Protein 3CES (pdb70)

InterPro domains:
  IPR002218 tRNA uridine 5-carboxymethylaminomethyl modification enzyme MnmG-related [PTHR11806] (7-622)
  IPR004416 tRNA uridine 5-carboxymethylaminomethyl modification enzyme MnmG [MF_00129] (5-624)
  IPR004416 tRNA uridine 5-carboxymethylaminomethyl modification enzyme MnmG [TIGR00136] (7-622)
  IPR020595 MnmG-related, conserved site [PS01280] (273-287)
  IPR020595 MnmG-related, conserved site [PS01281] (368-391)
  IPR026904 tRNA uridine 5-carboxymethylaminomethyl modification enzyme MnmG, C-terminal [PF13932] (558-622)
  IPR036188 FAD/NAD(P)-binding domain superfamily [G3DSA:3.50.50.60] (2-234)
  IPR036188 FAD/NAD(P)-binding domain superfamily [G3DSA:3.50.50.60] (294-458)
  IPR036188 FAD/NAD(P)-binding domain superfamily [SSF51905] (7-261)
  IPR040131 MnmG, N-terminal domain [PF01134] (8-398)
  IPR044920 tRNA uridine 5-carboxymethylaminomethyl modification enzyme, C-terminal subdomain superfamily [G3DSA:1.10.150.570] (570-622)
  IPR047001 tRNA uridine 5-carboxymethylaminomethyl modification enzyme, C-terminal subdomain [SM01228] (546-617)
  IPR049312 tRNA uridine 5-carboxymethylaminomethyl modification enzyme, C-terminal, N-terninal subdomain [PF21680] (460-556)

Organism: Escherichia coli (strain K12) (NCBI:txid83333)

Solvent-accessible surface area: 82835 Å² total; per-residue (Å²): 144,21,85,64,84,48,31,5,58,26,48,6,81,58,94,15,25,0,0,0,5,8,9,30,26,3,0,8,3,0,0,20,0,0,0,52,39,37,38,85,0,0,0,2,5,131,40,1,52,47,2,6,70,5,71,38,32,0,8,0,6,6,56,9,49,0,1,8,0,19,1,0,0,0,1,18,3,13,4,0,75,1,0,2,84,0,0,0,2,1,42,59,36,38,61,120,138,16,8,12,21,74,0,2,39,0,3,0,2,37,31,46,2,41,63,15,4,22,37,27,0,13,88,22,90,54,6,18,9,0,34,32,25,11,55,22,3,29,40,98,125,96,109,1,46,0,0,30,1,117,14,2,0,20,0,116,8,123,0,0,0,0,2,43,30,76,4,0,66,38,32,132,81,48,57,121,42,37,0,16,119,68,0,84,138,42,90,14,115,69,21,106,35,71,25,21,4,0,1,26,0,12,20,102,24,14,68,51,104,73,16,65,91,42,108,28,52,141,122,68,15,37,0,2,13,49,16,79,27,98,69,18,33,127,59,34,29,2,49,23,0,72,0,33,100,128,0,3,70,28,0,90,81,16,56,121,88,85,148,25,0,13,51,66,9,124,190,38,41,43,204,73,101,30,99,0,54,1,2,20,12,6,60,74,28,30,9,9,9,1,51,13,2,24,2,20,0,10,3,39,0,2,8,80,2,2,63,16,2,95,2,2,92,117,0,65,0,14,28,16,1,54,16,20,55,48,18,38,3,28,1,89,12,4,78,70,21,0,16,3,118,60,4,88,1,0,2,3,0,1,33,0,1,21,9,84,14,16,3,3,13,0,0,0,0,1,0,0,0,0,1,0,1,44,58,9,43,140,115,149,35,38,45,12,46,96,98,52,0,14,2,1,9,9,4,48,8,1,21,86,102,12,85,51,22,65,92,96,73,8,92,81,94,1,157,96,40,49,126,10,8,12,27,3,0,5,39,36,1,1,78,46,0,88,147,22,33,0,6,73,67,131,5,68,66,57,3,48,93,4,54,86,24,9,92,146,8,20,85,68,0,90,78,33,127,3,57,52,111,39,176,21,5,76,64,0,31,83,77,23,112,46,99,23,94,183,97,6,5,0,16,51,1,0,116,57,130,68,1,65,12,144,40,0,7,92,1,101,30,0,47,104,48,35,135,22,137,57,0,10,76,1,0,46,10,55,1,55,110,105,115,165,32,92,3,76,57,88,19,28,0,0,0,4,7,10,32,26,2,0,8,3,0,0,20,0,0,0,56,35,42,36,79,0,0,0,3,4,134,43,1,56,50,2,6,70,8,79,32,32,0,7,0,7,6,59,7,47,0,3,9,0,18,2,2,0,0,1,18,4,14,2,0,87,1,0,1,83,0,0,0,1,1,45,58,37,39,64,112,144,15,13,5,21,67,0,2,37,0,3,0,3,37,35,62,4,30,39,17,3,14,51,25,0,11,90,21,86,56,7,13,11,0,37,25,24,10,52,19,2,29,40,105,140,96,64,2,50,0,0,14,1,119,44,6,1,49,0,101,8,116,0,0,0,0,2,34,29,91,4,0,74,44,41,118,71,55,67,146,32,57,0,8,64,71,0,103,137,37,92,17,111,70,21,103,38,87,31,24,7,1,1,24,0,17,23,100,24,13,70,49,104,74,15,63,92,37,113,29,55,143,118,63,18,38,0,4,18,57,20,73,33,103,66,18,30,128,61,34,29,2,46,24,0,54,0,42,81,53,0,27,86,23,5,54,50,47,143,73,5,20,73,45,23,78,85,54,66,81,100,74,110,48,96,1,48,2,2,20,10,7,63,55,29,30,7,12,8,3,52,36,2,21,1,40,12,25,1,36,0,2,16,80,2,2,61,27,4,90,3,4,98,114,1,70,6,11,34,9,0,67,2,31,45,48,7,39,5,27,0,89,11,7,80,72,24,0,21,3,114,65,4,100,0,0,3,4,0,0,40,0,1,22,8,68,14,12,3,4,10,0,2,0,0,1,0,0,0,0,2,0,0,40,46,7,38,141,112,143,28,35,47,12,46,92,96,59,0,11,3,0,7,10,1,52,10,0,22,90,104,7,88,51,18,64,86,180,48,8,88,63,87,2,129,177,31,108,126,4,15,13,37,1,0,6,42,42,0,1,89,46,0,89,91,22,37,2,10,84,74,143,10,70,64,56,5,38,87,6,61,90,15,10,106,146,8,68,116,73,1,48,66,30,147,29,44,90,103,50,109,33,18,80,59,30,42,72,164,48,91,70,127,66,93,84,108,41,15,0,46,67,47,3,55,51,115,90,23,53,16,87,55,15,7,75,29,106,42,11,41,89,63,34,126,16,148,64,0,10,52,3,2,42,22,57,11,64,130,72,126,94,116,5,86,60,82,19,45,0,0,0,4,8,10,28,27,2,0,7,3,0,0,21,0,0,0,54,41,38,42,83,0,0,0,2,6,133,44,1,54,40,2,6,90,8,75,35,27,0,7,0,7,7,64,7,50,0,1,9,0,20,2,0,0,0,1,17,5,15,4,0,74,1,0,1,85,0,0,0,4,1,46,61,40,50,66,112,86,14,17,15,20,83,0,2,48,0,3,0,3,32,24,58,3,49,38,14,4,14,52,22,0,11,87,21,90,53,6,15,8,0,42,29,45,17,57,24,4,33,37,94,151,44,35,7,41,0,0,38,1,60,71,40,7,11,0,93,9,52,0,0,0,0,2,36,38,83,7,16,66,38,48,121,49,47,72,123,54,32,0,25,139,73,0,68,88,47,88,18,114,86,20,138,34,84,37,18,2,1,1,22,0,12,22,102,24,13,48,48,45,7,2,13,29,12,66,26,40,140,122,64,15,38,0,5,20,42,20,75,30,99,70,18,31,124,61,38,32,5,42,7,0,71,0,38,105,80,0,1,68,24,0,92,79,15,53,120,93,75,151,12,0,11,69,59,10,130,216,37,42,42,150,68,76,30,87,0,74,1,1,19,13,8,61,71,27,31,10,10,8,0,50,14,1,22,3,23,0,13,5,34,0,2,16,90,1,1,80,29,1,80,2,0,92,107,1,76,2,13,32,16,1,72,21,48,21,7,28,39,10,26,1,94,8,3,69,73,21,0,13,1,110,63,5,99,3,1,3,3,0,0,64,0,3,23,8,73,12,14,2,3,12,0,0,0,0,0,1,0,0,0,0,0,0,47,56,20,42,139,115,148,34,40,44,14,48,95,89,57,0,14,2,0,7,10,3,48,6,2,19,88,110,11,87,59,24,65,82,100,67,7,80,89,92,3,92,101,46,61,112,5,18,12,45,4,0,4,44,15,1,1,72,47,0,84,143,21,34,0,9,67,72,117,6,67,68,55,5,46,95,4,53,88,17,9,92,147,8,23,89,72,3,90,78,33,174,54,56,100,83,112,44,88,80,34,67,132,39,78,74,90,90,133,21,0,6,74,47,0,126,41,109,114,19,50,10,84,57,3,7,77,24,128,68,5,47,101,56,36,125,18,136,70,0,13,47,4,0,46,16,54,1,50,112,102,109,166,40,102,11,91,66,97,19,27,0,0,0,5,7,9,31,26,2,0,8,2,0,0,21,0,0,0,56,37,41,35,80,0,0,0,2,6,126,45,2,66,50,3,5,79,6,76,32,30,0,8,0,7,5,65,6,50,0,2,9,0,20,2,3,0,0,1,15,4,12,4,0,88,1,0,1,81,0,0,0,1,1,40,69,40,44,63,110,147,18,11,8,18,71,0,4,34,0,3,0,2,31,24,58,3,42,38,19,4,19,54,25,0,15,85,20,86,57,5,17,12,0,38,21,30,12,57,19,3,30,41,101,140,100,85,1,47,0,0,18,1,130,58,8,1,52,0,47,6,116,0,0,0,0,3,39,32,67,6,4,85,39,72,110,146,34,32,0,13,132,62,0,107,146,40,89,18,109,64,20,123,46,69,34,27,5,1,0,18,0,8,26,98,29,14,69,50,108,74,19,60,96,35,110,32,52,144,118,64,12,34,0,2,19,57,17,75,32,103,66,19,29,124,59,35,26,1,40,26,0,83,12,55,86,62,2,50,72,26,9,71,96,51,148,73,11,14,87,67,28,134,121,132,67,67,100,6,46,0,3,17,7,8,64,64,28,32,7,10,6,1,57,39,8,25,3,73,17,75,17,79,12,5,11,45,3,2,58,29,3,82,5,3,102,112,1,59,1,14,28,16,9,100,34,54,73,13,8,33,7,25,0,87,9,5,87,75,22,0,19,4,115,71,5,83,0,1,4,2,0,0,56,0,2,21,10,64,14,12,3,5,9,0,0,0,0,0,0,0,0,0,2,0,1,51,43,9,38,98,118,152,35,34,48,12,46,92,95,58,0,13,3,0,6,12,2,52,5,2,21,89,97,12,76,57,20,61,80,179,50,8,90,64,82,7,129,173,34,106,116,4,16,13,39,5,0,5,54,42,0,1,112,45,0,88,87,20,35,1,10,78,73,139,5,62,58,62,8,50,88,7,84,117,47,15,64,71,8,59,66,68,18,50,69,34,222,185,81,74,123,67,26,89,32,46,27,80,60,45,84,87,85,80,146,39,15,58,70,65,21,128,49,119,89,13,65,30,118,71,41,19,96,82,105,85,11,63,83,55,35,136,20,109,68,1,11,51,4,5,66,30,44,7,51,139,42,117

Nearest PDB structures (foldseek):
  3ces-assembly1_B  TM=1.002E+00  e=0.000E+00  Escherichia coli
  3ces-assembly1_A  TM=9.957E-01  e=2.239E-94  Escherichia coli
  3ces-assembly2_D  TM=9.958E-01  e=1.788E-93  Escherichia coli
  3g05-assembly1_B  TM=9.909E-01  e=1.756E-87  Escherichia coli O157:H7 str. EDL933
  3g05-assembly1_A  TM=9.894E-01  e=5.313E-86  Escherichia coli O157:H7 str. EDL933

Sequence (2073 aa):
SGLVPRGSHMFYPDPFDVIIIGGGHAGTEAAMAAARMGQQTLLLTHNIDTLGQMSCNPAIGGIGKGHLVKEVDALGGLMAKAIDQAGIQFRILNASKGPAVRATRAQADRVLYRQAVRTALENQPNLMIFQQAVEDLIVENDRVVGAVTQMGLKFRAKAVVLTVGTFLDGKIHIGSIPLSRRLRELPLRVGRLKTGTPPRIDARTIDFSVLAQQHGDNPMPVFSFMGNASQHPQQVPCYITHTNEKTHDVIRSNLDRSPSIEDKVMRFADRNQHQIFLEPEGLTSNEIYPNGISTSLPFDVQMQIVRSMQGMENAKIVRPGYAIEYDFFDPRDLKPTLESKFIQGLFFAGQINGTTGYEEAAAQGLLAGLNAARLSADKEGWAPARSQAYLGVLVDDLCTLGTKEPYRMFTSRAEYRLMLREDNADLRLTEIGRELGLVDDERWARFNEKLENIERERQRLKSTWVTPSAEAAAEVNAHLTAPLSREASGEDLLRRPEMTYEKLTTLTPFAPALTDEQAAEQVEIQVKYEGHMFYPDPFDVIIIGGGHAGTEAAMAAARMGQQTLLLTHNIDTLGQMSCNPAIGGIGKGHLVKEVDALGGLMAKAIDQAGIQFRILNASKGPAVRATRAQADRVLYRQAVRTALENQPNLMIFQQAVEDLIVENDRVVGAVTQMGLKFRAKAVVLTVGTFLDGKIHIGSIPLSRRLRELPLRVGRLKTGTPPRIDARTIDFSVLAQQHGDNPMPVFSFMGNASQHPQQVPCYITHTNEKTHDVIRSNLSIEDKVMRFADRNQHQIFLEPEGLTSNEIYPNGISTSLPFDVQMQIVRSMQGMENAKIVRPGYAIEYDFFDPRDLKPTLESKFIQGLFFAGQINGTTGYEEAAAQGLLAGLNAARLSADKEGWAPARSQAYLGVLVDDLCTLGTKEPYRMFTSRAEYRLMLREDNADLRLTEIGRELGLVDDERWARFNEKLENIERERQRLKSTWVTPSAEAAAEVNAHLTAPLSREASGEDLLRRPEMTYEKLTTLTPFAPALTDEQAAEQVEIQVKYEGMFYPDPFDVIIIGGGHAGTEAAMAAARMGQQTLLLTHNIDTLGQMSCNPAIGGIGKGHLVKEVDALGGLMAKAIDQAGIQFRILNASKGPAVRATRAQADRVLYRQAVRTALENQPNLMIFQQAVEDLIVENDRVVGAVTQMGLKFRAKAVVLTVGTFLDGKIHIGSIPLSRRLRELPLRVGRLKTGTPPRIDARTIDFSVLAQQHGDNPMPVFSFMGNASQHPQQVPCYITHTNEKTHDVIRSNLDRSPSIEDKVMRFADRNQHQIFLEPEGLTSNEIYPNGISTSLPFDVQMQIVRSMQGMENAKIVRPGYAIEYDFFDPRDLKPTLESKFIQGLFFAGQINGTTGYEEAAAQGLLAGLNAARLSADKEGWAPARSQAYLGVLVDDLCTLGTKEPYRMFTSRAEYRLMLREDNADLRLTEIGRELGLVDDERWARFNEKLENIERERQRLKSTWVTPSAAAEVNHLTAPLSSGEDLLRRPEMTYEKLTTLTPFAPALTDEQAAEQVEIQVKYEGHMFYPDPFDVIIIGGGHAGTEAAMAAARMGQQTLLLTHNIDTLGQMSCNPAIGGIGKGHLVKEVDALGGLMAKAIDQAGIQFRILNASKGPAVRATRAQADRVLYRQAVRTALENQPNLMIFQQAVEDLIVENDRVVGAVTQMGLKFRAKAVVLTVGTFLDGKISIPLSRRLRELPLRVGRLKTGTPPRIDARTIDFSVLAQQHGDNPMPVFSFMGNASQHPQQVPCYITHTNEKTHDVIRSNLSIEDKVMRNQHQIFLEPEGLTSNEIYPNGISTSLPFDVQMQIVRSMQGMENAKIVRPGYAIEYDFFDPRDLKPTLESKFIQGLFFAGQINGTTGYEEAAAQGLLAGLNAARLSADKEGWAPARSQAYLGVLVDDLCTLGTKEPYRMFTSRAEYRLMLREDNADLRLTEIGRELGLVDDERWARFNEKLENIERERQRLKSTWPSAEAAAEVNAHLTAPLSSGEDLLRRPEMTYEKLTTLTPFAPALTDEQAAEQVEIQVKYEG

CATH classification: 2.40.30.260 (+1 more: 1.10.10.1800)

Secondary structure (DSSP, 8-state):
-EEE---S-EE-SS-EEEEEE--SHHHHHHHHHHHHTT--EEEEES-GGGTT--SSSSEEESTTHHHHHHHHHHTT-SHHHHHHHHEEEEEEESTTS-GGG-EEEEEEPHHHHHHHHHHHHHT-TTEEEEE--EEEEEESSSBEEEEEETTSEEEEEEEEEE--STTT--EEE----HHHHHHHTTTPPEEEE--EEPPEEEGGGS-GGGSEEEPPPSSPP-SSTT--GGGS-----EEEEE--HHHHHHHHHTGGG---HHHHHHHS-SSSPPEEEEEES-TT--EEEEET----S-HHHHHHHHHTSTT-TT--EEE--EEEEEEEE-GGGB-TTSBBSSSBTEEE-SGGGT---HHHHHHHHHHHHHHHHHHHTT-PPP---TTT-HHHHHHHHHHHHSSPPPGGGHHHHHTT-STT-GGGHHHHHHHHHHHHT---HHHHHHHHHHHHHHHHHHHHHHT-EE-TTSTTHHHHHTTSSS--SS-EEHHHHHTSTT--HHHHTTSTTTPPPPS-HHHHHHHHHHHHTT-/-EE-SS--SEEEE--SHHHHHHHHHHHHTT--EEEEES-GGGTT--SS-SEEE-TTHHHHHHHHHHTT-SHHHHHHHHEEEEEEESTTS-TTS-EEEEEE-HHHHHHHHHHHHHT-TTEEEEE--EEEEEESSSBEEEEEETTSEEEE-SEEEE--SGGG--EEE----HHHHHHHHTTPPEEEEEEEEPPEEEGGGS-GGGSEEEPPPSSPP-SSTT--GGGS-----EEEEE--HHHHHHHHH---THHHHTTS-TT---EEEEEES-TT--EEEEET---S--HHHHHHHHHTSTT-TT--EEE--EEEEEEEE-GGGB-TTSBBSSSBTEEE-GGGGT---HHHHHHHHHHHHHHHHHHHTT-------TTT-HHHHHHHHHHHHSSPPPGGGHHHHHTTTSS--GGGHHHHHHHHHHHHT---HHHHHHHHHHHHHHHHHHHTTTS-EE-SSSTTHHHHHHHSSS---S-EETTSSSSSTT--HHHHTTSGGG----S-HHHHHHHHHHHTTT-/-B-SS-EEEEEE--SHHHHHHHHHHHHTT--EEEEES-GGGTT--SS-SEEESTTHHHHHHHHHHTT-SHHHHHHHHEEEEEEETTTS-GGG-EEEEEE-HHHHHHHHHHHHTT-TTEEEEE--EEEEEESSSBEEEEEETTS-EEEEEEEEE--SSSS--EEE----HHHHHHHTTT--EEEEEEEEPPEEEGGGS-GGGSEEEEPPSSPP-SSTT--GGGS-----EEEEE--HHHHHHHHTTGGG---HHHHHHSS-SSS--EEEEEES-TT--EEEEET----S-HHHHHHHHHTSTT-TT--EEE--EEEEEEEE-GGGB-TTSBBSSSBTEEE-GGGGT---HHHHHHHHHHHHHHHHHHHTT-PPP---TTT-HHHHHHHHHHHTSS---GGGHHHHTTS-SSS-GGGHHHHHHHHHHHHT-S-HHHHHHHHHHHHHHHHHHHHHHT----S----TT---SS----TTHHHHSTT--HHHHTTSTTTPSPPS-HHHHHHHHHHHHTT-/-EE-SS-EEEEEE--SHHHHHHHHHHHHTT--EEEEES-GGGTT--SSSSEEESTTHHHHHHHHHHTT-SHHHHHHHHEEEEEEESTTS-GGG-EEEEEE-HHHHHHHHHHHHHT-TTEEEEE--EEEEEESSSBEEEEEETTSEEEEEEEEEE--SGGG--B---HHHHHHHHTTPPEEEE--EEPPEEEGGGS-GGGSEEE---SSPP-SSTT--GGGS-----EEEEE--HHHHHHHSS---HHHHH-----EEEEEES-TT--EEEEET----S-HHHHHHHHHTSTT-TT--EEE--EE-BEEEE-GGGB-TTSBBSSSBTEEE-GGGGT---HHHHHHHHHHHHHHHHHHHTT-PPP---TTT-HHHHHHHHHHHHSSPPPGGGHHHHHTTT-S--GGGHHHHHHHHHHHHT-S-HHHHHHHHHHHHHHHHHHSTTTT-----TTTTTTTTSSSS----HHHHHHSTT--STTTTTSTTS-PPPS-HHHHHHHHHHHTT--

B-factor: mean 54.38, std 25.93, range [13.24, 160.14]

Foldseek 3Di:
DPDDPLPLQDEDPDAWAEEEAEQALLSLLLLLQLQLLPTQYEYEYQDLQCRLPDPEFQKAKDFLRLLLLLLSQLLQGQVLVLCLQFFAFWAWPPVVPAFLGIMIMTGGQSVSRSVSSSVVQVPRHSYDYDNFHWLAFDADPLATQWTATPSNYIHGHRFYEYEDDPLQPKDWFALRRVHVVVCVPPPWDKDKDKAKFAFKWQQVQFQQPVWDWDGHDPVGDRSHPPDDNVSYDHHDTWTKWWQALQLLVLLVVQVVSDCALNVCSVPDDRVDIHIWTFRDNRDVDRITGTPSHTDSYHPVSSLSSQLVMPRRVRIDGDGHMIMMMTMATQQLQADLLQHGVRHHNYGYAYCNLPDDDSSRRNLRSNSRSLQSSCVSVVHHGDRDDPLLGSSNQQSVCSNPVSDGDDSVCSVVCSVVHSVSGSLCSNVRRSVVSVVSSRHDDVRVVVSVVLVVLLVVLLVQQVPQKDAQPPPQQVVVQVQDPHGDPGMDGNLRSLLDPSDALVRSQVGDRNDDDDPPVSSSVVSSCCSNVVD/DEEDPDAFAEEEEAQALLSLLLQLQLLLLPTQYEYEHQDLQCRQPAPAFQKAKDWLRLLLLLLCQLLQGQSLVLCLQFFQFWAWPCPVPAFLGIMIMTGGQSVSSSCSRSVCQVPRGNYDYDNFAWQAFDADPLATFWTATPVGYIHGHRFYEYEDGPCFPKDKAQLHGPHVVVCVVPPWDKDKDKDKYAFKWQLVQFQQVPWDWDHHDPVGDGSHPPDDNVSYDHHDTKTKKKFAPQLLVLLVVPPCQNVVPVPDDNVDIDIWIFGDNRDPDRITGGHRNIDCYHPVSSLSNQLVIHRRVRMDTPGHMIMMMTMADQLLQADLLQAGVRHPNYGYAYCNLPDNDSSRRNLSSNSSSLQSSCSSVVHHGDRDDPQLGSSNQQSVCSNPVSGHDDSVCSVVCSVVRVCSGSLCSSVRPNVVSVVSSSDDPVRVVVSVVLVVLLVVLVVQQQPQKDAPPDDLVVVVLVQQDDGDDGIDTNLVQLLDPSRHLVNSLVRPSNPPRRPDPSSSVVNSSVSVPDD/DEDPDAFAEEEEEQALLSLLLLLQLVLLPGQYEYEYQDLQCRQPAPAAQKAKDWLRLLLLLLSLLLPGQDQVLCLLFFQAKAWPCVVVDFLGIMIMTGGQSVSRSCSSSCVQVPRHSYDYDNFAWQAFDADPLATFWTATPVGYTHGHRFYEYEDHPLWDKDWFQLHRPHVVVQVVPPWDKDKAKFKFAFKWQLVQFQQVPWDKDHHDVVGDGSHPPDDNVSHDHHDIKTKWWFALQLLVLLVVQVVSDVAQNVDSVVDDRVPIDMWIFRDNRPPGRITGGPRHTDSYHDVSSLSSQLVIPRRVRIDTDGHMIMIMTMADQQLCADLLQAGVRRGSYGYADCNLPDRHSSRRNLRSNSSSLQSSQVSVVHHGDRDDPLLGSSNVQSVCRSVVSDGDDSVCSVVCSVVHLVSGSLCSNVSRNVVSVVSSRHDDSVVVVSVVLVCLLVVLLVLQVPQDDDLPVCPPVCVADHSDVGNLVSLLDPPNDQVCSCVDPSNDDQRPPVSSSVVNSSCSNPVD/DEEDPDAFAEEEAAQALLSLLLQLQLLLLPTQYEYEHQDLQCRQPADAAQKAKDFLRLLLLLLCQLLQHQSQVLCLQFFQAWAWPPPVPAFLGIMIMTGGQSVSRSCSSSVVQVPRHSYDYDNFHWQAFDADPLATQWTATPVRYIHGHLFYEYEDGCLFVKDLPGPHVVVVVVPPWDKDKDKAKYAFKWQLVQFQQVVWDWDHHDPPGDGSHPPDDNVSYDHHDTKTKWKFDPQLVVLLVPDPCLNCCVPCPIDIWIFGDNRPPDRITGGHRRGHQDDDVSSLSNQLNIPRCVRMDTPGHMGMIMTMADQLLQADLLQAGVRGPNYGYFYVNLPHSDSSRRNLSSNSSSLQSSCSSVVHHGDRDDPQLGSSNQQSCCCNPVSDHDDSVCSVVCSVVHVVSGSLCSNVRPNVVSVVSSSHDPVRVVVSVVLVVVLCVVLVLLQVQDCCDDPLVVVQVQADHGDCRNLVQLQRPVSHQVPSAVDDSSDDDDPPPSSNVVNSSCSNDDD

Radius of gyration: 47.01 Å; Cα contacts (8 Å, |Δi|>4): 4730; chains: 4; bounding box: 111×116×155 Å

GO terms:
  GO:0005515 protein binding (F, IPI)
  GO:0002098 tRNA wobble uridine modification (P, IDA)
  GO:0050660 flavin adenine dinucleotide binding (F, IDA)
  GO:0005829 cytosol (C, IDA)
  GO:0042803 protein homodimerization activity (F, IDA)
  GO:0002098 tRNA wobble uridine modification (P, IMP)
  GO:0009411 response to UV (P, IMP)
  GO:0030488 tRNA methylation (P, IMP)
  GO:0002926 tRNA wobble base 5-methoxycarbonylmethyl-2-thiouridinylation (P, IDA)

Structure (mmCIF, N/CA/C/O backbone):
data_3CES
#
_entry.id   3CES
#
_cell.length_a   85.904
_cell.length_b   144.326
_cell.length_c   147.745
_cell.angle_alpha   90.000
_cell.angle_beta   106.630
_cell.angle_gamma   90.000
#
_symmetry.space_group_name_H-M   'P 1 21 1'
#
loop_
_entity.id
_entity.type
_entity.pdbx_description
1 polymer 'tRNA uridine 5-carboxymethylaminomethyl modification enzyme gidA'
2 water water
#
loop_
_atom_site.group_PDB
_atom_site.id
_atom_site.type_symbol
_atom_site.label_atom_id
_atom_site.label_alt_id
_atom_site.label_comp_id
_atom_site.label_asym_id
_atom_site.label_entity_id
_atom_site.label_seq_id
_atom_site.pdbx_PDB_ins_code
_atom_site.Cartn_x
_atom_site.Cartn_y
_atom_site.Cartn_z
_atom_site.occupancy
_atom_site.B_iso_or_equiv
_atom_site.auth_seq_id
_atom_site.auth_comp_id
_atom_site.auth_asym_id
_atom_site.auth_atom_id
_atom_site.pdbx_PDB_model_num
ATOM 1 N N . SER A 1 14 ? 34.912 34.943 39.361 1.00 85.05 -8 SER A N 1
ATOM 2 C CA . SER A 1 14 ? 35.471 33.788 38.579 1.00 85.04 -8 SER A CA 1
ATOM 3 C C . SER A 1 14 ? 34.414 32.709 38.286 1.00 84.64 -8 SER A C 1
ATOM 4 O O . SER A 1 14 ? 33.353 32.669 38.929 1.00 84.87 -8 SER A O 1
ATOM 7 N N . GLY A 1 15 ? 34.707 31.852 37.306 1.00 83.95 -7 GLY A N 1
ATOM 8 C CA . GLY A 1 15 ? 33.821 30.745 36.953 1.00 83.10 -7 GLY A CA 1
ATOM 9 C C . GLY A 1 15 ? 34.158 29.456 37.680 1.00 82.41 -7 GLY A C 1
ATOM 10 O O . GLY A 1 15 ? 33.874 28.369 37.178 1.00 82.42 -7 GLY A O 1
ATOM 11 N N . LEU A 1 16 ? 34.753 29.584 38.866 1.00 81.82 -6 LEU A N 1
ATOM 12 C CA . LEU A 1 16 ? 35.160 28.438 39.676 1.00 81.36 -6 LEU A CA 1
ATOM 13 C C . LEU A 1 16 ? 34.029 27.936 40.581 1.00 80.96 -6 LEU A C 1
ATOM 14 O O . LEU A 1 16 ? 33.591 28.638 41.503 1.00 80.97 -6 LEU A O 1
ATOM 19 N N . VAL A 1 17 ? 33.570 26.719 40.286 1.00 80.21 -5 VAL A N 1
ATOM 20 C CA . VAL A 1 17 ? 32.615 25.973 41.107 1.00 79.47 -5 VAL A CA 1
ATOM 21 C C . VAL A 1 17 ? 33.413 24.887 41.866 1.00 79.01 -5 VAL A C 1
ATOM 22 O O . VAL A 1 17 ? 33.772 23.859 41.278 1.00 78.88 -5 VAL A O 1
ATOM 26 N N . PRO A 1 18 ? 33.691 25.108 43.175 1.00 78.60 -4 PRO A N 1
ATOM 27 C CA . PRO A 1 18 ? 34.652 24.282 43.946 1.00 78.11 -4 PRO A CA 1
ATOM 28 C C . PRO A 1 18 ? 34.238 22.815 44.249 1.00 77.53 -4 PRO A C 1
ATOM 29 O O . PRO A 1 18 ? 35.103 22.004 44.618 1.00 77.15 -4 PRO A O 1
ATOM 33 N N . ARG A 1 19 ? 32.947 22.498 44.088 1.00 76.79 -3 ARG A N 1
ATOM 34 C CA . ARG A 1 19 ? 32.380 21.147 44.305 1.00 76.29 -3 ARG A CA 1
ATOM 35 C C . ARG A 1 19 ? 33.214 20.241 45.234 1.00 75.32 -3 ARG A C 1
ATOM 36 O O . ARG A 1 19 ? 33.798 19.237 44.802 1.00 75.01 -3 ARG A O 1
ATOM 44 N N . GLY A 1 20 ? 33.232 20.626 46.514 1.00 74.18 -2 GLY A N 1
ATOM 45 C CA . GLY A 1 20 ? 34.133 20.071 47.525 1.00 72.52 -2 GLY A CA 1
ATOM 46 C C . GLY A 1 20 ? 33.493 19.032 48.418 1.00 71.42 -2 GLY A C 1
ATOM 47 O O . GLY A 1 20 ? 34.200 18.238 49.053 1.00 71.56 -2 GLY A O 1
ATOM 48 N N . SER A 1 21 ? 32.159 19.050 48.480 1.00 70.17 -1 SER A N 1
ATOM 49 C CA . SER A 1 21 ? 31.382 17.957 49.088 1.00 68.91 -1 SER A CA 1
ATOM 50 C C . SER A 1 21 ? 30.906 16.994 48.007 1.00 67.70 -1 SER A C 1
ATOM 51 O O . SER A 1 21 ? 30.204 16.038 48.304 1.00 67.28 -1 SER A O 1
ATOM 54 N N . HIS A 1 22 ? 31.309 17.278 46.763 1.00 66.61 0 HIS A N 1
ATOM 55 C CA . HIS A 1 22 ? 31.041 16.462 45.566 1.00 65.75 0 HIS A CA 1
ATOM 56 C C . HIS A 1 22 ? 32.152 15.467 45.274 1.00 65.64 0 HIS A C 1
ATOM 57 O O . HIS A 1 22 ? 33.342 15.775 45.397 1.00 65.91 0 HIS A O 1
ATOM 64 N N . MET A 1 23 ? 31.830 14.136 46.220 1.00 40.36 1 MET A N 1
ATOM 65 C CA . MET A 1 23 ? 32.752 13.127 46.709 1.00 41.87 1 MET A CA 1
ATOM 66 C C . MET A 1 23 ? 31.977 11.889 47.094 1.00 40.48 1 MET A C 1
ATOM 67 O O . MET A 1 23 ? 30.783 11.952 47.365 1.00 40.89 1 MET A O 1
ATOM 72 N N . PHE A 1 24 ? 32.673 10.762 47.084 1.00 39.74 2 PHE A N 1
ATOM 73 C CA . PHE A 1 24 ? 32.176 9.519 47.642 1.00 38.32 2 PHE A CA 1
ATOM 74 C C . PHE A 1 24 ? 32.472 9.442 49.122 1.00 37.72 2 PHE A C 1
ATOM 75 O O . PHE A 1 24 ? 33.594 9.667 49.565 1.00 37.95 2 PHE A O 1
ATOM 83 N N . TYR A 1 25 ? 31.453 9.119 49.896 1.00 36.90 3 TYR A N 1
ATOM 84 C CA . TYR A 1 25 ? 31.677 8.629 51.240 1.00 36.11 3 TYR A CA 1
ATOM 85 C C . TYR A 1 25 ? 32.695 7.453 51.175 1.00 35.83 3 TYR A C 1
ATOM 86 O O . TYR A 1 25 ? 32.651 6.661 50.242 1.00 35.95 3 TYR A O 1
ATOM 95 N N . PRO A 1 26 ? 33.640 7.373 52.127 1.00 35.91 4 PRO A N 1
ATOM 96 C CA . PRO A 1 26 ? 34.659 6.310 52.028 1.00 36.57 4 PRO A CA 1
ATOM 97 C C . PRO A 1 26 ? 34.219 4.857 52.310 1.00 37.27 4 PRO A C 1
ATOM 98 O O . PRO A 1 26 ? 34.932 3.931 51.909 1.00 37.12 4 PRO A O 1
ATOM 102 N N . ASP A 1 27 ? 33.079 4.657 52.976 1.00 37.40 5 ASP A N 1
ATOM 103 C CA . ASP A 1 27 ? 32.625 3.313 53.330 1.00 37.80 5 ASP A CA 1
ATOM 104 C C . ASP A 1 27 ? 31.368 2.910 52.554 1.00 37.24 5 ASP A C 1
ATOM 105 O O . ASP A 1 27 ? 30.376 3.664 52.501 1.00 37.43 5 ASP A O 1
ATOM 110 N N . PRO A 1 28 ? 31.417 1.741 51.898 1.00 36.33 6 PRO A N 1
ATOM 111 C CA . PRO A 1 28 ? 30.212 1.296 51.188 1.00 35.21 6 PRO A CA 1
ATOM 112 C C . PRO A 1 28 ? 29.169 0.675 52.141 1.00 33.27 6 PRO A C 1
ATOM 113 O O . PRO A 1 28 ? 29.491 0.326 53.274 1.00 33.31 6 PRO A O 1
ATOM 117 N N . PHE A 1 29 ? 27.925 0.595 51.686 1.00 31.57 7 PHE A N 1
ATOM 118 C CA . PHE A 1 29 ? 26.846 -0.027 52.447 1.00 30.20 7 PHE A CA 1
ATOM 119 C C . PHE A 1 29 ? 26.351 -1.261 51.741 1.00 30.68 7 PHE A C 1
ATOM 120 O O . PHE A 1 29 ? 26.594 -1.443 50.554 1.00 31.72 7 PHE A O 1
ATOM 128 N N . ASP A 1 30 ? 25.675 -2.135 52.463 1.00 30.19 8 ASP A N 1
ATOM 129 C CA . ASP A 1 30 ? 24.964 -3.171 51.788 1.00 29.63 8 ASP A CA 1
ATOM 130 C C . ASP A 1 30 ? 23.670 -2.547 51.298 1.00 29.10 8 ASP A C 1
ATOM 131 O O . ASP A 1 30 ? 23.336 -2.692 50.127 1.00 29.23 8 ASP A O 1
ATOM 136 N N . VAL A 1 31 ? 22.973 -1.819 52.175 1.00 28.21 9 VAL A N 1
ATOM 137 C CA . VAL A 1 31 ? 21.641 -1.243 51.861 1.00 27.44 9 VAL A CA 1
ATOM 138 C C . VAL A 1 31 ? 21.556 0.254 52.181 1.00 27.17 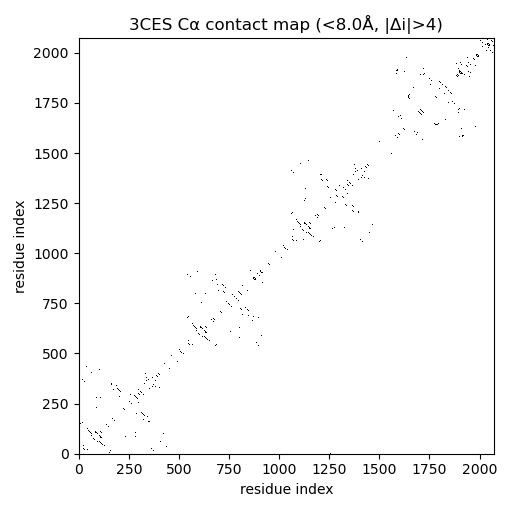9 VAL A C 1
ATOM 139 O O . VAL A 1 31 ? 21.978 0.698 53.266 1.00 26.51 9 VAL A O 1
ATOM 143 N N . ILE A 1 32 ? 21.044 1.039 51.232 1.00 26.82 10 ILE A N 1
ATOM 144 C CA . ILE A 1 32 ? 20.652 2.420 51.512 1.00 25.97 10 ILE A CA 1
ATOM 145 C C . ILE A 1 32 ? 19.123 2.552 51.491 1.00 26.33 10 ILE A C 1
ATOM 146 O O . ILE A 1 32 ? 18.454 2.113 50.537 1.00 24.89 10 ILE A O 1
ATOM 151 N N . ILE A 1 33 ? 18.602 3.162 52.559 1.00 25.96 11 ILE A N 1
ATOM 152 C CA . ILE A 1 33 ? 17.200 3.551 52.659 1.00 26.44 11 ILE A CA 1
ATOM 153 C C . ILE A 1 33 ? 17.010 5.069 52.457 1.00 26.86 11 ILE A C 1
ATOM 154 O O . ILE A 1 33 ? 17.563 5.895 53.195 1.00 25.72 11 ILE A O 1
ATOM 159 N N . ILE A 1 34 ? 16.212 5.422 51.457 1.00 27.61 12 ILE A N 1
ATOM 160 C CA . ILE A 1 34 ? 15.897 6.820 51.190 1.00 28.40 12 ILE A CA 1
ATOM 161 C C . ILE A 1 34 ? 14.512 7.215 51.724 1.00 29.28 12 ILE A C 1
ATOM 162 O O . ILE A 1 34 ? 13.486 6.755 51.203 1.00 29.12 12 ILE A O 1
ATOM 167 N N . GLY A 1 35 ? 14.518 8.030 52.795 1.00 29.13 13 GLY A N 1
ATOM 168 C CA . GLY A 1 35 ? 13.322 8.494 53.481 1.00 28.31 13 GLY A CA 1
ATOM 169 C C . GLY A 1 35 ? 13.078 7.773 54.794 1.00 29.37 13 GLY A C 1
ATOM 170 O O . GLY A 1 35 ? 13.233 6.539 54.888 1.00 29.35 13 GLY A O 1
ATOM 171 N N . GLY A 1 36 ? 12.682 8.540 55.808 1.00 29.31 14 GLY A N 1
ATOM 172 C CA . GLY A 1 36 ? 12.329 8.007 57.122 1.00 29.67 14 GLY A CA 1
ATOM 173 C C . GLY A 1 36 ? 10.867 8.139 57.564 1.00 29.85 14 GLY A C 1
ATOM 174 O O . GLY A 1 36 ? 10.596 8.319 58.753 1.00 30.75 14 GLY A O 1
ATOM 175 N N . GLY A 1 37 ? 9.911 8.078 56.636 1.00 29.25 15 GLY A N 1
ATOM 176 C CA . GLY A 1 37 ? 8.540 7.798 57.049 1.00 28.42 15 GLY A CA 1
ATOM 177 C C . GLY A 1 37 ? 8.444 6.354 57.582 1.00 27.78 15 GLY A C 1
ATOM 178 O O . GLY A 1 37 ? 9.450 5.697 57.814 1.00 27.98 15 GLY A O 1
ATOM 179 N N . HIS A 1 38 ? 7.225 5.867 57.741 1.00 26.78 16 HIS A N 1
ATOM 180 C CA . HIS A 1 38 ? 6.919 4.532 58.240 1.00 25.99 16 HIS A CA 1
ATOM 181 C C . HIS A 1 38 ? 7.529 3.394 57.504 1.00 25.35 16 HIS A C 1
ATOM 182 O O . HIS A 1 38 ? 8.028 2.480 58.132 1.00 26.90 16 HIS A O 1
ATOM 189 N N . ALA A 1 39 ? 7.505 3.456 56.187 1.00 25.29 17 ALA A N 1
ATOM 190 C CA . ALA A 1 39 ? 8.178 2.492 55.358 1.00 25.13 17 ALA A CA 1
ATOM 191 C C . ALA A 1 39 ? 9.697 2.493 55.601 1.00 26.11 17 ALA A C 1
ATOM 192 O O . ALA A 1 39 ? 10.261 1.432 55.871 1.00 26.95 17 ALA A O 1
ATOM 194 N N . GLY A 1 40 ? 10.362 3.654 55.508 1.00 25.72 18 GLY A N 1
ATOM 195 C CA . GLY A 1 40 ? 11.823 3.711 55.633 1.00 25.70 18 GLY A CA 1
ATOM 196 C C . GLY A 1 40 ? 12.316 3.291 57.007 1.00 26.20 18 GLY A C 1
ATOM 197 O O . GLY A 1 40 ? 13.416 2.733 57.168 1.00 27.22 18 GLY A O 1
ATOM 198 N N . THR A 1 41 ? 11.494 3.542 58.003 1.00 25.92 19 THR A N 1
ATOM 199 C CA . THR A 1 41 ? 11.767 3.111 59.339 1.00 26.51 19 THR A CA 1
ATOM 200 C C . THR A 1 41 ? 11.813 1.585 59.450 1.00 26.07 19 THR A C 1
ATOM 201 O O . THR A 1 41 ? 12.753 1.067 60.049 1.00 27.40 19 THR A O 1
ATOM 205 N N . GLU A 1 42 ? 10.820 0.868 58.910 1.00 25.09 20 GLU A N 1
ATOM 206 C CA . GLU A 1 42 ? 10.837 -0.598 58.993 1.00 24.24 20 GLU A CA 1
ATOM 207 C C . GLU A 1 42 ? 11.892 -1.225 58.098 1.00 24.24 20 GLU A C 1
ATOM 208 O O . GLU A 1 42 ? 12.496 -2.227 58.468 1.00 24.47 20 GLU A O 1
ATOM 214 N N . ALA A 1 43 ? 12.098 -0.660 56.916 1.00 23.82 21 ALA A N 1
ATOM 215 C CA . ALA A 1 43 ? 13.152 -1.090 56.019 1.00 24.85 21 ALA A CA 1
ATOM 216 C C . ALA A 1 43 ? 14.552 -0.978 56.642 1.00 26.01 21 ALA A C 1
ATOM 217 O O . ALA A 1 43 ? 15.351 -1.943 56.590 1.00 28.17 21 ALA A O 1
ATOM 219 N N . ALA A 1 44 ? 14.869 0.192 57.202 1.00 25.40 22 ALA A N 1
ATOM 220 C CA . ALA A 1 44 ? 16.136 0.393 57.908 1.00 24.61 22 ALA A CA 1
ATOM 221 C C . ALA A 1 44 ? 16.318 -0.575 59.089 1.00 23.87 22 ALA A C 1
ATOM 222 O O . ALA A 1 44 ? 17.392 -1.120 59.286 1.00 23.54 22 ALA A O 1
ATOM 224 N N . MET A 1 45 ? 15.294 -0.732 59.919 1.00 24.50 23 MET A N 1
ATOM 225 C CA . MET A 1 45 ? 15.419 -1.598 61.087 1.00 24.34 23 MET A CA 1
ATOM 226 C C . MET A 1 45 ? 15.569 -3.074 60.639 1.00 24.94 23 MET A C 1
ATOM 227 O O . MET A 1 45 ? 16.308 -3.843 61.260 1.00 25.68 23 MET A O 1
ATOM 232 N N . ALA A 1 46 ? 14.902 -3.442 59.544 1.00 25.22 24 ALA A N 1
ATOM 233 C CA . ALA A 1 46 ? 14.914 -4.804 58.977 1.00 26.21 24 ALA A CA 1
ATOM 234 C C . ALA A 1 46 ? 16.279 -5.196 58.418 1.00 27.08 24 ALA A C 1
ATOM 235 O O . ALA A 1 46 ? 16.845 -6.211 58.828 1.00 27.47 24 ALA A O 1
ATOM 237 N N . ALA A 1 47 ? 16.800 -4.387 57.498 1.00 27.52 25 ALA A N 1
ATOM 238 C CA . ALA A 1 47 ? 18.090 -4.635 56.862 1.00 27.17 25 ALA A CA 1
ATOM 239 C C . ALA A 1 47 ? 19.202 -4.713 57.885 1.00 27.30 25 ALA A C 1
ATOM 240 O O . ALA A 1 47 ? 20.092 -5.547 57.756 1.00 28.11 25 ALA A O 1
ATOM 242 N N . ALA A 1 48 ? 19.141 -3.860 58.910 1.00 26.70 26 ALA A N 1
ATOM 243 C CA . ALA A 1 48 ? 20.179 -3.763 59.928 1.00 25.83 26 ALA A CA 1
ATOM 244 C C . ALA A 1 48 ? 20.119 -4.916 60.935 1.00 26.28 26 ALA A C 1
ATOM 245 O O . ALA A 1 48 ? 21.162 -5.438 61.388 1.00 27.05 26 ALA A O 1
ATOM 247 N N . ARG A 1 49 ? 18.920 -5.304 61.344 1.00 25.56 27 ARG A N 1
ATOM 248 C CA . ARG A 1 49 ? 18.859 -6.354 62.336 1.00 25.09 27 ARG A CA 1
ATOM 249 C C . ARG A 1 49 ? 19.219 -7.713 61.682 1.00 25.59 27 ARG A C 1
ATOM 250 O O . ARG A 1 49 ? 19.598 -8.613 62.378 1.00 25.59 27 ARG A O 1
ATOM 258 N N . MET A 1 50 ? 19.077 -7.831 60.359 1.00 26.29 28 MET A N 1
ATOM 259 C CA . MET A 1 50 ? 19.587 -8.965 59.595 1.00 26.72 28 MET A CA 1
ATOM 260 C C . MET A 1 50 ? 21.130 -8.967 59.490 1.00 27.86 28 MET A C 1
ATOM 261 O O . MET A 1 50 ? 21.698 -9.952 59.038 1.00 29.06 28 MET A O 1
ATOM 266 N N . GLY A 1 51 ? 21.781 -7.854 59.869 1.00 27.41 29 GLY A N 1
ATOM 267 C CA . GLY A 1 51 ? 23.211 -7.752 59.997 1.00 26.39 29 GLY A CA 1
ATOM 268 C C . GLY A 1 51 ? 23.877 -7.088 58.817 1.00 26.94 29 GLY A C 1
ATOM 269 O O . GLY A 1 51 ? 25.102 -7.084 58.709 1.00 27.04 29 GLY A O 1
ATOM 270 N N . GLN A 1 52 ? 23.090 -6.548 57.909 1.00 26.40 30 GLN A N 1
ATOM 271 C CA . GLN A 1 52 ? 23.659 -5.848 56.775 1.00 27.10 30 GLN A CA 1
ATOM 272 C C . GLN A 1 52 ? 23.971 -4.399 57.133 1.00 27.61 30 GLN A C 1
ATOM 273 O O . GLN A 1 52 ? 23.226 -3.771 57.897 1.00 28.51 30 GLN A O 1
ATOM 279 N N . GLN A 1 53 ? 25.080 -3.878 56.600 1.00 27.16 31 GLN A N 1
ATOM 280 C CA . GLN A 1 53 ? 25.447 -2.491 56.834 1.00 26.20 31 GLN A CA 1
ATOM 281 C C . GLN A 1 53 ? 24.444 -1.580 56.137 1.00 24.94 31 GLN A C 1
ATOM 282 O O . GLN A 1 53 ? 24.363 -1.554 54.922 1.00 24.74 31 GLN A O 1
ATOM 288 N N . THR A 1 54 ? 23.677 -0.838 56.934 1.00 24.32 32 THR A N 1
ATOM 289 C CA . THR A 1 54 ? 22.554 -0.056 56.421 1.00 23.66 32 THR A CA 1
ATOM 290 C C . THR A 1 54 ? 22.704 1.445 56.658 1.00 23.28 32 THR A C 1
ATOM 291 O O . THR A 1 54 ? 23.121 1.893 57.739 1.00 23.22 32 THR A O 1
ATOM 295 N N . LEU A 1 55 ? 22.395 2.204 55.615 1.00 23.16 33 LEU A N 1
ATOM 296 C CA . LEU A 1 55 ? 22.299 3.671 55.696 1.00 24.22 33 LEU A CA 1
ATOM 297 C C . LEU A 1 55 ? 20.853 4.170 55.580 1.00 24.47 33 LEU A C 1
ATOM 298 O O . LEU A 1 55 ? 20.110 3.771 54.663 1.00 24.58 33 LEU A O 1
ATOM 303 N N . LEU A 1 56 ? 20.438 4.969 56.560 1.00 24.59 34 LEU A N 1
ATOM 304 C CA . LEU A 1 56 ? 19.145 5.638 56.486 1.00 24.46 34 LEU A CA 1
ATOM 305 C C . LEU A 1 56 ? 19.369 7.134 56.184 1.00 25.02 34 LEU A C 1
ATOM 306 O O . LEU A 1 56 ? 19.895 7.854 57.015 1.00 24.62 34 LEU A O 1
ATOM 311 N N . LEU A 1 57 ? 18.996 7.555 54.976 1.00 25.75 35 LEU A N 1
ATOM 312 C CA . LEU A 1 57 ? 19.042 8.948 54.554 1.00 27.01 35 LEU A CA 1
ATOM 313 C C . LEU A 1 57 ? 17.690 9.590 54.805 1.00 27.39 35 LEU A C 1
ATOM 314 O O . LEU A 1 57 ? 16.706 9.213 54.193 1.00 27.12 35 LEU A O 1
ATOM 319 N N . THR A 1 58 ? 17.655 10.539 55.735 1.00 28.53 36 THR A N 1
ATOM 320 C CA . THR A 1 58 ? 16.456 11.288 56.033 1.00 29.99 36 THR A CA 1
ATOM 321 C C . THR A 1 58 ? 16.715 12.818 55.970 1.00 30.37 36 THR A C 1
ATOM 322 O O . THR A 1 58 ? 17.791 13.292 56.373 1.00 29.37 36 THR A O 1
ATOM 326 N N . HIS A 1 59 ? 15.749 13.594 55.453 1.00 30.66 37 HIS A N 1
ATOM 327 C CA . HIS A 1 59 ? 15.987 15.032 55.339 1.00 31.22 37 HIS A CA 1
ATOM 328 C C . HIS A 1 59 ? 15.938 15.699 56.706 1.00 31.02 37 HIS A C 1
ATOM 329 O O . HIS A 1 59 ? 16.537 16.747 56.883 1.00 32.43 37 HIS A O 1
ATOM 336 N N . ASN A 1 60 ? 15.268 15.083 57.682 1.00 30.60 38 ASN A N 1
ATOM 337 C CA . ASN A 1 60 ? 15.119 15.676 59.008 1.00 29.54 38 ASN A CA 1
ATOM 338 C C . ASN A 1 60 ? 14.976 14.628 60.104 1.00 29.21 38 ASN A C 1
ATOM 339 O O . ASN A 1 60 ? 13.927 13.999 60.264 1.00 29.30 38 ASN A O 1
ATOM 344 N N . ILE A 1 61 ? 16.038 14.444 60.867 1.00 28.42 39 ILE A N 1
ATOM 345 C CA . ILE A 1 61 ? 16.053 13.445 61.919 1.00 27.58 39 ILE A CA 1
ATOM 346 C C . ILE A 1 61 ? 14.925 13.704 62.935 1.00 28.25 39 ILE A C 1
ATOM 347 O O . ILE A 1 61 ? 14.394 12.788 63.533 1.00 28.08 39 ILE A O 1
ATOM 352 N N . ASP A 1 62 ? 14.564 14.964 63.130 1.00 29.05 40 ASP A N 1
ATOM 353 C CA . ASP A 1 62 ? 13.552 15.311 64.153 1.00 30.20 40 ASP A CA 1
ATOM 354 C C . ASP A 1 62 ? 12.092 15.061 63.777 1.00 29.01 40 ASP A C 1
ATOM 355 O O . ASP A 1 62 ? 11.236 15.149 64.625 1.00 29.35 40 ASP A O 1
ATOM 360 N N . THR A 1 63 ? 11.830 14.708 62.526 1.00 28.21 41 THR A N 1
ATOM 361 C CA . THR A 1 63 ? 10.511 14.301 62.125 1.00 27.58 41 THR A CA 1
ATOM 362 C C . THR A 1 63 ? 10.368 12.779 61.990 1.00 27.69 41 THR A C 1
ATOM 363 O O . THR A 1 63 ? 9.307 12.325 61.626 1.00 28.67 41 THR A O 1
ATOM 367 N N . LEU A 1 64 ? 11.398 11.984 62.299 1.00 26.80 42 LEU A N 1
ATOM 368 C CA . LEU A 1 64 ? 11.243 10.507 62.366 1.00 26.44 42 LEU A CA 1
ATOM 369 C C . LEU A 1 64 ? 10.144 10.145 63.353 1.00 26.93 42 LEU A C 1
ATOM 370 O O . LEU A 1 64 ? 10.174 10.617 64.504 1.00 26.67 42 LEU A O 1
ATOM 375 N N . GLY A 1 65 ? 9.162 9.348 62.904 1.00 27.37 43 GLY A N 1
ATOM 376 C CA . GLY A 1 65 ? 8.018 8.964 63.735 1.00 27.80 43 GLY A CA 1
ATOM 377 C C . GLY A 1 65 ? 6.798 9.841 63.484 1.00 30.21 43 GLY A C 1
ATOM 378 O O . GLY A 1 65 ? 5.765 9.650 64.124 1.00 30.54 43 GLY A O 1
ATOM 379 N N . GLN A 1 66 ? 6.904 10.785 62.534 1.00 30.72 44 GLN A N 1
ATOM 380 C CA . GLN A 1 66 ? 5.840 11.707 62.186 1.00 32.10 44 GLN A CA 1
ATOM 381 C C . GLN A 1 66 ? 4.608 10.989 61.627 1.00 31.80 44 GLN A C 1
ATOM 382 O O . GLN A 1 66 ? 4.727 10.126 60.771 1.00 32.62 44 GLN A O 1
ATOM 388 N N . MET A 1 67 ? 3.424 11.375 62.084 1.00 30.92 45 MET A N 1
ATOM 389 C CA . MET A 1 67 ? 2.197 10.844 61.514 1.00 29.81 45 MET A CA 1
ATOM 390 C C . MET A 1 67 ? 1.503 11.949 60.668 1.00 32.17 45 MET A C 1
ATOM 391 O O . MET A 1 67 ? 1.169 13.001 61.163 1.00 30.87 45 MET A O 1
ATOM 396 N N . SER A 1 68 ? 1.341 11.723 59.376 1.00 34.33 46 SER A N 1
ATOM 397 C CA . SER A 1 68 ? 0.833 12.777 58.477 1.00 36.74 46 SER A CA 1
ATOM 398 C C . SER A 1 68 ? -0.610 13.223 58.631 1.00 36.58 46 SER A C 1
ATOM 399 O O . SER A 1 68 ? -0.931 14.350 58.255 1.00 37.36 46 SER A O 1
ATOM 402 N N . CYS A 1 69 ? -1.465 12.326 59.130 1.00 35.44 47 CYS A N 1
ATOM 403 C CA . CYS A 1 69 ? -2.885 12.574 59.333 1.00 34.41 47 CYS A CA 1
ATOM 404 C C . CYS A 1 69 ? -3.193 12.425 60.792 1.00 32.09 47 CYS A C 1
ATOM 405 O O . CYS A 1 69 ? -2.462 12.966 61.616 1.00 33.05 47 CYS A O 1
ATOM 408 N N . ASN A 1 70 ? -4.247 11.696 61.138 1.00 30.08 48 ASN A N 1
ATOM 409 C CA . ASN A 1 70 ? -4.564 11.541 62.556 1.00 29.36 48 ASN A CA 1
ATOM 410 C C . ASN A 1 70 ? -3.530 10.767 63.388 1.00 28.17 48 ASN A C 1
ATOM 411 O O . ASN A 1 70 ? -2.763 9.955 62.852 1.00 27.88 48 ASN A O 1
ATOM 416 N N . PRO A 1 71 ? -3.459 11.086 64.694 1.00 26.92 49 PRO A N 1
ATOM 417 C CA . PRO A 1 71 ? -2.461 10.412 65.523 1.00 24.91 49 PRO A CA 1
ATOM 418 C C . PRO A 1 71 ? -2.999 9.078 66.048 1.00 24.04 49 PRO A C 1
ATOM 419 O O . PRO A 1 71 ? -3.368 8.964 67.206 1.00 23.95 49 PRO A O 1
ATOM 423 N N . ALA A 1 72 ? -3.074 8.073 65.204 1.00 24.25 50 ALA A N 1
ATOM 424 C CA . ALA A 1 72 ? -3.602 6.774 65.644 1.00 24.23 50 ALA A CA 1
ATOM 425 C C . ALA A 1 72 ? -3.031 5.707 64.800 1.00 24.25 50 ALA A C 1
ATOM 426 O O . ALA A 1 72 ? -2.726 5.929 63.600 1.00 24.52 50 ALA A O 1
ATOM 428 N N . ILE A 1 73 ? -2.960 4.524 65.409 1.00 23.86 51 ILE A N 1
ATOM 429 C CA . ILE A 1 73 ? -2.487 3.316 64.722 1.00 23.25 51 ILE A CA 1
ATOM 430 C C . ILE A 1 73 ? -3.445 2.170 64.874 1.00 23.12 51 ILE A C 1
ATOM 431 O O . ILE A 1 73 ? -3.898 1.888 65.974 1.00 23.41 51 ILE A O 1
ATOM 436 N N . GLY A 1 74 ? -3.752 1.501 63.767 1.00 23.79 52 GLY A N 1
ATOM 437 C CA . GLY A 1 74 ? -4.550 0.278 63.840 1.00 24.53 52 GLY A CA 1
ATOM 438 C C . GLY A 1 74 ? -5.966 0.530 63.400 1.00 26.53 52 GLY A C 1
ATOM 439 O O . GLY A 1 74 ? -6.244 1.520 62.680 1.00 26.19 52 GLY A O 1
ATOM 440 N N . GLY A 1 75 ? -6.875 -0.329 63.873 1.00 27.66 53 GLY A N 1
ATOM 441 C CA . GLY A 1 75 ? -8.223 -0.438 63.316 1.00 28.58 53 GLY A CA 1
ATOM 442 C C . GLY A 1 75 ? -8.304 -1.614 62.360 1.00 30.96 53 GLY A C 1
ATOM 443 O O . GLY A 1 75 ? -7.368 -2.419 62.253 1.00 30.63 53 GLY A O 1
ATOM 444 N N . ILE A 1 76 ? -9.438 -1.738 61.679 1.00 33.13 54 ILE A N 1
ATOM 445 C CA . ILE A 1 76 ? -9.740 -2.872 60.801 1.00 35.17 54 ILE A CA 1
ATOM 446 C C . ILE A 1 76 ? -8.757 -2.909 59.617 1.00 35.18 54 ILE A C 1
ATOM 447 O O . ILE A 1 76 ? -8.565 -1.899 58.951 1.00 36.70 54 ILE A O 1
ATOM 452 N N . GLY A 1 77 ? -8.105 -4.055 59.399 1.00 34.88 55 GLY A N 1
ATOM 453 C CA . GLY A 1 77 ? -7.132 -4.228 58.322 1.00 33.79 55 GLY A CA 1
ATOM 454 C C . GLY A 1 77 ? -5.758 -3.727 58.735 1.00 33.27 55 GLY A C 1
ATOM 455 O O . GLY A 1 77 ? -4.772 -4.485 58.718 1.00 33.02 55 GLY A O 1
ATOM 456 N N . LYS A 1 78 ? -5.724 -2.455 59.150 1.00 31.40 56 LYS A N 1
ATOM 457 C CA . LYS A 1 78 ? -4.544 -1.800 59.697 1.00 29.36 56 LYS A CA 1
ATOM 458 C C . LYS A 1 78 ? -3.896 -2.516 60.890 1.00 28.70 56 LYS A C 1
ATOM 459 O O . LYS A 1 78 ? -2.700 -2.703 60.901 1.00 28.56 56 LYS A O 1
ATOM 465 N N . GLY A 1 79 ? -4.680 -2.874 61.901 1.00 27.97 57 GLY A N 1
ATOM 466 C CA . GLY A 1 79 ? -4.192 -3.572 63.076 1.00 27.95 57 GLY A CA 1
ATOM 467 C C . GLY A 1 79 ? -3.560 -4.909 62.726 1.00 28.76 57 GLY A C 1
ATOM 468 O O . GLY A 1 79 ? -2.544 -5.289 63.291 1.00 28.54 57 GLY A O 1
ATOM 469 N N . HIS A 1 80 ? -4.160 -5.606 61.766 1.00 28.92 58 HIS A N 1
ATOM 470 C CA . HIS A 1 80 ? -3.606 -6.839 61.217 1.00 28.79 58 HIS A CA 1
ATOM 471 C C . HIS A 1 80 ? -2.178 -6.659 60.714 1.00 28.48 58 HIS A C 1
ATOM 472 O O . HIS A 1 80 ? -1.282 -7.446 61.049 1.00 29.12 58 HIS A O 1
ATOM 479 N N . LEU A 1 81 ? -1.972 -5.646 59.887 1.00 28.47 59 LEU A N 1
ATOM 480 C CA . LEU A 1 81 ? -0.649 -5.303 59.344 1.00 27.82 59 LEU A CA 1
ATOM 481 C C . LEU A 1 81 ? 0.393 -4.962 60.417 1.00 27.53 59 LEU A C 1
ATOM 482 O O . LEU A 1 81 ? 1.575 -5.328 60.298 1.00 27.77 59 LEU A O 1
ATOM 487 N N . VAL A 1 82 ? -0.045 -4.287 61.479 1.00 26.52 60 VAL A N 1
ATOM 488 C CA . VAL A 1 82 ? 0.819 -4.015 62.638 1.00 25.14 60 VAL A CA 1
ATOM 489 C C . VAL A 1 82 ? 1.289 -5.283 63.395 1.00 25.08 60 VAL A C 1
ATOM 490 O O . VAL A 1 82 ? 2.479 -5.446 63.713 1.00 25.41 60 VAL A O 1
ATOM 494 N N . LYS A 1 83 ? 0.337 -6.156 63.718 1.00 24.14 61 LYS A N 1
ATOM 495 C CA . LYS A 1 83 ? 0.617 -7.455 64.301 1.00 23.24 61 LYS A CA 1
ATOM 496 C C . LYS A 1 83 ? 1.625 -8.246 63.444 1.00 22.45 61 LYS A C 1
ATOM 497 O O . LYS A 1 83 ? 2.543 -8.817 63.964 1.00 21.99 61 LYS A O 1
ATOM 503 N N . GLU A 1 84 ? 1.459 -8.239 62.128 1.00 22.36 62 GLU A N 1
ATOM 504 C CA . GLU A 1 84 ? 2.372 -8.899 61.215 1.00 22.82 62 GLU A CA 1
ATOM 505 C C . GLU A 1 84 ? 3.767 -8.280 61.200 1.00 23.42 62 GLU A C 1
ATOM 506 O O . GLU A 1 84 ? 4.779 -9.017 61.221 1.00 24.72 62 GLU A O 1
ATOM 512 N N . VAL A 1 85 ? 3.835 -6.943 61.147 1.00 22.76 63 VAL A N 1
ATOM 513 C CA . VAL A 1 85 ? 5.098 -6.225 61.256 1.00 22.03 63 VAL A CA 1
ATOM 514 C C . VAL A 1 85 ? 5.805 -6.657 62.538 1.00 22.47 63 VAL A C 1
ATOM 515 O O . VAL A 1 85 ? 7.009 -6.941 62.500 1.00 22.19 63 VAL A O 1
ATOM 519 N N . ASP A 1 86 ? 5.058 -6.698 63.659 1.00 21.74 64 ASP A N 1
ATOM 520 C CA . ASP A 1 86 ? 5.596 -7.148 64.952 1.00 22.88 64 ASP A CA 1
ATOM 521 C C . ASP A 1 86 ? 6.101 -8.626 64.909 1.00 23.30 64 ASP A C 1
ATOM 522 O O . ASP A 1 86 ? 7.235 -8.936 65.317 1.00 23.61 64 ASP A O 1
ATOM 527 N N . ALA A 1 87 ? 5.261 -9.519 64.388 1.00 23.83 65 ALA A N 1
ATOM 528 C CA . ALA A 1 87 ? 5.580 -10.944 64.269 1.00 23.41 65 ALA A CA 1
ATOM 529 C C . ALA A 1 87 ? 6.943 -11.111 63.591 1.00 24.14 65 ALA A C 1
ATOM 530 O O . ALA A 1 87 ? 7.711 -12.040 63.929 1.00 24.17 65 ALA A O 1
ATOM 532 N N . LEU A 1 88 ? 7.254 -10.173 62.685 1.00 23.11 66 LEU A N 1
ATOM 533 C CA . LEU A 1 88 ? 8.467 -10.237 61.897 1.00 22.44 66 LEU A CA 1
ATOM 534 C C . LEU A 1 88 ? 9.573 -9.302 62.400 1.00 22.77 66 LEU A C 1
ATOM 535 O O . LEU A 1 88 ? 10.414 -8.904 61.635 1.00 22.52 66 LEU A O 1
ATOM 540 N N . GLY A 1 89 ? 9.552 -8.972 63.684 1.00 22.82 67 GLY A N 1
ATOM 541 C CA . GLY A 1 89 ? 10.592 -8.219 64.300 1.00 23.78 67 GLY A CA 1
ATOM 542 C C . GLY A 1 89 ? 10.588 -6.695 64.163 1.00 25.66 67 GLY A C 1
ATOM 543 O O . GLY A 1 89 ? 11.581 -6.055 64.545 1.00 25.80 67 GLY A O 1
ATOM 544 N N . GLY A 1 90 ? 9.492 -6.119 63.644 1.00 25.25 68 GLY A N 1
ATOM 545 C CA . GLY A 1 90 ? 9.423 -4.703 63.315 1.00 25.32 68 GLY A CA 1
ATOM 546 C C . GLY A 1 90 ? 9.195 -3.832 64.534 1.00 25.91 68 GLY A C 1
ATOM 547 O O . GLY A 1 90 ? 9.171 -4.330 65.657 1.00 25.55 68 GLY A O 1
ATOM 548 N N . LEU A 1 91 ? 9.015 -2.525 64.304 1.00 25.37 69 LEU A N 1
ATOM 549 C CA . LEU A 1 91 ? 9.026 -1.537 65.383 1.00 24.41 69 LEU A CA 1
ATOM 550 C C . LEU A 1 91 ? 7.671 -0.931 65.723 1.00 23.48 69 LEU A C 1
ATOM 551 O O . LEU A 1 91 ? 7.425 -0.634 66.900 1.00 23.93 69 LEU A O 1
ATOM 556 N N . MET A 1 92 ? 6.821 -0.701 64.708 1.00 22.17 70 MET A N 1
ATOM 557 C CA . MET A 1 92 ? 5.517 -0.003 64.903 1.00 20.76 70 MET A CA 1
ATOM 558 C C . MET A 1 92 ? 4.706 -0.402 66.142 1.00 21.91 70 MET A C 1
ATOM 559 O O . MET A 1 92 ? 4.272 0.473 66.933 1.00 23.03 70 MET A O 1
ATOM 564 N N . ALA A 1 93 ? 4.493 -1.705 66.334 1.00 21.75 71 ALA A N 1
ATOM 565 C CA . ALA A 1 93 ? 3.734 -2.196 67.506 1.00 21.02 71 ALA A CA 1
ATOM 566 C C . ALA A 1 93 ? 4.412 -1.832 68.837 1.00 21.60 71 ALA A C 1
ATOM 567 O O . ALA A 1 93 ? 3.758 -1.366 69.766 1.00 22.05 71 ALA A O 1
ATOM 569 N N . LYS A 1 94 ? 5.730 -2.037 68.932 1.00 21.64 72 LYS A N 1
ATOM 570 C CA . LYS A 1 94 ? 6.488 -1.599 70.107 1.00 22.54 72 LYS A CA 1
ATOM 571 C C . LYS A 1 94 ? 6.460 -0.083 70.330 1.00 22.30 72 LYS A C 1
ATOM 572 O O . LYS A 1 94 ? 6.357 0.368 71.458 1.00 21.24 72 LYS A O 1
ATOM 578 N N . ALA A 1 95 ? 6.590 0.696 69.262 1.00 22.92 73 ALA A N 1
ATOM 579 C CA . ALA A 1 95 ? 6.467 2.163 69.373 1.00 23.97 73 ALA A CA 1
ATOM 580 C C . ALA A 1 95 ? 5.071 2.614 69.894 1.00 24.62 73 ALA A C 1
ATOM 581 O O . ALA A 1 95 ? 4.997 3.380 70.865 1.00 25.05 73 ALA A O 1
ATOM 583 N N . ILE A 1 96 ? 3.978 2.104 69.308 1.00 24.31 74 ILE A N 1
ATOM 584 C CA . ILE A 1 96 ? 2.664 2.474 69.810 1.00 24.34 74 ILE A CA 1
ATOM 585 C C . ILE A 1 96 ? 2.371 1.923 71.197 1.00 24.57 74 ILE A C 1
ATOM 586 O O . ILE A 1 96 ? 1.598 2.497 71.932 1.00 25.64 74 ILE A O 1
ATOM 591 N N . ASP A 1 97 ? 2.992 0.828 71.590 1.00 24.99 75 ASP A N 1
ATOM 592 C CA . ASP A 1 97 ? 2.891 0.403 72.985 1.00 25.41 75 ASP A CA 1
ATOM 593 C C . ASP A 1 97 ? 3.500 1.403 73.955 1.00 25.99 75 ASP A C 1
ATOM 594 O O . ASP A 1 97 ? 3.034 1.491 75.084 1.00 27.58 75 ASP A O 1
ATOM 599 N N . GLN A 1 98 ? 4.550 2.127 73.532 1.00 26.17 76 GLN A N 1
ATOM 600 C CA . GLN A 1 98 ? 5.166 3.223 74.308 1.00 26.94 76 GLN A CA 1
ATOM 601 C C . GLN A 1 98 ? 4.410 4.558 74.198 1.00 26.07 76 GLN A C 1
ATOM 602 O O . GLN A 1 98 ? 4.373 5.325 75.136 1.00 25.67 76 GLN A O 1
ATOM 608 N N . ALA A 1 99 ? 3.814 4.824 73.044 1.00 25.60 77 ALA A N 1
ATOM 609 C CA . ALA A 1 99 ? 3.260 6.129 72.755 1.00 24.51 77 ALA A CA 1
ATOM 610 C C . ALA A 1 99 ? 1.725 6.192 72.881 1.00 23.90 77 ALA A C 1
ATOM 611 O O . ALA A 1 99 ? 1.131 7.287 72.728 1.00 24.34 77 ALA A O 1
ATOM 613 N N . GLY A 1 100 ? 1.100 5.047 73.151 1.00 22.33 78 GLY A N 1
ATOM 614 C CA . GLY A 1 100 ? -0.352 4.859 72.981 1.00 21.63 78 GLY A CA 1
ATOM 615 C C . GLY A 1 100 ? -1.106 5.407 74.157 1.00 22.21 78 GLY A C 1
ATOM 616 O O . GLY A 1 100 ? -0.791 5.051 75.283 1.00 21.61 78 GLY A O 1
ATOM 617 N N . ILE A 1 101 ? -2.101 6.282 73.904 1.00 22.34 79 ILE A N 1
ATOM 618 C CA . ILE A 1 101 ? -2.849 6.969 74.979 1.00 22.97 79 ILE A CA 1
ATOM 619 C C . ILE A 1 101 ? -4.391 6.659 75.059 1.00 23.36 79 ILE A C 1
ATOM 620 O O . ILE A 1 101 ? -5.129 7.160 75.926 1.00 22.26 79 ILE A O 1
ATOM 625 N N . GLN A 1 102 ? -4.845 5.818 74.147 1.00 24.01 80 GLN A N 1
ATOM 626 C CA . GLN A 1 102 ? -6.100 5.090 74.281 1.00 24.76 80 GLN A CA 1
ATOM 627 C C . GLN A 1 102 ? -5.999 3.796 73.468 1.00 24.32 80 GLN A C 1
ATOM 628 O O . GLN A 1 102 ? -5.551 3.811 72.315 1.00 23.38 80 GLN A O 1
ATOM 634 N N . PHE A 1 103 ? -6.401 2.684 74.074 1.00 24.57 81 PHE A N 1
ATOM 635 C CA . PHE A 1 103 ? -6.286 1.385 73.417 1.00 25.12 81 PHE A CA 1
ATOM 636 C C . PHE A 1 103 ? -7.652 0.725 73.382 1.00 26.69 81 PHE A C 1
ATOM 637 O O . PHE A 1 103 ? -8.302 0.526 74.441 1.00 26.96 81 PHE A O 1
ATOM 645 N N . ARG A 1 104 ? -8.101 0.392 72.177 1.00 27.68 82 ARG A N 1
ATOM 646 C CA . ARG A 1 104 ? -9.385 -0.278 72.029 1.00 30.30 82 ARG A CA 1
ATOM 647 C C . ARG A 1 104 ? -9.319 -1.467 71.081 1.00 30.59 82 ARG A C 1
ATOM 648 O O . ARG A 1 104 ? -8.577 -1.441 70.086 1.00 30.54 82 ARG A O 1
ATOM 656 N N . ILE A 1 105 ? -10.075 -2.516 71.416 1.00 31.02 83 ILE A N 1
ATOM 657 C CA . ILE A 1 105 ? -10.320 -3.630 70.497 1.00 31.68 83 ILE A CA 1
ATOM 658 C C . ILE A 1 105 ? -11.645 -3.304 69.821 1.00 31.96 83 ILE A C 1
ATOM 659 O O . ILE A 1 105 ? -12.629 -2.992 70.498 1.00 31.96 83 ILE A O 1
ATOM 664 N N . LEU A 1 106 ? -11.647 -3.317 68.495 1.00 32.58 84 LEU A N 1
ATOM 665 C CA . LEU A 1 106 ? -12.870 -3.116 67.719 1.00 33.60 84 LEU A CA 1
ATOM 666 C C . LEU A 1 106 ? -13.476 -4.474 67.367 1.00 34.64 84 LEU A C 1
ATOM 667 O O . LEU A 1 106 ? -12.745 -5.429 67.116 1.00 33.80 84 LEU A O 1
ATOM 672 N N . ASN A 1 107 ? -14.813 -4.533 67.366 1.00 35.85 85 ASN A N 1
ATOM 673 C CA . ASN A 1 107 ? -15.590 -5.746 67.117 1.00 36.74 85 ASN A CA 1
ATOM 674 C C . ASN A 1 107 ? -15.308 -6.823 68.140 1.00 38.09 85 ASN A C 1
ATOM 675 O O . ASN A 1 107 ? -15.244 -8.001 67.788 1.00 37.65 85 ASN A O 1
ATOM 680 N N . ALA A 1 108 ? -15.144 -6.432 69.407 1.00 39.87 86 ALA A N 1
ATOM 681 C CA . ALA A 1 108 ? -14.748 -7.386 70.450 1.00 41.67 86 ALA A CA 1
ATOM 682 C C . ALA A 1 108 ? -15.758 -8.525 70.680 1.00 43.28 86 ALA A C 1
ATOM 683 O O . ALA A 1 108 ? -15.376 -9.629 71.062 1.00 43.71 86 ALA A O 1
ATOM 685 N N . SER A 1 109 ? -17.037 -8.277 70.441 1.00 45.03 87 SER A N 1
ATOM 686 C CA . SER A 1 109 ? -18.036 -9.338 70.624 1.00 46.72 87 SER A CA 1
ATOM 687 C C . SER A 1 109 ? -18.291 -10.193 69.358 1.00 47.32 87 SER A C 1
ATOM 688 O O . SER A 1 109 ? -19.146 -11.070 69.377 1.00 48.13 87 SER A O 1
ATOM 691 N N . LYS A 1 110 ? -17.520 -9.972 68.293 1.00 47.81 88 LYS A N 1
ATOM 692 C CA . LYS A 1 110 ? -17.822 -10.528 66.967 1.00 47.98 88 LYS A CA 1
ATOM 693 C C . LYS A 1 110 ? -17.005 -11.748 66.499 1.00 47.99 88 LYS A C 1
ATOM 694 O O . LYS A 1 110 ? -17.267 -12.311 65.424 1.00 48.93 88 LYS A O 1
ATOM 700 N N . GLY A 1 111 ? -16.020 -12.200 67.240 1.00 46.97 89 GLY A N 1
ATOM 701 C CA . GLY A 1 111 ? -15.329 -13.357 66.674 1.00 46.26 89 GLY A CA 1
ATOM 702 C C . GLY A 1 111 ? -14.026 -12.957 66.009 1.00 45.57 89 GLY A C 1
ATOM 703 O O . GLY A 1 111 ? -13.919 -11.866 65.441 1.00 45.88 89 GLY A O 1
ATOM 704 N N . PRO A 1 112 ? -13.039 -13.862 66.052 1.00 44.60 90 PRO A N 1
ATOM 705 C CA . PRO A 1 112 ? -11.633 -13.481 66.020 1.00 43.58 90 PRO A CA 1
ATOM 706 C C . PRO A 1 112 ? -11.100 -12.906 64.710 1.00 42.81 90 PRO A C 1
ATOM 707 O O . PRO A 1 112 ? -10.226 -12.060 64.753 1.00 42.20 90 PRO A O 1
ATOM 711 N N . ALA A 1 113 ? -11.614 -13.338 63.564 1.00 42.24 91 ALA A N 1
ATOM 712 C CA . ALA A 1 113 ? -11.070 -12.896 62.269 1.00 41.78 91 ALA A CA 1
ATOM 713 C C . ALA A 1 113 ? -11.304 -11.406 62.029 1.00 41.47 91 ALA A C 1
ATOM 714 O O . ALA A 1 113 ? -10.604 -10.750 61.237 1.00 42.05 91 ALA A O 1
ATOM 716 N N . VAL A 1 114 ? -12.256 -10.887 62.791 1.00 40.02 92 VAL A N 1
ATOM 717 C CA . VAL A 1 114 ? -12.835 -9.585 62.610 1.00 38.48 92 VAL A CA 1
ATOM 718 C C . VAL A 1 114 ? -12.374 -8.540 63.669 1.00 37.42 92 VAL A C 1
ATOM 719 O O . VAL A 1 114 ? -12.530 -7.332 63.478 1.00 36.99 92 VAL A O 1
ATOM 723 N N . ARG A 1 115 ? -11.817 -8.998 64.786 1.00 35.93 93 ARG A N 1
ATOM 724 C CA . ARG A 1 115 ? -11.374 -8.072 65.825 1.00 34.96 93 ARG A CA 1
ATOM 725 C C . ARG A 1 115 ? -10.112 -7.326 65.394 1.00 33.52 93 ARG A C 1
ATOM 726 O O . ARG A 1 115 ? -9.275 -7.861 64.652 1.00 33.22 93 ARG A O 1
ATOM 734 N N . ALA A 1 116 ? -9.991 -6.088 65.858 1.00 31.97 94 ALA A N 1
ATOM 735 C CA . ALA A 1 116 ? -8.912 -5.189 65.434 1.00 31.12 94 ALA A CA 1
ATOM 736 C C . ALA A 1 116 ? -8.535 -4.284 66.595 1.00 30.16 94 ALA A C 1
ATOM 737 O O . ALA A 1 116 ? -9.408 -3.824 67.328 1.00 30.04 94 ALA A O 1
ATOM 739 N N . THR A 1 117 ? -7.231 -4.085 66.785 1.00 29.35 95 THR A N 1
ATOM 740 C CA . THR A 1 117 ? -6.710 -3.223 67.842 1.00 28.56 95 THR A CA 1
ATOM 741 C C . THR A 1 117 ? -6.496 -1.829 67.258 1.00 28.10 95 THR A C 1
ATOM 742 O O . THR A 1 117 ? -6.060 -1.658 66.099 1.00 27.39 95 THR A O 1
ATOM 746 N N . ARG A 1 118 ? -6.839 -0.840 68.063 1.00 27.29 96 ARG A N 1
ATOM 747 C CA . ARG A 1 118 ? -6.648 0.530 67.674 1.00 26.70 96 ARG A CA 1
ATOM 748 C C . ARG A 1 118 ? -6.178 1.338 68.844 1.00 25.69 96 ARG A C 1
ATOM 749 O O . ARG A 1 118 ? -6.704 1.203 69.955 1.00 25.02 96 ARG A O 1
ATOM 757 N N . ALA A 1 119 ? -5.196 2.201 68.585 1.00 25.04 97 ALA A N 1
ATOM 758 C CA . ALA A 1 119 ? -4.655 3.044 69.640 1.00 24.49 97 ALA A CA 1
ATOM 759 C C . ALA A 1 119 ? -4.518 4.484 69.164 1.00 24.34 97 ALA A C 1
ATOM 760 O O . ALA A 1 119 ? -4.043 4.734 68.048 1.00 24.33 97 ALA A O 1
ATOM 762 N N . GLN A 1 120 ? -4.936 5.430 70.008 1.00 24.52 98 GLN A N 1
ATOM 763 C CA . GLN A 1 120 ? -4.522 6.849 69.839 1.00 24.44 98 GLN A CA 1
ATOM 764 C C . GLN A 1 120 ? -3.062 7.013 70.276 1.00 24.13 98 GLN A C 1
ATOM 765 O O . GLN A 1 120 ? -2.660 6.475 71.319 1.00 24.77 98 GLN A O 1
ATOM 771 N N . ALA A 1 121 ? -2.262 7.695 69.453 1.00 23.84 99 ALA A N 1
ATOM 772 C CA . ALA A 1 121 ? -0.837 7.957 69.744 1.00 23.29 99 ALA A CA 1
ATOM 773 C C . ALA A 1 121 ? -0.631 9.397 70.203 1.00 23.65 99 ALA A C 1
ATOM 774 O O . ALA A 1 121 ? -1.297 10.339 69.718 1.00 25.15 99 ALA A O 1
ATOM 776 N N . ASP A 1 122 ? 0.253 9.564 71.175 1.00 23.85 100 ASP A N 1
ATOM 777 C CA . ASP A 1 122 ? 0.794 10.881 71.555 1.00 23.13 100 ASP A CA 1
ATOM 778 C C . ASP A 1 122 ? 1.939 11.170 70.583 1.00 22.98 100 ASP A C 1
ATOM 779 O O . ASP A 1 122 ? 2.867 10.383 70.496 1.00 22.57 100 ASP A O 1
ATOM 784 N N . ARG A 1 123 ? 1.841 12.248 69.809 1.00 23.54 101 ARG A N 1
ATOM 785 C CA . ARG A 1 123 ? 2.750 12.470 68.684 1.00 25.58 101 ARG A CA 1
ATOM 786 C C . ARG A 1 123 ? 4.209 12.557 69.148 1.00 26.38 101 ARG A C 1
ATOM 787 O O . ARG A 1 123 ? 5.122 12.091 68.443 1.00 27.60 101 ARG A O 1
ATOM 795 N N . VAL A 1 124 ? 4.413 13.126 70.336 1.00 26.27 102 VAL A N 1
ATOM 796 C CA . VAL A 1 124 ? 5.738 13.346 70.873 1.00 25.98 102 VAL A CA 1
ATOM 797 C C . VAL A 1 124 ? 6.322 12.056 71.421 1.00 26.16 102 VAL A C 1
ATOM 798 O O . VAL A 1 124 ? 7.478 11.773 71.209 1.00 26.72 102 VAL A O 1
ATOM 802 N N . LEU A 1 125 ? 5.528 11.259 72.114 1.00 25.83 103 LEU A N 1
ATOM 803 C CA . LEU A 1 125 ? 6.039 9.978 72.570 1.00 25.07 103 LEU A CA 1
ATOM 804 C C . LEU A 1 125 ? 6.366 9.061 71.389 1.00 25.02 103 LEU A C 1
ATOM 805 O O . LEU A 1 125 ? 7.303 8.254 71.470 1.00 26.69 103 LEU A O 1
ATOM 810 N N . TYR A 1 126 ? 5.653 9.231 70.278 1.00 23.31 104 TYR A N 1
ATOM 811 C CA . TYR A 1 126 ? 5.813 8.349 69.140 1.00 22.60 104 TYR A CA 1
ATOM 812 C C . TYR A 1 126 ? 7.084 8.695 68.357 1.00 23.80 104 TYR A C 1
ATOM 813 O O . TYR A 1 126 ? 7.853 7.799 68.001 1.00 24.06 104 TYR A O 1
ATOM 822 N N . ARG A 1 127 ? 7.313 9.992 68.104 1.00 23.82 105 ARG A N 1
ATOM 823 C CA . ARG A 1 127 ? 8.587 10.432 67.584 1.00 23.08 105 ARG A CA 1
ATOM 824 C C . ARG A 1 127 ? 9.791 9.936 68.390 1.00 23.19 105 ARG A C 1
ATOM 825 O O . ARG A 1 127 ? 10.781 9.464 67.800 1.00 23.78 105 ARG A O 1
ATOM 833 N N . GLN A 1 128 ? 9.707 10.042 69.721 1.00 22.95 106 GLN A N 1
ATOM 834 C CA . GLN A 1 128 ? 10.755 9.655 70.645 1.00 23.43 106 GLN A CA 1
ATOM 835 C C . GLN A 1 128 ? 11.064 8.156 70.570 1.00 24.17 106 GLN A C 1
ATOM 836 O O . GLN A 1 128 ? 12.243 7.761 70.504 1.00 26.29 106 GLN A O 1
ATOM 847 N N . ALA A 1 129 ? 10.013 7.333 70.555 1.00 24.67 107 ALA A N 1
ATOM 848 C CA . ALA A 1 129 ? 10.101 5.869 70.487 1.00 24.01 107 ALA A CA 1
ATOM 849 C C . ALA A 1 129 ? 10.773 5.392 69.209 1.00 24.21 107 ALA A C 1
ATOM 850 O O . ALA A 1 129 ? 11.649 4.490 69.254 1.00 24.85 107 ALA A O 1
ATOM 852 N N . VAL A 1 130 ? 10.393 6.003 68.083 1.00 23.10 108 VAL A N 1
ATOM 853 C CA . VAL A 1 130 ? 10.961 5.682 66.777 1.00 23.57 108 VAL A CA 1
ATOM 854 C C . VAL A 1 130 ? 12.431 6.172 66.667 1.00 24.54 108 VAL A C 1
ATOM 855 O O . VAL A 1 130 ? 13.316 5.383 66.334 1.00 26.23 108 VAL A O 1
ATOM 859 N N . ARG A 1 131 ? 12.673 7.459 66.939 1.00 23.76 109 ARG A N 1
ATOM 860 C CA . ARG A 1 131 ? 13.993 8.026 66.859 1.00 22.16 109 ARG A CA 1
ATOM 861 C C . ARG A 1 131 ? 15.015 7.240 67.736 1.00 22.69 109 ARG A C 1
ATOM 862 O O . ARG A 1 131 ? 16.053 6.831 67.246 1.00 19.98 109 ARG A O 1
ATOM 870 N N . THR A 1 132 ? 14.703 7.058 69.026 1.00 23.43 110 THR A N 1
ATOM 871 C CA . THR A 1 132 ? 15.579 6.327 69.912 1.00 24.61 110 THR A CA 1
ATOM 872 C C . THR A 1 132 ? 15.760 4.863 69.487 1.00 25.18 110 THR A C 1
ATOM 873 O O . THR A 1 132 ? 16.859 4.314 69.653 1.00 26.95 110 THR A O 1
ATOM 877 N N . ALA A 1 133 ? 14.734 4.212 68.924 1.00 24.91 111 ALA A N 1
ATOM 878 C CA . ALA A 1 133 ? 14.961 2.846 68.430 1.00 24.55 111 ALA A CA 1
ATOM 879 C C . ALA A 1 133 ? 15.933 2.816 67.262 1.00 24.20 111 ALA A C 1
ATOM 880 O O . ALA A 1 133 ? 16.795 1.964 67.227 1.00 24.18 111 ALA A O 1
ATOM 882 N N . LEU A 1 134 ? 15.785 3.731 66.307 1.00 23.52 112 LEU A N 1
ATOM 883 C CA . LEU A 1 134 ? 16.678 3.762 65.164 1.00 23.82 112 LEU A CA 1
ATOM 884 C C . LEU A 1 134 ? 18.118 4.149 65.536 1.00 25.39 112 LEU A C 1
ATOM 885 O O . LEU A 1 134 ? 19.063 3.588 64.978 1.00 27.00 112 LEU A O 1
ATOM 890 N N . GLU A 1 135 ? 18.278 5.101 66.460 1.00 25.33 113 GLU A N 1
ATOM 891 C CA . GLU A 1 135 ? 19.572 5.555 66.932 1.00 26.06 113 GLU A CA 1
ATOM 892 C C . GLU A 1 135 ? 20.371 4.435 67.616 1.00 26.56 113 GLU A C 1
ATOM 893 O O . GLU A 1 135 ? 21.606 4.449 67.606 1.00 27.30 113 GLU A O 1
ATOM 899 N N . ASN A 1 136 ? 19.670 3.449 68.176 1.00 26.71 114 ASN A N 1
ATOM 900 C CA . ASN A 1 136 ? 20.305 2.342 68.893 1.00 25.88 114 ASN A CA 1
ATOM 901 C C . ASN A 1 136 ? 20.291 1.033 68.125 1.00 25.56 114 ASN A C 1
ATOM 902 O O . ASN A 1 136 ? 20.526 -0.017 68.696 1.00 26.28 114 ASN A O 1
ATOM 907 N N . GLN A 1 137 ? 20.122 1.114 66.805 1.00 24.97 115 GLN A N 1
ATOM 908 C CA . GLN A 1 137 ? 20.119 -0.074 65.967 1.00 23.95 115 GLN A CA 1
ATOM 909 C C . GLN A 1 137 ? 21.512 -0.422 65.433 1.00 24.25 115 GLN A C 1
ATOM 910 O O . GLN A 1 137 ? 22.005 0.201 64.492 1.00 24.89 115 GLN A O 1
ATOM 916 N N . PRO A 1 138 ? 22.135 -1.468 66.009 1.00 24.32 116 PRO A N 1
ATOM 917 C CA . PRO A 1 138 ? 23.448 -1.864 65.480 1.00 23.81 116 PRO A CA 1
ATOM 918 C C . PRO A 1 138 ? 23.299 -2.072 63.963 1.00 24.09 116 PRO A C 1
ATOM 919 O O . PRO A 1 138 ? 22.222 -2.509 63.504 1.00 24.33 116 PRO A O 1
ATOM 923 N N . ASN A 1 139 ? 24.357 -1.773 63.205 1.00 23.41 117 ASN A N 1
ATOM 924 C CA . ASN A 1 139 ? 24.407 -1.889 61.727 1.00 23.13 117 ASN A CA 1
ATOM 925 C C . ASN A 1 139 ? 23.709 -0.795 60.939 1.00 23.16 117 ASN A C 1
ATOM 926 O O . ASN A 1 139 ? 23.696 -0.842 59.701 1.00 22.65 117 ASN A O 1
ATOM 931 N N . LEU A 1 140 ? 23.098 0.151 61.650 1.00 23.23 118 LEU A N 1
ATOM 932 C CA . LEU A 1 140 ? 22.351 1.222 61.001 1.00 23.96 118 LEU A CA 1
ATOM 933 C C . LEU A 1 140 ? 23.069 2.532 61.240 1.00 23.91 118 LEU A C 1
ATOM 934 O O . LEU A 1 140 ? 23.387 2.854 62.355 1.00 23.52 118 LEU A O 1
ATOM 939 N N . MET A 1 141 ? 23.380 3.243 60.169 1.00 24.66 119 MET A N 1
ATOM 940 C CA . MET A 1 141 ? 23.860 4.616 60.313 1.00 25.97 119 MET A CA 1
ATOM 941 C C . MET A 1 141 ? 22.732 5.508 59.814 1.00 25.95 119 MET A C 1
ATOM 942 O O . MET A 1 141 ? 22.106 5.216 58.780 1.00 25.94 119 MET A O 1
ATOM 947 N N . ILE A 1 142 ? 22.424 6.544 60.581 1.00 26.76 120 ILE A N 1
ATOM 948 C CA . ILE A 1 142 ? 21.425 7.532 60.153 1.00 27.19 120 ILE A CA 1
ATOM 949 C C . ILE A 1 142 ? 22.213 8.772 59.670 1.00 28.31 120 ILE A C 1
ATOM 950 O O . ILE A 1 142 ? 23.150 9.221 60.358 1.00 28.19 120 ILE A O 1
ATOM 955 N N . PHE A 1 143 ? 21.879 9.280 58.478 1.00 27.89 121 PHE A N 1
ATOM 956 C CA . PHE A 1 143 ? 22.514 10.485 57.967 1.00 28.06 121 PHE A CA 1
ATOM 957 C C . PHE A 1 143 ? 21.446 11.492 57.527 1.00 28.68 121 PHE A C 1
ATOM 958 O O . PHE A 1 143 ? 20.523 11.140 56.772 1.00 28.01 121 PHE A O 1
ATOM 966 N N . GLN A 1 144 ? 21.544 12.731 58.020 1.00 29.11 122 GLN A N 1
ATOM 967 C CA . GLN A 1 144 ? 20.542 13.754 57.644 1.00 30.13 122 GLN A CA 1
ATOM 968 C C . GLN A 1 144 ? 20.851 14.462 56.326 1.00 31.01 122 GLN A C 1
ATOM 969 O O . GLN A 1 144 ? 21.642 15.378 56.302 1.00 30.99 122 GLN A O 1
ATOM 975 N N . GLN A 1 145 ? 20.245 13.987 55.238 1.00 33.21 123 GLN A N 1
ATOM 976 C CA . GLN A 1 145 ? 20.297 14.628 53.928 1.00 34.50 123 GLN A CA 1
ATOM 977 C C . GLN A 1 145 ? 19.124 14.221 53.062 1.00 35.99 123 GLN A C 1
ATOM 978 O O . GLN A 1 145 ? 18.656 13.071 53.132 1.00 38.21 123 GLN A O 1
ATOM 984 N N . ALA A 1 146 ? 18.659 15.150 52.231 1.00 36.27 124 ALA A N 1
ATOM 985 C CA . ALA A 1 146 ? 17.797 14.821 51.088 1.00 36.23 124 ALA A CA 1
ATOM 986 C C . ALA A 1 146 ? 18.592 14.155 49.979 1.00 36.11 124 ALA A C 1
ATOM 987 O O . ALA A 1 146 ? 19.768 14.399 49.819 1.00 36.03 124 ALA A O 1
ATOM 989 N N . VAL A 1 147 ? 17.929 13.326 49.191 1.00 37.36 125 VAL A N 1
ATOM 990 C CA . VAL A 1 147 ? 18.550 12.662 48.060 1.00 38.15 125 VAL A CA 1
ATOM 991 C C . VAL A 1 147 ? 18.376 13.521 46.792 1.00 38.78 125 VAL A C 1
ATOM 992 O O . VAL A 1 147 ? 17.311 14.059 46.534 1.00 39.77 125 VAL A O 1
ATOM 996 N N . GLU A 1 148 ? 19.434 13.662 46.014 1.00 39.80 126 GLU A N 1
ATOM 997 C CA . GLU A 1 148 ? 19.397 14.387 44.744 1.00 40.76 126 GLU A CA 1
ATOM 998 C C . GLU A 1 148 ? 19.077 13.411 43.607 1.00 40.24 126 GLU A C 1
ATOM 999 O O . GLU A 1 148 ? 18.273 13.712 42.733 1.00 40.40 126 GLU A O 1
ATOM 1005 N N . ASP A 1 149 ? 19.691 12.230 43.644 1.00 39.57 127 ASP A N 1
ATOM 1006 C CA . ASP A 1 149 ? 19.548 11.257 42.569 1.00 39.35 127 ASP A CA 1
ATOM 1007 C C . ASP A 1 149 ? 19.974 9.845 42.984 1.00 39.11 127 ASP A C 1
ATOM 1008 O O . ASP A 1 149 ? 20.492 9.644 44.078 1.00 38.97 127 ASP A O 1
ATOM 1013 N N . LEU A 1 150 ? 19.759 8.879 42.093 1.00 39.40 128 LEU A N 1
ATOM 1014 C CA . LEU A 1 150 ? 20.321 7.534 42.222 1.00 39.48 128 LEU A CA 1
ATOM 1015 C C . LEU A 1 150 ? 21.565 7.446 41.363 1.00 40.13 128 LEU A C 1
ATOM 1016 O O . LEU A 1 150 ? 21.694 8.181 40.405 1.00 41.18 128 LEU A O 1
ATOM 1021 N N . ILE A 1 151 ? 22.493 6.567 41.714 1.00 40.82 129 ILE A N 1
ATOM 1022 C CA . ILE A 1 151 ? 23.579 6.206 40.818 1.00 40.69 129 ILE A CA 1
ATOM 1023 C C . ILE A 1 151 ? 23.154 4.866 40.173 1.00 41.92 129 ILE A C 1
ATOM 1024 O O . ILE A 1 151 ? 22.892 3.902 40.872 1.00 42.11 129 ILE A O 1
ATOM 1029 N N . VAL A 1 152 ? 23.029 4.840 38.847 1.00 43.17 130 VAL A N 1
ATOM 1030 C CA . VAL A 1 152 ? 22.602 3.649 38.106 1.00 44.35 130 VAL A CA 1
ATOM 1031 C C . VAL A 1 152 ? 23.670 3.207 37.079 1.00 45.56 130 VAL A C 1
ATOM 1032 O O . VAL A 1 152 ? 24.180 4.023 36.331 1.00 45.16 130 VAL A O 1
ATOM 1036 N N . GLU A 1 153 ? 24.021 1.922 37.066 1.00 47.31 131 GLU A N 1
ATOM 1037 C CA . GLU A 1 153 ? 24.957 1.384 36.063 1.00 49.53 131 GLU A CA 1
ATOM 1038 C C . GLU A 1 153 ? 24.484 0.064 35.524 1.00 50.56 131 GLU A C 1
ATOM 1039 O O . GLU A 1 153 ? 24.422 -0.915 36.273 1.00 51.28 131 GLU A O 1
ATOM 1045 N N . ASN A 1 154 ? 24.177 0.040 34.224 1.00 51.73 132 ASN A N 1
ATOM 1046 C CA . ASN A 1 154 ? 23.592 -1.132 33.532 1.00 52.81 132 ASN A CA 1
ATOM 1047 C C . ASN A 1 154 ? 22.260 -1.556 34.113 1.00 52.73 132 ASN A C 1
ATOM 1048 O O . ASN A 1 154 ? 22.054 -2.764 34.351 1.00 53.30 132 ASN A O 1
ATOM 1053 N N . ASP A 1 155 ? 21.371 -0.595 34.369 1.00 52.03 133 ASP A N 1
ATOM 1054 C CA . ASP A 1 155 ? 20.028 -0.937 34.850 1.00 51.49 133 ASP A CA 1
ATOM 1055 C C . ASP A 1 155 ? 20.052 -1.542 36.243 1.00 49.87 133 ASP A C 1
ATOM 1056 O O . ASP A 1 155 ? 19.144 -2.275 36.629 1.00 49.73 133 ASP A O 1
ATOM 1061 N N . ARG A 1 156 ? 21.097 -1.219 36.987 1.00 48.65 134 ARG A N 1
ATOM 1062 C CA . ARG A 1 156 ? 21.286 -1.692 38.349 1.00 47.75 134 ARG A CA 1
ATOM 1063 C C . ARG A 1 156 ? 21.644 -0.480 39.237 1.00 46.31 134 ARG A C 1
ATOM 1064 O O . ARG A 1 156 ? 22.466 0.355 38.838 1.00 46.46 134 ARG A O 1
ATOM 1072 N N . VAL A 1 157 ? 21.005 -0.354 40.406 1.00 44.84 135 VAL A N 1
ATOM 1073 C CA . VAL A 1 157 ? 21.428 0.663 41.395 1.00 43.09 135 VAL A CA 1
ATOM 1074 C C . VAL A 1 157 ? 22.696 0.291 42.091 1.00 42.04 135 VAL A C 1
ATOM 1075 O O . VAL A 1 157 ? 22.919 -0.860 42.447 1.00 42.53 135 VAL A O 1
ATOM 1079 N N . VAL A 1 158 ? 23.471 1.319 42.371 1.00 40.47 136 VAL A N 1
ATOM 1080 C CA . VAL A 1 158 ? 24.853 1.190 42.721 1.00 38.85 136 VAL A CA 1
ATOM 1081 C C . VAL A 1 158 ? 25.133 2.251 43.818 1.00 38.22 136 VAL A C 1
ATOM 1082 O O . VAL A 1 158 ? 26.204 2.271 44.448 1.00 38.23 136 VAL A O 1
ATOM 1086 N N . GLY A 1 159 ? 24.142 3.109 44.065 1.00 36.70 137 GLY A N 1
ATOM 1087 C CA . GLY A 1 159 ? 24.262 4.122 45.108 1.00 36.15 137 GLY A CA 1
ATOM 1088 C C . GLY A 1 159 ? 23.268 5.281 45.063 1.00 35.31 137 GLY A C 1
ATOM 1089 O O . GLY A 1 159 ? 22.312 5.253 44.312 1.00 35.41 137 GLY A O 1
ATOM 1090 N N . ALA A 1 160 ? 23.514 6.296 45.891 1.00 34.03 138 ALA A N 1
ATOM 1091 C CA . ALA A 1 160 ? 22.677 7.477 45.992 1.00 33.31 138 ALA A CA 1
ATOM 1092 C C . ALA A 1 160 ? 23.554 8.746 46.129 1.00 32.91 138 ALA A C 1
ATOM 1093 O O . ALA A 1 160 ? 24.618 8.697 46.733 1.00 32.31 138 ALA A O 1
ATOM 1095 N N . VAL A 1 161 ? 23.099 9.850 45.532 1.00 33.17 139 VAL A N 1
ATOM 1096 C CA . VAL A 1 161 ? 23.711 11.195 45.630 1.00 32.87 139 VAL A CA 1
ATOM 1097 C C . VAL A 1 161 ? 22.815 12.078 46.503 1.00 33.53 139 VAL A C 1
ATOM 1098 O O . VAL A 1 161 ? 21.605 12.148 46.282 1.00 33.00 139 VAL A O 1
ATOM 1102 N N . THR A 1 162 ? 23.393 12.740 47.501 1.00 34.41 140 THR A N 1
ATOM 1103 C CA . THR A 1 162 ? 22.622 13.632 48.390 1.00 35.04 140 THR A CA 1
ATOM 1104 C C . THR A 1 162 ? 22.610 15.044 47.824 1.00 36.69 140 THR A C 1
ATOM 1105 O O . THR A 1 162 ? 23.466 15.378 46.998 1.00 38.04 140 THR A O 1
ATOM 1109 N N . GLN A 1 163 ? 21.656 15.877 48.249 1.00 37.86 141 GLN A N 1
ATOM 1110 C CA . GLN A 1 163 ? 21.653 17.298 47.887 1.00 39.28 141 GLN A CA 1
ATOM 1111 C C . GLN A 1 163 ? 23.015 17.986 47.971 1.00 38.58 141 GLN A C 1
ATOM 1112 O O . GLN A 1 163 ? 23.367 18.749 47.078 1.00 38.99 141 GLN A O 1
ATOM 1118 N N . MET A 1 164 ? 23.761 17.749 49.052 1.00 37.96 142 MET A N 1
ATOM 1119 C CA . MET A 1 164 ? 25.076 18.394 49.247 1.00 36.68 142 MET A CA 1
ATOM 1120 C C . MET A 1 164 ? 26.168 17.879 48.305 1.00 36.50 142 MET A C 1
ATOM 1121 O O . MET A 1 164 ? 27.266 18.430 48.308 1.00 37.41 142 MET A O 1
ATOM 1126 N N . GLY A 1 165 ? 25.877 16.840 47.514 1.00 35.97 143 GLY A N 1
ATOM 1127 C CA . GLY A 1 165 ? 26.858 16.256 46.568 1.00 34.82 143 GLY A CA 1
ATOM 1128 C C . GLY A 1 165 ? 27.582 14.986 47.042 1.00 34.20 143 GLY A C 1
ATOM 1129 O O . GLY A 1 165 ? 28.281 14.335 46.272 1.00 33.87 143 GLY A O 1
ATOM 1130 N N . LEU A 1 166 ? 27.408 14.638 48.314 1.00 33.67 144 LEU A N 1
ATOM 1131 C CA . LEU A 1 166 ? 27.974 13.416 48.907 1.00 32.63 144 LEU A CA 1
ATOM 1132 C C . LEU A 1 166 ? 27.303 12.161 48.328 1.00 32.99 144 LEU A C 1
ATOM 1133 O O . LEU A 1 166 ? 26.063 12.050 48.316 1.00 32.27 144 LEU A O 1
ATOM 1138 N N . LYS A 1 167 ? 28.136 11.243 47.812 1.00 32.81 145 LYS A N 1
ATOM 1139 C CA . LYS A 1 167 ? 27.656 10.011 47.224 1.00 33.47 145 LYS A CA 1
ATOM 1140 C C . LYS A 1 167 ? 27.960 8.814 48.097 1.00 32.86 145 LYS A C 1
ATOM 1141 O O . LYS A 1 167 ? 29.010 8.732 48.714 1.00 32.32 145 LYS A O 1
ATOM 1147 N N 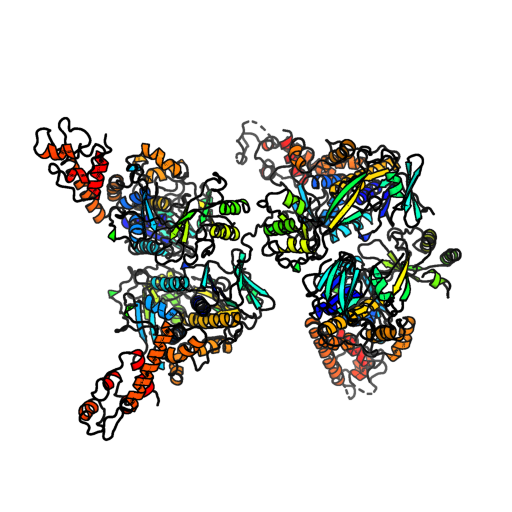. PHE A 1 168 ? 27.012 7.888 48.129 1.00 33.12 146 PHE A N 1
ATOM 1148 C CA . PHE A 1 168 ? 27.146 6.641 48.880 1.00 33.10 146 PHE A CA 1
ATOM 1149 C C . PHE A 1 168 ? 27.016 5.471 47.917 1.00 33.34 146 PHE A C 1
ATOM 1150 O O . PHE A 1 168 ? 26.212 5.507 46.973 1.00 33.13 146 PHE A O 1
ATOM 1158 N N . ARG A 1 169 ? 27.837 4.453 48.146 1.00 34.00 147 ARG A N 1
ATOM 1159 C CA . ARG A 1 169 ? 27.754 3.198 47.392 1.00 35.10 147 ARG A CA 1
ATOM 1160 C C . ARG A 1 169 ? 26.944 2.189 48.200 1.00 33.81 147 ARG A C 1
ATOM 1161 O O . ARG A 1 169 ? 27.099 2.076 49.410 1.00 33.25 147 ARG A O 1
ATOM 1169 N N . ALA A 1 170 ? 26.099 1.444 47.509 1.00 34.18 148 ALA A N 1
ATOM 1170 C CA . ALA A 1 170 ? 25.323 0.374 48.123 1.00 34.70 148 ALA A CA 1
ATOM 1171 C C . ALA A 1 170 ? 25.052 -0.693 47.087 1.00 34.99 148 ALA A C 1
ATOM 1172 O O . ALA A 1 170 ? 25.050 -0.424 45.881 1.00 34.58 148 ALA A O 1
ATOM 1174 N N . LYS A 1 171 ? 24.761 -1.896 47.557 1.00 35.67 149 LYS A N 1
ATOM 1175 C CA . LYS A 1 171 ? 24.380 -2.989 46.653 1.00 36.43 149 LYS A CA 1
ATOM 1176 C C . LYS A 1 171 ? 22.874 -2.992 46.387 1.00 35.78 149 LYS A C 1
ATOM 1177 O O . LYS A 1 171 ? 22.407 -3.561 45.397 1.00 36.36 149 LYS A O 1
ATOM 1183 N N . ALA A 1 172 ? 22.125 -2.355 47.279 1.00 34.74 150 ALA A N 1
ATOM 1184 C CA . ALA A 1 172 ? 20.664 -2.343 47.219 1.00 33.88 150 ALA A CA 1
ATOM 1185 C C . ALA A 1 172 ? 20.149 -1.022 47.769 1.00 33.52 150 ALA A C 1
ATOM 1186 O O . ALA A 1 172 ? 20.764 -0.449 48.681 1.00 32.60 150 ALA A O 1
ATOM 1188 N N . VAL A 1 173 ? 19.036 -0.546 47.199 1.00 33.37 151 VAL A N 1
ATOM 1189 C CA . VAL A 1 173 ? 18.450 0.741 47.555 1.00 33.43 151 VAL A CA 1
ATOM 1190 C C . VAL A 1 173 ? 16.914 0.637 47.689 1.00 33.78 151 VAL A C 1
ATOM 1191 O O . VAL A 1 173 ? 16.228 0.144 46.775 1.00 34.15 151 VAL A O 1
ATOM 1195 N N . VAL A 1 174 ? 16.397 1.077 48.839 1.00 33.19 152 VAL A N 1
ATOM 1196 C CA . VAL A 1 174 ? 14.947 1.198 49.059 1.00 32.61 152 VAL A CA 1
ATOM 1197 C C . VAL A 1 174 ? 14.545 2.676 48.963 1.00 33.44 152 VAL A C 1
ATOM 1198 O O . VAL A 1 174 ? 15.043 3.526 49.707 1.00 32.29 152 VAL A O 1
ATOM 1202 N N . LEU A 1 175 ? 13.691 2.950 47.985 1.00 34.69 153 LEU A N 1
ATOM 1203 C CA . LEU A 1 175 ? 13.120 4.247 47.746 1.00 37.16 153 LEU A CA 1
ATOM 1204 C C . LEU A 1 175 ? 11.713 4.294 48.333 1.00 38.57 153 LEU A C 1
ATOM 1205 O O . LEU A 1 175 ? 10.863 3.418 48.070 1.00 37.08 153 LEU A O 1
ATOM 1210 N N . THR A 1 176 ? 11.464 5.360 49.080 1.00 41.22 154 THR A N 1
ATOM 1211 C CA . THR A 1 176 ? 10.331 5.422 49.999 1.00 44.36 154 THR A CA 1
ATOM 1212 C C . THR A 1 176 ? 9.335 6.614 49.774 1.00 47.19 154 THR A C 1
ATOM 1213 O O . THR A 1 176 ? 8.124 6.427 49.465 1.00 47.54 154 THR A O 1
ATOM 1217 N N . VAL A 1 177 ? 9.867 7.823 49.907 1.00 49.81 155 VAL A N 1
ATOM 1218 C CA . VAL A 1 177 ? 9.086 9.013 50.206 1.00 52.60 155 VAL A CA 1
ATOM 1219 C C . VAL A 1 177 ? 10.112 10.101 50.162 1.00 54.61 155 VAL A C 1
ATOM 1220 O O . VAL A 1 177 ? 11.300 9.858 50.437 1.00 55.20 155 VAL A O 1
ATOM 1224 N N . GLY A 1 178 ? 9.674 11.298 49.807 1.00 56.76 156 GLY A N 1
ATOM 1225 C CA . GLY A 1 178 ? 10.579 12.435 49.766 1.00 59.04 156 GLY A CA 1
ATOM 1226 C C . GLY A 1 178 ? 10.301 13.422 48.659 1.00 60.54 156 GLY A C 1
ATOM 1227 O O . GLY A 1 178 ? 9.301 13.351 47.944 1.00 60.39 156 GLY A O 1
ATOM 1228 N N . THR A 1 179 ? 11.241 14.337 48.522 1.00 62.75 157 THR A N 1
ATOM 1229 C CA . THR A 1 179 ? 11.103 15.516 47.691 1.00 64.86 157 THR A CA 1
ATOM 1230 C C . THR A 1 179 ? 10.971 15.209 46.181 1.00 65.96 157 THR A C 1
ATOM 1231 O O . THR A 1 179 ? 10.295 15.935 45.455 1.00 66.19 157 THR A O 1
ATOM 1235 N N . PHE A 1 180 ? 11.572 14.107 45.740 1.00 67.66 158 PHE A N 1
ATOM 1236 C CA . PHE A 1 180 ? 11.431 13.607 44.371 1.00 69.53 158 PHE A CA 1
ATOM 1237 C C . PHE A 1 180 ? 9.972 13.305 44.015 1.00 71.29 158 PHE A C 1
ATOM 1238 O O . PHE A 1 180 ? 9.567 13.454 42.854 1.00 71.61 158 PHE A O 1
ATOM 1246 N N . LEU A 1 181 ? 9.198 12.852 45.004 1.00 73.33 159 LEU A N 1
ATOM 1247 C CA . LEU A 1 181 ? 7.809 12.453 44.769 1.00 75.80 159 LEU A CA 1
ATOM 1248 C C . LEU A 1 181 ? 7.063 13.633 44.175 1.00 77.57 159 LEU A C 1
ATOM 1249 O O . LEU A 1 181 ? 6.544 13.554 43.056 1.00 78.64 159 LEU A O 1
ATOM 1254 N N . ASP A 1 182 ? 7.049 14.723 44.936 1.00 79.13 160 ASP A N 1
ATOM 1255 C CA . ASP A 1 182 ? 6.612 16.045 44.503 1.00 80.52 160 ASP A CA 1
ATOM 1256 C C . ASP A 1 182 ? 6.227 16.797 45.778 1.00 81.16 160 ASP A C 1
ATOM 1257 O O . ASP A 1 182 ? 7.099 17.136 46.593 1.00 81.55 160 ASP A O 1
ATOM 1262 N N . GLY A 1 183 ? 4.925 17.002 45.969 1.00 81.48 161 GLY A N 1
ATOM 1263 C CA . GLY A 1 183 ? 4.415 17.738 47.111 1.00 82.05 161 GLY A CA 1
ATOM 1264 C C . GLY A 1 183 ? 3.943 19.105 46.666 1.00 82.43 161 GLY A C 1
ATOM 1265 O O . GLY A 1 183 ? 4.742 19.939 46.242 1.00 82.51 161 GLY A O 1
ATOM 1266 N N . LYS A 1 184 ? 2.632 19.312 46.727 1.00 82.62 162 LYS A N 1
ATOM 1267 C CA . LYS A 1 184 ? 2.040 20.622 46.529 1.00 82.96 162 LYS A CA 1
ATOM 1268 C C . LYS A 1 184 ? 0.946 20.817 47.585 1.00 83.30 162 LYS A C 1
ATOM 1269 O O . LYS A 1 184 ? -0.069 20.108 47.576 1.00 83.09 162 LYS A O 1
ATOM 1271 N N . ILE A 1 185 ? 1.193 21.743 48.516 1.00 83.80 163 ILE A N 1
ATOM 1272 C CA . ILE A 1 185 ? 0.227 22.131 49.559 1.00 84.35 163 ILE A CA 1
ATOM 1273 C C . ILE A 1 185 ? -0.901 22.991 48.953 1.00 84.53 163 ILE A C 1
ATOM 1274 O O . ILE A 1 185 ? -0.643 23.810 48.070 1.00 84.46 163 ILE A O 1
ATOM 1279 N N . HIS A 1 186 ? -2.137 22.782 49.423 1.00 84.97 164 HIS A N 1
ATOM 1280 C CA . HIS A 1 186 ? -3.347 23.485 48.929 1.00 85.30 164 HIS A CA 1
ATOM 1281 C C . HIS A 1 186 ? -4.317 23.924 50.045 1.00 85.07 164 HIS A C 1
ATOM 1282 O O . HIS A 1 186 ? -4.798 23.099 50.816 1.00 84.85 164 HIS A O 1
ATOM 1289 N N . ILE A 1 187 ? -4.615 25.218 50.116 1.00 85.13 165 ILE A N 1
ATOM 1290 C CA . ILE A 1 187 ? -5.790 25.701 50.863 1.00 85.10 165 ILE A CA 1
ATOM 1291 C C . ILE A 1 187 ? -6.615 26.647 49.969 1.00 85.01 165 ILE A C 1
ATOM 1292 O O . ILE A 1 187 ? -6.190 27.758 49.653 1.00 84.97 165 ILE A O 1
ATOM 1294 N N . GLY A 1 188 ? -7.785 26.182 49.541 1.00 85.06 166 GLY A N 1
ATOM 1295 C CA . GLY A 1 188 ? -8.597 26.905 48.559 1.00 85.09 166 GLY A CA 1
ATOM 1296 C C . GLY A 1 188 ? -8.148 26.642 47.129 1.00 85.01 166 GLY A C 1
ATOM 1297 O O . GLY A 1 188 ? -7.609 27.527 46.459 1.00 84.82 166 GLY A O 1
ATOM 1298 N N . SER A 1 202 ? 13.493 19.142 37.722 1.00 62.17 180 SER A N 1
ATOM 1299 C CA . SER A 1 202 ? 14.075 19.758 38.914 1.00 62.02 180 SER A CA 1
ATOM 1300 C C . SER A 1 202 ? 14.134 18.736 40.049 1.00 61.15 180 SER A C 1
ATOM 1301 O O . SER A 1 202 ? 13.089 18.237 40.508 1.00 61.76 180 SER A O 1
ATOM 1304 N N . ILE A 1 203 ? 15.351 18.472 40.525 1.00 59.57 181 ILE A N 1
ATOM 1305 C CA . ILE A 1 203 ? 15.726 17.206 41.212 1.00 57.59 181 ILE A CA 1
ATOM 1306 C C . ILE A 1 203 ? 15.832 16.108 40.148 1.00 55.78 181 ILE A C 1
ATOM 1307 O O . ILE A 1 203 ? 14.822 15.658 39.614 1.00 55.44 181 ILE A O 1
ATOM 1312 N N . PRO A 1 204 ? 17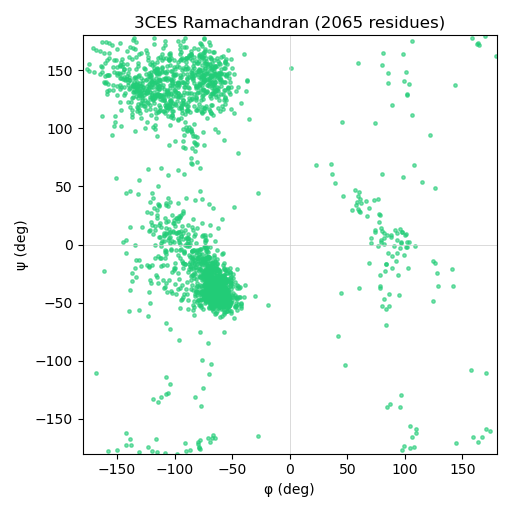.073 15.725 39.796 1.00 54.13 182 PRO A N 1
ATOM 1313 C CA . PRO A 1 204 ? 17.368 14.693 38.800 1.00 53.15 182 PRO A CA 1
ATOM 1314 C C . PRO A 1 204 ? 16.653 13.355 39.012 1.00 52.61 182 PRO A C 1
ATOM 1315 O O . PRO A 1 204 ? 16.458 12.623 38.046 1.00 52.91 182 PRO A O 1
ATOM 1319 N N . LEU A 1 205 ? 16.275 13.035 40.249 1.00 51.57 183 LEU A N 1
ATOM 1320 C CA . LEU A 1 205 ? 15.589 11.771 40.560 1.00 51.28 183 LEU A CA 1
ATOM 1321 C C . LEU A 1 205 ? 14.179 11.701 39.976 1.00 51.52 183 LEU A C 1
ATOM 1322 O O . LEU A 1 205 ? 13.744 10.643 39.543 1.00 51.39 183 LEU A O 1
ATOM 1327 N N . SER A 1 206 ? 13.473 12.828 39.974 1.00 52.02 184 SER A N 1
ATOM 1328 C CA . SER A 1 206 ? 12.135 12.904 39.393 1.00 52.29 184 SER A CA 1
ATOM 1329 C C . SER A 1 206 ? 12.207 12.657 37.892 1.00 52.64 184 SER A C 1
ATOM 1330 O O . SER A 1 206 ? 11.512 11.785 37.377 1.00 52.58 184 SER A O 1
ATOM 1333 N N . ARG A 1 207 ? 13.086 13.396 37.214 1.00 53.24 185 ARG A N 1
ATOM 1334 C CA . ARG A 1 207 ? 13.391 13.182 35.800 1.00 54.21 185 ARG A CA 1
ATOM 1335 C C . ARG A 1 207 ? 13.791 11.751 35.453 1.00 53.94 185 ARG A C 1
ATOM 1336 O O . ARG A 1 207 ? 13.333 11.212 34.452 1.00 53.61 185 ARG A O 1
ATOM 1344 N N . ARG A 1 208 ? 14.665 11.155 36.265 1.00 54.00 186 ARG A N 1
ATOM 1345 C CA . ARG A 1 208 ? 15.154 9.796 36.022 1.00 53.80 186 ARG A CA 1
ATOM 1346 C C . ARG A 1 208 ? 14.026 8.765 36.030 1.00 54.26 186 ARG A C 1
ATOM 1347 O O . ARG A 1 208 ? 13.949 7.900 35.149 1.00 54.07 186 ARG A O 1
ATOM 1355 N N . LEU A 1 209 ? 13.163 8.872 37.033 1.00 55.03 187 LEU A N 1
ATOM 1356 C CA . LEU A 1 209 ? 12.039 7.962 37.216 1.00 55.90 187 LEU A CA 1
ATOM 1357 C C . LEU A 1 209 ? 10.961 8.169 36.155 1.00 56.79 187 LEU A C 1
ATOM 1358 O O . LEU A 1 209 ? 10.370 7.201 35.670 1.00 56.74 187 LEU A O 1
ATOM 1363 N N . ARG A 1 210 ? 10.719 9.432 35.793 1.00 57.99 188 ARG A N 1
ATOM 1364 C CA . ARG A 1 210 ? 9.795 9.772 34.704 1.00 59.36 188 ARG A CA 1
ATOM 1365 C C . ARG A 1 210 ? 10.237 9.266 33.324 1.00 59.74 188 ARG A C 1
ATOM 1366 O O . ARG A 1 210 ? 9.404 8.894 32.507 1.00 59.99 188 ARG A O 1
ATOM 1374 N N . GLU A 1 211 ? 11.544 9.214 33.092 1.00 60.39 189 GLU A N 1
ATOM 1375 C CA . GLU A 1 211 ? 12.099 8.791 31.811 1.00 61.31 189 GLU A CA 1
ATOM 1376 C C . GLU A 1 211 ? 12.243 7.277 31.683 1.00 60.57 189 GLU A C 1
ATOM 1377 O O . GLU A 1 211 ? 12.618 6.766 30.623 1.00 60.91 189 GLU A O 1
ATOM 1383 N N . LEU A 1 212 ? 11.961 6.556 32.763 1.00 59.99 190 LEU A N 1
ATOM 1384 C CA . LEU A 1 212 ? 11.737 5.120 32.665 1.00 59.40 190 LEU A CA 1
ATOM 1385 C C . LEU A 1 212 ? 10.272 4.918 32.244 1.00 58.94 190 LEU A C 1
ATOM 1386 O O . LEU A 1 212 ? 9.455 5.842 32.362 1.00 58.86 190 LEU A O 1
ATOM 1391 N N . PRO A 1 213 ? 9.930 3.725 31.730 1.00 58.23 191 PRO A N 1
ATOM 1392 C CA . PRO A 1 213 ? 8.508 3.421 31.447 1.00 57.57 191 PRO A CA 1
ATOM 1393 C C . PRO A 1 213 ? 7.591 3.312 32.686 1.00 56.54 191 PRO A C 1
ATOM 1394 O O . PRO A 1 213 ? 6.609 2.551 32.655 1.00 56.58 191 PRO A O 1
ATOM 1398 N N . LEU A 1 214 ? 7.900 4.067 33.745 1.00 55.14 192 LEU A N 1
ATOM 1399 C CA . LEU A 1 214 ? 7.080 4.087 34.966 1.00 54.11 192 LEU A CA 1
ATOM 1400 C C . LEU A 1 214 ? 5.808 4.896 34.776 1.00 53.59 192 LEU A C 1
ATOM 1401 O O . LEU A 1 214 ? 5.845 5.979 34.195 1.00 53.81 192 LEU A O 1
ATOM 1406 N N . ARG A 1 215 ? 4.698 4.374 35.285 1.00 52.69 193 ARG A N 1
ATOM 1407 C CA . ARG A 1 215 ? 3.394 5.017 35.160 1.00 52.46 193 ARG A CA 1
ATOM 1408 C C . ARG A 1 215 ? 3.064 5.886 36.398 1.00 51.92 193 ARG A C 1
ATOM 1409 O O . ARG A 1 215 ? 2.955 5.383 37.516 1.00 51.50 193 ARG A O 1
ATOM 1417 N N . VAL A 1 216 ? 2.911 7.190 36.180 1.00 51.56 194 VAL A N 1
ATOM 1418 C CA . VAL A 1 216 ? 2.729 8.152 37.266 1.00 51.62 194 VAL A CA 1
ATOM 1419 C C . VAL A 1 216 ? 1.254 8.374 37.580 1.00 51.87 194 VAL A C 1
ATOM 1420 O O . VAL A 1 216 ? 0.456 8.525 36.668 1.00 52.25 194 VAL A O 1
ATOM 1424 N N . GLY A 1 217 ? 0.896 8.397 38.865 1.00 51.83 195 GLY A N 1
ATOM 1425 C CA . GLY A 1 217 ? -0.425 8.857 39.290 1.00 51.45 195 GLY A CA 1
ATOM 1426 C C . GLY A 1 217 ? -0.296 10.082 40.173 1.00 51.53 195 GLY A C 1
ATOM 1427 O O . GLY A 1 217 ? 0.810 10.523 40.438 1.00 51.48 195 GLY A O 1
ATOM 1428 N N . ARG A 1 218 ? -1.429 10.648 40.603 1.00 51.99 196 ARG A N 1
ATOM 1429 C CA . ARG A 1 218 ? -1.461 11.693 41.634 1.00 52.38 196 ARG A CA 1
ATOM 1430 C C . ARG A 1 218 ? -2.327 11.252 42.805 1.00 52.08 196 ARG A C 1
ATOM 1431 O O . ARG A 1 218 ? -3.406 10.717 42.597 1.00 51.84 196 ARG A O 1
ATOM 1439 N N . LEU A 1 219 ? -1.839 11.483 44.023 1.00 52.58 197 LEU A N 1
ATOM 1440 C CA . LEU A 1 219 ? -2.583 11.268 45.279 1.00 53.40 197 LEU A CA 1
ATOM 1441 C C . LEU A 1 219 ? -2.958 12.623 45.855 1.00 53.36 197 LEU A C 1
ATOM 1442 O O . LEU A 1 219 ? -2.186 13.552 45.711 1.00 53.04 197 LEU A O 1
ATOM 1447 N N . LYS A 1 220 ? -4.104 12.734 46.538 1.00 53.93 198 LYS A N 1
ATOM 1448 C CA . LYS A 1 220 ? -4.514 14.022 47.132 1.00 54.34 198 LYS A CA 1
ATOM 1449 C C . LYS A 1 220 ? -4.960 14.013 48.606 1.00 54.65 198 LYS A C 1
ATOM 1450 O O . LYS A 1 220 ? -6.069 14.472 48.900 1.00 55.99 198 LYS A O 1
ATOM 1452 N N . THR A 1 221 ? -4.094 13.511 49.505 1.00 53.83 199 THR A N 1
ATOM 1453 C CA . THR A 1 221 ? -4.203 13.609 50.992 1.00 52.69 199 THR A CA 1
ATOM 1454 C C . THR A 1 221 ? -4.703 14.973 51.528 1.00 51.14 199 THR A C 1
ATOM 1455 O O . THR A 1 221 ? -4.706 15.988 50.831 1.00 51.51 199 THR A O 1
ATOM 1459 N N . GLY A 1 222 ? -5.127 14.989 52.782 1.00 49.22 200 GLY A N 1
ATOM 1460 C CA . GLY A 1 222 ? -5.617 16.212 53.382 1.00 46.30 200 GLY A CA 1
ATOM 1461 C C . GLY A 1 222 ? -5.537 16.185 54.881 1.00 44.19 200 GLY A C 1
ATOM 1462 O O . GLY A 1 222 ? -5.374 15.122 55.494 1.00 44.13 200 GLY A O 1
ATOM 1463 N N . THR A 1 223 ? -5.671 17.370 55.471 1.00 41.84 201 THR A N 1
ATOM 1464 C CA . THR A 1 223 ? -5.500 17.534 56.906 1.00 38.88 201 THR A CA 1
ATOM 1465 C C . THR A 1 223 ? -6.627 18.421 57.451 1.00 36.52 201 THR A C 1
ATOM 1466 O O . THR A 1 223 ? -7.095 19.316 56.782 1.00 37.38 201 THR A O 1
ATOM 1470 N N . PRO A 1 224 ? -7.118 18.146 58.646 1.00 34.52 202 PRO A N 1
ATOM 1471 C CA . PRO A 1 224 ? -8.070 19.118 59.191 1.00 33.01 202 PRO A CA 1
ATOM 1472 C C . PRO A 1 224 ? -7.364 20.271 59.931 1.00 32.14 202 PRO A C 1
ATOM 1473 O O . PRO A 1 224 ? -6.185 20.175 60.246 1.00 32.17 202 PRO A O 1
ATOM 1477 N N . PRO A 1 225 ? -8.099 21.356 60.233 1.00 31.62 203 PRO A N 1
ATOM 1478 C CA . PRO A 1 225 ? -7.529 22.375 61.110 1.00 30.07 203 PRO A CA 1
ATOM 1479 C C . PRO A 1 225 ? -7.247 21.724 62.459 1.00 29.66 203 PRO A C 1
ATOM 1480 O O . PRO A 1 225 ? -8.006 20.836 62.839 1.00 30.75 203 PRO A O 1
ATOM 1484 N N . ARG A 1 226 ? -6.180 22.134 63.162 1.00 27.84 204 ARG A N 1
ATOM 1485 C CA . ARG A 1 226 ? -5.902 21.655 64.522 1.00 26.65 204 ARG A CA 1
ATOM 1486 C C . ARG A 1 226 ? -6.395 22.720 65.452 1.00 26.26 204 ARG A C 1
ATOM 1487 O O . ARG A 1 226 ? -6.249 23.895 65.154 1.00 24.94 204 ARG A O 1
ATOM 1495 N N . ILE A 1 227 ? -7.029 22.296 66.547 1.00 26.59 205 ILE A N 1
ATOM 1496 C CA . ILE A 1 227 ? -7.897 23.158 67.352 1.00 26.74 205 ILE A CA 1
ATOM 1497 C C . ILE A 1 227 ? -7.266 23.304 68.701 1.00 26.81 205 ILE A C 1
ATOM 1498 O O . ILE A 1 227 ? -6.805 22.342 69.251 1.00 27.15 205 ILE A O 1
ATOM 1503 N N . ASP A 1 228 ? -7.270 24.507 69.256 1.00 27.97 206 ASP A N 1
ATOM 1504 C CA . ASP A 1 228 ? -6.825 24.669 70.627 1.00 27.86 206 ASP A CA 1
ATOM 1505 C C . ASP A 1 228 ? -7.875 24.190 71.624 1.00 27.24 206 ASP A C 1
ATOM 1506 O O . ASP A 1 228 ? -8.973 24.743 71.715 1.00 28.17 206 ASP A O 1
ATOM 1511 N N . ALA A 1 229 ? -7.484 23.191 72.389 1.00 26.39 207 ALA A N 1
ATOM 1512 C CA . ALA A 1 229 ? -8.292 22.534 73.394 1.00 27.29 207 ALA A CA 1
ATOM 1513 C C . ALA A 1 229 ? -8.924 23.442 74.475 1.00 27.87 207 ALA A C 1
ATOM 1514 O O . ALA A 1 229 ? -9.985 23.130 75.003 1.00 28.26 207 ALA A O 1
ATOM 1516 N N . ARG A 1 230 ? -8.272 24.543 74.816 1.00 29.29 208 ARG A N 1
ATOM 1517 C CA . ARG A 1 230 ? -8.823 25.498 75.806 1.00 29.95 208 ARG A CA 1
ATOM 1518 C C . ARG A 1 230 ? -10.040 26.273 75.300 1.00 29.37 208 ARG A C 1
ATOM 1519 O O . ARG A 1 230 ? -10.706 26.948 76.072 1.00 29.21 208 ARG A O 1
ATOM 1527 N N . THR A 1 231 ? -10.314 26.170 74.004 1.00 28.85 209 THR A N 1
ATOM 1528 C CA . THR A 1 231 ? -11.364 26.926 73.351 1.00 27.26 209 THR A CA 1
ATOM 1529 C C . THR A 1 231 ? -12.534 26.018 72.947 1.00 28.63 209 THR A C 1
ATOM 1530 O O . THR A 1 231 ? -13.452 26.461 72.271 1.00 29.12 209 THR A O 1
ATOM 1534 N N . ILE A 1 232 ? -12.478 24.751 73.384 1.00 28.52 210 ILE A N 1
ATOM 1535 C CA . ILE A 1 232 ? -13.521 23.791 73.208 1.00 27.93 210 ILE A CA 1
ATOM 1536 C C . ILE A 1 232 ? -14.194 23.603 74.587 1.00 29.52 210 ILE A C 1
ATOM 1537 O O . ILE A 1 232 ? -13.519 23.576 75.632 1.00 30.87 210 ILE A O 1
ATOM 1542 N N . ASP A 1 233 ? -15.512 23.466 74.571 1.00 29.75 211 ASP A N 1
ATOM 1543 C CA . ASP A 1 233 ? -16.336 23.183 75.744 1.00 30.95 211 ASP A CA 1
ATOM 1544 C C . ASP A 1 233 ? -16.675 21.673 75.789 1.00 31.00 211 ASP A C 1
ATOM 1545 O O . ASP A 1 233 ? -17.694 21.229 75.251 1.00 31.34 211 ASP A O 1
ATOM 1550 N N . PHE A 1 234 ? -15.810 20.902 76.437 1.00 31.32 212 PHE A N 1
ATOM 1551 C CA . PHE A 1 234 ? -15.931 19.447 76.500 1.00 31.64 212 PHE A CA 1
ATOM 1552 C C . PHE A 1 234 ? -17.089 18.979 77.385 1.00 32.84 212 PHE A C 1
ATOM 1553 O O . PHE A 1 234 ? -17.535 17.846 77.245 1.00 33.86 212 PHE A O 1
ATOM 1561 N N . SER A 1 235 ? -17.600 19.833 78.278 1.00 33.57 213 SER A N 1
ATOM 1562 C CA . SER A 1 235 ? -18.698 19.432 79.181 1.00 34.21 213 SER A CA 1
ATOM 1563 C C . SER A 1 235 ? -20.007 19.036 78.473 1.00 34.17 213 SER A C 1
ATOM 1564 O O . SER A 1 235 ? -20.800 18.311 79.033 1.00 35.14 213 SER A O 1
ATOM 1567 N N . VAL A 1 236 ? -20.218 19.476 77.238 1.00 34.14 214 VAL A N 1
ATOM 1568 C CA . VAL A 1 236 ? -21.419 19.105 76.491 1.00 32.90 214 VAL A CA 1
ATOM 1569 C C . VAL A 1 236 ? -21.200 17.901 75.542 1.00 33.55 214 VAL A C 1
ATOM 1570 O O . VAL A 1 236 ? -22.102 17.527 74.798 1.00 34.43 214 VAL A O 1
ATOM 1574 N N . LEU A 1 237 ? -20.021 17.281 75.552 1.00 33.69 215 LEU A N 1
ATOM 1575 C CA . LEU A 1 237 ? -19.710 16.298 74.508 1.00 32.84 215 LEU A CA 1
ATOM 1576 C C . LEU A 1 237 ? -19.556 14.944 75.138 1.00 33.42 215 LEU A C 1
ATOM 1577 O O . LEU A 1 237 ? -19.175 14.858 76.304 1.00 33.29 215 LEU A O 1
ATOM 1582 N N . ALA A 1 238 ? -19.868 13.896 74.375 1.00 33.72 216 ALA A N 1
ATOM 1583 C CA . ALA A 1 238 ? -19.675 12.530 74.829 1.00 34.88 216 ALA A CA 1
ATOM 1584 C C . ALA A 1 238 ? -18.185 12.121 74.799 1.00 35.38 216 ALA A C 1
ATOM 1585 O O . ALA A 1 238 ? -17.445 12.552 73.920 1.00 35.81 216 ALA A O 1
ATOM 1587 N N . GLN A 1 239 ? -17.778 11.310 75.782 1.00 36.04 217 GLN A N 1
ATOM 1588 C CA . GLN A 1 239 ? -16.423 10.750 75.927 1.00 36.77 217 GLN A CA 1
ATOM 1589 C C . GLN A 1 239 ? -16.339 9.325 75.431 1.00 37.04 217 GLN A C 1
ATOM 1590 O O . GLN A 1 239 ? -17.308 8.559 75.505 1.00 37.40 217 GLN A O 1
ATOM 1596 N N . GLN A 1 240 ? -15.163 8.952 74.960 1.00 36.97 218 GLN A N 1
ATOM 1597 C CA . GLN A 1 240 ? -14.924 7.579 74.596 1.00 36.91 218 GLN A CA 1
ATOM 1598 C C . GLN A 1 240 ? -13.604 7.098 75.185 1.00 36.32 218 GLN A C 1
ATOM 1599 O O . GLN A 1 240 ? -12.538 7.599 74.823 1.00 35.01 218 GLN A O 1
ATOM 1605 N N . HIS A 1 241 ? -13.690 6.131 76.102 1.00 36.24 219 HIS A N 1
ATOM 1606 C CA . HIS A 1 241 ? -12.503 5.621 76.795 1.00 36.07 219 HIS A CA 1
ATOM 1607 C C . HIS A 1 241 ? -11.971 4.383 76.131 1.00 35.96 219 HIS A C 1
ATOM 1608 O O . HIS A 1 241 ? -12.642 3.788 75.285 1.00 36.51 219 HIS A O 1
ATOM 1615 N N . GLY A 1 242 ? -10.733 4.028 76.463 1.00 35.68 220 GLY A N 1
ATOM 1616 C CA . GLY A 1 242 ? -10.147 2.796 75.981 1.00 35.38 220 GLY A CA 1
ATOM 1617 C C . GLY A 1 242 ? -10.672 1.613 76.775 1.00 35.61 220 GLY A C 1
ATOM 1618 O O . GLY A 1 242 ? -11.380 1.796 77.758 1.00 35.85 220 GLY A O 1
ATOM 1619 N N . ASP A 1 243 ? -10.317 0.397 76.358 1.00 35.54 221 ASP A N 1
ATOM 1620 C CA . ASP A 1 243 ? -10.721 -0.798 77.067 1.00 35.62 221 ASP A CA 1
ATOM 1621 C C . ASP A 1 243 ? -10.003 -0.972 78.401 1.00 36.99 221 ASP A C 1
ATOM 1622 O O . ASP A 1 243 ? -8.882 -0.502 78.612 1.00 37.17 221 ASP A O 1
ATOM 1627 N N . ASN A 1 244 ? -10.670 -1.670 79.306 1.00 38.88 222 ASN A N 1
ATOM 1628 C CA . ASN A 1 244 ? -10.088 -2.057 80.580 1.00 40.74 222 ASN A CA 1
ATOM 1629 C C . ASN A 1 244 ? -10.391 -3.536 80.800 1.00 40.11 222 ASN A C 1
ATOM 1630 O O . ASN A 1 244 ? -11.557 -3.893 80.869 1.00 40.82 222 ASN A O 1
ATOM 1635 N N . PRO A 1 245 ? -9.351 -4.402 80.897 1.00 39.07 223 PRO A N 1
ATOM 1636 C CA . PRO A 1 245 ? -7.895 -4.146 80.877 1.00 37.05 223 PRO A CA 1
ATOM 1637 C C . PRO A 1 245 ? -7.365 -3.690 79.502 1.00 35.40 223 PRO A C 1
ATOM 1638 O O . PRO A 1 245 ? -7.963 -3.994 78.480 1.00 35.37 223 PRO A O 1
ATOM 1642 N N . MET A 1 246 ? -6.243 -2.973 79.491 1.00 33.11 224 MET A N 1
ATOM 1643 C CA . MET A 1 246 ? -5.718 -2.383 78.265 1.00 30.43 224 MET A CA 1
ATOM 1644 C C . MET A 1 246 ? -5.204 -3.430 77.276 1.00 29.26 224 MET A C 1
ATOM 1645 O O . MET A 1 246 ? -4.472 -4.311 77.683 1.00 29.37 224 MET A O 1
ATOM 1650 N N . PRO A 1 247 ? -5.632 -3.363 75.989 1.00 27.63 225 PRO A N 1
ATOM 1651 C CA . PRO A 1 247 ? -4.937 -4.056 74.907 1.00 26.60 225 PRO A CA 1
ATOM 1652 C C . PRO A 1 247 ? -3.438 -3.710 74.833 1.00 26.86 225 PRO A C 1
ATOM 1653 O O . PRO A 1 247 ? -3.002 -2.652 75.330 1.00 26.02 225 PRO A O 1
ATOM 1657 N N . VAL A 1 248 ? -2.669 -4.638 74.254 1.00 26.48 226 VAL A N 1
ATOM 1658 C CA . VAL A 1 248 ? -1.257 -4.464 73.959 1.00 26.58 226 VAL A CA 1
ATOM 1659 C C . VAL A 1 248 ? -1.124 -4.718 72.467 1.00 26.76 226 VAL A C 1
ATOM 1660 O O . VAL A 1 248 ? -1.706 -5.650 71.954 1.00 27.76 226 VAL A O 1
ATOM 1664 N N . PHE A 1 249 ? -0.364 -3.913 71.743 1.00 26.37 227 PHE A N 1
ATOM 1665 C CA . PHE A 1 249 ? -0.246 -4.174 70.313 1.00 26.38 227 PHE A CA 1
ATOM 1666 C C . PHE A 1 249 ? 0.831 -5.226 69.971 1.00 27.03 227 PHE A C 1
ATOM 1667 O O . PHE A 1 249 ? 0.673 -6.033 69.048 1.00 28.30 227 PHE A O 1
ATOM 1675 N N . SER A 1 250 ? 1.957 -5.189 70.678 1.00 26.50 228 SER A N 1
ATOM 1676 C CA . SER A 1 250 ? 3.043 -6.075 70.345 1.00 25.39 228 SER A CA 1
ATOM 1677 C C . SER A 1 250 ? 2.827 -7.406 71.023 1.00 25.05 228 SER A C 1
ATOM 1678 O O . SER A 1 250 ? 2.353 -7.430 72.145 1.00 23.93 228 SER A O 1
ATOM 1681 N N . PHE A 1 251 ? 3.251 -8.502 70.375 1.00 25.54 229 PHE A N 1
ATOM 1682 C CA . PHE A 1 251 ? 3.275 -9.817 71.039 1.00 25.80 229 PHE A CA 1
ATOM 1683 C C . PHE A 1 251 ? 4.230 -9.843 72.198 1.00 26.30 229 PHE A C 1
ATOM 1684 O O . PHE A 1 251 ? 4.099 -10.693 73.060 1.00 27.13 229 PHE A O 1
ATOM 1692 N N . MET A 1 252 ? 5.192 -8.914 72.207 1.00 26.62 230 MET A N 1
ATOM 1693 C CA . MET A 1 252 ? 6.189 -8.786 73.262 1.00 27.16 230 MET A CA 1
ATOM 1694 C C . MET A 1 252 ? 5.779 -7.839 74.397 1.00 28.18 230 MET A C 1
ATOM 1695 O O . MET A 1 252 ? 6.354 -7.854 75.469 1.00 29.72 230 MET A O 1
ATOM 1700 N N . GLY A 1 253 ? 4.789 -6.997 74.204 1.00 29.23 231 GLY A N 1
ATOM 1701 C CA . GLY A 1 253 ? 4.486 -6.039 75.262 1.00 30.18 231 GLY A CA 1
ATOM 1702 C C . GLY A 1 253 ? 3.715 -6.563 76.480 1.00 30.98 231 GLY A C 1
ATOM 1703 O O . GLY A 1 253 ? 3.275 -7.715 76.532 1.00 30.84 231 GLY A O 1
ATOM 1704 N N . ASN A 1 254 ? 3.602 -5.699 77.478 1.00 30.84 232 ASN A N 1
ATOM 1705 C CA . ASN A 1 254 ? 2.559 -5.780 78.425 1.00 31.77 232 ASN A CA 1
ATOM 1706 C C . ASN A 1 254 ? 2.015 -4.335 78.640 1.00 31.63 232 ASN A C 1
ATOM 1707 O O . ASN A 1 254 ? 2.609 -3.383 78.139 1.00 32.43 232 ASN A O 1
ATOM 1712 N N . ALA A 1 255 ? 0.876 -4.188 79.327 1.00 31.72 233 ALA A N 1
ATOM 1713 C CA . ALA A 1 255 ? 0.139 -2.911 79.418 1.00 31.27 233 ALA A CA 1
ATOM 1714 C C . ALA A 1 255 ? 0.767 -1.877 80.376 1.00 31.21 233 ALA A C 1
ATOM 1715 O O . ALA A 1 255 ? 0.432 -0.675 80.373 1.00 30.18 233 ALA A O 1
ATOM 1717 N N . SER A 1 256 ? 1.709 -2.343 81.178 1.00 31.69 234 SER A N 1
ATOM 1718 C CA . SER A 1 256 ? 2.404 -1.469 82.092 1.00 31.81 234 SER A CA 1
ATOM 1719 C C . SER A 1 256 ? 3.399 -0.583 81.331 1.00 30.90 234 SER A C 1
ATOM 1720 O O . SER A 1 256 ? 3.886 0.393 81.882 1.00 31.33 234 SER A O 1
ATOM 1723 N N . GLN A 1 257 ? 3.669 -0.895 80.062 1.00 30.26 235 GLN A N 1
ATOM 1724 C CA . GLN A 1 257 ? 4.508 -0.042 79.207 1.00 29.99 235 GLN A CA 1
ATOM 1725 C C . GLN A 1 257 ? 3.775 1.200 78.685 1.00 29.42 235 GLN A C 1
ATOM 1726 O O . GLN A 1 257 ? 4.413 2.160 78.246 1.00 29.30 235 GLN A O 1
ATOM 1732 N N . HIS A 1 258 ? 2.442 1.156 78.665 1.00 28.97 236 HIS A N 1
ATOM 1733 C CA . HIS A 1 258 ? 1.629 2.272 78.175 1.00 28.34 236 HIS A CA 1
ATOM 1734 C C . HIS A 1 258 ? 1.815 3.502 79.077 1.00 27.80 236 HIS A C 1
ATOM 1735 O O . HIS A 1 258 ? 1.944 3.364 80.300 1.00 27.86 236 HIS A O 1
ATOM 1742 N N . PRO A 1 259 ? 1.794 4.703 78.483 1.00 27.71 237 PRO A N 1
ATOM 1743 C CA . PRO A 1 259 ? 1.747 5.917 79.292 1.00 28.05 237 PRO A CA 1
ATOM 1744 C C . PRO A 1 259 ? 0.312 6.168 79.815 1.00 29.15 237 PRO A C 1
ATOM 1745 O O . PRO A 1 259 ? -0.558 5.285 79.746 1.00 29.39 237 PRO A O 1
ATOM 1749 N N . GLN A 1 260 ? 0.062 7.351 80.366 1.00 29.83 238 GLN A N 1
ATOM 1750 C CA . GLN A 1 260 ? -1.275 7.699 80.849 1.00 29.68 238 GLN A CA 1
ATOM 1751 C C . GLN A 1 260 ? -2.333 7.656 79.719 1.00 29.03 238 GLN A C 1
ATOM 1752 O O . GLN A 1 260 ? -2.071 8.052 78.598 1.00 29.32 238 GLN A O 1
ATOM 1758 N N . GLN A 1 261 ? -3.526 7.177 80.040 1.00 29.41 239 GLN A N 1
ATOM 1759 C CA . GLN A 1 261 ? -4.645 7.032 79.084 1.00 28.80 239 GLN A CA 1
ATOM 1760 C C . GLN A 1 261 ? -5.617 8.192 79.205 1.00 29.33 239 GLN A C 1
ATOM 1761 O O . GLN A 1 261 ? -5.797 8.728 80.288 1.00 30.23 239 GLN A O 1
ATOM 1767 N N . VAL A 1 262 ? -6.224 8.582 78.085 1.00 29.93 240 VAL A N 1
ATOM 1768 C CA . VAL A 1 262 ? -7.144 9.737 78.018 1.00 30.58 240 VAL A CA 1
ATOM 1769 C C . VAL A 1 262 ? -8.335 9.411 77.117 1.00 31.78 240 VAL A C 1
ATOM 1770 O O . VAL A 1 262 ? -8.199 8.599 76.190 1.00 33.32 240 VAL A O 1
ATOM 1774 N N . PRO A 1 263 ? -9.503 10.026 77.378 1.00 31.59 241 PRO A N 1
ATOM 1775 C CA . PRO A 1 263 ? -10.608 9.904 76.415 1.00 31.54 241 PRO A CA 1
ATOM 1776 C C . PRO A 1 263 ? -10.446 10.737 75.115 1.00 31.81 241 PRO A C 1
ATOM 1777 O O . PRO A 1 263 ? -9.680 11.682 75.081 1.00 31.18 241 PRO A O 1
ATOM 1781 N N . CYS A 1 264 ? -11.147 10.339 74.052 1.00 32.35 242 CYS A N 1
ATOM 1782 C CA . CYS A 1 264 ? -11.472 11.227 72.950 1.00 33.75 242 CYS A CA 1
ATOM 1783 C C . CYS A 1 264 ? -12.895 11.645 73.175 1.00 32.32 242 CYS A C 1
ATOM 1784 O O . CYS A 1 264 ? -13.685 10.872 73.670 1.00 32.59 242 CYS A O 1
ATOM 1787 N N . TYR A 1 265 ? -13.197 12.872 72.787 1.00 31.70 243 TYR A N 1
ATOM 1788 C CA . TYR A 1 265 ? -14.538 13.390 72.809 1.00 31.32 243 TYR A CA 1
ATOM 1789 C C . TYR A 1 265 ? -15.100 13.421 71.392 1.00 31.13 243 TYR A C 1
ATOM 1790 O O . TYR A 1 265 ? -14.366 13.284 70.400 1.00 30.41 243 TYR A O 1
ATOM 1799 N N . ILE A 1 266 ? -16.417 13.585 71.315 1.00 30.61 244 ILE A N 1
ATOM 1800 C CA . ILE A 1 266 ? -17.125 13.428 70.081 1.00 30.65 244 ILE A CA 1
ATOM 1801 C C . ILE A 1 266 ? -18.076 14.608 69.866 1.00 30.79 244 ILE A C 1
ATOM 1802 O O . ILE A 1 266 ? -18.823 15.015 70.769 1.00 30.85 244 ILE A O 1
ATOM 1807 N N . THR A 1 267 ? -18.048 15.154 68.657 1.00 29.77 245 THR A N 1
ATOM 1808 C CA . THR A 1 267 ? -19.019 16.131 68.255 1.00 28.97 245 THR A CA 1
ATOM 1809 C C . THR A 1 267 ? -19.519 15.667 66.898 1.00 29.99 245 THR A C 1
ATOM 1810 O O . THR A 1 267 ? -19.113 14.604 66.423 1.00 30.37 245 THR A O 1
ATOM 1814 N N . HIS A 1 268 ? -20.424 16.423 66.289 1.00 30.42 246 HIS A N 1
ATOM 1815 C CA . HIS A 1 268 ? -21.038 16.004 65.033 1.00 30.82 246 HIS A CA 1
ATOM 1816 C C . HIS A 1 268 ? -21.208 17.208 64.144 1.00 30.53 246 HIS A C 1
ATOM 1817 O O . HIS A 1 268 ? -21.441 18.317 64.592 1.00 30.57 246 HIS A O 1
ATOM 1824 N N . THR A 1 269 ? -21.039 16.954 62.871 1.00 30.63 247 THR A N 1
ATOM 1825 C CA . THR A 1 269 ? -21.524 17.769 61.786 1.00 31.01 247 THR A CA 1
ATOM 1826 C C . THR A 1 269 ? -23.054 17.945 61.979 1.00 31.21 247 THR A C 1
ATOM 1827 O O . THR A 1 269 ? -23.722 17.065 62.531 1.00 31.94 247 THR A O 1
ATOM 1831 N N . ASN A 1 270 ? -23.591 19.115 61.622 1.00 30.30 248 ASN A N 1
ATOM 1832 C CA . ASN A 1 270 ? -25.030 19.333 61.596 1.00 29.34 248 ASN A CA 1
ATOM 1833 C C . ASN A 1 270 ? -25.356 20.083 60.306 1.00 29.85 248 ASN A C 1
ATOM 1834 O O . ASN A 1 270 ? -24.443 20.447 59.563 1.00 29.48 248 ASN A O 1
ATOM 1839 N N . GLU A 1 271 ? -26.635 20.325 60.030 1.00 30.41 249 GLU A N 1
ATOM 1840 C CA . GLU A 1 271 ? -27.035 20.985 58.772 1.00 31.77 249 GLU A CA 1
ATOM 1841 C C . GLU A 1 271 ? -26.432 22.368 58.513 1.00 31.14 249 GLU A C 1
ATOM 1842 O O . GLU A 1 271 ? -26.193 22.714 57.350 1.00 31.10 249 GLU A O 1
ATOM 1848 N N . LYS A 1 272 ? -26.214 23.150 59.581 1.00 30.56 250 LYS A N 1
ATOM 1849 C CA . LYS A 1 272 ? -25.492 24.428 59.488 1.00 30.80 250 LYS A CA 1
ATOM 1850 C C . LYS A 1 272 ? -24.092 24.219 58.936 1.00 29.85 250 LYS A C 1
ATOM 1851 O O . LYS A 1 272 ? -23.681 24.944 58.013 1.00 29.24 250 LYS A O 1
ATOM 1857 N N . THR A 1 273 ? -23.387 23.205 59.473 1.00 29.25 251 THR A N 1
ATOM 1858 C CA . THR A 1 273 ? -22.099 22.736 58.930 1.00 27.93 251 THR A CA 1
ATOM 1859 C C . THR A 1 273 ? -22.207 22.423 57.446 1.00 27.92 251 THR A C 1
ATOM 1860 O O . THR A 1 273 ? -21.393 22.889 56.634 1.00 27.49 251 THR A O 1
ATOM 1864 N N . HIS A 1 274 ? -23.233 21.666 57.069 1.00 28.74 252 HIS A N 1
ATOM 1865 C CA . HIS A 1 274 ? -23.386 21.272 55.665 1.00 28.59 252 HIS A CA 1
ATOM 1866 C C . HIS A 1 274 ? -23.652 22.431 54.714 1.00 28.63 252 HIS A C 1
ATOM 1867 O O . HIS A 1 274 ? -23.130 22.429 53.603 1.00 28.67 252 HIS A O 1
ATOM 1874 N N . ASP A 1 275 ? -24.470 23.408 55.140 1.00 28.86 253 ASP A N 1
ATOM 1875 C CA . ASP A 1 275 ? -24.748 24.621 54.355 1.00 28.62 253 ASP A CA 1
ATOM 1876 C C . ASP A 1 275 ? -23.481 25.441 54.105 1.00 28.22 253 ASP A C 1
ATOM 1877 O O . ASP A 1 275 ? -23.198 25.822 52.973 1.00 28.08 253 ASP A O 1
ATOM 1882 N N . VAL A 1 276 ? -22.717 25.707 55.161 1.00 28.73 254 VAL A N 1
ATOM 1883 C CA . VAL A 1 276 ? -21.391 26.345 55.033 1.00 28.91 254 VAL A CA 1
ATOM 1884 C C . VAL A 1 276 ? -20.551 25.695 53.935 1.00 29.81 254 VAL A C 1
ATOM 1885 O O . VAL A 1 276 ? -20.061 26.378 53.031 1.00 30.39 254 VAL A O 1
ATOM 1889 N N . ILE A 1 277 ? -20.414 24.374 54.004 1.00 30.98 255 ILE A N 1
ATOM 1890 C CA . ILE A 1 277 ? -19.660 23.629 53.012 1.00 31.79 255 ILE A CA 1
ATOM 1891 C C . ILE A 1 277 ? -20.210 23.842 51.589 1.00 32.92 255 ILE A C 1
ATOM 1892 O O . ILE A 1 277 ? -19.448 24.219 50.671 1.00 33.53 255 ILE A O 1
ATOM 1897 N N . ARG A 1 278 ? -21.513 23.620 51.421 1.00 33.45 256 ARG A N 1
ATOM 1898 C CA . ARG A 1 278 ? -22.201 23.818 50.140 1.00 33.84 256 ARG A CA 1
ATOM 1899 C C . ARG A 1 278 ? -22.112 25.243 49.569 1.00 35.33 256 ARG A C 1
ATOM 1900 O O . ARG A 1 278 ? -22.059 25.421 48.335 1.00 35.19 256 ARG A O 1
ATOM 1908 N N . SER A 1 279 ? -22.131 26.260 50.434 1.00 35.97 257 SER A N 1
ATOM 1909 C CA . SER A 1 279 ? -21.966 27.638 49.937 1.00 37.27 257 SER A CA 1
ATOM 1910 C C . SER A 1 279 ? -20.573 27.867 49.376 1.00 38.15 257 SER A C 1
ATOM 1911 O O . SER A 1 279 ? -20.350 28.826 48.647 1.00 38.46 257 SER A O 1
ATOM 1914 N N . ASN A 1 280 ? -19.640 26.973 49.690 1.00 39.47 258 ASN A N 1
ATOM 1915 C CA . ASN A 1 280 ? -18.238 27.223 49.369 1.00 40.70 258 ASN A CA 1
ATOM 1916 C C . ASN A 1 280 ? -17.575 26.228 48.435 1.00 42.69 258 ASN A C 1
ATOM 1917 O O . ASN A 1 280 ? -16.345 26.193 48.349 1.00 42.50 258 ASN A O 1
ATOM 1922 N N . LEU A 1 281 ? -18.384 25.444 47.724 1.00 45.32 259 LEU A N 1
ATOM 1923 C CA . LEU A 1 281 ? -17.854 24.400 46.849 1.00 48.44 259 LEU A CA 1
ATOM 1924 C C . LEU A 1 281 ? -17.071 25.013 45.689 1.00 51.22 259 LEU A C 1
ATOM 1925 O O . LEU A 1 281 ? -16.082 24.428 45.230 1.00 51.96 259 LEU A O 1
ATOM 1930 N N . ASP A 1 282 ? -17.518 26.193 45.246 1.00 54.20 260 ASP A N 1
ATOM 1931 C CA . ASP A 1 282 ? -16.783 27.066 44.310 1.00 57.10 260 ASP A CA 1
ATOM 1932 C C . ASP A 1 282 ? -15.299 27.210 44.664 1.00 58.20 260 ASP A C 1
ATOM 1933 O O . ASP A 1 282 ? -14.442 27.286 43.778 1.00 59.06 260 ASP A O 1
ATOM 1938 N N . ARG A 1 283 ? -14.999 27.236 45.958 1.00 59.20 261 ARG A N 1
ATOM 1939 C CA . ARG A 1 283 ? -13.636 27.434 46.431 1.00 59.91 261 ARG A CA 1
ATOM 1940 C C . ARG A 1 283 ? -12.867 26.116 46.617 1.00 61.21 261 ARG A C 1
ATOM 1941 O O . ARG A 1 283 ? -12.113 25.965 47.584 1.00 61.77 261 ARG A O 1
ATOM 1949 N N . SER A 1 284 ? -13.067 25.183 45.667 1.00 62.67 262 SER A N 1
ATOM 1950 C CA . SER A 1 284 ? -12.292 23.919 45.513 1.00 63.46 262 SER A CA 1
ATOM 1951 C C . SER A 1 284 ? -12.363 23.008 46.738 1.00 64.31 262 SER A C 1
ATOM 1952 O O . SER A 1 284 ? -13.376 22.331 46.962 1.00 65.15 262 SER A O 1
ATOM 1955 N N . PRO A 1 300 ? -11.397 11.689 50.762 1.00 53.03 278 PRO A N 1
ATOM 1956 C CA . PRO A 1 300 ? -12.217 11.575 51.986 1.00 52.29 278 PRO A CA 1
ATOM 1957 C C . PRO A 1 300 ? -12.340 12.921 52.722 1.00 50.72 278 PRO A C 1
ATOM 1958 O O . PRO A 1 300 ? -12.219 12.991 53.941 1.00 51.20 278 PRO A O 1
ATOM 1962 N N . SER A 1 301 ? -12.596 13.975 51.961 1.00 48.81 279 SER A N 1
ATOM 1963 C CA . SER A 1 301 ? -12.973 15.287 52.489 1.00 46.75 279 SER A CA 1
ATOM 1964 C C . SER A 1 301 ? -14.304 15.352 53.210 1.00 44.39 279 SER A C 1
ATOM 1965 O O . SER A 1 301 ? -15.208 14.579 52.915 1.00 44.06 279 SER A O 1
ATOM 1968 N N . ILE A 1 302 ? -14.433 16.304 54.131 1.00 42.17 280 ILE A N 1
ATOM 1969 C CA . ILE A 1 302 ? -15.759 16.669 54.631 1.00 40.26 280 ILE A CA 1
ATOM 1970 C C . ILE A 1 302 ? -16.697 17.137 53.491 1.00 39.97 280 ILE A C 1
ATOM 1971 O O . ILE A 1 302 ? -17.856 16.733 53.458 1.00 39.71 280 ILE A O 1
ATOM 1976 N N . GLU A 1 303 ? -16.189 17.932 52.548 1.00 39.54 281 GLU A N 1
ATOM 1977 C CA . GLU A 1 303 ? -16.979 18.370 51.404 1.00 40.23 281 GLU A CA 1
ATOM 1978 C C . GLU A 1 303 ? -17.463 17.245 50.466 1.00 40.76 281 GLU A C 1
ATOM 1979 O O . GLU A 1 303 ? -18.611 17.287 49.974 1.00 41.33 281 GLU A O 1
ATOM 1985 N N . ASP A 1 304 ? -16.607 16.260 50.218 1.00 40.96 282 ASP A N 1
ATOM 1986 C CA . ASP A 1 304 ? -16.977 15.074 49.446 1.00 41.30 282 ASP A CA 1
ATOM 1987 C C . ASP A 1 304 ? -18.030 14.252 50.184 1.00 40.22 282 ASP A C 1
ATOM 1988 O O . ASP A 1 304 ? -18.993 13.816 49.585 1.00 40.17 282 ASP A O 1
ATOM 1993 N N . LYS A 1 305 ? -17.849 14.057 51.486 1.00 39.78 283 LYS A N 1
ATOM 1994 C CA . LYS A 1 305 ? -18.837 13.399 52.344 1.00 40.21 283 LYS A CA 1
ATOM 1995 C C . LYS A 1 305 ? -20.209 14.087 52.366 1.00 38.85 283 LYS A C 1
ATOM 1996 O O . LYS A 1 305 ? -21.244 13.404 52.336 1.00 38.38 283 LYS A O 1
ATOM 2002 N N . VAL A 1 306 ? -20.212 15.425 52.452 1.00 37.74 284 VAL A N 1
ATOM 2003 C CA . VAL A 1 306 ? -21.453 16.223 52.401 1.00 36.67 284 VAL A CA 1
ATOM 2004 C C . VAL A 1 306 ? -22.157 16.109 51.039 1.00 36.81 284 VAL A C 1
ATOM 2005 O O . VAL A 1 306 ? -23.375 15.904 50.982 1.00 36.55 284 VAL A O 1
ATOM 2009 N N . MET A 1 307 ? -21.398 16.239 49.949 1.00 37.36 285 MET A N 1
ATOM 2010 C CA . MET A 1 307 ? -21.963 16.106 48.592 1.00 38.19 285 MET A CA 1
ATOM 2011 C C . MET A 1 307 ? -22.655 14.745 48.416 1.00 38.81 285 MET A C 1
ATOM 2012 O O . MET A 1 307 ? -23.745 14.670 47.832 1.00 39.43 285 MET A O 1
ATOM 2017 N N . ARG A 1 308 ? -22.040 13.696 48.976 1.00 38.95 286 ARG A N 1
ATOM 2018 C CA . ARG A 1 308 ? -22.448 12.300 48.827 1.00 40.01 286 ARG A CA 1
ATOM 2019 C C . ARG A 1 308 ? -23.406 11.766 49.892 1.00 38.90 286 ARG A C 1
ATOM 2020 O O . ARG A 1 308 ? -23.864 10.633 49.789 1.00 38.42 286 ARG A O 1
ATOM 2028 N N . PHE A 1 309 ? -23.691 12.544 50.925 1.00 38.75 287 PHE A N 1
ATOM 2029 C CA . PHE A 1 309 ? -24.512 12.029 52.024 1.00 38.83 287 PHE A CA 1
ATOM 2030 C C . PHE A 1 309 ? -25.822 12.818 52.190 1.00 39.04 287 PHE A C 1
ATOM 2031 O O . PHE A 1 309 ? -26.018 13.845 51.538 1.00 38.88 287 PHE A O 1
ATOM 2033 N N . ALA A 1 310 ? -26.711 12.345 53.061 1.00 40.25 288 ALA A N 1
ATOM 2034 C CA . ALA A 1 310 ? -28.070 12.872 53.148 1.00 41.17 288 ALA A CA 1
ATOM 2035 C C . ALA A 1 310 ? -28.278 14.228 53.856 1.00 42.90 288 ALA A C 1
ATOM 2036 O O . ALA A 1 310 ? -28.942 15.126 53.290 1.00 44.57 288 ALA A O 1
ATOM 2038 N N . ASP A 1 311 ? -27.779 14.393 55.072 1.00 42.87 289 ASP A N 1
ATOM 2039 C CA . ASP A 1 311 ? -28.127 15.584 55.902 1.00 43.47 289 ASP A CA 1
ATOM 2040 C C . ASP A 1 311 ? -28.670 15.077 57.205 1.00 44.10 289 ASP A C 1
ATOM 2041 O O . ASP A 1 311 ? -28.253 15.528 58.263 1.00 44.69 289 ASP A O 1
ATOM 2046 N N . ARG A 1 312 ? -29.599 14.129 57.119 1.00 44.51 290 ARG A N 1
ATOM 2047 C CA . ARG A 1 312 ? -30.070 13.408 58.286 1.00 45.00 290 ARG A CA 1
ATOM 2048 C C . ARG A 1 312 ? -28.902 12.630 58.904 1.00 44.82 290 ARG A C 1
ATOM 2049 O O . ARG A 1 312 ? -28.882 12.396 60.111 1.00 45.35 290 ARG A O 1
ATOM 2057 N N . ASN A 1 313 ? -27.939 12.244 58.063 1.00 44.35 291 ASN A N 1
ATOM 2058 C CA . ASN A 1 313 ? -26.699 11.608 58.501 1.00 43.98 291 ASN A CA 1
ATOM 2059 C C . ASN A 1 313 ? -25.639 12.628 58.966 1.00 42.91 291 ASN A C 1
ATOM 2060 O O . ASN A 1 313 ? -24.832 13.118 58.180 1.00 42.39 291 ASN A O 1
ATOM 2065 N N . GLN A 1 314 ? -25.683 12.970 60.249 1.00 42.21 292 GLN A N 1
ATOM 2066 C CA . GLN A 1 314 ? -24.670 13.824 60.874 1.00 41.95 292 GLN A CA 1
ATOM 2067 C C . GLN A 1 314 ? -23.403 13.020 61.085 1.00 40.95 292 GLN A C 1
ATOM 2068 O O . GLN A 1 314 ? -23.425 11.943 61.687 1.00 41.77 292 GLN A O 1
ATOM 2074 N N . HIS A 1 315 ? -22.302 13.541 60.564 1.00 39.61 293 HIS A N 1
ATOM 2075 C CA . HIS A 1 315 ? -21.036 12.866 60.612 1.00 38.16 293 HIS A CA 1
ATOM 2076 C C . HIS A 1 315 ? -20.402 13.070 61.954 1.00 36.77 293 HIS A C 1
ATOM 2077 O O . HIS A 1 315 ? -20.409 14.158 62.491 1.00 36.41 293 HIS A O 1
ATOM 2084 N N . GLN A 1 316 ? -19.881 11.982 62.495 1.00 36.02 294 GLN A N 1
ATOM 2085 C CA . GLN A 1 316 ? -19.197 11.965 63.772 1.00 34.94 294 GLN A CA 1
ATOM 2086 C C . GLN A 1 316 ? -17.795 12.564 63.657 1.00 33.41 294 GLN A C 1
ATOM 2087 O O . GLN A 1 316 ? -17.045 12.248 62.722 1.00 33.53 294 GLN A O 1
ATOM 2093 N N . ILE A 1 317 ? -17.441 13.431 64.595 1.00 31.22 295 ILE A N 1
ATOM 2094 C CA . ILE A 1 317 ? -16.117 14.026 64.572 1.00 30.12 295 ILE A CA 1
ATOM 2095 C C . ILE A 1 317 ? -15.432 13.659 65.898 1.00 29.72 295 ILE A C 1
ATOM 2096 O O . ILE A 1 317 ? -15.898 14.034 66.965 1.00 30.36 295 ILE A O 1
ATOM 2101 N N . PHE A 1 318 ? -14.349 12.903 65.824 1.00 28.87 296 PHE A N 1
ATOM 2102 C CA . PHE A 1 318 ? -13.636 12.481 67.023 1.00 28.15 296 PHE A CA 1
ATOM 2103 C C . PHE A 1 318 ? -12.561 13.487 67.285 1.00 27.36 296 PHE A C 1
ATOM 2104 O O . PHE A 1 318 ? -11.729 13.788 66.387 1.00 27.00 296 PHE A O 1
ATOM 2112 N N . LEU A 1 319 ? -12.590 14.043 68.491 1.00 25.86 297 LEU A N 1
ATOM 2113 C CA . LEU A 1 319 ? -11.639 15.072 68.827 1.00 26.07 297 LEU A CA 1
ATOM 2114 C C . LEU A 1 319 ? -10.465 14.335 69.448 1.00 26.55 297 LEU A C 1
ATOM 2115 O O . LEU A 1 319 ? -10.488 13.986 70.629 1.00 27.21 297 LEU A O 1
ATOM 2120 N N . GLU A 1 320 ? -9.481 14.026 68.621 1.00 26.48 298 GLU A N 1
ATOM 2121 C CA . GLU A 1 320 ? -8.347 13.201 69.060 1.00 28.27 298 GLU A CA 1
ATOM 2122 C C . GLU A 1 320 ? -7.267 14.113 69.664 1.00 28.12 298 GLU A C 1
ATOM 2123 O O . GLU A 1 320 ? -6.830 15.065 69.017 1.00 28.81 298 GLU A O 1
ATOM 2129 N N . PRO A 1 321 ? -6.836 13.828 70.908 1.00 28.54 299 PRO A N 1
ATOM 2130 C CA . PRO A 1 321 ? -5.723 14.586 71.461 1.00 28.53 299 PRO A CA 1
ATOM 2131 C C . PRO A 1 321 ? -4.430 14.337 70.675 1.00 28.57 299 PRO A C 1
ATOM 2132 O O . PRO A 1 321 ? -4.170 13.213 70.242 1.00 28.48 299 PRO A O 1
ATOM 2136 N N . GLU A 1 322 ? -3.651 15.395 70.467 1.00 28.23 300 GLU A N 1
ATOM 2137 C CA . GLU A 1 322 ? -2.372 15.279 69.791 1.00 27.96 300 GLU A CA 1
ATOM 2138 C C . GLU A 1 322 ? -1.286 14.723 70.723 1.00 27.17 300 GLU A C 1
ATOM 2139 O O . GLU A 1 322 ? -0.217 14.309 70.257 1.00 27.80 300 GLU A O 1
ATOM 2145 N N . GLY A 1 323 ? -1.556 14.715 72.025 1.00 25.43 301 GLY A N 1
ATOM 2146 C CA . GLY A 1 323 ? -0.665 14.105 72.971 1.00 25.18 301 GLY A CA 1
ATOM 2147 C C . GLY A 1 323 ? -0.977 14.530 74.367 1.00 25.96 301 GLY A C 1
ATOM 2148 O O . GLY A 1 323 ? -1.781 15.426 74.579 1.00 26.93 301 GLY A O 1
ATOM 2149 N N . LEU A 1 324 ? -0.332 13.903 75.338 1.00 26.79 302 LEU A N 1
ATOM 2150 C CA . LEU A 1 324 ? -0.506 14.281 76.730 1.00 28.24 302 LEU A CA 1
ATOM 2151 C C . LEU A 1 324 ? 0.095 15.659 77.105 1.00 29.83 302 LEU A C 1
ATOM 2152 O O . LEU A 1 324 ? -0.287 16.242 78.134 1.00 30.17 302 LEU A O 1
ATOM 2157 N N . THR A 1 325 ? 1.085 16.142 76.352 1.00 30.21 303 THR A N 1
ATOM 2158 C CA . THR A 1 325 ? 1.715 17.413 76.717 1.00 30.59 303 THR A CA 1
ATOM 2159 C C . THR A 1 325 ? 1.395 18.403 75.609 1.00 31.44 303 THR A C 1
ATOM 2160 O O . THR A 1 325 ? 2.231 19.236 75.235 1.00 31.85 303 THR A O 1
ATOM 2164 N N . SER A 1 326 ? 0.194 18.270 75.048 1.00 31.22 304 SER A N 1
ATOM 2165 C CA . SER A 1 326 ? -0.249 19.127 73.962 1.00 30.81 304 SER A CA 1
ATOM 2166 C C . SER A 1 326 ? -1.680 19.548 74.224 1.00 31.44 304 SER A C 1
ATOM 2167 O O . SER A 1 326 ? -2.500 18.737 74.673 1.00 32.60 304 SER A O 1
ATOM 2170 N N . ASN A 1 327 ? -1.955 20.831 73.997 1.00 31.63 305 ASN A N 1
ATOM 2171 C CA . ASN A 1 327 ? -3.312 21.381 74.017 1.00 30.74 305 ASN A CA 1
ATOM 2172 C C . ASN A 1 327 ? -3.999 21.329 72.668 1.00 30.16 305 ASN A C 1
ATOM 2173 O O . ASN A 1 327 ? -5.075 21.871 72.540 1.00 31.34 305 ASN A O 1
ATOM 2178 N N . GLU A 1 328 ? -3.390 20.719 71.666 1.00 28.46 306 GLU A N 1
ATOM 2179 C CA . GLU A 1 328 ? -4.013 20.609 70.350 1.00 28.43 306 GLU A CA 1
ATOM 2180 C C . GLU A 1 328 ? -4.899 19.378 70.177 1.00 27.33 306 GLU A C 1
ATOM 2181 O O . GLU A 1 328 ? -4.669 18.327 70.786 1.00 26.13 306 GLU A O 1
ATOM 2187 N N . ILE A 1 329 ? -5.897 19.537 69.303 1.00 26.75 307 ILE A N 1
ATOM 2188 C CA . ILE A 1 329 ? -6.914 18.548 69.035 1.00 25.07 307 ILE A CA 1
ATOM 2189 C C . ILE A 1 329 ? -6.925 18.277 67.526 1.00 25.69 307 ILE A C 1
ATOM 2190 O O . ILE A 1 329 ? -6.880 19.224 66.700 1.00 24.93 307 ILE A O 1
ATOM 2195 N N . TYR A 1 330 ? -6.948 16.994 67.156 1.00 24.62 308 TYR A N 1
ATOM 2196 C CA . TYR A 1 330 ? -7.090 16.655 65.754 1.00 25.11 308 TYR A CA 1
ATOM 2197 C C . TYR A 1 330 ? -8.575 16.241 65.601 1.00 25.83 308 TYR A C 1
ATOM 2198 O O . TYR A 1 330 ? -9.001 15.248 66.177 1.00 26.60 308 TYR A O 1
ATOM 2207 N N . PRO A 1 331 ? -9.378 17.055 64.894 1.00 26.39 309 PRO A N 1
ATOM 2208 C CA . PRO A 1 331 ? -10.811 16.724 64.736 1.00 26.13 309 PRO A CA 1
ATOM 2209 C C . PRO A 1 331 ? -10.950 15.781 63.550 1.00 26.29 309 PRO A C 1
ATOM 2210 O O . PRO A 1 331 ? -10.913 16.214 62.397 1.00 25.33 309 PRO A O 1
ATOM 2214 N N . ASN A 1 332 ? -11.027 14.485 63.852 1.00 27.04 310 ASN A N 1
ATOM 2215 C CA . ASN A 1 332 ? -11.068 13.450 62.830 1.00 28.22 310 ASN A CA 1
ATOM 2216 C C . ASN A 1 332 ? -12.451 13.440 62.182 1.00 28.80 310 ASN A C 1
ATOM 2217 O O . ASN A 1 332 ? -13.459 13.180 62.859 1.00 29.38 310 ASN A O 1
ATOM 2222 N N . GLY A 1 333 ? -12.480 13.721 60.879 1.00 28.98 311 GLY A N 1
ATOM 2223 C CA . GLY A 1 333 ? -13.701 13.836 60.134 1.00 28.38 311 GLY A CA 1
ATOM 2224 C C . GLY A 1 333 ? -13.814 15.128 59.338 1.00 29.71 311 GLY A C 1
ATOM 2225 O O . GLY A 1 333 ? -14.525 15.147 58.338 1.00 30.55 311 GLY A O 1
ATOM 2226 N N . ILE A 1 334 ? -13.116 16.203 59.741 1.00 29.42 312 ILE A N 1
ATOM 2227 C CA . ILE A 1 334 ? -13.205 17.459 58.990 1.00 29.79 312 ILE A CA 1
ATOM 2228 C C . ILE A 1 334 ? -12.022 17.911 58.137 1.00 31.05 312 ILE A C 1
ATOM 2229 O O . ILE A 1 334 ? -11.829 19.121 58.000 1.00 31.35 312 ILE A O 1
ATOM 2234 N N . SER A 1 335 ? -11.271 16.988 57.530 1.00 30.86 313 SER A N 1
ATOM 2235 C CA . SER A 1 335 ? -10.324 17.365 56.462 1.00 32.38 313 SER A CA 1
ATOM 2236 C C . SER A 1 335 ? -10.970 18.096 55.302 1.00 32.62 313 SER A C 1
ATOM 2237 O O . SER A 1 335 ? -11.957 17.621 54.750 1.00 32.29 313 SER A O 1
ATOM 2240 N N . THR A 1 336 ? -10.332 19.192 54.898 1.00 34.22 314 THR A N 1
ATOM 2241 C CA . THR A 1 336 ? -10.738 20.025 53.771 1.00 36.29 314 THR A CA 1
ATOM 2242 C C . THR A 1 336 ? -9.572 20.644 53.056 1.00 36.79 314 THR A C 1
ATOM 2243 O O . THR A 1 336 ? -8.541 20.931 53.653 1.00 37.25 314 THR A O 1
ATOM 2247 N N . SER A 1 337 ? -9.791 20.928 51.782 1.00 37.67 315 SER A N 1
ATOM 2248 C CA . SER A 1 337 ? -8.992 21.913 51.080 1.00 38.55 315 SER A CA 1
ATOM 2249 C C . SER A 1 337 ? -9.797 23.199 50.865 1.00 37.93 315 SER A C 1
ATOM 2250 O O . SER A 1 337 ? -9.609 23.881 49.852 1.00 39.35 315 SER A O 1
ATOM 2253 N N . LEU A 1 338 ? -10.680 23.528 51.805 1.00 35.96 316 LEU A N 1
ATOM 2254 C CA . LEU A 1 338 ? -11.457 24.756 51.724 1.00 34.48 316 LEU A CA 1
ATOM 2255 C C . LEU A 1 338 ? -10.670 25.804 52.482 1.00 34.19 316 LEU A C 1
ATOM 2256 O O . LEU A 1 338 ? -9.893 25.443 53.396 1.00 33.95 316 LEU A O 1
ATOM 2261 N N . PRO A 1 339 ? -10.841 27.099 52.094 1.00 32.84 317 PRO A N 1
ATOM 2262 C CA . PRO A 1 339 ? -10.078 28.181 52.691 1.00 31.74 317 PRO A CA 1
ATOM 2263 C C . PRO A 1 339 ? -10.292 28.279 54.189 1.00 31.19 317 PRO A C 1
ATOM 2264 O O . PRO A 1 339 ? -11.297 27.792 54.701 1.00 31.87 317 PRO A O 1
ATOM 2268 N N . PHE A 1 340 ? -9.366 28.954 54.864 1.00 30.42 318 PHE A N 1
ATOM 2269 C CA . PHE A 1 340 ? -9.350 29.089 56.304 1.00 30.20 318 PHE A CA 1
ATOM 2270 C C . PHE A 1 340 ? -10.674 29.628 56.906 1.00 30.91 318 PHE A C 1
ATOM 2271 O O . PHE A 1 340 ? -11.097 29.238 58.014 1.00 31.22 318 PHE A O 1
ATOM 2279 N N . ASP A 1 341 ? -11.312 30.543 56.200 1.00 31.91 319 ASP A N 1
ATOM 2280 C CA . ASP A 1 341 ? -12.492 31.197 56.739 1.00 32.76 319 ASP A CA 1
ATOM 2281 C C . ASP A 1 341 ? -13.729 30.258 56.809 1.00 31.99 319 ASP A C 1
ATOM 2282 O O . ASP A 1 341 ? -14.431 30.209 57.829 1.00 31.26 319 ASP A O 1
ATOM 2287 N N . VAL A 1 342 ? -13.905 29.464 55.759 1.00 30.88 320 VAL A N 1
ATOM 2288 C CA . VAL A 1 342 ? -14.801 28.305 55.733 1.00 29.95 320 VAL A CA 1
ATOM 2289 C C . VAL A 1 342 ? -14.481 27.266 56.834 1.00 30.02 320 VAL A C 1
ATOM 2290 O O . VAL A 1 342 ? -15.399 26.780 57.503 1.00 29.73 320 VAL A O 1
ATOM 2294 N N . GLN A 1 343 ? -13.193 26.932 57.022 1.00 29.62 321 GLN A N 1
ATOM 2295 C CA . GLN A 1 343 ? -12.766 25.996 58.074 1.00 28.46 321 GLN A CA 1
ATOM 2296 C C . GLN A 1 343 ? -13.222 26.455 59.448 1.00 28.41 321 GLN A C 1
ATOM 2297 O O . GLN A 1 343 ? -13.702 25.657 60.248 1.00 28.75 321 GLN A O 1
ATOM 2303 N N . MET A 1 344 ? -13.032 27.731 59.733 1.00 28.42 322 MET A N 1
ATOM 2304 C CA . MET A 1 344 ? -13.447 28.322 61.003 1.00 29.94 322 MET A CA 1
ATOM 2305 C C . MET A 1 344 ? -14.970 28.322 61.206 1.00 28.16 322 MET A C 1
ATOM 2306 O O . MET A 1 344 ? -15.464 28.060 62.309 1.00 28.00 322 MET A O 1
ATOM 2311 N N . GLN A 1 345 ? -15.701 28.595 60.125 1.00 27.14 323 GLN A N 1
ATOM 2312 C CA . GLN A 1 345 ? -17.159 28.440 60.068 1.00 26.90 323 GLN A CA 1
ATOM 2313 C C . GLN A 1 345 ? -17.617 26.996 60.235 1.00 26.76 323 GLN A C 1
ATOM 2314 O O . GLN A 1 345 ? -18.557 26.731 60.993 1.00 27.52 323 GLN A O 1
ATOM 2320 N N . ILE A 1 346 ? -16.980 26.062 59.520 1.00 25.77 324 ILE A N 1
ATOM 2321 C CA . ILE A 1 346 ? -17.228 24.651 59.739 1.00 24.64 324 ILE A CA 1
ATOM 2322 C C . ILE A 1 346 ? -17.020 24.311 61.221 1.00 25.50 324 ILE A C 1
ATOM 2323 O O . ILE A 1 346 ? -17.887 23.699 61.853 1.00 25.28 324 ILE A O 1
ATOM 2328 N N . VAL A 1 347 ? -15.898 24.741 61.794 1.00 25.05 325 VAL A N 1
ATOM 2329 C CA . VAL A 1 347 ? -15.619 24.365 63.170 1.00 24.98 325 VAL A CA 1
ATOM 2330 C C . VAL A 1 347 ? -16.662 24.950 64.101 1.00 25.86 325 VAL A C 1
ATOM 2331 O O . VAL A 1 347 ? -17.188 24.254 64.930 1.00 26.71 325 VAL A O 1
ATOM 2335 N N . ARG A 1 348 ? -16.984 26.228 63.936 1.00 27.64 326 ARG A N 1
ATOM 2336 C CA . ARG A 1 348 ? -17.802 26.959 64.921 1.00 27.90 326 ARG A CA 1
ATOM 2337 C C . ARG A 1 348 ? -19.295 26.704 64.847 1.00 27.81 326 ARG A C 1
ATOM 2338 O O . ARG A 1 348 ? -20.037 27.091 65.741 1.00 28.10 326 ARG A O 1
ATOM 2346 N N . SER A 1 349 ? -19.705 26.032 63.780 1.00 27.91 327 SER A N 1
ATOM 2347 C CA . SER A 1 349 ? -21.061 25.548 63.595 1.00 27.80 327 SER A CA 1
ATOM 2348 C C . SER A 1 349 ? -21.363 24.340 64.477 1.00 28.13 327 SER A C 1
ATOM 2349 O O . SER A 1 349 ? -22.543 23.984 64.636 1.00 29.83 327 SER A O 1
ATOM 2352 N N . MET A 1 350 ? -20.341 23.719 65.066 1.00 27.48 328 MET A N 1
ATOM 2353 C CA . MET A 1 350 ? -20.521 22.417 65.734 1.00 27.55 328 MET A CA 1
ATOM 2354 C C . MET A 1 350 ? -20.654 22.518 67.241 1.00 27.62 328 MET A C 1
ATOM 2355 O O . MET A 1 350 ? -20.040 23.353 67.875 1.00 27.25 328 MET A O 1
ATOM 2360 N N . GLN A 1 351 ? -21.463 21.644 67.818 1.00 28.66 329 GLN A N 1
ATOM 2361 C CA . GLN A 1 351 ? -21.601 21.611 69.259 1.00 29.25 329 GLN A CA 1
ATOM 2362 C C . GLN A 1 351 ? -20.248 21.495 70.003 1.00 29.05 329 GLN A C 1
ATOM 2363 O O . GLN A 1 351 ? -19.402 20.637 69.677 1.00 28.75 329 GLN A O 1
ATOM 2369 N N . GLY A 1 352 ? -20.068 22.364 71.001 1.00 28.77 330 GLY A N 1
ATOM 2370 C CA . GLY A 1 352 ? -18.865 22.405 71.807 1.00 28.37 330 GLY A CA 1
ATOM 2371 C C . GLY A 1 352 ? -17.806 23.318 71.211 1.00 28.34 330 GLY A C 1
ATOM 2372 O O . GLY A 1 352 ? -16.892 23.765 71.919 1.00 27.53 330 GLY A O 1
ATOM 2373 N N . MET A 1 353 ? -17.927 23.588 69.905 1.00 28.36 331 MET A N 1
ATOM 2374 C CA . MET A 1 353 ? -16.865 24.230 69.133 1.00 28.77 331 MET A CA 1
ATOM 2375 C C . MET A 1 353 ? -17.148 25.684 68.810 1.00 29.33 331 MET A C 1
ATOM 2376 O O . MET A 1 353 ? -16.479 26.241 67.946 1.00 30.16 331 MET A O 1
ATOM 2381 N N . GLU A 1 354 ? -18.133 26.297 69.459 1.00 29.81 332 GLU A N 1
ATOM 2382 C CA . GLU A 1 354 ? -18.653 27.621 69.038 1.00 30.88 332 GLU A CA 1
ATOM 2383 C C . GLU A 1 354 ? -17.619 28.754 69.131 1.00 30.81 332 GLU A C 1
ATOM 2384 O O . GLU A 1 354 ? -17.586 29.654 68.280 1.00 30.51 332 GLU A O 1
ATOM 2390 N N . ASN A 1 355 ? -16.754 28.643 70.135 1.00 31.26 333 ASN A N 1
ATOM 2391 C CA . ASN A 1 355 ? -15.712 29.615 70.446 1.00 31.60 333 ASN A CA 1
ATOM 2392 C C . ASN A 1 355 ? -14.305 29.045 70.178 1.00 31.51 333 ASN A C 1
ATOM 2393 O O . ASN A 1 355 ? -13.291 29.593 70.629 1.00 32.13 333 ASN A O 1
ATOM 2398 N N . ALA A 1 356 ? -14.257 27.941 69.444 1.00 30.90 334 ALA A N 1
ATOM 2399 C CA . ALA A 1 356 ? -13.002 27.249 69.189 1.00 30.81 334 ALA A CA 1
ATOM 2400 C C . ALA A 1 356 ? -12.079 28.077 68.286 1.00 30.47 334 ALA A C 1
ATOM 2401 O O . ALA A 1 356 ? -12.574 28.804 67.416 1.00 29.65 334 ALA A O 1
ATOM 2403 N N . LYS A 1 357 ? -10.755 27.966 68.517 1.00 30.10 335 LYS A N 1
ATOM 2404 C CA . LYS A 1 357 ? -9.757 28.575 67.618 1.00 30.15 335 LYS A CA 1
ATOM 2405 C C . LYS A 1 357 ? -8.845 27.560 66.983 1.00 28.61 335 LYS A C 1
ATOM 2406 O O . LYS A 1 357 ? -8.438 26.578 67.593 1.00 29.27 335 LYS A O 1
ATOM 2412 N N . ILE A 1 358 ? -8.539 27.817 65.731 1.00 27.58 336 ILE A N 1
ATOM 2413 C CA . ILE A 1 358 ? -7.631 27.010 64.968 1.00 26.84 336 ILE A CA 1
ATOM 2414 C C . ILE A 1 358 ? -6.171 27.433 65.275 1.00 28.23 336 ILE A C 1
ATOM 2415 O O . ILE A 1 358 ? -5.833 28.643 65.272 1.00 28.27 336 ILE A O 1
ATOM 2420 N N . VAL A 1 359 ? -5.340 26.440 65.595 1.00 28.76 337 VAL A N 1
ATOM 2421 C CA . VAL A 1 359 ? -3.905 26.621 65.838 1.00 28.85 337 VAL A CA 1
ATOM 2422 C C . VAL A 1 359 ? -3.083 26.377 64.562 1.00 29.09 337 VAL A C 1
ATOM 2423 O O . VAL A 1 359 ? -2.185 27.144 64.238 1.00 28.72 337 VAL A O 1
ATOM 2427 N N . ARG A 1 360 ? -3.363 25.282 63.854 1.00 29.73 338 ARG A N 1
ATOM 2428 C CA . ARG A 1 360 ? -2.695 24.989 62.590 1.00 29.94 338 ARG A CA 1
ATOM 2429 C C . ARG A 1 360 ? -3.822 24.849 61.566 1.00 30.57 338 ARG A C 1
ATOM 2430 O O . ARG A 1 360 ? -4.716 24.035 61.736 1.00 30.56 338 ARG A O 1
ATOM 2438 N N . PRO A 1 361 ? -3.815 25.662 60.502 1.00 31.71 339 PRO A N 1
ATOM 2439 C CA . PRO A 1 361 ? -4.881 25.469 59.499 1.00 32.58 339 PRO A CA 1
ATOM 2440 C C . PRO A 1 361 ? -4.831 24.121 58.760 1.00 33.24 339 PRO A C 1
ATOM 2441 O O . PRO A 1 361 ? -3.777 23.559 58.610 1.00 34.20 339 PRO A O 1
ATOM 2445 N N . GLY A 1 362 ? -5.967 23.634 58.274 1.00 35.18 340 GLY A N 1
ATOM 2446 C CA . GLY A 1 362 ? -6.042 22.432 57.435 1.00 35.86 340 GLY A CA 1
ATOM 2447 C C . GLY A 1 362 ? -5.653 22.761 56.019 1.00 37.71 340 GLY A C 1
ATOM 2448 O O . GLY A 1 362 ? -5.617 23.929 55.648 1.00 37.84 340 GLY A O 1
ATOM 2449 N N . TYR A 1 363 ? -5.337 21.742 55.221 1.00 39.60 341 TYR A N 1
ATOM 2450 C CA . TYR A 1 363 ? -4.885 21.926 53.827 1.00 41.90 341 TYR A CA 1
ATOM 2451 C C . TYR A 1 363 ? -4.969 20.576 53.094 1.00 43.54 341 TYR A C 1
ATOM 2452 O O . TYR A 1 363 ? -5.166 19.540 53.729 1.00 44.70 341 TYR A O 1
ATOM 2461 N N . ALA A 1 364 ? -4.863 20.584 51.769 1.00 45.71 342 ALA A N 1
ATOM 2462 C CA . ALA A 1 364 ? -4.670 19.350 50.977 1.00 47.51 342 ALA A CA 1
ATOM 2463 C C . ALA A 1 364 ? -3.242 19.265 50.430 1.00 48.98 342 ALA A C 1
ATOM 2464 O O . ALA A 1 364 ? -2.650 20.295 50.088 1.00 48.42 342 ALA A O 1
ATOM 2466 N N . ILE A 1 365 ? -2.676 18.051 50.391 1.00 50.68 343 ILE A N 1
ATOM 2467 C CA . ILE A 1 365 ? -1.390 17.816 49.710 1.00 52.81 343 ILE A CA 1
ATOM 2468 C C . ILE A 1 365 ? -1.625 16.928 48.499 1.00 53.45 343 ILE A C 1
ATOM 2469 O O . ILE A 1 365 ? -2.382 15.957 48.569 1.00 53.89 343 ILE A O 1
ATOM 2474 N N . GLU A 1 366 ? -0.954 17.249 47.398 1.00 54.20 344 GLU A N 1
ATOM 2475 C CA . GLU A 1 366 ? -0.957 16.400 46.210 1.00 54.35 344 GLU A CA 1
ATOM 2476 C C . GLU A 1 366 ? 0.470 15.918 45.930 1.00 53.56 344 GLU A C 1
ATOM 2477 O O . GLU A 1 366 ? 1.401 16.722 45.907 1.00 53.35 344 GLU A O 1
ATOM 2483 N N . TYR A 1 367 ? 0.631 14.603 45.761 1.00 52.95 345 TYR A N 1
ATOM 2484 C CA . TYR A 1 367 ? 1.919 13.964 45.438 1.00 52.27 345 TYR A CA 1
ATOM 2485 C C . TYR A 1 367 ? 1.763 13.087 44.204 1.00 50.96 345 TYR A C 1
ATOM 2486 O O . TYR A 1 367 ? 0.692 12.516 43.975 1.00 49.85 345 TYR A O 1
ATOM 2495 N N . ASP A 1 368 ? 2.857 12.916 43.463 1.00 49.96 346 ASP A N 1
ATOM 2496 C CA . ASP A 1 368 ? 2.975 11.841 42.480 1.00 48.90 346 ASP A CA 1
ATOM 2497 C C . ASP A 1 368 ? 3.228 10.525 43.188 1.00 47.80 346 ASP A C 1
ATOM 2498 O O . ASP A 1 368 ? 3.830 10.489 44.270 1.00 47.58 346 ASP A O 1
ATOM 2503 N N . PHE A 1 369 ? 2.762 9.449 42.570 1.00 46.37 347 PHE A N 1
ATOM 2504 C CA . PHE A 1 369 ? 3.161 8.093 42.934 1.00 45.16 347 PHE A CA 1
ATOM 2505 C C . PHE A 1 369 ? 3.364 7.309 41.644 1.00 45.06 347 PHE A C 1
ATOM 2506 O O . PHE A 1 369 ? 3.031 7.792 40.559 1.00 44.11 347 PHE A O 1
ATOM 2514 N N . PHE A 1 370 ? 3.926 6.110 41.772 1.00 45.27 348 PHE A N 1
ATOM 2515 C CA . PHE A 1 370 ? 4.148 5.231 40.633 1.00 45.22 348 PHE A CA 1
ATOM 2516 C C . PHE A 1 370 ? 3.324 3.970 40.765 1.00 44.94 348 PHE A C 1
ATOM 2517 O O . PHE A 1 370 ? 3.235 3.378 41.843 1.00 45.12 348 PHE A O 1
ATOM 2525 N N . ASP A 1 371 ? 2.700 3.576 39.661 1.00 44.62 349 ASP A N 1
ATOM 2526 C CA . ASP A 1 371 ? 1.889 2.365 39.617 1.00 43.84 349 ASP A CA 1
ATOM 2527 C C . ASP A 1 371 ? 2.729 1.142 40.005 1.00 43.00 349 ASP A C 1
ATOM 2528 O O . ASP A 1 371 ? 3.698 0.806 39.309 1.00 42.38 349 ASP A O 1
ATOM 2533 N N . PRO A 1 372 ? 2.362 0.477 41.127 1.00 42.29 350 PRO A N 1
ATOM 2534 C CA . PRO A 1 372 ? 3.145 -0.638 41.685 1.00 41.40 350 PRO A CA 1
ATOM 2535 C C . PRO A 1 372 ? 3.065 -1.944 40.880 1.00 40.96 350 PRO A C 1
ATOM 2536 O O . PRO A 1 372 ? 3.737 -2.902 41.227 1.00 40.56 350 PRO A O 1
ATOM 2540 N N . ARG A 1 373 ? 2.262 -1.979 39.816 1.00 40.98 351 ARG A N 1
ATOM 2541 C CA . ARG A 1 373 ? 2.267 -3.134 38.907 1.00 41.00 351 ARG A CA 1
ATOM 2542 C C . ARG A 1 373 ? 3.590 -3.289 38.200 1.00 40.20 351 ARG A C 1
ATOM 2543 O O . ARG A 1 373 ? 3.860 -4.347 37.645 1.00 40.20 351 ARG A O 1
ATOM 2551 N N . ASP A 1 374 ? 4.387 -2.219 38.205 1.00 39.37 352 ASP A N 1
ATOM 2552 C CA . ASP A 1 374 ? 5.741 -2.221 37.677 1.00 38.82 352 ASP A CA 1
ATOM 2553 C C . ASP A 1 374 ? 6.796 -2.721 38.687 1.00 37.67 352 ASP A C 1
ATOM 2554 O O . ASP A 1 374 ? 8.005 -2.524 38.490 1.00 36.76 352 ASP A O 1
ATOM 2559 N N . LEU A 1 375 ? 6.324 -3.367 39.758 1.00 36.64 353 LEU A N 1
ATOM 2560 C CA . LEU A 1 375 ? 7.192 -3.975 40.770 1.00 35.91 353 LEU A CA 1
ATOM 2561 C C . LEU A 1 375 ? 7.068 -5.493 40.765 1.00 36.03 353 LEU A C 1
ATOM 2562 O O . LEU A 1 375 ? 6.007 -6.018 40.513 1.00 36.10 353 LEU A O 1
ATOM 2567 N N . LYS A 1 376 ? 8.153 -6.200 41.063 1.00 35.79 354 LYS A N 1
ATOM 2568 C CA . LYS A 1 376 ? 8.050 -7.607 41.366 1.00 35.51 354 LYS A CA 1
ATOM 2569 C C . LYS A 1 376 ? 7.272 -7.787 42.673 1.00 34.75 354 LYS A C 1
ATOM 2570 O O . LYS A 1 376 ? 7.080 -6.832 43.408 1.00 34.29 354 LYS A O 1
ATOM 2576 N N . PRO A 1 377 ? 6.810 -9.013 42.979 1.00 34.82 355 PRO A N 1
ATOM 2577 C CA . PRO A 1 377 ? 6.123 -9.159 44.302 1.00 34.10 355 PRO A CA 1
ATOM 2578 C C . PRO A 1 377 ? 7.042 -9.133 45.521 1.00 33.62 355 PRO A C 1
ATOM 2579 O O . PRO A 1 377 ? 6.579 -9.267 46.656 1.00 33.78 355 PRO A O 1
ATOM 2583 N N . THR A 1 378 ? 8.336 -8.936 45.281 1.00 33.36 356 THR A N 1
ATOM 2584 C CA . THR A 1 378 ? 9.335 -8.712 46.330 1.00 32.64 356 THR A CA 1
ATOM 2585 C C . THR A 1 378 ? 9.446 -7.213 46.622 1.00 32.99 356 THR A C 1
ATOM 2586 O O . THR A 1 378 ? 10.235 -6.801 47.489 1.00 33.26 356 THR A O 1
ATOM 2590 N N . LEU A 1 379 ? 8.658 -6.421 45.882 1.00 32.77 357 LEU A N 1
ATOM 2591 C CA . LEU A 1 379 ? 8.697 -4.937 45.828 1.00 32.86 357 LEU A CA 1
ATOM 2592 C C . LEU A 1 379 ? 9.881 -4.340 45.057 1.00 32.54 357 LEU A C 1
ATOM 2593 O O . LEU A 1 379 ? 10.102 -3.125 45.119 1.00 32.29 357 LEU A O 1
ATOM 2598 N N . GLU A 1 380 ? 10.616 -5.181 44.338 1.00 32.83 358 GLU A N 1
ATOM 2599 C CA . GLU A 1 380 ? 11.691 -4.718 43.454 1.00 34.01 358 GLU A CA 1
ATOM 2600 C C . GLU A 1 380 ? 11.177 -4.176 42.121 1.00 35.14 358 GLU A C 1
ATOM 2601 O O . GLU A 1 380 ? 10.260 -4.723 41.504 1.00 34.77 358 GLU A O 1
ATOM 2607 N N . SER A 1 381 ? 11.794 -3.080 41.692 1.00 36.76 359 SER A N 1
ATOM 2608 C CA . SER A 1 381 ? 11.527 -2.491 40.404 1.00 38.17 359 SER A CA 1
ATOM 2609 C C . SER A 1 381 ? 11.780 -3.517 39.309 1.00 39.27 359 SER A C 1
ATOM 2610 O O . SER A 1 381 ? 12.747 -4.278 39.371 1.00 39.98 359 SER A O 1
ATOM 2613 N N . LYS A 1 382 ? 10.911 -3.533 38.299 1.00 40.64 360 LYS A N 1
ATOM 2614 C CA . LYS A 1 382 ? 11.160 -4.341 37.108 1.00 41.19 360 LYS A CA 1
ATOM 2615 C C . LYS A 1 382 ? 12.105 -3.622 36.143 1.00 42.30 360 LYS A C 1
ATOM 2616 O O . LYS A 1 382 ? 12.516 -4.214 35.148 1.00 42.68 360 LYS A O 1
ATOM 2622 N N . PHE A 1 383 ? 12.450 -2.360 36.434 1.00 42.72 361 PHE A N 1
ATOM 2623 C CA . PHE A 1 383 ? 13.232 -1.534 35.508 1.00 43.26 361 PHE A CA 1
ATOM 2624 C C . PHE A 1 383 ? 14.655 -1.239 35.951 1.00 42.92 361 PHE A C 1
ATOM 2625 O O . PHE A 1 383 ? 15.548 -1.018 35.122 1.00 43.20 361 PHE A O 1
ATOM 2633 N N . ILE A 1 384 ? 14.849 -1.174 37.259 1.00 42.68 362 ILE A N 1
ATOM 2634 C CA . ILE A 1 384 ? 16.183 -1.019 37.835 1.00 41.91 362 ILE A CA 1
ATOM 2635 C C . ILE A 1 384 ? 16.380 -2.140 38.839 1.00 41.36 362 ILE A C 1
ATOM 2636 O O . ILE A 1 384 ? 15.604 -2.273 39.776 1.00 41.33 362 ILE A O 1
ATOM 2641 N N . GLN A 1 385 ? 17.382 -2.981 38.599 1.00 41.00 363 GLN A N 1
ATOM 2642 C CA . GLN A 1 385 ? 17.720 -4.037 39.544 1.00 41.16 363 GLN A CA 1
ATOM 2643 C C . GLN A 1 385 ? 18.308 -3.429 40.804 1.00 38.96 363 GLN A C 1
ATOM 2644 O O . GLN A 1 385 ? 19.105 -2.488 40.750 1.00 37.85 363 GLN A O 1
ATOM 2650 N N . GLY A 1 386 ? 17.954 -4.003 41.941 1.00 37.26 364 GLY A N 1
ATOM 2651 C CA . GLY A 1 386 ? 18.522 -3.532 43.184 1.00 35.24 364 GLY A CA 1
ATOM 2652 C C . GLY A 1 386 ? 17.662 -2.468 43.839 1.00 33.54 364 GLY A C 1
ATOM 2653 O O . GLY A 1 386 ? 17.853 -2.188 45.019 1.00 33.51 364 GLY A O 1
ATOM 2654 N N . LEU A 1 387 ? 16.707 -1.903 43.092 1.00 31.94 365 LEU A N 1
ATOM 2655 C CA . LEU A 1 387 ? 15.904 -0.784 43.573 1.00 31.06 365 LEU A CA 1
ATOM 2656 C C . LEU A 1 387 ? 14.542 -1.263 44.029 1.00 30.55 365 LEU A C 1
ATOM 2657 O O . LEU A 1 387 ? 13.819 -1.855 43.232 1.00 30.60 365 LEU A O 1
ATOM 2662 N N . PHE A 1 388 ? 14.202 -1.015 45.304 1.00 29.67 366 PHE A N 1
ATOM 2663 C CA . PHE A 1 388 ? 12.911 -1.439 45.896 1.00 29.17 366 PHE A CA 1
ATOM 2664 C C . PHE A 1 388 ? 12.048 -0.226 46.241 1.00 29.77 366 PHE A C 1
ATOM 2665 O O . PHE A 1 388 ? 12.580 0.798 46.660 1.00 30.20 366 PHE A O 1
ATOM 2673 N N . PHE A 1 389 ? 10.737 -0.327 46.021 1.00 30.41 367 PHE A N 1
ATOM 2674 C CA . PHE A 1 389 ? 9.774 0.760 46.275 1.00 30.73 367 PHE A CA 1
ATOM 2675 C C . PHE A 1 389 ? 8.871 0.379 47.423 1.00 29.91 367 PHE A C 1
ATOM 2676 O O . PHE A 1 389 ? 8.285 -0.675 47.399 1.00 29.66 367 PHE A O 1
ATOM 2684 N N . ALA A 1 390 ? 8.730 1.249 48.419 1.00 29.63 368 ALA A N 1
ATOM 2685 C CA . ALA A 1 390 ? 7.868 0.951 49.565 1.00 29.64 368 ALA A CA 1
ATOM 2686 C C . ALA A 1 390 ? 7.152 2.208 50.078 1.00 29.84 368 ALA A C 1
ATOM 2687 O O . ALA A 1 390 ? 7.777 3.256 50.242 1.00 30.21 368 ALA A O 1
ATOM 2689 N N . GLY A 1 391 ? 5.860 2.083 50.357 1.00 29.63 369 GLY A N 1
ATOM 2690 C CA . GLY A 1 391 ? 5.104 3.138 50.979 1.00 30.88 369 GLY A CA 1
ATOM 2691 C C . GLY A 1 391 ? 4.367 3.997 49.963 1.00 32.31 369 GLY A C 1
ATOM 2692 O O . GLY A 1 391 ? 3.839 3.512 48.978 1.00 32.45 369 GLY A O 1
ATOM 2693 N N . GLN A 1 392 ? 4.356 5.293 50.192 1.00 33.93 370 GLN A N 1
ATOM 2694 C CA . GLN A 1 392 ? 3.539 6.170 49.374 1.00 36.06 370 GLN A CA 1
ATOM 2695 C C . GLN A 1 392 ? 3.996 6.318 47.918 1.00 35.93 370 GLN A C 1
ATOM 2696 O O . GLN A 1 392 ? 3.149 6.525 47.045 1.00 36.48 370 GLN A O 1
ATOM 2702 N N . ILE A 1 393 ? 5.310 6.187 47.669 1.00 35.97 371 ILE A N 1
ATOM 2703 C CA . ILE A 1 393 ? 5.876 5.999 46.318 1.00 34.91 371 ILE A CA 1
ATOM 2704 C C . ILE A 1 393 ? 4.934 5.061 45.509 1.00 35.36 371 ILE A C 1
ATOM 2705 O O . ILE A 1 393 ? 4.749 5.238 44.304 1.00 35.02 371 ILE A O 1
ATOM 2710 N N . ASN A 1 394 ? 4.317 4.084 46.195 1.00 35.33 372 ASN A N 1
ATOM 2711 C CA . ASN A 1 394 ? 3.438 3.088 45.564 1.00 35.79 372 ASN A CA 1
ATOM 2712 C C . ASN A 1 394 ? 1.957 3.440 45.540 1.00 36.49 372 ASN A C 1
ATOM 2713 O O . ASN A 1 394 ? 1.136 2.625 45.138 1.00 36.91 372 ASN A O 1
ATOM 2718 N N . GLY A 1 395 ? 1.608 4.636 45.997 1.00 37.11 373 GLY A N 1
ATOM 2719 C CA . GLY A 1 395 ? 0.210 5.034 46.017 1.00 37.93 373 GLY A CA 1
ATOM 2720 C C . GLY A 1 395 ? -0.611 4.680 47.248 1.00 38.26 373 GLY A C 1
ATOM 2721 O O . GLY A 1 395 ? -1.809 4.898 47.242 1.00 38.88 373 GLY A O 1
ATOM 2722 N N . THR A 1 396 ? 0.004 4.149 48.307 1.00 37.94 374 THR A N 1
ATOM 2723 C CA . THR A 1 396 ? -0.765 3.857 49.532 1.00 37.49 374 THR A CA 1
ATOM 2724 C C . THR A 1 396 ? -0.629 5.019 50.502 1.00 36.67 374 THR A C 1
ATOM 2725 O O . THR A 1 396 ? 0.338 5.762 50.424 1.00 36.33 374 THR A O 1
ATOM 2729 N N . THR A 1 397 ? -1.564 5.155 51.444 1.00 35.89 375 THR A N 1
ATOM 2730 C CA . THR A 1 397 ? -1.447 6.265 52.388 1.00 35.56 375 THR A CA 1
ATOM 2731 C C . THR A 1 397 ? -1.386 5.906 53.868 1.00 33.90 375 THR A C 1
ATOM 2732 O O . THR A 1 397 ? -0.940 6.737 54.681 1.00 35.05 375 THR A O 1
ATOM 2736 N N . GLY A 1 398 ? -1.810 4.712 54.244 1.00 30.72 376 GLY A N 1
ATOM 2737 C CA . GLY A 1 398 ? -1.834 4.421 55.674 1.00 28.14 376 GLY A CA 1
ATOM 2738 C C . GLY A 1 398 ? -0.445 4.210 56.231 1.00 26.30 376 GLY A C 1
ATOM 2739 O O . GLY A 1 398 ? 0.439 3.768 55.506 1.00 26.02 376 GLY A O 1
ATOM 2740 N N . TYR A 1 399 ? -0.265 4.512 57.513 1.00 24.63 377 TYR A N 1
ATOM 2741 C CA . TYR A 1 399 ? 0.991 4.265 58.218 1.00 24.01 377 TYR A CA 1
ATOM 2742 C C . TYR A 1 399 ? 1.331 2.799 58.190 1.00 23.92 377 TYR A C 1
ATOM 2743 O O . TYR A 1 399 ? 2.472 2.424 57.929 1.00 23.83 377 TYR A O 1
ATOM 2752 N N . GLU A 1 400 ? 0.311 1.988 58.459 1.00 24.25 378 GLU A N 1
ATOM 2753 C CA . GLU A 1 400 ? 0.428 0.541 58.593 1.00 24.81 378 GLU A CA 1
ATOM 2754 C C . GLU A 1 400 ? 0.776 -0.119 57.274 1.00 24.85 378 GLU A C 1
ATOM 2755 O O . GLU A 1 400 ? 1.682 -0.937 57.211 1.00 26.17 378 GLU A O 1
ATOM 2761 N N . GLU A 1 401 ? 0.070 0.251 56.220 1.00 26.02 379 GLU A N 1
ATOM 2762 C CA . GLU A 1 401 ? 0.347 -0.225 54.876 1.00 27.07 379 GLU A CA 1
ATOM 2763 C C . GLU A 1 401 ? 1.771 0.098 54.511 1.00 27.33 379 GLU A C 1
ATOM 2764 O O . GLU A 1 401 ? 2.394 -0.686 53.822 1.00 29.47 379 GLU A O 1
ATOM 2770 N N . ALA A 1 402 ? 2.266 1.264 54.938 1.00 26.47 380 ALA A N 1
ATOM 2771 C CA . ALA A 1 402 ? 3.602 1.718 54.599 1.00 25.83 380 ALA A CA 1
ATOM 2772 C C . ALA A 1 402 ? 4.641 0.950 55.392 1.00 25.77 380 ALA A C 1
ATOM 2773 O O . ALA A 1 402 ? 5.613 0.495 54.808 1.00 26.04 380 ALA A O 1
ATOM 2775 N N . ALA A 1 403 ? 4.432 0.800 56.702 1.00 24.94 381 ALA A N 1
ATOM 2776 C CA . ALA A 1 403 ? 5.326 0.018 57.543 1.00 25.82 381 ALA A CA 1
ATOM 2777 C C . ALA A 1 403 ? 5.426 -1.452 57.055 1.00 26.70 381 ALA A C 1
ATOM 2778 O O . ALA A 1 403 ? 6.530 -1.997 56.924 1.00 26.64 381 ALA A O 1
ATOM 2780 N N . ALA A 1 404 ? 4.294 -2.083 56.739 1.00 26.98 382 ALA A N 1
ATOM 2781 C CA . ALA A 1 404 ? 4.332 -3.454 56.193 1.00 26.40 382 ALA A CA 1
ATOM 2782 C C . ALA A 1 404 ? 5.177 -3.554 54.912 1.00 26.98 382 ALA A C 1
ATOM 2783 O O . ALA A 1 404 ? 5.999 -4.458 54.764 1.00 27.33 382 ALA A O 1
ATOM 2785 N N . GLN A 1 405 ? 5.001 -2.622 53.980 1.00 27.39 383 GLN A N 1
ATOM 2786 C CA . GLN A 1 405 ? 5.804 -2.621 52.747 1.00 26.87 383 GLN A CA 1
ATOM 2787 C C . GLN A 1 405 ? 7.286 -2.345 53.000 1.00 27.15 383 GLN A C 1
ATOM 2788 O O . GLN A 1 405 ? 8.161 -2.896 52.306 1.00 28.11 383 GLN A O 1
ATOM 2794 N N . GLY A 1 406 ? 7.574 -1.496 53.986 1.00 26.32 384 GLY A N 1
ATOM 2795 C CA . GLY A 1 406 ? 8.939 -1.121 54.287 1.00 25.10 384 GLY A CA 1
ATOM 2796 C C . GLY A 1 406 ? 9.695 -2.306 54.838 1.00 25.55 384 GLY A C 1
ATOM 2797 O O . GLY A 1 406 ? 10.842 -2.537 54.477 1.00 24.69 384 GLY A O 1
ATOM 2798 N N . LEU A 1 407 ? 9.044 -3.044 55.739 1.00 26.00 385 LEU A N 1
ATOM 2799 C CA . LEU A 1 407 ? 9.590 -4.281 56.268 1.00 25.96 385 LEU A CA 1
ATOM 2800 C C . LEU A 1 407 ? 9.998 -5.247 55.127 1.00 26.60 385 LEU A C 1
ATOM 2801 O O . LEU A 1 407 ? 11.152 -5.701 55.072 1.00 26.25 385 LEU A O 1
ATOM 2806 N N . LEU A 1 408 ? 9.065 -5.506 54.210 1.00 26.64 386 LEU A N 1
ATOM 2807 C CA . LEU A 1 408 ? 9.293 -6.371 53.066 1.00 27.48 386 LEU A CA 1
ATOM 2808 C C . LEU A 1 408 ? 10.426 -5.891 52.158 1.00 27.72 386 LEU A C 1
ATOM 2809 O O . LEU A 1 408 ? 11.351 -6.656 51.849 1.00 28.47 386 LEU A O 1
ATOM 2814 N N . ALA A 1 409 ? 10.353 -4.625 51.741 1.00 27.09 387 ALA A N 1
ATOM 2815 C CA . ALA A 1 409 ? 11.361 -4.029 50.886 1.00 26.08 387 ALA A CA 1
ATOM 2816 C C . ALA A 1 409 ? 12.747 -4.059 51.506 1.00 25.63 387 ALA A C 1
ATOM 2817 O O . ALA A 1 409 ? 13.701 -4.320 50.800 1.00 25.27 387 ALA A O 1
ATOM 2819 N N . GLY A 1 410 ? 12.862 -3.772 52.803 1.00 25.22 388 GLY A N 1
ATOM 2820 C CA . GLY A 1 410 ? 14.167 -3.780 53.488 1.00 25.93 388 GLY A CA 1
ATOM 2821 C C . GLY A 1 410 ? 14.758 -5.184 53.656 1.00 26.76 388 GLY A C 1
ATOM 2822 O O . GLY A 1 410 ? 15.968 -5.415 53.464 1.00 26.26 388 GLY A O 1
ATOM 2823 N N . LEU A 1 411 ? 13.901 -6.107 54.073 1.00 27.46 389 LEU A N 1
ATOM 2824 C CA . LEU A 1 411 ? 14.196 -7.541 54.015 1.00 28.93 389 LEU A CA 1
ATOM 2825 C C . LEU A 1 411 ? 14.766 -7.980 52.648 1.00 28.73 389 LEU A C 1
ATOM 2826 O O . LEU A 1 411 ? 15.826 -8.559 52.587 1.00 29.88 389 LEU A O 1
ATOM 2831 N N . ASN A 1 412 ? 14.093 -7.666 51.555 1.00 29.07 390 ASN A N 1
ATOM 2832 C CA . ASN A 1 412 ? 14.544 -8.158 50.267 1.00 28.99 390 ASN A CA 1
ATOM 2833 C C . ASN A 1 412 ? 15.746 -7.422 49.722 1.00 29.15 390 ASN A C 1
ATOM 2834 O O . ASN A 1 412 ? 16.554 -8.005 48.985 1.00 30.80 390 ASN A O 1
ATOM 2839 N N . ALA A 1 413 ? 15.871 -6.148 50.057 1.00 28.37 391 ALA A N 1
ATOM 2840 C CA . ALA A 1 413 ? 17.087 -5.404 49.727 1.00 28.36 391 ALA A CA 1
ATOM 2841 C C . ALA A 1 413 ? 18.309 -6.006 50.411 1.00 28.38 391 ALA A C 1
ATOM 2842 O O . ALA A 1 413 ? 19.358 -6.116 49.800 1.00 29.04 391 ALA A O 1
ATOM 2844 N N . ALA A 1 414 ? 18.164 -6.363 51.690 1.00 28.63 392 ALA A N 1
ATOM 2845 C CA . ALA A 1 414 ? 19.210 -6.997 52.466 1.00 29.10 392 ALA A CA 1
ATOM 2846 C C . ALA A 1 414 ? 19.520 -8.383 51.894 1.00 30.32 392 ALA A C 1
ATOM 2847 O O . ALA A 1 414 ? 20.676 -8.753 51.762 1.00 30.48 392 ALA A O 1
ATOM 2849 N N . ARG A 1 415 ? 18.477 -9.137 51.547 1.00 31.47 393 ARG A N 1
ATOM 2850 C CA . ARG A 1 415 ? 18.656 -10.417 50.873 1.00 32.32 393 ARG A CA 1
ATOM 2851 C C . ARG A 1 415 ? 19.431 -10.279 49.552 1.00 32.90 393 ARG A C 1
ATOM 2852 O O . ARG A 1 415 ? 20.391 -11.007 49.333 1.00 33.66 393 ARG A O 1
ATOM 2860 N N . LEU A 1 416 ? 19.051 -9.330 48.707 1.00 33.36 394 LEU A N 1
ATOM 2861 C CA . LEU A 1 416 ? 19.777 -9.065 47.462 1.00 34.88 394 LEU A CA 1
ATOM 2862 C C . LEU A 1 416 ? 21.239 -8.630 47.659 1.00 35.63 394 LEU A C 1
ATOM 2863 O O . LEU A 1 416 ? 22.111 -9.053 46.907 1.00 36.51 394 LEU A O 1
ATOM 2868 N N . SER A 1 417 ? 21.508 -7.796 48.665 1.00 35.87 395 SER A N 1
ATOM 2869 C CA . SER A 1 417 ? 22.868 -7.407 49.008 1.00 35.81 395 SER A CA 1
ATOM 2870 C C . SER A 1 417 ? 23.739 -8.607 49.448 1.00 37.26 395 SER A C 1
ATOM 2871 O O . SER A 1 417 ? 24.971 -8.556 49.348 1.00 36.49 395 SER A O 1
ATOM 2874 N N . ALA A 1 418 ? 23.098 -9.658 49.973 1.00 38.79 396 ALA A N 1
ATOM 2875 C CA . ALA A 1 418 ? 23.791 -10.882 50.400 1.00 40.13 396 ALA A CA 1
ATOM 2876 C C . ALA A 1 418 ? 23.676 -12.004 49.345 1.00 41.64 396 ALA A C 1
ATOM 2877 O O . ALA A 1 418 ? 23.935 -13.171 49.658 1.00 41.69 396 ALA A O 1
ATOM 2879 N N . ASP A 1 419 ? 23.284 -11.637 48.118 1.00 43.18 397 ASP A N 1
ATOM 2880 C CA . ASP A 1 419 ? 23.082 -12.555 46.978 1.00 45.25 397 ASP A CA 1
ATOM 2881 C C . ASP A 1 419 ? 22.044 -13.646 47.202 1.00 45.06 397 ASP A C 1
ATOM 2882 O O . ASP A 1 419 ? 22.183 -14.750 46.664 1.00 45.29 397 ASP A O 1
ATOM 2887 N N . LYS A 1 420 ? 21.032 -13.364 48.012 1.00 44.64 398 LYS A N 1
ATOM 2888 C CA . LYS A 1 420 ? 19.949 -14.309 48.204 1.00 44.30 398 LYS A CA 1
ATOM 2889 C C . LYS A 1 420 ? 18.713 -13.858 47.432 1.00 44.60 398 LYS A C 1
ATOM 2890 O O . LYS A 1 420 ? 18.534 -12.665 47.158 1.00 44.25 398 LYS A O 1
ATOM 2896 N N . GLU A 1 421 ? 17.870 -14.829 47.082 1.00 44.86 399 GLU A N 1
ATOM 2897 C CA . GLU A 1 421 ? 16.569 -14.568 46.490 1.00 45.20 399 GLU A CA 1
ATOM 2898 C C . GLU A 1 421 ? 15.604 -13.897 47.491 1.00 43.94 399 GLU A C 1
ATOM 2899 O O . GLU A 1 421 ? 15.677 -14.117 48.713 1.00 43.35 399 GLU A O 1
ATOM 2905 N N . GLY A 1 422 ? 14.683 -13.110 46.952 1.00 42.74 400 GLY A N 1
ATOM 2906 C CA . GLY A 1 422 ? 13.737 -12.372 47.759 1.00 41.86 400 GLY A CA 1
ATOM 2907 C C . GLY A 1 422 ? 12.593 -13.238 48.223 1.00 41.44 400 GLY A C 1
ATOM 2908 O O . GLY A 1 422 ? 12.287 -14.263 47.617 1.00 41.57 400 GLY A O 1
ATOM 2909 N N . TRP A 1 423 ? 11.974 -12.823 49.316 1.00 40.65 401 TRP A N 1
ATOM 2910 C CA . TRP A 1 423 ? 10.787 -13.459 49.821 1.00 40.15 401 TRP A CA 1
ATOM 2911 C C . TRP A 1 423 ? 9.530 -12.664 49.500 1.00 40.59 401 TRP A C 1
ATOM 2912 O O . TRP A 1 423 ? 9.449 -11.471 49.769 1.00 40.48 401 TRP A O 1
ATOM 2923 N N . ALA A 1 424 ? 8.548 -13.359 48.944 1.00 41.42 402 ALA A N 1
ATOM 2924 C CA . ALA A 1 424 ? 7.239 -12.806 48.603 1.00 42.01 402 ALA A CA 1
ATOM 2925 C C . ALA A 1 424 ? 6.186 -13.532 49.447 1.00 41.93 402 ALA A C 1
ATOM 2926 O O . ALA A 1 424 ? 5.819 -14.663 49.109 1.00 42.95 402 ALA A O 1
ATOM 2928 N N . PRO A 1 425 ? 5.668 -12.902 50.517 1.00 41.20 403 PRO A N 1
ATOM 2929 C CA . PRO A 1 425 ? 4.672 -13.621 51.353 1.00 40.70 403 PRO A CA 1
ATOM 2930 C C . PRO A 1 425 ? 3.431 -14.026 50.539 1.00 40.36 403 PRO A C 1
ATOM 2931 O O . PRO A 1 425 ? 3.040 -13.330 49.610 1.00 39.60 403 PRO A O 1
ATOM 2935 N N . ALA A 1 426 ? 2.840 -15.161 50.880 1.00 40.39 404 ALA A N 1
ATOM 2936 C CA . ALA A 1 426 ? 1.696 -15.672 50.136 1.00 40.16 404 ALA A CA 1
ATOM 2937 C C . ALA A 1 426 ? 0.441 -15.006 50.660 1.00 39.79 404 ALA A C 1
ATOM 2938 O O . ALA A 1 426 ? 0.352 -14.723 51.864 1.00 39.76 404 ALA A O 1
ATOM 2940 N N . ARG A 1 427 ? -0.514 -14.759 49.760 1.00 39.28 405 ARG A N 1
ATOM 2941 C CA . ARG A 1 427 ? -1.860 -14.294 50.134 1.00 39.44 405 ARG A CA 1
ATOM 2942 C C . ARG A 1 427 ? -2.470 -15.024 51.333 1.00 38.96 405 ARG A C 1
ATOM 2943 O O . ARG A 1 427 ? -3.173 -14.408 52.123 1.00 38.90 405 ARG A O 1
ATOM 2951 N N . SER A 1 428 ? -2.200 -16.327 51.432 1.00 38.62 406 SER A N 1
ATOM 2952 C CA . SER A 1 428 ? -2.761 -17.243 52.448 1.00 38.80 406 SER A CA 1
ATOM 2953 C C . SER A 1 428 ? -1.999 -17.188 53.777 1.00 38.80 406 SER A C 1
ATOM 2954 O O . SER A 1 428 ? -2.458 -17.680 54.804 1.00 38.73 406 SER A O 1
ATOM 2957 N N . GLN A 1 429 ? -0.832 -16.562 53.733 1.00 39.20 407 GLN A N 1
ATOM 2958 C CA . GLN A 1 429 ? 0.103 -16.492 54.848 1.00 39.48 407 GLN A CA 1
ATOM 2959 C C . GLN A 1 429 ? -0.195 -15.251 55.711 1.00 38.31 407 GLN A C 1
ATOM 2960 O O . GLN A 1 429 ? -0.105 -15.286 56.945 1.00 37.54 407 GLN A O 1
ATOM 2966 N N . ALA A 1 430 ? -0.550 -14.148 55.048 1.00 37.26 408 ALA A N 1
ATOM 2967 C CA . ALA A 1 430 ? -0.623 -12.860 55.730 1.00 36.44 408 ALA A CA 1
ATOM 2968 C C . ALA A 1 430 ? -1.388 -11.776 54.959 1.00 35.12 408 ALA A C 1
ATOM 2969 O O . ALA A 1 430 ? -1.330 -11.693 53.749 1.00 34.00 408 ALA A O 1
ATOM 2971 N N . TYR A 1 431 ? -2.063 -10.908 55.685 1.00 35.36 409 TYR A N 1
ATOM 2972 C CA . TYR A 1 431 ? -2.532 -9.648 55.092 1.00 35.61 409 TYR A CA 1
ATOM 2973 C C . TYR A 1 431 ? -1.433 -8.867 54.375 1.00 34.85 409 TYR A C 1
ATOM 2974 O O . TYR A 1 431 ? -1.736 -8.091 53.480 1.00 34.09 409 TYR A O 1
ATOM 2983 N N . LEU A 1 432 ? -0.163 -9.093 54.754 1.00 34.27 410 LEU A N 1
ATOM 2984 C CA . LEU A 1 432 ? 0.959 -8.467 54.083 1.00 34.66 410 LEU A CA 1
ATOM 2985 C C . LEU A 1 432 ? 1.058 -9.053 52.682 1.00 34.51 410 LEU A C 1
ATOM 2986 O O . LEU A 1 432 ? 1.343 -8.323 51.733 1.00 34.75 410 LEU A O 1
ATOM 2991 N N . GLY A 1 433 ? 0.816 -10.367 52.572 1.00 34.38 411 GLY A N 1
ATOM 2992 C CA . GLY A 1 433 ? 0.680 -11.070 51.299 1.00 34.34 411 GLY A CA 1
ATOM 2993 C C . GLY A 1 433 ? -0.460 -10.577 50.426 1.00 34.71 411 GLY A C 1
ATOM 2994 O O . GLY A 1 433 ? -0.245 -10.260 49.258 1.00 34.64 411 GLY A O 1
ATOM 2995 N N . VAL A 1 434 ? -1.669 -10.492 50.982 1.00 34.48 412 VAL A N 1
ATOM 2996 C CA . VAL A 1 434 ? -2.783 -9.888 50.257 1.00 35.06 412 VAL A CA 1
ATOM 2997 C C . VAL A 1 434 ? -2.439 -8.480 49.725 1.00 36.08 412 VAL A C 1
ATOM 2998 O O . VAL A 1 434 ? -2.605 -8.199 48.542 1.00 36.87 412 VAL A O 1
ATOM 3002 N N . LEU A 1 435 ? -1.948 -7.603 50.592 1.00 36.30 413 LEU A N 1
ATOM 3003 C CA . LEU A 1 435 ? -1.579 -6.251 50.181 1.00 36.64 413 LEU A CA 1
ATOM 3004 C C . LEU A 1 435 ? -0.596 -6.200 49.012 1.00 37.77 413 LEU A C 1
ATOM 3005 O O . LEU A 1 435 ? -0.850 -5.518 48.004 1.00 38.15 413 LEU A O 1
ATOM 3010 N N . VAL A 1 436 ? 0.540 -6.888 49.152 1.00 38.90 414 VAL A N 1
ATOM 3011 C CA . VAL A 1 436 ? 1.591 -6.815 48.144 1.00 39.95 414 VAL A CA 1
ATOM 3012 C C . VAL A 1 436 ? 1.124 -7.432 46.832 1.00 41.25 414 VAL A C 1
ATOM 3013 O O . VAL A 1 436 ? 1.378 -6.883 45.751 1.00 41.80 414 VAL A O 1
ATOM 3017 N N . ASP A 1 437 ? 0.423 -8.559 46.935 1.00 42.25 415 ASP A N 1
ATOM 3018 C CA . ASP A 1 437 ? -0.173 -9.194 45.776 1.00 43.70 415 ASP A CA 1
ATOM 3019 C C . ASP A 1 437 ? -1.123 -8.258 45.023 1.00 43.59 415 ASP A C 1
ATOM 3020 O O . ASP A 1 437 ? -1.015 -8.122 43.804 1.00 43.98 415 ASP A O 1
ATOM 3025 N N . ASP A 1 438 ? -2.044 -7.624 45.750 1.00 43.41 416 ASP A N 1
ATOM 3026 C CA . ASP A 1 438 ? -2.967 -6.656 45.166 1.00 43.54 416 ASP A CA 1
ATOM 3027 C C . ASP A 1 438 ? -2.235 -5.482 44.513 1.00 44.18 416 ASP A C 1
ATOM 3028 O O . ASP A 1 438 ? -2.580 -5.086 43.413 1.00 44.27 416 ASP A O 1
ATOM 3033 N N . LEU A 1 439 ? -1.229 -4.926 45.185 1.00 44.53 417 LEU A N 1
ATOM 3034 C CA . LEU A 1 439 ? -0.452 -3.830 44.605 1.00 45.07 417 LEU A CA 1
ATOM 3035 C C . LEU A 1 439 ? 0.171 -4.209 43.271 1.00 46.05 417 LEU A C 1
ATOM 3036 O O . LEU A 1 439 ? 0.075 -3.443 42.311 1.00 46.31 417 LEU A O 1
ATOM 3041 N N . CYS A 1 440 ? 0.810 -5.385 43.227 1.00 47.10 418 CYS A N 1
ATOM 3042 C CA . CYS A 1 440 ? 1.537 -5.881 42.056 1.00 48.31 418 CYS A CA 1
ATOM 3043 C C . CYS A 1 440 ? 0.649 -6.303 40.904 1.00 48.82 418 CYS A C 1
ATOM 3044 O O . CYS A 1 440 ? 1.033 -6.169 39.739 1.00 49.06 418 CYS A O 1
ATOM 3047 N N . THR A 1 441 ? -0.508 -6.862 41.242 1.00 49.65 419 THR A N 1
ATOM 3048 C CA . THR A 1 441 ? -1.471 -7.361 40.260 1.00 50.04 419 THR A CA 1
ATOM 3049 C C . THR A 1 441 ? -2.439 -6.269 39.820 1.00 50.28 419 THR A C 1
ATOM 3050 O O . THR A 1 441 ? -2.672 -6.098 38.625 1.00 50.89 419 THR A O 1
ATOM 3054 N N . LEU A 1 442 ? -2.999 -5.538 40.781 1.00 50.28 420 LEU A N 1
ATOM 3055 C CA . LEU A 1 442 ? -4.104 -4.615 40.500 1.00 50.45 420 LEU A CA 1
ATOM 3056 C C . LEU A 1 442 ? -3.674 -3.143 40.427 1.00 50.49 420 LEU A C 1
ATOM 3057 O O . LEU A 1 442 ? -4.329 -2.344 39.761 1.00 50.87 420 LEU A O 1
ATOM 3062 N N . GLY A 1 443 ? -2.556 -2.810 41.077 1.00 50.57 421 GLY A N 1
ATOM 3063 C CA . GLY A 1 443 ? -2.024 -1.444 41.152 1.00 50.34 421 GLY A CA 1
ATOM 3064 C C . GLY A 1 443 ? -2.521 -0.745 42.398 1.00 50.62 421 GLY A C 1
ATOM 3065 O O . GLY A 1 443 ? -2.090 0.360 42.746 1.00 50.22 421 GLY A O 1
ATOM 3066 N N . THR A 1 444 ? -3.435 -1.408 43.086 1.00 50.99 422 THR A N 1
ATOM 3067 C CA . THR A 1 444 ? -4.148 -0.778 44.163 1.00 51.41 422 THR A CA 1
ATOM 3068 C C . THR A 1 444 ? -4.482 -1.785 45.264 1.00 51.92 422 THR A C 1
ATOM 3069 O O . THR A 1 444 ? -4.754 -2.967 45.005 1.00 52.00 422 THR A O 1
ATOM 3073 N N . LYS A 1 445 ? -4.413 -1.289 46.493 1.00 52.56 423 LYS A N 1
ATOM 3074 C CA . LYS A 1 445 ? -4.842 -1.970 47.707 1.00 53.42 423 LYS A CA 1
ATOM 3075 C C . LYS A 1 445 ? -6.327 -2.403 47.626 1.00 54.23 423 LYS A C 1
ATOM 3076 O O . LYS A 1 445 ? -7.111 -1.852 46.848 1.00 54.24 423 LYS A O 1
ATOM 3082 N N . GLU A 1 446 ? -6.695 -3.399 48.426 1.00 55.03 424 GLU A N 1
ATOM 3083 C CA . GLU A 1 446 ? -8.077 -3.818 48.581 1.00 55.84 424 GLU A CA 1
ATOM 3084 C C . GLU A 1 446 ? -8.776 -2.825 49.513 1.00 56.69 424 GLU A C 1
ATOM 3085 O O . GLU A 1 446 ? -8.260 -2.519 50.586 1.00 56.39 424 GLU A O 1
ATOM 3091 N N . PRO A 1 447 ? -9.961 -2.323 49.108 1.00 57.95 425 PRO A N 1
ATOM 3092 C CA . PRO A 1 447 ? -10.688 -1.320 49.911 1.00 58.88 425 PRO A CA 1
ATOM 3093 C C . PRO A 1 447 ? -11.042 -1.845 51.302 1.00 59.85 425 PRO A C 1
ATOM 3094 O O . PRO A 1 447 ? -11.292 -3.038 51.457 1.00 60.00 425 PRO A O 1
ATOM 3098 N N . TYR A 1 448 ? -11.063 -0.965 52.300 1.00 61.34 426 TYR A N 1
ATOM 3099 C CA . TYR A 1 448 ? -11.463 -1.364 53.663 1.00 63.12 426 TYR A CA 1
ATOM 3100 C C . TYR A 1 448 ? -12.913 -1.844 53.759 1.00 63.26 426 TYR A C 1
ATOM 3101 O O . TYR A 1 448 ? -13.213 -2.690 54.596 1.00 63.41 426 TYR A O 1
ATOM 3110 N N . ARG A 1 449 ? -13.791 -1.288 52.916 1.00 63.56 427 ARG A N 1
ATOM 3111 C CA . ARG A 1 449 ? -15.201 -1.723 52.798 1.00 63.91 427 ARG A CA 1
ATOM 3112 C C . ARG A 1 449 ? -15.353 -3.241 52.568 1.00 63.81 427 ARG A C 1
ATOM 3113 O O . ARG A 1 449 ? -16.293 -3.850 53.079 1.00 64.01 427 ARG A O 1
ATOM 3115 N N . MET A 1 450 ? -14.417 -3.834 51.818 1.00 63.81 428 MET A N 1
ATOM 3116 C CA . MET A 1 450 ? -14.432 -5.270 51.491 1.00 63.66 428 MET A CA 1
ATOM 3117 C C . MET A 1 450 ? -13.995 -6.141 52.657 1.00 62.95 428 MET A C 1
ATOM 3118 O O . MET A 1 450 ? -14.147 -7.357 52.584 1.00 62.94 428 MET A O 1
ATOM 3123 N N . PHE A 1 451 ? -13.433 -5.534 53.705 1.00 62.32 429 PHE A N 1
ATOM 3124 C CA . PHE A 1 451 ? -12.773 -6.286 54.777 1.00 62.03 429 PHE A CA 1
ATOM 3125 C C . PHE A 1 451 ? -13.668 -7.262 55.528 1.00 61.88 429 PHE A C 1
ATOM 3126 O O . PHE A 1 451 ? -13.298 -8.422 55.682 1.00 61.38 429 PHE A O 1
ATOM 3134 N N . THR A 1 452 ? -14.820 -6.786 56.002 1.00 62.17 430 THR A N 1
ATOM 3135 C CA . THR A 1 452 ? -15.797 -7.617 56.731 1.00 62.81 430 THR A CA 1
ATOM 3136 C C . THR A 1 452 ? -16.328 -8.791 55.904 1.00 62.41 430 THR A C 1
ATOM 3137 O O . THR A 1 452 ? -16.379 -9.925 56.392 1.00 62.42 430 THR A O 1
ATOM 3141 N N . SER A 1 453 ? -16.705 -8.515 54.659 1.00 62.19 431 SER A N 1
ATOM 3142 C CA . SER A 1 453 ? -17.196 -9.543 53.736 1.00 62.31 431 SER A CA 1
ATOM 3143 C C . SER A 1 453 ? -16.193 -10.682 53.602 1.00 61.92 431 SER A C 1
ATOM 3144 O O . SER A 1 453 ? -16.537 -11.851 53.766 1.00 61.87 431 SER A O 1
ATOM 3147 N N . ARG A 1 454 ? -14.944 -10.326 53.333 1.00 61.61 432 ARG A N 1
ATOM 3148 C CA . ARG A 1 454 ? -13.920 -11.303 53.001 1.00 61.34 432 ARG A CA 1
ATOM 3149 C C . ARG A 1 454 ? -13.264 -12.009 54.204 1.00 61.42 432 ARG A C 1
ATOM 3150 O O . ARG A 1 454 ? -12.683 -13.072 54.035 1.00 61.43 432 ARG A O 1
ATOM 3158 N N . ALA A 1 455 ? -13.378 -11.425 55.400 1.00 61.75 433 ALA A N 1
ATOM 3159 C CA . ALA A 1 455 ? -12.836 -11.996 56.645 1.00 62.31 433 ALA A CA 1
ATOM 3160 C C . ALA A 1 455 ? -13.400 -13.375 56.970 1.00 62.91 433 ALA A C 1
ATOM 3161 O O . ALA A 1 455 ? -12.722 -14.191 57.602 1.00 62.93 433 ALA A O 1
ATOM 3163 N N . GLU A 1 456 ? -14.646 -13.604 56.549 1.00 63.40 434 GLU A N 1
ATOM 3164 C CA . GLU A 1 456 ? -15.362 -14.876 56.699 1.00 64.31 434 GLU A CA 1
ATOM 3165 C C . GLU A 1 456 ? -14.571 -16.058 56.115 1.00 63.64 434 GLU A C 1
ATOM 3166 O O . GLU A 1 456 ? -14.435 -17.097 56.771 1.00 63.89 434 GLU A O 1
ATOM 3172 N N . TYR A 1 457 ? -14.046 -15.874 54.897 1.00 63.02 435 TYR A N 1
ATOM 3173 C CA . TYR A 1 457 ? -13.130 -16.817 54.233 1.00 62.15 435 TYR A CA 1
ATOM 3174 C C . TYR A 1 457 ? -11.629 -16.668 54.658 1.00 61.68 435 TYR A C 1
ATOM 3175 O O . TYR A 1 457 ? -10.731 -17.288 54.067 1.00 61.98 435 TYR A O 1
ATOM 3177 N N . ARG A 1 458 ? -11.360 -15.833 55.662 1.00 60.30 436 ARG A N 1
ATOM 3178 C CA . ARG A 1 458 ? -10.036 -15.779 56.285 1.00 58.92 436 ARG A CA 1
ATOM 3179 C C . ARG A 1 458 ? -10.151 -16.427 57.670 1.00 58.28 436 ARG A C 1
ATOM 3180 O O . ARG A 1 458 ? -10.424 -17.643 57.745 1.00 59.21 436 ARG A O 1
ATOM 3188 N N . LEU A 1 459 ? -9.985 -15.678 58.758 1.00 55.76 437 LEU A N 1
ATOM 3189 C CA . LEU A 1 459 ? -10.029 -16.319 60.095 1.00 53.84 437 LEU A CA 1
ATOM 3190 C C . LEU A 1 459 ? -8.753 -17.042 60.469 1.00 51.56 437 LEU A C 1
ATOM 3191 O O . LEU A 1 459 ? -8.375 -17.025 61.626 1.00 51.79 437 LEU A O 1
ATOM 3196 N N . MET A 1 460 ? -8.079 -17.673 59.519 1.00 48.93 438 MET A N 1
ATOM 3197 C CA . MET A 1 460 ? -6.695 -18.043 59.802 1.00 46.74 438 MET A CA 1
ATOM 3198 C C . MET A 1 460 ? -5.767 -16.810 59.828 1.00 44.49 438 MET A C 1
ATOM 3199 O O . MET A 1 460 ? -4.654 -16.880 60.348 1.00 44.63 438 MET A O 1
ATOM 3204 N N . LEU A 1 461 ? -6.250 -15.678 59.320 1.00 41.88 439 LEU A N 1
ATOM 3205 C CA . LEU A 1 461 ? -5.461 -14.442 59.298 1.00 39.46 439 LEU A CA 1
ATOM 3206 C C . LEU A 1 461 ? -5.857 -13.419 60.342 1.00 37.53 439 LEU A C 1
ATOM 3207 O O . LEU A 1 461 ? -5.764 -12.251 60.085 1.00 40.05 439 LEU A O 1
ATOM 3212 N N . ARG A 1 462 ? -6.243 -13.845 61.534 1.00 35.53 440 ARG A N 1
ATOM 3213 C CA . ARG A 1 462 ? -6.566 -12.942 62.640 1.00 33.39 440 ARG A CA 1
ATOM 3214 C C . ARG A 1 462 ? -5.328 -12.166 63.103 1.00 32.42 440 ARG A C 1
ATOM 3215 O O . ARG A 1 462 ? -4.209 -12.597 62.874 1.00 31.41 440 ARG A O 1
ATOM 3223 N N . GLU A 1 463 ? -5.547 -11.043 63.775 1.00 30.68 441 GLU A N 1
ATOM 3224 C CA . GLU A 1 463 ? -4.478 -10.310 64.430 1.00 30.37 441 GLU A CA 1
ATOM 3225 C C . GLU A 1 463 ? -3.743 -11.224 65.402 1.00 30.01 441 GLU A C 1
ATOM 3226 O O . GLU A 1 463 ? -2.515 -11.154 65.562 1.00 29.80 441 GLU A O 1
ATOM 3232 N N . ASP A 1 464 ? -4.510 -12.054 66.092 1.00 28.48 442 ASP A N 1
ATOM 3233 C CA . ASP A 1 464 ? -4.015 -12.625 67.311 1.00 27.77 442 ASP A CA 1
ATOM 3234 C C . ASP A 1 464 ? -3.090 -13.826 67.046 1.00 25.90 442 ASP A C 1
ATOM 3235 O O . ASP A 1 464 ? -2.394 -14.258 67.955 1.00 25.56 442 ASP A O 1
ATOM 3240 N N . ASN A 1 465 ? -3.048 -14.322 65.814 1.00 24.45 443 ASN A N 1
ATOM 3241 C CA . ASN A 1 465 ? -2.115 -15.393 65.472 1.00 25.56 443 ASN A CA 1
ATOM 3242 C C . ASN A 1 465 ? -1.020 -15.047 64.454 1.00 25.54 443 ASN A C 1
ATOM 3243 O O . ASN A 1 465 ? -0.474 -15.955 63.798 1.00 25.59 443 ASN A O 1
ATOM 3248 N N . ALA A 1 466 ? -0.698 -13.752 64.323 1.00 24.95 444 ALA A N 1
ATOM 3249 C CA . ALA A 1 466 ? 0.288 -13.307 63.364 1.00 23.99 444 ALA A CA 1
ATOM 3250 C C . ALA A 1 466 ? 1.635 -13.929 63.654 1.00 23.53 444 ALA A C 1
ATOM 3251 O O . ALA A 1 466 ? 2.353 -14.249 62.720 1.00 23.59 444 ALA A O 1
ATOM 3253 N N . ASP A 1 467 ? 1.978 -14.090 64.935 1.00 24.54 445 ASP A N 1
ATOM 3254 C CA . ASP A 1 467 ? 3.232 -14.734 65.342 1.00 25.86 445 ASP A CA 1
ATOM 3255 C C . ASP A 1 467 ? 3.296 -16.206 64.891 1.00 26.96 445 ASP A C 1
ATOM 3256 O O . ASP A 1 467 ? 4.288 -16.609 64.259 1.00 27.45 445 ASP A O 1
ATOM 3261 N N . LEU A 1 468 ? 2.240 -16.985 65.189 1.00 27.30 446 LEU A N 1
ATOM 3262 C CA . LEU A 1 468 ? 2.151 -18.391 64.756 1.00 27.55 446 LEU A CA 1
ATOM 3263 C C . LEU A 1 468 ? 2.173 -18.489 63.252 1.00 27.71 446 LEU A C 1
ATOM 3264 O O . LEU A 1 468 ? 2.532 -19.514 62.713 1.00 27.69 446 LEU A O 1
ATOM 3269 N N . ARG A 1 469 ? 1.805 -17.415 62.560 1.00 27.50 447 ARG A N 1
ATOM 3270 C CA . ARG A 1 469 ? 1.877 -17.445 61.103 1.00 27.36 447 ARG A CA 1
ATOM 3271 C C . ARG A 1 469 ? 3.237 -16.998 60.555 1.00 27.49 447 ARG A C 1
ATOM 3272 O O . ARG A 1 469 ? 3.589 -17.376 59.430 1.00 27.81 447 ARG A O 1
ATOM 3280 N N . LEU A 1 470 ? 4.008 -16.202 61.326 1.00 26.31 448 LEU A N 1
ATOM 3281 C CA . LEU A 1 470 ? 5.147 -15.479 60.728 1.00 24.89 448 LEU A CA 1
ATOM 3282 C C . LEU A 1 470 ? 6.463 -15.453 61.514 1.00 23.70 448 LEU A C 1
ATOM 3283 O O . LEU A 1 470 ? 7.518 -15.257 60.936 1.00 23.39 448 LEU A O 1
ATOM 3288 N N . THR A 1 471 ? 6.428 -15.607 62.818 1.00 23.71 449 THR A N 1
ATOM 3289 C CA . THR A 1 471 ? 7.678 -15.529 63.564 1.00 24.71 449 THR A CA 1
ATOM 3290 C C . THR A 1 471 ? 8.718 -16.605 63.173 1.00 26.32 449 THR A C 1
ATOM 3291 O O . THR A 1 471 ? 9.918 -16.339 63.190 1.00 27.10 449 THR A O 1
ATOM 3295 N N . GLU A 1 472 ? 8.265 -17.800 62.788 1.00 28.20 450 GLU A N 1
ATOM 3296 C CA . GLU A 1 472 ? 9.175 -18.861 62.327 1.00 29.27 450 GLU A CA 1
ATOM 3297 C C . GLU A 1 472 ? 9.885 -18.545 61.005 1.00 29.64 450 GLU A C 1
ATOM 3298 O O . GLU A 1 472 ? 11.108 -18.645 60.958 1.00 29.58 450 GLU A O 1
ATOM 3304 N N . ILE A 1 473 ? 9.160 -18.160 59.954 1.00 30.35 451 ILE A N 1
ATOM 3305 C CA . ILE A 1 473 ? 9.815 -17.644 58.731 1.00 32.61 451 ILE A CA 1
ATOM 3306 C C . ILE A 1 473 ? 10.767 -16.480 59.062 1.00 31.91 451 ILE A C 1
ATOM 3307 O O . ILE A 1 473 ? 11.935 -16.463 58.628 1.00 32.48 451 ILE A O 1
ATOM 3312 N N . GLY A 1 474 ? 10.266 -15.518 59.843 1.00 31.01 452 GLY A N 1
ATOM 3313 C CA . GLY A 1 474 ? 11.059 -14.397 60.316 1.00 29.89 452 GLY A CA 1
ATOM 3314 C C . GLY A 1 474 ? 12.411 -14.784 60.887 1.00 29.40 452 GLY A C 1
ATOM 3315 O O . GLY A 1 474 ? 13.412 -14.113 60.596 1.00 29.22 452 GLY A O 1
ATOM 3316 N N . ARG A 1 475 ? 12.455 -15.849 61.692 1.00 28.69 453 ARG A N 1
ATOM 3317 C CA . ARG A 1 475 ? 13.718 -16.308 62.271 1.00 28.71 453 ARG A CA 1
ATOM 3318 C C . ARG A 1 475 ? 14.667 -16.871 61.211 1.00 29.33 453 ARG A C 1
ATOM 3319 O O . ARG A 1 475 ? 15.849 -16.558 61.203 1.00 29.49 453 ARG A O 1
ATOM 3327 N N . GLU A 1 476 ? 14.152 -17.675 60.289 1.00 30.10 454 GLU A N 1
ATOM 3328 C CA . GLU A 1 476 ? 14.968 -18.114 59.157 1.00 30.70 454 GLU A CA 1
ATOM 3329 C C . GLU A 1 476 ? 15.484 -16.976 58.279 1.00 30.86 454 GLU A C 1
ATOM 3330 O O . GLU A 1 476 ? 16.523 -17.115 57.666 1.00 32.46 454 GLU A O 1
ATOM 3336 N N . LEU A 1 477 ? 14.768 -15.861 58.209 1.00 30.93 455 LEU A N 1
ATOM 3337 C CA . LEU A 1 477 ? 15.152 -14.739 57.358 1.00 29.86 455 LEU A CA 1
ATOM 3338 C C . LEU A 1 477 ? 16.126 -13.775 58.028 1.00 29.48 455 LEU A C 1
ATOM 3339 O O . LEU A 1 477 ? 16.735 -12.977 57.339 1.00 30.64 455 LEU A O 1
ATOM 3344 N N . GLY A 1 478 ? 16.280 -13.857 59.350 1.00 28.49 456 GLY A N 1
ATOM 3345 C CA . GLY A 1 478 ? 17.193 -12.985 60.100 1.00 27.20 456 GLY A CA 1
ATOM 3346 C C . GLY A 1 478 ? 16.454 -11.797 60.739 1.00 27.02 456 GLY A C 1
ATOM 3347 O O . GLY A 1 478 ? 17.069 -10.879 61.277 1.00 26.40 456 GLY A O 1
ATOM 3348 N N . LEU A 1 479 ? 15.121 -11.851 60.719 1.00 26.09 457 LEU A N 1
ATOM 3349 C CA . LEU A 1 479 ? 14.267 -10.762 61.145 1.00 24.93 457 LEU A CA 1
ATOM 3350 C C . LEU A 1 479 ? 13.851 -10.824 62.608 1.00 25.60 457 LEU A C 1
ATOM 3351 O O . LEU A 1 479 ? 13.357 -9.838 63.144 1.00 25.30 457 LEU A O 1
ATOM 3356 N N . VAL A 1 480 ? 14.024 -11.981 63.253 1.00 26.39 458 VAL A N 1
ATOM 3357 C CA . VAL A 1 480 ? 13.467 -12.197 64.590 1.00 26.26 458 VAL A CA 1
ATOM 3358 C C . VAL A 1 480 ? 14.613 -12.316 65.557 1.00 28.14 458 VAL A C 1
ATOM 3359 O O . VAL A 1 480 ? 15.526 -13.106 65.360 1.00 29.61 458 VAL A O 1
ATOM 3363 N N . ASP A 1 481 ? 14.570 -11.546 66.626 1.00 29.37 459 ASP A N 1
ATOM 3364 C CA . ASP A 1 481 ? 15.708 -11.513 67.515 1.00 30.61 459 ASP A CA 1
ATOM 3365 C C . ASP A 1 481 ? 15.522 -12.587 68.563 1.00 30.89 459 ASP A C 1
ATOM 3366 O O . ASP A 1 481 ? 14.540 -13.304 68.503 1.00 32.07 459 ASP A O 1
ATOM 3371 N N . ASP A 1 482 ? 16.445 -12.694 69.516 1.00 31.23 460 ASP A N 1
ATOM 3372 C CA . ASP A 1 482 ? 16.482 -13.805 70.421 1.00 31.66 460 ASP A CA 1
ATOM 3373 C C . ASP A 1 482 ? 15.483 -13.799 71.572 1.00 31.97 460 ASP A C 1
ATOM 3374 O O . ASP A 1 482 ? 15.013 -14.856 71.985 1.00 32.51 460 ASP A O 1
ATOM 3376 N N . GLU A 1 483 ? 15.182 -12.620 72.092 1.00 31.17 461 GLU A N 1
ATOM 3377 C CA . GLU A 1 483 ? 14.106 -12.392 73.049 1.00 31.54 461 GLU A CA 1
ATOM 3378 C C . GLU A 1 483 ? 12.732 -12.863 72.511 1.00 29.77 461 GLU A C 1
ATOM 3379 O O . GLU A 1 483 ? 11.934 -13.453 73.238 1.00 28.85 461 GLU A O 1
ATOM 3385 N N . ARG A 1 484 ? 12.466 -12.543 71.246 1.00 27.47 462 ARG A N 1
ATOM 3386 C CA . ARG A 1 484 ? 11.245 -12.871 70.595 1.00 26.72 462 ARG A CA 1
ATOM 3387 C C . ARG A 1 484 ? 11.196 -14.389 70.265 1.00 26.95 462 ARG A C 1
ATOM 3388 O O . ARG A 1 484 ? 10.199 -15.063 70.494 1.00 26.40 462 ARG A O 1
ATOM 3396 N N . TRP A 1 485 ? 12.278 -14.891 69.690 1.00 26.94 463 TRP A N 1
ATOM 3397 C CA . TRP A 1 485 ? 12.417 -16.312 69.448 1.00 27.08 463 TRP A CA 1
ATOM 3398 C C . TRP A 1 485 ? 12.193 -17.127 70.722 1.00 26.69 463 TRP A C 1
ATOM 3399 O O . TRP A 1 485 ? 11.467 -18.131 70.707 1.00 26.87 463 TRP A O 1
ATOM 3410 N N . ALA A 1 486 ? 12.787 -16.682 71.828 1.00 25.85 464 ALA A N 1
ATOM 3411 C CA . ALA A 1 486 ? 12.639 -17.397 73.087 1.00 25.76 464 ALA A CA 1
ATOM 3412 C C . ALA A 1 486 ? 11.210 -17.373 73.574 1.00 26.03 464 ALA A C 1
ATOM 3413 O O . ALA A 1 486 ? 10.696 -18.374 74.013 1.00 26.73 464 ALA A O 1
ATOM 3415 N N . ARG A 1 487 ? 10.578 -16.216 73.519 1.00 26.25 465 ARG A N 1
ATOM 3416 C CA . ARG A 1 487 ? 9.233 -16.066 74.027 1.00 25.94 465 ARG A CA 1
ATOM 3417 C C . ARG A 1 487 ? 8.242 -16.760 73.101 1.00 25.66 465 ARG A C 1
ATOM 3418 O O . ARG A 1 487 ? 7.290 -17.324 73.570 1.00 25.87 465 ARG A O 1
ATOM 3426 N N . PHE A 1 488 ? 8.451 -16.664 71.790 1.00 25.20 466 PHE A N 1
ATOM 3427 C CA . PHE A 1 488 ? 7.591 -17.301 70.821 1.00 25.30 466 PHE A CA 1
ATOM 3428 C C . PHE A 1 488 ? 7.528 -18.816 71.035 1.00 27.01 466 PHE A C 1
ATOM 3429 O O . PHE A 1 488 ? 6.433 -19.398 71.023 1.00 28.10 466 PHE A O 1
ATOM 3437 N N . ASN A 1 489 ? 8.700 -19.444 71.204 1.00 27.89 467 ASN A N 1
ATOM 3438 C CA . ASN A 1 489 ? 8.810 -20.896 71.435 1.00 28.69 467 ASN A CA 1
ATOM 3439 C C . ASN A 1 489 ? 8.305 -21.294 72.793 1.00 28.63 467 ASN A C 1
ATOM 3440 O O . ASN A 1 489 ? 7.660 -22.329 72.930 1.00 30.33 467 ASN A O 1
ATOM 3445 N N . GLU A 1 490 ? 8.489 -20.468 73.795 1.00 28.46 468 GLU A N 1
ATOM 3446 C CA . GLU A 1 490 ? 7.856 -20.816 75.042 1.00 30.36 468 GLU A CA 1
ATOM 3447 C C . GLU A 1 490 ? 6.309 -20.789 74.911 1.00 30.88 468 GLU A C 1
ATOM 3448 O O . GLU A 1 490 ? 5.613 -21.593 75.527 1.00 31.73 468 GLU A O 1
ATOM 3454 N N . LYS A 1 491 ? 5.784 -19.884 74.090 1.00 30.42 469 LYS A N 1
ATOM 3455 C CA . LYS A 1 491 ? 4.358 -19.803 73.850 1.00 30.39 469 LYS A CA 1
ATOM 3456 C C . LYS A 1 491 ? 3.858 -20.986 73.025 1.00 29.85 469 LYS A C 1
ATOM 3457 O O . LYS A 1 491 ? 2.799 -21.518 73.289 1.00 28.55 469 LYS A O 1
ATOM 3463 N N . LEU A 1 492 ? 4.616 -21.335 71.988 1.00 29.84 470 LEU A N 1
ATOM 3464 C CA . LEU A 1 492 ? 4.268 -22.415 71.089 1.00 29.67 470 LEU A CA 1
ATOM 3465 C C . LEU A 1 492 ? 4.170 -23.742 71.880 1.00 30.02 470 LEU A C 1
ATOM 3466 O O . LEU A 1 492 ? 3.251 -24.510 71.682 1.00 30.49 470 LEU A O 1
ATOM 3471 N N . GLU A 1 493 ? 5.084 -23.944 72.830 1.00 30.10 471 GLU A N 1
ATOM 3472 C CA . GLU A 1 493 ? 5.108 -25.102 73.694 1.00 29.75 471 GLU A CA 1
ATOM 3473 C C . GLU A 1 493 ? 3.988 -25.111 74.724 1.00 29.41 471 GLU A C 1
ATOM 3474 O O . GLU A 1 493 ? 3.414 -26.169 74.982 1.00 29.65 471 GLU A O 1
ATOM 3480 N N . ASN A 1 494 ? 3.696 -23.962 75.323 1.00 28.99 472 ASN A N 1
ATOM 3481 C CA . ASN A 1 494 ? 2.529 -23.806 76.195 1.00 29.41 472 ASN A CA 1
ATOM 3482 C C . ASN A 1 494 ? 1.176 -24.204 75.566 1.00 29.62 472 ASN A C 1
ATOM 3483 O O . ASN A 1 494 ? 0.374 -24.842 76.207 1.00 30.22 472 ASN A O 1
ATOM 3488 N N . ILE A 1 495 ? 0.946 -23.828 74.312 1.00 30.00 473 ILE A N 1
ATOM 3489 C CA . ILE A 1 495 ? -0.265 -24.173 73.564 1.00 30.02 473 ILE A CA 1
ATOM 3490 C C . ILE A 1 495 ? -0.342 -25.704 73.301 1.00 30.79 473 ILE A C 1
ATOM 3491 O O . ILE A 1 495 ? -1.394 -26.315 73.475 1.00 30.39 473 ILE A O 1
ATOM 3496 N N . GLU A 1 496 ? 0.770 -26.293 72.868 1.00 31.83 474 GLU A N 1
ATOM 3497 C CA . GLU A 1 496 ? 0.855 -27.708 72.559 1.00 32.61 474 GLU A CA 1
ATOM 3498 C C . GLU A 1 496 ? 0.611 -28.511 73.835 1.00 32.60 474 GLU A C 1
ATOM 3499 O O . GLU A 1 496 ? -0.249 -29.382 73.885 1.00 32.82 474 GLU A O 1
ATOM 3505 N N . ARG A 1 497 ? 1.341 -28.169 74.884 1.00 32.25 475 ARG A N 1
ATOM 3506 C CA . ARG A 1 497 ? 1.216 -28.850 76.146 1.00 32.56 475 ARG A CA 1
ATOM 3507 C C . ARG A 1 497 ? -0.209 -28.769 76.722 1.00 32.21 475 ARG A C 1
ATOM 3508 O O . ARG A 1 497 ? -0.736 -29.760 77.235 1.00 32.63 475 ARG A O 1
ATOM 3516 N N . GLU A 1 498 ? -0.846 -27.613 76.618 1.00 32.07 476 GLU A N 1
ATOM 3517 C CA . GLU A 1 498 ? -2.208 -27.474 77.133 1.00 31.89 476 GLU A CA 1
ATOM 3518 C C . GLU A 1 498 ? -3.281 -28.186 76.255 1.00 31.35 476 GLU A C 1
ATOM 3519 O O . GLU A 1 498 ? -4.223 -28.752 76.774 1.00 30.78 476 GLU A O 1
ATOM 3525 N N . ARG A 1 499 ? -3.112 -28.156 74.941 1.00 31.33 477 ARG A N 1
ATOM 3526 C CA . ARG A 1 499 ? -3.925 -28.938 74.032 1.00 32.19 477 ARG A CA 1
ATOM 3527 C C . ARG A 1 499 ? -3.829 -30.435 74.312 1.00 32.58 477 ARG A C 1
ATOM 3528 O O . ARG A 1 499 ? -4.844 -31.080 74.516 1.00 33.89 477 ARG A O 1
ATOM 3536 N N . GLN A 1 500 ? -2.617 -30.976 74.373 1.00 32.82 478 GLN A N 1
ATOM 3537 C CA . GLN A 1 500 ? -2.417 -32.347 74.814 1.00 33.12 478 GLN A CA 1
ATOM 3538 C C . GLN A 1 500 ? -3.046 -32.647 76.170 1.00 32.38 478 GLN A C 1
ATOM 3539 O O . GLN A 1 500 ? -3.666 -33.687 76.331 1.00 32.80 478 GLN A O 1
ATOM 3545 N N . ARG A 1 501 ? -2.881 -31.769 77.151 1.00 31.73 479 ARG A N 1
ATOM 3546 C CA . ARG A 1 501 ? -3.481 -32.012 78.462 1.00 31.16 479 ARG A CA 1
ATOM 3547 C C . ARG A 1 501 ? -5.026 -32.070 78.358 1.00 31.50 479 ARG A C 1
ATOM 3548 O O . ARG A 1 501 ? -5.675 -32.907 79.014 1.00 31.26 479 ARG A O 1
ATOM 3556 N N . LEU A 1 502 ? -5.600 -31.230 77.498 1.00 30.65 480 LEU A N 1
ATOM 3557 C CA . LEU A 1 502 ? -7.042 -31.145 77.372 1.00 31.49 480 LEU A CA 1
ATOM 3558 C C . LEU A 1 502 ? -7.647 -32.362 76.658 1.00 31.84 480 LEU A C 1
ATOM 3559 O O . LEU A 1 502 ? -8.736 -32.795 77.007 1.00 32.03 480 LEU A O 1
ATOM 3564 N N . LYS A 1 503 ? -6.968 -32.849 75.622 1.00 32.54 481 LYS A N 1
ATOM 3565 C CA . LYS A 1 503 ? -7.309 -34.093 74.945 1.00 33.46 481 LYS A CA 1
ATOM 3566 C C . LYS A 1 503 ? -7.276 -35.342 75.843 1.00 33.43 481 LYS A C 1
ATOM 3567 O O . LYS A 1 503 ? -8.000 -36.302 75.574 1.00 33.75 481 LYS A O 1
ATOM 3573 N N . SER A 1 504 ? -6.458 -35.319 76.896 1.00 33.07 482 SER A N 1
ATOM 3574 C CA . SER A 1 504 ? -6.205 -36.511 77.729 1.00 32.77 482 SER A CA 1
ATOM 3575 C C . SER A 1 504 ? -6.723 -36.394 79.151 1.00 32.12 482 SER A C 1
ATOM 3576 O O . SER A 1 504 ? -6.432 -37.266 79.978 1.00 31.89 482 SER A O 1
ATOM 3579 N N . THR A 1 505 ? -7.441 -35.322 79.466 1.00 31.35 483 THR A N 1
ATOM 3580 C CA . THR A 1 505 ? -8.050 -35.200 80.791 1.00 30.95 483 THR A CA 1
ATOM 3581 C C . THR A 1 505 ? -9.545 -35.370 80.577 1.00 30.95 483 THR A C 1
ATOM 3582 O O . THR A 1 505 ? -10.116 -34.644 79.769 1.00 31.07 483 THR A O 1
ATOM 3586 N N . TRP A 1 506 ? -10.155 -36.331 81.294 1.00 30.91 484 TRP A N 1
ATOM 3587 C CA . TRP A 1 506 ? -11.562 -36.738 81.127 1.00 30.57 484 TRP A CA 1
ATOM 3588 C C . TRP A 1 506 ? -12.408 -36.560 82.390 1.00 30.91 484 TRP A C 1
ATOM 3589 O O . TRP A 1 506 ? -11.902 -36.737 83.487 1.00 31.50 484 TRP A O 1
ATOM 3600 N N . VAL A 1 507 ? -13.679 -36.181 82.234 1.00 30.72 485 VAL A N 1
ATOM 3601 C CA . VAL A 1 507 ? -14.714 -36.493 83.232 1.00 31.05 485 VAL A CA 1
ATOM 3602 C C . VAL A 1 507 ? -15.645 -37.595 82.731 1.00 30.50 485 VAL A C 1
ATOM 3603 O O . VAL A 1 507 ? -16.156 -37.543 81.604 1.00 30.23 485 VAL A O 1
ATOM 3607 N N . THR A 1 508 ? -15.880 -38.557 83.607 1.00 30.25 486 THR A N 1
ATOM 3608 C CA . THR A 1 508 ? -16.796 -39.656 83.375 1.00 29.86 486 THR A CA 1
ATOM 3609 C C . THR A 1 508 ? -18.127 -39.197 83.975 1.00 30.32 486 THR A C 1
ATOM 3610 O O . THR A 1 508 ? -18.123 -38.424 84.933 1.00 30.67 486 THR A O 1
ATOM 3614 N N . PRO A 1 509 ? -19.269 -39.655 83.420 1.00 30.57 487 PRO A N 1
ATOM 3615 C CA . PRO A 1 509 ? -20.501 -38.960 83.794 1.00 30.68 487 PRO A CA 1
ATOM 3616 C C . PRO A 1 509 ? -20.964 -39.146 85.254 1.00 31.17 487 PRO A C 1
ATOM 3617 O O . PRO A 1 509 ? -21.846 -38.424 85.708 1.00 31.24 487 PRO A O 1
ATOM 3621 N N . SER A 1 510 ? -20.362 -40.080 85.974 1.00 32.14 488 SER A N 1
ATOM 3622 C CA . SER A 1 510 ? -20.651 -40.271 87.397 1.00 33.93 488 SER A CA 1
ATOM 3623 C C . SER A 1 510 ? -19.434 -40.064 88.331 1.00 35.05 488 SER A C 1
ATOM 3624 O O . SER A 1 510 ? -19.505 -40.377 89.534 1.00 34.93 488 SER A O 1
ATOM 3627 N N . ALA A 1 511 ? -18.324 -39.566 87.777 1.00 36.37 489 ALA A N 1
ATOM 3628 C CA . ALA A 1 511 ? -17.223 -39.028 88.584 1.00 38.32 489 ALA A CA 1
ATOM 3629 C C . ALA A 1 511 ? -17.735 -38.044 89.657 1.00 39.39 489 ALA A C 1
ATOM 3630 O O . ALA A 1 511 ? -18.737 -37.358 89.466 1.00 39.12 489 ALA A O 1
ATOM 3632 N N . GLU A 1 512 ? -17.051 -38.026 90.796 1.00 41.54 490 GLU A N 1
ATOM 3633 C CA . GLU A 1 512 ? -17.296 -37.083 91.901 1.00 43.36 490 GLU A CA 1
ATOM 3634 C C . GLU A 1 512 ? -17.342 -35.602 91.423 1.00 42.78 490 GLU A C 1
ATOM 3635 O O . GLU A 1 512 ? -18.123 -34.799 91.930 1.00 42.72 490 GLU A O 1
ATOM 3641 N N . ALA A 1 513 ? -16.554 -35.267 90.404 1.00 42.47 491 ALA A N 1
ATOM 3642 C CA . ALA A 1 513 ? -16.502 -33.888 89.886 1.00 42.30 491 ALA A CA 1
ATOM 3643 C C . ALA A 1 513 ? -17.592 -33.525 88.847 1.00 42.22 491 ALA A C 1
ATOM 3644 O O . ALA A 1 513 ? -17.701 -32.358 88.429 1.00 42.24 491 ALA A O 1
ATOM 3646 N N . ALA A 1 514 ? -18.393 -34.519 88.449 1.00 41.56 492 ALA A N 1
ATOM 3647 C CA . ALA A 1 514 ? -19.355 -34.400 87.345 1.00 41.04 492 ALA A CA 1
ATOM 3648 C C . ALA A 1 514 ? -20.486 -33.398 87.598 1.00 40.70 492 ALA A C 1
ATOM 3649 O O . ALA A 1 514 ? -20.922 -32.715 86.671 1.00 40.03 492 ALA A O 1
ATOM 3651 N N . ALA A 1 515 ? -20.958 -33.329 88.841 1.00 40.75 493 ALA A N 1
ATOM 3652 C CA . ALA A 1 515 ? -22.000 -32.375 89.231 1.00 41.70 493 ALA A CA 1
ATOM 3653 C C . ALA A 1 515 ? -21.511 -30.917 89.129 1.00 42.35 493 ALA A C 1
ATOM 3654 O O . ALA A 1 515 ? -22.249 -30.027 88.659 1.00 42.87 493 ALA A O 1
ATOM 3656 N N . GLU A 1 516 ? -20.260 -30.683 89.543 1.00 42.90 494 GLU A N 1
ATOM 3657 C CA . GLU A 1 516 ? -19.621 -29.385 89.367 1.00 43.40 494 GLU A CA 1
ATOM 3658 C C . GLU A 1 516 ? -19.550 -29.022 87.889 1.00 42.10 494 GLU A C 1
ATOM 3659 O O . GLU A 1 516 ? -19.991 -27.938 87.500 1.00 41.91 494 GLU A O 1
ATOM 3665 N N . VAL A 1 517 ? -19.032 -29.936 87.068 1.00 40.84 495 VAL A N 1
ATOM 3666 C CA . VAL A 1 517 ? -19.014 -29.734 85.609 1.00 39.92 495 VAL A CA 1
ATOM 3667 C C . VAL A 1 517 ? -20.416 -29.486 85.008 1.00 40.07 495 VAL A C 1
ATOM 3668 O O . VAL A 1 517 ? -20.601 -28.530 84.250 1.00 39.38 495 VAL A O 1
ATOM 3672 N N . ASN A 1 518 ? -21.379 -30.361 85.326 1.00 39.88 496 ASN A N 1
ATOM 3673 C CA . ASN A 1 518 ? -22.723 -30.281 84.739 1.00 40.44 496 ASN A CA 1
ATOM 3674 C C . ASN A 1 518 ? -23.399 -28.955 85.029 1.00 41.24 496 ASN A C 1
ATOM 3675 O O . ASN A 1 518 ? -24.099 -28.432 84.176 1.00 41.53 496 ASN A O 1
ATOM 3680 N N . ALA A 1 519 ? -23.180 -28.418 86.230 1.00 42.43 497 ALA A N 1
ATOM 3681 C CA . ALA A 1 519 ? -23.667 -27.074 86.604 1.00 43.55 497 ALA A CA 1
ATOM 3682 C C . ALA A 1 519 ? -23.314 -25.969 85.606 1.00 44.30 497 ALA A C 1
ATOM 3683 O O . ALA A 1 519 ? -24.033 -24.977 85.505 1.00 45.66 497 ALA A O 1
ATOM 3685 N N . HIS A 1 520 ? -22.218 -26.136 84.874 1.00 44.75 498 HIS A N 1
ATOM 3686 C CA . HIS A 1 520 ? -21.785 -25.175 83.868 1.00 44.99 498 HIS A CA 1
ATOM 3687 C C . HIS A 1 520 ? -22.126 -25.629 82.466 1.00 44.82 498 HIS A C 1
ATOM 3688 O O . HIS A 1 520 ? -21.651 -25.073 81.475 1.00 45.17 498 HIS A O 1
ATOM 3695 N N . LEU A 1 521 ? -22.932 -26.669 82.380 1.00 45.15 499 LEU A N 1
ATOM 3696 C CA . LEU A 1 521 ? -23.354 -27.167 81.090 1.00 45.44 499 LEU A CA 1
ATOM 3697 C C . LEU A 1 521 ? -24.796 -26.802 80.764 1.00 45.86 499 LEU A C 1
ATOM 3698 O O . LEU A 1 521 ? -25.602 -26.469 81.642 1.00 45.87 499 LEU A O 1
ATOM 3703 N N . THR A 1 522 ? -25.083 -26.862 79.474 1.00 46.56 500 THR A N 1
ATOM 3704 C CA . THR A 1 522 ? -26.404 -26.672 78.915 1.00 47.53 500 THR A CA 1
ATOM 3705 C C . THR A 1 522 ? -27.277 -27.890 79.245 1.00 47.43 500 THR A C 1
ATOM 3706 O O . THR A 1 522 ? -28.512 -27.787 79.407 1.00 48.68 500 THR A O 1
ATOM 3710 N N . ALA A 1 523 ? -26.619 -29.042 79.359 1.00 46.66 501 ALA A N 1
ATOM 3711 C CA . ALA A 1 523 ? -27.253 -30.322 79.681 1.00 45.13 501 ALA A CA 1
ATOM 3712 C C . ALA A 1 523 ? -26.210 -31.287 80.277 1.00 44.06 501 ALA A C 1
ATOM 3713 O O . ALA A 1 523 ? -25.104 -31.445 79.710 1.00 44.00 501 ALA A O 1
ATOM 3715 N N . PRO A 1 524 ? -26.556 -31.945 81.403 1.00 42.33 502 PRO A N 1
ATOM 3716 C CA . PRO A 1 524 ? -25.656 -32.897 82.063 1.00 40.94 502 PRO A CA 1
ATOM 3717 C C . PRO A 1 524 ? -25.117 -33.980 81.123 1.00 38.93 502 PRO A C 1
ATOM 3718 O O . PRO A 1 524 ? -25.817 -34.438 80.218 1.00 38.76 502 PRO A O 1
ATOM 3722 N N . LEU A 1 525 ? -23.864 -34.358 81.340 1.00 36.90 503 LEU A N 1
ATOM 3723 C CA . LEU A 1 525 ? -23.195 -35.396 80.560 1.00 34.78 503 LEU A CA 1
ATOM 3724 C C . LEU A 1 525 ? -23.844 -36.767 80.781 1.00 33.57 503 LEU A C 1
ATOM 3725 O O . LEU A 1 525 ? -24.090 -37.171 81.910 1.00 32.67 503 LEU A O 1
ATOM 3730 N N . SER A 1 526 ? -24.112 -37.482 79.703 1.00 32.59 504 SER A N 1
ATOM 3731 C CA . SER A 1 526 ? -24.564 -38.869 79.831 1.00 31.84 504 SER A CA 1
ATOM 3732 C C . SER A 1 526 ? -23.439 -39.788 79.377 1.00 32.15 504 SER A C 1
ATOM 3733 O O . SER A 1 526 ? -23.540 -41.026 79.459 1.00 32.16 504 SER A O 1
ATOM 3736 N N . ARG A 1 527 ? -22.367 -39.159 78.887 1.00 32.58 505 ARG A N 1
ATOM 3737 C CA . ARG A 1 527 ? -21.128 -39.860 78.553 1.00 32.77 505 ARG A CA 1
ATOM 3738 C C . ARG A 1 527 ? -19.925 -39.048 78.981 1.00 32.42 505 ARG A C 1
ATOM 3739 O O . ARG A 1 527 ? -19.999 -37.835 79.224 1.00 33.12 505 ARG A O 1
ATOM 3747 N N . GLU A 1 528 ? -18.822 -39.761 79.081 1.00 31.51 506 GLU A N 1
ATOM 3748 C CA . GLU A 1 528 ? -17.495 -39.228 79.189 1.00 30.97 506 GLU A CA 1
ATOM 3749 C C . GLU A 1 528 ? -17.175 -38.109 78.232 1.00 29.50 506 GLU A C 1
ATOM 3750 O O . GLU A 1 528 ? -17.410 -38.237 77.031 1.00 29.14 506 GLU A O 1
ATOM 3756 N N . ALA A 1 529 ? -16.532 -37.067 78.746 1.00 28.63 507 ALA A N 1
ATOM 3757 C CA . ALA A 1 529 ? -16.067 -35.961 77.895 1.00 27.84 507 ALA A CA 1
ATOM 3758 C C . ALA A 1 529 ? -14.647 -35.538 78.294 1.00 27.17 507 ALA A C 1
ATOM 3759 O O . ALA A 1 529 ? -14.346 -35.456 79.492 1.00 26.84 507 ALA A O 1
ATOM 3761 N N . SER A 1 530 ? -13.773 -35.299 77.314 1.00 27.31 508 SER A N 1
ATOM 3762 C CA . SER A 1 530 ? -12.459 -34.675 77.615 1.00 27.81 508 SER A CA 1
ATOM 3763 C C . SER A 1 530 ? -12.635 -33.175 77.785 1.00 28.59 508 SER A C 1
ATOM 3764 O O . SER A 1 530 ? -13.695 -32.635 77.425 1.00 29.16 508 SER A O 1
ATOM 3767 N N . GLY A 1 531 ? -11.596 -32.510 78.303 1.00 29.48 509 GLY A N 1
ATOM 3768 C CA . GLY A 1 531 ? -11.521 -31.043 78.385 1.00 28.99 509 GLY A CA 1
ATOM 3769 C C . GLY A 1 531 ? -11.735 -30.393 77.040 1.00 29.55 509 GLY A C 1
ATOM 3770 O O . GLY A 1 531 ? -12.423 -29.404 76.944 1.00 29.31 509 GLY A O 1
ATOM 3771 N N . GLU A 1 532 ? -11.162 -30.969 75.993 1.00 30.30 510 GLU A N 1
ATOM 3772 C CA . GLU A 1 532 ? -11.410 -30.489 74.643 1.00 32.02 510 GLU A CA 1
ATOM 3773 C C . GLU A 1 532 ? -12.852 -30.692 74.124 1.00 33.07 510 GLU A C 1
ATOM 3774 O O . GLU A 1 532 ? -13.337 -29.824 73.380 1.00 34.07 510 GLU A O 1
ATOM 3780 N N . ASP A 1 533 ? -13.517 -31.824 74.456 1.00 33.40 511 ASP A N 1
ATOM 3781 C CA . ASP A 1 533 ? -14.950 -32.004 74.134 1.00 34.19 511 ASP A CA 1
ATOM 3782 C C . ASP A 1 533 ? -15.777 -30.892 74.749 1.00 33.34 511 ASP A C 1
ATOM 3783 O O . ASP A 1 533 ? -16.623 -30.315 74.096 1.00 32.48 511 ASP A O 1
ATOM 3788 N N . LEU A 1 534 ? -15.551 -30.636 76.030 1.00 33.37 512 LEU A N 1
ATOM 3789 C CA . LEU A 1 534 ? -16.307 -29.617 76.739 1.00 34.54 512 LEU A CA 1
ATOM 3790 C C . LEU A 1 534 ? -16.019 -28.167 76.270 1.00 35.54 512 LEU A C 1
ATOM 3791 O O . LEU A 1 534 ? -16.929 -27.325 76.276 1.00 35.67 512 LEU A O 1
ATOM 3796 N N . LEU A 1 535 ? -14.765 -27.887 75.890 1.00 35.72 513 LEU A N 1
ATOM 3797 C CA . LEU A 1 535 ? -14.373 -26.569 75.408 1.00 36.52 513 LEU A CA 1
ATOM 3798 C C . LEU A 1 535 ? -14.968 -26.234 74.033 1.00 37.28 513 LEU A C 1
ATOM 3799 O O . LEU A 1 535 ? -15.215 -25.079 73.754 1.00 37.49 513 LEU A O 1
ATOM 3804 N N . ARG A 1 536 ? -15.171 -27.236 73.179 1.00 38.63 514 ARG A N 1
ATOM 3805 C CA . ARG A 1 536 ? -15.925 -27.085 71.922 1.00 40.02 514 ARG A CA 1
ATOM 3806 C C . ARG A 1 536 ? -17.413 -26.720 72.123 1.00 40.56 514 ARG A C 1
ATOM 3807 O O . ARG A 1 536 ? -18.055 -26.191 71.212 1.00 40.68 514 ARG A O 1
ATOM 3815 N N . ARG A 1 537 ? -17.958 -26.991 73.303 1.00 40.93 515 ARG A N 1
ATOM 3816 C CA . ARG A 1 537 ? -19.302 -26.551 73.607 1.00 42.29 515 ARG A CA 1
ATOM 3817 C C . ARG A 1 537 ? -19.395 -25.006 73.606 1.00 42.39 515 ARG A C 1
ATOM 3818 O O . ARG A 1 537 ? -18.560 -24.317 74.222 1.00 42.61 515 ARG A O 1
ATOM 3826 N N . PRO A 1 538 ? -20.435 -24.464 72.921 1.00 42.70 516 PRO A N 1
ATOM 3827 C CA . PRO A 1 538 ? -20.657 -23.020 72.759 1.00 42.16 516 PRO A CA 1
ATOM 3828 C C . PRO A 1 538 ? -20.771 -22.278 74.081 1.00 41.61 516 PRO A C 1
ATOM 3829 O O . PRO A 1 538 ? -20.246 -21.176 74.195 1.00 41.66 516 PRO A O 1
ATOM 3833 N N . GLU A 1 539 ? -21.426 -22.872 75.075 1.00 40.79 517 GLU A N 1
ATOM 3834 C CA . GLU A 1 539 ? -21.510 -22.251 76.399 1.00 39.80 517 GLU A CA 1
ATOM 3835 C C . GLU A 1 539 ? -20.252 -22.357 77.284 1.00 39.48 517 GLU A C 1
ATOM 3836 O O . GLU A 1 539 ? -20.251 -21.815 78.400 1.00 39.68 517 GLU A O 1
ATOM 3842 N N . MET A 1 540 ? -19.197 -23.061 76.841 1.00 38.14 518 MET A N 1
ATOM 3843 C CA . MET A 1 540 ? -17.992 -23.172 77.687 1.00 37.73 518 MET A CA 1
ATOM 3844 C C . MET A 1 540 ? -16.886 -22.235 77.230 1.00 37.81 518 MET A C 1
ATOM 3845 O O . MET A 1 540 ? -16.684 -22.020 76.025 1.00 37.94 518 MET A O 1
ATOM 3850 N N . THR A 1 541 ? -16.171 -21.676 78.198 1.00 37.24 519 THR A N 1
ATOM 3851 C CA . THR A 1 541 ? -14.965 -20.935 77.890 1.00 37.81 519 THR A CA 1
ATOM 3852 C C . THR A 1 541 ? -13.788 -21.616 78.552 1.00 37.66 519 THR A C 1
ATOM 3853 O O . THR A 1 541 ? -13.945 -22.290 79.593 1.00 37.73 519 THR A O 1
ATOM 3857 N N . TYR A 1 542 ? -12.608 -21.395 77.972 1.00 37.27 520 TYR A N 1
ATOM 3858 C CA . TYR A 1 542 ? -11.368 -21.827 78.577 1.00 37.60 520 TYR A CA 1
ATOM 3859 C C . TYR A 1 542 ? -11.241 -21.410 80.037 1.00 38.26 520 TYR A C 1
ATOM 3860 O O . TYR A 1 542 ? -10.837 -22.213 80.879 1.00 37.70 520 TYR A O 1
ATOM 3869 N N . GLU A 1 543 ? -11.574 -20.155 80.320 1.00 39.28 521 GLU A N 1
ATOM 3870 C CA . GLU A 1 543 ? -11.480 -19.609 81.662 1.00 41.79 521 GLU A CA 1
ATOM 3871 C C . GLU A 1 543 ? -12.429 -20.312 82.610 1.00 40.89 521 GLU A C 1
ATOM 3872 O O . GLU A 1 543 ? -12.084 -20.532 83.761 1.00 41.54 521 GLU A O 1
ATOM 3878 N N . LYS A 1 544 ? -13.629 -20.650 82.154 1.00 41.03 522 LYS A N 1
ATOM 3879 C CA . LYS A 1 544 ? -14.532 -21.417 83.027 1.00 41.25 522 LYS A CA 1
ATOM 3880 C C . LYS A 1 544 ? -14.065 -22.878 83.192 1.00 40.29 522 LYS A C 1
ATOM 3881 O O . LYS A 1 544 ? -13.939 -23.355 84.315 1.00 39.82 522 LYS A O 1
ATOM 3884 N N . LEU A 1 545 ? -13.739 -23.541 82.084 1.00 39.62 523 LEU A N 1
ATOM 3885 C CA . LEU A 1 545 ? -13.230 -24.915 82.115 1.00 39.84 523 LEU A CA 1
ATOM 3886 C C . LEU A 1 545 ? -12.134 -25.146 83.171 1.00 40.42 523 LEU A C 1
ATOM 3887 O O . LEU A 1 545 ? -12.268 -25.998 84.059 1.00 40.04 523 LEU A O 1
ATOM 3892 N N . THR A 1 546 ? -11.063 -24.355 83.081 1.00 40.61 524 THR A N 1
ATOM 3893 C CA . THR A 1 546 ? -9.885 -24.535 83.919 1.00 40.57 524 THR A CA 1
ATOM 3894 C C . THR A 1 546 ? -10.074 -24.041 85.373 1.00 41.50 524 THR A C 1
ATOM 3895 O O . THR A 1 546 ? -9.143 -24.057 86.194 1.00 42.33 524 THR A O 1
ATOM 3899 N N . THR A 1 547 ? -11.308 -23.677 85.683 1.00 41.97 525 THR A N 1
ATOM 3900 C CA . THR A 1 547 ? -11.751 -23.365 87.039 1.00 42.98 525 THR A CA 1
ATOM 3901 C C . THR A 1 547 ? -12.347 -24.643 87.698 1.00 43.35 525 THR A C 1
ATOM 3902 O O . THR A 1 547 ? -12.518 -24.710 88.926 1.00 43.73 525 THR A O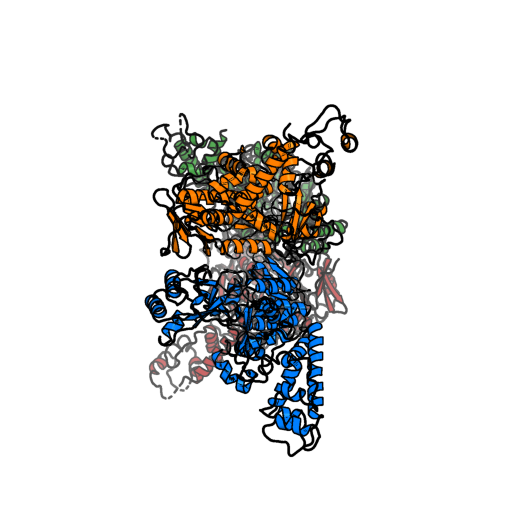 1
ATOM 3906 N N . LEU A 1 548 ? -12.631 -25.659 86.872 1.00 42.78 526 LEU A N 1
ATOM 3907 C CA . LEU A 1 548 ? -13.269 -26.889 87.325 1.00 42.50 526 LEU A CA 1
ATOM 3908 C C . LEU A 1 548 ? -12.229 -27.898 87.763 1.00 42.51 526 LEU A C 1
ATOM 3909 O O . LEU A 1 548 ? -11.182 -28.031 87.142 1.00 42.63 526 LEU A O 1
ATOM 3914 N N . THR A 1 549 ? -12.522 -28.592 88.857 1.00 42.60 527 THR A N 1
ATOM 3915 C CA . THR A 1 549 ? -11.590 -29.539 89.489 1.00 43.03 527 THR A CA 1
ATOM 3916 C C . THR A 1 549 ? -10.790 -30.459 88.536 1.00 42.14 527 THR A C 1
ATOM 3917 O O . THR A 1 549 ? -9.562 -30.549 88.682 1.00 43.20 527 THR A O 1
ATOM 3921 N N . PRO A 1 550 ? -11.459 -31.152 87.574 1.00 40.83 528 PRO A N 1
ATOM 3922 C CA . PRO A 1 550 ? -10.661 -32.022 86.680 1.00 39.88 528 PRO A CA 1
ATOM 3923 C C . PRO A 1 550 ? -9.696 -31.298 85.713 1.00 39.53 528 PRO A C 1
ATOM 3924 O O . PRO A 1 550 ? -8.800 -31.934 85.174 1.00 39.48 528 PRO A O 1
ATOM 3928 N N . PHE A 1 551 ? -9.898 -30.004 85.474 1.00 38.82 529 PHE A N 1
ATOM 3929 C CA . PHE A 1 551 ? -9.204 -29.313 84.398 1.00 39.02 529 PHE A CA 1
ATOM 3930 C C . PHE A 1 551 ? -8.267 -28.182 84.881 1.00 39.62 529 PHE A C 1
ATOM 3931 O O . PHE A 1 551 ? -7.446 -27.688 84.113 1.00 40.14 529 PHE A O 1
ATOM 3939 N N . ALA A 1 552 ? -8.373 -27.807 86.152 1.00 39.88 530 ALA A N 1
ATOM 3940 C CA . ALA A 1 552 ? -7.449 -26.854 86.758 1.00 40.37 530 ALA A CA 1
ATOM 3941 C C . ALA A 1 552 ? -6.007 -27.397 86.742 1.00 40.72 530 ALA A C 1
ATOM 3942 O O . ALA A 1 552 ? -5.800 -28.610 86.606 1.00 41.28 530 ALA A O 1
ATOM 3944 N N . PRO A 1 553 ? -4.988 -26.500 86.790 1.00 40.77 531 PRO A N 1
ATOM 3945 C CA . PRO A 1 553 ? -5.075 -25.034 86.780 1.00 40.15 531 PRO A CA 1
ATOM 3946 C C . PRO A 1 553 ? -5.027 -24.434 85.366 1.00 39.42 531 PRO A C 1
ATOM 3947 O O . PRO A 1 553 ? -4.600 -25.089 84.410 1.00 39.72 531 PRO A O 1
ATOM 3951 N N . ALA A 1 554 ? -5.489 -23.195 85.251 1.00 38.75 532 ALA A N 1
ATOM 3952 C CA . ALA A 1 554 ? -5.348 -22.417 84.030 1.00 37.91 532 ALA A CA 1
ATOM 3953 C C . ALA A 1 554 ? -3.881 -22.127 83.784 1.00 37.78 532 ALA A C 1
ATOM 3954 O O . ALA A 1 554 ? -3.105 -21.876 84.728 1.00 37.28 532 ALA A O 1
ATOM 3956 N N . LEU A 1 555 ? -3.528 -22.192 82.501 1.00 37.42 533 LEU A N 1
ATOM 3957 C CA . LEU A 1 555 ? -2.322 -21.626 81.933 1.00 36.30 533 LEU A CA 1
ATOM 3958 C C . LEU A 1 555 ? -2.156 -20.195 82.446 1.00 36.19 533 LEU A C 1
ATOM 3959 O O . LEU A 1 555 ? -3.109 -19.433 82.431 1.00 36.17 533 LEU A O 1
ATOM 3964 N N . THR A 1 556 ? -0.966 -19.827 82.927 1.00 36.06 534 THR A N 1
ATOM 3965 C CA . THR A 1 556 ? -0.711 -18.412 83.274 1.00 36.09 534 THR A CA 1
ATOM 3966 C C . THR A 1 556 ? -0.336 -17.506 82.060 1.00 35.03 534 THR A C 1
ATOM 3967 O O . THR A 1 556 ? -0.495 -16.289 82.137 1.00 34.95 534 THR A O 1
ATOM 3971 N N . ASP A 1 557 ? 0.153 -18.120 80.973 1.00 33.47 535 ASP A N 1
ATOM 3972 C CA . ASP A 1 557 ? 0.423 -17.487 79.675 1.00 31.87 535 ASP A CA 1
ATOM 3973 C C . ASP A 1 557 ? -0.934 -17.274 79.008 1.00 32.39 535 ASP A C 1
ATOM 3974 O O . ASP A 1 557 ? -1.497 -18.196 78.394 1.00 32.36 535 ASP A O 1
ATOM 3979 N N . GLU A 1 558 ? -1.462 -16.054 79.152 1.00 32.40 536 GLU A N 1
ATOM 3980 C CA . GLU A 1 558 ? -2.780 -15.680 78.650 1.00 33.16 536 GLU A CA 1
ATOM 3981 C C . GLU A 1 558 ? -2.881 -15.687 77.131 1.00 31.69 536 GLU A C 1
ATOM 3982 O O . GLU A 1 558 ? -3.948 -15.977 76.598 1.00 31.45 536 GLU A O 1
ATOM 3988 N N . GLN A 1 559 ? -1.788 -15.382 76.436 1.00 30.21 537 GLN A N 1
ATOM 3989 C CA . GLN A 1 559 ? -1.796 -15.403 74.978 1.00 29.74 537 GLN A CA 1
ATOM 3990 C C . GLN A 1 559 ? -1.930 -16.841 74.487 1.00 29.64 537 GLN A C 1
ATOM 3991 O O . GLN A 1 559 ? -2.547 -17.102 73.457 1.00 30.46 537 GLN A O 1
ATOM 3997 N N . ALA A 1 560 ? -1.316 -17.768 75.220 1.00 29.05 538 ALA A N 1
ATOM 3998 C CA . ALA A 1 560 ? -1.378 -19.194 74.932 1.00 28.61 538 ALA A CA 1
ATOM 3999 C C . ALA A 1 560 ? -2.788 -19.704 75.208 1.00 29.18 538 ALA A C 1
ATOM 4000 O O . ALA A 1 560 ? -3.391 -20.327 74.341 1.00 28.84 538 ALA A O 1
ATOM 4002 N N . ALA A 1 561 ? -3.310 -19.409 76.403 1.00 30.04 539 ALA A N 1
ATOM 4003 C CA . ALA A 1 561 ? -4.662 -19.748 76.795 1.00 31.02 539 ALA A CA 1
ATOM 4004 C C . ALA A 1 561 ? -5.660 -19.382 75.712 1.00 32.92 539 ALA A C 1
ATOM 4005 O O . ALA A 1 561 ? -6.474 -20.243 75.304 1.00 33.80 539 ALA A O 1
ATOM 4007 N N . GLU A 1 562 ? -5.586 -18.132 75.218 1.00 33.13 540 GLU A N 1
ATOM 4008 C CA . GLU A 1 562 ? -6.527 -17.647 74.201 1.00 33.45 540 GLU A CA 1
ATOM 4009 C C . GLU A 1 562 ? -6.452 -18.449 72.935 1.00 31.66 540 GLU A C 1
ATOM 4010 O O . GLU A 1 562 ? -7.453 -18.750 72.294 1.00 33.67 540 GLU A O 1
ATOM 4016 N N . GLN A 1 563 ? -5.255 -18.778 72.556 1.00 30.59 541 GLN A N 1
ATOM 4017 C CA . GLN A 1 563 ? -5.014 -19.483 71.329 1.00 30.15 541 GLN A CA 1
ATOM 4018 C C . GLN A 1 563 ? -5.467 -20.986 71.466 1.00 30.37 541 GLN A C 1
ATOM 4019 O O . GLN A 1 563 ? -5.918 -21.631 70.498 1.00 29.08 541 GLN A O 1
ATOM 4025 N N . VAL A 1 564 ? -5.398 -21.513 72.692 1.00 30.31 542 VAL A N 1
ATOM 4026 C CA . VAL A 1 564 ? -5.878 -22.851 72.961 1.00 30.72 542 VAL A CA 1
ATOM 4027 C C . VAL A 1 564 ? -7.396 -22.922 72.690 1.00 31.42 542 VAL A C 1
ATOM 4028 O O . VAL A 1 564 ? -7.864 -23.769 71.924 1.00 30.60 542 VAL A O 1
ATOM 4032 N N . GLU A 1 565 ? -8.119 -21.983 73.295 1.00 32.96 543 GLU A N 1
ATOM 4033 C CA . GLU A 1 565 ? -9.550 -21.757 73.080 1.00 34.07 543 GLU A CA 1
ATOM 4034 C C . GLU A 1 565 ? -9.960 -21.559 71.617 1.00 34.35 543 GLU A C 1
ATOM 4035 O O . GLU A 1 565 ? -10.905 -22.178 71.162 1.00 34.59 543 GLU A O 1
ATOM 4041 N N . ILE A 1 566 ? -9.256 -20.702 70.880 1.00 34.88 544 ILE A N 1
ATOM 4042 C CA . ILE A 1 566 ? -9.628 -20.460 69.487 1.00 34.66 544 ILE A CA 1
ATOM 4043 C C . ILE A 1 566 ? -9.411 -21.708 68.629 1.00 35.32 544 ILE A C 1
ATOM 4044 O O . ILE A 1 566 ? -10.280 -22.065 67.851 1.00 34.93 544 ILE A O 1
ATOM 4049 N N . GLN A 1 567 ? -8.245 -22.344 68.752 1.00 36.38 545 GLN A N 1
ATOM 4050 C CA . GLN A 1 567 ? -7.955 -23.582 68.008 1.00 37.25 545 GLN A CA 1
ATOM 4051 C C . GLN A 1 567 ? -9.012 -24.660 68.267 1.00 37.97 545 GLN A C 1
ATOM 4052 O O . GLN A 1 567 ? -9.478 -25.295 67.330 1.00 37.86 545 GLN A O 1
ATOM 4058 N N . VAL A 1 568 ? -9.397 -24.832 69.532 1.00 39.22 546 VAL A N 1
ATOM 4059 C CA . VAL A 1 568 ? -10.417 -25.791 69.905 1.00 40.62 546 VAL A CA 1
ATOM 4060 C C . VAL A 1 568 ? -11.785 -25.422 69.317 1.00 42.61 546 VAL A C 1
ATOM 4061 O O . VAL A 1 568 ? -12.314 -26.198 68.531 1.00 43.06 546 VAL A O 1
ATOM 4065 N N . LYS A 1 569 ? -12.329 -24.246 69.651 1.00 45.09 547 LYS A N 1
ATOM 4066 C CA . LYS A 1 569 ? -13.629 -23.794 69.095 1.00 47.19 547 LYS A CA 1
ATOM 4067 C C . LYS A 1 569 ? -13.657 -23.837 67.560 1.00 49.77 547 LYS A C 1
ATOM 4068 O O . LYS A 1 569 ? -14.593 -24.401 66.975 1.00 51.17 547 LYS A O 1
ATOM 4074 N N . TYR A 1 570 ? -12.647 -23.270 66.903 1.00 52.32 548 TYR A N 1
ATOM 4075 C CA . TYR A 1 570 ? -12.729 -23.039 65.452 1.00 55.22 548 TYR A CA 1
ATOM 4076 C C . TYR A 1 570 ? -12.021 -24.080 64.570 1.00 57.58 548 TYR A C 1
ATOM 4077 O O . TYR A 1 570 ? -11.689 -23.809 63.419 1.00 58.26 548 TYR A O 1
ATOM 4086 N N . GLU A 1 571 ? -11.830 -25.278 65.114 1.00 60.38 549 GLU A N 1
ATOM 4087 C CA . GLU A 1 571 ? -11.329 -26.433 64.361 1.00 62.98 549 GLU A CA 1
ATOM 4088 C C . GLU A 1 571 ? -12.413 -27.006 63.423 1.00 64.10 549 GLU A C 1
ATOM 4089 O O . GLU A 1 571 ? -12.095 -27.698 62.440 1.00 64.63 549 GLU A O 1
ATOM 4095 N N . GLY A 1 572 ? -13.686 -26.704 63.736 1.00 65.26 550 GLY A N 1
ATOM 4096 C CA . GLY A 1 572 ? -14.879 -27.227 63.035 1.00 65.65 550 GLY A CA 1
ATOM 4097 C C . GLY A 1 572 ? -14.837 -27.287 61.514 1.00 65.80 550 GLY A C 1
ATOM 4098 O O . GLY A 1 572 ? -14.306 -26.388 60.859 1.00 65.99 550 GLY A O 1
ATOM 4099 N N . HIS B 1 22 ? -7.781 36.276 50.140 1.00 59.68 0 HIS B N 1
ATOM 4100 C CA . HIS B 1 22 ? -7.618 37.363 51.165 1.00 59.81 0 HIS B CA 1
ATOM 4101 C C . HIS B 1 22 ? -8.860 37.556 52.043 1.00 58.41 0 HIS B C 1
ATOM 4102 O O . HIS B 1 22 ? -9.974 37.621 51.535 1.00 58.92 0 HIS B O 1
ATOM 4109 N N . MET B 1 23 ? -8.647 37.622 53.361 1.00 56.37 1 MET B N 1
ATOM 4110 C CA . MET B 1 23 ? -9.718 37.454 54.367 1.00 54.06 1 MET B CA 1
ATOM 4111 C C . MET B 1 23 ? -9.209 38.066 55.662 1.00 51.61 1 MET B C 1
ATOM 4112 O O . MET B 1 23 ? -8.034 37.967 55.967 1.00 51.37 1 MET B O 1
ATOM 4117 N N . PHE B 1 24 ? -10.093 38.670 56.430 1.00 48.86 2 PHE B N 1
ATOM 4118 C CA . PHE B 1 24 ? -9.728 39.173 57.736 1.00 46.66 2 PHE B CA 1
ATOM 4119 C C . PHE B 1 24 ? -10.083 38.160 58.821 1.00 44.34 2 PHE B C 1
ATOM 4120 O O . PHE B 1 24 ? -11.116 37.529 58.781 1.00 44.57 2 PHE B O 1
ATOM 4128 N N . TYR B 1 25 ? -9.201 38.000 59.787 1.00 41.58 3 TYR B N 1
ATOM 4129 C CA . TYR B 1 25 ? -9.474 37.184 60.932 1.00 38.73 3 TYR B CA 1
ATOM 4130 C C . TYR B 1 25 ? -10.609 37.850 61.741 1.00 39.32 3 TYR B C 1
ATOM 4131 O O . TYR B 1 25 ? -10.621 39.055 61.887 1.00 39.15 3 TYR B O 1
ATOM 4140 N N . PRO B 1 26 ? -11.577 37.058 62.244 1.00 40.87 4 PRO B N 1
ATOM 4141 C CA . PRO B 1 26 ? -12.721 37.596 63.013 1.00 41.63 4 PRO B CA 1
ATOM 4142 C C . PRO B 1 26 ? -12.369 38.457 64.247 1.00 42.39 4 PRO B C 1
ATOM 4143 O O . PRO B 1 26 ? -13.083 39.402 64.535 1.00 42.78 4 PRO B O 1
ATOM 4147 N N . ASP B 1 27 ? -11.292 38.155 64.968 1.00 42.51 5 ASP B N 1
ATOM 4148 C CA . ASP B 1 27 ? -11.002 38.861 66.217 1.00 42.92 5 ASP B CA 1
ATOM 4149 C C . ASP B 1 27 ? -9.702 39.645 66.130 1.00 42.44 5 ASP B C 1
ATOM 4150 O O . ASP B 1 27 ? -8.733 39.144 65.552 1.00 43.07 5 ASP B O 1
ATOM 4155 N N . PRO B 1 28 ? -9.667 40.889 66.701 1.00 41.61 6 PRO B N 1
ATOM 4156 C CA . PRO B 1 28 ? -8.456 41.693 66.563 1.00 40.04 6 PRO B CA 1
ATOM 4157 C C . PRO B 1 28 ? -7.565 41.486 67.771 1.00 38.74 6 PRO B C 1
ATOM 4158 O O . PRO B 1 28 ? -8.035 41.074 68.836 1.00 38.91 6 PRO B O 1
ATOM 4162 N N . PHE B 1 29 ? -6.289 41.798 67.623 1.00 36.81 7 PHE B N 1
ATOM 4163 C CA . PHE B 1 29 ? -5.357 41.604 68.713 1.00 35.06 7 PHE B CA 1
ATOM 4164 C C . PHE B 1 29 ? -4.832 42.934 69.166 1.00 35.33 7 PHE B C 1
ATOM 4165 O O . PHE B 1 29 ? -4.854 43.900 68.404 1.00 35.92 7 PHE B O 1
ATOM 4173 N N . ASP B 1 30 ? -4.355 42.983 70.405 1.00 34.92 8 ASP B N 1
ATOM 4174 C CA . ASP B 1 30 ? -3.557 44.103 70.868 1.00 33.86 8 ASP B CA 1
ATOM 4175 C C . ASP B 1 30 ? -2.156 44.019 70.277 1.00 34.00 8 ASP B C 1
ATOM 4176 O O . ASP B 1 30 ? -1.648 45.020 69.750 1.00 34.82 8 ASP B O 1
ATOM 4181 N N . VAL B 1 31 ? -1.557 42.813 70.320 1.00 32.82 9 VAL B N 1
ATOM 4182 C CA . VAL B 1 31 ? -0.167 42.590 69.902 1.00 30.76 9 VAL B CA 1
ATOM 4183 C C . VAL B 1 31 ? 0.018 41.360 68.990 1.00 30.00 9 VAL B C 1
ATOM 4184 O O . VAL B 1 31 ? -0.470 40.284 69.275 1.00 29.21 9 VAL B O 1
ATOM 4188 N N . ILE B 1 32 ? 0.729 41.543 67.884 1.00 29.08 10 ILE B N 1
ATOM 4189 C CA . ILE B 1 32 ? 1.172 40.419 67.076 1.00 27.97 10 ILE B CA 1
ATOM 4190 C C . ILE B 1 32 ? 2.678 40.261 67.196 1.00 27.63 10 ILE B C 1
ATOM 4191 O O . ILE B 1 32 ? 3.417 41.227 67.040 1.00 28.43 10 ILE B O 1
ATOM 4196 N N . ILE B 1 33 ? 3.110 39.049 67.529 1.00 27.40 11 ILE B N 1
ATOM 4197 C CA . ILE B 1 33 ? 4.515 38.658 67.538 1.00 26.21 11 ILE B CA 1
ATOM 4198 C C . ILE B 1 33 ? 4.781 37.811 66.326 1.00 26.85 11 ILE B C 1
ATOM 4199 O O . ILE B 1 33 ? 4.102 36.824 66.096 1.00 27.15 11 ILE B O 1
ATOM 4204 N N . ILE B 1 34 ? 5.752 38.211 65.521 1.00 27.80 12 ILE B N 1
ATOM 4205 C CA . ILE B 1 34 ? 6.105 37.466 64.306 1.00 28.28 12 ILE B CA 1
ATOM 4206 C C . ILE B 1 34 ? 7.459 36.737 64.464 1.00 28.65 12 ILE B C 1
ATOM 4207 O O . ILE B 1 34 ? 8.502 37.382 64.547 1.00 29.37 12 ILE B O 1
ATOM 4212 N N . GLY B 1 35 ? 7.421 35.399 64.475 1.00 28.70 13 GLY B N 1
ATOM 4213 C CA . GLY B 1 35 ? 8.584 34.535 64.670 1.00 27.84 13 GLY B CA 1
ATOM 4214 C C . GLY B 1 35 ? 8.600 34.017 66.105 1.00 28.61 13 GLY B C 1
ATOM 4215 O O . GLY B 1 35 ? 8.493 34.808 67.046 1.00 28.90 13 GLY B O 1
ATOM 4216 N N . GLY B 1 36 ? 8.727 32.701 66.285 1.00 28.35 14 GLY B N 1
ATOM 4217 C CA . GLY B 1 36 ? 8.786 32.128 67.634 1.00 28.12 14 GLY B CA 1
ATOM 4218 C C . GLY B 1 36 ? 10.162 31.612 68.095 1.00 27.95 14 GLY B C 1
ATOM 4219 O O . GLY B 1 36 ? 10.224 30.573 68.782 1.00 29.55 14 GLY B O 1
ATOM 4220 N N . GLY B 1 37 ? 11.251 32.295 67.694 1.00 26.28 15 GLY B N 1
ATOM 4221 C CA . GLY B 1 37 ? 12.588 32.099 68.250 1.00 23.66 15 GLY B CA 1
ATOM 4222 C C . GLY B 1 37 ? 12.591 32.526 69.716 1.00 23.61 15 GLY B C 1
ATOM 4223 O O . GLY B 1 37 ? 11.534 32.742 70.309 1.00 24.57 15 GLY B O 1
ATOM 4224 N N . HIS B 1 38 ? 13.767 32.673 70.300 1.00 23.13 16 HIS B N 1
ATOM 4225 C CA . HIS B 1 38 ? 13.923 33.066 71.691 1.00 23.53 16 HIS B CA 1
ATOM 4226 C C . HIS B 1 38 ? 13.363 34.455 72.002 1.00 24.08 16 HIS B C 1
ATOM 4227 O O . HIS B 1 38 ? 12.831 34.678 73.103 1.00 25.44 16 HIS B O 1
ATOM 4234 N N . ALA B 1 39 ? 13.485 35.382 71.048 1.00 24.01 17 ALA B N 1
ATOM 4235 C CA . ALA B 1 39 ? 12.902 36.737 71.150 1.00 24.01 17 ALA B CA 1
ATOM 4236 C C . ALA B 1 39 ? 11.380 36.685 71.096 1.00 24.27 17 ALA B C 1
ATOM 4237 O O . ALA B 1 39 ? 10.718 37.204 72.011 1.00 25.03 17 ALA B O 1
ATOM 4239 N N . GLY B 1 40 ? 10.824 36.042 70.061 1.00 23.92 18 GLY B N 1
ATOM 4240 C CA . GLY B 1 40 ? 9.359 35.859 69.942 1.00 24.42 18 GLY B CA 1
ATOM 4241 C C . GLY B 1 40 ? 8.712 35.210 71.151 1.00 25.03 18 GLY B C 1
ATOM 4242 O O . GLY B 1 40 ? 7.660 35.640 71.637 1.00 25.37 18 GLY B O 1
ATOM 4243 N N . THR B 1 41 ? 9.366 34.178 71.653 1.00 25.15 19 THR B N 1
ATOM 4244 C CA . THR B 1 41 ? 8.940 33.509 72.844 1.00 26.58 19 THR B CA 1
ATOM 4245 C C . THR B 1 41 ? 8.740 34.452 74.034 1.00 27.03 19 THR B C 1
ATOM 4246 O O . THR B 1 41 ? 7.668 34.430 74.647 1.00 28.00 19 THR B O 1
ATOM 4250 N N . GLU B 1 42 ? 9.759 35.257 74.375 1.00 27.08 20 GLU B N 1
ATOM 4251 C CA . GLU B 1 42 ? 9.654 36.140 75.550 1.00 27.43 20 GLU B CA 1
ATOM 4252 C C . GLU B 1 42 ? 8.740 37.317 75.340 1.00 26.70 20 GLU B C 1
ATOM 4253 O O . GLU B 1 42 ? 8.151 37.809 76.308 1.00 27.10 20 GLU B O 1
ATOM 4259 N N . ALA B 1 43 ? 8.701 37.796 74.097 1.00 25.93 21 ALA B N 1
ATOM 4260 C CA . ALA B 1 43 ? 7.807 38.856 73.638 1.00 25.67 21 ALA B CA 1
ATOM 4261 C C . ALA B 1 43 ? 6.341 38.451 73.746 1.00 26.85 21 ALA B C 1
ATOM 4262 O O . ALA B 1 43 ? 5.499 39.238 74.202 1.00 28.40 21 ALA B O 1
ATOM 4264 N N . ALA B 1 44 ? 6.025 37.228 73.314 1.00 27.55 22 ALA B N 1
ATOM 4265 C CA . ALA B 1 44 ? 4.663 36.683 73.424 1.00 26.82 22 ALA B CA 1
ATOM 4266 C C . ALA B 1 44 ? 4.270 36.469 74.874 1.00 26.70 22 ALA B C 1
ATOM 4267 O O . ALA B 1 44 ? 3.209 36.872 75.289 1.00 27.78 22 ALA B O 1
ATOM 4269 N N . MET B 1 45 ? 5.111 35.826 75.660 1.00 27.21 23 MET B N 1
ATOM 4270 C CA . MET B 1 45 ? 4.806 35.635 77.070 1.00 27.82 23 MET B CA 1
ATOM 4271 C C . MET B 1 45 ? 4.590 36.996 77.789 1.00 28.79 23 MET B C 1
ATOM 4272 O O . MET B 1 45 ? 3.682 37.135 78.596 1.00 29.58 23 MET B O 1
ATOM 4277 N N . ALA B 1 46 ? 5.392 38.008 77.454 1.00 29.69 24 ALA B N 1
ATOM 4278 C CA . ALA B 1 46 ? 5.357 39.327 78.129 1.00 30.09 24 ALA B CA 1
ATOM 4279 C C . ALA B 1 46 ? 4.054 40.119 77.897 1.00 30.91 24 ALA B C 1
ATOM 4280 O O . ALA B 1 46 ? 3.359 40.487 78.853 1.00 30.72 24 ALA B O 1
ATOM 4282 N N . ALA B 1 47 ? 3.730 40.359 76.626 1.00 31.48 25 ALA B N 1
ATOM 4283 C CA . ALA B 1 47 ? 2.497 41.004 76.235 1.00 31.78 25 ALA B CA 1
ATOM 4284 C C . ALA B 1 47 ? 1.275 40.276 76.853 1.00 32.46 25 ALA B C 1
ATOM 4285 O O . ALA B 1 47 ? 0.395 40.913 77.456 1.00 33.51 25 ALA B O 1
ATOM 4287 N N . ALA B 1 48 ? 1.246 38.946 76.736 1.00 32.27 26 ALA B N 1
ATOM 4288 C CA . ALA B 1 48 ? 0.105 38.111 77.182 1.00 31.52 26 ALA B CA 1
ATOM 4289 C C . ALA B 1 48 ? -0.080 38.122 78.697 1.00 31.33 26 ALA B C 1
ATOM 4290 O O . ALA B 1 48 ? -1.194 38.297 79.189 1.00 31.57 26 ALA B O 1
ATOM 4292 N N . ARG B 1 49 ? 1.001 37.954 79.446 1.00 31.10 27 ARG B N 1
ATOM 4293 C CA . ARG B 1 49 ? 0.892 38.016 80.909 1.00 31.56 27 ARG B CA 1
ATOM 4294 C C . ARG B 1 49 ? 0.570 39.427 81.469 1.00 32.33 27 ARG B C 1
ATOM 4295 O O . ARG B 1 49 ? 0.109 39.554 82.608 1.00 31.96 27 ARG B O 1
ATOM 4303 N N . MET B 1 50 ? 0.840 40.466 80.671 1.00 33.00 28 MET B N 1
ATOM 4304 C CA . MET B 1 50 ? 0.351 41.833 80.931 1.00 33.06 28 MET B CA 1
ATOM 4305 C C . MET B 1 50 ? -1.166 42.011 80.676 1.00 33.58 28 MET B C 1
ATOM 4306 O O . MET B 1 50 ? -1.722 43.065 80.939 1.00 35.17 28 MET B O 1
ATOM 4311 N N . GLY B 1 51 ? -1.832 40.993 80.157 1.00 33.46 29 GLY B N 1
ATOM 4312 C CA . GLY B 1 51 ? -3.272 41.037 79.996 1.00 32.31 29 GLY B CA 1
ATOM 4313 C C . GLY B 1 51 ? -3.706 41.451 78.607 1.00 32.42 29 GLY B C 1
ATOM 4314 O O . GLY B 1 51 ? -4.911 41.574 78.351 1.00 32.85 29 GLY B O 1
ATOM 4315 N N . GLN B 1 52 ? -2.752 41.699 77.711 1.00 31.43 30 GLN B N 1
ATOM 4316 C CA . GLN B 1 52 ? -3.088 42.098 76.345 1.00 31.21 30 GLN B CA 1
ATOM 4317 C C . GLN B 1 52 ? -3.364 40.869 75.488 1.00 31.93 30 GLN B C 1
ATOM 4318 O O . GLN B 1 52 ? -2.729 39.826 75.683 1.00 33.53 30 GLN B O 1
ATOM 4324 N N . GLN B 1 53 ? -4.324 40.959 74.564 1.00 31.80 31 GLN B N 1
ATOM 4325 C CA . GLN B 1 53 ? -4.588 39.860 73.613 1.00 30.82 31 GLN B CA 1
ATOM 4326 C C . GLN B 1 53 ? -3.479 39.787 72.578 1.00 29.97 31 GLN B C 1
ATOM 4327 O O . GLN B 1 53 ? -3.264 40.744 71.826 1.00 29.96 31 GLN B O 1
ATOM 4333 N N . THR B 1 54 ? -2.787 38.644 72.534 1.00 29.12 32 THR B N 1
ATOM 4334 C CA . THR B 1 54 ? -1.540 38.509 71.773 1.00 27.59 32 THR B CA 1
ATOM 4335 C C . THR B 1 54 ? -1.614 37.309 70.836 1.00 27.66 32 THR B C 1
ATOM 4336 O O . THR B 1 54 ? -2.094 36.235 71.210 1.00 28.02 32 THR B O 1
ATOM 4340 N N . LEU B 1 55 ? -1.163 37.516 69.606 1.00 27.16 33 LEU B N 1
ATOM 4341 C CA . LEU B 1 55 ? -0.983 36.466 68.635 1.00 27.02 33 LEU B CA 1
ATOM 4342 C C . LEU B 1 55 ? 0.540 36.190 68.470 1.00 27.82 33 LEU B C 1
ATOM 4343 O O . LEU B 1 55 ? 1.326 37.145 68.370 1.00 28.69 33 LEU B O 1
ATOM 4348 N N . LEU B 1 56 ? 0.937 34.911 68.505 1.00 26.91 34 LEU B N 1
ATOM 4349 C CA . LEU B 1 56 ? 2.249 34.460 68.062 1.00 27.34 34 LEU B CA 1
ATOM 4350 C C . LEU B 1 56 ? 2.132 33.742 66.716 1.00 28.35 34 LEU B C 1
ATOM 4351 O O . LEU B 1 56 ? 1.474 32.708 66.605 1.00 29.68 34 LEU B O 1
ATOM 4356 N N . LEU B 1 57 ? 2.772 34.287 65.695 1.00 28.78 35 LEU B N 1
ATOM 4357 C CA . LEU B 1 57 ? 2.827 33.644 64.393 1.00 29.88 35 LEU B CA 1
ATOM 4358 C C . LEU B 1 57 ? 4.176 32.979 64.215 1.00 30.15 35 LEU B C 1
ATOM 4359 O O . LEU B 1 57 ? 5.223 33.646 64.150 1.00 30.19 35 LEU B O 1
ATOM 4364 N N . THR B 1 58 ? 4.144 31.662 64.121 1.00 29.92 36 THR B N 1
ATOM 4365 C CA . THR B 1 58 ? 5.347 30.913 63.902 1.00 30.38 36 THR B CA 1
ATOM 4366 C C . THR B 1 58 ? 5.175 30.049 62.686 1.00 30.36 36 THR B C 1
ATOM 4367 O O . THR B 1 58 ? 4.065 29.608 62.409 1.00 30.28 36 THR B O 1
ATOM 4371 N N . HIS B 1 59 ? 6.249 29.827 61.937 1.00 30.70 37 HIS B N 1
ATOM 4372 C CA . HIS B 1 59 ? 6.149 28.939 60.777 1.00 32.22 37 HIS B CA 1
ATOM 4373 C C . HIS B 1 59 ? 6.054 27.471 61.228 1.00 30.37 37 HIS B C 1
ATOM 4374 O O . HIS B 1 59 ? 5.683 26.620 60.465 1.00 30.32 37 HIS B O 1
ATOM 4381 N N . ASN B 1 60 ? 6.375 27.167 62.471 1.00 29.70 38 ASN B N 1
ATOM 4382 C CA . ASN B 1 60 ? 6.386 25.760 62.887 1.00 30.05 38 ASN B CA 1
ATOM 4383 C C . ASN B 1 60 ? 6.374 25.662 64.376 1.00 30.20 38 ASN B C 1
ATOM 4384 O O . ASN B 1 60 ? 7.347 25.971 65.024 1.00 31.14 38 ASN B O 1
ATOM 4389 N N . ILE B 1 61 ? 5.258 25.201 64.905 1.00 30.69 39 ILE B N 1
ATOM 4390 C CA . ILE B 1 61 ? 5.047 25.087 66.329 1.00 30.40 39 ILE B CA 1
ATOM 4391 C C . ILE B 1 61 ? 5.977 24.059 66.936 1.00 30.85 39 ILE B C 1
ATOM 4392 O O . ILE B 1 61 ? 6.277 24.105 68.130 1.00 31.08 39 ILE B O 1
ATOM 4397 N N . ASP B 1 62 ? 6.409 23.104 66.122 1.00 31.20 40 ASP B N 1
ATOM 4398 C CA . ASP B 1 62 ? 7.168 21.992 66.652 1.00 31.53 40 ASP B CA 1
ATOM 4399 C C . ASP B 1 62 ? 8.647 22.398 66.757 1.00 31.81 40 ASP B C 1
ATOM 4400 O O . ASP B 1 62 ? 9.425 21.697 67.372 1.00 32.28 40 ASP B O 1
ATOM 4405 N N . THR B 1 63 ? 9.043 23.534 66.165 1.00 31.43 41 THR B N 1
ATOM 4406 C CA . THR B 1 63 ? 10.389 24.046 66.442 1.00 29.89 41 THR B CA 1
ATOM 4407 C C . THR B 1 63 ? 10.452 25.174 67.501 1.00 29.68 41 THR B C 1
ATOM 4408 O O . THR B 1 63 ? 11.510 25.749 67.717 1.00 28.78 41 THR B O 1
ATOM 4412 N N . LEU B 1 64 ? 9.347 25.440 68.215 1.00 29.08 42 LEU B N 1
ATOM 4413 C CA . LEU B 1 64 ? 9.408 26.358 69.373 1.00 28.97 42 LEU B CA 1
ATOM 4414 C C . LEU B 1 64 ? 10.381 25.831 70.413 1.00 29.05 42 LEU B C 1
ATOM 4415 O O . LEU B 1 64 ? 10.306 24.666 70.779 1.00 29.45 42 LEU B O 1
ATOM 4420 N N . GLY B 1 65 ? 11.308 26.684 70.856 1.00 29.31 43 GLY B N 1
ATOM 4421 C CA . GLY B 1 65 ? 12.372 26.297 71.784 1.00 29.43 43 GLY B CA 1
ATOM 4422 C C . GLY B 1 65 ? 13.643 25.754 71.137 1.00 30.01 43 GLY B C 1
ATOM 4423 O O . GLY B 1 65 ? 14.544 25.316 71.829 1.00 29.52 43 GLY B O 1
ATOM 4424 N N . GLN B 1 66 ? 13.742 25.827 69.814 1.00 30.66 44 GLN B N 1
ATOM 4425 C CA . GLN B 1 66 ? 14.908 25.336 69.087 1.00 32.45 44 GLN B CA 1
ATOM 4426 C C . GLN B 1 66 ? 16.174 26.097 69.452 1.00 32.50 44 GLN B C 1
ATOM 4427 O O . GLN B 1 66 ? 16.133 27.310 69.652 1.00 33.17 44 GLN B O 1
ATOM 4433 N N . MET B 1 67 ? 17.317 25.403 69.496 1.00 32.70 45 MET B N 1
ATOM 4434 C CA . MET B 1 67 ? 18.608 26.063 69.692 1.00 31.55 45 MET B CA 1
ATOM 4435 C C . MET B 1 67 ? 19.476 25.932 68.436 1.00 33.74 45 MET B C 1
ATOM 4436 O O . MET B 1 67 ? 19.858 24.855 68.044 1.00 33.53 45 MET B O 1
ATOM 4441 N N . SER B 1 68 ? 19.778 27.048 67.791 1.00 35.38 46 SER B N 1
ATOM 4442 C CA . SER B 1 68 ? 20.483 27.001 66.500 1.00 37.37 46 SER B CA 1
ATOM 4443 C C . SER B 1 68 ? 21.961 26.634 66.580 1.00 37.78 46 SER B C 1
ATOM 4444 O O . SER B 1 68 ? 22.521 26.172 65.578 1.00 39.31 46 SER B O 1
ATOM 4447 N N . CYS B 1 69 ? 22.610 26.891 67.718 1.00 36.70 47 CYS B N 1
ATOM 4448 C CA . CYS B 1 69 ? 23.981 26.498 67.869 1.00 36.99 47 CYS B CA 1
ATOM 4449 C C . CYS B 1 69 ? 24.102 25.385 68.903 1.00 34.94 47 CYS B C 1
ATOM 4450 O O . CYS B 1 69 ? 23.375 24.407 68.835 1.00 33.83 47 CYS B O 1
ATOM 4453 N N . ASN B 1 70 ? 25.030 25.542 69.838 1.00 33.06 48 ASN B N 1
ATOM 4454 C CA . ASN B 1 70 ? 25.226 24.566 70.873 1.00 32.17 48 ASN B CA 1
ATOM 4455 C C . ASN B 1 70 ? 24.058 24.541 71.852 1.00 30.53 48 ASN B C 1
ATOM 4456 O O . ASN B 1 70 ? 23.388 25.520 72.016 1.00 30.02 48 ASN B O 1
ATOM 4461 N N . PRO B 1 71 ? 23.805 23.383 72.476 1.00 30.07 49 PRO B N 1
ATOM 4462 C CA . PRO B 1 71 ? 22.697 23.223 73.411 1.00 27.99 49 PRO B CA 1
ATOM 4463 C C . PRO B 1 71 ? 23.060 23.664 74.824 1.00 27.32 49 PRO B C 1
ATOM 4464 O O . PRO B 1 71 ? 23.184 22.824 75.750 1.00 27.63 49 PRO B O 1
ATOM 4468 N N . ALA B 1 72 ? 23.240 24.958 75.003 1.00 25.43 50 ALA B N 1
ATOM 4469 C CA . ALA B 1 72 ? 23.561 25.476 76.317 1.00 24.71 50 ALA B CA 1
ATOM 4470 C C . ALA B 1 72 ? 22.950 26.865 76.487 1.00 24.93 50 ALA B C 1
ATOM 4471 O O . ALA B 1 72 ? 22.736 27.604 75.517 1.00 24.65 50 ALA B O 1
ATOM 4473 N N . ILE B 1 73 ? 22.716 27.206 77.742 1.00 24.77 51 ILE B N 1
ATOM 4474 C CA . ILE B 1 73 ? 22.250 28.493 78.121 1.00 25.58 51 ILE B CA 1
ATOM 4475 C C . ILE B 1 73 ? 23.137 29.052 79.239 1.00 26.07 51 ILE B C 1
ATOM 4476 O O . ILE B 1 73 ? 23.409 28.381 80.233 1.00 25.84 51 ILE B O 1
ATOM 4481 N N . GLY B 1 74 ? 23.597 30.288 79.032 1.00 26.57 52 GLY B N 1
ATOM 4482 C CA . GLY B 1 74 ? 24.263 31.056 80.054 1.00 25.95 52 GLY B CA 1
ATOM 4483 C C . GLY B 1 74 ? 25.723 31.210 79.748 1.00 27.17 52 GLY B C 1
ATOM 4484 O O . GLY B 1 74 ? 26.177 31.060 78.597 1.00 26.95 52 GLY B O 1
ATOM 4485 N N . GLY B 1 75 ? 26.472 31.502 80.795 1.00 27.58 53 GLY B N 1
ATOM 4486 C CA . GLY B 1 75 ? 27.858 31.892 80.647 1.00 28.75 53 GLY B CA 1
ATOM 4487 C C . GLY B 1 75 ? 27.973 33.381 80.933 1.00 30.44 53 GLY B C 1
ATOM 4488 O O . GLY B 1 75 ? 27.003 34.045 81.346 1.00 29.18 53 GLY B O 1
ATOM 4489 N N . ILE B 1 76 ? 29.181 33.885 80.708 1.00 32.70 54 ILE B N 1
ATOM 4490 C CA . ILE B 1 76 ? 29.580 35.278 80.965 1.00 34.64 54 ILE B CA 1
ATOM 4491 C C . ILE B 1 76 ? 28.675 36.203 80.140 1.00 33.52 54 ILE B C 1
ATOM 4492 O O . ILE B 1 76 ? 28.585 36.082 78.912 1.00 34.72 54 ILE B O 1
ATOM 4497 N N . GLY B 1 77 ? 27.930 37.064 80.824 1.00 32.34 55 GLY B N 1
ATOM 4498 C CA . GLY B 1 77 ? 27.081 38.044 80.148 1.00 30.49 55 GLY B CA 1
ATOM 4499 C C . GLY B 1 77 ? 25.701 37.480 79.790 1.00 29.44 55 GLY B C 1
ATOM 4500 O O . GLY B 1 77 ? 24.659 38.052 80.140 1.00 28.64 55 GLY B O 1
ATOM 4501 N N . LYS B 1 78 ? 25.719 36.342 79.098 1.00 28.03 56 LYS B N 1
ATOM 4502 C CA . LYS B 1 78 ? 24.532 35.530 78.809 1.00 25.46 56 LYS B CA 1
ATOM 4503 C C . LYS B 1 78 ? 23.717 35.170 80.071 1.00 26.04 56 LYS B C 1
ATOM 4504 O O . LYS B 1 78 ? 22.508 35.450 80.122 1.00 27.16 56 LYS B O 1
ATOM 4510 N N . GLY B 1 79 ? 24.356 34.601 81.088 1.00 25.36 57 GLY B N 1
ATOM 4511 C CA . GLY B 1 79 ? 23.689 34.298 82.365 1.00 25.72 57 GLY B CA 1
ATOM 4512 C C . GLY B 1 79 ? 23.129 35.496 83.123 1.00 27.90 57 GLY B C 1
ATOM 4513 O O . GLY B 1 79 ? 22.040 35.400 83.715 1.00 29.04 57 GLY B O 1
ATOM 4514 N N . HIS B 1 80 ? 23.843 36.638 83.105 1.00 27.40 58 HIS B N 1
ATOM 4515 C CA . HIS B 1 80 ? 23.304 37.896 83.569 1.00 26.93 58 HIS B CA 1
ATOM 4516 C C . HIS B 1 80 ? 21.992 38.288 82.866 1.00 26.82 58 HIS B C 1
ATOM 4517 O O . HIS B 1 80 ? 21.046 38.759 83.470 1.00 27.80 58 HIS B O 1
ATOM 4524 N N . LEU B 1 81 ? 21.960 38.142 81.561 1.00 26.86 59 LEU B N 1
ATOM 4525 C CA . LEU B 1 81 ? 20.788 38.433 80.778 1.00 26.27 59 LEU B CA 1
ATOM 4526 C C . LEU B 1 81 ? 19.624 37.468 81.108 1.00 27.21 59 LEU B C 1
ATOM 4527 O O . LEU B 1 81 ? 18.483 37.912 81.294 1.00 28.53 59 LEU B O 1
ATOM 4532 N N . VAL B 1 82 ? 19.900 36.156 81.200 1.00 27.07 60 VAL B N 1
ATOM 4533 C CA . VAL B 1 82 ? 18.876 35.179 81.607 1.00 26.33 60 VAL B CA 1
ATOM 4534 C C . VAL B 1 82 ? 18.289 35.513 82.987 1.00 26.54 60 VAL B C 1
ATOM 4535 O O . VAL B 1 82 ? 17.097 35.354 83.215 1.00 26.44 60 VAL B O 1
ATOM 4539 N N . LYS B 1 83 ? 19.144 35.884 83.933 1.00 27.01 61 LYS B N 1
ATOM 4540 C CA . LYS B 1 83 ? 18.684 36.269 85.288 1.00 27.38 61 LYS B CA 1
ATOM 4541 C C . LYS B 1 83 ? 17.784 37.509 85.290 1.00 28.19 61 LYS B C 1
ATOM 4542 O O . LYS B 1 83 ? 16.884 37.604 86.131 1.00 27.95 61 LYS B O 1
ATOM 4548 N N . GLU B 1 84 ? 18.020 38.435 84.345 1.00 28.80 62 GLU B N 1
ATOM 4549 C CA . GLU B 1 84 ? 17.176 39.636 84.162 1.00 30.10 62 GLU B CA 1
ATOM 4550 C C . GLU B 1 84 ? 15.840 39.296 83.543 1.00 30.16 62 GLU B C 1
ATOM 4551 O O . GLU B 1 84 ? 14.815 39.840 83.965 1.00 30.75 62 GLU B O 1
ATOM 4557 N N . VAL B 1 85 ? 15.848 38.399 82.542 1.00 29.51 63 VAL B N 1
ATOM 4558 C CA . VAL B 1 85 ? 14.629 37.871 81.978 1.00 28.01 63 VAL B CA 1
ATOM 4559 C C . VAL B 1 85 ? 13.751 37.288 83.064 1.00 28.85 63 VAL B C 1
ATOM 4560 O O . VAL B 1 85 ? 12.563 37.610 83.133 1.00 29.38 63 VAL B O 1
ATOM 4564 N N . ASP B 1 86 ? 14.309 36.424 83.902 1.00 29.01 64 ASP B N 1
ATOM 4565 C CA . ASP B 1 86 ? 13.561 35.845 85.010 1.00 29.09 64 ASP B CA 1
ATOM 4566 C C . ASP B 1 86 ? 13.032 36.868 86.027 1.00 29.47 64 ASP B C 1
ATOM 4567 O O . ASP B 1 86 ? 11.867 36.833 86.424 1.00 30.64 64 ASP B O 1
ATOM 4572 N N . ALA B 1 87 ? 13.895 37.769 86.475 1.00 29.57 65 ALA B N 1
ATOM 4573 C CA . ALA B 1 87 ? 13.491 38.879 87.359 1.00 28.75 65 ALA B CA 1
ATOM 4574 C C . ALA B 1 87 ? 12.260 39.650 86.846 1.00 28.70 65 ALA B C 1
ATOM 4575 O O . ALA B 1 87 ? 11.503 40.204 87.648 1.00 29.28 65 ALA B O 1
ATOM 4577 N N . LEU B 1 88 ? 12.070 39.685 85.525 1.00 28.21 66 LEU B N 1
ATOM 4578 C CA . LEU B 1 88 ? 10.964 40.402 84.900 1.00 28.83 66 LEU B CA 1
ATOM 4579 C C . LEU B 1 88 ? 9.845 39.453 84.517 1.00 29.60 66 LEU B C 1
ATOM 4580 O O . LEU B 1 88 ? 8.989 39.778 83.677 1.00 30.77 66 LEU B O 1
ATOM 4585 N N . GLY B 1 89 ? 9.864 38.270 85.122 1.00 29.89 67 GLY B N 1
ATOM 4586 C CA . GLY B 1 89 ? 8.790 37.310 84.969 1.00 29.87 67 GLY B CA 1
ATOM 4587 C C . GLY B 1 89 ? 8.788 36.543 83.674 1.00 29.95 67 GLY B C 1
ATOM 4588 O O . GLY B 1 89 ? 7.764 35.980 83.322 1.00 30.92 67 GLY B O 1
ATOM 4589 N N . GLY B 1 90 ? 9.922 36.493 82.976 1.00 30.13 68 GLY B N 1
ATOM 4590 C CA . GLY B 1 90 ? 10.055 35.707 81.732 1.00 30.12 68 GLY B CA 1
ATOM 4591 C C . GLY B 1 90 ? 10.281 34.201 81.901 1.00 30.60 68 GLY B C 1
ATOM 4592 O O . GLY B 1 90 ? 10.204 33.661 83.016 1.00 29.98 68 GLY B O 1
ATOM 4593 N N . LEU B 1 91 ? 10.604 33.529 80.787 1.00 30.76 69 LEU B N 1
ATOM 4594 C CA . LEU B 1 91 ? 10.498 32.052 80.684 1.00 29.94 69 LEU B CA 1
ATOM 4595 C C . LEU B 1 91 ? 11.834 31.306 80.631 1.00 29.27 69 LEU B C 1
ATOM 4596 O O . LEU B 1 91 ? 11.954 30.177 81.183 1.00 29.29 69 LEU B O 1
ATOM 4601 N N . MET B 1 92 ? 12.816 31.912 79.940 1.00 27.54 70 MET B N 1
ATOM 4602 C CA . MET B 1 92 ? 14.103 31.265 79.676 1.00 24.94 70 MET B CA 1
ATOM 4603 C C . MET B 1 92 ? 14.735 30.601 80.939 1.00 26.62 70 MET B C 1
ATOM 4604 O O . MET B 1 92 ? 15.228 29.491 80.854 1.00 26.19 70 MET B O 1
ATOM 4609 N N . ALA B 1 93 ? 14.738 31.281 82.088 1.00 26.54 71 ALA B N 1
ATOM 4610 C CA . ALA B 1 93 ? 15.335 30.684 83.301 1.00 27.05 71 ALA B CA 1
ATOM 4611 C C . ALA B 1 93 ? 14.560 29.437 83.769 1.00 27.80 71 ALA B C 1
ATOM 4612 O O . ALA B 1 93 ? 15.152 28.411 84.124 1.00 27.93 71 ALA B O 1
ATOM 4614 N N . LYS B 1 94 ? 13.229 29.510 83.734 1.00 28.71 72 LYS B N 1
ATOM 4615 C CA . LYS B 1 94 ? 12.400 28.377 84.113 1.00 29.48 72 LYS B CA 1
ATOM 4616 C C . LYS B 1 94 ? 12.534 27.198 83.165 1.00 29.29 72 LYS B C 1
ATOM 4617 O O . LYS B 1 94 ? 12.563 26.064 83.592 1.00 29.82 72 LYS B O 1
ATOM 4623 N N . ALA B 1 95 ? 12.623 27.486 81.874 1.00 29.02 73 ALA B N 1
ATOM 4624 C CA . ALA B 1 95 ? 12.763 26.466 80.877 1.00 28.16 73 ALA B CA 1
ATOM 4625 C C . ALA B 1 95 ? 14.082 25.672 81.059 1.00 28.38 73 ALA B C 1
ATOM 4626 O O . ALA B 1 95 ? 14.051 24.431 81.031 1.00 28.39 73 ALA B O 1
ATOM 4628 N N . ILE B 1 96 ? 15.217 26.364 81.261 1.00 27.83 74 ILE B N 1
ATOM 4629 C CA . ILE B 1 96 ? 16.519 25.695 81.457 1.00 27.01 74 ILE B CA 1
ATOM 4630 C C . ILE B 1 96 ? 16.621 25.013 82.793 1.00 27.70 74 ILE B C 1
ATOM 4631 O O . ILE B 1 96 ? 17.311 24.019 82.911 1.00 29.47 74 ILE B O 1
ATOM 4636 N N . ASP B 1 97 ? 15.931 25.498 83.815 1.00 28.61 75 ASP B N 1
ATOM 4637 C CA . ASP B 1 97 ? 15.822 24.711 85.046 1.00 29.21 75 ASP B CA 1
ATOM 4638 C C . ASP B 1 97 ? 15.198 23.313 84.851 1.00 30.02 75 ASP B C 1
ATOM 4639 O O . ASP B 1 97 ? 15.588 22.386 85.542 1.00 30.95 75 ASP B O 1
ATOM 4644 N N . GLN B 1 98 ? 14.245 23.187 83.921 1.00 30.34 76 GLN B N 1
ATOM 4645 C CA . GLN B 1 98 ? 13.559 21.930 83.577 1.00 30.34 76 GLN B CA 1
ATOM 4646 C C . GLN B 1 98 ? 14.366 21.049 82.620 1.00 29.79 76 GLN B C 1
ATOM 4647 O O . GLN B 1 98 ? 14.243 19.821 82.644 1.00 30.05 76 GLN B O 1
ATOM 4653 N N . ALA B 1 99 ? 15.180 21.681 81.777 1.00 28.32 77 ALA B N 1
ATOM 4654 C CA . ALA B 1 99 ? 15.843 21.003 80.676 1.00 26.12 77 ALA B CA 1
ATOM 4655 C C . ALA B 1 99 ? 17.341 20.891 80.811 1.00 25.85 77 ALA B C 1
ATOM 4656 O O . ALA B 1 99 ? 17.992 20.364 79.895 1.00 25.97 77 ALA B O 1
ATOM 4658 N N . GLY B 1 100 ? 17.899 21.430 81.896 1.00 25.25 78 GLY B N 1
ATOM 4659 C CA . GLY B 1 100 ? 19.345 21.578 82.023 1.00 25.43 78 GLY B CA 1
ATOM 4660 C C . GLY B 1 100 ? 19.968 20.317 82.596 1.00 25.95 78 GLY B C 1
ATOM 4661 O O . GLY B 1 100 ? 19.595 19.878 83.692 1.00 25.97 78 GLY B O 1
ATOM 4662 N N . ILE B 1 101 ? 20.941 19.761 81.876 1.00 25.92 79 ILE B N 1
ATOM 4663 C CA . ILE B 1 101 ? 21.552 18.487 82.218 1.00 25.50 79 ILE B CA 1
ATOM 4664 C C . ILE B 1 101 ? 22.990 18.585 82.734 1.00 26.96 79 ILE B C 1
ATOM 4665 O O . ILE B 1 101 ? 23.628 17.551 82.982 1.00 27.35 79 ILE B O 1
ATOM 4670 N N . GLN B 1 102 ? 23.492 19.813 82.879 1.00 27.32 80 GLN B N 1
ATOM 4671 C CA . GLN B 1 102 ? 24.723 20.126 83.595 1.00 28.35 80 GLN B CA 1
ATOM 4672 C C . GLN B 1 102 ? 24.686 21.611 84.008 1.00 29.23 80 GLN B C 1
ATOM 4673 O O . GLN B 1 102 ? 24.365 22.447 83.188 1.00 30.50 80 GLN B O 1
ATOM 4679 N N . PHE B 1 103 ? 24.950 21.936 85.277 1.00 30.16 81 PHE B N 1
ATOM 4680 C CA . PHE B 1 103 ? 24.952 23.327 85.756 1.00 30.69 81 PHE B CA 1
ATOM 4681 C C . PHE B 1 103 ? 26.264 23.639 86.444 1.00 32.07 81 PHE B C 1
ATOM 4682 O O . PHE B 1 103 ? 26.707 22.878 87.323 1.00 31.50 81 PHE B O 1
ATOM 4690 N N . ARG B 1 104 ? 26.870 24.769 86.056 1.00 32.68 82 ARG B N 1
ATOM 4691 C CA . ARG B 1 104 ? 28.164 25.222 86.576 1.00 33.20 82 ARG B CA 1
ATOM 4692 C C . ARG B 1 104 ? 28.169 26.731 86.777 1.00 33.54 82 ARG B C 1
ATOM 4693 O O . ARG B 1 104 ? 27.627 27.468 85.955 1.00 33.37 82 ARG B O 1
ATOM 4701 N N . ILE B 1 105 ? 28.783 27.179 87.874 1.00 34.40 83 ILE B N 1
ATOM 4702 C CA . ILE B 1 105 ? 29.082 28.590 88.094 1.00 35.08 83 ILE B CA 1
ATOM 4703 C C . ILE B 1 105 ? 30.478 28.814 87.569 1.00 34.98 83 ILE B C 1
ATOM 4704 O O . ILE B 1 105 ? 31.396 28.110 87.960 1.00 35.82 83 ILE B O 1
ATOM 4709 N N . LEU B 1 106 ? 30.632 29.755 86.649 1.00 34.97 84 LEU B N 1
ATOM 4710 C CA . LEU B 1 106 ? 31.959 30.164 86.182 1.00 34.94 84 LEU B CA 1
ATOM 4711 C C . LEU B 1 106 ? 32.443 31.330 87.065 1.00 34.75 84 LEU B C 1
ATOM 4712 O O . LEU B 1 106 ? 31.609 32.060 87.585 1.00 34.50 84 LEU B O 1
ATOM 4717 N N . ASN B 1 107 ? 33.771 31.465 87.238 1.00 35.50 85 ASN B N 1
ATOM 4718 C CA . ASN B 1 107 ? 34.453 32.519 88.041 1.00 35.50 85 ASN B CA 1
ATOM 4719 C C . ASN B 1 107 ? 34.014 32.548 89.482 1.00 36.82 85 ASN B C 1
ATOM 4720 O O . ASN B 1 107 ? 33.933 33.637 90.098 1.00 37.23 85 ASN B O 1
ATOM 4725 N N . ALA B 1 108 ? 33.713 31.375 90.017 1.00 37.69 86 ALA B N 1
ATOM 4726 C CA . ALA B 1 108 ? 33.182 31.236 91.367 1.00 38.98 86 ALA B CA 1
ATOM 4727 C C . ALA B 1 108 ? 34.175 31.815 92.384 1.00 40.04 86 ALA B C 1
ATOM 4728 O O . ALA B 1 108 ? 33.785 32.303 93.459 1.00 40.02 86 ALA B O 1
ATOM 4730 N N . SER B 1 109 ? 35.458 31.768 92.031 1.00 41.14 87 SER B N 1
ATOM 4731 C CA . SER B 1 109 ? 36.516 32.284 92.907 1.00 42.55 87 SER B CA 1
ATOM 4732 C C . SER B 1 109 ? 36.820 33.784 92.710 1.00 42.89 87 SER B C 1
ATOM 4733 O O . SER B 1 109 ? 37.743 34.313 93.327 1.00 43.48 87 SER B O 1
ATOM 4736 N N . LYS B 1 110 ? 36.045 34.468 91.871 1.00 43.75 88 LYS B N 1
ATOM 4737 C CA . LYS B 1 110 ? 36.386 35.818 91.433 1.00 43.53 88 LYS B CA 1
ATOM 4738 C C . LYS B 1 110 ? 35.479 36.944 91.906 1.00 43.55 88 LYS B C 1
ATOM 4739 O O . LYS B 1 110 ? 35.650 38.109 91.500 1.00 44.24 88 LYS B O 1
ATOM 4745 N N . GLY B 1 111 ? 34.518 36.701 92.776 1.00 43.01 89 GLY B N 1
ATOM 4746 C CA . GLY B 1 111 ? 33.764 37.942 93.151 1.00 42.58 89 GLY B CA 1
ATOM 4747 C C . GLY B 1 111 ? 32.626 38.284 92.198 1.00 40.90 89 GLY B C 1
ATOM 4748 O O . GLY B 1 111 ? 32.773 38.173 90.983 1.00 40.48 89 GLY B O 1
ATOM 4749 N N . PRO B 1 112 ? 31.494 38.717 92.767 1.00 40.38 90 PRO B N 1
ATOM 4750 C CA . PRO B 1 112 ? 30.145 38.475 92.253 1.00 39.70 90 PRO B CA 1
ATOM 4751 C C . PRO B 1 112 ? 29.763 39.072 90.908 1.00 39.46 90 PRO B C 1
ATOM 4752 O O . PRO B 1 112 ? 28.940 38.484 90.197 1.00 40.38 90 PRO B O 1
ATOM 4756 N N . ALA B 1 113 ? 30.319 40.216 90.551 1.00 38.68 91 ALA B N 1
ATOM 4757 C CA . ALA B 1 113 ? 29.930 40.887 89.306 1.00 37.96 91 ALA B CA 1
ATOM 4758 C C . ALA B 1 113 ? 30.246 40.006 88.088 1.00 37.36 91 ALA B C 1
ATOM 4759 O O . ALA B 1 113 ? 29.630 40.122 87.023 1.00 37.49 91 ALA B O 1
ATOM 4761 N N . VAL B 1 114 ? 31.177 39.090 88.290 1.00 36.03 92 VAL B N 1
ATOM 4762 C CA . VAL B 1 114 ? 31.860 38.375 87.223 1.00 35.15 92 VAL B CA 1
ATOM 4763 C C . VAL B 1 114 ? 31.463 36.848 87.187 1.00 35.15 92 VAL B C 1
ATOM 4764 O O . VAL B 1 114 ? 31.711 36.119 86.199 1.00 34.69 92 VAL B O 1
ATOM 4768 N N . ARG B 1 115 ? 30.786 36.399 88.250 1.00 34.59 93 ARG B N 1
ATOM 4769 C CA . ARG B 1 115 ? 30.237 35.046 88.353 1.00 34.78 93 ARG B CA 1
ATOM 4770 C C . ARG B 1 115 ? 29.012 34.855 87.434 1.00 34.76 93 ARG B C 1
ATOM 4771 O O . ARG B 1 115 ? 28.098 35.693 87.409 1.00 34.70 93 ARG B O 1
ATOM 4779 N N . ALA B 1 116 ? 29.009 33.749 86.684 1.00 33.82 94 ALA B N 1
ATOM 4780 C CA . ALA B 1 116 ? 27.992 33.471 85.685 1.00 32.10 94 ALA B CA 1
ATOM 4781 C C . ALA B 1 116 ? 27.560 32.010 85.791 1.00 31.84 94 ALA B C 1
ATOM 4782 O O . ALA B 1 116 ? 28.388 31.108 85.992 1.00 31.60 94 ALA B O 1
ATOM 4784 N N . THR B 1 117 ? 26.254 31.787 85.689 1.00 31.24 95 THR B N 1
ATOM 4785 C CA . THR B 1 117 ? 25.677 30.448 85.605 1.00 30.11 95 THR B CA 1
ATOM 4786 C C . THR B 1 117 ? 25.625 30.018 84.126 1.00 29.27 95 THR B C 1
ATOM 4787 O O . THR B 1 117 ? 25.256 30.820 83.238 1.00 27.78 95 THR B O 1
ATOM 4791 N N . ARG B 1 118 ? 26.023 28.765 83.882 1.00 27.88 96 ARG B N 1
ATOM 4792 C CA . ARG B 1 118 ? 25.908 28.138 82.568 1.00 26.95 96 ARG B CA 1
ATOM 4793 C C . ARG B 1 118 ? 25.376 26.675 82.665 1.00 27.38 96 ARG B C 1
ATOM 4794 O O . ARG B 1 118 ? 25.822 25.881 83.525 1.00 27.77 96 ARG B O 1
ATOM 4802 N N . ALA B 1 119 ? 24.456 26.324 81.767 1.00 26.76 97 ALA B N 1
ATOM 4803 C CA . ALA B 1 119 ? 23.858 25.001 81.740 1.00 26.30 97 ALA B CA 1
ATOM 4804 C C . ALA B 1 119 ? 23.866 24.399 80.339 1.00 26.53 97 ALA B C 1
ATOM 4805 O O . ALA B 1 119 ? 23.548 25.083 79.343 1.00 26.29 97 ALA B O 1
ATOM 4807 N N . GLN B 1 120 ? 24.230 23.119 80.272 1.00 25.45 98 GLN B N 1
ATOM 4808 C CA . GLN B 1 120 ? 24.011 22.333 79.077 1.00 25.18 98 GLN B CA 1
ATOM 4809 C C . GLN B 1 120 ? 22.522 22.022 79.029 1.00 24.77 98 GLN B C 1
ATOM 4810 O O . GLN B 1 120 ? 21.893 21.803 80.067 1.00 24.45 98 GLN B O 1
ATOM 4816 N N . ALA B 1 121 ? 21.946 22.028 77.837 1.00 24.96 99 ALA B N 1
ATOM 4817 C CA . ALA B 1 121 ? 20.500 21.777 77.712 1.00 25.76 99 ALA B CA 1
ATOM 4818 C C . ALA B 1 121 ? 20.177 20.513 76.946 1.00 25.88 99 ALA B C 1
ATOM 4819 O O . ALA B 1 121 ? 20.843 20.169 75.945 1.00 25.47 99 ALA B O 1
ATOM 4821 N N . ASP B 1 122 ? 19.123 19.836 77.402 1.00 26.04 100 ASP B N 1
ATOM 4822 C CA . ASP B 1 122 ? 18.528 18.764 76.617 1.00 25.15 100 ASP B CA 1
ATOM 4823 C C . ASP B 1 122 ? 17.631 19.415 75.565 1.00 24.45 100 ASP B C 1
ATOM 4824 O O . ASP B 1 122 ? 16.660 20.059 75.921 1.00 23.83 100 ASP B O 1
ATOM 4829 N N . ARG B 1 123 ? 17.955 19.265 74.275 1.00 24.20 101 ARG B N 1
ATOM 4830 C CA . ARG B 1 123 ? 17.164 19.898 73.224 1.00 24.73 101 ARG B CA 1
ATOM 4831 C C . ARG B 1 123 ? 15.672 19.530 73.253 1.00 25.56 101 ARG B C 1
ATOM 4832 O O . ARG B 1 123 ? 14.822 20.367 73.001 1.00 25.80 101 ARG B O 1
ATOM 4840 N N . VAL B 1 124 ? 15.354 18.272 73.532 1.00 26.96 102 VAL B N 1
ATOM 4841 C CA . VAL B 1 124 ? 13.965 17.833 73.538 1.00 27.11 102 VAL B CA 1
ATOM 4842 C C . VAL B 1 124 ? 13.241 18.387 74.765 1.00 27.28 102 VAL B C 1
ATOM 4843 O O . VAL B 1 124 ? 12.113 18.861 74.655 1.00 27.93 102 VAL B O 1
ATOM 4847 N N . LEU B 1 125 ? 13.872 18.310 75.934 1.00 26.96 103 LEU B N 1
ATOM 4848 C CA . LEU B 1 125 ? 13.267 18.832 77.159 1.00 26.77 103 LEU B CA 1
ATOM 4849 C C . LEU B 1 125 ? 13.046 20.315 77.101 1.00 27.20 103 LEU B C 1
ATOM 4850 O O . LEU B 1 125 ? 12.095 20.818 77.705 1.00 28.73 103 LEU B O 1
ATOM 4855 N N . TYR B 1 126 ? 13.952 21.025 76.430 1.00 27.04 104 TYR B N 1
ATOM 4856 C CA . TYR B 1 126 ? 13.872 22.482 76.326 1.00 26.06 104 TYR B CA 1
ATOM 4857 C C . TYR B 1 126 ? 12.702 22.955 75.422 1.00 25.90 104 TYR B C 1
ATOM 4858 O O . TYR B 1 126 ? 11.961 23.871 75.788 1.00 25.49 104 TYR B O 1
ATOM 4867 N N . ARG B 1 127 ? 12.590 22.367 74.232 1.00 26.02 105 ARG B N 1
ATOM 4868 C CA . ARG B 1 127 ? 11.429 22.577 73.355 1.00 26.64 105 ARG B CA 1
ATOM 4869 C C . ARG B 1 127 ? 10.107 22.269 74.066 1.00 26.62 105 ARG B C 1
ATOM 4870 O O . ARG B 1 127 ? 9.152 23.024 73.959 1.00 27.72 105 ARG B O 1
ATOM 4878 N N . GLN B 1 128 ? 10.036 21.151 74.775 1.00 26.17 106 GLN B N 1
ATOM 4879 C CA . GLN B 1 128 ? 8.822 20.836 75.520 1.00 26.92 106 GLN B CA 1
ATOM 4880 C C . GLN B 1 128 ? 8.467 21.867 76.568 1.00 25.77 106 GLN B C 1
ATOM 4881 O O . GLN B 1 128 ? 7.290 22.219 76.695 1.00 26.97 106 GLN B O 1
ATOM 4887 N N . ALA B 1 129 ? 9.455 22.292 77.348 1.00 24.46 107 ALA B N 1
ATOM 4888 C CA . ALA B 1 129 ? 9.286 23.314 78.367 1.00 24.54 107 ALA B CA 1
ATOM 4889 C C . ALA B 1 129 ? 8.765 24.628 77.745 1.00 24.93 107 ALA B C 1
ATOM 4890 O O . ALA B 1 129 ? 7.935 25.317 78.342 1.00 24.62 107 ALA B O 1
ATOM 4892 N N . VAL B 1 130 ? 9.266 24.972 76.554 1.00 24.98 108 VAL B N 1
ATOM 4893 C CA . VAL B 1 130 ? 8.895 26.237 75.890 1.00 25.12 108 VAL B CA 1
ATOM 4894 C C . VAL B 1 130 ? 7.529 26.135 75.198 1.00 25.93 108 VAL B C 1
ATOM 4895 O O . VAL B 1 130 ? 6.691 27.021 75.349 1.00 26.97 108 VAL B O 1
ATOM 4899 N N . ARG B 1 131 ? 7.289 25.074 74.434 1.00 26.55 109 ARG B N 1
ATOM 4900 C CA . ARG B 1 131 ? 5.986 24.928 73.756 1.00 27.62 109 ARG B CA 1
ATOM 4901 C C . ARG B 1 131 ? 4.826 24.871 74.758 1.00 27.95 109 ARG B C 1
ATOM 4902 O O . ARG B 1 131 ? 3.798 25.511 74.616 1.00 28.44 109 ARG B O 1
ATOM 4910 N N . THR B 1 132 ? 5.042 24.092 75.782 1.00 28.29 110 THR B N 1
ATOM 4911 C CA . THR B 1 132 ? 4.126 23.887 76.877 1.00 29.35 110 THR B CA 1
ATOM 4912 C C . THR B 1 132 ? 3.774 25.170 77.670 1.00 29.67 110 THR B C 1
ATOM 4913 O O . THR B 1 132 ? 2.602 25.423 77.941 1.00 29.95 110 THR B O 1
ATOM 4917 N N . ALA B 1 133 ? 4.771 26.004 77.999 1.00 29.33 111 ALA B N 1
ATOM 4918 C CA . ALA B 1 133 ? 4.523 27.305 78.616 1.00 28.36 111 ALA B CA 1
ATOM 4919 C C . ALA B 1 133 ? 3.726 28.265 77.707 1.00 28.18 111 ALA B C 1
ATOM 4920 O O . ALA B 1 133 ? 2.787 28.919 78.160 1.00 28.16 111 ALA B O 1
ATOM 4922 N N . LEU B 1 134 ? 4.080 28.328 76.427 1.00 28.04 112 LEU B N 1
ATOM 4923 C CA . LEU B 1 134 ? 3.329 29.127 75.467 1.00 27.66 112 LEU B CA 1
ATOM 4924 C C . LEU B 1 134 ? 1.873 28.669 75.297 1.00 28.45 112 LEU B C 1
ATOM 4925 O O . LEU B 1 134 ? 0.967 29.504 75.279 1.00 28.60 112 LEU B O 1
ATOM 4930 N N . GLU B 1 135 ? 1.659 27.353 75.175 1.00 27.72 113 GLU B N 1
ATOM 4931 C CA . GLU B 1 135 ? 0.333 26.760 74.975 1.00 27.84 113 GLU B CA 1
ATOM 4932 C C . GLU B 1 135 ? -0.642 26.979 76.151 1.00 27.25 113 GLU B C 1
ATOM 4933 O O . GLU B 1 135 ? -1.851 26.891 75.972 1.00 26.88 113 GLU B O 1
ATOM 4939 N N . ASN B 1 136 ? -0.096 27.249 77.333 1.00 27.62 114 ASN B N 1
ATOM 4940 C CA . ASN B 1 136 ? -0.847 27.429 78.579 1.00 27.50 114 ASN B CA 1
ATOM 4941 C C . ASN B 1 136 ? -0.777 28.875 79.105 1.00 27.70 114 ASN B C 1
ATOM 4942 O O . ASN B 1 136 ? -1.059 29.141 80.274 1.00 27.19 114 ASN B O 1
ATOM 4947 N N . GLN B 1 137 ? -0.406 29.816 78.237 1.00 28.76 115 GLN B N 1
ATOM 4948 C CA . GLN B 1 137 ? -0.322 31.217 78.644 1.00 30.05 115 GLN B CA 1
ATOM 4949 C C . GLN B 1 137 ? -1.640 31.865 78.305 1.00 30.56 115 GLN B C 1
ATOM 4950 O O . GLN B 1 137 ? -2.004 31.939 77.120 1.00 30.82 115 GLN B O 1
ATOM 4956 N N . PRO B 1 138 ? -2.381 32.322 79.337 1.00 30.84 116 PRO B N 1
ATOM 4957 C CA . PRO B 1 138 ? -3.628 33.083 79.089 1.00 30.67 116 PRO B CA 1
ATOM 4958 C C . PRO B 1 138 ? -3.333 34.333 78.268 1.00 30.77 116 PRO B C 1
ATOM 4959 O O . PRO B 1 138 ? -2.300 34.993 78.493 1.00 30.15 116 PRO B O 1
ATOM 4963 N N . ASN B 1 139 ? -4.240 34.618 77.327 1.00 30.79 117 ASN B N 1
ATOM 4964 C CA . ASN B 1 139 ? -4.241 35.790 76.437 1.00 30.71 117 ASN B CA 1
ATOM 4965 C C . ASN B 1 139 ? -3.393 35.627 75.193 1.00 30.06 117 ASN B C 1
ATOM 4966 O O . ASN B 1 139 ? -3.221 36.589 74.437 1.00 30.24 117 ASN B O 1
ATOM 4971 N N . LEU B 1 140 ? -2.892 34.410 74.968 1.00 29.40 118 LEU B N 1
ATOM 4972 C CA . LEU B 1 140 ? -2.015 34.140 73.846 1.00 28.35 118 LEU B CA 1
ATOM 4973 C C . LEU B 1 140 ? -2.612 33.101 72.940 1.00 28.70 118 LEU B C 1
ATOM 4974 O O . LEU B 1 140 ? -3.002 32.032 73.365 1.00 29.57 118 LEU B O 1
ATOM 4979 N N . MET B 1 141 ? -2.674 33.419 71.662 1.00 28.58 119 MET B N 1
ATOM 4980 C CA . MET B 1 141 ? -3.049 32.451 70.678 1.00 27.86 119 MET B CA 1
ATOM 4981 C C . MET B 1 141 ? -1.822 32.204 69.793 1.00 28.71 119 MET B C 1
ATOM 4982 O O . MET B 1 141 ? -1.120 33.144 69.404 1.00 28.93 119 MET B O 1
ATOM 4987 N N . ILE B 1 142 ? -1.522 30.942 69.526 1.00 28.51 120 ILE B N 1
ATOM 4988 C CA . ILE B 1 142 ? -0.416 30.615 68.644 1.00 28.71 120 ILE B CA 1
ATOM 4989 C C . ILE B 1 142 ? -1.045 30.230 67.315 1.00 29.08 120 ILE B C 1
ATOM 4990 O O . ILE B 1 142 ? -2.096 29.613 67.298 1.00 30.49 120 ILE B O 1
ATOM 4995 N N . PHE B 1 143 ? -0.425 30.603 66.209 1.00 28.34 121 PHE B N 1
ATOM 4996 C CA . PHE B 1 143 ? -0.968 30.244 64.937 1.00 28.66 121 PHE B CA 1
ATOM 4997 C C . PHE B 1 143 ? 0.170 29.866 63.998 1.00 29.29 121 PHE B C 1
ATOM 4998 O O . PHE B 1 143 ? 1.084 30.646 63.752 1.00 30.23 121 PHE B O 1
ATOM 5006 N N . GLN B 1 144 ? 0.119 28.669 63.466 1.00 29.32 122 GLN B N 1
ATOM 5007 C CA . GLN B 1 144 ? 1.169 28.247 62.587 1.00 30.63 122 GLN B CA 1
ATOM 5008 C C . GLN B 1 144 ? 0.944 28.752 61.174 1.00 31.28 122 GLN B C 1
ATOM 5009 O O . GLN B 1 144 ? 0.135 28.207 60.454 1.00 32.78 122 GLN B O 1
ATOM 5015 N N . GLN B 1 145 ? 1.693 29.778 60.792 1.00 32.85 123 GLN B N 1
ATOM 5016 C CA . GLN B 1 145 ? 1.696 30.343 59.448 1.00 34.04 123 GLN B CA 1
ATOM 5017 C C . GLN B 1 145 ? 2.931 31.213 59.215 1.00 34.80 123 GLN B C 1
ATOM 5018 O O . GLN B 1 145 ? 3.432 31.840 60.145 1.00 34.53 123 GLN B O 1
ATOM 5024 N N . ALA B 1 146 ? 3.418 31.257 57.976 1.00 36.07 124 ALA B N 1
ATOM 5025 C CA . ALA B 1 146 ? 4.467 32.238 57.616 1.00 37.19 124 ALA B CA 1
ATOM 5026 C C . ALA B 1 146 ? 3.843 33.602 57.281 1.00 37.57 124 ALA B C 1
ATOM 5027 O O . ALA B 1 146 ? 2.809 33.668 56.618 1.00 37.50 124 ALA B O 1
ATOM 5029 N N . VAL B 1 147 ? 4.478 34.674 57.738 1.00 38.32 125 VAL B N 1
ATOM 5030 C CA . VAL B 1 147 ? 4.057 36.020 57.401 1.00 39.80 125 VAL B CA 1
ATOM 5031 C C . VAL B 1 147 ? 4.404 36.391 55.928 1.00 40.27 125 VAL B C 1
ATOM 5032 O O . VAL B 1 147 ? 5.457 36.016 55.399 1.00 41.03 125 VAL B O 1
ATOM 5036 N N . GLU B 1 148 ? 3.499 37.119 55.284 1.00 40.63 126 GLU B N 1
ATOM 5037 C CA . GLU B 1 148 ? 3.704 37.627 53.927 1.00 41.28 126 GLU B CA 1
ATOM 5038 C C . GLU B 1 148 ? 4.149 39.102 53.949 1.00 40.49 126 GLU B C 1
ATOM 5039 O O . GLU B 1 148 ? 5.034 39.503 53.199 1.00 40.22 126 GLU B O 1
ATOM 5045 N N . ASP B 1 149 ? 3.516 39.901 54.804 1.00 39.54 127 ASP B N 1
ATOM 5046 C CA . ASP B 1 149 ? 3.791 41.318 54.873 1.00 39.18 127 ASP B CA 1
ATOM 5047 C C . ASP B 1 149 ? 3.160 41.935 56.112 1.00 38.39 127 ASP B C 1
ATOM 5048 O O . ASP B 1 149 ? 2.358 41.315 56.793 1.00 37.39 127 ASP B O 1
ATOM 5053 N N . LEU B 1 150 ? 3.562 43.165 56.409 1.00 38.39 128 LEU B N 1
ATOM 5054 C CA . LEU B 1 150 ? 2.876 43.960 57.417 1.00 38.68 128 LEU B CA 1
ATOM 5055 C C . LEU B 1 150 ? 1.708 44.687 56.757 1.00 38.26 128 LEU B C 1
ATOM 5056 O O . LEU B 1 150 ? 1.632 44.765 55.535 1.00 38.30 128 LEU B O 1
ATOM 5061 N N . ILE B 1 151 ? 0.785 45.180 57.567 1.00 38.50 129 ILE B N 1
ATOM 5062 C CA . ILE B 1 151 ? -0.226 46.121 57.085 1.00 38.46 129 ILE B CA 1
ATOM 5063 C C . ILE B 1 151 ? 0.122 47.495 57.696 1.00 39.20 129 ILE B C 1
ATOM 5064 O O . ILE B 1 151 ? 0.079 47.696 58.927 1.00 38.73 129 ILE B O 1
ATOM 5069 N N . VAL B 1 152 ? 0.483 48.436 56.831 1.00 40.49 130 VAL B N 1
ATOM 5070 C CA . VAL B 1 152 ? 0.920 49.770 57.292 1.00 41.85 130 VAL B CA 1
ATOM 5071 C C . VAL B 1 152 ? -0.022 50.877 56.798 1.00 43.21 130 VAL B C 1
ATOM 5072 O O . VAL B 1 152 ? -0.303 50.987 55.604 1.00 43.16 130 VAL B O 1
ATOM 5076 N N . GLU B 1 153 ? -0.521 51.681 57.731 1.00 44.81 131 GLU B N 1
ATOM 5077 C CA . GLU B 1 153 ? -1.319 52.852 57.389 1.00 46.75 131 GLU B CA 1
ATOM 5078 C C . GLU B 1 153 ? -0.798 54.075 58.127 1.00 47.13 131 GLU B C 1
ATOM 5079 O O . GLU B 1 153 ? -0.900 54.153 59.353 1.00 46.93 131 GLU B O 1
ATOM 5085 N N . ASN B 1 154 ? -0.253 55.031 57.367 1.00 48.46 132 ASN B N 1
ATOM 5086 C CA . ASN B 1 154 ? 0.198 56.341 57.903 1.00 48.97 132 ASN B CA 1
ATOM 5087 C C . ASN B 1 154 ? 1.511 56.250 58.636 1.00 48.21 132 ASN B C 1
ATOM 5088 O O . ASN B 1 154 ? 1.667 56.915 59.683 1.00 47.82 132 ASN B O 1
ATOM 5093 N N . ASP B 1 155 ? 2.431 55.433 58.102 1.00 46.97 133 ASP B N 1
ATOM 5094 C CA . ASP B 1 155 ? 3.673 55.062 58.800 1.00 46.50 133 ASP B CA 1
ATOM 5095 C C . ASP B 1 155 ? 3.401 54.467 60.200 1.00 44.83 133 ASP B C 1
ATOM 5096 O O . ASP B 1 155 ? 4.210 54.615 61.123 1.00 45.20 133 ASP B O 1
ATOM 5101 N N . ARG B 1 156 ? 2.248 53.823 60.338 1.00 42.77 134 ARG B N 1
ATOM 5102 C CA . ARG B 1 156 ? 1.845 53.113 61.544 1.00 41.62 134 ARG B CA 1
ATOM 5103 C C . ARG B 1 156 ? 1.512 51.655 61.158 1.00 40.35 134 ARG B C 1
ATOM 5104 O O . ARG B 1 156 ? 0.813 51.448 60.153 1.00 39.56 134 ARG B O 1
ATOM 5109 N N . VAL B 1 157 ? 2.032 50.658 61.911 1.00 39.30 135 VAL B N 1
ATOM 5110 C CA . VAL B 1 157 ? 1.612 49.251 61.687 1.00 37.67 135 VAL B CA 1
ATOM 5111 C C . VAL B 1 157 ? 0.263 49.020 62.239 1.00 36.91 135 VAL B C 1
ATOM 5112 O O . VAL B 1 157 ? -0.061 49.429 63.364 1.00 36.89 135 VAL B O 1
ATOM 5116 N N . VAL B 1 158 ? -0.494 48.271 61.473 1.00 36.32 136 VAL B N 1
ATOM 5117 C CA . VAL B 1 158 ? -1.869 48.105 61.809 1.00 36.96 136 VAL B CA 1
ATOM 5118 C C . VAL B 1 158 ? -2.256 46.615 61.788 1.00 36.85 136 VAL B C 1
ATOM 5119 O O . VAL B 1 158 ? -3.302 46.223 62.313 1.00 37.63 136 VAL B O 1
ATOM 5123 N N . GLY B 1 159 ? -1.377 45.790 61.218 1.00 35.72 137 GLY B N 1
ATOM 5124 C CA . GLY B 1 159 ? -1.529 44.344 61.288 1.00 35.03 137 GLY B CA 1
ATOM 5125 C C . GLY B 1 159 ? -0.512 43.599 60.453 1.00 34.21 137 GLY B C 1
ATOM 5126 O O . GLY B 1 159 ? 0.526 44.150 60.071 1.00 34.21 137 GLY B O 1
ATOM 5127 N N . ALA B 1 160 ? -0.820 42.343 60.148 1.00 34.07 138 ALA B N 1
ATOM 5128 C CA . ALA B 1 160 ? 0.079 41.494 59.340 1.00 33.79 138 ALA B CA 1
ATOM 5129 C C . ALA B 1 160 ? -0.713 40.576 58.430 1.00 33.55 138 ALA B C 1
ATOM 5130 O O . ALA B 1 160 ? -1.844 40.220 58.737 1.00 32.88 138 ALA B O 1
ATOM 5132 N N . VAL B 1 161 ? -0.123 40.229 57.294 1.00 34.19 139 VAL B N 1
ATOM 5133 C CA . VAL B 1 161 ? -0.742 39.304 56.361 1.00 35.03 139 VAL B CA 1
ATOM 5134 C C . VAL B 1 161 ? 0.060 38.004 56.371 1.00 35.89 139 VAL B C 1
ATOM 5135 O O . VAL B 1 161 ? 1.304 38.039 56.318 1.00 35.37 139 VAL B O 1
ATOM 5139 N N . THR B 1 162 ? -0.642 36.868 56.405 1.00 35.97 140 THR B N 1
ATOM 5140 C CA . THR B 1 162 ? 0.031 35.582 56.342 1.00 36.90 140 THR B CA 1
ATOM 5141 C C . THR B 1 162 ? 0.151 35.168 54.884 1.00 37.96 140 THR B C 1
ATOM 5142 O O . THR B 1 162 ? -0.440 35.771 53.995 1.00 38.02 140 THR B O 1
ATOM 5146 N N . GLN B 1 163 ? 0.927 34.127 54.655 1.00 39.37 141 GLN B N 1
ATOM 5147 C CA . GLN B 1 163 ? 1.211 33.633 53.316 1.00 41.23 141 GLN B CA 1
ATOM 5148 C C . GLN B 1 163 ? -0.032 33.036 52.615 1.00 40.57 141 GLN B C 1
ATOM 5149 O O . GLN B 1 163 ? -0.136 33.117 51.405 1.00 40.35 141 GLN B O 1
ATOM 5155 N N . MET B 1 164 ? -0.966 32.451 53.369 1.00 40.66 142 MET B N 1
ATOM 5156 C CA . MET B 1 164 ? -2.231 31.966 52.797 1.00 41.16 142 MET B CA 1
ATOM 5157 C C . MET B 1 164 ? -3.248 33.103 52.559 1.00 40.54 142 MET B C 1
ATOM 5158 O O . MET B 1 164 ? -4.318 32.876 52.011 1.00 41.57 142 MET B O 1
ATOM 5163 N N . GLY B 1 165 ? -2.929 34.325 52.974 1.00 39.77 143 GLY B N 1
ATOM 5164 C CA . GLY B 1 165 ? -3.796 35.472 52.696 1.00 37.51 143 GLY B CA 1
ATOM 5165 C C . GLY B 1 165 ? -4.648 35.929 53.862 1.00 36.40 143 GLY B C 1
ATOM 5166 O O . GLY B 1 165 ? -5.440 36.844 53.722 1.00 37.01 143 GLY B O 1
ATOM 5167 N N . LEU B 1 166 ? -4.508 35.294 55.017 1.00 34.88 144 LEU B N 1
ATOM 5168 C CA . LEU B 1 166 ? -5.256 35.715 56.192 1.00 33.62 144 LEU B CA 1
ATOM 5169 C C . LEU B 1 166 ? -4.611 36.965 56.815 1.00 33.66 144 LEU B C 1
ATOM 5170 O O . LEU B 1 166 ? -3.395 37.079 56.892 1.00 32.96 144 LEU B O 1
ATOM 5175 N N . LYS B 1 167 ? -5.445 37.916 57.221 1.00 33.76 145 LYS B N 1
ATOM 5176 C CA . LYS B 1 167 ? -4.975 39.196 57.718 1.00 33.16 145 LYS B CA 1
ATOM 5177 C C . LYS B 1 167 ? -5.423 39.343 59.134 1.00 32.81 145 LYS B C 1
ATOM 5178 O O . LYS B 1 167 ? -6.592 39.105 59.453 1.00 31.60 145 LYS B O 1
ATOM 5184 N N . PHE B 1 168 ? -4.460 39.714 59.978 1.00 32.93 146 PHE B N 1
ATOM 5185 C CA . PHE B 1 168 ? -4.697 40.000 61.396 1.00 33.22 146 PHE B CA 1
ATOM 5186 C C . PHE B 1 168 ? -4.530 41.492 61.686 1.00 33.78 146 PHE B C 1
ATOM 5187 O O . PHE B 1 168 ? -3.735 42.150 61.037 1.00 33.88 146 PHE B O 1
ATOM 5195 N N . ARG B 1 169 ? -5.278 42.002 62.663 1.00 34.79 147 ARG B N 1
ATOM 5196 C CA . ARG B 1 169 ? -5.220 43.393 63.045 1.00 36.68 147 ARG B CA 1
ATOM 5197 C C . ARG B 1 169 ? -4.643 43.503 64.440 1.00 35.63 147 ARG B C 1
ATOM 5198 O O . ARG B 1 169 ? -4.960 42.693 65.310 1.00 35.62 147 ARG B O 1
ATOM 5206 N N . ALA B 1 170 ? -3.813 44.525 64.655 1.00 35.13 148 ALA B N 1
ATOM 5207 C CA . ALA B 1 170 ? -3.175 44.746 65.957 1.00 35.10 148 ALA B CA 1
ATOM 5208 C C . ALA B 1 170 ? -2.753 46.190 66.050 1.00 34.63 148 ALA B C 1
ATOM 5209 O O . ALA B 1 170 ? -2.603 46.834 65.031 1.00 34.23 148 ALA B O 1
ATOM 5211 N N . LYS B 1 171 ? -2.571 46.678 67.274 1.00 35.40 149 LYS B N 1
ATOM 5212 C CA . LYS B 1 171 ? -2.017 48.035 67.535 1.00 36.62 149 LYS B CA 1
ATOM 5213 C C . LYS B 1 171 ? -0.477 48.093 67.602 1.00 36.04 149 LYS B C 1
ATOM 5214 O O . LYS B 1 171 ? 0.108 49.172 67.701 1.00 37.10 149 LYS B O 1
ATOM 5220 N N . ALA B 1 172 ? 0.167 46.935 67.615 1.00 34.80 150 ALA B N 1
ATOM 5221 C CA . ALA B 1 172 ? 1.610 46.832 67.814 1.00 33.55 150 ALA B CA 1
ATOM 5222 C C . ALA B 1 172 ? 2.063 45.462 67.296 1.00 33.07 150 ALA B C 1
ATOM 5223 O O . ALA B 1 172 ? 1.365 44.461 67.446 1.00 32.93 150 ALA B O 1
ATOM 5225 N N . VAL B 1 173 ? 3.197 45.448 66.619 1.00 32.30 151 VAL B N 1
ATOM 5226 C CA . VAL B 1 173 ? 3.745 44.252 66.041 1.00 31.09 151 VAL B CA 1
ATOM 5227 C C . VAL B 1 173 ? 5.209 44.184 66.460 1.00 31.98 151 VAL B C 1
ATOM 5228 O O . VAL B 1 173 ? 5.940 45.212 66.411 1.00 32.28 151 VAL B O 1
ATOM 5232 N N . VAL B 1 174 ? 5.620 43.004 66.932 1.00 31.10 152 VAL B N 1
ATOM 5233 C CA . VAL B 1 174 ? 7.041 42.700 67.163 1.00 29.63 152 VAL B CA 1
ATOM 5234 C C . VAL B 1 174 ? 7.518 41.794 66.032 1.00 30.39 152 VAL B C 1
ATOM 5235 O O . VAL B 1 174 ? 6.968 40.731 65.852 1.00 30.34 152 VAL B O 1
ATOM 5239 N N . LEU B 1 175 ? 8.479 42.260 65.234 1.00 31.76 153 LEU B N 1
ATOM 5240 C CA . LEU B 1 175 ? 9.176 41.468 64.215 1.00 33.86 153 LEU B CA 1
ATOM 5241 C C . LEU B 1 175 ? 10.498 40.899 64.781 1.00 35.38 153 LEU B C 1
ATOM 5242 O O . LEU B 1 175 ? 11.241 41.575 65.492 1.00 34.55 153 LEU B O 1
ATOM 5247 N N . THR B 1 176 ? 10.820 39.683 64.374 1.00 37.37 154 THR B N 1
ATOM 5248 C CA . THR B 1 176 ? 11.795 38.899 65.086 1.00 40.42 154 THR B CA 1
ATOM 5249 C C . THR B 1 176 ? 12.737 38.113 64.150 1.00 42.77 154 THR B C 1
ATOM 5250 O O . THR B 1 176 ? 13.966 38.278 64.196 1.00 42.97 154 THR B O 1
ATOM 5254 N N . VAL B 1 177 ? 12.136 37.289 63.295 1.00 45.74 155 VAL B N 1
ATOM 5255 C CA . VAL B 1 177 ? 12.807 36.212 62.558 1.00 48.36 155 VAL B CA 1
ATOM 5256 C C . VAL B 1 177 ? 11.776 35.618 61.605 1.00 49.84 155 VAL B C 1
ATOM 5257 O O . VAL B 1 177 ? 10.570 35.640 61.905 1.00 49.95 155 VAL B O 1
ATOM 5261 N N . GLY B 1 178 ? 12.236 35.121 60.458 1.00 51.64 156 GLY B N 1
ATOM 5262 C CA . GLY B 1 178 ? 11.349 34.509 59.468 1.00 54.46 156 GLY B CA 1
ATOM 5263 C C . GLY B 1 178 ? 11.898 34.460 58.050 1.00 56.79 156 GLY B C 1
ATOM 5264 O O . GLY B 1 178 ? 13.008 34.949 57.768 1.00 56.75 156 GLY B O 1
ATOM 5265 N N . THR B 1 179 ? 11.110 33.867 57.154 1.00 58.99 157 THR B N 1
ATOM 5266 C CA . THR B 1 179 ? 11.448 33.773 55.724 1.00 61.33 157 THR B CA 1
ATOM 5267 C C . THR B 1 179 ? 11.876 35.115 55.104 1.00 62.44 157 THR B C 1
ATOM 5268 O O . THR B 1 179 ? 12.758 35.144 54.251 1.00 63.15 157 THR B O 1
ATOM 5272 N N . PHE B 1 180 ? 11.267 36.215 55.547 1.00 63.79 158 PHE B N 1
ATOM 5273 C CA . PHE B 1 180 ? 11.595 37.554 55.040 1.00 65.12 158 PHE B CA 1
ATOM 5274 C C . PHE B 1 180 ? 13.077 37.921 55.210 1.00 66.28 158 PHE B C 1
ATOM 5275 O O . PHE B 1 180 ? 13.579 38.810 54.517 1.00 66.68 158 PHE B O 1
ATOM 5283 N N . LEU B 1 181 ? 13.764 37.237 56.126 1.00 67.55 159 LEU B N 1
ATOM 5284 C CA . LEU B 1 181 ? 15.185 37.499 56.403 1.00 68.68 159 LEU B CA 1
ATOM 5285 C C . LEU B 1 181 ? 16.190 36.911 55.390 1.00 70.06 159 LEU B C 1
ATOM 5286 O O . LEU B 1 181 ? 17.399 37.162 55.516 1.00 69.99 159 LEU B O 1
ATOM 5291 N N . ASP B 1 182 ? 15.700 36.147 54.399 1.00 71.87 160 ASP B N 1
ATOM 5292 C CA . ASP B 1 182 ? 16.511 35.743 53.227 1.00 73.79 160 ASP B CA 1
ATOM 5293 C C . ASP B 1 182 ? 17.587 34.653 53.508 1.00 75.01 160 ASP B C 1
ATOM 5294 O O . ASP B 1 182 ? 18.691 34.705 52.945 1.00 74.93 160 ASP B O 1
ATOM 5299 N N . GLY B 1 183 ? 17.270 33.674 54.358 1.00 76.32 161 GLY B N 1
ATOM 5300 C CA . GLY B 1 183 ? 18.254 32.671 54.802 1.00 78.27 161 GLY B CA 1
ATOM 5301 C C . GLY B 1 183 ? 18.725 31.676 53.748 1.00 79.65 161 GLY B C 1
ATOM 5302 O O . GLY B 1 183 ? 17.938 30.855 53.263 1.00 79.96 161 GLY B O 1
ATOM 5303 N N . LYS B 1 184 ? 20.010 31.742 53.403 1.00 80.87 162 LYS B N 1
ATOM 5304 C CA . LYS B 1 184 ? 20.604 30.849 52.397 1.00 82.20 162 LYS B CA 1
ATOM 5305 C C . LYS B 1 184 ? 21.698 29.930 52.988 1.00 83.12 162 LYS B C 1
ATOM 5306 O O . LYS B 1 184 ? 22.790 30.394 53.325 1.00 83.15 162 LYS B O 1
ATOM 5308 N N . ILE B 1 185 ? 21.388 28.633 53.099 1.00 84.36 163 ILE B N 1
ATOM 5309 C CA . ILE B 1 185 ? 22.296 27.610 53.677 1.00 85.57 163 ILE B CA 1
ATOM 5310 C C . ILE B 1 185 ? 23.524 27.302 52.773 1.00 86.33 163 ILE B C 1
ATOM 5311 O O . ILE B 1 185 ? 23.396 27.286 51.544 1.00 86.53 163 ILE B O 1
ATOM 5316 N N . HIS B 1 186 ? 24.702 27.080 53.377 1.00 87.14 164 HIS B N 1
ATOM 5317 C CA . HIS B 1 186 ? 25.948 26.755 52.629 1.00 88.04 164 HIS B CA 1
ATOM 5318 C C . HIS B 1 186 ? 26.827 25.656 53.270 1.00 88.23 164 HIS B C 1
ATOM 5319 O O . HIS B 1 186 ? 26.993 25.617 54.490 1.00 88.10 164 HIS B O 1
ATOM 5326 N N . ILE B 1 187 ? 27.414 24.795 52.434 1.00 88.68 165 ILE B N 1
ATOM 5327 C CA . ILE B 1 187 ? 28.438 23.817 52.870 1.00 88.89 165 ILE B CA 1
ATOM 5328 C C . ILE B 1 187 ? 29.758 23.995 52.070 1.00 89.04 165 ILE B C 1
ATOM 5329 O O . ILE B 1 187 ? 30.168 23.108 51.307 1.00 89.26 165 ILE B O 1
ATOM 5334 N N . GLY B 1 188 ? 30.413 25.143 52.251 1.00 89.15 166 GLY B N 1
ATOM 5335 C CA . GLY B 1 188 ? 31.653 25.468 51.529 1.00 89.17 166 GLY B CA 1
ATOM 5336 C C . GLY B 1 188 ? 31.483 26.546 50.471 1.00 89.11 166 GLY B C 1
ATOM 5337 O O . GLY B 1 188 ? 31.671 26.299 49.275 1.00 89.05 166 GLY B O 1
ATOM 5338 N N . SER B 1 202 ? 10.597 35.712 46.986 1.00 62.20 180 SER B N 1
ATOM 5339 C CA . SER B 1 202 ? 10.921 36.978 47.678 1.00 61.90 180 SER B CA 1
ATOM 5340 C C . SER B 1 202 ? 9.683 37.705 48.263 1.00 60.80 180 SER B C 1
ATOM 5341 O O . SER B 1 202 ? 9.001 38.470 47.573 1.00 61.08 180 SER B O 1
ATOM 5344 N N . ILE B 1 203 ? 9.432 37.423 49.541 1.00 59.23 181 ILE B N 1
ATOM 5345 C CA . ILE B 1 203 ? 8.426 38.052 50.415 1.00 57.30 181 ILE B CA 1
ATOM 5346 C C . ILE B 1 203 ? 8.251 39.596 50.216 1.00 55.93 181 ILE B C 1
ATOM 5347 O O . ILE B 1 203 ? 9.246 40.338 50.124 1.00 55.91 181 ILE B O 1
ATOM 5352 N N . PRO B 1 204 ? 6.983 40.069 50.100 1.00 54.00 182 PRO B N 1
ATOM 5353 C CA . PRO B 1 204 ? 6.653 41.503 50.142 1.00 52.61 182 PRO B CA 1
ATOM 5354 C C . PRO B 1 204 ? 7.237 42.243 51.348 1.00 51.23 182 PRO B C 1
ATOM 5355 O O . PRO B 1 204 ? 7.535 43.432 51.251 1.00 51.40 182 PRO B O 1
ATOM 5359 N N . LEU B 1 205 ? 7.393 41.549 52.469 1.00 49.43 183 LEU B N 1
ATOM 5360 C CA . LEU B 1 205 ? 7.970 42.150 53.662 1.00 48.38 183 LEU B CA 1
ATOM 5361 C C . LEU B 1 205 ? 9.450 42.543 53.483 1.00 48.16 183 LEU B C 1
ATOM 5362 O O . LEU B 1 205 ? 9.869 43.593 53.989 1.00 47.52 183 LEU B O 1
ATOM 5367 N N . SER B 1 206 ? 10.210 41.701 52.764 1.00 47.96 184 SER B N 1
ATOM 5368 C CA . SER B 1 206 ? 11.603 41.980 52.359 1.00 48.31 184 SER B CA 1
ATOM 5369 C C . SER B 1 206 ? 11.716 43.307 51.608 1.00 47.85 184 SER B C 1
ATOM 5370 O O . SER B 1 206 ? 12.457 44.195 52.024 1.00 47.40 184 SER B O 1
ATOM 5373 N N . ARG B 1 207 ? 10.950 43.405 50.519 1.00 47.82 185 ARG B N 1
ATOM 5374 C CA . ARG B 1 207 ? 10.811 44.594 49.671 1.00 47.49 185 ARG B CA 1
ATOM 5375 C C . ARG B 1 207 ? 10.331 45.826 50.448 1.00 47.14 185 ARG B C 1
ATOM 5376 O O . ARG B 1 207 ? 10.935 46.895 50.323 1.00 47.66 185 ARG B O 1
ATOM 5379 N N . ARG B 1 208 ? 9.293 45.685 51.276 1.00 46.54 186 ARG B N 1
ATOM 5380 C CA . ARG B 1 208 ? 8.852 46.804 52.122 1.00 45.51 186 ARG B CA 1
ATOM 5381 C C . ARG B 1 208 ? 9.975 47.397 52.984 1.00 46.62 186 ARG B C 1
ATOM 5382 O O . ARG B 1 208 ? 10.153 48.618 53.013 1.00 47.05 186 ARG B O 1
ATOM 5390 N N . LEU B 1 209 ? 10.712 46.538 53.690 1.00 47.57 187 LEU B N 1
ATOM 5391 C CA . LEU B 1 209 ? 11.725 46.963 54.671 1.00 48.18 187 LEU B CA 1
ATOM 5392 C C . LEU B 1 209 ? 12.945 47.583 53.997 1.00 49.16 187 LEU B C 1
ATOM 5393 O O . LEU B 1 209 ? 13.624 48.436 54.556 1.00 49.28 187 LEU B O 1
ATOM 5398 N N . ARG B 1 210 ? 13.203 47.147 52.779 1.00 50.61 188 ARG B N 1
ATOM 5399 C CA . ARG B 1 210 ? 14.294 47.670 51.990 1.00 52.42 188 ARG B CA 1
ATOM 5400 C C . ARG B 1 210 ? 13.980 49.041 51.434 1.00 52.88 188 ARG B C 1
ATOM 5401 O O . ARG B 1 210 ? 14.887 49.851 51.232 1.00 53.21 188 ARG B O 1
ATOM 5409 N N . GLU B 1 211 ? 12.693 49.283 51.192 1.00 53.34 189 GLU B N 1
ATOM 5410 C CA . GLU B 1 211 ? 12.221 50.539 50.626 1.00 53.69 189 GLU B CA 1
ATOM 5411 C C . GLU B 1 211 ? 12.198 51.592 51.682 1.00 52.99 189 GLU B C 1
ATOM 5412 O O . GLU B 1 211 ? 12.214 52.775 51.367 1.00 53.68 189 GLU B O 1
ATOM 5418 N N . LEU B 1 212 ? 12.165 51.170 52.938 1.00 52.11 190 LEU B N 1
ATOM 5419 C CA . LEU B 1 212 ? 12.436 52.097 54.018 1.00 51.55 190 LEU B CA 1
ATOM 5420 C C . LEU B 1 212 ? 13.934 52.445 54.014 1.00 51.12 190 LEU B C 1
ATOM 5421 O O . LEU B 1 212 ? 14.777 51.679 53.512 1.00 51.06 190 LEU B O 1
ATOM 5426 N N . PRO B 1 213 ? 14.279 53.611 54.557 1.00 50.43 191 PRO B N 1
ATOM 5427 C CA . PRO B 1 213 ? 15.708 53.906 54.692 1.00 49.84 191 PRO B CA 1
ATOM 5428 C C . PRO B 1 213 ? 16.438 53.046 55.770 1.00 49.25 191 PRO B C 1
ATOM 5429 O O . PRO B 1 213 ? 17.362 53.544 56.442 1.00 49.66 191 PRO B O 1
ATOM 5433 N N . LEU B 1 214 ? 16.028 51.781 55.914 1.00 48.03 192 LEU B N 1
ATOM 5434 C CA . LEU B 1 214 ? 16.682 50.817 56.813 1.00 47.26 192 LEU B CA 1
ATOM 5435 C C . LEU B 1 214 ? 17.991 50.326 56.216 1.00 46.60 192 LEU B C 1
ATOM 5436 O O . LEU B 1 214 ? 18.082 50.094 55.005 1.00 45.95 192 LEU B O 1
ATOM 5441 N N . ARG B 1 215 ? 18.990 50.139 57.075 1.00 46.07 193 ARG B N 1
ATOM 5442 C CA . ARG B 1 215 ? 20.306 49.705 56.628 1.00 45.71 193 ARG B CA 1
ATOM 5443 C C . ARG B 1 215 ? 20.474 48.182 56.779 1.00 46.30 193 ARG B C 1
ATOM 5444 O O . ARG B 1 215 ? 20.242 47.623 57.849 1.00 46.16 193 ARG B O 1
ATOM 5452 N N . VAL B 1 216 ? 20.866 47.529 55.693 1.00 47.11 194 VAL B N 1
ATOM 5453 C CA . VAL B 1 216 ? 20.895 46.075 55.607 1.00 48.56 194 VAL B CA 1
ATOM 5454 C C . VAL B 1 216 ? 22.318 45.538 55.757 1.00 49.64 194 VAL B C 1
ATOM 5455 O O . VAL B 1 216 ? 23.276 46.146 55.273 1.00 50.02 194 VAL B O 1
ATOM 5459 N N . GLY B 1 217 ? 22.436 44.415 56.472 1.00 50.54 195 GLY B N 1
ATOM 5460 C CA . GLY B 1 217 ? 23.701 43.697 56.656 1.00 51.10 195 GLY B CA 1
ATOM 5461 C C . GLY B 1 217 ? 23.530 42.209 56.424 1.00 51.42 195 GLY B C 1
ATOM 5462 O O . GLY B 1 217 ? 22.404 41.704 56.425 1.00 51.25 195 GLY B O 1
ATOM 5463 N N . ARG B 1 218 ? 24.638 41.508 56.191 1.00 51.99 196 ARG B N 1
ATOM 5464 C CA . ARG B 1 218 ? 24.606 40.045 56.135 1.00 52.87 196 ARG B CA 1
ATOM 5465 C C . ARG B 1 218 ? 25.386 39.419 57.279 1.00 52.83 196 ARG B C 1
ATOM 5466 O O . ARG B 1 218 ? 26.492 39.824 57.609 1.00 52.53 196 ARG B O 1
ATOM 5474 N N . LEU B 1 219 ? 24.764 38.433 57.898 1.00 53.32 197 LEU B N 1
ATOM 5475 C CA . LEU B 1 219 ? 25.354 37.722 59.010 1.00 53.78 197 LEU B CA 1
ATOM 5476 C C . LEU B 1 219 ? 25.557 36.283 58.539 1.00 53.47 197 LEU B C 1
ATOM 5477 O O . LEU B 1 219 ? 24.635 35.694 57.994 1.00 52.98 197 LEU B O 1
ATOM 5482 N N . LYS B 1 220 ? 26.758 35.735 58.709 1.00 53.75 198 LYS B N 1
ATOM 5483 C CA . LYS B 1 220 ? 26.988 34.296 58.488 1.00 54.28 198 LYS B CA 1
ATOM 5484 C C . LYS B 1 220 ? 27.175 33.573 59.835 1.00 53.93 198 LYS B C 1
ATOM 5485 O O . LYS B 1 220 ? 28.067 33.937 60.604 1.00 53.42 198 LYS B O 1
ATOM 5489 N N . THR B 1 221 ? 26.300 32.595 60.121 1.00 53.26 199 THR B N 1
ATOM 5490 C CA . THR B 1 221 ? 26.430 31.705 61.288 1.00 52.84 199 THR B CA 1
ATOM 5491 C C . THR B 1 221 ? 26.783 30.279 60.858 1.00 51.76 199 THR B C 1
ATOM 5492 O O . THR B 1 221 ? 26.568 29.879 59.710 1.00 51.78 199 THR B O 1
ATOM 5496 N N . GLY B 1 222 ? 27.302 29.507 61.802 1.00 50.40 200 GLY B N 1
ATOM 5497 C CA . GLY B 1 222 ? 27.857 28.214 61.494 1.00 48.62 200 GLY B CA 1
ATOM 5498 C C . GLY B 1 222 ? 27.534 27.187 62.547 1.00 47.34 200 GLY B C 1
ATOM 5499 O O . GLY B 1 222 ? 27.521 27.476 63.759 1.00 47.66 200 GLY B O 1
ATOM 5500 N N . THR B 1 223 ? 27.284 25.975 62.070 1.00 45.41 201 THR B N 1
ATOM 5501 C CA . THR B 1 223 ? 27.099 24.826 62.942 1.00 43.10 201 THR B CA 1
ATOM 5502 C C . THR B 1 223 ? 28.147 23.719 62.626 1.00 40.11 201 THR B C 1
ATOM 5503 O O . THR B 1 223 ? 28.493 23.508 61.461 1.00 39.52 201 THR B O 1
ATOM 5507 N N . PRO B 1 224 ? 28.711 23.068 63.668 1.00 37.45 202 PRO B N 1
ATOM 5508 C CA . PRO B 1 224 ? 29.616 21.945 63.416 1.00 35.85 202 PRO B CA 1
ATOM 5509 C C . PRO B 1 224 ? 28.845 20.680 62.966 1.00 34.49 202 PRO B C 1
ATOM 5510 O O . PRO B 1 224 ? 27.619 20.619 63.087 1.00 34.02 202 PRO B O 1
ATOM 5514 N N . PRO B 1 225 ? 29.557 19.680 62.428 1.00 33.43 203 PRO B N 1
ATOM 5515 C CA . PRO B 1 225 ? 28.895 18.384 62.235 1.00 32.26 203 PRO B CA 1
ATOM 5516 C C . PRO B 1 225 ? 28.430 17.849 63.581 1.00 31.21 203 PRO B C 1
ATOM 5517 O O . PRO B 1 225 ? 29.061 18.118 64.602 1.00 31.43 203 PRO B O 1
ATOM 5521 N N . ARG B 1 226 ? 27.324 17.122 63.595 1.00 30.01 204 ARG B N 1
ATOM 5522 C CA . ARG B 1 226 ? 26.866 16.478 64.804 1.00 29.30 204 ARG B CA 1
ATOM 5523 C C . ARG B 1 226 ? 27.281 15.004 64.738 1.00 28.71 204 ARG B C 1
ATOM 5524 O O . ARG B 1 226 ? 27.124 14.376 63.705 1.00 28.56 204 ARG B O 1
ATOM 5532 N N . ILE B 1 227 ? 27.857 14.478 65.829 1.00 28.05 205 ILE B N 1
ATOM 5533 C CA . ILE B 1 227 ? 28.535 13.160 65.840 1.00 27.00 205 ILE B CA 1
ATOM 5534 C C . ILE B 1 227 ? 27.721 12.053 66.552 1.00 26.20 205 ILE B C 1
ATOM 5535 O O . ILE B 1 227 ? 27.110 12.303 67.558 1.00 25.68 205 ILE B O 1
ATOM 5540 N N . ASP B 1 228 ? 27.776 10.826 66.050 1.00 26.37 206 ASP B N 1
ATOM 5541 C CA . ASP B 1 228 ? 27.117 9.681 66.683 1.00 26.88 206 ASP B CA 1
ATOM 5542 C C . ASP B 1 228 ? 27.915 9.216 67.905 1.00 27.57 206 ASP B C 1
ATOM 5543 O O . ASP B 1 228 ? 29.051 8.749 67.778 1.00 28.89 206 ASP B O 1
ATOM 5548 N N . ALA B 1 229 ? 27.343 9.354 69.093 1.00 27.68 207 ALA B N 1
ATOM 5549 C CA . ALA B 1 229 ? 28.032 8.936 70.313 1.00 27.94 207 ALA B CA 1
ATOM 5550 C C . ALA B 1 229 ? 28.463 7.441 70.329 1.00 28.52 207 ALA B C 1
ATOM 5551 O O . ALA B 1 229 ? 29.430 7.105 70.993 1.00 29.79 207 ALA B O 1
ATOM 5553 N N . ARG B 1 230 ? 27.780 6.547 69.599 1.00 29.07 208 ARG B N 1
ATOM 5554 C CA . ARG B 1 230 ? 28.197 5.109 69.568 1.00 28.24 208 ARG B CA 1
ATOM 5555 C C . ARG B 1 230 ? 29.592 4.933 68.925 1.00 28.56 208 ARG B C 1
ATOM 5556 O O . ARG B 1 230 ? 30.250 3.908 69.124 1.00 27.86 208 ARG B O 1
ATOM 5564 N N . THR B 1 231 ? 30.052 5.938 68.174 1.00 28.23 209 THR B N 1
ATOM 5565 C CA . THR B 1 231 ? 31.257 5.784 67.354 1.00 27.04 209 THR B CA 1
ATOM 5566 C C . THR B 1 231 ? 32.483 6.494 67.964 1.00 27.62 209 THR B C 1
ATOM 5567 O O . THR B 1 231 ? 33.539 6.605 67.331 1.00 27.25 209 THR B O 1
ATOM 5571 N N . ILE B 1 232 ? 32.340 6.945 69.203 1.00 28.11 210 ILE B N 1
ATOM 5572 C CA . ILE B 1 232 ? 33.359 7.734 69.877 1.00 28.72 210 ILE B CA 1
ATOM 5573 C C . ILE B 1 232 ? 33.865 6.923 71.058 1.00 30.24 210 ILE B C 1
ATOM 5574 O O . ILE B 1 232 ? 33.054 6.386 71.828 1.00 29.78 210 ILE B O 1
ATOM 5579 N N . ASP B 1 233 ? 35.196 6.866 71.214 1.00 31.71 211 ASP B N 1
ATOM 5580 C CA . ASP B 1 233 ? 35.792 6.268 72.412 1.00 32.75 211 ASP B CA 1
ATOM 5581 C C . ASP B 1 233 ? 35.878 7.241 73.588 1.00 32.77 211 ASP B C 1
ATOM 5582 O O . ASP B 1 233 ? 36.831 8.014 73.698 1.00 32.09 211 ASP B O 1
ATOM 5587 N N . PHE B 1 234 ? 34.862 7.221 74.451 1.00 33.56 212 PHE B N 1
ATOM 5588 C CA . PHE B 1 234 ? 34.822 8.144 75.584 1.00 34.71 212 PHE B CA 1
ATOM 5589 C C . PHE B 1 234 ? 35.773 7.728 76.700 1.00 35.66 212 PHE B C 1
ATOM 5590 O O . PHE B 1 234 ? 36.113 8.539 77.555 1.00 36.12 212 PHE B O 1
ATOM 5598 N N . SER B 1 235 ? 36.209 6.471 76.691 1.00 37.02 213 SER B N 1
ATOM 5599 C CA . SER B 1 235 ? 37.005 5.924 77.809 1.00 37.95 213 SER B CA 1
ATOM 5600 C C . SER B 1 235 ? 38.373 6.586 77.952 1.00 38.16 213 SER B C 1
ATOM 5601 O O . SER B 1 235 ? 38.926 6.612 79.045 1.00 39.03 213 SER B O 1
ATOM 5604 N N . VAL B 1 236 ? 38.881 7.165 76.866 1.00 38.39 214 VAL B N 1
ATOM 5605 C CA . VAL B 1 236 ? 40.169 7.850 76.871 1.00 38.09 214 VAL B CA 1
ATOM 5606 C C . VAL B 1 236 ? 40.079 9.348 77.094 1.00 38.74 214 VAL B C 1
ATOM 5607 O O . VAL B 1 236 ? 41.064 10.045 76.885 1.00 39.50 214 VAL B O 1
ATOM 5611 N N . LEU B 1 237 ? 38.912 9.865 77.495 1.00 38.77 215 LEU B N 1
ATOM 5612 C CA . LEU B 1 237 ? 38.697 11.321 77.523 1.00 37.27 215 LEU B CA 1
ATOM 5613 C C . LEU B 1 237 ? 38.345 11.817 78.906 1.00 37.01 215 LEU B C 1
ATOM 5614 O O . LEU B 1 237 ? 37.704 11.133 79.664 1.00 37.31 215 LEU B O 1
ATOM 5619 N N . ALA B 1 238 ? 38.784 13.025 79.232 1.00 37.09 216 ALA B N 1
ATOM 5620 C CA . ALA B 1 238 ? 38.447 13.648 80.501 1.00 36.95 216 ALA B CA 1
ATOM 5621 C C . ALA B 1 238 ? 36.966 14.064 80.502 1.00 36.64 216 ALA B C 1
ATOM 5622 O O . ALA B 1 238 ? 36.412 14.382 79.459 1.00 35.78 216 ALA B O 1
ATOM 5624 N N . GLN B 1 239 ? 36.355 14.038 81.683 1.00 36.68 217 GLN B N 1
ATOM 5625 C CA . GLN B 1 239 ? 34.958 14.387 81.894 1.00 37.15 217 GLN B CA 1
ATOM 5626 C C . GLN B 1 239 ? 34.826 15.710 82.606 1.00 37.37 217 GLN B C 1
ATOM 5627 O O . GLN B 1 239 ? 35.618 16.036 83.490 1.00 37.36 217 GLN B O 1
ATOM 5633 N N . GLN B 1 240 ? 33.806 16.472 82.226 1.00 37.33 218 GLN B N 1
ATOM 5634 C CA . GLN B 1 240 ? 33.444 17.659 82.965 1.00 36.73 218 GLN B CA 1
ATOM 5635 C C . GLN B 1 240 ? 32.032 17.510 83.533 1.00 35.93 218 GLN B C 1
ATOM 5636 O O . GLN B 1 240 ? 31.049 17.376 82.792 1.00 35.66 218 GLN B O 1
ATOM 5642 N N . HIS B 1 241 ? 31.963 17.512 84.860 1.00 35.57 219 HIS B N 1
ATOM 5643 C CA . HIS B 1 241 ? 30.713 17.469 85.607 1.00 36.24 219 HIS B CA 1
ATOM 5644 C C . HIS B 1 241 ? 30.304 18.858 86.108 1.00 36.79 219 HIS B C 1
ATOM 5645 O O . HIS B 1 241 ? 31.142 19.789 86.237 1.00 36.25 219 HIS B O 1
ATOM 5652 N N . GLY B 1 242 ? 29.012 18.988 86.389 1.00 36.57 220 GLY B N 1
ATOM 5653 C CA . GLY B 1 242 ? 28.465 20.198 86.932 1.00 37.71 220 GLY B CA 1
ATOM 5654 C C . GLY B 1 242 ? 28.793 20.330 88.398 1.00 38.94 220 GLY B C 1
ATOM 5655 O O . GLY B 1 242 ? 29.293 19.392 89.019 1.00 39.74 220 GLY B O 1
ATOM 5656 N N . ASP B 1 243 ? 28.508 21.496 88.960 1.00 39.56 221 ASP B N 1
ATOM 5657 C CA . ASP B 1 243 ? 28.728 21.720 90.368 1.00 40.37 221 ASP B CA 1
ATOM 5658 C C . ASP B 1 243 ? 27.788 20.908 91.248 1.00 41.36 221 ASP B C 1
ATOM 5659 O O . ASP B 1 243 ? 26.705 20.493 90.823 1.00 41.94 221 ASP B O 1
ATOM 5664 N N . ASN B 1 244 ? 28.211 20.744 92.497 1.00 42.73 222 ASN B N 1
ATOM 5665 C CA . ASN B 1 244 ? 27.436 20.093 93.539 1.00 44.07 222 ASN B CA 1
ATOM 5666 C C . ASN B 1 244 ? 27.598 20.884 94.841 1.00 43.46 222 ASN B C 1
ATOM 5667 O O . ASN B 1 244 ? 28.714 21.013 95.324 1.00 43.85 222 ASN B O 1
ATOM 5672 N N . PRO B 1 245 ? 26.502 21.441 95.412 1.00 43.20 223 PRO B N 1
ATOM 5673 C CA . PRO B 1 245 ? 25.081 21.419 95.006 1.00 41.99 223 PRO B CA 1
ATOM 5674 C C . PRO B 1 245 ? 24.852 22.107 93.656 1.00 40.46 223 PRO B C 1
ATOM 5675 O O . PRO B 1 245 ? 25.694 22.862 93.209 1.00 40.39 223 PRO B O 1
ATOM 5679 N N . MET B 1 246 ? 23.722 21.811 93.021 1.00 39.07 224 MET B N 1
ATOM 5680 C CA . MET B 1 246 ? 23.443 22.295 91.691 1.00 36.99 224 MET B CA 1
ATOM 5681 C C . MET B 1 246 ? 22.963 23.743 91.708 1.00 37.17 224 MET B C 1
ATOM 5682 O O . MET B 1 246 ? 22.076 24.082 92.495 1.00 37.98 224 MET B O 1
ATOM 5687 N N . PRO B 1 247 ? 23.556 24.610 90.857 1.00 36.02 225 PRO B N 1
ATOM 5688 C CA . PRO B 1 247 ? 22.933 25.920 90.640 1.00 35.50 225 PRO B CA 1
ATOM 5689 C C . PRO B 1 247 ? 21.491 25.835 90.112 1.00 35.12 225 PRO B C 1
ATOM 5690 O O . PRO B 1 247 ? 21.066 24.790 89.587 1.00 35.52 225 PRO B O 1
ATOM 5694 N N . VAL B 1 248 ? 20.778 26.943 90.255 1.00 33.65 226 VAL B N 1
ATOM 5695 C CA . VAL B 1 248 ? 19.414 27.138 89.794 1.00 32.96 226 VAL B CA 1
ATOM 5696 C C . VAL B 1 248 ? 19.397 28.472 89.021 1.00 32.89 226 VAL B C 1
ATOM 5697 O O . VAL B 1 248 ? 19.866 29.478 89.531 1.00 32.27 226 VAL B O 1
ATOM 5701 N N . PHE B 1 249 ? 18.878 28.493 87.792 1.00 32.94 227 PHE B N 1
ATOM 5702 C CA . PHE B 1 249 ? 18.801 29.766 87.040 1.00 32.58 227 PHE B CA 1
ATOM 5703 C C . PHE B 1 249 ? 17.678 30.700 87.552 1.00 33.26 227 PHE B C 1
ATOM 5704 O O . PHE B 1 249 ? 17.884 31.901 87.753 1.00 34.49 227 PHE B O 1
ATOM 5712 N N . SER B 1 250 ? 16.487 30.165 87.768 1.00 32.94 228 SER B N 1
ATOM 5713 C CA . SER B 1 250 ? 15.372 31.013 88.170 1.00 33.16 228 SER B CA 1
ATOM 5714 C C . SER B 1 250 ? 15.424 31.417 89.660 1.00 33.92 228 SER B C 1
ATOM 5715 O O . SER B 1 250 ? 15.872 30.642 90.515 1.00 34.97 228 SER B O 1
ATOM 5718 N N . PHE B 1 251 ? 15.003 32.645 89.960 1.00 34.00 229 PHE B N 1
ATOM 5719 C CA . PHE B 1 251 ? 14.889 33.098 91.341 1.00 34.50 229 PHE B CA 1
ATOM 5720 C C . PHE B 1 251 ? 13.774 32.311 92.026 1.00 34.88 229 PHE B C 1
ATOM 5721 O O . PHE B 1 251 ? 13.728 32.209 93.247 1.00 34.71 229 PHE B O 1
ATOM 5729 N N . MET B 1 252 ? 12.886 31.738 91.217 1.00 35.75 230 MET B N 1
ATOM 5730 C CA . MET B 1 252 ? 11.715 31.029 91.725 1.00 36.42 230 MET B CA 1
ATOM 5731 C C . MET B 1 252 ? 11.877 29.497 91.715 1.00 37.09 230 MET B C 1
ATOM 5732 O O . MET B 1 252 ? 10.900 28.771 91.945 1.00 37.48 230 MET B O 1
ATOM 5737 N N . GLY B 1 253 ? 13.101 29.013 91.481 1.00 37.31 231 GLY B N 1
ATOM 5738 C CA . GLY B 1 253 ? 13.313 27.590 91.227 1.00 37.84 231 GLY B CA 1
ATOM 5739 C C . GLY B 1 253 ? 13.988 26.842 92.356 1.00 38.37 231 GLY B C 1
ATOM 5740 O O . GLY B 1 253 ? 14.472 27.461 93.309 1.00 38.31 231 GLY B O 1
ATOM 5741 N N . ASN B 1 254 ? 14.037 25.510 92.234 1.00 38.72 232 ASN B N 1
ATOM 5742 C CA . ASN B 1 254 ? 14.867 24.661 93.118 1.00 39.03 232 ASN B CA 1
ATOM 5743 C C . ASN B 1 254 ? 15.574 23.609 92.301 1.00 37.72 232 ASN B C 1
ATOM 5744 O O . ASN B 1 254 ? 15.155 23.327 91.209 1.00 37.33 232 ASN B O 1
ATOM 5749 N N . ALA B 1 255 ? 16.654 23.052 92.844 1.00 37.68 233 ALA B N 1
ATOM 5750 C CA . ALA B 1 255 ? 17.463 22.017 92.182 1.00 37.60 233 ALA B CA 1
ATOM 5751 C C . ALA B 1 255 ? 16.707 20.728 91.885 1.00 37.39 233 ALA B C 1
ATOM 5752 O O . ALA B 1 255 ? 17.100 19.947 91.020 1.00 38.35 233 ALA B O 1
ATOM 5754 N N . SER B 1 256 ? 15.617 20.496 92.591 1.00 36.99 234 SER B N 1
ATOM 5755 C CA . SER B 1 256 ? 14.903 19.256 92.425 1.00 37.11 234 SER B CA 1
ATOM 5756 C C . SER B 1 256 ? 14.050 19.330 91.167 1.00 36.40 234 SER B C 1
ATOM 5757 O O . SER B 1 256 ? 13.480 18.345 90.725 1.00 36.82 234 SER B O 1
ATOM 5760 N N . GLN B 1 257 ? 13.983 20.514 90.574 1.00 35.57 235 GLN B N 1
ATOM 5761 C CA . GLN B 1 257 ? 13.379 20.685 89.270 1.00 33.72 235 GLN B CA 1
ATOM 5762 C C . GLN B 1 257 ? 14.262 20.155 88.138 1.00 32.66 235 GLN B C 1
ATOM 5763 O O . GLN B 1 257 ? 13.770 19.899 87.062 1.00 32.13 235 GLN B O 1
ATOM 5769 N N . HIS B 1 258 ? 15.571 20.045 88.353 1.00 32.35 236 HIS B N 1
ATOM 5770 C CA . HIS B 1 258 ? 16.481 19.671 87.260 1.00 32.07 236 HIS B CA 1
ATOM 5771 C C . HIS B 1 258 ? 16.312 18.186 86.892 1.00 31.72 236 HIS B C 1
ATOM 5772 O O . HIS B 1 258 ? 16.088 17.357 87.783 1.00 31.52 236 HIS B O 1
ATOM 5779 N N . PRO B 1 259 ? 16.478 17.834 85.600 1.00 31.56 237 PRO B N 1
ATOM 5780 C CA . PRO B 1 259 ? 16.432 16.418 85.258 1.00 31.63 237 PRO B CA 1
ATOM 5781 C C . PRO B 1 259 ? 17.779 15.751 85.598 1.00 32.43 237 PRO B C 1
ATOM 5782 O O . PRO B 1 259 ? 18.627 16.374 86.250 1.00 33.39 237 PRO B O 1
ATOM 5786 N N . GLN B 1 260 ? 17.959 14.502 85.196 1.00 32.09 238 GLN B N 1
ATOM 5787 C CA . GLN B 1 260 ? 19.227 13.809 85.343 1.00 32.67 238 GLN B CA 1
ATOM 5788 C C . GLN B 1 260 ? 20.386 14.648 84.784 1.00 31.85 238 GLN B C 1
ATOM 5789 O O . GLN B 1 260 ? 20.305 15.198 83.703 1.00 30.78 238 GLN B O 1
ATOM 5795 N N . GLN B 1 261 ? 21.474 14.688 85.541 1.00 32.49 239 GLN B N 1
ATOM 5796 C CA . GLN B 1 261 ? 22.691 15.384 85.172 1.00 32.91 239 GLN B CA 1
ATOM 5797 C C . GLN B 1 261 ? 23.722 14.429 84.550 1.00 33.38 239 GLN B C 1
ATOM 5798 O O . GLN B 1 261 ? 23.883 13.298 85.011 1.00 33.80 239 GLN B O 1
ATOM 5804 N N . VAL B 1 262 ? 24.401 14.899 83.502 1.00 32.98 240 VAL B N 1
ATOM 5805 C CA . VAL B 1 262 ? 25.418 14.136 82.803 1.00 32.27 240 VAL B CA 1
ATOM 5806 C C . VAL B 1 262 ? 26.704 14.981 82.590 1.00 33.13 240 VAL B C 1
ATOM 5807 O O . VAL B 1 262 ? 26.647 16.210 82.610 1.00 33.74 240 VAL B O 1
ATOM 5811 N N . PRO B 1 263 ? 27.876 14.326 82.422 1.00 33.55 241 PRO B N 1
ATOM 5812 C CA . PRO B 1 263 ? 29.111 15.037 82.000 1.00 33.10 241 PRO B CA 1
ATOM 5813 C C . PRO B 1 263 ? 29.180 15.440 80.511 1.00 34.06 241 PRO B C 1
ATOM 5814 O O . PRO B 1 263 ? 28.427 14.888 79.693 1.00 34.60 241 PRO B O 1
ATOM 5818 N N . CYS B 1 264 ? 30.065 16.394 80.175 1.00 34.04 242 CYS B N 1
ATOM 5819 C CA . CYS B 1 264 ? 30.565 16.572 78.807 1.00 35.07 242 CYS B CA 1
ATOM 5820 C C . CYS B 1 264 ? 31.964 16.037 78.789 1.00 35.19 242 CYS B C 1
ATOM 5821 O O . CYS B 1 264 ? 32.612 15.961 79.812 1.00 36.03 242 CYS B O 1
ATOM 5824 N N . TYR B 1 265 ? 32.460 15.712 77.616 1.00 35.91 243 TYR B N 1
ATOM 5825 C CA . TYR B 1 265 ? 33.774 15.146 77.511 1.00 36.82 243 TYR B CA 1
ATOM 5826 C C . TYR B 1 265 ? 34.654 16.100 76.754 1.00 37.23 243 TYR B C 1
ATOM 5827 O O . TYR B 1 265 ? 34.193 16.900 75.960 1.00 37.49 243 TYR B O 1
ATOM 5836 N N . ILE B 1 266 ? 35.935 16.053 77.046 1.00 38.14 244 ILE B N 1
ATOM 5837 C CA . ILE B 1 266 ? 36.843 16.969 76.444 1.00 38.87 244 ILE B CA 1
ATOM 5838 C C . ILE B 1 266 ? 37.760 16.157 75.566 1.00 39.26 244 ILE B C 1
ATOM 5839 O O . ILE B 1 266 ? 38.295 15.138 75.982 1.00 38.87 244 ILE B O 1
ATOM 5844 N N . THR B 1 267 ? 37.887 16.596 74.325 1.00 40.15 245 THR B N 1
ATOM 5845 C CA . THR B 1 267 ? 38.953 16.147 73.463 1.00 40.78 245 THR B CA 1
ATOM 5846 C C . THR B 1 267 ? 39.712 17.393 73.020 1.00 42.36 245 THR B C 1
ATOM 5847 O O . THR B 1 267 ? 39.457 18.487 73.510 1.00 42.12 245 THR B O 1
ATOM 5851 N N . HIS B 1 268 ? 40.663 17.223 72.120 1.00 44.76 246 HIS B N 1
ATOM 5852 C CA . HIS B 1 268 ? 41.561 18.308 71.764 1.00 46.64 246 HIS B CA 1
ATOM 5853 C C . HIS B 1 268 ? 41.899 18.284 70.293 1.00 48.58 246 HIS B C 1
ATOM 5854 O O . HIS B 1 268 ? 42.065 17.225 69.666 1.00 48.58 246 HIS B O 1
ATOM 5861 N N . THR B 1 269 ? 41.988 19.488 69.756 1.00 51.10 247 THR B N 1
ATOM 5862 C CA . THR B 1 269 ? 42.512 19.741 68.432 1.00 53.67 247 THR B CA 1
ATOM 5863 C C . THR B 1 269 ? 44.016 19.419 68.475 1.00 55.09 247 THR B C 1
ATOM 5864 O O . THR B 1 269 ? 44.622 19.475 69.550 1.00 55.70 247 THR B O 1
ATOM 5868 N N . ASN B 1 270 ? 44.627 19.033 67.357 1.00 56.72 248 ASN B N 1
ATOM 5869 C CA . ASN B 1 270 ? 46.080 18.792 67.387 1.00 57.99 248 ASN B CA 1
ATOM 5870 C C . ASN B 1 270 ? 46.878 19.219 66.139 1.00 59.70 248 ASN B C 1
ATOM 5871 O O . ASN B 1 270 ? 46.403 20.042 65.344 1.00 59.69 248 ASN B O 1
ATOM 5876 N N . GLU B 1 271 ? 48.099 18.685 65.998 1.00 61.71 249 GLU B N 1
ATOM 5877 C CA . GLU B 1 271 ? 48.966 18.987 64.850 1.00 63.52 249 GLU B CA 1
ATOM 5878 C C . GLU B 1 271 ? 48.355 18.455 63.539 1.00 64.80 249 GLU B C 1
ATOM 5879 O O . GLU B 1 271 ? 48.233 19.202 62.549 1.00 64.64 249 GLU B O 1
ATOM 5881 N N . LYS B 1 272 ? 47.956 17.175 63.560 1.00 66.30 250 LYS B N 1
ATOM 5882 C CA . LYS B 1 272 ? 47.190 16.545 62.478 1.00 67.86 250 LYS B CA 1
ATOM 5883 C C . LYS B 1 272 ? 45.940 17.345 62.089 1.00 69.16 250 LYS B C 1
ATOM 5884 O O . LYS B 1 272 ? 45.565 17.357 60.912 1.00 69.51 250 LYS B O 1
ATOM 5886 N N . THR B 1 273 ? 45.315 18.009 63.071 1.00 70.65 251 THR B N 1
ATOM 5887 C CA . THR B 1 273 ? 44.084 18.795 62.858 1.00 72.11 251 THR B CA 1
ATOM 5888 C C . THR B 1 273 ? 44.379 20.097 62.104 1.00 73.70 251 THR B C 1
ATOM 5889 O O . THR B 1 273 ? 43.692 20.429 61.131 1.00 73.48 251 THR B O 1
ATOM 5893 N N . HIS B 1 274 ? 45.398 20.827 62.562 1.00 75.79 252 HIS B N 1
ATOM 5894 C CA . HIS B 1 274 ? 45.827 22.068 61.903 1.00 77.86 252 HIS B CA 1
ATOM 5895 C C . HIS B 1 274 ? 46.369 21.811 60.487 1.00 78.58 252 HIS B C 1
ATOM 5896 O O . HIS B 1 274 ? 46.127 22.606 59.579 1.00 78.72 252 HIS B O 1
ATOM 5903 N N . ASP B 1 275 ? 47.074 20.692 60.308 1.00 79.75 253 ASP B N 1
ATOM 5904 C CA . ASP B 1 275 ? 47.438 20.172 58.981 1.00 80.98 253 ASP B CA 1
ATOM 5905 C C . ASP B 1 275 ? 46.276 20.207 57.970 1.00 81.60 253 ASP B C 1
ATOM 5906 O O . ASP B 1 275 ? 46.419 20.719 56.852 1.00 81.62 253 ASP B O 1
ATOM 5911 N N . VAL B 1 276 ? 45.136 19.659 58.393 1.00 82.38 254 VAL B N 1
ATOM 5912 C CA . VAL B 1 276 ? 43.942 19.465 57.559 1.00 83.10 254 VAL B CA 1
ATOM 5913 C C . VAL B 1 276 ? 43.244 20.780 57.169 1.00 83.76 254 VAL B C 1
ATOM 5914 O O . VAL B 1 276 ? 42.871 20.970 56.002 1.00 83.63 254 VAL B O 1
ATOM 5918 N N . ILE B 1 277 ? 43.056 21.675 58.141 1.00 84.61 255 ILE B N 1
ATOM 5919 C CA . ILE B 1 277 ? 42.412 22.968 57.873 1.00 85.55 255 ILE B CA 1
ATOM 5920 C C . ILE B 1 277 ? 43.297 23.889 57.033 1.00 86.32 255 ILE B C 1
ATOM 5921 O O . ILE B 1 277 ? 42.786 24.758 56.317 1.00 86.34 255 ILE B O 1
ATOM 5926 N N . ARG B 1 278 ? 44.613 23.674 57.116 1.00 87.25 256 ARG B N 1
ATOM 5927 C CA . ARG B 1 278 ? 45.595 24.421 56.327 1.00 87.99 256 ARG B CA 1
ATOM 5928 C C . ARG B 1 278 ? 45.337 24.212 54.840 1.00 88.49 256 ARG B C 1
ATOM 5929 O O . ARG B 1 278 ? 45.007 25.167 54.124 1.00 88.57 256 ARG B O 1
ATOM 5931 N N . SER B 1 279 ? 45.456 22.958 54.399 1.00 89.05 257 SER B N 1
ATOM 5932 C CA . SER B 1 279 ? 45.356 22.604 52.981 1.00 89.73 257 SER B CA 1
ATOM 5933 C C . SER B 1 279 ? 44.079 23.132 52.324 1.00 90.14 257 SER B C 1
ATOM 5934 O O . SER B 1 279 ? 44.131 23.804 51.288 1.00 90.26 257 SER B O 1
ATOM 5937 N N . ASN B 1 280 ? 42.942 22.852 52.954 1.00 90.67 258 ASN B N 1
ATOM 5938 C CA . ASN B 1 280 ? 41.639 23.120 52.359 1.00 91.08 258 ASN B CA 1
ATOM 5939 C C . ASN B 1 280 ? 41.029 24.445 52.839 1.00 91.66 258 ASN B C 1
ATOM 5940 O O . ASN B 1 280 ? 39.976 24.448 53.497 1.00 91.99 258 ASN B O 1
ATOM 5945 N N . LEU B 1 281 ? 41.680 25.565 52.509 1.00 92.02 259 LEU B N 1
ATOM 5946 C CA . LEU B 1 281 ? 41.193 26.879 52.949 1.00 92.27 259 LEU B CA 1
ATOM 5947 C C . LEU B 1 281 ? 40.744 27.761 51.781 1.00 92.29 259 LEU B C 1
ATOM 5948 O O . LEU B 1 281 ? 39.717 28.446 51.870 1.00 92.15 259 LEU B O 1
ATOM 5953 N N . SER B 1 301 ? 34.286 30.083 63.792 1.00 109.48 279 SER B N 1
ATOM 5954 C CA . SER B 1 301 ? 34.608 28.797 63.177 1.00 109.58 279 SER B CA 1
ATOM 5955 C C . SER B 1 301 ? 36.070 28.381 63.407 1.00 109.66 279 SER B C 1
ATOM 5956 O O . SER B 1 301 ? 36.941 29.226 63.620 1.00 109.63 279 SER B O 1
ATOM 5959 N N . ILE B 1 302 ? 36.323 27.073 63.361 1.00 109.84 280 ILE B N 1
ATOM 5960 C CA . ILE B 1 302 ? 37.656 26.509 63.619 1.00 109.90 280 ILE B CA 1
ATOM 5961 C C . ILE B 1 302 ? 38.720 26.891 62.564 1.00 110.08 280 ILE B C 1
ATOM 5962 O O . ILE B 1 302 ? 39.907 26.973 62.894 1.00 110.19 280 ILE B O 1
ATOM 5967 N N . GLU B 1 303 ? 38.298 27.131 61.318 1.00 110.17 281 GLU B N 1
ATOM 5968 C CA . GLU B 1 303 ? 39.231 27.510 60.239 1.00 110.24 281 GLU B CA 1
ATOM 5969 C C . GLU B 1 303 ? 39.722 28.970 60.333 1.00 110.23 281 GLU B C 1
ATOM 5970 O O . GLU B 1 303 ? 40.817 29.294 59.856 1.00 110.24 281 GLU B O 1
ATOM 5976 N N . ASP B 1 304 ? 38.911 29.826 60.959 1.00 110.16 282 ASP B N 1
ATOM 5977 C CA . ASP B 1 304 ? 39.246 31.235 61.204 1.00 110.04 282 ASP B CA 1
ATOM 5978 C C . ASP B 1 304 ? 39.724 31.483 62.651 1.00 109.96 282 ASP B C 1
ATOM 5979 O O . ASP B 1 304 ? 39.684 32.618 63.147 1.00 109.94 282 ASP B O 1
ATOM 5981 N N . LYS B 1 305 ? 40.177 30.415 63.312 1.00 109.78 283 LYS B N 1
ATOM 5982 C CA . LYS B 1 305 ? 40.657 30.465 64.702 1.00 109.58 283 LYS B CA 1
ATOM 5983 C C . LYS B 1 305 ? 41.985 29.721 64.870 1.00 109.43 283 LYS B C 1
ATOM 5984 O O . LYS B 1 305 ? 42.651 29.844 65.905 1.00 109.42 283 LYS B O 1
ATOM 5986 N N . VAL B 1 306 ? 42.347 28.940 63.852 1.00 109.19 284 VAL B N 1
ATOM 5987 C CA . VAL B 1 306 ? 43.642 28.266 63.785 1.00 108.90 284 VAL B CA 1
ATOM 5988 C C . VAL B 1 306 ? 44.635 29.135 63.009 1.00 108.71 284 VAL B C 1
ATOM 5989 O O . VAL B 1 306 ? 45.830 29.176 63.330 1.00 108.76 284 VAL B O 1
ATOM 5991 N N . MET B 1 307 ? 44.123 29.835 61.995 1.00 108.35 285 MET B N 1
ATOM 5992 C CA . MET B 1 307 ? 44.928 30.725 61.157 1.00 108.00 285 MET B CA 1
ATOM 5993 C C . MET B 1 307 ? 44.891 32.191 61.649 1.00 107.70 285 MET B C 1
ATOM 5994 O O . MET B 1 307 ? 45.097 33.130 60.869 1.00 107.70 285 MET B O 1
ATOM 5996 N N . ARG B 1 308 ? 44.633 32.369 62.947 1.00 107.11 286 ARG B N 1
ATOM 5997 C CA . ARG B 1 308 ? 44.597 33.691 63.586 1.00 106.35 286 ARG B CA 1
ATOM 5998 C C . ARG B 1 308 ? 45.202 33.670 65.004 1.00 105.85 286 ARG B C 1
ATOM 5999 O O . ARG B 1 308 ? 45.184 34.687 65.708 1.00 105.87 286 ARG B O 1
ATOM 6001 N N . PHE B 1 309 ? 45.737 32.510 65.403 1.00 105.14 287 PHE B N 1
ATOM 6002 C CA . PHE B 1 309 ? 46.476 32.337 66.668 1.00 104.49 287 PHE B CA 1
ATOM 6003 C C . PHE B 1 309 ? 47.374 31.093 66.605 1.00 103.88 287 PHE B C 1
ATOM 6004 O O . PHE B 1 309 ? 46.958 30.055 66.076 1.00 103.78 287 PHE B O 1
ATOM 6006 N N . ALA B 1 310 ? 48.586 31.211 67.164 1.00 103.03 288 ALA B N 1
ATOM 6007 C CA . ALA B 1 310 ? 49.674 30.196 67.059 1.00 102.06 288 ALA B CA 1
ATOM 6008 C C . ALA B 1 310 ? 49.269 28.710 67.094 1.00 101.20 288 ALA B C 1
ATOM 6009 O O . ALA B 1 310 ? 48.382 28.305 67.859 1.00 101.18 288 ALA B O 1
ATOM 6011 N N . ASP B 1 311 ? 49.939 27.911 66.261 1.00 100.02 289 ASP B N 1
ATOM 6012 C CA . ASP B 1 311 ? 49.732 26.454 66.221 1.00 98.78 289 ASP B CA 1
ATOM 6013 C C . ASP B 1 311 ? 50.353 25.755 67.436 1.00 97.73 289 ASP B C 1
ATOM 6014 O O . ASP B 1 311 ? 50.240 24.528 67.575 1.00 97.79 289 ASP B O 1
ATOM 6016 N N . ARG B 1 312 ? 51.003 26.540 68.306 1.00 96.11 290 ARG B N 1
ATOM 6017 C CA . ARG B 1 312 ? 51.558 26.046 69.580 1.00 94.28 290 ARG B CA 1
ATOM 6018 C C . ARG B 1 312 ? 50.481 26.012 70.689 1.00 92.71 290 ARG B C 1
ATOM 6019 O O . ARG B 1 312 ? 50.794 26.013 71.887 1.00 92.67 290 ARG B O 1
ATOM 6021 N N . ASN B 1 313 ? 49.217 25.972 70.262 1.00 90.46 291 ASN B N 1
ATOM 6022 C CA . ASN B 1 313 ? 48.055 25.913 71.147 1.00 88.33 291 ASN B CA 1
ATOM 6023 C C . ASN B 1 313 ? 47.113 24.765 70.753 1.00 86.34 291 ASN B C 1
ATOM 6024 O O . ASN B 1 313 ? 46.662 24.682 69.601 1.00 86.32 291 ASN B O 1
ATOM 6029 N N . GLN B 1 314 ? 46.825 23.879 71.701 1.00 83.53 292 GLN B N 1
ATOM 6030 C CA . GLN B 1 314 ? 45.766 22.885 71.520 1.00 80.70 292 GLN B CA 1
ATOM 6031 C C . GLN B 1 314 ? 44.437 23.468 71.999 1.00 78.20 292 GLN B C 1
ATOM 6032 O O . GLN B 1 314 ? 44.271 23.776 73.186 1.00 78.12 292 GLN B O 1
ATOM 6038 N N . HIS B 1 315 ? 43.499 23.626 71.073 1.00 74.70 293 HIS B N 1
ATOM 6039 C CA . HIS B 1 315 ? 42.153 24.051 71.421 1.00 71.42 293 HIS B CA 1
ATOM 6040 C C . HIS B 1 315 ? 41.369 22.860 72.009 1.00 68.22 293 HIS B C 1
ATOM 6041 O O . HIS B 1 315 ? 41.287 21.792 71.398 1.00 67.69 293 HIS B O 1
ATOM 6048 N N . GLN B 1 316 ? 40.848 23.045 73.221 1.00 64.15 294 GLN B N 1
ATOM 6049 C CA . GLN B 1 316 ? 39.921 22.109 73.847 1.00 59.97 294 GLN B CA 1
ATOM 6050 C C . GLN B 1 316 ? 38.638 22.051 73.035 1.00 57.20 294 GLN B C 1
ATOM 6051 O O . GLN B 1 316 ? 38.112 23.088 72.657 1.00 56.56 294 GLN B O 1
ATOM 6057 N N . ILE B 1 317 ? 38.152 20.840 72.765 1.00 53.47 295 ILE B N 1
ATOM 6058 C CA . ILE B 1 317 ? 36.876 20.641 72.094 1.00 49.89 295 ILE B CA 1
ATOM 6059 C C . ILE B 1 317 ? 35.931 20.003 73.087 1.00 47.37 295 ILE B C 1
ATOM 6060 O O . ILE B 1 317 ? 36.176 18.903 73.541 1.00 47.37 295 ILE B O 1
ATOM 6065 N N . PHE B 1 318 ? 34.867 20.696 73.448 1.00 44.32 296 PHE B N 1
ATOM 6066 C CA . PHE B 1 318 ? 33.891 20.101 74.353 1.00 42.09 296 PHE B CA 1
ATOM 6067 C C . PHE B 1 318 ? 32.819 19.310 73.618 1.00 39.82 296 PHE B C 1
ATOM 6068 O O . PHE B 1 318 ? 32.134 19.839 72.741 1.00 39.03 296 PHE B O 1
ATOM 6076 N N . LEU B 1 319 ? 32.708 18.033 73.973 1.00 37.21 297 LEU B N 1
ATOM 6077 C CA . LEU B 1 319 ? 31.717 17.138 73.374 1.00 35.80 297 LEU B CA 1
ATOM 6078 C C . LEU B 1 319 ? 30.454 17.285 74.173 1.00 34.84 297 LEU B C 1
ATOM 6079 O O . LEU B 1 319 ? 30.363 16.798 75.284 1.00 35.13 297 LEU B O 1
ATOM 6084 N N . GLU B 1 320 ? 29.516 18.045 73.635 1.00 33.62 298 GLU B N 1
ATOM 6085 C CA . GLU B 1 320 ? 28.288 18.354 74.358 1.00 33.92 298 GLU B CA 1
ATOM 6086 C C . GLU B 1 320 ? 27.155 17.400 73.935 1.00 32.04 298 GLU B C 1
ATOM 6087 O O . GLU B 1 320 ? 26.895 17.232 72.743 1.00 31.00 298 GLU B O 1
ATOM 6093 N N . PRO B 1 321 ? 26.464 16.791 74.907 1.00 31.94 299 PRO B N 1
ATOM 6094 C CA . PRO B 1 321 ? 25.340 15.877 74.594 1.00 30.90 299 PRO B CA 1
ATOM 6095 C C . PRO B 1 321 ? 24.146 16.669 74.089 1.00 30.18 299 PRO B C 1
ATOM 6096 O O . PRO B 1 321 ? 23.762 17.675 74.695 1.00 30.26 299 PRO B O 1
ATOM 6100 N N . GLU B 1 322 ? 23.561 16.256 72.978 1.00 29.23 300 GLU B N 1
ATOM 6101 C CA . GLU B 1 322 ? 22.323 16.919 72.534 1.00 29.20 300 GLU B CA 1
ATOM 6102 C C . GLU B 1 322 ? 21.103 16.688 73.431 1.00 28.06 300 GLU B C 1
ATOM 6103 O O . GLU B 1 322 ? 20.103 17.399 73.312 1.00 28.88 300 GLU B O 1
ATOM 6109 N N . GLY B 1 323 ? 21.181 15.692 74.301 1.00 27.01 301 GLY B N 1
ATOM 6110 C CA . GLY B 1 323 ? 20.141 15.398 75.263 1.00 26.72 301 GLY B CA 1
ATOM 6111 C C . GLY B 1 323 ? 20.275 14.014 75.848 1.00 26.66 301 GLY B C 1
ATOM 6112 O O . GLY B 1 323 ? 21.112 13.226 75.390 1.00 27.71 301 GLY B O 1
ATOM 6113 N N . LEU B 1 324 ? 19.443 13.719 76.845 1.00 26.51 302 LEU B N 1
ATOM 6114 C CA . LEU B 1 324 ? 19.437 12.420 77.548 1.00 27.25 302 LEU B CA 1
ATOM 6115 C C . LEU B 1 324 ? 18.860 11.281 76.731 1.00 27.18 302 LEU B C 1
ATOM 6116 O O . LEU B 1 324 ? 19.120 10.134 77.024 1.00 28.57 302 LEU B O 1
ATOM 6121 N N . THR B 1 325 ? 18.035 11.577 75.736 1.00 27.11 303 THR B N 1
ATOM 6122 C CA . THR B 1 325 ? 17.463 10.547 74.891 1.00 26.69 303 THR B CA 1
ATOM 6123 C C . THR B 1 325 ? 18.015 10.703 73.478 1.00 26.92 303 THR B C 1
ATOM 6124 O O . THR B 1 325 ? 17.310 10.487 72.493 1.00 29.02 303 THR B O 1
ATOM 6128 N N . SER B 1 326 ? 19.259 11.137 73.360 1.00 26.47 304 SER B N 1
ATOM 6129 C CA . SER B 1 326 ? 19.843 11.368 72.061 1.00 25.50 304 SER B CA 1
ATOM 6130 C C . SER B 1 326 ? 21.212 10.739 72.026 1.00 25.56 304 SER B C 1
ATOM 6131 O O . SER B 1 326 ? 21.972 10.843 72.976 1.00 25.86 304 SER B O 1
ATOM 6134 N N . ASN B 1 327 ? 21.542 10.085 70.931 1.00 25.26 305 ASN B N 1
ATOM 6135 C CA . ASN B 1 327 ? 22.910 9.678 70.771 1.00 26.12 305 ASN B CA 1
ATOM 6136 C C . ASN B 1 327 ? 23.780 10.718 70.104 1.00 26.33 305 ASN B C 1
ATOM 6137 O O . ASN B 1 327 ? 24.919 10.452 69.834 1.00 27.14 305 ASN B O 1
ATOM 6142 N N . GLU B 1 328 ? 23.251 11.894 69.796 1.00 27.18 306 GLU B N 1
ATOM 6143 C CA . GLU B 1 328 ? 24.068 12.885 69.077 1.00 27.22 306 GLU B CA 1
ATOM 6144 C C . GLU B 1 328 ? 24.953 13.734 69.989 1.00 25.63 306 GLU B C 1
ATOM 6145 O O . GLU B 1 328 ? 24.630 14.019 71.140 1.00 24.01 306 GLU B O 1
ATOM 6151 N N . ILE B 1 329 ? 26.094 14.103 69.450 1.00 25.49 307 ILE B N 1
ATOM 6152 C CA . ILE B 1 329 ? 27.074 14.872 70.173 1.00 25.52 307 ILE B CA 1
ATOM 6153 C C . ILE B 1 329 ? 27.379 16.143 69.363 1.00 26.18 307 ILE B C 1
ATOM 6154 O O . ILE B 1 329 ? 27.626 16.069 68.132 1.00 25.44 307 ILE B O 1
ATOM 6159 N N . TYR B 1 330 ? 27.347 17.283 70.064 1.00 26.26 308 TYR B N 1
ATOM 6160 C CA . TYR B 1 330 ? 27.730 18.592 69.510 1.00 27.69 308 TYR B CA 1
ATOM 6161 C C . TYR B 1 330 ? 29.215 18.921 69.884 1.00 27.90 308 TYR B C 1
ATOM 6162 O O . TYR B 1 330 ? 29.517 19.212 71.062 1.00 27.63 308 TYR B O 1
ATOM 6171 N N . PRO B 1 331 ? 30.139 18.847 68.901 1.00 27.81 309 PRO B N 1
ATOM 6172 C CA . PRO B 1 331 ? 31.556 19.113 69.207 1.00 28.84 309 PRO B CA 1
ATOM 6173 C C . PRO B 1 331 ? 31.778 20.646 69.211 1.00 30.47 309 PRO B C 1
ATOM 6174 O O . PRO B 1 331 ? 31.943 21.248 68.141 1.00 29.56 309 PRO B O 1
ATOM 6178 N N . ASN B 1 332 ? 31.678 21.254 70.396 1.00 32.67 310 ASN B N 1
ATOM 6179 C CA . ASN B 1 332 ? 31.800 22.683 70.570 1.00 35.83 310 ASN B CA 1
ATOM 6180 C C . ASN B 1 332 ? 33.228 23.077 70.330 1.00 37.52 310 ASN B C 1
ATOM 6181 O O . ASN B 1 332 ? 34.117 22.634 71.052 1.00 38.46 310 ASN B O 1
ATOM 6186 N N . GLY B 1 333 ? 33.462 23.887 69.313 1.00 39.50 311 GLY B N 1
ATOM 6187 C CA . GLY B 1 333 ? 34.821 24.294 69.028 1.00 43.05 311 GLY B CA 1
ATOM 6188 C C . GLY B 1 333 ? 35.264 24.035 67.608 1.00 45.46 311 GLY B C 1
ATOM 6189 O O . GLY B 1 333 ? 36.269 24.602 67.183 1.00 45.53 311 GLY B O 1
ATOM 6190 N N . ILE B 1 334 ? 34.523 23.197 66.871 1.00 47.65 312 ILE B N 1
ATOM 6191 C CA . ILE B 1 334 ? 34.841 22.962 65.457 1.00 50.16 312 ILE B CA 1
ATOM 6192 C C . ILE B 1 334 ? 33.754 23.364 64.445 1.00 51.64 312 ILE B C 1
ATOM 6193 O O . ILE B 1 334 ? 33.629 22.721 63.395 1.00 52.20 312 ILE B O 1
ATOM 6198 N N . SER B 1 335 ? 32.960 24.395 64.723 1.00 53.42 313 SER B N 1
ATOM 6199 C CA . SER B 1 335 ? 32.032 24.876 63.674 1.00 55.58 313 SER B CA 1
ATOM 6200 C C . SER B 1 335 ? 32.781 25.254 62.380 1.00 56.62 313 SER B C 1
ATOM 6201 O O . SER B 1 335 ? 33.988 25.557 62.409 1.00 57.09 313 SER B O 1
ATOM 6204 N N . THR B 1 336 ? 32.070 25.227 61.257 1.00 58.01 314 THR B N 1
ATOM 6205 C CA . THR B 1 336 ? 32.710 25.317 59.944 1.00 59.90 314 THR B CA 1
ATOM 6206 C C . THR B 1 336 ? 31.775 25.708 58.822 1.00 60.44 314 THR B C 1
ATOM 6207 O O . THR B 1 336 ? 30.642 25.227 58.747 1.00 60.83 314 THR B O 1
ATOM 6211 N N . SER B 1 337 ? 32.291 26.556 57.935 1.00 61.39 315 SER B N 1
ATOM 6212 C CA . SER B 1 337 ? 31.748 26.732 56.582 1.00 61.92 315 SER B CA 1
ATOM 6213 C C . SER B 1 337 ? 32.358 25.658 55.681 1.00 61.55 315 SER B C 1
ATOM 6214 O O . SER B 1 337 ? 31.892 25.449 54.547 1.00 62.03 315 SER B O 1
ATOM 6217 N N . LEU B 1 338 ? 33.399 24.993 56.207 1.00 60.36 316 LEU B N 1
ATOM 6218 C CA . LEU B 1 338 ? 34.167 23.923 55.521 1.00 58.96 316 LEU B CA 1
ATOM 6219 C C . LEU B 1 338 ? 33.359 22.786 54.882 1.00 57.18 316 LEU B C 1
ATOM 6220 O O . LEU B 1 338 ? 32.250 22.482 55.331 1.00 56.81 316 LEU B O 1
ATOM 6225 N N . PRO B 1 339 ? 33.921 22.164 53.818 1.00 55.54 317 PRO B N 1
ATOM 6226 C CA . PRO B 1 339 ? 33.250 21.050 53.125 1.00 53.89 317 PRO B CA 1
ATOM 6227 C C . PRO B 1 339 ? 33.357 19.717 53.877 1.00 52.09 317 PRO B C 1
ATOM 6228 O O . PRO B 1 339 ? 34.213 19.549 54.747 1.00 51.26 317 PRO B O 1
ATOM 6232 N N . PHE B 1 340 ? 32.490 18.780 53.511 1.00 50.36 318 PHE B N 1
ATOM 6233 C CA . PHE B 1 340 ? 32.283 17.559 54.285 1.00 48.75 318 PHE B CA 1
ATOM 6234 C C . PHE B 1 340 ? 33.554 16.712 54.474 1.00 47.91 318 PHE B C 1
ATOM 6235 O O . PHE B 1 340 ? 33.778 16.151 55.556 1.00 47.53 318 PHE B O 1
ATOM 6243 N N . ASP B 1 341 ? 34.375 16.658 53.421 1.00 47.18 319 ASP B N 1
ATOM 6244 C CA . ASP B 1 341 ? 35.667 15.947 53.408 1.00 46.53 319 ASP B CA 1
ATOM 6245 C C . ASP B 1 341 ? 36.587 16.406 54.523 1.00 44.84 319 ASP B C 1
ATOM 6246 O O . ASP B 1 341 ? 37.183 15.584 55.238 1.00 44.84 319 ASP B O 1
ATOM 6251 N N . VAL B 1 342 ? 36.669 17.723 54.677 1.00 42.93 320 VAL B N 1
ATOM 6252 C CA . VAL B 1 342 ? 37.472 18.367 55.700 1.00 41.56 320 VAL B CA 1
ATOM 6253 C C . VAL B 1 342 ? 36.857 18.196 57.074 1.00 40.52 320 VAL B C 1
ATOM 6254 O O . VAL B 1 342 ? 37.578 18.099 58.056 1.00 40.58 320 VAL B O 1
ATOM 6258 N N . GLN B 1 343 ? 35.528 18.145 57.134 1.00 40.33 321 GLN B N 1
ATOM 6259 C CA . GLN B 1 343 ? 34.785 17.856 58.368 1.00 39.75 321 GLN B CA 1
ATOM 6260 C C . GLN B 1 343 ? 35.142 16.463 58.914 1.00 40.52 321 GLN B C 1
ATOM 6261 O O . GLN B 1 343 ? 35.446 16.311 60.094 1.00 40.67 321 GLN B O 1
ATOM 6267 N N . MET B 1 344 ? 35.129 15.459 58.049 1.00 40.95 322 MET B N 1
ATOM 6268 C CA . MET B 1 344 ? 35.517 14.110 58.433 1.00 43.09 322 MET B CA 1
ATOM 6269 C C . MET B 1 344 ? 36.968 14.024 58.927 1.00 42.52 322 MET B C 1
ATOM 6270 O O . MET B 1 344 ? 37.234 13.424 59.964 1.00 42.19 322 MET B O 1
ATOM 6275 N N . GLN B 1 345 ? 37.895 14.639 58.195 1.00 42.77 323 GLN B N 1
ATOM 6276 C CA . GLN B 1 345 ? 39.300 14.668 58.600 1.00 43.28 323 GLN B CA 1
ATOM 6277 C C . GLN B 1 345 ? 39.542 15.393 59.921 1.00 42.96 323 GLN B C 1
ATOM 6278 O O . GLN B 1 345 ? 40.262 14.879 60.782 1.00 43.11 323 GLN B O 1
ATOM 6284 N N . ILE B 1 346 ? 38.943 16.571 60.103 1.00 42.90 324 ILE B N 1
ATOM 6285 C CA . ILE B 1 346 ? 39.023 17.261 61.396 1.00 42.65 324 ILE B CA 1
ATOM 6286 C C . ILE B 1 346 ? 38.488 16.396 62.538 1.00 42.52 324 ILE B C 1
ATOM 6287 O O . ILE B 1 346 ? 39.171 16.227 63.554 1.00 42.98 324 ILE B O 1
ATOM 6292 N N . VAL B 1 347 ? 37.272 15.862 62.379 1.00 41.80 325 VAL B N 1
ATOM 6293 C CA . VAL B 1 347 ? 36.667 15.005 63.404 1.00 41.14 325 VAL B CA 1
ATOM 6294 C C . VAL B 1 347 ? 37.585 13.803 63.701 1.00 41.13 325 VAL B C 1
ATOM 6295 O O . VAL B 1 347 ? 38.026 13.598 64.844 1.00 39.98 325 VAL B O 1
ATOM 6299 N N . ARG B 1 348 ? 37.883 13.029 62.662 1.00 41.73 326 ARG B N 1
ATOM 6300 C CA . ARG B 1 348 ? 38.597 11.757 62.828 1.00 43.10 326 ARG B CA 1
ATOM 6301 C C . ARG B 1 348 ? 40.030 11.914 63.368 1.00 43.32 326 ARG B C 1
ATOM 6302 O O . ARG B 1 348 ? 40.545 11.031 64.052 1.00 43.87 326 ARG B O 1
ATOM 6310 N N . SER B 1 349 ? 40.614 13.092 63.145 1.00 43.66 327 SER B N 1
ATOM 6311 C CA . SER B 1 349 ? 41.949 13.441 63.594 1.00 43.47 327 SER B CA 1
ATOM 6312 C C . SER B 1 349 ? 42.087 13.702 65.087 1.00 43.71 327 SER B C 1
ATOM 6313 O O . SER B 1 349 ? 43.145 14.161 65.534 1.00 43.90 327 SER B O 1
ATOM 6316 N N . MET B 1 350 ? 41.046 13.434 65.863 1.00 43.19 328 MET B N 1
ATOM 6317 C CA . MET B 1 350 ? 41.049 13.842 67.271 1.00 43.07 328 MET B CA 1
ATOM 6318 C C . MET B 1 350 ? 40.956 12.652 68.218 1.00 42.46 328 MET B C 1
ATOM 6319 O O . MET B 1 350 ? 40.370 11.627 67.892 1.00 42.40 328 MET B O 1
ATOM 6324 N N . GLN B 1 351 ? 41.556 12.782 69.391 1.00 41.92 329 GLN B N 1
ATOM 6325 C CA . GLN B 1 351 ? 41.537 11.707 70.373 1.00 41.34 329 GLN B CA 1
ATOM 6326 C C . GLN B 1 351 ? 40.076 11.329 70.719 1.00 41.08 329 GLN B C 1
ATOM 6327 O O . GLN B 1 351 ? 39.279 12.196 71.125 1.00 40.90 329 GLN B O 1
ATOM 6333 N N . GLY B 1 352 ? 39.742 10.043 70.552 1.00 40.52 330 GLY B N 1
ATOM 6334 C CA . GLY B 1 352 ? 38.384 9.516 70.773 1.00 39.25 330 GLY B CA 1
ATOM 6335 C C . GLY B 1 352 ? 37.579 9.246 69.502 1.00 38.44 330 GLY B C 1
ATOM 6336 O O . GLY B 1 352 ? 36.637 8.430 69.502 1.00 38.66 330 GLY B O 1
ATOM 6337 N N . MET B 1 353 ? 37.994 9.886 68.411 1.00 37.18 331 MET B N 1
ATOM 6338 C CA . MET B 1 353 ? 37.120 10.202 67.291 1.00 36.60 331 MET B CA 1
ATOM 6339 C C . MET B 1 353 ? 37.599 9.593 65.990 1.00 37.02 331 MET B C 1
ATOM 6340 O O . MET B 1 353 ? 37.093 9.949 64.910 1.00 36.63 331 MET B O 1
ATOM 6345 N N . GLU B 1 354 ? 38.558 8.666 66.087 1.00 36.84 332 GLU B N 1
ATOM 6346 C CA . GLU B 1 354 ? 39.215 8.134 64.898 1.00 37.49 332 GLU B CA 1
ATOM 6347 C C . GLU B 1 354 ? 38.262 7.318 64.077 1.00 36.83 332 GLU B C 1
ATOM 6348 O O . GLU B 1 354 ? 38.389 7.256 62.846 1.00 36.73 332 GLU B O 1
ATOM 6354 N N . ASN B 1 355 ? 37.298 6.709 64.770 1.00 35.97 333 ASN B N 1
ATOM 6355 C CA . ASN B 1 355 ? 36.264 5.933 64.125 1.00 35.40 333 ASN B CA 1
ATOM 6356 C C . ASN B 1 355 ? 34.905 6.636 64.153 1.00 34.80 333 ASN B C 1
ATOM 6357 O O . ASN B 1 355 ? 33.889 6.018 63.834 1.00 34.20 333 ASN B O 1
ATOM 6362 N N . ALA B 1 356 ? 34.904 7.909 64.559 1.00 34.05 334 ALA B N 1
ATOM 6363 C CA . ALA B 1 356 ? 33.674 8.681 64.729 1.00 33.62 334 ALA B CA 1
ATOM 6364 C C . ALA B 1 356 ? 32.934 8.946 63.427 1.00 33.47 334 ALA B C 1
ATOM 6365 O O . ALA B 1 356 ? 33.541 9.228 62.383 1.00 33.75 334 ALA B O 1
ATOM 6367 N N . LYS B 1 357 ? 31.610 8.820 63.488 1.00 33.07 335 LYS B N 1
ATOM 6368 C CA . LYS B 1 357 ? 30.769 9.097 62.318 1.00 32.19 335 LYS B CA 1
ATOM 6369 C C . LYS B 1 357 ? 29.877 10.313 62.523 1.00 30.95 335 LYS B C 1
ATOM 6370 O O . LYS B 1 357 ? 29.354 10.540 63.615 1.00 30.99 335 LYS B O 1
ATOM 6376 N N . ILE B 1 358 ? 29.710 11.088 61.455 1.00 29.62 336 ILE B N 1
ATOM 6377 C CA . ILE B 1 358 ? 28.835 12.249 61.443 1.00 27.77 336 ILE B CA 1
ATOM 6378 C C . ILE B 1 358 ? 27.372 11.829 61.125 1.00 27.60 336 ILE B C 1
ATOM 6379 O O . ILE B 1 358 ? 27.129 11.149 60.126 1.00 26.07 336 ILE B O 1
ATOM 6384 N N . VAL B 1 359 ? 26.425 12.218 61.998 1.00 27.18 337 VAL B N 1
ATOM 6385 C CA . VAL B 1 359 ? 24.965 12.116 61.720 1.00 27.58 337 VAL B CA 1
ATOM 6386 C C . VAL B 1 359 ? 24.372 13.277 60.880 1.00 27.36 337 VAL B C 1
ATOM 6387 O O . VAL B 1 359 ? 23.516 13.062 60.021 1.00 26.56 337 VAL B O 1
ATOM 6391 N N . ARG B 1 360 ? 24.780 14.505 61.204 1.00 28.20 338 ARG B N 1
ATOM 6392 C CA . ARG B 1 360 ? 24.253 15.736 60.574 1.00 28.18 338 ARG B CA 1
ATOM 6393 C C . ARG B 1 360 ? 25.460 16.558 60.196 1.00 29.07 338 ARG B C 1
ATOM 6394 O O . ARG B 1 360 ? 26.260 16.938 61.055 1.00 29.29 338 ARG B O 1
ATOM 6402 N N . PRO B 1 361 ? 25.639 16.805 58.900 1.00 30.18 339 PRO B N 1
ATOM 6403 C CA . PRO B 1 361 ? 26.789 17.608 58.463 1.00 31.58 339 PRO B CA 1
ATOM 6404 C C . PRO B 1 361 ? 26.750 19.068 58.963 1.00 33.03 339 PRO B C 1
ATOM 6405 O O . PRO B 1 361 ? 25.680 19.647 59.121 1.00 32.46 339 PRO B O 1
ATOM 6409 N N . GLY B 1 362 ? 27.922 19.639 59.226 1.00 35.62 340 GLY B N 1
ATOM 6410 C CA . GLY B 1 362 ? 28.063 21.067 59.532 1.00 38.00 340 GLY B CA 1
ATOM 6411 C C . GLY B 1 362 ? 27.701 21.899 58.309 1.00 40.50 340 GLY B C 1
ATOM 6412 O O . GLY B 1 362 ? 27.858 21.457 57.161 1.00 40.51 340 GLY B O 1
ATOM 6413 N N . TYR B 1 363 ? 27.175 23.095 58.544 1.00 43.15 341 TYR B N 1
ATOM 6414 C CA . TYR B 1 363 ? 26.855 24.023 57.460 1.00 45.78 341 TYR B CA 1
ATOM 6415 C C . TYR B 1 363 ? 26.888 25.458 58.008 1.00 46.96 341 TYR B C 1
ATOM 6416 O O . TYR B 1 363 ? 27.022 25.673 59.213 1.00 46.50 341 TYR B O 1
ATOM 6425 N N . ALA B 1 364 ? 26.793 26.440 57.112 1.00 49.47 342 ALA B N 1
ATOM 6426 C CA . ALA B 1 364 ? 26.644 27.857 57.500 1.00 50.90 342 ALA B CA 1
ATOM 6427 C C . ALA B 1 364 ? 25.342 28.402 56.925 1.00 52.35 342 ALA B C 1
ATOM 6428 O O . ALA B 1 364 ? 24.888 27.922 55.879 1.00 52.05 342 ALA B O 1
ATOM 6430 N N . ILE B 1 365 ? 24.712 29.357 57.623 1.00 54.31 343 ILE B N 1
ATOM 6431 C CA . ILE B 1 365 ? 23.599 30.122 57.030 1.00 55.91 343 ILE B CA 1
ATOM 6432 C C . ILE B 1 365 ? 23.905 31.594 57.059 1.00 56.08 343 ILE B C 1
ATOM 6433 O O . ILE B 1 365 ? 24.423 32.092 58.057 1.00 56.63 343 ILE B O 1
ATOM 6438 N N . GLU B 1 366 ? 23.579 32.272 55.955 1.00 56.32 344 GLU B N 1
ATOM 6439 C CA . GLU B 1 366 ? 23.625 33.723 55.850 1.00 56.09 344 GLU B CA 1
ATOM 6440 C C . GLU B 1 366 ? 22.227 34.286 55.968 1.00 55.11 344 GLU B C 1
ATOM 6441 O O . GLU B 1 366 ? 21.269 33.737 55.418 1.00 55.49 344 GLU B O 1
ATOM 6447 N N . TYR B 1 367 ? 22.125 35.383 56.701 1.00 53.74 345 TYR B N 1
ATOM 6448 C CA . TYR B 1 367 ? 20.882 36.083 56.944 1.00 52.15 345 TYR B CA 1
ATOM 6449 C C . TYR B 1 367 ? 21.065 37.580 56.688 1.00 50.02 345 TYR B C 1
ATOM 6450 O O . TYR B 1 367 ? 22.172 38.109 56.825 1.00 48.98 345 TYR B O 1
ATOM 6459 N N . ASP B 1 368 ? 19.969 38.255 56.345 1.00 47.77 346 ASP B N 1
ATOM 6460 C CA . ASP B 1 368 ? 19.892 39.695 56.469 1.00 45.82 346 ASP B CA 1
ATOM 6461 C C . ASP B 1 368 ? 19.534 40.034 57.909 1.00 44.10 346 ASP B C 1
ATOM 6462 O O . ASP B 1 368 ? 18.796 39.290 58.574 1.00 43.71 346 ASP B O 1
ATOM 6467 N N . PHE B 1 369 ? 20.083 41.150 58.378 1.00 41.61 347 PHE B N 1
ATOM 6468 C CA . PHE B 1 369 ? 19.526 41.982 59.468 1.00 39.98 347 PHE B CA 1
ATOM 6469 C C . PHE B 1 369 ? 19.707 43.350 58.751 1.00 38.25 347 PHE B C 1
ATOM 6470 O O . PHE B 1 369 ? 20.271 43.312 57.675 1.00 39.17 347 PHE B O 1
ATOM 6478 N N . PHE B 1 370 ? 19.329 44.567 59.097 1.00 36.76 348 PHE B N 1
ATOM 6479 C CA . PHE B 1 370 ? 18.710 45.324 60.150 1.00 35.22 348 PHE B CA 1
ATOM 6480 C C . PHE B 1 370 ? 19.475 46.101 61.168 1.00 33.29 348 PHE B C 1
ATOM 6481 O O . PHE B 1 370 ? 19.359 45.834 62.341 1.00 33.14 348 PHE B O 1
ATOM 6489 N N . ASP B 1 371 ? 20.285 47.041 60.696 1.00 31.75 349 ASP B N 1
ATOM 6490 C CA . ASP B 1 371 ? 21.033 47.878 61.618 1.00 30.51 349 ASP B CA 1
ATOM 6491 C C . ASP B 1 371 ? 20.143 48.441 62.705 1.00 28.84 349 ASP B C 1
ATOM 6492 O O . ASP B 1 371 ? 19.222 49.191 62.413 1.00 29.35 349 ASP B O 1
ATOM 6497 N N . PRO B 1 372 ? 20.361 48.021 63.960 1.00 28.23 350 PRO B N 1
ATOM 6498 C CA . PRO B 1 372 ? 19.533 48.546 65.041 1.00 28.14 350 PRO B CA 1
ATOM 6499 C C . PRO B 1 372 ? 19.836 49.988 65.447 1.00 28.89 350 PRO B C 1
ATOM 6500 O O . PRO B 1 372 ? 19.306 50.474 66.427 1.00 30.03 350 PRO B O 1
ATOM 6504 N N . ARG B 1 373 ? 20.701 50.684 64.734 1.00 30.16 351 ARG B N 1
ATOM 6505 C CA . ARG B 1 373 ? 20.830 52.103 65.024 1.00 30.04 351 ARG B CA 1
ATOM 6506 C C . ARG B 1 373 ? 19.595 52.872 64.582 1.00 29.76 351 ARG B C 1
ATOM 6507 O O . ARG B 1 373 ? 19.433 54.034 64.931 1.00 29.96 351 ARG B O 1
ATOM 6515 N N . ASP B 1 374 ? 18.726 52.214 63.823 1.00 29.76 352 ASP B N 1
ATOM 6516 C CA . ASP B 1 374 ? 17.465 52.799 63.401 1.00 29.26 352 ASP B CA 1
ATOM 6517 C C . ASP B 1 374 ? 16.319 52.409 64.291 1.00 28.37 352 ASP B C 1
ATOM 6518 O O . ASP B 1 374 ? 15.187 52.464 63.859 1.00 29.56 352 ASP B O 1
ATOM 6523 N N . LEU B 1 375 ? 16.621 52.067 65.540 1.00 27.52 353 LEU B N 1
ATOM 6524 C CA . LEU B 1 375 ? 15.641 51.730 66.548 1.00 27.04 353 LEU B CA 1
ATOM 6525 C C . LEU B 1 375 ? 15.794 52.689 67.698 1.00 27.52 353 LEU B C 1
ATOM 6526 O O . LEU B 1 375 ? 16.911 53.116 68.006 1.00 28.37 353 LEU B O 1
ATOM 6531 N N . LYS B 1 376 ? 14.677 53.031 68.332 1.00 28.29 354 LYS B N 1
ATOM 6532 C CA . LYS B 1 376 ? 14.673 53.723 69.619 1.00 29.13 354 LYS B CA 1
ATOM 6533 C C . LYS B 1 376 ? 15.102 52.749 70.704 1.00 29.60 354 LYS B C 1
ATOM 6534 O O . LYS B 1 376 ? 15.069 51.558 70.486 1.00 30.77 354 LYS B O 1
ATOM 6540 N N . PRO B 1 377 ? 15.543 53.255 71.872 1.00 30.36 355 PRO B N 1
ATOM 6541 C CA . PRO B 1 377 ? 15.929 52.407 73.004 1.00 30.14 355 PRO B CA 1
ATOM 6542 C C . PRO B 1 377 ? 14.824 51.540 73.613 1.00 30.74 355 PRO B C 1
ATOM 6543 O O . PRO B 1 377 ? 15.106 50.687 74.480 1.00 31.46 355 PRO B O 1
ATOM 6547 N N . THR B 1 378 ? 13.595 51.697 73.130 1.00 30.57 356 THR B N 1
ATOM 6548 C CA . THR B 1 378 ? 12.451 50.852 73.525 1.00 29.40 356 THR B CA 1
ATOM 6549 C C . THR B 1 378 ? 12.338 49.671 72.571 1.00 30.11 356 THR B C 1
ATOM 6550 O O . THR B 1 378 ? 11.526 48.748 72.785 1.00 30.45 356 THR B O 1
ATOM 6554 N N . LEU B 1 379 ? 13.168 49.712 71.520 1.00 30.25 357 LEU B N 1
ATOM 6555 C CA . LEU B 1 379 ? 13.196 48.752 70.374 1.00 29.81 357 LEU B CA 1
ATOM 6556 C C . LEU B 1 379 ? 12.153 49.044 69.276 1.00 29.95 357 LEU B C 1
ATOM 6557 O O . LEU B 1 379 ? 12.035 48.296 68.285 1.00 29.73 357 LEU B O 1
ATOM 6562 N N . GLU B 1 380 ? 11.444 50.165 69.408 1.00 30.12 358 GLU B N 1
ATOM 6563 C CA . GLU B 1 380 ? 10.559 50.608 68.338 1.00 30.14 358 GLU B CA 1
ATOM 6564 C C . GLU B 1 380 ? 11.333 51.094 67.125 1.00 29.82 358 GLU B C 1
ATOM 6565 O O . GLU B 1 380 ? 12.313 51.829 67.266 1.00 29.32 358 GLU B O 1
ATOM 6571 N N . SER B 1 381 ? 10.882 50.691 65.939 1.00 29.75 359 SER B N 1
ATOM 6572 C CA . SER B 1 381 ? 11.433 51.216 64.706 1.00 30.94 359 SER B CA 1
ATOM 6573 C C . SER B 1 381 ? 11.212 52.738 64.696 1.00 32.41 359 SER B C 1
ATOM 6574 O O . SER B 1 381 ? 10.129 53.209 65.053 1.00 32.50 359 SER B O 1
ATOM 6577 N N . LYS B 1 382 ? 12.235 53.494 64.296 1.00 33.33 360 LYS B N 1
ATOM 6578 C CA . LYS B 1 382 ? 12.079 54.941 64.032 1.00 34.11 360 LYS B CA 1
ATOM 6579 C C . LYS B 1 382 ? 11.268 55.256 62.756 1.00 34.95 360 LYS B C 1
ATOM 6580 O O . LYS B 1 382 ? 10.920 56.420 62.527 1.00 36.25 360 LYS B O 1
ATOM 6586 N N . PHE B 1 383 ? 10.987 54.251 61.924 1.00 35.36 361 PHE B N 1
ATOM 6587 C CA . PHE B 1 383 ? 10.368 54.476 60.612 1.00 35.73 361 PHE B CA 1
ATOM 6588 C C . PHE B 1 383 ? 8.905 54.051 60.503 1.00 36.37 361 PHE B C 1
ATOM 6589 O O . PHE B 1 383 ? 8.127 54.670 59.779 1.00 37.90 361 PHE B O 1
ATOM 6597 N N . ILE B 1 384 ? 8.521 52.997 61.207 1.00 36.42 362 ILE B N 1
ATOM 6598 C CA . ILE B 1 384 ? 7.128 52.647 61.331 1.00 35.87 362 ILE B CA 1
ATOM 6599 C C . ILE B 1 384 ? 6.765 52.713 62.796 1.00 36.25 362 ILE B C 1
ATOM 6600 O O . ILE B 1 384 ? 7.407 52.068 63.625 1.00 36.82 362 ILE B O 1
ATOM 6605 N N . GLN B 1 385 ? 5.742 53.498 63.123 1.00 35.79 363 GLN B N 1
ATOM 6606 C CA . GLN B 1 385 ? 5.258 53.536 64.496 1.00 35.84 363 GLN B CA 1
ATOM 6607 C C . GLN B 1 385 ? 4.555 52.219 64.870 1.00 34.83 363 GLN B C 1
ATOM 6608 O O . GLN B 1 385 ? 3.856 51.624 64.046 1.00 34.30 363 GLN B O 1
ATOM 6614 N N . GLY B 1 386 ? 4.732 51.795 66.121 1.00 33.66 364 GLY B N 1
ATOM 6615 C CA . GLY B 1 386 ? 4.110 50.581 66.631 1.00 32.28 364 GLY B CA 1
ATOM 6616 C C . GLY B 1 386 ? 4.817 49.283 66.221 1.00 31.31 364 GLY B C 1
ATOM 6617 O O . GLY B 1 386 ? 4.323 48.208 66.537 1.00 32.34 364 GLY B O 1
ATOM 6618 N N . LEU B 1 387 ? 5.930 49.390 65.495 1.00 29.29 365 LEU B N 1
ATOM 6619 C CA . LEU B 1 387 ? 6.709 48.256 65.026 1.00 29.28 365 LEU B CA 1
ATOM 6620 C C . LEU B 1 387 ? 8.034 48.141 65.803 1.00 30.03 365 LEU B C 1
ATOM 6621 O O . LEU B 1 387 ? 8.850 49.087 65.840 1.00 30.29 365 LEU B O 1
ATOM 6626 N N . PHE B 1 388 ? 8.212 46.987 66.440 1.00 30.17 366 PHE B N 1
ATOM 6627 C CA . PHE B 1 388 ? 9.365 46.685 67.294 1.00 30.32 366 PHE B CA 1
ATOM 6628 C C . PHE B 1 388 ? 10.139 45.558 66.667 1.00 30.58 366 PHE B C 1
ATOM 6629 O O . PHE B 1 388 ? 9.558 44.707 65.987 1.00 30.70 366 PHE B O 1
ATOM 6637 N N . PHE B 1 389 ? 11.459 45.586 66.867 1.00 30.59 367 PHE B N 1
ATOM 6638 C CA . PHE B 1 389 ? 12.392 44.658 66.281 1.00 29.35 367 PHE B CA 1
ATOM 6639 C C . PHE B 1 389 ? 13.146 44.043 67.462 1.00 29.45 367 PHE B C 1
ATOM 6640 O O . PHE B 1 389 ? 13.646 44.766 68.332 1.00 28.88 367 PHE B O 1
ATOM 6648 N N . ALA B 1 390 ? 13.244 42.713 67.502 1.00 28.91 368 ALA B N 1
ATOM 6649 C CA . ALA B 1 390 ? 14.011 42.040 68.561 1.00 28.42 368 ALA B CA 1
ATOM 6650 C C . ALA B 1 390 ? 14.623 40.763 68.032 1.00 28.66 368 ALA B C 1
ATOM 6651 O O . ALA B 1 390 ? 14.065 40.126 67.157 1.00 29.34 368 ALA B O 1
ATOM 6653 N N . GLY B 1 391 ? 15.790 40.399 68.546 1.00 29.70 369 GLY B N 1
ATOM 6654 C CA . GLY B 1 391 ? 16.442 39.144 68.193 1.00 29.57 369 GLY B CA 1
ATOM 6655 C C . GLY B 1 391 ? 17.265 39.235 66.940 1.00 30.81 369 GLY B C 1
ATOM 6656 O O . GLY B 1 391 ? 17.945 40.238 66.698 1.00 31.20 369 GLY B O 1
ATOM 6657 N N . GLN B 1 392 ? 17.209 38.188 66.116 1.00 31.93 370 GLN B N 1
ATOM 6658 C CA . GLN B 1 392 ? 18.179 38.061 65.034 1.00 32.11 370 GLN B CA 1
ATOM 6659 C C . GLN B 1 392 ? 18.019 39.083 63.913 1.00 31.19 370 GLN B C 1
ATOM 6660 O O . GLN B 1 392 ? 19.001 39.399 63.227 1.00 31.73 370 GLN B O 1
ATOM 6666 N N . ILE B 1 393 ? 16.805 39.594 63.743 1.00 29.86 371 ILE B N 1
ATOM 6667 C CA . ILE B 1 393 ? 16.568 40.742 62.870 1.00 28.89 371 ILE B CA 1
ATOM 6668 C C . ILE B 1 393 ? 17.501 41.949 63.171 1.00 29.08 371 ILE B C 1
ATOM 6669 O O . ILE B 1 393 ? 17.808 42.743 62.267 1.00 29.66 371 ILE B O 1
ATOM 6674 N N . ASN B 1 394 ? 17.941 42.078 64.426 1.00 28.22 372 ASN B N 1
ATOM 6675 C CA . ASN B 1 394 ? 18.859 43.141 64.865 1.00 27.57 372 ASN B CA 1
ATOM 6676 C C . ASN B 1 394 ? 20.343 42.730 64.803 1.00 29.10 372 ASN B C 1
ATOM 6677 O O . ASN B 1 394 ? 21.193 43.407 65.354 1.00 29.55 372 ASN B O 1
ATOM 6682 N N . GLY B 1 395 ? 20.637 41.583 64.188 1.00 30.47 373 GLY B N 1
ATOM 6683 C CA . GLY B 1 395 ? 21.988 41.086 64.063 1.00 30.76 373 GLY B CA 1
ATOM 6684 C C . GLY B 1 395 ? 22.645 40.394 65.247 1.00 32.24 373 GLY B C 1
ATOM 6685 O O . GLY B 1 395 ? 23.865 40.206 65.247 1.00 32.04 373 GLY B O 1
ATOM 6686 N N . THR B 1 396 ? 21.873 40.010 66.255 1.00 33.21 374 THR B N 1
ATOM 6687 C CA . THR B 1 396 ? 22.440 39.253 67.353 1.00 34.22 374 THR B CA 1
ATOM 6688 C C . THR B 1 396 ? 22.096 37.747 67.184 1.00 35.46 374 THR B C 1
ATOM 6689 O O . THR B 1 396 ? 20.998 37.374 66.714 1.00 36.29 374 THR B O 1
ATOM 6693 N N . THR B 1 397 ? 23.009 36.880 67.607 1.00 35.36 375 THR B N 1
ATOM 6694 C CA . THR B 1 397 ? 22.809 35.440 67.402 1.00 35.27 375 THR B CA 1
ATOM 6695 C C . THR B 1 397 ? 22.584 34.681 68.706 1.00 33.87 375 THR B C 1
ATOM 6696 O O . THR B 1 397 ? 22.080 33.555 68.679 1.00 35.57 375 THR B O 1
ATOM 6700 N N . GLY B 1 398 ? 22.954 35.270 69.837 1.00 30.98 376 GLY B N 1
ATOM 6701 C CA . GLY B 1 398 ? 22.815 34.606 71.100 1.00 29.01 376 GLY B CA 1
ATOM 6702 C C . GLY B 1 398 ? 21.367 34.432 71.511 1.00 28.96 376 GLY B C 1
ATOM 6703 O O . GLY B 1 398 ? 20.518 35.307 71.231 1.00 29.13 376 GLY B O 1
ATOM 6704 N N . TYR B 1 399 ? 21.081 33.320 72.200 1.00 27.35 377 TYR B N 1
ATOM 6705 C CA . TYR B 1 399 ? 19.727 33.002 72.640 1.00 25.30 377 TYR B CA 1
ATOM 6706 C C . TYR B 1 399 ? 19.341 33.985 73.695 1.00 24.96 377 TYR B C 1
ATOM 6707 O O . TYR B 1 399 ? 18.195 34.387 73.772 1.00 24.62 377 TYR B O 1
ATOM 6716 N N . GLU B 1 400 ? 20.304 34.313 74.551 1.00 25.34 378 GLU B N 1
ATOM 6717 C CA . GLU B 1 400 ? 20.046 35.079 75.774 1.00 25.45 378 GLU B CA 1
ATOM 6718 C C . GLU B 1 400 ? 19.847 36.540 75.365 1.00 26.74 378 GLU B C 1
ATOM 6719 O O . GLU B 1 400 ? 18.930 37.217 75.851 1.00 27.95 378 GLU B O 1
ATOM 6725 N N . GLU B 1 401 ? 20.660 37.000 74.406 1.00 26.26 379 GLU B N 1
ATOM 6726 C CA . GLU B 1 401 ? 20.544 38.338 73.892 1.00 25.65 379 GLU B CA 1
ATOM 6727 C C . GLU B 1 401 ? 19.161 38.482 73.246 1.00 26.22 379 GLU B C 1
ATOM 6728 O O . GLU B 1 401 ? 18.543 39.543 73.349 1.00 26.95 379 GLU B O 1
ATOM 6734 N N . ALA B 1 402 ? 18.674 37.409 72.596 1.00 25.46 380 ALA B N 1
ATOM 6735 C CA . ALA B 1 402 ? 17.406 37.440 71.875 1.00 23.77 380 ALA B CA 1
ATOM 6736 C C . ALA B 1 402 ? 16.278 37.446 72.862 1.00 24.46 380 ALA B C 1
ATOM 6737 O O . ALA B 1 402 ? 15.335 38.229 72.723 1.00 25.49 380 ALA B O 1
ATOM 6739 N N . ALA B 1 403 ? 16.383 36.620 73.904 1.00 24.93 381 ALA B N 1
ATOM 6740 C CA . ALA B 1 403 ? 15.318 36.556 74.881 1.00 25.02 381 ALA B CA 1
ATOM 6741 C C . ALA B 1 403 ? 15.154 37.927 75.511 1.00 25.13 381 ALA B C 1
ATOM 6742 O O . ALA B 1 403 ? 14.076 38.447 75.520 1.00 26.92 381 ALA B O 1
ATOM 6744 N N . ALA B 1 404 ? 16.228 38.489 76.034 1.00 25.80 382 ALA B N 1
ATOM 6745 C CA . ALA B 1 404 ? 16.244 39.834 76.649 1.00 25.96 382 ALA B CA 1
ATOM 6746 C C . ALA B 1 404 ? 15.558 40.928 75.802 1.00 25.07 382 ALA B C 1
ATOM 6747 O O . ALA B 1 404 ? 14.644 41.577 76.274 1.00 24.36 382 ALA B O 1
ATOM 6749 N N . GLN B 1 405 ? 15.971 41.066 74.547 1.00 25.01 383 GLN B N 1
ATOM 6750 C CA . GLN B 1 405 ? 15.359 41.982 73.607 1.00 25.19 383 GLN B CA 1
ATOM 6751 C C . GLN B 1 405 ? 13.888 41.655 73.342 1.00 26.33 383 GLN B C 1
ATOM 6752 O O . GLN B 1 405 ? 13.085 42.569 73.010 1.00 27.04 383 GLN B O 1
ATOM 6758 N N . GLY B 1 406 ? 13.542 40.363 73.435 1.00 25.95 384 GLY B N 1
ATOM 6759 C CA . GLY B 1 406 ? 12.206 39.892 73.158 1.00 24.48 384 GLY B CA 1
ATOM 6760 C C . GLY B 1 406 ? 11.323 40.362 74.271 1.00 24.92 384 GLY B C 1
ATOM 6761 O O . GLY B 1 406 ? 10.217 40.854 74.039 1.00 24.32 384 GLY B O 1
ATOM 6762 N N . LEU B 1 407 ? 11.801 40.240 75.498 1.00 25.24 385 LEU B N 1
ATOM 6763 C CA . LEU B 1 407 ? 10.971 40.653 76.608 1.00 26.06 385 LEU B CA 1
ATOM 6764 C C . LEU B 1 407 ? 10.650 42.157 76.518 1.00 27.07 385 LEU B C 1
ATOM 6765 O O . LEU B 1 407 ? 9.492 42.550 76.650 1.00 27.36 385 LEU B O 1
ATOM 6770 N N . LEU B 1 408 ? 11.681 42.975 76.265 1.00 26.97 386 LEU B N 1
ATOM 6771 C CA . LEU B 1 408 ? 11.553 44.426 76.126 1.00 26.42 386 LEU B CA 1
ATOM 6772 C C . LEU B 1 408 ? 10.643 44.840 74.977 1.00 26.25 386 LEU B C 1
ATOM 6773 O O . LEU B 1 408 ? 9.828 45.732 75.145 1.00 27.12 386 LEU B O 1
ATOM 6778 N N . ALA B 1 409 ? 10.809 44.226 73.809 1.00 25.81 387 ALA B N 1
ATOM 6779 C CA . ALA B 1 409 ? 10.019 44.576 72.646 1.00 25.54 387 ALA B CA 1
ATOM 6780 C C . ALA B 1 409 ? 8.544 44.206 72.915 1.00 27.05 387 ALA B C 1
ATOM 6781 O O . ALA B 1 409 ? 7.629 44.948 72.518 1.00 27.28 387 ALA B O 1
ATOM 6783 N N . GLY B 1 410 ? 8.321 43.066 73.582 1.00 27.28 388 GLY B N 1
ATOM 6784 C CA . GLY B 1 410 ? 6.990 42.630 73.917 1.00 29.14 388 GLY B CA 1
ATOM 6785 C C . GLY B 1 410 ? 6.312 43.497 74.965 1.00 30.35 388 GLY B C 1
ATOM 6786 O O . GLY B 1 410 ? 5.118 43.783 74.869 1.00 30.56 388 GLY B O 1
ATOM 6787 N N . LEU B 1 411 ? 7.052 43.912 75.980 1.00 31.52 389 LEU B N 1
ATOM 6788 C CA . LEU B 1 411 ? 6.466 44.773 76.986 1.00 33.50 389 LEU B CA 1
ATOM 6789 C C . LEU B 1 411 ? 6.101 46.147 76.364 1.00 33.37 389 LEU B C 1
ATOM 6790 O O . LEU B 1 411 ? 5.008 46.661 76.569 1.00 34.09 389 LEU B O 1
ATOM 6795 N N . ASN B 1 412 ? 6.986 46.687 75.541 1.00 33.12 390 ASN B N 1
ATOM 6796 C CA . ASN B 1 412 ? 6.758 47.977 74.889 1.00 32.22 390 ASN B CA 1
ATOM 6797 C C . ASN B 1 412 ? 5.676 47.962 73.818 1.00 32.08 390 ASN B C 1
ATOM 6798 O O . ASN B 1 412 ? 4.991 48.965 73.612 1.00 32.05 390 ASN B O 1
ATOM 6803 N N . ALA B 1 413 ? 5.518 46.831 73.133 1.00 32.15 391 ALA B N 1
ATOM 6804 C CA . ALA B 1 413 ? 4.408 46.675 72.180 1.00 31.43 391 ALA B CA 1
ATOM 6805 C C . ALA B 1 413 ? 3.070 46.603 72.915 1.00 31.13 391 ALA B C 1
ATOM 6806 O O . ALA B 1 413 ? 2.058 47.124 72.431 1.00 31.43 391 ALA B O 1
ATOM 6808 N N . ALA B 1 414 ? 3.073 45.971 74.084 1.00 31.02 392 ALA B N 1
ATOM 6809 C CA . ALA B 1 414 ? 1.868 45.842 74.893 1.00 30.85 392 ALA B CA 1
ATOM 6810 C C . ALA B 1 414 ? 1.500 47.202 75.506 1.00 31.93 392 ALA B C 1
ATOM 6811 O O . ALA B 1 414 ? 0.305 47.555 75.572 1.00 32.41 392 ALA B O 1
ATOM 6813 N N . ARG B 1 415 ? 2.517 47.918 76.002 1.00 32.24 393 ARG B N 1
ATOM 6814 C CA . ARG B 1 415 ? 2.393 49.308 76.489 1.00 32.94 393 ARG B CA 1
ATOM 6815 C C . ARG B 1 415 ? 1.822 50.226 75.406 1.00 33.14 393 ARG B C 1
ATOM 6816 O O . ARG B 1 415 ? 0.763 50.801 75.586 1.00 32.70 393 ARG B O 1
ATOM 6824 N N . LEU B 1 416 ? 2.482 50.308 74.257 1.00 34.04 394 LEU B N 1
ATOM 6825 C CA . LEU B 1 416 ? 1.913 51.025 73.101 1.00 35.43 394 LEU B CA 1
ATOM 6826 C C . LEU B 1 416 ? 0.448 50.697 72.817 1.00 36.51 394 LEU B C 1
ATOM 6827 O O . LEU B 1 416 ? -0.316 51.586 72.440 1.00 38.04 394 LEU B O 1
ATOM 6832 N N . SER B 1 417 ? 0.056 49.432 73.002 1.00 37.43 395 SER B N 1
ATOM 6833 C CA . SER B 1 417 ? -1.312 48.957 72.703 1.00 37.58 395 SER B CA 1
ATOM 6834 C C . SER B 1 417 ? -2.324 49.326 73.809 1.00 38.53 395 SER B C 1
ATOM 6835 O O . SER B 1 417 ? -3.536 49.312 73.593 1.00 37.68 395 SER B O 1
ATOM 6838 N N . ALA B 1 418 ? -1.809 49.620 74.999 1.00 40.08 396 ALA B N 1
ATOM 6839 C CA . ALA B 1 418 ? -2.623 50.155 76.077 1.00 41.85 396 ALA B CA 1
ATOM 6840 C C . ALA B 1 418 ? -2.483 51.691 76.136 1.00 43.30 396 ALA B C 1
ATOM 6841 O O . ALA B 1 418 ? -2.734 52.289 77.173 1.00 44.20 396 ALA B O 1
ATOM 6843 N N . ASP B 1 419 ? -2.092 52.315 75.023 1.00 45.06 397 ASP B N 1
ATOM 6844 C CA . ASP B 1 419 ? -1.685 53.740 74.986 1.00 47.14 397 ASP B CA 1
ATOM 6845 C C . ASP B 1 419 ? -0.872 54.178 76.192 1.00 47.48 397 ASP B C 1
ATOM 6846 O O . ASP B 1 419 ? -1.236 55.150 76.858 1.00 48.61 397 ASP B O 1
ATOM 6851 N N . LYS B 1 420 ? 0.202 53.455 76.490 1.00 47.48 398 LYS B N 1
ATOM 6852 C CA . LYS B 1 420 ? 1.104 53.821 77.571 1.00 46.76 398 LYS B CA 1
ATOM 6853 C C . LYS B 1 420 ? 2.512 53.989 77.044 1.00 46.54 398 LYS B C 1
ATOM 6854 O O . LYS B 1 420 ? 2.860 53.519 75.937 1.00 46.26 398 LYS B O 1
ATOM 6860 N N . GLU B 1 421 ? 3.330 54.677 77.828 1.00 46.25 399 GLU B N 1
ATOM 6861 C CA . GLU B 1 421 ? 4.665 54.960 77.374 1.00 46.49 399 GLU B CA 1
ATOM 6862 C C . GLU B 1 421 ? 5.530 53.724 77.581 1.00 46.23 399 GLU B C 1
ATOM 6863 O O . GLU B 1 421 ? 5.300 52.917 78.501 1.00 45.89 399 GLU B O 1
ATOM 6874 N N . GLY B 1 422 ? 6.510 53.571 76.699 1.00 45.95 400 GLY B N 1
ATOM 6875 C CA . GLY B 1 422 ? 7.454 52.477 76.804 1.00 45.87 400 GLY B CA 1
ATOM 6876 C C . GLY B 1 422 ? 8.418 52.619 77.976 1.00 45.29 400 GLY B C 1
ATOM 6877 O O . GLY B 1 422 ? 8.443 53.617 78.701 1.00 46.27 400 GLY B O 1
ATOM 6878 N N . TRP B 1 423 ? 9.209 51.588 78.158 1.00 44.14 401 TRP B N 1
ATOM 6879 C CA . TRP B 1 423 ? 10.288 51.594 79.089 1.00 42.82 401 TRP B CA 1
ATOM 6880 C C . TRP B 1 423 ? 11.544 51.304 78.282 1.00 42.04 401 TRP B C 1
ATOM 6881 O O . TRP B 1 423 ? 11.586 50.358 77.509 1.00 42.02 401 TRP B O 1
ATOM 6892 N N . ALA B 1 424 ? 12.521 52.186 78.439 1.00 41.01 402 ALA B N 1
ATOM 6893 C CA . ALA B 1 424 ? 13.833 52.115 77.839 1.00 40.01 402 ALA B CA 1
ATOM 6894 C C . ALA B 1 424 ? 14.823 51.996 79.018 1.00 39.05 402 ALA B C 1
ATOM 6895 O O . ALA B 1 424 ? 15.141 52.996 79.686 1.00 38.44 402 ALA B O 1
ATOM 6897 N N . PRO B 1 425 ? 15.276 50.767 79.307 1.00 38.17 403 PRO B N 1
ATOM 6898 C CA . PRO B 1 425 ? 16.143 50.536 80.465 1.00 37.13 403 PRO B CA 1
ATOM 6899 C C . PRO B 1 425 ? 17.533 51.170 80.327 1.00 36.10 403 PRO B C 1
ATOM 6900 O O . PRO B 1 425 ? 18.089 51.249 79.224 1.00 35.46 403 PRO B O 1
ATOM 6904 N N . ALA B 1 426 ? 18.066 51.632 81.455 1.00 34.94 404 ALA B N 1
ATOM 6905 C CA . ALA B 1 426 ? 19.328 52.357 81.470 1.00 34.25 404 ALA B CA 1
ATOM 6906 C C . ALA B 1 426 ? 20.529 51.419 81.658 1.00 33.49 404 ALA B C 1
ATOM 6907 O O . ALA B 1 426 ? 20.407 50.330 82.225 1.00 33.74 404 ALA B O 1
ATOM 6909 N N . ARG B 1 427 ? 21.681 51.847 81.163 1.00 32.74 405 ARG B N 1
ATOM 6910 C CA . ARG B 1 427 ? 22.907 51.080 81.268 1.00 32.44 405 ARG B CA 1
ATOM 6911 C C . ARG B 1 427 ? 23.159 50.659 82.678 1.00 32.56 405 ARG B C 1
ATOM 6912 O O . ARG B 1 427 ? 23.620 49.555 82.925 1.00 33.91 405 ARG B O 1
ATOM 6920 N N . SER B 1 428 ? 22.848 51.529 83.610 1.00 32.64 406 SER B N 1
ATOM 6921 C CA . SER B 1 428 ? 23.194 51.338 85.016 1.00 32.87 406 SER B CA 1
ATOM 6922 C C . SER B 1 428 ? 22.165 50.486 85.735 1.00 32.38 406 SER B C 1
ATOM 6923 O O . SER B 1 428 ? 22.375 50.090 86.874 1.00 33.05 406 SER B O 1
ATOM 6926 N N . GLN B 1 429 ? 21.046 50.228 85.068 1.00 32.51 407 GLN B N 1
ATOM 6927 C CA . GLN B 1 429 ? 19.945 49.438 85.622 1.00 33.09 407 GLN B CA 1
ATOM 6928 C C . GLN B 1 429 ? 20.127 47.937 85.408 1.00 33.04 407 GLN B C 1
ATOM 6929 O O . GLN B 1 429 ? 19.813 47.134 86.283 1.00 32.93 407 GLN B O 1
ATOM 6935 N N . ALA B 1 430 ? 20.649 47.585 84.241 1.00 32.58 408 ALA B N 1
ATOM 6936 C CA . ALA B 1 430 ? 20.622 46.217 83.759 1.00 32.60 408 ALA B CA 1
ATOM 6937 C C . ALA B 1 430 ? 21.496 46.055 82.537 1.00 31.67 408 ALA B C 1
ATOM 6938 O O . ALA B 1 430 ? 21.622 46.972 81.730 1.00 31.83 408 ALA B O 1
ATOM 6940 N N . TYR B 1 431 ? 22.065 44.861 82.411 1.00 31.58 409 TYR B N 1
ATOM 6941 C CA . TYR B 1 431 ? 22.726 44.405 81.196 1.00 31.06 409 TYR B CA 1
ATOM 6942 C C . TYR B 1 431 ? 21.824 44.446 79.985 1.00 30.27 409 TYR B C 1
ATOM 6943 O O . TYR B 1 431 ? 22.296 44.569 78.865 1.00 30.69 409 TYR B O 1
ATOM 6952 N N . LEU B 1 432 ? 20.516 44.347 80.206 1.00 29.37 410 LEU B N 1
ATOM 6953 C CA . LEU B 1 432 ? 19.577 44.581 79.151 1.00 29.44 410 LEU B CA 1
ATOM 6954 C C . LEU B 1 432 ? 19.704 46.020 78.601 1.00 28.51 410 LEU B C 1
ATOM 6955 O O . LEU B 1 432 ? 19.677 46.234 77.385 1.00 29.86 410 LEU B O 1
ATOM 6960 N N . GLY B 1 433 ? 19.839 47.001 79.489 1.00 26.99 411 GLY B N 1
ATOM 6961 C CA . GLY B 1 433 ? 20.126 48.387 79.095 1.00 25.60 411 GLY B CA 1
ATOM 6962 C C . GLY B 1 433 ? 21.474 48.586 78.434 1.00 24.77 411 GLY B C 1
ATOM 6963 O O . GLY B 1 433 ? 21.568 49.299 77.430 1.00 24.33 411 GLY B O 1
ATOM 6964 N N . VAL B 1 434 ? 22.520 47.947 78.964 1.00 23.96 412 VAL B N 1
ATOM 6965 C CA . VAL B 1 434 ? 23.792 47.897 78.224 1.00 23.92 412 VAL B CA 1
ATOM 6966 C C . VAL B 1 434 ? 23.611 47.403 76.788 1.00 24.93 412 VAL B C 1
ATOM 6967 O O . VAL B 1 434 ? 24.049 48.053 75.844 1.00 25.51 412 VAL B O 1
ATOM 6971 N N . LEU B 1 435 ? 22.961 46.258 76.618 1.00 26.08 413 LEU B N 1
ATOM 6972 C CA . LEU B 1 435 ? 22.830 45.631 75.288 1.00 27.48 413 LEU B CA 1
ATOM 6973 C C . LEU B 1 435 ? 22.065 46.528 74.317 1.00 28.12 413 LEU B C 1
ATOM 6974 O O . LEU B 1 435 ? 22.468 46.721 73.151 1.00 29.56 413 LEU B O 1
ATOM 6979 N N . VAL B 1 436 ? 20.923 47.041 74.775 1.00 27.90 414 VAL B N 1
ATOM 6980 C CA . VAL B 1 436 ? 20.094 47.904 73.924 1.00 28.33 414 VAL B CA 1
ATOM 6981 C C . VAL B 1 436 ? 20.790 49.238 73.591 1.00 28.23 414 VAL B C 1
ATOM 6982 O O . VAL B 1 436 ? 20.875 49.600 72.425 1.00 28.57 414 VAL B O 1
ATOM 6986 N N . ASP B 1 437 ? 21.308 49.937 74.605 1.00 28.42 415 ASP B N 1
ATOM 6987 C CA . ASP B 1 437 ? 22.174 51.090 74.400 1.00 29.37 415 ASP B CA 1
ATOM 6988 C C . ASP B 1 437 ? 23.196 50.850 73.298 1.00 29.62 415 ASP B C 1
ATOM 6989 O O . ASP B 1 437 ? 23.295 51.625 72.345 1.00 29.60 415 ASP B O 1
ATOM 6994 N N . ASP B 1 438 ? 23.935 49.749 73.422 1.00 29.69 416 ASP B N 1
ATOM 6995 C CA . ASP B 1 438 ? 24.952 49.369 72.454 1.00 29.58 416 ASP B CA 1
ATOM 6996 C C . ASP B 1 438 ? 24.433 49.044 71.062 1.00 29.40 416 ASP B C 1
ATOM 6997 O O . ASP B 1 438 ? 25.023 49.476 70.076 1.00 29.45 416 ASP B O 1
ATOM 7002 N N . LEU B 1 439 ? 23.336 48.284 70.968 1.00 28.91 417 LEU B N 1
ATOM 7003 C CA . LEU B 1 439 ? 22.666 48.080 69.653 1.00 28.33 417 LEU B CA 1
ATOM 7004 C C . LEU B 1 439 ? 22.154 49.380 69.039 1.00 27.35 417 LEU B C 1
ATOM 7005 O O . LEU B 1 439 ? 22.414 49.648 67.873 1.00 26.99 417 LEU B O 1
ATOM 7010 N N . CYS B 1 440 ? 21.414 50.161 69.814 1.00 26.61 418 CYS B N 1
ATOM 7011 C CA . CYS B 1 440 ? 20.971 51.480 69.358 1.00 28.71 418 CYS B CA 1
ATOM 7012 C C . CYS B 1 440 ? 22.080 52.449 68.933 1.00 27.69 418 CYS B C 1
ATOM 7013 O O . CYS B 1 440 ? 21.928 53.142 67.937 1.00 27.09 418 CYS B O 1
ATOM 7016 N N . THR B 1 441 ? 23.202 52.447 69.652 1.00 28.00 419 THR B N 1
ATOM 7017 C CA . THR B 1 441 ? 24.273 53.440 69.446 1.00 27.54 419 THR B CA 1
ATOM 7018 C C . THR B 1 441 ? 25.347 52.924 68.491 1.00 28.20 419 THR B C 1
ATOM 7019 O O . THR B 1 441 ? 25.741 53.647 67.580 1.00 28.25 419 THR B O 1
ATOM 7023 N N . LEU B 1 442 ? 25.822 51.684 68.706 1.00 28.21 420 LEU B N 1
ATOM 7024 C CA . LEU B 1 442 ? 26.928 51.116 67.926 1.00 28.40 420 LEU B CA 1
ATOM 7025 C C . LEU B 1 442 ? 26.464 50.259 66.767 1.00 28.76 420 LEU B C 1
ATOM 7026 O O . LEU B 1 442 ? 27.177 50.160 65.754 1.00 28.16 420 LEU B O 1
ATOM 7031 N N . GLY B 1 443 ? 25.286 49.626 66.932 1.00 28.66 421 GLY B N 1
ATOM 7032 C CA . GLY B 1 443 ? 24.760 48.673 65.967 1.00 28.15 421 GLY B CA 1
ATOM 7033 C C . GLY B 1 443 ? 25.169 47.232 66.228 1.00 29.00 421 GLY B C 1
ATOM 7034 O O . GLY B 1 443 ? 24.776 46.350 65.479 1.00 28.70 421 GLY B O 1
ATOM 7035 N N . THR B 1 444 ? 25.972 47.014 67.275 1.00 29.28 422 THR B N 1
ATOM 7036 C CA . THR B 1 444 ? 26.438 45.711 67.728 1.00 30.29 422 THR B CA 1
ATOM 7037 C C . THR B 1 444 ? 26.462 45.675 69.265 1.00 30.04 422 THR B C 1
ATOM 7038 O O . THR B 1 444 ? 26.567 46.720 69.931 1.00 30.94 422 THR B O 1
ATOM 7042 N N . LYS B 1 445 ? 26.370 44.482 69.829 1.00 29.44 423 LYS B N 1
ATOM 7043 C CA . LYS B 1 445 ? 26.537 44.286 71.257 1.00 29.99 423 LYS B CA 1
ATOM 7044 C C . LYS B 1 445 ? 28.020 44.424 71.631 1.00 29.99 423 LYS B C 1
ATOM 7045 O O . LYS B 1 445 ? 28.897 44.424 70.766 1.00 30.01 423 LYS B O 1
ATOM 7051 N N . GLU B 1 446 ? 28.282 44.539 72.922 1.00 30.35 424 GLU B N 1
ATOM 7052 C CA . GLU B 1 446 ? 29.638 44.539 73.449 1.00 31.29 424 GLU B CA 1
ATOM 7053 C C . GLU B 1 446 ? 30.266 43.163 73.174 1.00 31.63 424 GLU B C 1
ATOM 7054 O O . GLU B 1 446 ? 29.635 42.140 73.419 1.00 31.78 424 GLU B O 1
ATOM 7060 N N . PRO B 1 447 ? 31.495 43.136 72.631 1.00 32.13 425 PRO B N 1
ATOM 7061 C CA . PRO B 1 447 ? 32.263 41.876 72.497 1.00 31.87 425 PRO B CA 1
ATOM 7062 C C . PRO B 1 447 ? 32.408 41.213 73.862 1.00 32.09 425 PRO B C 1
ATOM 7063 O O . PRO B 1 447 ? 32.619 41.923 74.848 1.00 32.06 425 PRO B O 1
ATOM 7067 N N . TYR B 1 448 ? 32.286 39.884 73.946 1.00 32.57 426 TYR B N 1
ATOM 7068 C CA . TYR B 1 448 ? 32.404 39.210 75.265 1.00 33.48 426 TYR B CA 1
ATOM 7069 C C . TYR B 1 448 ? 33.773 39.373 75.893 1.00 33.62 426 TYR B C 1
ATOM 7070 O O . TYR B 1 448 ? 33.850 39.405 77.122 1.00 33.43 426 TYR B O 1
ATOM 7079 N N . ARG B 1 449 ? 34.839 39.472 75.081 1.00 33.73 427 ARG B N 1
ATOM 7080 C CA . ARG B 1 449 ? 36.166 39.756 75.656 1.00 35.31 427 ARG B CA 1
ATOM 7081 C C . ARG B 1 449 ? 36.224 41.037 76.501 1.00 34.84 427 ARG B C 1
ATOM 7082 O O . ARG B 1 449 ? 37.102 41.148 77.355 1.00 35.19 427 ARG B O 1
ATOM 7090 N N . MET B 1 450 ? 35.285 41.964 76.286 1.00 34.13 428 MET B N 1
ATOM 7091 C CA . MET B 1 450 ? 35.211 43.207 77.060 1.00 33.90 428 MET B CA 1
ATOM 7092 C C . MET B 1 450 ? 34.454 43.081 78.369 1.00 34.46 428 MET B C 1
ATOM 7093 O O . MET B 1 450 ? 34.490 44.018 79.188 1.00 34.58 428 MET B O 1
ATOM 7098 N N . PHE B 1 451 ? 33.750 41.960 78.570 1.00 34.56 429 PHE B N 1
ATOM 7099 C CA . PHE B 1 451 ? 32.837 41.836 79.715 1.00 34.59 429 PHE B CA 1
ATOM 7100 C C . PHE B 1 451 ? 33.538 42.045 81.054 1.00 36.20 429 PHE B C 1
ATOM 7101 O O . PHE B 1 451 ? 33.037 42.767 81.935 1.00 36.57 429 PHE B O 1
ATOM 7109 N N . THR B 1 452 ? 34.699 41.402 81.178 1.00 37.58 430 THR B N 1
ATOM 7110 C CA . THR B 1 452 ? 35.489 41.309 82.406 1.00 38.40 430 THR B CA 1
ATOM 7111 C C . THR B 1 452 ? 36.120 42.632 82.862 1.00 37.42 430 THR B C 1
ATOM 7112 O O . THR B 1 452 ? 36.107 42.957 84.059 1.00 37.76 430 THR B O 1
ATOM 7116 N N . SER B 1 453 ? 36.698 43.380 81.931 1.00 36.90 431 SER B N 1
ATOM 7117 C CA . SER B 1 453 ? 37.239 44.728 82.244 1.00 36.04 431 SER B CA 1
ATOM 7118 C C . SER B 1 453 ? 36.114 45.640 82.709 1.00 35.29 431 SER B C 1
ATOM 7119 O O . SER B 1 453 ? 36.197 46.278 83.751 1.00 35.49 431 SER B O 1
ATOM 7122 N N . ARG B 1 454 ? 35.055 45.690 81.907 1.00 34.36 432 ARG B N 1
ATOM 7123 C CA . ARG B 1 454 ? 34.024 46.686 82.072 1.00 33.55 432 ARG B CA 1
ATOM 7124 C C . ARG B 1 454 ? 33.133 46.420 83.268 1.00 34.71 432 ARG B C 1
ATOM 7125 O O . ARG B 1 454 ? 32.382 47.309 83.670 1.00 35.58 432 ARG B O 1
ATOM 7133 N N . ALA B 1 455 ? 33.245 45.227 83.854 1.00 35.41 433 ALA B N 1
ATOM 7134 C CA . ALA B 1 455 ? 32.513 44.863 85.062 1.00 36.61 433 ALA B CA 1
ATOM 7135 C C . ALA B 1 455 ? 32.944 45.684 86.241 1.00 37.65 433 ALA B C 1
ATOM 7136 O O . ALA B 1 455 ? 32.115 46.038 87.081 1.00 38.24 433 ALA B O 1
ATOM 7138 N N . GLU B 1 456 ? 34.238 45.999 86.306 1.00 39.00 434 GLU B N 1
ATOM 7139 C CA . GLU B 1 456 ? 34.777 46.957 87.274 1.00 40.68 434 GLU B CA 1
ATOM 7140 C C . GLU B 1 456 ? 33.927 48.235 87.362 1.00 39.39 434 GLU B C 1
ATOM 7141 O O . GLU B 1 456 ? 33.768 48.834 88.423 1.00 38.90 434 GLU B O 1
ATOM 7147 N N . TYR B 1 457 ? 33.366 48.639 86.232 1.00 39.25 435 TYR B N 1
ATOM 7148 C CA . TYR B 1 457 ? 32.584 49.864 86.172 1.00 39.64 435 TYR B CA 1
ATOM 7149 C C . TYR B 1 457 ? 31.083 49.617 86.351 1.00 40.65 435 TYR B C 1
ATOM 7150 O O . TYR B 1 457 ? 30.277 50.533 86.177 1.00 40.59 435 TYR B O 1
ATOM 7159 N N . ARG B 1 458 ? 30.715 48.376 86.681 1.00 41.43 436 ARG B N 1
ATOM 7160 C CA . ARG B 1 458 ? 29.303 47.980 86.736 1.00 41.96 436 ARG B CA 1
ATOM 7161 C C . ARG B 1 458 ? 28.885 47.459 88.104 1.00 43.60 436 ARG B C 1
ATOM 7162 O O . ARG B 1 458 ? 27.889 47.940 88.669 1.00 46.56 436 ARG B O 1
ATOM 7170 N N . LEU B 1 459 ? 29.660 46.520 88.633 1.00 43.72 437 LEU B N 1
ATOM 7171 C CA . LEU B 1 459 ? 29.647 46.082 90.047 1.00 42.76 437 LEU B CA 1
ATOM 7172 C C . LEU B 1 459 ? 28.308 45.835 90.735 1.00 42.14 437 LEU B C 1
ATOM 7173 O O . LEU B 1 459 ? 28.179 44.874 91.480 1.00 42.46 437 LEU B O 1
ATOM 7178 N N . MET B 1 460 ? 27.337 46.706 90.501 1.00 41.41 438 MET B N 1
ATOM 7179 C CA . MET B 1 460 ? 25.964 46.474 90.931 1.00 40.87 438 MET B CA 1
ATOM 7180 C C . MET B 1 460 ? 25.159 45.596 89.951 1.00 39.11 438 MET B C 1
ATOM 7181 O O . MET B 1 460 ? 24.106 45.067 90.326 1.00 38.92 438 MET B O 1
ATOM 7186 N N . LEU B 1 461 ? 25.666 45.435 88.731 1.00 36.96 439 LEU B N 1
ATOM 7187 C CA . LEU B 1 461 ? 25.073 44.531 87.743 1.00 36.25 439 LEU B CA 1
ATOM 7188 C C . LEU B 1 461 ? 25.552 43.059 87.890 1.00 36.36 439 LEU B C 1
ATOM 7189 O O . LEU B 1 461 ? 26.465 42.600 87.194 1.00 36.77 439 LEU B O 1
ATOM 7194 N N . ARG B 1 462 ? 24.922 42.328 88.800 1.00 35.77 440 ARG B N 1
ATOM 7195 C CA . ARG B 1 462 ? 25.299 40.952 89.065 1.00 35.77 440 ARG B CA 1
ATOM 7196 C C . ARG B 1 462 ? 24.126 40.018 88.796 1.00 35.07 440 ARG B C 1
ATOM 7197 O O . ARG B 1 462 ? 22.968 40.441 88.828 1.00 34.27 440 ARG B O 1
ATOM 7205 N N . GLU B 1 463 ? 24.447 38.754 88.540 1.00 34.24 441 GLU B N 1
ATOM 7206 C CA . GLU B 1 463 ? 23.454 37.674 88.445 1.00 34.09 441 GLU B CA 1
ATOM 7207 C C . GLU B 1 463 ? 22.550 37.635 89.670 1.00 34.25 441 GLU B C 1
ATOM 7208 O O . GLU B 1 463 ? 21.338 37.600 89.555 1.00 34.74 441 GLU B O 1
ATOM 7214 N N . ASP B 1 464 ? 23.166 37.666 90.840 1.00 35.41 442 ASP B N 1
ATOM 7215 C CA . ASP B 1 464 ? 22.502 37.407 92.108 1.00 35.98 442 ASP B CA 1
ATOM 7216 C C . ASP B 1 464 ? 21.485 38.464 92.530 1.00 35.86 442 ASP B C 1
ATOM 7217 O O . ASP B 1 464 ? 20.647 38.198 93.399 1.00 36.49 442 ASP B O 1
ATOM 7222 N N . ASN B 1 465 ? 21.536 39.643 91.910 1.00 35.36 443 ASN B N 1
ATOM 7223 C CA . ASN B 1 465 ? 20.731 40.765 92.355 1.00 34.70 443 ASN B CA 1
ATOM 7224 C C . ASN B 1 465 ? 19.786 41.340 91.292 1.00 34.48 443 ASN B C 1
ATOM 7225 O O . ASN B 1 465 ? 19.203 42.426 91.484 1.00 34.60 443 ASN B O 1
ATOM 7230 N N . ALA B 1 466 ? 19.629 40.616 90.185 1.00 33.90 444 ALA B N 1
ATOM 7231 C CA . ALA B 1 466 ? 18.765 41.044 89.068 1.00 33.86 444 ALA B CA 1
ATOM 7232 C C . ALA B 1 466 ? 17.342 41.300 89.513 1.00 34.18 444 ALA B C 1
ATOM 7233 O O . ALA B 1 466 ? 16.650 42.135 88.925 1.00 33.91 444 ALA B O 1
ATOM 7235 N N . ASP B 1 467 ? 16.900 40.585 90.543 1.00 35.24 445 ASP B N 1
ATOM 7236 C CA . ASP B 1 467 ? 15.546 40.796 91.078 1.00 37.14 445 ASP B CA 1
ATOM 7237 C C . ASP B 1 467 ? 15.459 42.110 91.876 1.00 37.66 445 ASP B C 1
ATOM 7238 O O . ASP B 1 467 ? 14.499 42.900 91.731 1.00 38.17 445 ASP B O 1
ATOM 7243 N N . LEU B 1 468 ? 16.462 42.337 92.717 1.00 38.20 446 LEU B N 1
ATOM 7244 C CA . LEU B 1 468 ? 16.588 43.597 93.451 1.00 38.53 446 LEU B CA 1
ATOM 7245 C C . LEU B 1 468 ? 16.542 44.785 92.508 1.00 38.05 446 LEU B C 1
ATOM 7246 O O . LEU B 1 468 ? 15.917 45.786 92.811 1.00 38.80 446 LEU B O 1
ATOM 7251 N N . ARG B 1 469 ? 17.180 44.647 91.350 1.00 37.58 447 ARG B N 1
ATOM 7252 C CA . ARG B 1 469 ? 17.257 45.716 90.376 1.00 36.43 447 ARG B CA 1
ATOM 7253 C C . ARG B 1 469 ? 15.963 45.858 89.562 1.00 36.80 447 ARG B C 1
ATOM 7254 O O . ARG B 1 469 ? 15.543 46.990 89.272 1.00 37.06 447 ARG B O 1
ATOM 7262 N N . LEU B 1 470 ? 15.307 44.728 89.240 1.00 36.44 448 LEU B N 1
ATOM 7263 C CA . LEU B 1 470 ? 14.238 44.733 88.236 1.00 35.71 448 LEU B CA 1
ATOM 7264 C C . LEU B 1 470 ? 12.834 44.239 88.612 1.00 35.91 448 LEU B C 1
ATOM 7265 O O . LEU B 1 470 ? 11.870 44.556 87.918 1.00 35.21 448 LEU B O 1
ATOM 7270 N N . THR B 1 471 ? 12.692 43.468 89.680 1.00 36.49 449 THR B N 1
ATOM 7271 C CA . THR B 1 471 ? 11.370 42.897 89.969 1.00 37.64 449 THR B CA 1
ATOM 7272 C C . THR B 1 471 ? 10.302 43.945 90.316 1.00 38.96 449 THR B C 1
ATOM 7273 O O . THR B 1 471 ? 9.169 43.803 89.862 1.00 39.58 449 THR B O 1
ATOM 7277 N N . GLU B 1 472 ? 10.655 44.998 91.076 1.00 39.90 450 GLU B N 1
ATOM 7278 C CA . GLU B 1 472 ? 9.695 46.060 91.394 1.00 41.02 450 GLU B CA 1
ATOM 7279 C C . GLU B 1 472 ? 9.273 46.767 90.110 1.00 39.68 450 GLU B C 1
ATOM 7280 O O . GLU B 1 472 ? 8.089 47.015 89.906 1.00 39.99 450 GLU B O 1
ATOM 7286 N N . ILE B 1 473 ? 10.238 47.099 89.251 1.00 38.51 451 ILE B N 1
ATOM 7287 C CA . ILE B 1 473 ? 9.934 47.634 87.918 1.00 37.77 451 ILE B CA 1
ATOM 7288 C C . ILE B 1 473 ? 8.992 46.708 87.113 1.00 38.40 451 ILE B C 1
ATOM 7289 O O . ILE B 1 473 ? 8.044 47.182 86.474 1.00 39.23 451 ILE B O 1
ATOM 7294 N N . GLY B 1 474 ? 9.243 45.391 87.154 1.00 38.48 452 GLY B N 1
ATOM 7295 C CA . GLY B 1 474 ? 8.431 44.422 86.418 1.00 38.07 452 GLY B CA 1
ATOM 7296 C C . GLY B 1 474 ? 7.016 44.381 86.957 1.00 38.22 452 GLY B C 1
ATOM 7297 O O . GLY B 1 474 ? 6.056 44.347 86.193 1.00 38.02 452 GLY B O 1
ATOM 7298 N N . ARG B 1 475 ? 6.900 44.378 88.285 1.00 38.42 453 ARG B N 1
ATOM 7299 C CA . ARG B 1 475 ? 5.625 44.520 88.969 1.00 39.16 453 ARG B CA 1
ATOM 7300 C C . ARG B 1 475 ? 4.777 45.691 88.439 1.00 40.12 453 ARG B C 1
ATOM 7301 O O . ARG B 1 475 ? 3.682 45.475 87.884 1.00 40.51 453 ARG B O 1
ATOM 7309 N N . GLU B 1 476 ? 5.308 46.911 88.596 1.00 40.42 454 GLU B N 1
ATOM 7310 C CA . GLU B 1 476 ? 4.698 48.143 88.092 1.00 40.12 454 GLU B CA 1
ATOM 7311 C C . GLU B 1 476 ? 4.319 48.059 86.623 1.00 40.01 454 GLU B C 1
ATOM 7312 O O . GLU B 1 476 ? 3.311 48.641 86.225 1.00 40.90 454 GLU B O 1
ATOM 7314 N N . LEU B 1 477 ? 5.102 47.357 85.804 1.00 38.98 455 LEU B N 1
ATOM 7315 C CA . LEU B 1 477 ? 4.734 47.236 84.387 1.00 37.75 455 LEU B CA 1
ATOM 7316 C C . LEU B 1 477 ? 3.720 46.129 84.076 1.00 37.09 455 LEU B C 1
ATOM 7317 O O . LEU B 1 477 ? 3.270 46.016 82.941 1.00 37.44 455 LEU B O 1
ATOM 7322 N N . GLY B 1 478 ? 3.345 45.329 85.070 1.00 36.22 456 GLY B N 1
ATOM 7323 C CA . GLY B 1 478 ? 2.375 44.243 84.858 1.00 35.02 456 GLY B CA 1
ATOM 7324 C C . GLY B 1 478 ? 2.991 42.888 84.481 1.00 34.81 456 GLY B C 1
ATOM 7325 O O . GLY B 1 478 ? 2.269 41.964 84.072 1.00 34.56 456 GLY B O 1
ATOM 7326 N N . LEU B 1 479 ? 4.318 42.770 84.632 1.00 34.12 457 LEU B N 1
ATOM 7327 C CA . LEU B 1 479 ? 5.103 41.600 84.188 1.00 33.39 457 LEU B CA 1
ATOM 7328 C C . LEU B 1 479 ? 5.352 40.556 85.275 1.00 33.84 457 LEU B C 1
ATOM 7329 O O . LEU B 1 479 ? 5.837 39.466 84.982 1.00 33.59 457 LEU B O 1
ATOM 7334 N N . VAL B 1 480 ? 5.055 40.909 86.523 1.00 34.62 458 VAL B N 1
ATOM 7335 C CA . VAL B 1 480 ? 5.378 40.082 87.678 1.00 35.88 458 VAL B CA 1
ATOM 7336 C C . VAL B 1 480 ? 4.127 39.625 88.427 1.00 37.74 458 VAL B C 1
ATOM 7337 O O . VAL B 1 480 ? 3.294 40.441 88.803 1.00 38.32 458 VAL B O 1
ATOM 7341 N N . ASP B 1 481 ? 4.023 38.316 88.639 1.00 39.68 459 ASP B N 1
ATOM 7342 C CA . ASP B 1 481 ? 2.851 37.707 89.250 1.00 41.78 459 ASP B CA 1
ATOM 7343 C C . ASP B 1 481 ? 2.942 37.677 90.763 1.00 43.00 459 ASP B C 1
ATOM 7344 O O . ASP B 1 481 ? 4.028 37.854 91.338 1.00 43.71 459 ASP B O 1
ATOM 7349 N N . ASP B 1 482 ? 1.780 37.472 91.382 1.00 44.16 460 ASP B N 1
ATOM 7350 C CA . ASP B 1 482 ? 1.571 37.463 92.818 1.00 45.41 460 ASP B CA 1
ATOM 7351 C C . ASP B 1 482 ? 2.545 36.581 93.573 1.00 46.28 460 ASP B C 1
ATOM 7352 O O . ASP B 1 482 ? 3.065 36.961 94.623 1.00 46.63 460 ASP B O 1
ATOM 7354 N N . GLU B 1 483 ? 2.778 35.398 93.024 1.00 46.95 461 GLU B N 1
ATOM 7355 C CA . GLU B 1 483 ? 3.623 34.381 93.629 1.00 48.12 461 GLU B CA 1
ATOM 7356 C C . GLU B 1 483 ? 5.077 34.884 93.683 1.00 47.64 461 GLU B C 1
ATOM 7357 O O . GLU B 1 483 ? 5.715 34.840 94.741 1.00 47.89 461 GLU B O 1
ATOM 7363 N N . ARG B 1 484 ? 5.578 35.369 92.543 1.00 47.06 462 ARG B N 1
ATOM 7364 C CA . ARG B 1 484 ? 6.890 35.998 92.456 1.00 46.57 462 ARG B CA 1
ATOM 7365 C C . ARG B 1 484 ? 6.979 37.309 93.287 1.00 47.27 462 ARG B C 1
ATOM 7366 O O . ARG B 1 484 ? 7.981 37.555 93.969 1.00 47.21 462 ARG B O 1
ATOM 7374 N N . TRP B 1 485 ? 5.941 38.143 93.229 1.00 47.56 463 TRP B N 1
ATOM 7375 C CA . TRP B 1 485 ? 5.924 39.382 94.002 1.00 48.01 463 TRP B CA 1
ATOM 7376 C C . TRP B 1 485 ? 5.935 39.102 95.511 1.00 48.49 463 TRP B C 1
ATOM 7377 O O . TRP B 1 485 ? 6.668 39.747 96.267 1.00 48.58 463 TRP B O 1
ATOM 7388 N N . ALA B 1 486 ? 5.144 38.123 95.941 1.00 48.92 464 ALA B N 1
ATOM 7389 C CA . ALA B 1 486 ? 5.107 37.732 97.349 1.00 49.51 464 ALA B CA 1
ATOM 7390 C C . ALA B 1 486 ? 6.473 37.261 97.856 1.00 49.98 464 ALA B C 1
ATOM 7391 O O . ALA B 1 486 ? 6.953 37.757 98.873 1.00 50.85 464 ALA B O 1
ATOM 7393 N N . ARG B 1 487 ? 7.094 36.325 97.142 1.00 50.27 465 ARG B N 1
ATOM 7394 C CA . ARG B 1 487 ? 8.427 35.819 97.484 1.00 50.73 465 ARG B CA 1
ATOM 7395 C C . ARG B 1 487 ? 9.508 36.897 97.420 1.00 50.91 465 ARG B C 1
ATOM 7396 O O . ARG B 1 487 ? 10.420 36.910 98.242 1.00 51.36 465 ARG B O 1
ATOM 7404 N N . PHE B 1 488 ? 9.413 37.796 96.448 1.00 51.00 466 PHE B N 1
ATOM 7405 C CA . PHE B 1 488 ? 10.408 38.842 96.310 1.00 51.19 466 PHE B CA 1
ATOM 7406 C C . PHE B 1 488 ? 10.407 39.771 97.521 1.00 51.91 466 PHE B C 1
ATOM 7407 O O . PHE B 1 488 ? 11.471 40.201 97.971 1.00 51.64 466 PHE B O 1
ATOM 7415 N N . ASN B 1 489 ? 9.212 40.085 98.028 1.00 52.42 467 ASN B N 1
ATOM 7416 C CA . ASN B 1 489 ? 9.077 40.974 99.172 1.00 53.26 467 ASN B CA 1
ATOM 7417 C C . ASN B 1 489 ? 9.480 40.283 100.450 1.00 53.89 467 ASN B C 1
ATOM 7418 O O . ASN B 1 489 ? 10.044 40.904 101.347 1.00 53.79 467 ASN B O 1
ATOM 7423 N N . GLU B 1 490 ? 9.207 38.986 100.514 1.00 54.95 468 GLU B N 1
ATOM 7424 C CA . GLU B 1 490 ? 9.634 38.191 101.644 1.00 56.20 468 GLU B CA 1
ATOM 7425 C C . GLU B 1 490 ? 11.152 38.229 101.759 1.00 56.63 468 GLU B C 1
ATOM 7426 O O . GLU B 1 490 ? 11.680 38.539 102.818 1.00 56.82 468 GLU B O 1
ATOM 7432 N N . LYS B 1 491 ? 11.831 37.922 100.654 1.00 57.36 469 LYS B N 1
ATOM 7433 C CA . LYS B 1 491 ? 13.293 37.893 100.577 1.00 57.94 469 LYS B CA 1
ATOM 7434 C C . LYS B 1 491 ? 13.898 39.252 100.904 1.00 59.01 469 LYS B C 1
ATOM 7435 O O . LYS B 1 491 ? 14.869 39.335 101.651 1.00 58.69 469 LYS B O 1
ATOM 7441 N N . LEU B 1 492 ? 13.315 40.295 100.311 1.00 60.46 470 LEU B N 1
ATOM 7442 C CA . LEU B 1 492 ? 13.658 41.687 100.555 1.00 62.30 470 LEU B CA 1
ATOM 7443 C C . LEU B 1 492 ? 13.577 42.033 102.046 1.00 63.75 470 LEU B C 1
ATOM 7444 O O . LEU B 1 492 ? 14.463 42.719 102.581 1.00 63.86 470 LEU B O 1
ATOM 7449 N N . GLU B 1 493 ? 12.522 41.545 102.705 1.00 65.34 471 GLU B N 1
ATOM 7450 C CA . GLU B 1 493 ? 12.342 41.699 104.150 1.00 67.06 471 GLU B CA 1
ATOM 7451 C C . GLU B 1 493 ? 13.354 40.925 104.997 1.00 68.01 471 GLU B C 1
ATOM 7452 O O . GLU B 1 493 ? 13.844 41.452 105.993 1.00 68.34 471 GLU B O 1
ATOM 7458 N N . ASN B 1 494 ? 13.660 39.687 104.612 1.00 69.48 472 ASN B N 1
ATOM 7459 C CA . ASN B 1 494 ? 14.682 38.886 105.300 1.00 70.97 472 ASN B CA 1
ATOM 7460 C C . ASN B 1 494 ? 16.069 39.502 105.180 1.00 72.40 472 ASN B C 1
ATOM 7461 O O . ASN B 1 494 ? 16.915 39.296 106.048 1.00 72.62 472 ASN B O 1
ATOM 7466 N N . ILE B 1 495 ? 16.300 40.234 104.089 1.00 74.12 473 ILE B N 1
ATOM 7467 C CA . ILE B 1 495 ? 17.556 40.954 103.883 1.00 75.82 473 ILE B CA 1
ATOM 7468 C C . ILE B 1 495 ? 17.591 42.176 104.806 1.00 77.25 473 ILE B C 1
ATOM 7469 O O . ILE B 1 495 ? 18.624 42.485 105.406 1.00 77.35 473 ILE B O 1
ATOM 7474 N N . GLU B 1 496 ? 16.453 42.856 104.916 1.00 78.97 474 GLU B N 1
ATOM 7475 C CA . GLU B 1 496 ? 16.346 44.061 105.723 1.00 80.63 474 GLU B CA 1
ATOM 7476 C C . GLU B 1 496 ? 16.597 43.771 107.200 1.00 81.50 474 GLU B C 1
ATOM 7477 O O . GLU B 1 496 ? 17.501 44.355 107.801 1.00 81.49 474 GLU B O 1
ATOM 7483 N N . ARG B 1 497 ? 15.811 42.854 107.761 1.00 82.78 475 ARG B N 1
ATOM 7484 C CA . ARG B 1 497 ? 15.913 42.487 109.175 1.00 84.16 475 ARG B CA 1
ATOM 7485 C C . ARG B 1 497 ? 17.277 41.937 109.555 1.00 85.05 475 ARG B C 1
ATOM 7486 O O . ARG B 1 497 ? 17.762 42.204 110.648 1.00 85.38 475 ARG B O 1
ATOM 7494 N N . GLU B 1 498 ? 17.885 41.171 108.655 1.00 86.25 476 GLU B N 1
ATOM 7495 C CA . GLU B 1 498 ? 19.173 40.532 108.920 1.00 87.41 476 GLU B CA 1
ATOM 7496 C C . GLU B 1 498 ? 20.368 41.501 108.920 1.00 88.49 476 GLU B C 1
ATOM 7497 O O . GLU B 1 498 ? 21.366 41.251 109.592 1.00 88.54 476 GLU B O 1
ATOM 7503 N N . ARG B 1 499 ? 20.272 42.590 108.165 1.00 89.87 477 ARG B N 1
ATOM 7504 C CA . ARG B 1 499 ? 21.302 43.625 108.190 1.00 91.46 477 ARG B CA 1
ATOM 7505 C C . ARG B 1 499 ? 21.036 44.637 109.314 1.00 92.65 477 ARG B C 1
ATOM 7506 O O . ARG B 1 499 ? 21.931 45.390 109.715 1.00 92.75 477 ARG B O 1
ATOM 7514 N N . GLN B 1 500 ? 19.794 44.648 109.798 1.00 94.13 478 GLN B N 1
ATOM 7515 C CA . GLN B 1 500 ? 19.380 45.419 110.967 1.00 95.48 478 GLN B CA 1
ATOM 7516 C C . GLN B 1 500 ? 19.865 44.678 112.205 1.00 96.36 478 GLN B C 1
ATOM 7517 O O . GLN B 1 500 ? 20.555 45.243 113.057 1.00 96.42 478 GLN B O 1
ATOM 7523 N N . ARG B 1 501 ? 19.492 43.401 112.276 1.00 97.55 479 ARG B N 1
ATOM 7524 C CA . ARG B 1 501 ? 19.879 42.499 113.350 1.00 98.79 479 ARG B CA 1
ATOM 7525 C C . ARG B 1 501 ? 21.321 42.029 113.143 1.00 99.68 479 ARG B C 1
ATOM 7526 O O . ARG B 1 501 ? 21.622 40.839 113.257 1.00 99.81 479 ARG B O 1
ATOM 7534 N N . LEU B 1 502 ? 22.200 42.980 112.828 1.00 100.84 480 LEU B N 1
ATOM 7535 C CA . LEU B 1 502 ? 23.631 42.735 112.621 1.00 101.97 480 LEU B CA 1
ATOM 7536 C C . LEU B 1 502 ? 24.366 44.067 112.744 1.00 102.98 480 LEU B C 1
ATOM 7537 O O . LEU B 1 502 ? 25.570 44.109 113.007 1.00 103.10 480 LEU B O 1
ATOM 7542 N N . LYS B 1 503 ? 23.624 45.152 112.533 1.00 104.21 481 LYS B N 1
ATOM 7543 C CA . LYS B 1 503 ? 24.067 46.494 112.887 1.00 105.51 481 LYS B CA 1
ATOM 7544 C C . LYS B 1 503 ? 23.738 46.760 114.368 1.00 106.50 481 LYS B C 1
ATOM 7545 O O . LYS B 1 503 ? 24.115 47.797 114.931 1.00 106.50 481 LYS B O 1
ATOM 7547 N N . SER B 1 504 ? 23.038 45.802 114.982 1.00 107.69 482 SER B N 1
ATOM 7548 C CA . SER B 1 504 ? 22.604 45.884 116.374 1.00 108.76 482 SER B CA 1
ATOM 7549 C C . SER B 1 504 ? 22.697 44.525 117.087 1.00 109.63 482 SER B C 1
ATOM 7550 O O . SER B 1 504 ? 21.770 44.118 117.789 1.00 109.81 482 SER B O 1
ATOM 7552 N N . THR B 1 505 ? 23.813 43.825 116.877 1.00 110.75 483 THR B N 1
ATOM 7553 C CA . THR B 1 505 ? 24.178 42.624 117.644 1.00 111.88 483 THR B CA 1
ATOM 7554 C C . THR B 1 505 ? 25.703 42.610 117.757 1.00 112.78 483 THR B C 1
ATOM 7555 O O . THR B 1 505 ? 26.408 42.259 116.804 1.00 112.76 483 THR B O 1
ATOM 7559 N N . TRP B 1 506 ? 26.198 43.006 118.930 1.00 113.96 484 TRP B N 1
ATOM 7560 C CA . TRP B 1 506 ? 27.601 43.391 119.102 1.00 115.01 484 TRP B CA 1
ATOM 7561 C C . TRP B 1 506 ? 28.425 42.374 119.892 1.00 115.78 484 TRP B C 1
ATOM 7562 O O . TRP B 1 506 ? 27.895 41.383 120.399 1.00 115.86 484 TRP B O 1
ATOM 7573 N N . VAL B 1 507 ? 29.728 42.633 119.978 1.00 116.79 485 VAL B N 1
ATOM 7574 C CA . VAL B 1 507 ? 30.626 41.881 120.849 1.00 117.89 485 VAL B CA 1
ATOM 7575 C C . VAL B 1 507 ? 31.729 42.796 121.384 1.00 118.77 485 VAL B C 1
ATOM 7576 O O . VAL B 1 507 ? 32.303 43.597 120.638 1.00 118.91 485 VAL B O 1
ATOM 7578 N N . THR B 1 508 ? 31.997 42.686 122.684 1.00 119.83 486 THR B N 1
ATOM 7579 C CA . THR B 1 508 ? 33.089 43.413 123.334 1.00 120.75 486 THR B CA 1
ATOM 7580 C C . THR B 1 508 ? 34.178 42.417 123.757 1.00 121.51 486 THR B C 1
ATOM 7581 O O . THR B 1 508 ? 33.874 41.242 123.987 1.00 121.52 486 THR B O 1
ATOM 7583 N N . PRO B 1 509 ? 35.450 42.873 123.846 1.00 122.32 487 PRO B N 1
ATOM 7584 C CA . PRO B 1 509 ? 36.548 42.002 124.300 1.00 122.97 487 PRO B CA 1
ATOM 7585 C C . PRO B 1 509 ? 36.256 41.338 125.652 1.00 123.67 487 PRO B C 1
ATOM 7586 O O . PRO B 1 509 ? 36.500 40.137 125.818 1.00 123.75 487 PRO B O 1
ATOM 7590 N N . SER B 1 510 ? 35.732 42.122 126.597 1.00 124.39 488 SER B N 1
ATOM 7591 C CA . SER B 1 510 ? 35.264 41.608 127.883 1.00 125.03 488 SER B CA 1
ATOM 7592 C C . SER B 1 510 ? 33.854 40.999 127.760 1.00 125.52 488 SER B C 1
ATOM 7593 O O . SER B 1 510 ? 32.869 41.571 128.240 1.00 125.58 488 SER B O 1
ATOM 7595 N N . ALA B 1 511 ? 33.776 39.845 127.093 1.00 126.07 489 ALA B N 1
ATOM 7596 C CA . ALA B 1 511 ? 32.536 39.076 126.952 1.00 126.60 489 ALA B CA 1
ATOM 7597 C C . ALA B 1 511 ? 32.855 37.583 126.895 1.00 127.05 489 ALA B C 1
ATOM 7598 O O . ALA B 1 511 ? 33.868 37.185 126.314 1.00 127.06 489 ALA B O 1
ATOM 7600 N N . GLU B 1 512 ? 31.983 36.770 127.494 1.00 127.62 490 GLU B N 1
ATOM 7601 C CA . GLU B 1 512 ? 32.216 35.327 127.670 1.00 128.20 490 GLU B CA 1
ATOM 7602 C C . GLU B 1 512 ? 32.574 34.578 126.381 1.00 128.65 490 GLU B C 1
ATOM 7603 O O . GLU B 1 512 ? 33.580 33.863 126.336 1.00 128.63 490 GLU B O 1
ATOM 7605 N N . ALA B 1 513 ? 31.758 34.762 125.342 1.00 129.27 491 ALA B N 1
ATOM 7606 C CA . ALA B 1 513 ? 31.915 34.036 124.076 1.00 129.82 491 ALA B CA 1
ATOM 7607 C C . ALA B 1 513 ? 32.847 34.720 123.063 1.00 130.20 491 ALA B C 1
ATOM 7608 O O . ALA B 1 513 ? 32.987 34.249 121.929 1.00 130.30 491 ALA B O 1
ATOM 7610 N N . ALA B 1 514 ? 33.485 35.817 123.478 1.00 130.64 492 ALA B N 1
ATOM 7611 C CA . ALA B 1 514 ? 34.468 36.527 122.648 1.00 131.02 492 ALA B CA 1
ATOM 7612 C C . ALA B 1 514 ? 35.781 35.750 122.510 1.00 131.31 492 ALA B C 1
ATOM 7613 O O . ALA B 1 514 ? 36.639 36.110 121.700 1.00 131.26 492 ALA B O 1
ATOM 7615 N N . ALA B 1 515 ? 35.923 34.692 123.311 1.00 131.76 493 ALA B N 1
ATOM 7616 C CA . ALA B 1 515 ? 37.080 33.793 123.269 1.00 132.17 493 ALA B CA 1
ATOM 7617 C C . ALA B 1 515 ? 36.901 32.690 122.224 1.00 132.46 493 ALA B C 1
ATOM 7618 O O . ALA B 1 515 ? 37.881 32.196 121.660 1.00 132.47 493 ALA B O 1
ATOM 7620 N N . GLU B 1 516 ? 35.648 32.301 121.988 1.00 132.83 494 GLU B N 1
ATOM 7621 C CA . GLU B 1 516 ? 35.293 31.396 120.895 1.00 133.13 494 GLU B CA 1
ATOM 7622 C C . GLU B 1 516 ? 35.142 32.178 119.585 1.00 133.35 494 GLU B C 1
ATOM 7623 O O . GLU B 1 516 ? 35.158 31.592 118.500 1.00 133.32 494 GLU B O 1
ATOM 7625 N N . VAL B 1 517 ? 35.006 33.501 119.706 1.00 133.68 495 VAL B N 1
ATOM 7626 C CA . VAL B 1 517 ? 34.863 34.412 118.563 1.00 133.96 495 VAL B CA 1
ATOM 7627 C C . VAL B 1 517 ? 36.208 34.927 118.031 1.00 134.17 495 VAL B C 1
ATOM 7628 O O . VAL B 1 517 ? 36.411 34.995 116.815 1.00 134.16 495 VAL B O 1
ATOM 7630 N N . ASN B 1 518 ? 37.116 35.293 118.939 1.00 134.42 496 ASN B N 1
ATOM 7631 C CA . ASN B 1 518 ? 38.473 35.709 118.562 1.00 134.60 496 ASN B CA 1
ATOM 7632 C C . ASN B 1 518 ? 39.368 34.524 118.179 1.00 134.73 496 ASN B C 1
ATOM 7633 O O . ASN B 1 518 ? 40.487 34.716 117.693 1.00 134.75 496 ASN B O 1
ATOM 7635 N N . ALA B 1 519 ? 38.861 33.309 118.400 1.00 134.86 497 ALA B N 1
ATOM 7636 C CA . ALA B 1 519 ? 39.549 32.067 118.037 1.00 134.96 497 ALA B CA 1
ATOM 7637 C C . ALA B 1 519 ? 39.426 31.773 116.545 1.00 135.04 497 ALA B C 1
ATOM 7638 O O . ALA B 1 519 ? 40.428 31.529 115.870 1.00 135.02 497 ALA B O 1
ATOM 7640 N N . HIS B 1 520 ? 38.193 31.792 116.040 1.00 135.16 498 HIS B N 1
ATOM 7641 C CA . HIS B 1 520 ? 37.927 31.593 114.614 1.00 135.23 498 HIS B CA 1
ATOM 7642 C C . HIS B 1 520 ? 38.262 32.841 113.780 1.00 135.29 498 HIS B C 1
ATOM 7643 O O . HIS B 1 520 ? 38.356 32.758 112.556 1.00 135.29 498 HIS B O 1
ATOM 7650 N N . LEU B 1 521 ? 38.447 33.984 114.448 1.00 135.38 499 LEU B N 1
ATOM 7651 C CA . LEU B 1 521 ? 38.839 35.242 113.792 1.00 135.49 499 LEU B CA 1
ATOM 7652 C C . LEU B 1 521 ? 40.260 35.178 113.216 1.00 135.66 499 LEU B C 1
ATOM 7653 O O . LEU B 1 521 ? 41.083 34.384 113.674 1.00 135.71 499 LEU B O 1
ATOM 7655 N N . THR B 1 522 ? 40.536 36.018 112.214 1.00 135.86 500 THR B N 1
ATOM 7656 C CA . THR B 1 522 ? 41.820 36.007 111.491 1.00 135.97 500 THR B CA 1
ATOM 7657 C C . THR B 1 522 ? 42.917 36.807 112.202 1.00 136.04 500 THR B C 1
ATOM 7658 O O . THR B 1 522 ? 43.994 36.280 112.487 1.00 136.01 500 THR B O 1
ATOM 7660 N N . ALA B 1 523 ? 42.635 38.081 112.468 1.00 136.11 501 ALA B N 1
ATOM 7661 C CA . ALA B 1 523 ? 43.527 38.944 113.240 1.00 136.15 501 ALA B CA 1
ATOM 7662 C C . ALA B 1 523 ? 43.085 38.942 114.712 1.00 136.20 501 ALA B C 1
ATOM 7663 O O . ALA B 1 523 ? 42.003 38.431 115.023 1.00 136.15 501 ALA B O 1
ATOM 7665 N N . PRO B 1 524 ? 43.925 39.482 115.629 1.00 136.28 502 PRO B N 1
ATOM 7666 C CA . PRO B 1 524 ? 43.495 39.624 117.030 1.00 136.25 502 PRO B CA 1
ATOM 7667 C C . PRO B 1 524 ? 42.331 40.615 117.195 1.00 136.19 502 PRO B C 1
ATOM 7668 O O . PRO B 1 524 ? 42.402 41.742 116.691 1.00 136.20 502 PRO B O 1
ATOM 7672 N N . LEU B 1 525 ? 41.277 40.183 117.895 1.00 136.03 503 LEU B N 1
ATOM 7673 C CA . LEU B 1 525 ? 40.062 40.987 118.099 1.00 135.85 503 LEU B CA 1
ATOM 7674 C C . LEU B 1 525 ? 40.330 42.281 118.882 1.00 135.73 503 LEU B C 1
ATOM 7675 O O . LEU B 1 525 ? 40.362 42.274 120.115 1.00 135.70 503 LEU B O 1
ATOM 7677 N N . SER B 1 526 ? 40.506 43.383 118.150 1.00 135.59 504 SER B N 1
ATOM 7678 C CA . SER B 1 526 ? 40.931 44.674 118.718 1.00 135.42 504 SER B CA 1
ATOM 7679 C C . SER B 1 526 ? 39.886 45.359 119.623 1.00 135.31 504 SER B C 1
ATOM 7680 O O . SER B 1 526 ? 39.716 44.960 120.778 1.00 135.36 504 SER B O 1
ATOM 7682 N N . ARG B 1 527 ? 39.203 46.384 119.106 1.00 135.04 505 ARG B N 1
ATOM 7683 C CA . ARG B 1 527 ? 38.210 47.145 119.882 1.00 134.72 505 ARG B CA 1
ATOM 7684 C C . ARG B 1 527 ? 36.886 46.379 120.027 1.00 134.49 505 ARG B C 1
ATOM 7685 O O . ARG B 1 527 ? 36.890 45.169 120.272 1.00 134.49 505 ARG B O 1
ATOM 7687 N N . GLU B 1 528 ? 35.761 47.083 119.897 1.00 134.15 506 GLU B N 1
ATOM 7688 C CA . GLU B 1 528 ? 34.450 46.427 119.832 1.00 133.71 506 GLU B CA 1
ATOM 7689 C C . GLU B 1 528 ? 33.920 46.420 118.391 1.00 133.49 506 GLU B C 1
ATOM 7690 O O . GLU B 1 528 ? 34.409 47.173 117.543 1.00 133.47 506 GLU B O 1
ATOM 7696 N N . ALA B 1 529 ? 32.927 45.569 118.122 1.00 133.13 507 ALA B N 1
ATOM 7697 C CA . ALA B 1 529 ? 32.352 45.445 116.777 1.00 132.66 507 ALA B CA 1
ATOM 7698 C C . ALA B 1 529 ? 30.874 45.042 116.772 1.00 132.32 507 ALA B C 1
ATOM 7699 O O . ALA B 1 529 ? 30.389 44.401 117.708 1.00 132.22 507 ALA B O 1
ATOM 7701 N N . SER B 1 530 ? 30.172 45.440 115.710 1.00 131.92 508 SER B N 1
ATOM 7702 C CA . SER B 1 530 ? 28.836 44.932 115.403 1.00 131.44 508 SER B CA 1
ATOM 7703 C C . SER B 1 530 ? 28.979 43.604 114.660 1.00 131.06 508 SER B C 1
ATOM 7704 O O . SER B 1 530 ? 30.080 43.239 114.242 1.00 131.07 508 SER B O 1
ATOM 7706 N N . GLY B 1 531 ? 27.873 42.881 114.498 1.00 130.61 509 GLY B N 1
ATOM 7707 C CA . GLY B 1 531 ? 27.873 41.631 113.730 1.00 130.00 509 GLY B CA 1
ATOM 7708 C C . GLY B 1 531 ? 28.228 41.823 112.265 1.00 129.56 509 GLY B C 1
ATOM 7709 O O . GLY B 1 531 ? 28.578 40.865 111.569 1.00 129.55 509 GLY B O 1
ATOM 7710 N N . GLU B 1 532 ? 28.151 43.075 111.814 1.00 129.07 510 GLU B N 1
ATOM 7711 C CA . GLU B 1 532 ? 28.402 43.463 110.428 1.00 128.54 510 GLU B CA 1
ATOM 7712 C C . GLU B 1 532 ? 29.900 43.592 110.134 1.00 128.17 510 GLU B C 1
ATOM 7713 O O . GLU B 1 532 ? 30.298 44.141 109.102 1.00 128.17 510 GLU B O 1
ATOM 7719 N N . ASP B 1 533 ? 30.722 43.068 111.040 1.00 127.66 511 ASP B N 1
ATOM 7720 C CA . ASP B 1 533 ? 32.168 43.255 110.983 1.00 127.12 511 ASP B CA 1
ATOM 7721 C C . ASP B 1 533 ? 32.943 41.943 110.873 1.00 126.83 511 ASP B C 1
ATOM 7722 O O . ASP B 1 533 ? 33.991 41.897 110.230 1.00 126.69 511 ASP B O 1
ATOM 7727 N N . LEU B 1 534 ? 32.422 40.884 111.492 1.00 126.59 512 LEU B N 1
ATOM 7728 C CA . LEU B 1 534 ? 33.018 39.545 111.394 1.00 126.36 512 LEU B CA 1
ATOM 7729 C C . LEU B 1 534 ? 32.837 38.917 110.001 1.00 126.25 512 LEU B C 1
ATOM 7730 O O . LEU B 1 534 ? 33.444 37.883 109.688 1.00 126.12 512 LEU B O 1
ATOM 7732 N N . LEU B 1 535 ? 31.994 39.553 109.182 1.00 126.10 513 LEU B N 1
ATOM 7733 C CA . LEU B 1 535 ? 31.816 39.196 107.771 1.00 125.80 513 LEU B CA 1
ATOM 7734 C C . LEU B 1 535 ? 32.502 40.207 106.845 1.00 125.51 513 LEU B C 1
ATOM 7735 O O . LEU B 1 535 ? 32.968 39.838 105.767 1.00 125.55 513 LEU B O 1
ATOM 7737 N N . ARG B 1 536 ? 32.576 41.470 107.275 1.00 125.06 514 ARG B N 1
ATOM 7738 C CA . ARG B 1 536 ? 33.215 42.539 106.491 1.00 124.61 514 ARG B CA 1
ATOM 7739 C C . ARG B 1 536 ? 34.747 42.401 106.381 1.00 124.34 514 ARG B C 1
ATOM 7740 O O . ARG B 1 536 ? 35.439 43.359 106.027 1.00 124.28 514 ARG B O 1
ATOM 7742 N N . ARG B 1 537 ? 35.261 41.207 106.678 1.00 124.00 515 ARG B N 1
ATOM 7743 C CA . ARG B 1 537 ? 36.688 40.901 106.553 1.00 123.70 515 ARG B CA 1
ATOM 7744 C C . ARG B 1 537 ? 36.910 39.457 106.072 1.00 123.42 515 ARG B C 1
ATOM 7745 O O . ARG B 1 537 ? 36.339 38.522 106.648 1.00 123.29 515 ARG B O 1
ATOM 7747 N N . PRO B 1 538 ? 37.734 39.279 105.011 1.00 123.12 516 PRO B N 1
ATOM 7748 C CA . PRO B 1 538 ? 38.046 37.983 104.380 1.00 122.81 516 PRO B CA 1
ATOM 7749 C C . PRO B 1 538 ? 38.499 36.889 105.354 1.00 122.45 516 PRO B C 1
ATOM 7750 O O . PRO B 1 538 ? 38.946 37.187 106.468 1.00 122.46 516 PRO B O 1
ATOM 7754 N N . GLU B 1 539 ? 38.386 35.636 104.906 1.00 121.91 517 GLU B N 1
ATOM 7755 C CA . GLU B 1 539 ? 38.556 34.434 105.742 1.00 121.36 517 GLU B CA 1
ATOM 7756 C C . GLU B 1 539 ? 37.313 34.141 106.601 1.00 120.92 517 GLU B C 1
ATOM 7757 O O . GLU B 1 539 ? 36.940 32.978 106.783 1.00 120.81 517 GLU B O 1
ATOM 7759 N N . MET B 1 540 ? 36.677 35.201 107.108 1.00 120.38 518 MET B N 1
ATOM 7760 C CA . MET B 1 540 ? 35.446 35.096 107.900 1.00 119.67 518 MET B CA 1
ATOM 7761 C C . MET B 1 540 ? 34.182 35.182 107.032 1.00 119.17 518 MET B C 1
ATOM 7762 O O . MET B 1 540 ? 33.870 36.237 106.465 1.00 119.13 518 MET B O 1
ATOM 7763 N N . THR B 1 541 ? 33.459 34.066 106.954 1.00 118.48 519 THR B N 1
ATOM 7764 C CA . THR B 1 541 ? 32.273 33.935 106.103 1.00 117.66 519 THR B CA 1
ATOM 7765 C C . THR B 1 541 ? 30.985 33.842 106.929 1.00 117.18 519 THR B C 1
ATOM 7766 O O . THR B 1 541 ? 31.039 33.666 108.149 1.00 117.22 519 THR B O 1
ATOM 7770 N N . TYR B 1 542 ? 29.838 33.953 106.257 1.00 116.40 520 TYR B N 1
ATOM 7771 C CA . TYR B 1 542 ? 28.522 33.843 106.901 1.00 115.59 520 TYR B CA 1
ATOM 7772 C C . TYR B 1 542 ? 28.289 32.480 107.581 1.00 115.39 520 TYR B C 1
ATOM 7773 O O . TYR B 1 542 ? 27.914 32.431 108.757 1.00 115.39 520 TYR B O 1
ATOM 7782 N N . GLU B 1 543 ? 28.511 31.386 106.847 1.00 115.08 521 GLU B N 1
ATOM 7783 C CA . GLU B 1 543 ? 28.326 30.029 107.388 1.00 114.78 521 GLU B CA 1
ATOM 7784 C C . GLU B 1 543 ? 29.143 29.810 108.666 1.00 114.56 521 GLU B C 1
ATOM 7785 O O . GLU B 1 543 ? 28.672 29.163 109.606 1.00 114.59 521 GLU B O 1
ATOM 7787 N N . LYS B 1 544 ? 30.356 30.365 108.691 1.00 114.14 522 LYS B N 1
ATOM 7788 C CA . LYS B 1 544 ? 31.225 30.324 109.865 1.00 113.67 522 LYS B CA 1
ATOM 7789 C C . LYS B 1 544 ? 30.687 31.204 111.002 1.00 113.34 522 LYS B C 1
ATOM 7790 O O . LYS B 1 544 ? 30.487 30.716 112.120 1.00 113.29 522 LYS B O 1
ATOM 7792 N N . LEU B 1 545 ? 30.435 32.482 110.699 1.00 112.73 523 LEU B N 1
ATOM 7793 C CA . LEU B 1 545 ? 29.997 33.478 111.692 1.00 112.30 523 LEU B CA 1
ATOM 7794 C C . LEU B 1 545 ? 28.698 33.138 112.436 1.00 112.06 523 LEU B C 1
ATOM 7795 O O . LEU B 1 545 ? 28.622 33.307 113.653 1.00 112.17 523 LEU B O 1
ATOM 7800 N N . THR B 1 546 ? 27.688 32.657 111.719 1.00 111.72 524 THR B N 1
ATOM 7801 C CA . THR B 1 546 ? 26.384 32.382 112.340 1.00 111.38 524 THR B CA 1
ATOM 7802 C C . THR B 1 546 ? 26.276 31.011 113.033 1.00 111.20 524 THR B C 1
ATOM 7803 O O . THR B 1 546 ? 25.176 30.569 113.388 1.00 111.17 524 THR B O 1
ATOM 7807 N N . THR B 1 547 ? 27.418 30.347 113.215 1.00 110.88 525 THR B N 1
ATOM 7808 C CA . THR B 1 547 ? 27.513 29.157 114.068 1.00 110.51 525 THR B CA 1
ATOM 7809 C C . THR B 1 547 ? 28.018 29.587 115.450 1.00 110.17 525 THR B C 1
ATOM 7810 O O . THR B 1 547 ? 27.557 29.072 116.477 1.00 110.13 525 THR B O 1
ATOM 7812 N N . LEU B 1 548 ? 28.960 30.538 115.449 1.00 109.66 526 LEU B N 1
ATOM 7813 C CA . LEU B 1 548 ? 29.481 31.180 116.661 1.00 109.05 526 LEU B CA 1
ATOM 7814 C C . LEU B 1 548 ? 28.341 31.806 117.467 1.00 108.64 526 LEU B C 1
ATOM 7815 O O . LEU B 1 548 ? 27.636 32.691 116.977 1.00 108.64 526 LEU B O 1
ATOM 7817 N N . THR B 1 549 ? 28.197 31.345 118.709 1.00 108.05 527 THR B N 1
ATOM 7818 C CA . THR B 1 549 ? 27.001 31.563 119.550 1.00 107.28 527 THR B CA 1
ATOM 7819 C C . THR B 1 549 ? 26.484 32.999 119.818 1.00 106.62 527 THR B C 1
ATOM 7820 O O . THR B 1 549 ? 25.275 33.170 119.994 1.00 106.56 527 THR B O 1
ATOM 7824 N N . PRO B 1 550 ? 27.373 34.024 119.871 1.00 105.87 528 PRO B N 1
ATOM 7825 C CA . PRO B 1 550 ? 26.849 35.396 120.026 1.00 105.27 528 PRO B CA 1
ATOM 7826 C C . PRO B 1 550 ? 26.091 35.969 118.812 1.00 104.72 528 PRO B C 1
ATOM 7827 O O . PRO B 1 550 ? 25.601 37.099 118.884 1.00 104.75 528 PRO B O 1
ATOM 7831 N N . PHE B 1 551 ? 26.002 35.203 117.721 1.00 104.02 529 PHE B N 1
ATOM 7832 C CA . PHE B 1 551 ? 25.326 35.634 116.480 1.00 103.15 529 PHE B CA 1
ATOM 7833 C C . PHE B 1 551 ? 24.475 34.525 115.833 1.00 102.44 529 PHE B C 1
ATOM 7834 O O . PHE B 1 551 ? 24.060 34.654 114.677 1.00 102.37 529 PHE B O 1
ATOM 7842 N N . ALA B 1 552 ? 24.192 33.464 116.590 1.00 101.55 530 ALA B N 1
ATOM 7843 C CA . ALA B 1 552 ? 23.807 32.158 116.020 1.00 100.65 530 ALA B CA 1
ATOM 7844 C C . ALA B 1 552 ? 22.351 31.872 115.579 1.00 99.89 530 ALA B C 1
ATOM 7845 O O . ALA B 1 552 ? 22.037 30.711 115.289 1.00 100.00 530 ALA B O 1
ATOM 7847 N N . PRO B 1 553 ? 21.449 32.882 115.545 1.00 98.99 531 PRO B N 1
ATOM 7848 C CA . PRO B 1 553 ? 20.302 32.594 114.666 1.00 98.04 531 PRO B CA 1
ATOM 7849 C C . PRO B 1 553 ? 20.673 32.700 113.163 1.00 96.96 531 PRO B C 1
ATOM 7850 O O . PRO B 1 553 ? 20.486 33.755 112.548 1.00 96.84 531 PRO B O 1
ATOM 7854 N N . ALA B 1 554 ? 21.205 31.609 112.598 1.00 95.57 532 ALA B N 1
ATOM 7855 C CA . ALA B 1 554 ? 21.602 31.547 111.182 1.00 94.14 532 ALA B CA 1
ATOM 7856 C C . ALA B 1 554 ? 20.380 31.632 110.265 1.00 93.09 532 ALA B C 1
ATOM 7857 O O . ALA B 1 554 ? 19.401 30.901 110.460 1.00 93.08 532 ALA B O 1
ATOM 7859 N N . LEU B 1 555 ? 20.446 32.524 109.272 1.00 91.51 533 LEU B N 1
ATOM 7860 C CA . LEU B 1 555 ? 19.281 32.870 108.449 1.00 89.86 533 LEU B CA 1
ATOM 7861 C C . LEU B 1 555 ? 18.775 31.725 107.578 1.00 88.99 533 LEU B C 1
ATOM 7862 O O . LEU B 1 555 ? 19.537 31.093 106.844 1.00 88.81 533 LEU B O 1
ATOM 7867 N N . THR B 1 556 ? 17.471 31.490 107.674 1.00 87.81 534 THR B N 1
ATOM 7868 C CA . THR B 1 556 ? 16.799 30.351 107.046 1.00 86.84 534 THR B CA 1
ATOM 7869 C C . THR B 1 556 ? 16.705 30.439 105.503 1.00 85.84 534 THR B C 1
ATOM 7870 O O . THR B 1 556 ? 16.683 29.416 104.810 1.00 85.74 534 THR B O 1
ATOM 7874 N N . ASP B 1 557 ? 16.664 31.672 104.996 1.00 84.46 535 ASP B N 1
ATOM 7875 C CA . ASP B 1 557 ? 16.563 31.996 103.574 1.00 82.89 535 ASP B CA 1
ATOM 7876 C C . ASP B 1 557 ? 17.964 32.014 102.962 1.00 82.08 535 ASP B C 1
ATOM 7877 O O . ASP B 1 557 ? 18.687 33.003 103.095 1.00 81.90 535 ASP B O 1
ATOM 7882 N N . GLU B 1 558 ? 18.335 30.919 102.293 1.00 81.13 536 GLU B N 1
ATOM 7883 C CA . GLU B 1 558 ? 19.665 30.756 101.669 1.00 80.22 536 GLU B CA 1
ATOM 7884 C C . GLU B 1 558 ? 20.005 31.874 100.672 1.00 79.43 536 GLU B C 1
ATOM 7885 O O . GLU B 1 558 ? 21.149 32.348 100.630 1.00 79.20 536 GLU B O 1
ATOM 7891 N N . GLN B 1 559 ? 19.011 32.270 99.868 1.00 78.35 537 GLN B N 1
ATOM 7892 C CA . GLN B 1 559 ? 19.142 33.354 98.884 1.00 77.32 537 GLN B CA 1
ATOM 7893 C C . GLN B 1 559 ? 19.406 34.722 99.525 1.00 76.82 537 GLN B C 1
ATOM 7894 O O . GLN B 1 559 ? 20.319 35.440 99.115 1.00 76.28 537 GLN B O 1
ATOM 7900 N N . ALA B 1 560 ? 18.587 35.065 100.522 1.00 76.50 538 ALA B N 1
ATOM 7901 C CA . ALA B 1 560 ? 18.701 36.315 101.280 1.00 76.09 538 ALA B CA 1
ATOM 7902 C C . ALA B 1 560 ? 19.971 36.366 102.119 1.00 75.88 538 ALA B C 1
ATOM 7903 O O . ALA B 1 560 ? 20.599 37.418 102.212 1.00 75.73 538 ALA B O 1
ATOM 7905 N N . ALA B 1 561 ? 20.337 35.234 102.724 1.00 75.69 539 ALA B N 1
ATOM 7906 C CA . ALA B 1 561 ? 21.611 35.093 103.447 1.00 75.73 539 ALA B CA 1
ATOM 7907 C C . ALA B 1 561 ? 22.811 35.279 102.518 1.00 75.85 539 ALA B C 1
ATOM 7908 O O . ALA B 1 561 ? 23.724 36.061 102.820 1.00 75.63 539 ALA B O 1
ATOM 7910 N N . GLU B 1 562 ? 22.782 34.559 101.389 1.00 76.11 540 GLU B N 1
ATOM 7911 C CA . GLU B 1 562 ? 23.765 34.692 100.302 1.00 76.32 540 GLU B CA 1
ATOM 7912 C C . GLU B 1 562 ? 23.890 36.127 99.806 1.00 76.41 540 GLU B C 1
ATOM 7913 O O . GLU B 1 562 ? 24.895 36.489 99.211 1.00 76.66 540 GLU B O 1
ATOM 7915 N N . GLN B 1 563 ? 22.865 36.933 100.068 1.00 76.78 541 GLN B N 1
ATOM 7916 C CA . GLN B 1 563 ? 22.807 38.315 99.621 1.00 77.12 541 GLN B CA 1
ATOM 7917 C C . GLN B 1 563 ? 23.266 39.252 100.727 1.00 78.07 541 GLN B C 1
ATOM 7918 O O . GLN B 1 563 ? 23.718 40.361 100.450 1.00 78.09 541 GLN B O 1
ATOM 7924 N N . VAL B 1 564 ? 23.145 38.806 101.979 1.00 79.15 542 VAL B N 1
ATOM 7925 C CA . VAL B 1 564 ? 23.620 39.581 103.134 1.00 79.99 542 VAL B CA 1
ATOM 7926 C C . VAL B 1 564 ? 25.151 39.599 103.129 1.00 80.69 542 VAL B C 1
ATOM 7927 O O . VAL B 1 564 ? 25.773 40.659 103.273 1.00 80.47 542 VAL B O 1
ATOM 7931 N N . GLU B 1 565 ? 25.732 38.414 102.941 1.00 81.74 543 GLU B N 1
ATOM 7932 C CA . GLU B 1 565 ? 27.170 38.237 102.772 1.00 82.93 543 GLU B CA 1
ATOM 7933 C C . GLU B 1 565 ? 27.686 39.145 101.663 1.00 83.73 543 GLU B C 1
ATOM 7934 O O . GLU B 1 565 ? 28.563 39.972 101.907 1.00 83.99 543 GLU B O 1
ATOM 7940 N N . ILE B 1 566 ? 27.116 39.010 100.463 1.00 84.63 544 ILE B N 1
ATOM 7941 C CA . ILE B 1 566 ? 27.502 39.835 99.310 1.00 85.53 544 ILE B CA 1
ATOM 7942 C C . ILE B 1 566 ? 27.331 41.342 99.569 1.00 86.46 544 ILE B C 1
ATOM 7943 O O . ILE B 1 566 ? 28.178 42.142 99.172 1.00 86.68 544 ILE B O 1
ATOM 7948 N N . GLN B 1 567 ? 26.253 41.722 100.248 1.00 87.65 545 GLN B N 1
ATOM 7949 C CA . GLN B 1 567 ? 25.958 43.140 100.498 1.00 88.70 545 GLN B CA 1
ATOM 7950 C C . GLN B 1 567 ? 26.955 43.840 101.422 1.00 89.40 545 GLN B C 1
ATOM 7951 O O . GLN B 1 567 ? 27.332 44.997 101.174 1.00 89.49 545 GLN B O 1
ATOM 7957 N N . VAL B 1 568 ? 27.364 43.146 102.487 1.00 90.20 546 VAL B N 1
ATOM 7958 C CA . VAL B 1 568 ? 28.293 43.714 103.472 1.00 90.86 546 VAL B CA 1
ATOM 7959 C C . VAL B 1 568 ? 29.726 43.666 102.939 1.00 91.21 546 VAL B C 1
ATOM 7960 O O . VAL B 1 568 ? 30.411 44.691 102.907 1.00 91.16 546 VAL B O 1
ATOM 7964 N N . LYS B 1 569 ? 30.149 42.475 102.503 1.00 91.73 547 LYS B N 1
ATOM 7965 C CA . LYS B 1 569 ? 31.505 42.221 101.992 1.00 92.26 547 LYS B CA 1
ATOM 7966 C C . LYS B 1 569 ? 31.918 43.094 100.799 1.00 92.59 547 LYS B C 1
ATOM 7967 O O . LYS B 1 569 ? 33.071 43.033 100.362 1.00 92.65 547 LYS B O 1
ATOM 7973 N N . TYR B 1 570 ? 30.980 43.873 100.254 1.00 93.04 548 TYR B N 1
ATOM 7974 C CA . TYR B 1 570 ? 31.261 44.754 99.110 1.00 93.38 548 TYR B CA 1
ATOM 7975 C C . TYR B 1 570 ? 30.577 46.126 99.266 1.00 93.64 548 TYR B C 1
ATOM 7976 O O . TYR B 1 570 ? 29.964 46.637 98.330 1.00 93.60 548 TYR B O 1
ATOM 7985 N N . GLU B 1 571 ? 30.698 46.706 100.462 1.00 94.05 549 GLU B N 1
ATOM 7986 C CA . GLU B 1 571 ? 30.142 48.032 100.767 1.00 94.59 549 GLU B CA 1
ATOM 7987 C C . GLU B 1 571 ? 31.230 49.085 101.059 1.00 94.88 549 GLU B C 1
ATOM 7988 O O . GLU B 1 571 ? 31.056 50.271 100.740 1.00 94.94 549 GLU B O 1
ATOM 7990 N N . GLY B 1 572 ? 32.338 48.645 101.665 1.00 94.98 550 GLY B N 1
ATOM 7991 C CA . GLY B 1 572 ? 33.511 49.493 101.906 1.00 94.98 550 GLY B CA 1
ATOM 7992 C C . GLY B 1 572 ? 33.247 50.707 102.781 1.00 95.08 550 GLY B C 1
ATOM 7993 O O . GLY B 1 572 ? 33.334 51.849 102.320 1.00 95.06 550 GLY B O 1
ATOM 7994 N N . MET C 1 23 ? 68.955 19.686 -8.740 1.00 79.89 1 MET C N 1
ATOM 7995 C CA . MET C 1 23 ? 68.392 20.751 -9.621 1.00 80.08 1 MET C CA 1
ATOM 7996 C C . MET C 1 23 ? 67.668 21.862 -8.831 1.00 80.04 1 MET C C 1
ATOM 7997 O O . MET C 1 23 ? 67.106 21.611 -7.764 1.00 80.00 1 MET C O 1
ATOM 7999 N N . PHE C 1 24 ? 67.697 23.086 -9.365 1.00 80.00 2 PHE C N 1
ATOM 8000 C CA . PHE C 1 24 ? 67.048 24.258 -8.749 1.00 79.85 2 PHE C CA 1
ATOM 8001 C C . PHE C 1 24 ? 65.552 24.348 -9.081 1.00 79.43 2 PHE C C 1
ATOM 8002 O O . PHE C 1 24 ? 65.093 23.811 -10.099 1.00 79.62 2 PHE C O 1
ATOM 8010 N N . TYR C 1 25 ? 64.803 25.043 -8.223 1.00 78.51 3 TYR C N 1
ATOM 8011 C CA . TYR C 1 25 ? 63.401 25.336 -8.480 1.00 77.49 3 TYR C CA 1
ATOM 8012 C C . TYR C 1 25 ? 63.297 26.545 -9.415 1.00 77.27 3 TYR C C 1
ATOM 8013 O O . TYR C 1 25 ? 63.871 27.597 -9.122 1.00 77.56 3 TYR C O 1
ATOM 8022 N N . PRO C 1 26 ? 62.562 26.400 -10.541 1.00 76.88 4 PRO C N 1
ATOM 8023 C CA . PRO C 1 26 ? 62.292 27.440 -11.554 1.00 76.33 4 PRO C CA 1
ATOM 8024 C C . PRO C 1 26 ? 62.240 28.888 -11.046 1.00 75.83 4 PRO C C 1
ATOM 8025 O O . PRO C 1 26 ? 62.802 29.782 -11.680 1.00 75.85 4 PRO C O 1
ATOM 8029 N N . ASP C 1 27 ? 61.574 29.118 -9.918 1.00 75.21 5 ASP C N 1
ATOM 8030 C CA . ASP C 1 27 ? 61.382 30.480 -9.420 1.00 74.48 5 ASP C CA 1
ATOM 8031 C C . ASP C 1 27 ? 62.122 30.743 -8.114 1.00 73.42 5 ASP C C 1
ATOM 8032 O O . ASP C 1 27 ? 62.116 29.900 -7.210 1.00 73.40 5 ASP C O 1
ATOM 8037 N N . PRO C 1 28 ? 62.782 31.910 -8.021 1.00 72.24 6 PRO C N 1
ATOM 8038 C CA . PRO C 1 28 ? 63.376 32.295 -6.751 1.00 71.12 6 PRO C CA 1
ATOM 8039 C C . PRO C 1 28 ? 62.350 33.010 -5.866 1.00 69.87 6 PRO C C 1
ATOM 8040 O O . PRO C 1 28 ? 61.292 33.451 -6.342 1.00 69.52 6 PRO C O 1
ATOM 8044 N N . PHE C 1 29 ? 62.664 33.099 -4.579 1.00 68.42 7 PHE C N 1
ATOM 8045 C CA . PHE C 1 29 ? 61.769 33.709 -3.613 1.00 66.81 7 PHE C CA 1
ATOM 8046 C C . PHE C 1 29 ? 62.478 34.856 -2.944 1.00 66.17 7 PHE C C 1
ATOM 8047 O O . PHE C 1 29 ? 63.706 34.908 -2.920 1.00 66.27 7 PHE C O 1
ATOM 8055 N N . ASP C 1 30 ? 61.706 35.802 -2.439 1.00 65.23 8 ASP C N 1
ATOM 8056 C CA . ASP C 1 30 ? 62.280 36.842 -1.632 1.00 64.57 8 ASP C CA 1
ATOM 8057 C C . ASP C 1 30 ? 62.650 36.233 -0.285 1.00 64.02 8 ASP C C 1
ATOM 8058 O O . ASP C 1 30 ? 63.787 36.371 0.159 1.00 64.27 8 ASP C O 1
ATOM 8063 N N . VAL C 1 31 ? 61.713 35.513 0.333 1.00 63.14 9 VAL C N 1
ATOM 8064 C CA . VAL C 1 31 ? 61.915 34.978 1.688 1.00 62.37 9 VAL C CA 1
ATOM 8065 C C . VAL C 1 31 ? 61.578 33.492 1.765 1.00 61.83 9 VAL C C 1
ATOM 8066 O O . VAL C 1 31 ? 60.568 33.049 1.211 1.00 62.07 9 VAL C O 1
ATOM 8070 N N . ILE C 1 32 ? 62.433 32.730 2.440 1.00 60.94 10 ILE C N 1
ATOM 8071 C CA . ILE C 1 32 ? 62.151 31.328 2.746 1.00 60.28 10 ILE C CA 1
ATOM 8072 C C . ILE C 1 32 ? 62.008 31.144 4.259 1.00 59.75 10 ILE C C 1
ATOM 8073 O O . ILE C 1 32 ? 62.857 31.602 5.030 1.00 59.61 10 ILE C O 1
ATOM 8078 N N . ILE C 1 33 ? 60.922 30.495 4.676 1.00 58.94 11 ILE C N 1
ATOM 8079 C CA . ILE C 1 33 ? 60.760 30.107 6.078 1.00 58.20 11 ILE C CA 1
ATOM 8080 C C . ILE C 1 33 ? 60.920 28.600 6.222 1.00 57.80 11 ILE C C 1
ATOM 8081 O O . ILE C 1 33 ? 60.192 27.813 5.613 1.00 57.46 11 ILE C O 1
ATOM 8086 N N . ILE C 1 34 ? 61.906 28.214 7.016 1.00 57.45 12 ILE C N 1
ATOM 8087 C CA . ILE C 1 34 ? 62.145 26.818 7.317 1.00 57.29 12 ILE C CA 1
ATOM 8088 C C . ILE C 1 34 ? 61.471 26.474 8.641 1.00 57.24 12 ILE C C 1
ATOM 8089 O O . ILE C 1 34 ? 61.820 27.035 9.686 1.00 56.99 12 ILE C O 1
ATOM 8094 N N . GLY C 1 35 ? 60.506 25.555 8.577 1.00 56.92 13 GLY C N 1
ATOM 8095 C CA . GLY C 1 35 ? 59.763 25.112 9.748 1.00 57.01 13 GLY C CA 1
ATOM 8096 C C . GLY C 1 35 ? 58.412 25.791 9.881 1.00 56.99 13 GLY C C 1
ATOM 8097 O O . GLY C 1 35 ? 58.285 26.992 9.633 1.00 56.86 13 GLY C O 1
ATOM 8098 N N . GLY C 1 36 ? 57.411 25.013 10.293 1.00 56.97 14 GLY C N 1
ATOM 8099 C CA . GLY C 1 36 ? 56.031 25.495 10.405 1.00 56.63 14 GLY C CA 1
ATOM 8100 C C . GLY C 1 36 ? 55.409 25.541 11.799 1.00 56.23 14 GLY C C 1
ATOM 8101 O O . GLY C 1 36 ? 54.177 25.489 11.930 1.00 56.60 14 GLY C O 1
ATOM 8102 N N . GLY C 1 37 ? 56.238 25.650 12.840 1.00 55.07 15 GLY C N 1
ATOM 8103 C CA . GLY C 1 37 ? 55.724 25.889 14.186 1.00 53.61 15 GLY C CA 1
ATOM 8104 C C . GLY C 1 37 ? 55.143 27.288 14.304 1.00 52.79 15 GLY C C 1
ATOM 8105 O O . GLY C 1 37 ? 54.996 27.977 13.309 1.00 52.55 15 GLY C O 1
ATOM 8106 N N . HIS C 1 38 ? 54.834 27.720 15.521 1.00 52.32 16 HIS C N 1
ATOM 8107 C CA . HIS C 1 38 ? 54.160 29.007 15.740 1.00 52.41 16 HIS C CA 1
ATOM 8108 C C . HIS C 1 38 ? 54.964 30.208 15.238 1.00 52.45 16 HIS C C 1
ATOM 8109 O O . HIS C 1 38 ? 54.381 31.189 14.759 1.00 52.31 16 HIS C O 1
ATOM 8116 N N . ALA C 1 39 ? 56.291 30.118 15.340 1.00 52.62 17 ALA C N 1
ATOM 8117 C CA . ALA C 1 39 ? 57.185 31.155 14.828 1.00 52.86 17 ALA C CA 1
ATOM 8118 C C . ALA C 1 39 ? 57.125 31.201 13.309 1.00 53.16 17 ALA C C 1
ATOM 8119 O O . ALA C 1 39 ? 56.874 32.259 12.734 1.00 53.81 17 ALA C O 1
ATOM 8121 N N . GLY C 1 40 ? 57.341 30.046 12.675 1.00 53.07 18 GLY C N 1
ATOM 8122 C CA . GLY C 1 40 ? 57.369 29.922 11.228 1.00 52.43 18 GLY C CA 1
ATOM 8123 C C . GLY C 1 40 ? 56.063 30.304 10.573 1.00 52.45 18 GLY C C 1
ATOM 8124 O O . GLY C 1 40 ? 56.051 30.741 9.423 1.00 53.03 18 GLY C O 1
ATOM 8125 N N . THR C 1 41 ? 54.967 30.143 11.310 1.00 52.03 19 THR C N 1
ATOM 8126 C CA . THR C 1 41 ? 53.626 30.487 10.844 1.00 51.45 19 THR C CA 1
ATOM 8127 C C . THR C 1 41 ? 53.442 32.006 10.784 1.00 51.61 19 THR C C 1
ATOM 8128 O O . THR C 1 41 ? 52.943 32.532 9.790 1.00 51.78 19 THR C O 1
ATOM 8132 N N . GLU C 1 42 ? 53.832 32.706 11.849 1.00 51.35 20 GLU C N 1
ATOM 8133 C CA . GLU C 1 42 ? 53.730 34.158 11.875 1.00 51.12 20 GLU C CA 1
ATOM 8134 C C . GLU C 1 42 ? 54.728 34.800 10.918 1.00 50.97 20 GLU C C 1
ATOM 8135 O O . GLU C 1 42 ? 54.393 35.770 10.251 1.00 50.97 20 GLU C O 1
ATOM 8141 N N . ALA C 1 43 ? 55.946 34.264 10.865 1.00 50.86 21 ALA C N 1
ATOM 8142 C CA . ALA C 1 43 ? 56.975 34.758 9.949 1.00 50.67 21 ALA C CA 1
ATOM 8143 C C . ALA C 1 43 ? 56.528 34.707 8.493 1.00 51.07 21 ALA C C 1
ATOM 8144 O O . ALA C 1 43 ? 56.610 35.727 7.775 1.00 51.76 21 ALA C O 1
ATOM 8146 N N . ALA C 1 44 ? 56.067 33.529 8.058 1.00 50.80 22 ALA C N 1
ATOM 8147 C CA . ALA C 1 44 ? 55.524 33.341 6.718 1.00 50.48 22 ALA C CA 1
ATOM 8148 C C . ALA C 1 44 ? 54.373 34.298 6.408 1.00 50.96 22 ALA C C 1
ATOM 8149 O O . ALA C 1 44 ? 54.314 34.854 5.313 1.00 51.39 22 ALA C O 1
ATOM 8151 N N . MET C 1 45 ? 53.444 34.463 7.351 1.00 50.84 23 MET C N 1
ATOM 8152 C CA . MET C 1 45 ? 52.270 35.298 7.120 1.00 50.45 23 MET C CA 1
ATOM 8153 C C . MET C 1 45 ? 52.684 36.765 7.049 1.00 50.90 23 MET C C 1
ATOM 8154 O O . MET C 1 45 ? 52.026 37.566 6.390 1.00 51.33 23 MET C O 1
ATOM 8159 N N . ALA C 1 46 ? 53.777 37.103 7.729 1.00 51.37 24 ALA C N 1
ATOM 8160 C CA . ALA C 1 46 ? 54.273 38.477 7.801 1.00 51.86 24 ALA C CA 1
ATOM 8161 C C . ALA C 1 46 ? 54.957 38.876 6.499 1.00 52.32 24 ALA C C 1
ATOM 8162 O O . ALA C 1 46 ? 54.578 39.861 5.889 1.00 52.61 24 ALA C O 1
ATOM 8164 N N . ALA C 1 47 ? 55.948 38.094 6.077 1.00 53.03 25 ALA C N 1
ATOM 8165 C CA . ALA C 1 47 ? 56.657 38.339 4.824 1.00 53.43 25 ALA C CA 1
ATOM 8166 C C . ALA C 1 47 ? 55.746 38.317 3.595 1.00 53.92 25 ALA C C 1
ATOM 8167 O O . ALA C 1 47 ? 55.974 39.083 2.658 1.00 54.26 25 ALA C O 1
ATOM 8169 N N . ALA C 1 48 ? 54.719 37.464 3.602 1.00 54.11 26 ALA C N 1
ATOM 8170 C CA . ALA C 1 48 ? 53.787 37.373 2.468 1.00 54.54 26 ALA C CA 1
ATOM 8171 C C . ALA C 1 48 ? 52.773 38.522 2.416 1.00 55.01 26 ALA C C 1
ATOM 8172 O O . ALA C 1 48 ? 52.466 39.012 1.333 1.00 55.37 26 ALA C O 1
ATOM 8174 N N . ARG C 1 49 ? 52.242 38.947 3.564 1.00 55.46 27 ARG C N 1
ATOM 8175 C CA . ARG C 1 49 ? 51.247 40.039 3.556 1.00 55.91 27 ARG C CA 1
ATOM 8176 C C . ARG C 1 49 ? 51.898 41.409 3.269 1.00 56.61 27 ARG C C 1
ATOM 8177 O O . ARG C 1 49 ? 51.244 42.317 2.759 1.00 56.44 27 ARG C O 1
ATOM 8185 N N . MET C 1 50 ? 53.189 41.525 3.587 1.00 57.32 28 MET C N 1
ATOM 8186 C CA . MET C 1 50 ? 54.005 42.666 3.197 1.00 58.40 28 MET C CA 1
ATOM 8187 C C . MET C 1 50 ? 54.183 42.700 1.682 1.00 58.67 28 MET C C 1
ATOM 8188 O O . MET C 1 50 ? 54.603 43.716 1.122 1.00 58.82 28 MET C O 1
ATOM 8193 N N . GLY C 1 51 ? 53.857 41.585 1.030 1.00 58.94 29 GLY C N 1
ATOM 8194 C CA . GLY C 1 51 ? 53.798 41.526 -0.425 1.00 59.25 29 GLY C CA 1
ATOM 8195 C C . GLY C 1 51 ? 55.010 40.890 -1.070 1.00 59.33 29 GLY C C 1
ATOM 8196 O O . GLY C 1 51 ? 55.063 40.763 -2.289 1.00 59.68 29 GLY C O 1
ATOM 8197 N N . GLN C 1 52 ? 55.992 40.506 -0.260 1.00 59.42 30 GLN C N 1
ATOM 8198 C CA . GLN C 1 52 ? 57.154 39.783 -0.760 1.00 59.73 30 GLN C CA 1
ATOM 8199 C C . GLN C 1 52 ? 56.775 38.350 -1.121 1.00 59.91 30 GLN C C 1
ATOM 8200 O O . GLN C 1 52 ? 55.800 37.806 -0.590 1.00 59.94 30 GLN C O 1
ATOM 8206 N N . GLN C 1 53 ? 57.546 37.757 -2.033 1.00 59.95 31 GLN C N 1
ATOM 8207 C CA . GLN C 1 53 ? 57.329 36.386 -2.484 1.00 59.84 31 GLN C CA 1
ATOM 8208 C C . GLN C 1 53 ? 57.944 35.422 -1.469 1.00 59.59 31 GLN C C 1
ATOM 8209 O O . GLN C 1 53 ? 59.161 35.413 -1.268 1.00 59.74 31 GLN C O 1
ATOM 8215 N N . THR C 1 54 ? 57.084 34.623 -0.829 1.00 59.04 32 THR C N 1
ATOM 8216 C CA . THR C 1 54 ? 57.448 33.850 0.368 1.00 58.41 32 THR C CA 1
ATOM 8217 C C . THR C 1 54 ? 57.238 32.338 0.205 1.00 57.65 32 THR C C 1
ATOM 8218 O O . THR C 1 54 ? 56.207 31.890 -0.306 1.00 57.51 32 THR C O 1
ATOM 8222 N N . LEU C 1 55 ? 58.232 31.564 0.627 1.00 56.65 33 LEU C N 1
ATOM 8223 C CA . LEU C 1 55 ? 58.134 30.101 0.627 1.00 56.20 33 LEU C CA 1
ATOM 8224 C C . LEU C 1 55 ? 58.131 29.559 2.056 1.00 56.09 33 LEU C C 1
ATOM 8225 O O . LEU C 1 55 ? 59.006 29.905 2.865 1.00 55.74 33 LEU C O 1
ATOM 8230 N N . LEU C 1 56 ? 57.137 28.725 2.363 1.00 55.91 34 LEU C N 1
ATOM 8231 C CA . LEU C 1 56 ? 57.105 28.007 3.641 1.00 55.81 34 LEU C CA 1
ATOM 8232 C C . LEU C 1 56 ? 57.428 26.543 3.412 1.00 55.85 34 LEU C C 1
ATOM 8233 O O . LEU C 1 56 ? 56.693 25.839 2.710 1.00 55.91 34 LEU C O 1
ATOM 8238 N N . LEU C 1 57 ? 58.548 26.102 3.983 1.00 56.12 35 LEU C N 1
ATOM 8239 C CA . LEU C 1 57 ? 58.922 24.685 3.980 1.00 56.30 35 LEU C CA 1
ATOM 8240 C C . LEU C 1 57 ? 58.548 24.070 5.317 1.00 56.51 35 LEU C C 1
ATOM 8241 O O . LEU C 1 57 ? 58.976 24.545 6.367 1.00 56.33 35 LEU C O 1
ATOM 8246 N N . THR C 1 58 ? 57.705 23.043 5.270 1.00 56.95 36 THR C N 1
ATOM 8247 C CA . THR C 1 58 ? 57.365 22.274 6.460 1.00 57.50 36 THR C CA 1
ATOM 8248 C C . THR C 1 58 ? 57.421 20.777 6.138 1.00 57.53 36 THR C C 1
ATOM 8249 O O . THR C 1 58 ? 57.090 20.367 5.024 1.00 57.30 36 THR C O 1
ATOM 8253 N N . HIS C 1 59 ? 57.866 19.965 7.099 1.00 57.69 37 HIS C N 1
ATOM 8254 C CA . HIS C 1 59 ? 58.027 18.523 6.865 1.00 57.98 37 HIS C CA 1
ATOM 8255 C C . HIS C 1 59 ? 56.676 17.819 6.778 1.00 57.48 37 HIS C C 1
ATOM 8256 O O . HIS C 1 59 ? 56.572 16.729 6.206 1.00 57.59 37 HIS C O 1
ATOM 8263 N N . ASN C 1 60 ? 55.651 18.462 7.343 1.00 56.84 38 ASN C N 1
ATOM 8264 C CA . ASN C 1 60 ? 54.291 17.932 7.393 1.00 55.95 38 ASN C CA 1
ATOM 8265 C C . ASN C 1 60 ? 53.258 19.062 7.431 1.00 55.18 38 ASN C C 1
ATOM 8266 O O . ASN C 1 60 ? 53.148 19.787 8.412 1.00 55.18 38 ASN C O 1
ATOM 8271 N N . ILE C 1 61 ? 52.513 19.208 6.345 1.00 54.52 39 ILE C N 1
ATOM 8272 C CA . ILE C 1 61 ? 51.430 20.187 6.247 1.00 53.72 39 ILE C CA 1
ATOM 8273 C C . ILE C 1 61 ? 50.306 19.948 7.270 1.00 53.58 39 ILE C C 1
ATOM 8274 O O . ILE C 1 61 ? 49.779 20.899 7.845 1.00 53.50 39 ILE C O 1
ATOM 8279 N N . ASP C 1 62 ? 49.968 18.687 7.520 1.00 53.14 40 ASP C N 1
ATOM 8280 C CA . ASP C 1 62 ? 48.881 18.360 8.456 1.00 53.22 40 ASP C CA 1
ATOM 8281 C C . ASP C 1 62 ? 49.212 18.531 9.930 1.00 52.72 40 ASP C C 1
ATOM 8282 O O . ASP C 1 62 ? 48.350 18.326 10.778 1.00 52.96 40 ASP C O 1
ATOM 8287 N N . THR C 1 63 ? 50.446 18.914 10.234 1.00 52.24 41 THR C N 1
ATOM 8288 C CA . THR C 1 63 ? 50.785 19.337 11.590 1.00 51.53 41 THR C CA 1
ATOM 8289 C C . THR C 1 63 ? 50.937 20.854 11.739 1.00 51.16 41 THR C C 1
ATOM 8290 O O . THR C 1 63 ? 51.322 21.319 12.800 1.00 51.44 41 THR C O 1
ATOM 8294 N N . LEU C 1 64 ? 50.629 21.636 10.702 1.00 50.89 42 LEU C N 1
ATOM 8295 C CA . LEU C 1 64 ? 50.591 23.107 10.854 1.00 50.62 42 LEU C CA 1
ATOM 8296 C C . LEU C 1 64 ? 49.528 23.474 11.873 1.00 50.88 42 LEU C C 1
ATOM 8297 O O . LEU C 1 64 ? 48.381 23.068 11.718 1.00 51.84 42 LEU C O 1
ATOM 8302 N N . GLY C 1 65 ? 49.906 24.210 12.919 1.00 50.64 43 GLY C N 1
ATOM 8303 C CA . GLY C 1 65 ? 48.978 24.559 13.990 1.00 50.90 43 GLY C CA 1
ATOM 8304 C C . GLY C 1 65 ? 49.104 23.739 15.266 1.00 51.86 43 GLY C C 1
ATOM 8305 O O . GLY C 1 65 ? 48.386 23.981 16.245 1.00 51.66 43 GLY C O 1
ATOM 8306 N N . GLN C 1 66 ? 50.019 22.767 15.248 1.00 52.07 44 GLN C N 1
ATOM 8307 C CA . GLN C 1 66 ? 50.268 21.852 16.359 1.00 53.00 44 GLN C CA 1
ATOM 8308 C C . GLN C 1 66 ? 50.749 22.585 17.606 1.00 51.62 44 GLN C C 1
ATOM 8309 O O . GLN C 1 66 ? 51.613 23.458 17.522 1.00 52.40 44 GLN C O 1
ATOM 8315 N N . MET C 1 67 ? 50.188 22.234 18.760 1.00 50.50 45 MET C N 1
ATOM 8316 C CA . MET C 1 67 ? 50.687 22.729 20.041 1.00 47.97 45 MET C CA 1
ATOM 8317 C C . MET C 1 67 ? 51.422 21.566 20.708 1.00 49.71 45 MET C C 1
ATOM 8318 O O . MET C 1 67 ? 50.909 20.457 20.762 1.00 49.83 45 MET C O 1
ATOM 8323 N N . SER C 1 68 ? 52.646 21.800 21.163 1.00 50.48 46 SER C N 1
ATOM 8324 C CA . SER C 1 68 ? 53.472 20.725 21.726 1.00 51.34 46 SER C CA 1
ATOM 8325 C C . SER C 1 68 ? 53.237 20.409 23.198 1.00 51.46 46 SER C C 1
ATOM 8326 O O . SER C 1 68 ? 53.559 19.310 23.645 1.00 52.22 46 SER C O 1
ATOM 8329 N N . CYS C 1 69 ? 52.656 21.353 23.934 1.00 51.17 47 CYS C N 1
ATOM 8330 C CA . CYS C 1 69 ? 52.314 21.164 25.329 1.00 51.06 47 CYS C CA 1
ATOM 8331 C C . CYS C 1 69 ? 50.811 21.203 25.510 1.00 49.83 47 CYS C C 1
ATOM 8332 O O . CYS C 1 69 ? 50.077 20.596 24.728 1.00 50.16 47 CYS C O 1
ATOM 8335 N N . ASN C 1 70 ? 50.345 21.921 26.535 1.00 48.47 48 ASN C N 1
ATOM 8336 C CA . ASN C 1 70 ? 48.907 21.998 26.795 1.00 47.03 48 ASN C CA 1
ATOM 8337 C C . ASN C 1 70 ? 48.143 22.767 25.696 1.00 45.65 48 ASN C C 1
ATOM 8338 O O . ASN C 1 70 ? 48.727 23.605 25.001 1.00 44.98 48 ASN C O 1
ATOM 8343 N N . PRO C 1 71 ? 46.849 22.441 25.505 1.00 44.38 49 PRO C N 1
ATOM 8344 C CA . PRO C 1 71 ? 46.131 23.158 24.447 1.00 43.54 49 PRO C CA 1
ATOM 8345 C C . PRO C 1 71 ? 45.553 24.483 24.968 1.00 43.26 49 PRO C C 1
ATOM 8346 O O . PRO C 1 71 ? 44.344 24.610 25.162 1.00 42.89 49 PRO C O 1
ATOM 8350 N N . ALA C 1 72 ? 46.432 25.437 25.251 1.00 43.18 50 ALA C N 1
ATOM 8351 C CA . ALA C 1 72 ? 46.019 26.760 25.714 1.00 42.86 50 ALA C CA 1
ATOM 8352 C C . ALA C 1 72 ? 46.943 27.808 25.141 1.00 43.38 50 ALA C C 1
ATOM 8353 O O . ALA C 1 72 ? 48.127 27.535 24.868 1.00 43.23 50 ALA C O 1
ATOM 8355 N N . ILE C 1 73 ? 46.380 29.005 24.965 1.00 44.11 51 ILE C N 1
ATOM 8356 C CA . ILE C 1 73 ? 47.107 30.205 24.550 1.00 44.27 51 ILE C CA 1
ATOM 8357 C C . ILE C 1 73 ? 46.802 31.334 25.536 1.00 44.37 51 ILE C C 1
ATOM 8358 O O . ILE C 1 73 ? 45.660 31.503 25.945 1.00 44.44 51 ILE C O 1
ATOM 8363 N N . GLY C 1 74 ? 47.833 32.066 25.958 1.00 44.65 52 GLY C N 1
ATOM 8364 C CA . GLY C 1 74 ? 47.645 33.195 26.846 1.00 44.77 52 GLY C CA 1
ATOM 8365 C C . GLY C 1 74 ? 48.066 32.993 28.297 1.00 45.93 52 GLY C C 1
ATOM 8366 O O . GLY C 1 74 ? 48.768 32.034 28.653 1.00 45.39 52 GLY C O 1
ATOM 8367 N N . GLY C 1 75 ? 47.617 33.916 29.140 1.00 46.74 53 GLY C N 1
ATOM 8368 C CA . GLY C 1 75 ? 48.048 33.991 30.516 1.00 48.32 53 GLY C CA 1
ATOM 8369 C C . GLY C 1 75 ? 48.980 35.165 30.692 1.00 49.64 53 GLY C C 1
ATOM 8370 O O . GLY C 1 75 ? 49.334 35.852 29.724 1.00 50.13 53 GLY C O 1
ATOM 8371 N N . ILE C 1 76 ? 49.363 35.398 31.941 1.00 50.72 54 ILE C N 1
ATOM 8372 C CA . ILE C 1 76 ? 50.340 36.406 32.320 1.00 51.77 54 ILE C CA 1
ATOM 8373 C C . ILE C 1 76 ? 51.540 36.415 31.350 1.00 51.49 54 ILE C C 1
ATOM 8374 O O . ILE C 1 76 ? 52.193 35.376 31.140 1.00 51.71 54 ILE C O 1
ATOM 8379 N N . GLY C 1 77 ? 51.797 37.567 30.725 1.00 50.94 55 GLY C N 1
ATOM 8380 C CA . GLY C 1 77 ? 52.949 37.718 29.830 1.00 50.07 55 GLY C CA 1
ATOM 8381 C C . GLY C 1 77 ? 52.734 37.190 28.423 1.00 49.71 55 GLY C C 1
ATOM 8382 O O . GLY C 1 77 ? 53.055 37.866 27.440 1.00 50.52 55 GLY C O 1
ATOM 8383 N N . LYS C 1 78 ? 52.194 35.978 28.329 1.00 48.45 56 LYS C N 1
ATOM 8384 C CA . LYS C 1 78 ? 51.906 35.317 27.070 1.00 47.09 56 LYS C CA 1
ATOM 8385 C C . LYS C 1 78 ? 50.791 36.024 26.286 1.00 46.62 56 LYS C C 1
ATOM 8386 O O . LYS C 1 78 ? 50.912 36.236 25.084 1.00 46.00 56 LYS C O 1
ATOM 8392 N N . GLY C 1 79 ? 49.691 36.339 26.968 1.00 46.10 57 GLY C N 1
ATOM 8393 C CA . GLY C 1 79 ? 48.582 37.093 26.380 1.00 46.19 57 GLY C CA 1
ATOM 8394 C C . GLY C 1 79 ? 48.992 38.460 25.836 1.00 46.17 57 GLY C C 1
ATOM 8395 O O . GLY C 1 79 ? 48.535 38.869 24.769 1.00 46.47 57 GLY C O 1
ATOM 8396 N N . HIS C 1 80 ? 49.846 39.162 26.579 1.00 45.97 58 HIS C N 1
ATOM 8397 C CA . HIS C 1 80 ? 50.492 40.400 26.134 1.00 45.90 58 HIS C CA 1
ATOM 8398 C C . HIS C 1 80 ? 51.138 40.240 24.754 1.00 45.37 58 HIS C C 1
ATOM 8399 O O . HIS C 1 80 ? 50.903 41.053 23.871 1.00 45.51 58 HIS C O 1
ATOM 8406 N N . LEU C 1 81 ? 51.902 39.168 24.564 1.00 44.98 59 LEU C N 1
ATOM 8407 C CA . LEU C 1 81 ? 52.502 38.814 23.267 1.00 44.61 59 LEU C CA 1
ATOM 8408 C C . LEU C 1 81 ? 51.504 38.558 22.124 1.00 45.10 59 LEU C C 1
ATOM 8409 O O . LEU C 1 81 ? 51.733 38.991 20.989 1.00 45.24 59 LEU C O 1
ATOM 8414 N N . VAL C 1 82 ? 50.406 37.851 22.417 1.00 45.48 60 VAL C N 1
ATOM 8415 C CA . VAL C 1 82 ? 49.339 37.586 21.434 1.00 45.12 60 VAL C CA 1
ATOM 8416 C C . VAL C 1 82 ? 48.582 38.870 21.016 1.00 45.59 60 VAL C C 1
ATOM 8417 O O . VAL C 1 82 ? 48.143 39.010 19.859 1.00 46.05 60 VAL C O 1
ATOM 8421 N N . LYS C 1 83 ? 48.403 39.792 21.951 1.00 44.80 61 LYS C N 1
ATOM 8422 C CA . LYS C 1 83 ? 47.769 41.049 21.613 1.00 44.94 61 LYS C CA 1
ATOM 8423 C C . LYS C 1 83 ? 48.665 41.833 20.651 1.00 44.70 61 LYS C C 1
ATOM 8424 O O . LYS C 1 83 ? 48.181 42.421 19.672 1.00 44.82 61 LYS C O 1
ATOM 8430 N N . GLU C 1 84 ? 49.964 41.806 20.919 1.00 44.43 62 GLU C N 1
ATOM 8431 C CA . GLU C 1 84 ? 50.948 42.493 20.095 1.00 44.92 62 GLU C CA 1
ATOM 8432 C C . GLU C 1 84 ? 51.106 41.899 18.694 1.00 45.49 62 GLU C C 1
ATOM 8433 O O . GLU C 1 84 ? 51.203 42.646 17.696 1.00 46.48 62 GLU C O 1
ATOM 8439 N N . VAL C 1 85 ? 51.100 40.570 18.612 1.00 44.99 63 VAL C N 1
ATOM 8440 C CA . VAL C 1 85 ? 51.089 39.880 17.332 1.00 44.53 63 VAL C CA 1
ATOM 8441 C C . VAL C 1 85 ? 49.851 40.296 16.506 1.00 44.53 63 VAL C C 1
ATOM 8442 O O . VAL C 1 85 ? 49.938 40.546 15.303 1.00 44.92 63 VAL C O 1
ATOM 8446 N N . ASP C 1 86 ? 48.704 40.362 17.168 1.00 44.46 64 ASP C N 1
ATOM 8447 C CA . ASP C 1 86 ? 47.450 40.723 16.542 1.00 44.54 64 ASP C CA 1
ATOM 8448 C C . ASP C 1 86 ? 47.495 42.185 16.082 1.00 45.19 64 ASP C C 1
ATOM 8449 O O . ASP C 1 86 ? 47.062 42.517 14.977 1.00 45.11 64 ASP C O 1
ATOM 8454 N N . ALA C 1 87 ? 48.033 43.051 16.944 1.00 45.81 65 ALA C N 1
ATOM 8455 C CA . ALA C 1 87 ? 48.144 44.482 16.665 1.00 45.69 65 ALA C CA 1
ATOM 8456 C C . ALA C 1 87 ? 48.975 44.720 15.404 1.00 46.09 65 ALA C C 1
ATOM 8457 O O . ALA C 1 87 ? 48.712 45.656 14.649 1.00 46.76 65 ALA C O 1
ATOM 8459 N N . LEU C 1 88 ? 49.969 43.858 15.185 1.00 46.18 66 LEU C N 1
ATOM 8460 C CA . LEU C 1 88 ? 50.836 43.912 14.007 1.00 45.92 66 LEU C CA 1
ATOM 8461 C C . LEU C 1 88 ? 50.334 42.971 12.916 1.00 45.71 66 LEU C C 1
ATOM 8462 O O . LEU C 1 88 ? 51.111 42.522 12.074 1.00 45.99 66 LEU C O 1
ATOM 8467 N N . GLY C 1 89 ? 49.036 42.663 12.967 1.00 45.60 67 GLY C N 1
ATOM 8468 C CA . GLY C 1 89 ? 48.329 41.924 11.928 1.00 45.20 67 GLY C CA 1
ATOM 8469 C C . GLY C 1 89 ? 48.653 40.449 11.704 1.00 45.74 67 GLY C C 1
ATOM 8470 O O . GLY C 1 89 ? 48.523 39.973 10.574 1.00 45.75 67 GLY C O 1
ATOM 8471 N N . GLY C 1 90 ? 49.041 39.716 12.763 1.00 45.33 68 GLY C N 1
ATOM 8472 C CA . GLY C 1 90 ? 49.318 38.276 12.667 1.00 44.31 68 GLY C CA 1
ATOM 8473 C C . GLY C 1 90 ? 48.134 37.344 12.939 1.00 44.30 68 GLY C C 1
ATOM 8474 O O . GLY C 1 90 ? 46.983 37.789 13.100 1.00 43.27 68 GLY C O 1
ATOM 8475 N N . LEU C 1 91 ? 48.437 36.043 13.032 1.00 43.96 69 LEU C N 1
ATOM 8476 C CA . LEU C 1 91 ? 47.417 34.976 13.030 1.00 43.75 69 LEU C CA 1
ATOM 8477 C C . LEU C 1 91 ? 46.947 34.463 14.388 1.00 42.88 69 LEU C C 1
ATOM 8478 O O . LEU C 1 91 ? 45.774 34.125 14.540 1.00 43.11 69 LEU C O 1
ATOM 8483 N N . MET C 1 92 ? 47.860 34.370 15.356 1.00 41.97 70 MET C N 1
ATOM 8484 C CA . MET C 1 92 ? 47.579 33.696 16.622 1.00 40.49 70 MET C CA 1
ATOM 8485 C C . MET C 1 92 ? 46.250 34.048 17.291 1.00 41.16 70 MET C C 1
ATOM 8486 O O . MET C 1 92 ? 45.481 33.154 17.620 1.00 41.46 70 MET C O 1
ATOM 8491 N N . ALA C 1 93 ? 45.977 35.336 17.492 1.00 41.45 71 ALA C N 1
ATOM 8492 C CA . ALA C 1 93 ? 44.738 35.760 18.182 1.00 41.50 71 ALA C CA 1
ATOM 8493 C C . ALA C 1 93 ? 43.449 35.486 17.395 1.00 41.99 71 ALA C C 1
ATOM 8494 O O . ALA C 1 93 ? 42.422 35.175 17.988 1.00 42.26 71 ALA C O 1
ATOM 8496 N N . LYS C 1 94 ? 43.499 35.610 16.063 1.00 42.38 72 LYS C N 1
ATOM 8497 C CA . LYS C 1 94 ? 42.353 35.250 15.228 1.00 42.59 72 LYS C CA 1
ATOM 8498 C C . LYS C 1 94 ? 42.106 33.745 15.236 1.00 41.98 72 LYS C C 1
ATOM 8499 O O . LYS C 1 94 ? 40.969 33.319 15.340 1.00 42.03 72 LYS C O 1
ATOM 8505 N N . ALA C 1 95 ? 43.172 32.953 15.124 1.00 41.76 73 ALA C N 1
ATOM 8506 C CA . ALA C 1 95 ? 43.082 31.484 15.207 1.00 41.77 73 ALA C CA 1
ATOM 8507 C C . ALA C 1 95 ? 42.457 30.990 16.514 1.00 41.49 73 ALA C C 1
ATOM 8508 O O . ALA C 1 95 ? 41.539 30.167 16.495 1.00 41.18 73 ALA C O 1
ATOM 8510 N N . ILE C 1 96 ? 42.938 31.510 17.641 1.00 41.53 74 ILE C N 1
ATOM 8511 C CA . ILE C 1 96 ? 42.386 31.122 18.935 1.00 41.82 74 ILE C CA 1
ATOM 8512 C C . ILE C 1 96 ? 40.940 31.573 19.146 1.00 41.95 74 ILE C C 1
ATOM 8513 O O . ILE C 1 96 ? 40.195 30.921 19.888 1.00 42.23 74 ILE C O 1
ATOM 8518 N N . ASP C 1 97 ? 40.541 32.663 18.497 1.00 41.67 75 ASP C N 1
ATOM 8519 C CA . ASP C 1 97 ? 39.133 33.089 18.521 1.00 42.16 75 ASP C CA 1
ATOM 8520 C C . ASP C 1 97 ? 38.208 32.118 17.777 1.00 42.22 75 ASP C C 1
ATOM 8521 O O . ASP C 1 97 ? 37.017 32.010 18.095 1.00 41.85 75 ASP C O 1
ATOM 8526 N N . GLN C 1 98 ? 38.771 31.442 16.769 1.00 42.86 76 GLN C N 1
ATOM 8527 C CA . GLN C 1 98 ? 38.087 30.401 15.987 1.00 43.38 76 GLN C CA 1
ATOM 8528 C C . GLN C 1 98 ? 38.130 29.043 16.701 1.00 42.30 76 GLN C C 1
ATOM 8529 O O . GLN C 1 98 ? 37.276 28.199 16.480 1.00 42.07 76 GLN C O 1
ATOM 8535 N N . ALA C 1 99 ? 39.125 28.838 17.554 1.00 41.60 77 ALA C N 1
ATOM 8536 C CA . ALA C 1 99 ? 39.347 27.511 18.154 1.00 41.07 77 ALA C CA 1
ATOM 8537 C C . ALA C 1 99 ? 39.128 27.438 19.662 1.00 40.43 77 ALA C C 1
ATOM 8538 O O . ALA C 1 99 ? 39.100 26.341 20.229 1.00 40.33 77 ALA C O 1
ATOM 8540 N N . GLY C 1 100 ? 38.957 28.591 20.304 1.00 39.53 78 GLY C N 1
ATOM 8541 C CA . GLY C 1 100 ? 38.953 28.643 21.763 1.00 38.89 78 GLY C CA 1
ATOM 8542 C C . GLY C 1 100 ? 37.681 28.138 22.382 1.00 38.78 78 GLY C C 1
ATOM 8543 O O . GLY C 1 100 ? 36.582 28.592 22.025 1.00 39.13 78 GLY C O 1
ATOM 8544 N N . ILE C 1 101 ? 37.824 27.203 23.321 1.00 38.70 79 ILE C N 1
ATOM 8545 C CA . ILE C 1 101 ? 36.677 26.545 23.967 1.00 38.36 79 ILE C CA 1
ATOM 8546 C C . ILE C 1 101 ? 36.530 26.922 25.436 1.00 38.94 79 ILE C C 1
ATOM 8547 O O . ILE C 1 101 ? 35.647 26.429 26.137 1.00 38.80 79 ILE C O 1
ATOM 8552 N N . GLN C 1 102 ? 37.416 27.796 25.894 1.00 40.02 80 GLN C N 1
ATOM 8553 C CA . GLN C 1 102 ? 37.251 28.517 27.156 1.00 41.00 80 GLN C CA 1
ATOM 8554 C C . GLN C 1 102 ? 38.112 29.787 27.149 1.00 41.33 80 GLN C C 1
ATOM 8555 O O . GLN C 1 102 ? 39.283 29.749 26.779 1.00 42.38 80 GLN C O 1
ATOM 8561 N N . PHE C 1 103 ? 37.511 30.910 27.538 1.00 41.60 81 PHE C N 1
ATOM 8562 C CA . PHE C 1 103 ? 38.160 32.227 27.519 1.00 41.00 81 PHE C CA 1
ATOM 8563 C C . PHE C 1 103 ? 37.987 32.820 28.890 1.00 41.93 81 PHE C C 1
ATOM 8564 O O . PHE C 1 103 ? 36.859 32.894 29.400 1.00 41.71 81 PHE C O 1
ATOM 8572 N N . ARG C 1 104 ? 39.102 33.220 29.494 1.00 43.13 82 ARG C N 1
ATOM 8573 C CA . ARG C 1 104 ? 39.116 33.893 30.794 1.00 45.32 82 ARG C CA 1
ATOM 8574 C C . ARG C 1 104 ? 40.062 35.111 30.823 1.00 45.83 82 ARG C C 1
ATOM 8575 O O . ARG C 1 104 ? 41.149 35.097 30.232 1.00 45.63 82 ARG C O 1
ATOM 8583 N N . ILE C 1 105 ? 39.612 36.177 31.480 1.00 47.10 83 ILE C N 1
ATOM 8584 C CA . ILE C 1 105 ? 40.483 37.288 31.840 1.00 48.15 83 ILE C CA 1
ATOM 8585 C C . ILE C 1 105 ? 41.026 36.962 33.233 1.00 48.91 83 ILE C C 1
ATOM 8586 O O . ILE C 1 105 ? 40.246 36.760 34.168 1.00 48.96 83 ILE C O 1
ATOM 8591 N N . LEU C 1 106 ? 42.353 36.869 33.346 1.00 49.51 84 LEU C N 1
ATOM 8592 C CA . LEU C 1 106 ? 43.031 36.647 34.619 1.00 50.43 84 LEU C CA 1
ATOM 8593 C C . LEU C 1 106 ? 43.318 38.008 35.260 1.00 51.59 84 LEU C C 1
ATOM 8594 O O . LEU C 1 106 ? 43.549 38.988 34.537 1.00 52.01 84 LEU C O 1
ATOM 8599 N N . ASN C 1 107 ? 43.275 38.077 36.598 1.00 52.52 85 ASN C N 1
ATOM 8600 C CA . ASN C 1 107 ? 43.475 39.331 37.351 1.00 53.43 85 ASN C CA 1
ATOM 8601 C C . ASN C 1 107 ? 42.438 40.397 37.024 1.00 54.69 85 ASN C C 1
ATOM 8602 O O . ASN C 1 107 ? 42.711 41.602 37.117 1.00 54.58 85 ASN C O 1
ATOM 8607 N N . ALA C 1 108 ? 41.249 39.949 36.623 1.00 56.36 86 ALA C N 1
ATOM 8608 C CA . ALA C 1 108 ? 40.165 40.841 36.215 1.00 57.67 86 ALA C CA 1
ATOM 8609 C C . ALA C 1 108 ? 39.850 41.937 37.242 1.00 58.83 86 ALA C C 1
ATOM 8610 O O . ALA C 1 108 ? 39.312 42.978 36.883 1.00 59.67 86 ALA C O 1
ATOM 8612 N N . SER C 1 109 ? 40.187 41.719 38.508 1.00 60.12 87 SER C N 1
ATOM 8613 C CA . SER C 1 109 ? 39.898 42.719 39.546 1.00 61.68 87 SER C CA 1
ATOM 8614 C C . SER C 1 109 ? 41.121 43.566 39.905 1.00 62.40 87 SER C C 1
ATOM 8615 O O . SER C 1 109 ? 40.991 44.615 40.554 1.00 62.56 87 SER C O 1
ATOM 8618 N N . LYS C 1 110 ? 42.300 43.089 39.499 1.00 63.14 88 LYS C N 1
ATOM 8619 C CA . LYS C 1 110 ? 43.579 43.678 39.902 1.00 63.37 88 LYS C CA 1
ATOM 8620 C C . LYS C 1 110 ? 44.063 44.814 38.983 1.00 63.80 88 LYS C C 1
ATOM 8621 O O . LYS C 1 110 ? 45.190 45.300 39.13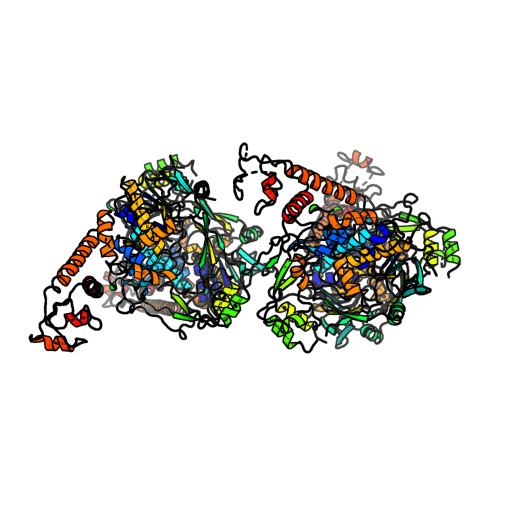0 1.00 64.77 88 LYS C O 1
ATOM 8624 N N . GLY C 1 111 ? 43.230 45.270 38.056 1.00 63.42 89 GLY C N 1
ATOM 8625 C CA . GLY C 1 111 ? 43.606 46.476 37.327 1.00 63.37 89 GLY C CA 1
ATOM 8626 C C . GLY C 1 111 ? 44.585 46.278 36.178 1.00 62.97 89 GLY C C 1
ATOM 8627 O O . GLY C 1 111 ? 45.296 45.269 36.129 1.00 63.27 89 GLY C O 1
ATOM 8628 N N . PRO C 1 112 ? 44.692 47.297 35.301 1.00 62.51 90 PRO C N 1
ATOM 8629 C CA . PRO C 1 112 ? 44.933 47.142 33.849 1.00 61.81 90 PRO C CA 1
ATOM 8630 C C . PRO C 1 112 ? 46.254 46.498 33.419 1.00 60.97 90 PRO C C 1
ATOM 8631 O O . PRO C 1 112 ? 46.253 45.663 32.524 1.00 60.72 90 PRO C O 1
ATOM 8635 N N . ALA C 1 113 ? 47.360 46.883 34.048 1.00 60.25 91 ALA C N 1
ATOM 8636 C CA . ALA C 1 113 ? 48.693 46.475 33.596 1.00 59.48 91 ALA C CA 1
ATOM 8637 C C . ALA C 1 113 ? 48.923 44.975 33.729 1.00 59.11 91 ALA C C 1
ATOM 8638 O O . ALA C 1 113 ? 49.791 44.390 33.050 1.00 58.93 91 ALA C O 1
ATOM 8640 N N . VAL C 1 114 ? 48.128 44.359 34.600 1.00 57.99 92 VAL C N 1
ATOM 8641 C CA . VAL C 1 114 ? 48.398 43.009 35.067 1.00 57.18 92 VAL C CA 1
ATOM 8642 C C . VAL C 1 114 ? 47.340 41.974 34.572 1.00 56.47 92 VAL C C 1
ATOM 8643 O O . VAL C 1 114 ? 47.541 40.768 34.665 1.00 56.38 92 VAL C O 1
ATOM 8647 N N . ARG C 1 115 ? 46.240 42.474 34.013 1.00 55.71 93 ARG C N 1
ATOM 8648 C CA . ARG C 1 115 ? 45.177 41.653 33.444 1.00 54.86 93 ARG C CA 1
ATOM 8649 C C . ARG C 1 115 ? 45.666 40.931 32.208 1.00 53.82 93 ARG C C 1
ATOM 8650 O O . ARG C 1 115 ? 46.400 41.505 31.402 1.00 53.79 93 ARG C O 1
ATOM 8658 N N . ALA C 1 116 ? 45.254 39.669 32.076 1.00 52.29 94 ALA C N 1
ATOM 8659 C CA . ALA C 1 116 ? 45.748 38.778 31.027 1.00 50.89 94 ALA C CA 1
ATOM 8660 C C . ALA C 1 116 ? 44.634 37.858 30.522 1.00 49.65 94 ALA C C 1
ATOM 8661 O O . ALA C 1 116 ? 43.762 37.454 31.277 1.00 49.53 94 ALA C O 1
ATOM 8663 N N . THR C 1 117 ? 44.653 37.568 29.229 1.00 48.35 95 THR C N 1
ATOM 8664 C CA . THR C 1 117 ? 43.612 36.773 28.594 1.00 47.36 95 THR C CA 1
ATOM 8665 C C . THR C 1 117 ? 44.135 35.341 28.432 1.00 46.61 95 THR C C 1
ATOM 8666 O O . THR C 1 117 ? 45.300 35.133 28.058 1.00 46.24 95 THR C O 1
ATOM 8670 N N . ARG C 1 118 ? 43.286 34.367 28.742 1.00 45.15 96 ARG C N 1
ATOM 8671 C CA . ARG C 1 118 ? 43.693 32.978 28.612 1.00 44.44 96 ARG C CA 1
ATOM 8672 C C . ARG C 1 118 ? 42.607 32.145 27.969 1.00 43.42 96 ARG C C 1
ATOM 8673 O O . ARG C 1 118 ? 41.449 32.212 28.374 1.00 42.88 96 ARG C O 1
ATOM 8681 N N . ALA C 1 119 ? 42.988 31.357 26.968 1.00 42.39 97 ALA C N 1
ATOM 8682 C CA . ALA C 1 119 ? 42.023 30.511 26.291 1.00 41.79 97 ALA C CA 1
ATOM 8683 C C . ALA C 1 119 ? 42.491 29.062 26.202 1.00 41.46 97 ALA C C 1
ATOM 8684 O O . ALA C 1 119 ? 43.654 28.798 25.915 1.00 41.20 97 ALA C O 1
ATOM 8686 N N . GLN C 1 120 ? 41.573 28.139 26.483 1.00 40.99 98 GLN C N 1
ATOM 8687 C CA . GLN C 1 120 ? 41.731 26.729 26.128 1.00 40.44 98 GLN C CA 1
ATOM 8688 C C . GLN C 1 120 ? 41.419 26.592 24.650 1.00 39.73 98 GLN C C 1
ATOM 8689 O O . GLN C 1 120 ? 40.431 27.135 24.173 1.00 39.95 98 GLN C O 1
ATOM 8695 N N . ALA C 1 121 ? 42.259 25.866 23.933 1.00 39.16 99 ALA C N 1
ATOM 8696 C CA . ALA C 1 121 ? 42.079 25.628 22.511 1.00 38.39 99 ALA C CA 1
ATOM 8697 C C . ALA C 1 121 ? 41.619 24.193 22.242 1.00 39.04 99 ALA C C 1
ATOM 8698 O O . ALA C 1 121 ? 41.922 23.239 23.001 1.00 39.24 99 ALA C O 1
ATOM 8700 N N . ASP C 1 122 ? 40.854 24.050 21.170 1.00 38.86 100 ASP C N 1
ATOM 8701 C CA . ASP C 1 122 ? 40.526 22.764 20.612 1.00 38.47 100 ASP C CA 1
ATOM 8702 C C . ASP C 1 122 ? 41.614 22.538 19.557 1.00 38.56 100 ASP C C 1
ATOM 8703 O O . ASP C 1 122 ? 41.774 23.361 18.666 1.00 38.36 100 ASP C O 1
ATOM 8708 N N . ARG C 1 123 ? 42.385 21.457 19.690 1.00 39.11 101 ARG C N 1
ATOM 8709 C CA . ARG C 1 123 ? 43.594 21.228 18.871 1.00 40.44 101 ARG C CA 1
ATOM 8710 C C . ARG C 1 123 ? 43.245 21.053 17.407 1.00 40.73 101 ARG C C 1
ATOM 8711 O O . ARG C 1 123 ? 44.007 21.480 16.535 1.00 41.58 101 ARG C O 1
ATOM 8719 N N . VAL C 1 124 ? 42.093 20.436 17.137 1.00 41.01 102 VAL C N 1
ATOM 8720 C CA . VAL C 1 124 ? 41.628 20.233 15.752 1.00 40.75 102 VAL C CA 1
ATOM 8721 C C . VAL C 1 124 ? 41.199 21.527 15.057 1.00 40.83 102 VAL C C 1
ATOM 8722 O O . VAL C 1 124 ? 41.615 21.799 13.922 1.00 41.18 102 VAL C O 1
ATOM 8726 N N . LEU C 1 125 ? 40.364 22.310 15.732 1.00 40.54 103 LEU C N 1
ATOM 8727 C CA . LEU C 1 125 ? 39.959 23.629 15.240 1.00 40.01 103 LEU C CA 1
ATOM 8728 C C . LEU C 1 125 ? 41.131 24.566 15.093 1.00 40.34 103 LEU C C 1
ATOM 8729 O O . LEU C 1 125 ? 41.131 25.431 14.213 1.00 41.50 103 LEU C O 1
ATOM 8734 N N . TYR C 1 126 ? 42.130 24.409 15.952 1.00 41.07 104 TYR C N 1
ATOM 8735 C CA . TYR C 1 126 ? 43.290 25.287 15.919 1.00 41.36 104 TYR C CA 1
ATOM 8736 C C . TYR C 1 126 ? 44.185 24.975 14.704 1.00 42.01 104 TYR C C 1
ATOM 8737 O O . TYR C 1 126 ? 44.667 25.890 14.029 1.00 42.42 104 TYR C O 1
ATOM 8746 N N . ARG C 1 127 ? 44.380 23.692 14.423 1.00 42.86 105 ARG C N 1
ATOM 8747 C CA . ARG C 1 127 ? 45.075 23.247 13.221 1.00 44.06 105 ARG C CA 1
ATOM 8748 C C . ARG C 1 127 ? 44.393 23.723 11.928 1.00 44.31 105 ARG C C 1
ATOM 8749 O O . ARG C 1 127 ? 45.068 24.201 11.016 1.00 44.03 105 ARG C O 1
ATOM 8757 N N . GLN C 1 128 ? 43.066 23.588 11.863 1.00 45.12 106 GLN C N 1
ATOM 8758 C CA . GLN C 1 128 ? 42.267 24.023 10.713 1.00 46.49 106 GLN C CA 1
ATOM 8759 C C . GLN C 1 128 ? 42.411 25.505 10.464 1.00 46.62 106 GLN C C 1
ATOM 8760 O O . GLN C 1 128 ? 42.655 25.928 9.336 1.00 46.82 106 GLN C O 1
ATOM 8766 N N . ALA C 1 129 ? 42.281 26.288 11.532 1.00 46.81 107 ALA C N 1
ATOM 8767 C CA . ALA C 1 129 ? 42.394 27.737 11.451 1.00 46.36 107 ALA C CA 1
ATOM 8768 C C . ALA C 1 129 ? 43.768 28.146 10.922 1.00 46.12 107 ALA C C 1
ATOM 8769 O O . ALA C 1 129 ? 43.862 28.984 10.022 1.00 46.57 107 ALA C O 1
ATOM 8771 N N . VAL C 1 130 ? 44.824 27.539 11.455 1.00 45.86 108 VAL C N 1
ATOM 8772 C CA . VAL C 1 130 ? 46.187 27.870 11.037 1.00 45.96 108 VAL C CA 1
ATOM 8773 C C . VAL C 1 130 ? 46.494 27.417 9.611 1.00 46.13 108 VAL C C 1
ATOM 8774 O O . VAL C 1 130 ? 47.046 28.193 8.832 1.00 46.67 108 VAL C O 1
ATOM 8778 N N . ARG C 1 131 ? 46.118 26.186 9.261 1.00 46.04 109 ARG C N 1
ATOM 8779 C CA . ARG C 1 131 ? 46.399 25.641 7.916 1.00 46.15 109 ARG C CA 1
ATOM 8780 C C . ARG C 1 131 ? 45.625 26.403 6.822 1.00 46.42 109 ARG C C 1
ATOM 8781 O O . ARG C 1 131 ? 46.195 26.881 5.844 1.00 45.94 109 ARG C O 1
ATOM 8789 N N . THR C 1 132 ? 44.314 26.471 7.024 1.00 47.04 110 THR C N 1
ATOM 8790 C CA . THR C 1 132 ? 43.377 27.335 6.319 1.00 47.06 110 THR C CA 1
ATOM 8791 C C . THR C 1 132 ? 43.887 28.750 6.033 1.00 47.96 110 THR C C 1
ATOM 8792 O O . THR C 1 132 ? 43.715 29.257 4.920 1.00 48.45 110 THR C O 1
ATOM 8796 N N . ALA C 1 133 ? 44.511 29.400 7.017 1.00 48.70 111 ALA C N 1
ATOM 8797 C CA . ALA C 1 133 ? 44.976 30.783 6.823 1.00 48.89 111 ALA C CA 1
ATOM 8798 C C . ALA C 1 133 ? 46.228 30.863 5.942 1.00 49.46 111 ALA C C 1
ATOM 8799 O O . ALA C 1 133 ? 46.301 31.713 5.056 1.00 49.73 111 ALA C O 1
ATOM 8801 N N . LEU C 1 134 ? 47.191 29.973 6.168 1.00 50.13 112 LEU C N 1
ATOM 8802 C CA . LEU C 1 134 ? 48.397 29.945 5.361 1.00 51.36 112 LEU C CA 1
ATOM 8803 C C . LEU C 1 134 ? 48.105 29.594 3.893 1.00 52.83 112 LEU C C 1
ATOM 8804 O O . LEU C 1 134 ? 48.887 29.941 2.987 1.00 53.47 112 LEU C O 1
ATOM 8809 N N . GLU C 1 135 ? 46.950 28.974 3.655 1.00 53.98 113 GLU C N 1
ATOM 8810 C CA . GLU C 1 135 ? 46.674 28.311 2.388 1.00 54.62 113 GLU C CA 1
ATOM 8811 C C . GLU C 1 135 ? 46.540 29.006 1.013 1.00 55.55 113 GLU C C 1
ATOM 8812 O O . GLU C 1 135 ? 46.900 28.348 0.050 1.00 56.86 113 GLU C O 1
ATOM 8818 N N . ASN C 1 136 ? 46.059 30.223 0.761 1.00 56.11 114 ASN C N 1
ATOM 8819 C CA . ASN C 1 136 ? 45.080 31.138 1.368 1.00 56.19 114 ASN C CA 1
ATOM 8820 C C . ASN C 1 136 ? 45.629 32.537 1.593 1.00 55.78 114 ASN C C 1
ATOM 8821 O O . ASN C 1 136 ? 44.935 33.521 1.373 1.00 55.72 114 ASN C O 1
ATOM 8826 N N . GLN C 1 137 ? 46.906 32.596 1.943 1.00 55.51 115 GLN C N 1
ATOM 8827 C CA . GLN C 1 137 ? 47.640 33.832 2.054 1.00 55.36 115 GLN C CA 1
ATOM 8828 C C . GLN C 1 137 ? 48.251 34.166 0.693 1.00 55.68 115 GLN C C 1
ATOM 8829 O O . GLN C 1 137 ? 49.074 33.400 0.180 1.00 55.47 115 GLN C O 1
ATOM 8835 N N . PRO C 1 138 ? 47.867 35.316 0.105 1.00 55.79 116 PRO C N 1
ATOM 8836 C CA . PRO C 1 138 ? 48.523 35.714 -1.143 1.00 55.74 116 PRO C CA 1
ATOM 8837 C C . PRO C 1 138 ? 50.031 35.930 -0.931 1.00 55.85 116 PRO C C 1
ATOM 8838 O O . PRO C 1 138 ? 50.440 36.447 0.121 1.00 55.88 116 PRO C O 1
ATOM 8842 N N . ASN C 1 139 ? 50.830 35.532 -1.927 1.00 55.65 117 ASN C N 1
ATOM 8843 C CA . ASN C 1 139 ? 52.312 35.641 -1.930 1.00 55.70 117 ASN C CA 1
ATOM 8844 C C . ASN C 1 139 ? 53.024 34.527 -1.180 1.00 55.52 117 ASN C C 1
ATOM 8845 O O . ASN C 1 139 ? 54.251 34.513 -1.100 1.00 55.18 117 ASN C O 1
ATOM 8850 N N . LEU C 1 140 ? 52.254 33.599 -0.634 1.00 55.58 118 LEU C N 1
ATOM 8851 C CA . LEU C 1 140 ? 52.844 32.495 0.082 1.00 55.94 118 LEU C CA 1
ATOM 8852 C C . LEU C 1 140 ? 52.657 31.186 -0.664 1.00 56.47 118 LEU C C 1
ATOM 8853 O O . LEU C 1 140 ? 51.534 30.803 -1.021 1.00 56.51 118 LEU C O 1
ATOM 8858 N N . MET C 1 141 ? 53.780 30.521 -0.918 1.00 56.99 119 MET C N 1
ATOM 8859 C CA . MET C 1 141 ? 53.770 29.157 -1.389 1.00 57.96 119 MET C CA 1
ATOM 8860 C C . MET C 1 141 ? 54.083 28.253 -0.196 1.00 57.96 119 MET C C 1
ATOM 8861 O O . MET C 1 141 ? 55.065 28.475 0.524 1.00 57.35 119 MET C O 1
ATOM 8866 N N . ILE C 1 142 ? 53.232 27.257 0.029 1.00 58.65 120 ILE C N 1
ATOM 8867 C CA . ILE C 1 142 ? 53.565 26.197 0.987 1.00 59.21 120 ILE C CA 1
ATOM 8868 C C . ILE C 1 142 ? 54.120 25.012 0.203 1.00 59.52 120 ILE C C 1
ATOM 8869 O O . ILE C 1 142 ? 53.531 24.585 -0.788 1.00 59.61 120 ILE C O 1
ATOM 8874 N N . PHE C 1 143 ? 55.264 24.503 0.640 1.00 60.03 121 PHE C N 1
ATOM 8875 C CA . PHE C 1 143 ? 55.826 23.295 0.062 1.00 60.64 121 PHE C CA 1
ATOM 8876 C C . PHE C 1 143 ? 56.186 22.309 1.176 1.00 61.34 121 PHE C C 1
ATOM 8877 O O . PHE C 1 143 ? 56.829 22.692 2.170 1.00 61.40 121 PHE C O 1
ATOM 8885 N N . GLN C 1 144 ? 55.751 21.055 1.026 1.00 62.35 122 GLN C N 1
ATOM 8886 C CA . GLN C 1 144 ? 56.037 20.020 2.036 1.00 63.53 122 GLN C CA 1
ATOM 8887 C C . GLN C 1 144 ? 57.345 19.264 1.764 1.00 64.55 122 GLN C C 1
ATOM 8888 O O . GLN C 1 144 ? 57.391 18.369 0.916 1.00 64.58 122 GLN C O 1
ATOM 8894 N N . GLN C 1 145 ? 58.392 19.647 2.500 1.00 65.99 123 GLN C N 1
ATOM 8895 C CA . GLN C 1 145 ? 59.716 19.026 2.437 1.00 67.49 123 GLN C CA 1
ATOM 8896 C C . GLN C 1 145 ? 60.532 19.281 3.693 1.00 68.72 123 GLN C C 1
ATOM 8897 O O . GLN C 1 145 ? 60.429 20.350 4.310 1.00 68.78 123 GLN C O 1
ATOM 8903 N N . ALA C 1 146 ? 61.345 18.290 4.067 1.00 70.13 124 ALA C N 1
ATOM 8904 C CA . ALA C 1 146 ? 62.395 18.479 5.069 1.00 71.34 124 ALA C CA 1
ATOM 8905 C C . ALA C 1 146 ? 63.526 19.355 4.486 1.00 72.26 124 ALA C C 1
ATOM 8906 O O . ALA C 1 146 ? 63.704 19.414 3.267 1.00 72.38 124 ALA C O 1
ATOM 8908 N N . VAL C 1 147 ? 64.285 20.036 5.340 1.00 73.37 125 VAL C N 1
ATOM 8909 C CA . VAL C 1 147 ? 65.456 20.786 4.856 1.00 74.57 125 VAL C CA 1
ATOM 8910 C C . VAL C 1 147 ? 66.786 20.035 5.101 1.00 75.12 125 VAL C C 1
ATOM 8911 O O . VAL C 1 147 ? 67.030 19.514 6.194 1.00 75.13 125 VAL C O 1
ATOM 8915 N N . GLU C 1 148 ? 67.624 19.980 4.066 1.00 75.98 126 GLU C N 1
ATOM 8916 C CA . GLU C 1 148 ? 68.937 19.329 4.126 1.00 76.87 126 GLU C CA 1
ATOM 8917 C C . GLU C 1 148 ? 70.003 20.260 4.715 1.00 76.90 126 GLU C C 1
ATOM 8918 O O . GLU C 1 148 ? 70.611 19.971 5.747 1.00 76.82 126 GLU C O 1
ATOM 8924 N N . ASP C 1 149 ? 70.215 21.378 4.035 1.00 77.11 127 ASP C N 1
ATOM 8925 C CA . ASP C 1 149 ? 71.223 22.355 4.402 1.00 77.28 127 ASP C CA 1
ATOM 8926 C C . ASP C 1 149 ? 70.795 23.690 3.803 1.00 77.32 127 ASP C C 1
ATOM 8927 O O . ASP C 1 149 ? 69.817 23.760 3.050 1.00 77.27 127 ASP C O 1
ATOM 8932 N N . LEU C 1 150 ? 71.525 24.745 4.153 1.00 77.41 128 LEU C N 1
ATOM 8933 C CA . LEU C 1 150 ? 71.361 26.049 3.533 1.00 77.41 128 LEU C CA 1
ATOM 8934 C C . LEU C 1 150 ? 72.219 26.129 2.268 1.00 77.63 128 LEU C C 1
ATOM 8935 O O . LEU C 1 150 ? 72.836 25.145 1.862 1.00 77.78 128 LEU C O 1
ATOM 8940 N N . ILE C 1 151 ? 72.225 27.294 1.632 1.00 77.94 129 ILE C N 1
ATOM 8941 C CA . ILE C 1 151 ? 73.211 27.619 0.614 1.00 78.16 129 ILE C CA 1
ATOM 8942 C C . ILE C 1 151 ? 73.820 28.951 1.059 1.00 78.69 129 ILE C C 1
ATOM 8943 O O . ILE C 1 151 ? 73.100 29.948 1.203 1.00 78.82 129 ILE C O 1
ATOM 8948 N N . VAL C 1 152 ? 75.132 28.953 1.311 1.00 79.04 130 VAL C N 1
ATOM 8949 C CA . VAL C 1 152 ? 75.832 30.137 1.852 1.00 79.47 130 VAL C CA 1
ATOM 8950 C C . VAL C 1 152 ? 76.969 30.628 0.932 1.00 79.73 130 VAL C C 1
ATOM 8951 O O . VAL C 1 152 ? 77.653 29.827 0.295 1.00 79.93 130 VAL C O 1
ATOM 8955 N N . GLU C 1 153 ? 77.153 31.947 0.863 1.00 79.91 131 GLU C N 1
ATOM 8956 C CA . GLU C 1 153 ? 78.248 32.553 0.094 1.00 80.04 131 GLU C CA 1
ATOM 8957 C C . GLU C 1 153 ? 78.768 33.829 0.745 1.00 80.13 131 GLU C C 1
ATOM 8958 O O . GLU C 1 153 ? 78.041 34.826 0.839 1.00 80.31 131 GLU C O 1
ATOM 8964 N N . ASN C 1 154 ? 80.029 33.785 1.177 1.00 80.10 132 ASN C N 1
ATOM 8965 C CA . ASN C 1 154 ? 80.714 34.926 1.806 1.00 79.98 132 ASN C CA 1
ATOM 8966 C C . ASN C 1 154 ? 80.002 35.408 3.071 1.00 79.75 132 ASN C C 1
ATOM 8967 O O . ASN C 1 154 ? 79.869 36.615 3.295 1.00 79.94 132 ASN C O 1
ATOM 8972 N N . ASP C 1 155 ? 79.551 34.456 3.889 1.00 79.31 133 ASP C N 1
ATOM 8973 C CA . ASP C 1 155 ? 78.728 34.742 5.072 1.00 78.90 133 ASP C CA 1
ATOM 8974 C C . ASP C 1 155 ? 77.370 35.408 4.732 1.00 78.46 133 ASP C C 1
ATOM 8975 O O . ASP C 1 155 ? 76.878 36.264 5.475 1.00 78.44 133 ASP C O 1
ATOM 8977 N N . ARG C 1 156 ? 76.775 35.004 3.609 1.00 77.85 134 ARG C N 1
ATOM 8978 C CA . ARG C 1 156 ? 75.420 35.426 3.244 1.00 77.57 134 ARG C CA 1
ATOM 8979 C C . ARG C 1 156 ? 74.585 34.230 2.755 1.00 77.41 134 ARG C C 1
ATOM 8980 O O . ARG C 1 156 ? 75.079 33.410 1.976 1.00 77.43 134 ARG C O 1
ATOM 8982 N N . VAL C 1 157 ? 73.336 34.115 3.216 1.00 76.97 135 VAL C N 1
ATOM 8983 C CA . VAL C 1 157 ? 72.460 33.030 2.739 1.00 76.62 135 VAL C CA 1
ATOM 8984 C C . VAL C 1 157 ? 71.887 33.319 1.355 1.00 76.36 135 VAL C C 1
ATOM 8985 O O . VAL C 1 157 ? 71.473 34.443 1.069 1.00 76.59 135 VAL C O 1
ATOM 8989 N N . VAL C 1 158 ? 71.859 32.288 0.514 1.00 75.96 136 VAL C N 1
ATOM 8990 C CA . VAL C 1 158 ? 71.438 32.403 -0.891 1.00 75.44 136 VAL C CA 1
ATOM 8991 C C . VAL C 1 158 ? 70.214 31.523 -1.215 1.00 74.90 136 VAL C C 1
ATOM 8992 O O . VAL C 1 158 ? 69.529 31.731 -2.220 1.00 74.52 136 VAL C O 1
ATOM 8996 N N . GLY C 1 159 ? 69.943 30.552 -0.349 1.00 74.43 137 GLY C N 1
ATOM 8997 C CA . GLY C 1 159 ? 68.789 29.676 -0.500 1.00 74.08 137 GLY C CA 1
ATOM 8998 C C . GLY C 1 159 ? 68.831 28.514 0.471 1.00 73.86 137 GLY C C 1
ATOM 8999 O O . GLY C 1 159 ? 69.512 28.583 1.496 1.00 73.78 137 GLY C O 1
ATOM 9000 N N . ALA C 1 160 ? 68.101 27.447 0.145 1.00 73.68 138 ALA C N 1
ATOM 9001 C CA . ALA C 1 160 ? 68.070 26.230 0.961 1.00 73.60 138 ALA C CA 1
ATOM 9002 C C . ALA C 1 160 ? 67.957 24.975 0.101 1.00 73.63 138 ALA C C 1
ATOM 9003 O O . ALA C 1 160 ? 67.349 25.003 -0.978 1.00 73.65 138 ALA C O 1
ATOM 9005 N N . VAL C 1 161 ? 68.550 23.885 0.592 1.00 73.57 139 VAL C N 1
ATOM 9006 C CA . VAL C 1 161 ? 68.476 22.571 -0.051 1.00 73.61 139 VAL C CA 1
ATOM 9007 C C . VAL C 1 161 ? 67.528 21.669 0.754 1.00 73.68 139 VAL C C 1
ATOM 9008 O O . VAL C 1 161 ? 67.643 21.577 1.980 1.00 73.54 139 VAL C O 1
ATOM 9012 N N . THR C 1 162 ? 66.592 21.019 0.060 1.00 73.54 140 THR C N 1
ATOM 9013 C CA . THR C 1 162 ? 65.687 20.055 0.690 1.00 73.64 140 THR C CA 1
ATOM 9014 C C . THR C 1 162 ? 66.300 18.645 0.753 1.00 73.75 140 THR C C 1
ATOM 9015 O O . THR C 1 162 ? 67.283 18.355 0.061 1.00 73.89 140 THR C O 1
ATOM 9019 N N . GLN C 1 163 ? 65.718 17.781 1.586 1.00 73.70 141 GLN C N 1
ATOM 9020 C CA . GLN C 1 163 ? 66.130 16.373 1.685 1.00 73.62 141 GLN C CA 1
ATOM 9021 C C . GLN C 1 163 ? 65.996 15.654 0.329 1.00 73.54 141 GLN C C 1
ATOM 9022 O O . GLN C 1 163 ? 66.863 14.861 -0.066 1.00 73.62 141 GLN C O 1
ATOM 9024 N N . MET C 1 164 ? 64.911 15.967 -0.376 1.00 73.26 142 MET C N 1
ATOM 9025 C CA . MET C 1 164 ? 64.609 15.449 -1.708 1.00 72.81 142 MET C CA 1
ATOM 9026 C C . MET C 1 164 ? 65.650 15.871 -2.764 1.00 72.72 142 MET C C 1
ATOM 9027 O O . MET C 1 164 ? 65.673 15.325 -3.871 1.00 72.78 142 MET C O 1
ATOM 9032 N N . GLY C 1 165 ? 66.514 16.826 -2.414 1.00 72.47 143 GLY C N 1
ATOM 9033 C CA . GLY C 1 165 ? 67.580 17.293 -3.307 1.00 72.17 143 GLY C CA 1
ATOM 9034 C C . GLY C 1 165 ? 67.262 18.544 -4.122 1.00 72.03 143 GLY C C 1
ATOM 9035 O O . GLY C 1 165 ? 68.112 19.038 -4.872 1.00 72.06 143 GLY C O 1
ATOM 9036 N N . LEU C 1 166 ? 66.038 19.051 -3.983 1.00 71.78 144 LEU C N 1
ATOM 9037 C CA . LEU C 1 166 ? 65.614 20.285 -4.647 1.00 71.38 144 LEU C CA 1
ATOM 9038 C C . LEU C 1 166 ? 66.227 21.510 -3.969 1.00 71.38 144 LEU C C 1
ATOM 9039 O O . LEU C 1 166 ? 66.348 21.566 -2.745 1.00 71.50 144 LEU C O 1
ATOM 9044 N N . LYS C 1 167 ? 66.623 22.485 -4.779 1.00 71.45 145 LYS C N 1
ATOM 9045 C CA . LYS C 1 167 ? 67.284 23.682 -4.278 1.00 71.36 145 LYS C CA 1
ATOM 9046 C C . LYS C 1 167 ? 66.447 24.932 -4.565 1.00 71.34 145 LYS C C 1
ATOM 9047 O O . LYS C 1 167 ? 66.018 25.165 -5.701 1.00 71.02 145 LYS C O 1
ATOM 9049 N N . PHE C 1 168 ? 66.198 25.712 -3.512 1.00 71.40 146 PHE C N 1
ATOM 9050 C CA . PHE C 1 168 ? 65.458 26.971 -3.619 1.00 71.38 146 PHE C CA 1
ATOM 9051 C C . PHE C 1 168 ? 66.403 28.160 -3.428 1.00 71.48 146 PHE C C 1
ATOM 9052 O O . PHE C 1 168 ? 67.387 28.066 -2.691 1.00 71.42 146 PHE C O 1
ATOM 9060 N N . ARG C 1 169 ? 66.099 29.272 -4.090 1.00 71.56 147 ARG C N 1
ATOM 9061 C CA . ARG C 1 169 ? 66.908 30.482 -3.981 1.00 72.07 147 ARG C CA 1
ATOM 9062 C C . ARG C 1 169 ? 66.081 31.620 -3.367 1.00 71.42 147 ARG C C 1
ATOM 9063 O O . ARG C 1 169 ? 64.898 31.773 -3.684 1.00 71.19 147 ARG C O 1
ATOM 9071 N N . ALA C 1 170 ? 66.698 32.393 -2.473 1.00 71.25 148 ALA C N 1
ATOM 9072 C CA . ALA C 1 170 ? 66.061 33.571 -1.858 1.00 71.19 148 ALA C CA 1
ATOM 9073 C C . ALA C 1 170 ? 67.084 34.568 -1.342 1.00 71.30 148 ALA C C 1
ATOM 9074 O O . ALA C 1 170 ? 68.234 34.210 -1.111 1.00 71.34 148 ALA C O 1
ATOM 9076 N N . LYS C 1 171 ? 66.660 35.815 -1.147 1.00 71.45 149 LYS C N 1
ATOM 9077 C CA . LYS C 1 171 ? 67.532 36.835 -0.558 1.00 71.76 149 LYS C CA 1
ATOM 9078 C C . LYS C 1 171 ? 67.670 36.673 0.967 1.00 72.03 149 LYS C C 1
ATOM 9079 O O . LYS C 1 171 ? 68.745 36.911 1.541 1.00 72.06 149 LYS C O 1
ATOM 9081 N N . ALA C 1 172 ? 66.579 36.253 1.607 1.00 72.32 150 ALA C N 1
ATOM 9082 C CA . ALA C 1 172 ? 66.513 36.096 3.058 1.00 72.52 150 ALA C CA 1
ATOM 9083 C C . ALA C 1 172 ? 65.911 34.744 3.457 1.00 72.69 150 ALA C C 1
ATOM 9084 O O . ALA C 1 172 ? 65.022 34.234 2.773 1.00 72.56 150 ALA C O 1
ATOM 9086 N N . VAL C 1 173 ? 66.413 34.176 4.561 1.00 73.09 151 VAL C N 1
ATOM 9087 C CA . VAL C 1 173 ? 65.956 32.882 5.099 1.00 73.49 151 VAL C CA 1
ATOM 9088 C C . VAL C 1 173 ? 65.707 32.927 6.624 1.00 73.75 151 VAL C C 1
ATOM 9089 O O . VAL C 1 173 ? 66.539 33.425 7.383 1.00 73.74 151 VAL C O 1
ATOM 9093 N N . VAL C 1 174 ? 64.556 32.405 7.052 1.00 74.02 152 VAL C N 1
ATOM 9094 C CA . VAL C 1 174 ? 64.186 32.362 8.470 1.00 74.46 152 VAL C CA 1
ATOM 9095 C C . VAL C 1 174 ? 64.217 30.926 8.989 1.00 75.00 152 VAL C C 1
ATOM 9096 O O . VAL C 1 174 ? 63.431 30.082 8.558 1.00 74.65 152 VAL C O 1
ATOM 9100 N N . LEU C 1 175 ? 65.138 30.672 9.914 1.00 76.03 153 LEU C N 1
ATOM 9101 C CA . LEU C 1 175 ? 65.291 29.373 10.551 1.00 77.28 153 LEU C CA 1
ATOM 9102 C C . LEU C 1 175 ? 64.421 29.291 11.800 1.00 78.31 153 LEU C C 1
ATOM 9103 O O . LEU C 1 175 ? 64.639 30.031 12.769 1.00 78.00 153 LEU C O 1
ATOM 9108 N N . THR C 1 176 ? 63.444 28.383 11.760 1.00 79.95 154 THR C N 1
ATOM 9109 C CA . THR C 1 176 ? 62.451 28.197 12.830 1.00 81.72 154 THR C CA 1
ATOM 9110 C C . THR C 1 176 ? 62.742 26.938 13.676 1.00 83.01 154 THR C C 1
ATOM 9111 O O . THR C 1 176 ? 63.190 27.032 14.829 1.00 82.88 154 THR C O 1
ATOM 9115 N N . VAL C 1 177 ? 62.495 25.771 13.086 1.00 84.74 155 VAL C N 1
ATOM 9116 C CA . VAL C 1 177 ? 62.497 24.510 13.813 1.00 86.61 155 VAL C CA 1
ATOM 9117 C C . VAL C 1 177 ? 62.649 23.375 12.799 1.00 87.99 155 VAL C C 1
ATOM 9118 O O . VAL C 1 177 ? 62.487 23.599 11.592 1.00 88.00 155 VAL C O 1
ATOM 9122 N N . GLY C 1 178 ? 62.985 22.174 13.279 1.00 89.61 156 GLY C N 1
ATOM 9123 C CA . GLY C 1 178 ? 63.110 21.000 12.402 1.00 91.73 156 GLY C CA 1
ATOM 9124 C C . GLY C 1 178 ? 63.709 19.746 13.022 1.00 93.07 156 GLY C C 1
ATOM 9125 O O . GLY C 1 178 ? 63.080 19.088 13.859 1.00 93.38 156 GLY C O 1
ATOM 9126 N N . THR C 1 179 ? 64.916 19.402 12.581 1.00 94.29 157 THR C N 1
ATOM 9127 C CA . THR C 1 179 ? 65.651 18.255 13.111 1.00 95.61 157 THR C CA 1
ATOM 9128 C C . THR C 1 179 ? 67.103 18.642 13.370 1.00 96.35 157 THR C C 1
ATOM 9129 O O . THR C 1 179 ? 67.800 17.991 14.151 1.00 96.51 157 THR C O 1
ATOM 9133 N N . PHE C 1 180 ? 67.543 19.714 12.711 1.00 97.33 158 PHE C N 1
ATOM 9134 C CA . PHE C 1 180 ? 68.898 20.250 12.858 1.00 98.30 158 PHE C CA 1
ATOM 9135 C C . PHE C 1 180 ? 69.247 20.571 14.313 1.00 99.09 158 PHE C C 1
ATOM 9136 O O . PHE C 1 180 ? 70.429 20.641 14.670 1.00 99.31 158 PHE C O 1
ATOM 9144 N N . LEU C 1 181 ? 68.219 20.770 15.142 1.00 99.97 159 LEU C N 1
ATOM 9145 C CA . LEU C 1 181 ? 68.410 20.995 16.574 1.00 100.88 159 LEU C CA 1
ATOM 9146 C C . LEU C 1 181 ? 68.849 19.679 17.215 1.00 101.45 159 LEU C C 1
ATOM 9147 O O . LEU C 1 181 ? 70.049 19.436 17.387 1.00 101.65 159 LEU C O 1
ATOM 9152 N N . ASP C 1 182 ? 67.869 18.839 17.556 1.00 102.05 160 ASP C N 1
ATOM 9153 C CA . ASP C 1 182 ? 68.114 17.475 18.033 1.00 102.55 160 ASP C CA 1
ATOM 9154 C C . ASP C 1 182 ? 66.819 16.645 18.066 1.00 102.73 160 ASP C C 1
ATOM 9155 O O . ASP C 1 182 ? 66.273 16.302 17.012 1.00 102.80 160 ASP C O 1
ATOM 9160 N N . GLY C 1 183 ? 66.340 16.331 19.272 1.00 102.86 161 GLY C N 1
ATOM 9161 C CA . GLY C 1 183 ? 65.096 15.582 19.461 1.00 102.91 161 GLY C CA 1
ATOM 9162 C C . GLY C 1 183 ? 65.274 14.215 20.103 1.00 102.93 161 GLY C C 1
ATOM 9163 O O . GLY C 1 183 ? 64.815 13.212 19.552 1.00 103.07 161 GLY C O 1
ATOM 9164 N N . LYS C 1 184 ? 65.937 14.179 21.262 1.00 102.84 162 LYS C N 1
ATOM 9165 C CA . LYS C 1 184 ? 66.103 12.950 22.054 1.00 102.75 162 LYS C CA 1
ATOM 9166 C C . LYS C 1 184 ? 64.940 12.758 23.046 1.00 102.74 162 LYS C C 1
ATOM 9167 O O . LYS C 1 184 ? 64.589 13.677 23.789 1.00 102.66 162 LYS C O 1
ATOM 9169 N N . ILE C 1 185 ? 64.357 11.557 23.049 1.00 102.71 163 ILE C N 1
ATOM 9170 C CA . ILE C 1 185 ? 63.150 11.244 23.835 1.00 102.52 163 ILE C CA 1
ATOM 9171 C C . ILE C 1 185 ? 63.521 10.444 25.098 1.00 102.40 163 ILE C C 1
ATOM 9172 O O . ILE C 1 185 ? 64.498 9.693 25.091 1.00 102.48 163 ILE C O 1
ATOM 9177 N N . HIS C 1 186 ? 62.749 10.601 26.175 1.00 102.17 164 HIS C N 1
ATOM 9178 C CA . HIS C 1 186 ? 63.044 9.918 27.446 1.00 101.93 164 HIS C CA 1
ATOM 9179 C C . HIS C 1 186 ? 61.802 9.533 28.280 1.00 101.80 164 HIS C C 1
ATOM 9180 O O . HIS C 1 186 ? 60.888 10.336 28.467 1.00 101.65 164 HIS C O 1
ATOM 9182 N N . ILE C 1 187 ? 61.790 8.294 28.772 1.00 101.76 165 ILE C N 1
ATOM 9183 C CA . ILE C 1 187 ? 60.738 7.783 29.664 1.00 101.65 165 ILE C CA 1
ATOM 9184 C C . ILE C 1 187 ? 61.300 6.696 30.601 1.00 101.53 165 ILE C C 1
ATOM 9185 O O . ILE C 1 187 ? 60.809 5.566 30.633 1.00 101.49 165 ILE C O 1
ATOM 9187 N N . GLY C 1 188 ? 62.335 7.054 31.358 1.00 101.47 166 GLY C N 1
ATOM 9188 C CA . GLY C 1 188 ? 63.015 6.122 32.254 1.00 101.47 166 GLY C CA 1
ATOM 9189 C C . GLY C 1 188 ? 64.516 6.342 32.262 1.00 101.45 166 GLY C C 1
ATOM 9190 O O . GLY C 1 188 ? 65.294 5.401 32.099 1.00 101.46 166 GLY C O 1
ATOM 9191 N N . SER C 1 202 ? 74.060 12.787 11.207 1.00 95.77 180 SER C N 1
ATOM 9192 C CA . SER C 1 202 ? 73.575 14.146 11.412 1.00 95.74 180 SER C CA 1
ATOM 9193 C C . SER C 1 202 ? 73.270 14.862 10.090 1.00 95.71 180 SER C C 1
ATOM 9194 O O . SER C 1 202 ? 73.928 14.628 9.071 1.00 95.64 180 SER C O 1
ATOM 9197 N N . ILE C 1 203 ? 72.263 15.734 10.136 1.00 95.67 181 ILE C N 1
ATOM 9198 C CA . ILE C 1 203 ? 71.865 16.593 9.012 1.00 95.44 181 ILE C CA 1
ATOM 9199 C C . ILE C 1 203 ? 72.966 17.637 8.714 1.00 95.40 181 ILE C C 1
ATOM 9200 O O . ILE C 1 203 ? 73.453 18.294 9.638 1.00 95.44 181 ILE C O 1
ATOM 9205 N N . PRO C 1 204 ? 73.379 17.767 7.428 1.00 95.19 182 PRO C N 1
ATOM 9206 C CA . PRO C 1 204 ? 74.376 18.751 6.944 1.00 94.98 182 PRO C CA 1
ATOM 9207 C C . PRO C 1 204 ? 74.198 20.191 7.446 1.00 94.55 182 PRO C C 1
ATOM 9208 O O . PRO C 1 204 ? 75.149 20.976 7.406 1.00 94.40 182 PRO C O 1
ATOM 9212 N N . LEU C 1 205 ? 72.988 20.522 7.893 1.00 94.08 183 LEU C N 1
ATOM 9213 C CA . LEU C 1 205 ? 72.675 21.825 8.466 1.00 93.68 183 LEU C CA 1
ATOM 9214 C C . LEU C 1 205 ? 73.104 21.911 9.931 1.00 93.58 183 LEU C C 1
ATOM 9215 O O . LEU C 1 205 ? 73.550 22.966 10.384 1.00 93.58 183 LEU C O 1
ATOM 9220 N N . SER C 1 206 ? 72.962 20.803 10.660 1.00 93.45 184 SER C N 1
ATOM 9221 C CA . SER C 1 206 ? 73.395 20.704 12.060 1.00 93.29 184 SER C CA 1
ATOM 9222 C C . SER C 1 206 ? 74.912 20.818 12.143 1.00 93.20 184 SER C C 1
ATOM 9223 O O . SER C 1 206 ? 75.453 21.456 13.049 1.00 93.22 184 SER C O 1
ATOM 9226 N N . ARG C 1 207 ? 75.580 20.185 11.180 1.00 93.00 185 ARG C N 1
ATOM 9227 C CA . ARG C 1 207 ? 77.033 20.186 11.065 1.00 92.88 185 ARG C CA 1
ATOM 9228 C C . ARG C 1 207 ? 77.569 21.564 10.636 1.00 92.40 185 ARG C C 1
ATOM 9229 O O . ARG C 1 207 ? 78.668 21.958 11.032 1.00 92.57 185 ARG C O 1
ATOM 9237 N N . ARG C 1 208 ? 76.786 22.288 9.837 1.00 91.73 186 ARG C N 1
ATOM 9238 C CA . ARG C 1 208 ? 77.139 23.636 9.376 1.00 90.99 186 ARG C CA 1
ATOM 9239 C C . ARG C 1 208 ? 77.019 24.708 10.470 1.00 90.59 186 ARG C C 1
ATOM 9240 O O . ARG C 1 208 ? 77.782 25.678 10.482 1.00 90.53 186 ARG C O 1
ATOM 9248 N N . LEU C 1 209 ? 76.060 24.523 11.377 1.00 90.13 187 LEU C N 1
ATOM 9249 C CA . LEU C 1 209 ? 75.805 25.466 12.477 1.00 89.49 187 LEU C CA 1
ATOM 9250 C C . LEU C 1 209 ? 76.758 25.290 13.664 1.00 89.07 187 LEU C C 1
ATOM 9251 O O . LEU C 1 209 ? 77.207 26.277 14.257 1.00 88.92 187 LEU C O 1
ATOM 9256 N N . ARG C 1 210 ? 77.056 24.034 14.006 1.00 88.48 188 ARG C N 1
ATOM 9257 C CA . ARG C 1 210 ? 78.010 23.715 15.071 1.00 87.84 188 ARG C CA 1
ATOM 9258 C C . ARG C 1 210 ? 79.433 24.136 14.689 1.00 87.39 188 ARG C C 1
ATOM 9259 O O . ARG C 1 210 ? 80.222 24.520 15.555 1.00 87.41 188 ARG C O 1
ATOM 9261 N N . GLU C 1 211 ? 79.741 24.074 13.391 1.00 86.76 189 GLU C N 1
ATOM 9262 C CA . GLU C 1 211 ? 81.033 24.514 12.847 1.00 86.18 189 GLU C CA 1
ATOM 9263 C C . GLU C 1 211 ? 81.189 26.050 12.776 1.00 85.72 189 GLU C C 1
ATOM 9264 O O . GLU C 1 211 ? 82.305 26.552 12.591 1.00 85.72 189 GLU C O 1
ATOM 9266 N N . LEU C 1 212 ? 80.079 26.782 12.908 1.00 84.86 190 LEU C N 1
ATOM 9267 C CA . LEU C 1 212 ? 80.120 28.232 13.140 1.00 84.00 190 LEU C CA 1
ATOM 9268 C C . LEU C 1 212 ? 80.367 28.500 14.629 1.00 83.31 190 LEU C C 1
ATOM 9269 O O . LEU C 1 212 ? 80.110 27.627 15.459 1.00 83.38 190 LEU C O 1
ATOM 9274 N N . PRO C 1 213 ? 80.878 29.700 14.975 1.00 82.59 191 PRO C N 1
ATOM 9275 C CA . PRO C 1 213 ? 81.137 30.071 16.387 1.00 81.87 191 PRO C CA 1
ATOM 9276 C C . PRO C 1 213 ? 79.908 30.122 17.330 1.00 80.91 191 PRO C C 1
ATOM 9277 O O . PRO C 1 213 ? 80.015 30.645 18.447 1.00 80.78 191 PRO C O 1
ATOM 9281 N N . LEU C 1 214 ? 78.779 29.564 16.887 1.00 79.70 192 LEU C N 1
ATOM 9282 C CA . LEU C 1 214 ? 77.521 29.508 17.661 1.00 78.46 192 LEU C CA 1
ATOM 9283 C C . LEU C 1 214 ? 77.610 28.744 18.986 1.00 77.43 192 LEU C C 1
ATOM 9284 O O . LEU C 1 214 ? 78.266 27.707 19.074 1.00 77.30 192 LEU C O 1
ATOM 9289 N N . ARG C 1 215 ? 76.916 29.255 19.999 1.00 76.21 193 ARG C N 1
ATOM 9290 C CA . ARG C 1 215 ? 76.965 28.694 21.346 1.00 75.25 193 ARG C CA 1
ATOM 9291 C C . ARG C 1 215 ? 75.727 27.830 21.644 1.00 74.46 193 ARG C C 1
ATOM 9292 O O . ARG C 1 215 ? 74.607 28.334 21.697 1.00 74.20 193 ARG C O 1
ATOM 9300 N N . VAL C 1 216 ? 75.958 26.531 21.840 1.00 73.45 194 VAL C N 1
ATOM 9301 C CA . VAL C 1 216 ? 74.903 25.514 21.886 1.00 72.62 194 VAL C CA 1
ATOM 9302 C C . VAL C 1 216 ? 74.421 25.202 23.307 1.00 72.39 194 VAL C C 1
ATOM 9303 O O . VAL C 1 216 ? 75.197 24.757 24.158 1.00 72.36 194 VAL C O 1
ATOM 9307 N N . GLY C 1 217 ? 73.130 25.437 23.541 1.00 71.84 195 GLY C N 1
ATOM 9308 C CA . GLY C 1 217 ? 72.473 25.095 24.797 1.00 71.36 195 GLY C CA 1
ATOM 9309 C C . GLY C 1 217 ? 71.574 23.868 24.698 1.00 71.11 195 GLY C C 1
ATOM 9310 O O . GLY C 1 217 ? 71.206 23.426 23.603 1.00 70.69 195 GLY C O 1
ATOM 9311 N N . ARG C 1 218 ? 71.222 23.325 25.863 1.00 71.08 196 ARG C N 1
ATOM 9312 C CA . ARG C 1 218 ? 70.356 22.154 25.970 1.00 70.95 196 ARG C CA 1
ATOM 9313 C C . ARG C 1 218 ? 69.027 22.477 26.616 1.00 70.47 196 ARG C C 1
ATOM 9314 O O . ARG C 1 218 ? 68.967 23.052 27.698 1.00 70.36 196 ARG C O 1
ATOM 9322 N N . LEU C 1 219 ? 67.962 22.082 25.938 1.00 70.34 197 LEU C N 1
ATOM 9323 C CA . LEU C 1 219 ? 66.603 22.357 26.377 1.00 70.18 197 LEU C CA 1
ATOM 9324 C C . LEU C 1 219 ? 65.912 21.010 26.691 1.00 69.75 197 LEU C C 1
ATOM 9325 O O . LEU C 1 219 ? 65.970 20.074 25.887 1.00 69.55 197 LEU C O 1
ATOM 9330 N N . LYS C 1 220 ? 65.310 20.897 27.875 1.00 69.16 198 LYS C N 1
ATOM 9331 C CA . LYS C 1 220 ? 64.568 19.681 28.239 1.00 68.89 198 LYS C CA 1
ATOM 9332 C C . LYS C 1 220 ? 63.119 19.982 28.631 1.00 68.59 198 LYS C C 1
ATOM 9333 O O . LYS C 1 220 ? 62.866 20.520 29.721 1.00 68.73 198 LYS C O 1
ATOM 9335 N N . THR C 1 221 ? 62.185 19.661 27.726 1.00 67.60 199 THR C N 1
ATOM 9336 C CA . THR C 1 221 ? 60.745 19.751 28.009 1.00 66.77 199 THR C CA 1
ATOM 9337 C C . THR C 1 221 ? 60.192 18.385 28.395 1.00 65.52 199 THR C C 1
ATOM 9338 O O . THR C 1 221 ? 60.907 17.388 28.436 1.00 65.81 199 THR C O 1
ATOM 9342 N N . GLY C 1 222 ? 58.899 18.357 28.668 1.00 64.07 200 GLY C N 1
ATOM 9343 C CA . GLY C 1 222 ? 58.206 17.136 29.012 1.00 61.92 200 GLY C CA 1
ATOM 9344 C C . GLY C 1 222 ? 56.782 17.190 28.513 1.00 60.07 200 GLY C C 1
ATOM 9345 O O . GLY C 1 222 ? 56.313 18.220 28.004 1.00 59.83 200 GLY C O 1
ATOM 9346 N N . THR C 1 223 ? 56.092 16.070 28.661 1.00 57.79 201 THR C N 1
ATOM 9347 C CA . THR C 1 223 ? 54.692 16.008 28.327 1.00 55.32 201 THR C CA 1
ATOM 9348 C C . THR C 1 223 ? 54.058 15.097 29.372 1.00 53.12 201 THR C C 1
ATOM 9349 O O . THR C 1 223 ? 54.689 14.130 29.814 1.00 53.58 201 THR C O 1
ATOM 9353 N N . PRO C 1 224 ? 52.840 15.436 29.830 1.00 50.80 202 PRO C N 1
ATOM 9354 C CA . PRO C 1 224 ? 52.109 14.541 30.715 1.00 48.75 202 PRO C CA 1
ATOM 9355 C C . PRO C 1 224 ? 51.516 13.359 29.923 1.00 47.13 202 PRO C C 1
ATOM 9356 O O . PRO C 1 224 ? 51.460 13.403 28.685 1.00 46.80 202 PRO C O 1
ATOM 9360 N N . PRO C 1 225 ? 51.088 12.301 30.627 1.00 45.77 203 PRO C N 1
ATOM 9361 C CA . PRO C 1 225 ? 50.284 11.294 29.946 1.00 44.86 203 PRO C CA 1
ATOM 9362 C C . PRO C 1 225 ? 48.901 11.855 29.572 1.00 44.25 203 PRO C C 1
ATOM 9363 O O . PRO C 1 225 ? 48.357 12.661 30.316 1.00 44.45 203 PRO C O 1
ATOM 9367 N N . ARG C 1 226 ? 48.353 11.440 28.431 1.00 43.14 204 ARG C N 1
ATOM 9368 C CA . ARG C 1 226 ? 46.989 11.801 28.050 1.00 42.64 204 ARG C CA 1
ATOM 9369 C C . ARG C 1 226 ? 46.010 10.766 28.527 1.00 41.62 204 ARG C C 1
ATOM 9370 O O . ARG C 1 226 ? 46.269 9.578 28.436 1.00 40.98 204 ARG C O 1
ATOM 9378 N N . ILE C 1 227 ? 44.875 11.244 29.020 1.00 40.76 205 ILE C N 1
ATOM 9379 C CA . ILE C 1 227 ? 43.936 10.418 29.740 1.00 40.41 205 ILE C CA 1
ATOM 9380 C C . ILE C 1 227 ? 42.679 10.321 28.927 1.00 40.14 205 ILE C C 1
ATOM 9381 O O . ILE C 1 227 ? 42.313 11.237 28.217 1.00 40.45 205 ILE C O 1
ATOM 9386 N N . ASP C 1 228 ? 42.021 9.188 29.030 1.00 40.36 206 ASP C N 1
ATOM 9387 C CA . ASP C 1 228 ? 40.760 8.991 28.361 1.00 40.46 206 ASP C CA 1
ATOM 9388 C C . ASP C 1 228 ? 39.655 9.478 29.282 1.00 39.64 206 ASP C C 1
ATOM 9389 O O . ASP C 1 228 ? 39.451 8.941 30.365 1.00 39.85 206 ASP C O 1
ATOM 9394 N N . ALA C 1 229 ? 38.972 10.517 28.838 1.00 39.29 207 ALA C N 1
ATOM 9395 C CA . ALA C 1 229 ? 37.888 11.167 29.556 1.00 39.25 207 ALA C CA 1
ATOM 9396 C C . ALA C 1 229 ? 36.770 10.241 30.003 1.00 39.72 207 ALA C C 1
ATOM 9397 O O . ALA C 1 229 ? 36.124 10.509 31.000 1.00 40.56 207 ALA C O 1
ATOM 9399 N N . ARG C 1 230 ? 36.526 9.157 29.271 1.00 40.39 208 ARG C N 1
ATOM 9400 C CA . ARG C 1 230 ? 35.490 8.178 29.659 1.00 40.47 208 ARG C CA 1
ATOM 9401 C C . ARG C 1 230 ? 35.788 7.531 31.011 1.00 39.89 208 ARG C C 1
ATOM 9402 O O . ARG C 1 230 ? 34.882 7.023 31.679 1.00 40.17 208 ARG C O 1
ATOM 9410 N N . THR C 1 231 ? 37.062 7.560 31.401 1.00 38.79 209 THR C N 1
ATOM 9411 C CA . THR C 1 231 ? 37.548 6.828 32.567 1.00 37.59 209 THR C CA 1
ATOM 9412 C C . THR C 1 231 ? 37.806 7.739 33.767 1.00 37.22 209 THR C C 1
ATOM 9413 O O . THR C 1 231 ? 38.335 7.287 34.784 1.00 36.70 209 THR C O 1
ATOM 9417 N N . ILE C 1 232 ? 37.445 9.019 33.627 1.00 36.83 210 ILE C N 1
ATOM 9418 C CA . ILE C 1 232 ? 37.562 10.007 34.696 1.00 36.38 210 ILE C CA 1
ATOM 9419 C C . ILE C 1 232 ? 36.165 10.213 35.295 1.00 36.83 210 ILE C C 1
ATOM 9420 O O . ILE C 1 232 ? 35.191 10.273 34.560 1.00 37.35 210 ILE C O 1
ATOM 9425 N N . ASP C 1 233 ? 36.061 10.281 36.621 1.00 37.34 211 ASP C N 1
ATOM 9426 C CA . ASP C 1 233 ? 34.804 10.652 37.280 1.00 37.40 211 ASP C CA 1
ATOM 9427 C C . ASP C 1 233 ? 34.762 12.162 37.536 1.00 37.78 211 ASP C C 1
ATOM 9428 O O . ASP C 1 233 ? 35.169 12.638 38.598 1.00 37.98 211 ASP C O 1
ATOM 9433 N N . PHE C 1 234 ? 34.252 12.901 36.555 1.00 37.86 212 PHE C N 1
ATOM 9434 C CA . PHE C 1 234 ? 34.225 14.360 36.590 1.00 38.16 212 PHE C CA 1
ATOM 9435 C C . PHE C 1 234 ? 33.261 14.902 37.644 1.00 38.63 212 PHE C C 1
ATOM 9436 O O . PHE C 1 234 ? 33.341 16.066 37.993 1.00 38.88 212 PHE C O 1
ATOM 9444 N N . SER C 1 235 ? 32.361 14.062 38.149 1.00 39.29 213 SER C N 1
ATOM 9445 C CA . SER C 1 235 ? 31.319 14.529 39.066 1.00 39.99 213 SER C CA 1
ATOM 9446 C C . SER C 1 235 ? 31.833 14.850 40.471 1.00 40.72 213 SER C C 1
ATOM 9447 O O . SER C 1 235 ? 31.166 15.568 41.223 1.00 42.04 213 SER C O 1
ATOM 9450 N N . VAL C 1 236 ? 33.022 14.353 40.809 1.00 40.29 214 VAL C N 1
ATOM 9451 C CA . VAL C 1 236 ? 33.676 14.687 42.070 1.00 39.35 214 VAL C CA 1
ATOM 9452 C C . VAL C 1 236 ? 34.714 15.833 41.959 1.00 40.04 214 VAL C C 1
ATOM 9453 O O . VAL C 1 236 ? 35.465 16.079 42.903 1.00 40.04 214 VAL C O 1
ATOM 9457 N N . LEU C 1 237 ? 34.747 16.536 40.827 1.00 40.30 215 LEU C N 1
ATOM 9458 C CA . LEU C 1 237 ? 35.816 17.504 40.555 1.00 40.88 215 LEU C CA 1
ATOM 9459 C C . LEU C 1 237 ? 35.328 18.968 40.464 1.00 41.87 215 LEU C C 1
ATOM 9460 O O . LEU C 1 237 ? 34.207 19.252 40.015 1.00 42.66 215 LEU C O 1
ATOM 9465 N N . ALA C 1 238 ? 36.174 19.891 40.903 1.00 42.61 216 ALA C N 1
ATOM 9466 C CA . ALA C 1 238 ? 35.925 21.316 40.731 1.00 43.44 216 ALA C CA 1
ATOM 9467 C C . ALA C 1 238 ? 35.860 21.620 39.236 1.00 44.20 216 ALA C C 1
ATOM 9468 O O . ALA C 1 238 ? 36.515 20.941 38.437 1.00 44.04 216 ALA C O 1
ATOM 9470 N N . GLN C 1 239 ? 35.042 22.605 38.865 1.00 45.25 217 GLN C N 1
ATOM 9471 C CA . GLN C 1 239 ? 34.949 23.083 37.478 1.00 46.73 217 GLN C CA 1
ATOM 9472 C C . GLN C 1 239 ? 35.395 24.531 37.382 1.00 47.09 217 GLN C C 1
ATOM 9473 O O . GLN C 1 239 ? 35.076 25.331 38.248 1.00 47.10 217 GLN C O 1
ATOM 9479 N N . GLN C 1 240 ? 36.122 24.857 36.318 1.00 47.86 218 GLN C N 1
ATOM 9480 C CA . GLN C 1 240 ? 36.512 26.224 36.023 1.00 48.31 218 GLN C CA 1
ATOM 9481 C C . GLN C 1 240 ? 35.833 26.575 34.712 1.00 48.47 218 GLN C C 1
ATOM 9482 O O . GLN C 1 240 ? 36.146 25.985 33.676 1.00 48.26 218 GLN C O 1
ATOM 9488 N N . HIS C 1 241 ? 34.876 27.505 34.766 1.00 48.69 219 HIS C N 1
ATOM 9489 C CA . HIS C 1 241 ? 34.206 27.999 33.552 1.00 49.21 219 HIS C CA 1
ATOM 9490 C C . HIS C 1 241 ? 34.789 29.315 33.021 1.00 48.90 219 HIS C C 1
ATOM 9491 O O . HIS C 1 241 ? 35.401 30.090 33.759 1.00 48.69 219 HIS C O 1
ATOM 9498 N N . GLY C 1 242 ? 34.571 29.556 31.733 1.00 48.86 220 GLY C N 1
ATOM 9499 C CA . GLY C 1 242 ? 34.981 30.794 31.105 1.00 49.39 220 GLY C CA 1
ATOM 9500 C C . GLY C 1 242 ? 34.139 31.967 31.572 1.00 49.91 220 GLY C C 1
ATOM 9501 O O . GLY C 1 242 ? 33.084 31.789 32.204 1.00 49.56 220 GLY C O 1
ATOM 9502 N N . ASP C 1 243 ? 34.614 33.171 31.263 1.00 50.55 221 ASP C N 1
ATOM 9503 C CA . ASP C 1 243 ? 33.927 34.401 31.636 1.00 50.85 221 ASP C CA 1
ATOM 9504 C C . ASP C 1 243 ? 32.652 34.571 30.813 1.00 51.36 221 ASP C C 1
ATOM 9505 O O . ASP C 1 243 ? 32.570 34.127 29.669 1.00 51.46 221 ASP C O 1
ATOM 9510 N N . ASN C 1 244 ? 31.643 35.176 31.421 1.00 52.11 222 ASN C N 1
ATOM 9511 C CA . ASN C 1 244 ? 30.466 35.593 30.680 1.00 53.09 222 ASN C CA 1
ATOM 9512 C C . ASN C 1 244 ? 30.154 37.066 31.032 1.00 52.77 222 ASN C C 1
ATOM 9513 O O . ASN C 1 244 ? 29.845 37.355 32.186 1.00 53.21 222 ASN C O 1
ATOM 9518 N N . PRO C 1 245 ? 30.247 38.007 30.050 1.00 52.33 223 PRO C N 1
ATOM 9519 C CA . PRO C 1 245 ? 30.440 37.803 28.602 1.00 51.26 223 PRO C CA 1
ATOM 9520 C C . PRO C 1 245 ? 31.862 37.365 28.238 1.00 50.24 223 PRO C C 1
ATOM 9521 O O . PRO C 1 245 ? 32.820 37.613 28.999 1.00 50.00 223 PRO C O 1
ATOM 9525 N N . MET C 1 246 ? 31.964 36.706 27.087 1.00 48.85 224 MET C N 1
ATOM 9526 C CA . MET C 1 246 ? 33.166 36.003 26.678 1.00 47.60 224 MET C CA 1
ATOM 9527 C C . MET C 1 246 ? 34.233 36.983 26.217 1.00 47.25 224 MET C C 1
ATOM 9528 O O . MET C 1 246 ? 33.937 37.847 25.401 1.00 47.96 224 MET C O 1
ATOM 9533 N N . PRO C 1 247 ? 35.468 36.886 26.758 1.00 46.37 225 PRO C N 1
ATOM 9534 C CA . PRO C 1 247 ? 36.608 37.586 26.140 1.00 45.96 225 PRO C CA 1
ATOM 9535 C C . PRO C 1 247 ? 36.811 37.276 24.646 1.00 46.02 225 PRO C C 1
ATOM 9536 O O . PRO C 1 247 ? 36.211 36.349 24.110 1.00 46.15 225 PRO C O 1
ATOM 9540 N N . VAL C 1 248 ? 37.652 38.068 23.993 1.00 45.93 226 VAL C N 1
ATOM 9541 C CA . VAL C 1 248 ? 37.941 37.955 22.569 1.00 45.77 226 VAL C CA 1
ATOM 9542 C C . VAL C 1 248 ? 39.424 38.286 22.481 1.00 46.12 226 VAL C C 1
ATOM 9543 O O . VAL C 1 248 ? 39.880 39.268 23.055 1.00 46.27 226 VAL C O 1
ATOM 9547 N N . PHE C 1 249 ? 40.204 37.458 21.804 1.00 46.32 227 PHE C N 1
ATOM 9548 C CA . PHE C 1 249 ? 41.650 37.674 21.847 1.00 46.43 227 PHE C CA 1
ATOM 9549 C C . PHE C 1 249 ? 42.124 38.754 20.849 1.00 46.37 227 PHE C C 1
ATOM 9550 O O . PHE C 1 249 ? 42.928 39.617 21.201 1.00 46.15 227 PHE C O 1
ATOM 9558 N N . SER C 1 250 ? 41.619 38.705 19.617 1.00 46.43 228 SER C N 1
ATOM 9559 C CA . SER C 1 250 ? 41.993 39.670 18.579 1.00 46.28 228 SER C CA 1
ATOM 9560 C C . SER C 1 250 ? 41.233 40.993 18.721 1.00 46.30 228 SER C C 1
ATOM 9561 O O . SER C 1 250 ? 40.066 40.998 19.130 1.00 47.12 228 SER C O 1
ATOM 9564 N N . PHE C 1 251 ? 41.875 42.105 18.370 1.00 45.99 229 PHE C N 1
ATOM 9565 C CA . PHE C 1 251 ? 41.180 43.416 18.340 1.00 46.12 229 PHE C CA 1
ATOM 9566 C C . PHE C 1 251 ? 40.087 43.449 17.272 1.00 46.55 229 PHE C C 1
ATOM 9567 O O . PHE C 1 251 ? 39.213 44.317 17.285 1.00 47.39 229 PHE C O 1
ATOM 9575 N N . MET C 1 252 ? 40.131 42.477 16.371 1.00 47.03 230 MET C N 1
ATOM 9576 C CA . MET C 1 252 ? 39.196 42.381 15.250 1.00 47.52 230 MET C CA 1
ATOM 9577 C C . MET C 1 252 ? 38.018 41.395 15.468 1.00 48.35 230 MET C C 1
ATOM 9578 O O . MET C 1 252 ? 37.113 41.290 14.638 1.00 48.62 230 MET C O 1
ATOM 9583 N N . GLY C 1 253 ? 38.016 40.677 16.583 1.00 49.11 231 GLY C N 1
ATOM 9584 C CA . GLY C 1 253 ? 37.022 39.635 16.761 1.00 50.22 231 GLY C CA 1
ATOM 9585 C C . GLY C 1 253 ? 35.725 40.037 17.437 1.00 51.19 231 GLY C C 1
ATOM 9586 O O . GLY C 1 253 ? 35.537 41.189 17.843 1.00 51.27 231 GLY C O 1
ATOM 9587 N N . ASN C 1 254 ? 34.822 39.070 17.546 1.00 51.51 232 ASN C N 1
ATOM 9588 C CA . ASN C 1 254 ? 33.733 39.145 18.501 1.00 52.05 232 ASN C CA 1
ATOM 9589 C C . ASN C 1 254 ? 33.410 37.741 19.014 1.00 51.81 232 ASN C C 1
ATOM 9590 O O . ASN C 1 254 ? 33.748 36.740 18.375 1.00 51.70 232 ASN C O 1
ATOM 9595 N N . ALA C 1 255 ? 32.757 37.687 20.172 1.00 51.69 233 ALA C N 1
ATOM 9596 C CA . ALA C 1 255 ? 32.460 36.443 20.880 1.00 51.15 233 ALA C CA 1
ATOM 9597 C C . ALA C 1 255 ? 31.659 35.415 20.061 1.00 50.87 233 ALA C C 1
ATOM 9598 O O . ALA C 1 255 ? 31.603 34.237 20.420 1.00 51.27 233 ALA C O 1
ATOM 9600 N N . SER C 1 256 ? 31.046 35.852 18.968 1.00 50.14 234 SER C N 1
ATOM 9601 C CA . SER C 1 256 ? 30.215 34.970 18.154 1.00 49.36 234 SER C CA 1
ATOM 9602 C C . SER C 1 256 ? 31.059 34.094 17.224 1.00 48.36 234 SER C C 1
ATOM 9603 O O . SER C 1 256 ? 30.554 33.116 16.660 1.00 48.46 234 SER C O 1
ATOM 9606 N N . GLN C 1 257 ? 32.334 34.451 17.063 1.00 46.82 235 GLN C N 1
ATOM 9607 C CA . GLN C 1 257 ? 33.279 33.623 16.321 1.00 45.82 235 GLN C CA 1
ATOM 9608 C C . GLN C 1 257 ? 33.705 32.363 17.119 1.00 45.88 235 GLN C C 1
ATOM 9609 O O . GLN C 1 257 ? 34.140 31.386 16.537 1.00 45.28 235 GLN C O 1
ATOM 9615 N N . HIS C 1 258 ? 33.601 32.412 18.450 1.00 45.76 236 HIS C N 1
ATOM 9616 C CA . HIS C 1 258 ? 34.001 31.300 19.297 1.00 45.69 236 HIS C CA 1
ATOM 9617 C C . HIS C 1 258 ? 33.118 30.077 19.048 1.00 46.29 236 HIS C C 1
ATOM 9618 O O . HIS C 1 258 ? 31.900 30.224 18.869 1.00 47.15 236 HIS C O 1
ATOM 9625 N N . PRO C 1 259 ? 33.724 28.867 19.030 1.00 46.19 237 PRO C N 1
ATOM 9626 C CA . PRO C 1 259 ? 32.931 27.646 19.010 1.00 46.18 237 PRO C CA 1
ATOM 9627 C C . PRO C 1 259 ? 32.261 27.469 20.363 1.00 46.20 237 PRO C C 1
ATOM 9628 O O . PRO C 1 259 ? 32.243 28.413 21.162 1.00 46.49 237 PRO C O 1
ATOM 9632 N N . GLN C 1 260 ? 31.721 26.276 20.608 1.00 46.00 238 GLN C N 1
ATOM 9633 C CA . GLN C 1 260 ? 31.135 25.904 21.900 1.00 46.11 238 GLN C CA 1
ATOM 9634 C C . GLN C 1 260 ? 32.148 25.972 23.061 1.00 45.16 238 GLN C C 1
ATOM 9635 O O . GLN C 1 260 ? 33.308 25.612 22.908 1.00 44.56 238 GLN C O 1
ATOM 9641 N N . GLN C 1 261 ? 31.660 26.404 24.219 1.00 44.79 239 GLN C N 1
ATOM 9642 C CA . GLN C 1 261 ? 32.459 26.629 25.407 1.00 44.38 239 GLN C CA 1
ATOM 9643 C C . GLN C 1 261 ? 32.231 25.513 26.381 1.00 44.81 239 GLN C C 1
ATOM 9644 O O . GLN C 1 261 ? 31.089 25.110 26.586 1.00 44.85 239 GLN C O 1
ATOM 9650 N N . VAL C 1 262 ? 33.320 25.033 26.994 1.00 45.00 240 VAL C N 1
ATOM 9651 C CA . VAL C 1 262 ? 33.262 23.914 27.938 1.00 45.33 240 VAL C CA 1
ATOM 9652 C C . VAL C 1 262 ? 34.055 24.212 29.203 1.00 45.78 240 VAL C C 1
ATOM 9653 O O . VAL C 1 262 ? 35.009 24.988 29.161 1.00 46.37 240 VAL C O 1
ATOM 9657 N N . PRO C 1 263 ? 33.654 23.621 30.346 1.00 45.74 241 PRO C N 1
ATOM 9658 C CA . PRO C 1 263 ? 34.509 23.753 31.538 1.00 45.68 241 PRO C CA 1
ATOM 9659 C C . PRO C 1 263 ? 35.850 22.984 31.469 1.00 45.95 241 PRO C C 1
ATOM 9660 O O . PRO C 1 263 ? 36.036 22.099 30.618 1.00 45.40 241 PRO C O 1
ATOM 9664 N N . CYS C 1 264 ? 36.788 23.380 32.331 1.00 46.23 242 CYS C N 1
ATOM 9665 C CA . CYS C 1 264 ? 37.908 22.532 32.733 1.00 46.97 242 CYS C CA 1
ATOM 9666 C C . CYS C 1 264 ? 37.619 21.999 34.095 1.00 45.35 242 CYS C C 1
ATOM 9667 O O . CYS C 1 264 ? 36.976 22.653 34.897 1.00 45.89 242 CYS C O 1
ATOM 9670 N N . TYR C 1 265 ? 38.124 20.816 34.368 1.00 44.00 243 TYR C N 1
ATOM 9671 C CA . TYR C 1 265 ? 38.047 20.290 35.690 1.00 42.62 243 TYR C CA 1
ATOM 9672 C C . TYR C 1 265 ? 39.421 20.316 36.332 1.00 41.85 243 TYR C C 1
ATOM 9673 O O . TYR C 1 265 ? 40.452 20.437 35.661 1.00 40.80 243 TYR C O 1
ATOM 9682 N N . ILE C 1 266 ? 39.410 20.237 37.652 1.00 41.01 244 ILE C N 1
ATOM 9683 C CA . ILE C 1 266 ? 40.602 20.368 38.425 1.00 40.67 244 ILE C CA 1
ATOM 9684 C C . ILE C 1 266 ? 40.648 19.209 39.391 1.00 40.54 244 ILE C C 1
ATOM 9685 O O . ILE C 1 266 ? 39.685 18.939 40.110 1.00 40.48 244 ILE C O 1
ATOM 9690 N N . THR C 1 267 ? 41.778 18.514 39.403 1.00 40.38 245 THR C N 1
ATOM 9691 C CA . THR C 1 267 ? 42.055 17.610 40.503 1.00 39.88 245 THR C CA 1
ATOM 9692 C C . THR C 1 267 ? 43.342 18.045 41.208 1.00 40.34 245 THR C C 1
ATOM 9693 O O . THR C 1 267 ? 43.919 19.082 40.869 1.00 40.38 245 THR C O 1
ATOM 9697 N N . HIS C 1 268 ? 43.758 17.294 42.219 1.00 40.61 246 HIS C N 1
ATOM 9698 C CA . HIS C 1 268 ? 44.915 17.677 43.020 1.00 41.39 246 HIS C CA 1
ATOM 9699 C C . HIS C 1 268 ? 45.730 16.453 43.331 1.00 41.02 246 HIS C C 1
ATOM 9700 O O . HIS C 1 268 ? 45.220 15.353 43.545 1.00 41.16 246 HIS C O 1
ATOM 9707 N N . THR C 1 269 ? 47.015 16.681 43.293 1.00 40.21 247 THR C N 1
ATOM 9708 C CA . THR C 1 269 ? 48.009 15.857 43.915 1.00 40.18 247 THR C CA 1
ATOM 9709 C C . THR C 1 269 ? 47.708 15.686 45.419 1.00 40.01 247 THR C C 1
ATOM 9710 O O . THR C 1 269 ? 47.137 16.570 46.039 1.00 39.88 247 THR C O 1
ATOM 9714 N N . ASN C 1 270 ? 48.024 14.516 45.983 1.00 40.03 248 ASN C N 1
ATOM 9715 C CA . ASN C 1 270 ? 47.902 14.277 47.437 1.00 39.59 248 ASN C CA 1
ATOM 9716 C C . ASN C 1 270 ? 49.149 13.558 47.972 1.00 39.50 248 ASN C C 1
ATOM 9717 O O . ASN C 1 270 ? 50.042 13.229 47.212 1.00 38.44 248 ASN C O 1
ATOM 9722 N N . GLU C 1 271 ? 49.201 13.309 49.275 1.00 40.36 249 GLU C N 1
ATOM 9723 C CA . GLU C 1 271 ? 50.370 12.691 49.869 1.00 42.29 249 GLU C CA 1
ATOM 9724 C C . GLU C 1 271 ? 50.655 11.293 49.332 1.00 41.70 249 GLU C C 1
ATOM 9725 O O . GLU C 1 271 ? 51.838 10.942 49.180 1.00 42.69 249 GLU C O 1
ATOM 9731 N N . LYS C 1 272 ? 49.605 10.515 49.027 1.00 40.77 250 LYS C N 1
ATOM 9732 C CA . LYS C 1 272 ? 49.759 9.232 48.289 1.00 40.15 250 LYS C CA 1
ATOM 9733 C C . LYS C 1 272 ? 50.428 9.419 46.943 1.00 39.38 250 LYS C C 1
ATOM 9734 O O . LYS C 1 272 ? 51.295 8.642 46.605 1.00 39.30 250 LYS C O 1
ATOM 9737 N N . THR C 1 273 ? 50.034 10.455 46.182 1.00 39.11 251 THR C N 1
ATOM 9738 C CA . THR C 1 273 ? 50.714 10.800 44.926 1.00 38.51 251 THR C CA 1
ATOM 9739 C C . THR C 1 273 ? 52.209 11.045 45.136 1.00 38.84 251 THR C C 1
ATOM 9740 O O . THR C 1 273 ? 53.037 10.619 44.322 1.00 39.40 251 THR C O 1
ATOM 9744 N N . HIS C 1 274 ? 52.549 11.736 46.220 1.00 38.76 252 HIS C N 1
ATOM 9745 C CA . HIS C 1 274 ? 53.927 12.112 46.489 1.00 38.91 252 HIS C CA 1
ATOM 9746 C C . HIS C 1 274 ? 54.724 10.918 46.969 1.00 39.11 252 HIS C C 1
ATOM 9747 O O . HIS C 1 274 ? 55.902 10.818 46.657 1.00 38.96 252 HIS C O 1
ATOM 9754 N N . ASP C 1 275 ? 54.091 10.057 47.769 1.00 39.29 253 ASP C N 1
ATOM 9755 C CA . ASP C 1 275 ? 54.672 8.774 48.150 1.00 40.31 253 ASP C CA 1
ATOM 9756 C C . ASP C 1 275 ? 55.083 7.946 46.910 1.00 40.56 253 ASP C C 1
ATOM 9757 O O . ASP C 1 275 ? 56.204 7.444 46.848 1.00 41.48 253 ASP C O 1
ATOM 9762 N N . VAL C 1 276 ? 54.195 7.838 45.926 1.00 40.77 254 VAL C N 1
ATOM 9763 C CA . VAL C 1 276 ? 54.467 7.103 44.674 1.00 41.29 254 VAL C CA 1
ATOM 9764 C C . VAL C 1 276 ? 55.717 7.610 43.965 1.00 41.27 254 VAL C C 1
ATOM 9765 O O . VAL C 1 276 ? 56.581 6.825 43.554 1.00 41.86 254 VAL C O 1
ATOM 9769 N N . ILE C 1 277 ? 55.797 8.924 43.827 1.00 41.19 255 ILE C N 1
ATOM 9770 C CA . ILE C 1 277 ? 56.917 9.583 43.177 1.00 41.41 255 ILE C CA 1
ATOM 9771 C C . ILE C 1 277 ? 58.230 9.307 43.902 1.00 41.40 255 ILE C C 1
ATOM 9772 O O . ILE C 1 277 ? 59.226 9.000 43.267 1.00 41.11 255 ILE C O 1
ATOM 9777 N N . ARG C 1 278 ? 58.218 9.423 45.225 1.00 41.79 256 ARG C N 1
ATOM 9778 C CA . ARG C 1 278 ? 59.398 9.209 46.029 1.00 42.81 256 ARG C CA 1
ATOM 9779 C C . ARG C 1 278 ? 59.937 7.771 45.963 1.00 44.10 256 ARG C C 1
ATOM 9780 O O . ARG C 1 278 ? 61.141 7.568 46.051 1.00 44.45 256 ARG C O 1
ATOM 9788 N N . SER C 1 279 ? 59.051 6.784 45.848 1.00 45.43 257 SER C N 1
ATOM 9789 C CA . SER C 1 279 ? 59.465 5.378 45.775 1.00 47.06 257 SER C CA 1
ATOM 9790 C C . SER C 1 279 ? 60.139 5.062 44.449 1.00 48.15 257 SER C C 1
ATOM 9791 O O . SER C 1 279 ? 60.722 3.990 44.282 1.00 48.89 257 SER C O 1
ATOM 9794 N N . ASN C 1 280 ? 60.060 5.999 43.511 1.00 49.32 258 ASN C N 1
ATOM 9795 C CA . ASN C 1 280 ? 60.480 5.746 42.150 1.00 50.47 258 ASN C CA 1
ATOM 9796 C C . ASN C 1 280 ? 61.437 6.769 41.620 1.00 51.68 258 ASN C C 1
ATOM 9797 O O . ASN C 1 280 ? 61.682 6.819 40.424 1.00 51.81 258 ASN C O 1
ATOM 9802 N N . LEU C 1 281 ? 62.000 7.567 42.519 1.00 53.83 259 LEU C N 1
ATOM 9803 C CA . LEU C 1 281 ? 62.931 8.612 42.121 1.00 56.52 259 LEU C CA 1
ATOM 9804 C C . LEU C 1 281 ? 64.158 8.034 41.433 1.00 58.57 259 LEU C C 1
ATOM 9805 O O . LEU C 1 281 ? 64.707 8.655 40.511 1.00 59.28 259 LEU C O 1
ATOM 9810 N N . ASP C 1 282 ? 64.554 6.841 41.880 1.00 60.69 260 ASP C N 1
ATOM 9811 C CA . ASP C 1 282 ? 65.632 6.040 41.284 1.00 63.35 260 ASP C CA 1
ATOM 9812 C C . ASP C 1 282 ? 65.460 5.772 39.781 1.00 64.32 260 ASP C C 1
ATOM 9813 O O . ASP C 1 282 ? 66.443 5.534 39.077 1.00 64.71 260 ASP C O 1
ATOM 9818 N N . ARG C 1 283 ? 64.220 5.822 39.296 1.00 65.56 261 ARG C N 1
ATOM 9819 C CA . ARG C 1 283 ? 63.919 5.524 37.888 1.00 66.46 261 ARG C CA 1
ATOM 9820 C C . ARG C 1 283 ? 63.834 6.772 36.997 1.00 67.31 261 ARG C C 1
ATOM 9821 O O . ARG C 1 283 ? 63.205 6.741 35.931 1.00 67.66 261 ARG C O 1
ATOM 9829 N N . SER C 1 284 ? 64.487 7.848 37.461 1.00 68.57 262 SER C N 1
ATOM 9830 C CA . SER C 1 284 ? 64.778 9.115 36.726 1.00 69.39 262 SER C CA 1
ATOM 9831 C C . SER C 1 284 ? 63.764 10.222 37.041 1.00 70.08 262 SER C C 1
ATOM 9832 O O . SER C 1 284 ? 63.547 10.561 38.220 1.00 70.85 262 SER C O 1
ATOM 9835 N N . PRO C 1 300 ? 59.715 22.539 34.563 1.00 62.40 278 PRO C N 1
ATOM 9836 C CA . PRO C 1 300 ? 58.899 21.933 35.620 1.00 61.77 278 PRO C CA 1
ATOM 9837 C C . PRO C 1 300 ? 58.853 20.395 35.474 1.00 60.58 278 PRO C C 1
ATOM 9838 O O . PRO C 1 300 ? 59.677 19.826 34.747 1.00 61.81 278 PRO C O 1
ATOM 9842 N N . SER C 1 301 ? 57.912 19.743 36.156 1.00 57.74 279 SER C N 1
ATOM 9843 C CA . SER C 1 301 ? 57.777 18.272 36.203 1.00 54.59 279 SER C CA 1
ATOM 9844 C C . SER C 1 301 ? 57.332 17.916 37.597 1.00 52.60 279 SER C C 1
ATOM 9845 O O . SER C 1 301 ? 57.831 18.475 38.580 1.00 51.12 279 SER C O 1
ATOM 9848 N N . ILE C 1 302 ? 56.383 16.992 37.679 1.00 50.96 280 ILE C N 1
ATOM 9849 C CA . ILE C 1 302 ? 55.783 16.640 38.955 1.00 49.75 280 ILE C CA 1
ATOM 9850 C C . ILE C 1 302 ? 56.815 16.139 39.987 1.00 49.54 280 ILE C C 1
ATOM 9851 O O . ILE C 1 302 ? 56.721 16.500 41.168 1.00 49.37 280 ILE C O 1
ATOM 9856 N N . GLU C 1 303 ? 57.812 15.359 39.548 1.00 49.02 281 GLU C N 1
ATOM 9857 C CA . GLU C 1 303 ? 58.838 14.881 40.473 1.00 49.13 281 GLU C CA 1
ATOM 9858 C C . GLU C 1 303 ? 59.705 16.016 41.022 1.00 48.90 281 GLU C C 1
ATOM 9859 O O . GLU C 1 303 ? 59.991 16.055 42.224 1.00 49.12 281 GLU C O 1
ATOM 9865 N N . ASP C 1 304 ? 60.092 16.946 40.152 1.00 48.46 282 ASP C N 1
ATOM 9866 C CA . ASP C 1 304 ? 60.778 18.158 40.577 1.00 48.36 282 ASP C CA 1
ATOM 9867 C C . ASP C 1 304 ? 59.973 18.955 41.615 1.00 47.40 282 ASP C C 1
ATOM 9868 O O . ASP C 1 304 ? 60.539 19.423 42.600 1.00 46.67 282 ASP C O 1
ATOM 9873 N N . LYS C 1 305 ? 58.664 19.092 41.393 1.00 46.52 283 LYS C N 1
ATOM 9874 C CA . LYS C 1 305 ? 57.795 19.874 42.269 1.00 46.62 283 LYS C CA 1
ATOM 9875 C C . LYS C 1 305 ? 57.648 19.236 43.633 1.00 45.67 283 LYS C C 1
ATOM 9876 O O . LYS C 1 305 ? 57.586 19.937 44.639 1.00 45.66 283 LYS C O 1
ATOM 9882 N N . VAL C 1 306 ? 57.573 17.901 43.651 1.00 44.84 284 VAL C N 1
ATOM 9883 C CA . VAL C 1 306 ? 57.485 17.125 44.881 1.00 43.48 284 VAL C CA 1
ATOM 9884 C C . VAL C 1 306 ? 58.773 17.198 45.698 1.00 43.30 284 VAL C C 1
ATOM 9885 O O . VAL C 1 306 ? 58.729 17.275 46.949 1.00 43.39 284 VAL C O 1
ATOM 9889 N N . MET C 1 307 ? 59.910 17.159 44.998 1.00 43.06 285 MET C N 1
ATOM 9890 C CA . MET C 1 307 ? 61.220 17.237 45.643 1.00 43.02 285 MET C CA 1
ATOM 9891 C C . MET C 1 307 ? 61.403 18.629 46.245 1.00 43.70 285 MET C C 1
ATOM 9892 O O . MET C 1 307 ? 61.902 18.745 47.366 1.00 43.42 285 MET C O 1
ATOM 9897 N N . ARG C 1 308 ? 60.957 19.659 45.514 1.00 44.19 286 ARG C N 1
ATOM 9898 C CA . ARG C 1 308 ? 61.108 21.074 45.902 1.00 45.19 286 ARG C CA 1
ATOM 9899 C C . ARG C 1 308 ? 59.982 21.640 46.800 1.00 44.83 286 ARG C C 1
ATOM 9900 O O . ARG C 1 308 ? 60.038 22.799 47.203 1.00 44.61 286 ARG C O 1
ATOM 9908 N N . PHE C 1 309 ? 58.973 20.839 47.134 1.00 44.34 287 PHE C N 1
ATOM 9909 C CA . PHE C 1 309 ? 57.789 21.396 47.818 1.00 44.12 287 PHE C CA 1
ATOM 9910 C C . PHE C 1 309 ? 57.402 20.614 49.095 1.00 43.93 287 PHE C C 1
ATOM 9911 O O . PHE C 1 309 ? 57.840 19.480 49.303 1.00 43.73 287 PHE C O 1
ATOM 9913 N N . ALA C 1 310 ? 56.565 21.228 49.925 1.00 44.61 288 ALA C N 1
ATOM 9914 C CA . ALA C 1 310 ? 56.207 20.697 51.228 1.00 45.32 288 ALA C CA 1
ATOM 9915 C C . ALA C 1 310 ? 55.288 19.479 51.396 1.00 46.66 288 ALA C C 1
ATOM 9916 O O . ALA C 1 310 ? 55.347 18.875 52.453 1.00 48.29 288 ALA C O 1
ATOM 9918 N N . ASP C 1 311 ? 54.438 19.074 50.467 1.00 46.85 289 ASP C N 1
ATOM 9919 C CA . ASP C 1 311 ? 53.520 17.925 50.822 1.00 47.76 289 ASP C CA 1
ATOM 9920 C C . ASP C 1 311 ? 52.162 18.408 51.338 1.00 48.66 289 ASP C C 1
ATOM 9921 O O . ASP C 1 311 ? 51.105 17.835 50.997 1.00 48.65 289 ASP C O 1
ATOM 9926 N N . ARG C 1 312 ? 52.205 19.426 52.199 1.00 48.88 290 ARG C N 1
ATOM 9927 C CA . ARG C 1 312 ? 51.024 20.187 52.518 1.00 50.03 290 ARG C CA 1
ATOM 9928 C C . ARG C 1 312 ? 50.619 21.015 51.289 1.00 50.34 290 ARG C C 1
ATOM 9929 O O . ARG C 1 312 ? 49.463 21.376 51.148 1.00 51.45 290 ARG C O 1
ATOM 9937 N N . ASN C 1 313 ? 51.570 21.306 50.409 1.00 50.49 291 ASN C N 1
ATOM 9938 C CA . ASN C 1 313 ? 51.291 21.951 49.137 1.00 50.88 291 ASN C CA 1
ATOM 9939 C C . ASN C 1 313 ? 50.821 20.970 48.063 1.00 50.86 291 ASN C C 1
ATOM 9940 O O . ASN C 1 313 ? 51.612 20.547 47.228 1.00 51.20 291 ASN C O 1
ATOM 9945 N N . GLN C 1 314 ? 49.539 20.607 48.089 1.00 50.80 292 GLN C N 1
ATOM 9946 C CA . GLN C 1 314 ? 48.920 19.808 47.026 1.00 50.82 292 GLN C CA 1
ATOM 9947 C C . GLN C 1 314 ? 48.811 20.534 45.672 1.00 50.30 292 GLN C C 1
ATOM 9948 O O . GLN C 1 314 ? 48.042 21.484 45.514 1.00 50.86 292 GLN C O 1
ATOM 9954 N N . HIS C 1 315 ? 49.575 20.064 44.694 1.00 49.19 293 HIS C N 1
ATOM 9955 C CA . HIS C 1 315 ? 49.616 20.675 43.385 1.00 48.13 293 HIS C CA 1
ATOM 9956 C C . HIS C 1 315 ? 48.333 20.451 42.609 1.00 47.47 293 HIS C C 1
ATOM 9957 O O . HIS C 1 315 ? 47.761 19.367 42.617 1.00 47.54 293 HIS C O 1
ATOM 9964 N N . GLN C 1 316 ? 47.884 21.513 41.952 1.00 47.22 294 GLN C N 1
ATOM 9965 C CA . GLN C 1 316 ? 46.666 21.523 41.176 1.00 46.52 294 GLN C CA 1
ATOM 9966 C C . GLN C 1 316 ? 46.925 20.926 39.814 1.00 44.92 294 GLN C C 1
ATOM 9967 O O . GLN C 1 316 ? 47.946 21.233 39.189 1.00 44.84 294 GLN C O 1
ATOM 9973 N N . ILE C 1 317 ? 46.005 20.073 39.369 1.00 42.62 295 ILE C N 1
ATOM 9974 C CA . ILE C 1 317 ? 46.093 19.470 38.049 1.00 41.81 295 ILE C CA 1
ATOM 9975 C C . ILE C 1 317 ? 44.860 19.833 37.239 1.00 41.61 295 ILE C C 1
ATOM 9976 O O . ILE C 1 317 ? 43.748 19.369 37.543 1.00 42.15 295 ILE C O 1
ATOM 9981 N N . PHE C 1 318 ? 45.071 20.653 36.216 1.00 40.93 296 PHE C N 1
ATOM 9982 C CA . PHE C 1 318 ? 44.003 21.138 35.361 1.00 41.01 296 PHE C CA 1
ATOM 9983 C C . PHE C 1 318 ? 43.785 20.188 34.222 1.00 40.10 296 PHE C C 1
ATOM 9984 O O . PHE C 1 318 ? 44.649 20.023 33.371 1.00 40.14 296 PHE C O 1
ATOM 9992 N N . LEU C 1 319 ? 42.613 19.573 34.213 1.00 39.82 297 LEU C N 1
ATOM 9993 C CA . LEU C 1 319 ? 42.256 18.571 33.210 1.00 40.07 297 LEU C CA 1
ATOM 9994 C C . LEU C 1 319 ? 41.768 19.271 31.952 1.00 40.41 297 LEU C C 1
ATOM 9995 O O . LEU C 1 319 ? 40.589 19.532 31.801 1.00 40.91 297 LEU C O 1
ATOM 10000 N N . GLU C 1 320 ? 42.703 19.607 31.072 1.00 40.89 298 GLU C N 1
ATOM 10001 C CA . GLU C 1 320 ? 42.411 20.427 29.902 1.00 41.69 298 GLU C CA 1
ATOM 10002 C C . GLU C 1 320 ? 41.906 19.504 28.822 1.00 41.17 298 GLU C C 1
ATOM 10003 O O . GLU C 1 320 ? 42.575 18.527 28.504 1.00 41.40 298 GLU C O 1
ATOM 10009 N N . PRO C 1 321 ? 40.711 19.792 28.268 1.00 41.51 299 PRO C N 1
ATOM 10010 C CA . PRO C 1 321 ? 40.130 19.020 27.158 1.00 41.36 299 PRO C CA 1
ATOM 10011 C C . PRO C 1 321 ? 40.959 19.238 25.907 1.00 41.87 299 PRO C C 1
ATOM 10012 O O . PRO C 1 321 ? 41.371 20.374 25.641 1.00 41.97 299 PRO C O 1
ATOM 10016 N N . GLU C 1 322 ? 41.221 18.172 25.146 1.00 42.03 300 GLU C N 1
ATOM 10017 C CA . GLU C 1 322 ? 42.025 18.319 23.938 1.00 42.31 300 GLU C CA 1
ATOM 10018 C C . GLU C 1 322 ? 41.176 18.839 22.777 1.00 42.04 300 GLU C C 1
ATOM 10019 O O . GLU C 1 322 ? 41.717 19.168 21.713 1.00 42.77 300 GLU C O 1
ATOM 10025 N N . GLY C 1 323 ? 39.859 18.889 22.966 1.00 40.72 301 GLY C N 1
ATOM 10026 C CA . GLY C 1 323 ? 38.974 19.426 21.964 1.00 40.66 301 GLY C CA 1
ATOM 10027 C C . GLY C 1 323 ? 37.531 19.028 22.174 1.00 41.11 301 GLY C C 1
ATOM 10028 O O . GLY C 1 323 ? 37.225 18.207 23.031 1.00 41.43 301 GLY C O 1
ATOM 10029 N N . LEU C 1 324 ? 36.641 19.619 21.382 1.00 41.10 302 LEU C N 1
ATOM 10030 C CA . LEU C 1 324 ? 35.213 19.315 21.442 1.00 41.37 302 LEU C CA 1
ATOM 10031 C C . LEU C 1 324 ? 34.901 17.917 20.903 1.00 41.65 302 LEU C C 1
ATOM 10032 O O . LEU C 1 324 ? 33.901 17.303 21.291 1.00 41.33 302 LEU C O 1
ATOM 10037 N N . THR C 1 325 ? 35.734 17.433 19.987 1.00 41.95 303 THR C N 1
ATOM 10038 C CA . THR C 1 325 ? 35.467 16.151 19.349 1.00 42.37 303 THR C CA 1
ATOM 10039 C C . THR C 1 325 ? 36.536 15.120 19.708 1.00 42.34 303 THR C C 1
ATOM 10040 O O . THR C 1 325 ? 36.827 14.229 18.915 1.00 43.01 303 THR C O 1
ATOM 10044 N N . SER C 1 326 ? 37.125 15.263 20.896 1.00 41.74 304 SER C N 1
ATOM 10045 C CA . SER C 1 326 ? 38.192 14.389 21.382 1.00 41.22 304 SER C CA 1
ATOM 10046 C C . SER C 1 326 ? 37.784 13.936 22.759 1.00 41.20 304 SER C C 1
ATOM 10047 O O . SER C 1 326 ? 37.174 14.700 23.473 1.00 41.35 304 SER C O 1
ATOM 10050 N N . ASN C 1 327 ? 38.081 12.694 23.132 1.00 41.61 305 ASN C N 1
ATOM 10051 C CA . ASN C 1 327 ? 37.839 12.238 24.510 1.00 41.56 305 ASN C CA 1
ATOM 10052 C C . ASN C 1 327 ? 39.109 12.301 25.338 1.00 41.43 305 ASN C C 1
ATOM 10053 O O . ASN C 1 327 ? 39.161 11.791 26.439 1.00 41.48 305 ASN C O 1
ATOM 10058 N N . GLU C 1 328 ? 40.139 12.917 24.793 1.00 41.52 306 GLU C N 1
ATOM 10059 C CA . GLU C 1 328 ? 41.401 13.032 25.499 1.00 42.42 306 GLU C CA 1
ATOM 10060 C C . GLU C 1 328 ? 41.508 14.257 26.410 1.00 41.73 306 GLU C C 1
ATOM 10061 O O . GLU C 1 328 ? 41.007 15.346 26.099 1.00 41.29 306 GLU C O 1
ATOM 10067 N N . ILE C 1 329 ? 42.196 14.041 27.531 1.00 41.35 307 ILE C N 1
ATOM 10068 C CA . ILE C 1 329 ? 42.420 15.041 28.566 1.00 40.49 307 ILE C CA 1
ATOM 10069 C C . ILE C 1 329 ? 43.937 15.248 28.772 1.00 40.56 307 ILE C C 1
ATOM 10070 O O . ILE C 1 329 ? 44.711 14.273 28.887 1.00 40.27 307 ILE C O 1
ATOM 10075 N N . TYR C 1 330 ? 44.347 16.517 28.787 1.00 39.79 308 TYR C N 1
ATOM 10076 C CA . TYR C 1 330 ? 45.727 16.906 29.056 1.00 39.11 308 TYR C CA 1
ATOM 10077 C C . TYR C 1 330 ? 45.784 17.275 30.531 1.00 39.52 308 TYR C C 1
ATOM 10078 O O . TYR C 1 330 ? 45.245 18.309 30.930 1.00 39.72 308 TYR C O 1
ATOM 10087 N N . PRO C 1 331 ? 46.417 16.427 31.368 1.00 39.78 309 PRO C N 1
ATOM 10088 C CA . PRO C 1 331 ? 46.458 16.799 32.775 1.00 39.68 309 PRO C CA 1
ATOM 10089 C C . PRO C 1 331 ? 47.658 17.718 33.016 1.00 39.89 309 PRO C C 1
ATOM 10090 O O . PRO C 1 331 ? 48.800 17.256 33.139 1.00 39.61 309 PRO C O 1
ATOM 10094 N N . ASN C 1 332 ? 47.381 19.017 33.022 1.00 40.01 310 ASN C N 1
ATOM 10095 C CA . ASN C 1 332 ? 48.399 20.044 33.153 1.00 40.53 310 ASN C CA 1
ATOM 10096 C C . ASN C 1 332 ? 48.884 20.074 34.602 1.00 40.58 310 ASN C C 1
ATOM 10097 O O . ASN C 1 332 ? 48.107 20.351 35.529 1.00 40.26 310 ASN C O 1
ATOM 10102 N N . GLY C 1 333 ? 50.167 19.778 34.789 1.00 40.86 311 GLY C N 1
ATOM 10103 C CA . GLY C 1 333 ? 50.729 19.637 36.111 1.00 41.15 311 GLY C CA 1
ATOM 10104 C C . GLY C 1 333 ? 51.431 18.312 36.375 1.00 42.61 311 GLY C C 1
ATOM 10105 O O . GLY C 1 333 ? 52.162 18.183 37.386 1.00 43.09 311 GLY C O 1
ATOM 10106 N N . ILE C 1 334 ? 51.223 17.308 35.519 1.00 43.09 312 ILE C N 1
ATOM 10107 C CA . ILE C 1 334 ? 51.905 16.011 35.755 1.00 44.39 312 ILE C CA 1
ATOM 10108 C C . ILE C 1 334 ? 52.819 15.492 34.653 1.00 44.75 312 ILE C C 1
ATOM 10109 O O . ILE C 1 334 ? 52.897 14.282 34.443 1.00 45.02 312 ILE C O 1
ATOM 10114 N N . SER C 1 335 ? 53.530 16.396 33.979 1.00 45.12 313 SER C N 1
ATOM 10115 C CA . SER C 1 335 ? 54.694 16.006 33.187 1.00 45.89 313 SER C CA 1
ATOM 10116 C C . SER C 1 335 ? 55.688 15.209 34.007 1.00 46.29 313 SER C C 1
ATOM 10117 O O . SER C 1 335 ? 55.994 15.555 35.139 1.00 46.76 313 SER C O 1
ATOM 10120 N N . THR C 1 336 ? 56.170 14.128 33.423 1.00 47.41 314 THR C N 1
ATOM 10121 C CA . THR C 1 336 ? 57.156 13.276 34.051 1.00 48.97 314 THR C CA 1
ATOM 10122 C C . THR C 1 336 ? 58.057 12.705 32.973 1.00 49.25 314 THR C C 1
ATOM 10123 O O . THR C 1 336 ? 57.655 12.581 31.807 1.00 49.84 314 THR C O 1
ATOM 10127 N N . SER C 1 337 ? 59.252 12.311 33.397 1.00 49.54 315 SER C N 1
ATOM 10128 C CA . SER C 1 337 ? 60.054 11.337 32.670 1.00 50.02 315 SER C CA 1
ATOM 10129 C C . SER C 1 337 ? 60.047 9.977 33.393 1.00 50.16 315 SER C C 1
ATOM 10130 O O . SER C 1 337 ? 60.718 9.045 32.947 1.00 51.11 315 SER C O 1
ATOM 10133 N N . LEU C 1 338 ? 59.281 9.858 34.485 1.00 49.41 316 LEU C N 1
ATOM 10134 C CA . LEU C 1 338 ? 59.114 8.570 35.180 1.00 48.86 316 LEU C CA 1
ATOM 10135 C C . LEU C 1 338 ? 58.454 7.519 34.267 1.00 48.55 316 LEU C C 1
ATOM 10136 O O . LEU C 1 338 ? 57.662 7.869 33.401 1.00 49.19 316 LEU C O 1
ATOM 10141 N N . PRO C 1 339 ? 58.815 6.231 34.434 1.00 47.86 317 PRO C N 1
ATOM 10142 C CA . PRO C 1 339 ? 58.246 5.181 33.592 1.00 47.23 317 PRO C CA 1
ATOM 10143 C C . PRO C 1 339 ? 56.731 4.990 33.711 1.00 46.83 317 PRO C C 1
ATOM 10144 O O . PRO C 1 339 ? 56.117 5.334 34.735 1.00 46.41 317 PRO C O 1
ATOM 10148 N N . PHE C 1 340 ? 56.168 4.394 32.658 1.00 46.18 318 PHE C N 1
ATOM 10149 C CA . PHE C 1 340 ? 54.742 4.190 32.499 1.00 45.41 318 PHE C CA 1
ATOM 10150 C C . PHE C 1 340 ? 54.009 3.650 33.716 1.00 45.37 318 PHE C C 1
ATOM 10151 O O . PHE C 1 340 ? 52.947 4.153 34.070 1.00 45.50 318 PHE C O 1
ATOM 10159 N N . ASP C 1 341 ? 54.549 2.616 34.347 1.00 45.54 319 ASP C N 1
ATOM 10160 C CA . ASP C 1 341 ? 53.887 2.036 35.512 1.00 45.55 319 ASP C CA 1
ATOM 10161 C C . ASP C 1 341 ? 53.772 3.023 36.670 1.00 45.01 319 ASP C C 1
ATOM 10162 O O . ASP C 1 341 ? 52.834 2.941 37.477 1.00 45.39 319 ASP C O 1
ATOM 10167 N N . VAL C 1 342 ? 54.721 3.955 36.737 1.00 44.21 320 VAL C N 1
ATOM 10168 C CA . VAL C 1 342 ? 54.718 5.002 37.761 1.00 43.02 320 VAL C CA 1
ATOM 10169 C C . VAL C 1 342 ? 53.685 6.068 37.389 1.00 42.28 320 VAL C C 1
ATOM 10170 O O . VAL C 1 342 ? 52.858 6.436 38.227 1.00 41.54 320 VAL C O 1
ATOM 10174 N N . GLN C 1 343 ? 53.717 6.513 36.127 1.00 42.07 321 GLN C N 1
ATOM 10175 C CA . GLN C 1 343 ? 52.709 7.431 35.559 1.00 41.96 321 GLN C CA 1
ATOM 10176 C C . GLN C 1 343 ? 51.276 7.020 35.897 1.00 42.55 321 GLN C C 1
ATOM 10177 O O . GLN C 1 343 ? 50.465 7.850 36.296 1.00 42.29 321 GLN C O 1
ATOM 10183 N N . MET C 1 344 ? 50.985 5.734 35.754 1.00 43.58 322 MET C N 1
ATOM 10184 C CA . MET C 1 344 ? 49.660 5.190 36.013 1.00 45.46 322 MET C CA 1
ATOM 10185 C C . MET C 1 344 ? 49.282 5.252 37.487 1.00 43.50 322 MET C C 1
ATOM 10186 O O . MET C 1 344 ? 48.124 5.526 37.842 1.00 43.40 322 MET C O 1
ATOM 10191 N N . GLN C 1 345 ? 50.256 4.986 38.344 1.00 42.24 323 GLN C N 1
ATOM 10192 C CA . GLN C 1 345 ? 50.059 5.147 39.775 1.00 41.61 323 GLN C CA 1
ATOM 10193 C C . GLN C 1 345 ? 49.890 6.613 40.197 1.00 40.85 323 GLN C C 1
ATOM 10194 O O . GLN C 1 345 ? 49.092 6.908 41.080 1.00 40.89 323 GLN C O 1
ATOM 10200 N N . ILE C 1 346 ? 50.652 7.514 39.584 1.00 39.43 324 ILE C N 1
ATOM 10201 C CA . ILE C 1 346 ? 50.506 8.941 39.841 1.00 39.22 324 ILE C CA 1
ATOM 10202 C C . ILE C 1 346 ? 49.077 9.418 39.492 1.00 38.98 324 ILE C C 1
ATOM 10203 O O . ILE C 1 346 ? 48.407 10.059 40.301 1.00 38.10 324 ILE C O 1
ATOM 10208 N N . VAL C 1 347 ? 48.625 9.051 38.296 1.00 38.31 325 VAL C N 1
ATOM 10209 C CA . VAL C 1 347 ? 47.280 9.323 37.842 1.00 37.79 325 VAL C CA 1
ATOM 10210 C C . VAL C 1 347 ? 46.233 8.711 38.780 1.00 38.30 325 VAL C C 1
ATOM 10211 O O . VAL C 1 347 ? 45.375 9.416 39.257 1.00 38.81 325 VAL C O 1
ATOM 10215 N N . ARG C 1 348 ? 46.313 7.417 39.070 1.00 38.73 326 ARG C N 1
ATOM 10216 C CA . ARG C 1 348 ? 45.240 6.757 39.847 1.00 39.52 326 ARG C CA 1
ATOM 10217 C C . ARG C 1 348 ? 45.181 7.056 41.337 1.00 38.77 326 ARG C C 1
ATOM 10218 O O . ARG C 1 348 ? 44.177 6.750 42.003 1.00 37.75 326 ARG C O 1
ATOM 10226 N N . SER C 1 349 ? 46.253 7.679 41.836 1.00 38.04 327 SER C N 1
ATOM 10227 C CA . SER C 1 349 ? 46.323 8.154 43.212 1.00 37.32 327 SER C CA 1
ATOM 10228 C C . SER C 1 349 ? 45.376 9.344 43.440 1.00 37.21 327 SER C C 1
ATOM 10229 O O . SER C 1 349 ? 45.029 9.639 44.583 1.00 36.95 327 SER C O 1
ATOM 10232 N N . MET C 1 350 ? 44.974 10.021 42.355 1.00 36.97 328 MET C N 1
ATOM 10233 C CA . MET C 1 350 ? 44.274 11.308 42.452 1.00 36.38 328 MET C CA 1
ATOM 10234 C C . MET C 1 350 ? 42.754 11.191 42.407 1.00 38.03 328 MET C C 1
ATOM 10235 O O . MET C 1 350 ? 42.201 10.336 41.716 1.00 38.28 328 MET C O 1
ATOM 10240 N N . GLN C 1 351 ? 42.078 12.063 43.141 1.00 39.16 329 GLN C N 1
ATOM 10241 C CA . GLN C 1 351 ? 40.621 12.083 43.174 1.00 40.84 329 GLN C CA 1
ATOM 10242 C C . GLN C 1 351 ? 40.031 12.170 41.757 1.00 40.44 329 GLN C C 1
ATOM 10243 O O . GLN C 1 351 ? 40.488 12.986 40.923 1.00 40.12 329 GLN C O 1
ATOM 10249 N N . GLY C 1 352 ? 39.018 11.335 41.498 1.00 40.01 330 GLY C N 1
ATOM 10250 C CA . GLY C 1 352 ? 38.366 11.259 40.196 1.00 38.93 330 GLY C CA 1
ATOM 10251 C C . GLY C 1 352 ? 39.092 10.360 39.216 1.00 38.85 330 GLY C C 1
ATOM 10252 O O . GLY C 1 352 ? 38.521 9.932 38.230 1.00 39.03 330 GLY C O 1
ATOM 10253 N N . MET C 1 353 ? 40.351 10.045 39.499 1.00 39.12 331 MET C N 1
ATOM 10254 C CA . MET C 1 353 ? 41.210 9.363 38.526 1.00 38.88 331 MET C CA 1
ATOM 10255 C C . MET C 1 353 ? 41.507 7.897 38.851 1.00 39.30 331 MET C C 1
ATOM 10256 O O . MET C 1 353 ? 42.343 7.280 38.184 1.00 39.28 331 MET C O 1
ATOM 10261 N N . GLU C 1 354 ? 40.824 7.357 39.858 1.00 39.49 332 GLU C N 1
ATOM 10262 C CA . GLU C 1 354 ? 41.064 6.006 40.372 1.00 41.03 332 GLU C CA 1
ATOM 10263 C C . GLU C 1 354 ? 40.978 4.904 39.311 1.00 41.19 332 GLU C C 1
ATOM 10264 O O . GLU C 1 354 ? 41.674 3.894 39.414 1.00 41.46 332 GLU C O 1
ATOM 10270 N N . ASN C 1 355 ? 40.139 5.110 38.292 1.00 41.05 333 ASN C N 1
ATOM 10271 C CA . ASN C 1 355 ? 39.971 4.157 37.201 1.00 40.81 333 ASN C CA 1
ATOM 10272 C C . ASN C 1 355 ? 40.384 4.717 35.868 1.00 40.60 333 ASN C C 1
ATOM 10273 O O . ASN C 1 355 ? 40.041 4.163 34.833 1.00 40.79 333 ASN C O 1
ATOM 10278 N N . ALA C 1 356 ? 41.127 5.817 35.905 1.00 40.23 334 ALA C N 1
ATOM 10279 C CA . ALA C 1 356 ? 41.565 6.498 34.698 1.00 40.01 334 ALA C CA 1
ATOM 10280 C C . ALA C 1 356 ? 42.571 5.690 33.889 1.00 39.56 334 ALA C C 1
ATOM 10281 O O . ALA C 1 356 ? 43.411 4.988 34.438 1.00 39.50 334 ALA C O 1
ATOM 10283 N N . LYS C 1 357 ? 42.476 5.819 32.570 1.00 39.51 335 LYS C N 1
ATOM 10284 C CA . LYS C 1 357 ? 43.339 5.101 31.640 1.00 39.17 335 LYS C CA 1
ATOM 10285 C C . LYS C 1 357 ? 44.130 6.061 30.772 1.00 38.34 335 LYS C C 1
ATOM 10286 O O . LYS C 1 357 ? 43.588 7.043 30.243 1.00 38.38 335 LYS C O 1
ATOM 10292 N N . ILE C 1 358 ? 45.408 5.762 30.625 1.00 37.99 336 ILE C N 1
ATOM 10293 C CA . ILE C 1 358 ? 46.304 6.530 29.780 1.00 38.03 336 ILE C CA 1
ATOM 10294 C C . ILE C 1 358 ? 46.154 6.109 28.310 1.00 39.34 336 ILE C C 1
ATOM 10295 O O . ILE C 1 358 ? 46.114 4.913 27.984 1.00 39.65 336 ILE C O 1
ATOM 10300 N N . VAL C 1 359 ? 46.071 7.106 27.436 1.00 40.19 337 VAL C N 1
ATOM 10301 C CA . VAL C 1 359 ? 45.903 6.916 26.004 1.00 41.34 337 VAL C CA 1
ATOM 10302 C C . VAL C 1 359 ? 47.232 7.130 25.255 1.00 42.41 337 VAL C C 1
ATOM 10303 O O . VAL C 1 359 ? 47.551 6.419 24.298 1.00 42.86 337 VAL C O 1
ATOM 10307 N N . ARG C 1 360 ? 47.969 8.154 25.669 1.00 44.05 338 ARG C N 1
ATOM 10308 C CA . ARG C 1 360 ? 49.301 8.470 25.131 1.00 45.23 338 ARG C CA 1
ATOM 10309 C C . ARG C 1 360 ? 50.208 8.612 26.357 1.00 46.10 338 ARG C C 1
ATOM 10310 O O . ARG C 1 360 ? 49.961 9.458 27.216 1.00 45.51 338 ARG C O 1
ATOM 10318 N N . PRO C 1 361 ? 51.260 7.788 26.450 1.00 47.47 339 PRO C N 1
ATOM 10319 C CA . PRO C 1 361 ? 52.133 7.922 27.612 1.00 48.75 339 PRO C CA 1
ATOM 10320 C C . PRO C 1 361 ? 52.835 9.281 27.617 1.00 49.78 339 PRO C C 1
ATOM 10321 O O . PRO C 1 361 ? 53.042 9.878 26.558 1.00 49.40 339 PRO C O 1
ATOM 10325 N N . GLY C 1 362 ? 53.192 9.758 28.802 1.00 51.41 340 GLY C N 1
ATOM 10326 C CA . GLY C 1 362 ? 54.024 10.950 28.914 1.00 53.77 340 GLY C CA 1
ATOM 10327 C C . GLY C 1 362 ? 55.476 10.640 28.630 1.00 55.52 340 GLY C C 1
ATOM 10328 O O . GLY C 1 362 ? 55.890 9.481 28.640 1.00 55.48 340 GLY C O 1
ATOM 10329 N N . TYR C 1 363 ? 56.253 11.684 28.372 1.00 57.93 341 TYR C N 1
ATOM 10330 C CA . TYR C 1 363 ? 57.697 11.554 28.170 1.00 60.09 341 TYR C CA 1
ATOM 10331 C C . TYR C 1 363 ? 58.415 12.880 28.442 1.00 61.26 341 TYR C C 1
ATOM 10332 O O . TYR C 1 363 ? 57.795 13.863 28.857 1.00 62.09 341 TYR C O 1
ATOM 10341 N N . ALA C 1 364 ? 59.731 12.892 28.251 1.00 62.68 342 ALA C N 1
ATOM 10342 C CA . ALA C 1 364 ? 60.505 14.139 28.215 1.00 63.49 342 ALA C CA 1
ATOM 10343 C C . ALA C 1 364 ? 61.269 14.211 26.896 1.00 64.00 342 ALA C C 1
ATOM 10344 O O . ALA C 1 364 ? 61.706 13.190 26.387 1.00 63.97 342 ALA C O 1
ATOM 10346 N N . ILE C 1 365 ? 61.379 15.407 26.325 1.00 65.04 343 ILE C N 1
ATOM 10347 C CA . ILE C 1 365 ? 62.142 15.619 25.091 1.00 66.34 343 ILE C CA 1
ATOM 10348 C C . ILE C 1 365 ? 63.377 16.445 25.443 1.00 66.79 343 ILE C C 1
ATOM 10349 O O . ILE C 1 365 ? 63.368 17.218 26.408 1.00 66.90 343 ILE C O 1
ATOM 10354 N N . GLU C 1 366 ? 64.442 16.260 24.670 1.00 67.35 344 GLU C N 1
ATOM 10355 C CA . GLU C 1 366 ? 65.636 17.096 24.761 1.00 67.68 344 GLU C CA 1
ATOM 10356 C C . GLU C 1 366 ? 65.982 17.565 23.353 1.00 67.87 344 GLU C C 1
ATOM 10357 O O . GLU C 1 366 ? 65.855 16.806 22.395 1.00 68.00 344 GLU C O 1
ATOM 10359 N N . TYR C 1 367 ? 66.380 18.826 23.224 1.00 68.09 345 TYR C N 1
ATOM 10360 C CA . TYR C 1 367 ? 66.690 19.413 21.922 1.00 68.17 345 TYR C CA 1
ATOM 10361 C C . TYR C 1 367 ? 67.767 20.487 22.108 1.00 68.43 345 TYR C C 1
ATOM 10362 O O . TYR C 1 367 ? 68.069 20.864 23.245 1.00 68.30 345 TYR C O 1
ATOM 10364 N N . ASP C 1 368 ? 68.348 20.971 21.009 1.00 68.82 346 ASP C N 1
ATOM 10365 C CA . ASP C 1 368 ? 69.363 22.034 21.081 1.00 69.43 346 ASP C CA 1
ATOM 10366 C C . ASP C 1 368 ? 68.912 23.435 20.614 1.00 69.75 346 ASP C C 1
ATOM 10367 O O . ASP C 1 368 ? 67.978 23.582 19.824 1.00 70.10 346 ASP C O 1
ATOM 10372 N N . PHE C 1 369 ? 69.580 24.444 21.169 1.00 69.94 347 PHE C N 1
ATOM 10373 C CA . PHE C 1 369 ? 69.758 25.795 20.602 1.00 69.82 347 PHE C CA 1
ATOM 10374 C C . PHE C 1 369 ? 71.249 26.022 20.942 1.00 70.05 347 PHE C C 1
ATOM 10375 O O . PHE C 1 369 ? 71.861 25.043 21.355 1.00 70.64 347 PHE C O 1
ATOM 10383 N N . PHE C 1 370 ? 71.937 27.160 20.782 1.00 70.08 348 PHE C N 1
ATOM 10384 C CA . PHE C 1 370 ? 71.742 28.383 19.981 1.00 69.84 348 PHE C CA 1
ATOM 10385 C C . PHE C 1 370 ? 71.359 29.608 20.793 1.00 69.66 348 PHE C C 1
ATOM 10386 O O . PHE C 1 370 ? 70.245 30.130 20.727 1.00 69.68 348 PHE C O 1
ATOM 10394 N N . ASP C 1 371 ? 72.354 30.028 21.573 1.00 69.33 349 ASP C N 1
ATOM 10395 C CA . ASP C 1 371 ? 72.305 31.195 22.430 1.00 69.11 349 ASP C CA 1
ATOM 10396 C C . ASP C 1 371 ? 72.069 32.421 21.553 1.00 68.87 349 ASP C C 1
ATOM 10397 O O . ASP C 1 371 ? 72.921 32.753 20.718 1.00 68.83 349 ASP C O 1
ATOM 10402 N N . PRO C 1 372 ? 70.895 33.076 21.723 1.00 68.55 350 PRO C N 1
ATOM 10403 C CA . PRO C 1 372 ? 70.458 34.197 20.876 1.00 68.20 350 PRO C CA 1
ATOM 10404 C C . PRO C 1 372 ? 71.164 35.544 21.138 1.00 67.98 350 PRO C C 1
ATOM 10405 O O . PRO C 1 372 ? 70.747 36.565 20.581 1.00 67.84 350 PRO C O 1
ATOM 10409 N N . ARG C 1 373 ? 72.214 35.543 21.967 1.00 67.63 351 ARG C N 1
ATOM 10410 C CA . ARG C 1 373 ? 73.145 36.675 22.035 1.00 67.31 351 ARG C CA 1
ATOM 10411 C C . ARG C 1 373 ? 73.973 36.737 20.758 1.00 67.04 351 ARG C C 1
ATOM 10412 O O . ARG C 1 373 ? 74.532 37.783 20.428 1.00 67.09 351 ARG C O 1
ATOM 10420 N N . ASP C 1 374 ? 74.066 35.604 20.063 1.00 66.67 352 ASP C N 1
ATOM 10421 C CA . ASP C 1 374 ? 74.699 35.528 18.748 1.00 66.65 352 ASP C CA 1
ATOM 10422 C C . ASP C 1 374 ? 73.790 36.107 17.653 1.00 66.09 352 ASP C C 1
ATOM 10423 O O . ASP C 1 374 ? 73.983 35.829 16.462 1.00 65.83 352 ASP C O 1
ATOM 10428 N N . LEU C 1 375 ? 72.806 36.907 18.070 1.00 65.57 353 LEU C N 1
ATOM 10429 C CA . LEU C 1 375 ? 71.839 37.531 17.166 1.00 65.10 353 LEU C CA 1
ATOM 10430 C C . LEU C 1 375 ? 71.767 39.049 17.344 1.00 65.23 353 LEU C C 1
ATOM 10431 O O . LEU C 1 375 ? 72.010 39.575 18.434 1.00 65.10 353 LEU C O 1
ATOM 10436 N N . LYS C 1 376 ? 71.428 39.745 16.262 1.00 65.41 354 LYS C N 1
ATOM 10437 C CA . LYS C 1 376 ? 71.144 41.183 16.309 1.00 65.74 354 LYS C CA 1
ATOM 10438 C C . LYS C 1 376 ? 69.753 41.398 16.907 1.00 65.65 354 LYS C C 1
ATOM 10439 O O . LYS C 1 376 ? 68.949 40.467 16.931 1.00 65.98 354 LYS C O 1
ATOM 10445 N N . PRO C 1 377 ? 69.457 42.619 17.394 1.00 65.58 355 PRO C N 1
ATOM 10446 C CA . PRO C 1 377 ? 68.107 42.864 17.936 1.00 65.50 355 PRO C CA 1
ATOM 10447 C C . PRO C 1 377 ? 66.990 42.776 16.874 1.00 65.41 355 PRO C C 1
ATOM 10448 O O . PRO C 1 377 ? 65.816 43.011 17.177 1.00 65.42 355 PRO C O 1
ATOM 10452 N N . THR C 1 378 ? 67.367 42.429 15.646 1.00 65.26 356 THR C N 1
ATOM 10453 C CA . THR C 1 378 ? 66.421 42.241 14.547 1.00 65.15 356 THR C CA 1
ATOM 10454 C C . THR C 1 378 ? 66.151 40.747 14.336 1.00 65.56 356 THR C C 1
ATOM 10455 O O . THR C 1 378 ? 65.392 40.355 13.426 1.00 65.57 356 THR C O 1
ATOM 10459 N N . LEU C 1 379 ? 66.780 39.939 15.198 1.00 65.61 357 LEU C N 1
ATOM 10460 C CA . LEU C 1 379 ? 66.796 38.468 15.133 1.00 65.79 357 LEU C CA 1
ATOM 10461 C C . LEU C 1 379 ? 67.686 37.909 14.025 1.00 66.13 357 LEU C C 1
ATOM 10462 O O . LEU C 1 379 ? 67.629 36.715 13.726 1.00 66.14 357 LEU C O 1
ATOM 10467 N N . GLU C 1 380 ? 68.517 38.768 13.435 1.00 66.66 358 GLU C N 1
ATOM 10468 C CA . GLU C 1 380 ? 69.431 38.344 12.377 1.00 67.11 358 GLU C CA 1
ATOM 10469 C C . GLU C 1 380 ? 70.738 37.797 12.938 1.00 67.36 358 GLU C C 1
ATOM 10470 O O . GLU C 1 380 ? 71.234 38.274 13.959 1.00 67.50 358 GLU C O 1
ATOM 10476 N N . SER C 1 381 ? 71.285 36.798 12.252 1.00 67.72 359 SER C N 1
ATOM 10477 C CA . SER C 1 381 ? 72.500 36.119 12.681 1.00 68.17 359 SER C CA 1
ATOM 10478 C C . SER C 1 381 ? 73.740 36.986 12.487 1.00 68.41 359 SER C C 1
ATOM 10479 O O . SER C 1 381 ? 73.955 37.550 11.413 1.00 68.48 359 SER C O 1
ATOM 10482 N N . LYS C 1 382 ? 74.554 37.072 13.537 1.00 68.68 360 LYS C N 1
ATOM 10483 C CA . LYS C 1 382 ? 75.797 37.837 13.510 1.00 69.03 360 LYS C CA 1
ATOM 10484 C C . LYS C 1 382 ? 76.908 37.158 12.700 1.00 69.39 360 LYS C C 1
ATOM 10485 O O . LYS C 1 382 ? 78.001 37.706 12.565 1.00 69.64 360 LYS C O 1
ATOM 10491 N N . PHE C 1 383 ? 76.626 35.977 12.152 1.00 69.67 361 PHE C N 1
ATOM 10492 C CA . PHE C 1 383 ? 77.632 35.209 11.424 1.00 69.82 361 PHE C CA 1
ATOM 10493 C C . PHE C 1 383 ? 77.237 34.892 9.980 1.00 69.88 361 PHE C C 1
ATOM 10494 O O . PHE C 1 383 ? 78.083 34.958 9.077 1.00 70.04 361 PHE C O 1
ATOM 10502 N N . ILE C 1 384 ? 75.969 34.545 9.761 1.00 69.66 362 ILE C N 1
ATOM 10503 C CA . ILE C 1 384 ? 75.426 34.494 8.400 1.00 69.58 362 ILE C CA 1
ATOM 10504 C C . ILE C 1 384 ? 74.351 35.571 8.194 1.00 69.70 362 ILE C C 1
ATOM 10505 O O . ILE C 1 384 ? 73.325 35.594 8.885 1.00 69.80 362 ILE C O 1
ATOM 10510 N N . GLN C 1 385 ? 74.613 36.453 7.232 1.00 69.57 363 GLN C N 1
ATOM 10511 C CA . GLN C 1 385 ? 73.753 37.591 6.937 1.00 69.35 363 GLN C CA 1
ATOM 10512 C C . GLN C 1 385 ? 72.611 37.200 6.008 1.00 68.66 363 GLN C C 1
ATOM 10513 O O . GLN C 1 385 ? 72.786 36.402 5.085 1.00 68.54 363 GLN C O 1
ATOM 10519 N N . GLY C 1 386 ? 71.440 37.769 6.271 1.00 68.00 364 GLY C N 1
ATOM 10520 C CA . GLY C 1 386 ? 70.222 37.387 5.580 1.00 67.07 364 GLY C CA 1
ATOM 10521 C C . GLY C 1 386 ? 69.506 36.248 6.280 1.00 66.56 364 GLY C C 1
ATOM 10522 O O . GLY C 1 386 ? 68.376 35.919 5.923 1.00 66.51 364 GLY C O 1
ATOM 10523 N N . LEU C 1 387 ? 70.169 35.646 7.272 1.00 65.99 365 LEU C N 1
ATOM 10524 C CA . LEU C 1 387 ? 69.636 34.504 8.025 1.00 65.51 365 LEU C CA 1
ATOM 10525 C C . LEU C 1 387 ? 69.126 34.934 9.399 1.00 65.26 365 LEU C C 1
ATOM 10526 O O . LEU C 1 387 ? 69.873 35.512 10.199 1.00 65.04 365 LEU C O 1
ATOM 10531 N N . PHE C 1 388 ? 67.849 34.649 9.654 1.00 64.81 366 PHE C N 1
ATOM 10532 C CA . PHE C 1 388 ? 67.167 35.059 10.886 1.00 64.34 366 PHE C CA 1
ATOM 10533 C C . PHE C 1 388 ? 66.782 33.830 11.689 1.00 64.08 366 PHE C C 1
ATOM 10534 O O . PHE C 1 388 ? 66.510 32.783 11.113 1.00 64.28 366 PHE C O 1
ATOM 10542 N N . PHE C 1 389 ? 66.764 33.964 13.013 1.00 63.86 367 PHE C N 1
ATOM 10543 C CA . PHE C 1 389 ? 66.452 32.857 13.927 1.00 63.49 367 PHE C CA 1
ATOM 10544 C C . PHE C 1 389 ? 65.218 33.202 14.743 1.00 63.08 367 PHE C C 1
ATOM 10545 O O . PHE C 1 389 ? 65.184 34.236 15.405 1.00 62.93 367 PHE C O 1
ATOM 10553 N N . ALA C 1 390 ? 64.206 32.340 14.715 1.00 62.79 368 ALA C N 1
ATOM 10554 C CA . ALA C 1 390 ? 63.001 32.604 15.502 1.00 62.60 368 ALA C CA 1
ATOM 10555 C C . ALA C 1 390 ? 62.420 31.377 16.191 1.00 62.55 368 ALA C C 1
ATOM 10556 O O . ALA C 1 390 ? 62.277 30.311 15.584 1.00 62.18 368 ALA C O 1
ATOM 10558 N N . GLY C 1 391 ? 62.079 31.552 17.462 1.00 62.63 369 GLY C N 1
ATOM 10559 C CA . GLY C 1 391 ? 61.304 30.563 18.198 1.00 63.26 369 GLY C CA 1
ATOM 10560 C C . GLY C 1 391 ? 62.126 29.607 19.038 1.00 63.70 369 GLY C C 1
ATOM 10561 O O . GLY C 1 391 ? 62.974 30.023 19.834 1.00 63.34 369 GLY C O 1
ATOM 10562 N N . GLN C 1 392 ? 61.843 28.318 18.850 1.00 64.22 370 GLN C N 1
ATOM 10563 C CA . GLN C 1 392 ? 62.525 27.217 19.530 1.00 64.96 370 GLN C CA 1
ATOM 10564 C C . GLN C 1 392 ? 64.053 27.254 19.345 1.00 64.46 370 GLN C C 1
ATOM 10565 O O . GLN C 1 392 ? 64.805 27.065 20.304 1.00 64.53 370 GLN C O 1
ATOM 10571 N N . ILE C 1 393 ? 64.498 27.514 18.117 1.00 64.24 371 ILE C N 1
ATOM 10572 C CA . ILE C 1 393 ? 65.928 27.619 17.804 1.00 63.77 371 ILE C CA 1
ATOM 10573 C C . ILE C 1 393 ? 66.723 28.545 18.758 1.00 63.37 371 ILE C C 1
ATOM 10574 O O . ILE C 1 393 ? 67.924 28.363 18.925 1.00 63.11 371 ILE C O 1
ATOM 10579 N N . ASN C 1 394 ? 66.039 29.514 19.378 1.00 62.90 372 ASN C N 1
ATOM 10580 C CA . ASN C 1 394 ? 66.640 30.446 20.352 1.00 62.22 372 ASN C CA 1
ATOM 10581 C C . ASN C 1 394 ? 66.411 30.017 21.786 1.00 62.13 372 ASN C C 1
ATOM 10582 O O . ASN C 1 394 ? 66.729 30.759 22.726 1.00 62.05 372 ASN C O 1
ATOM 10587 N N . GLY C 1 395 ? 65.824 28.831 21.940 1.00 62.11 373 GLY C N 1
ATOM 10588 C CA . GLY C 1 395 ? 65.601 28.219 23.242 1.00 61.95 373 GLY C CA 1
ATOM 10589 C C . GLY C 1 395 ? 64.427 28.749 24.045 1.00 61.75 373 GLY C C 1
ATOM 10590 O O . GLY C 1 395 ? 64.439 28.664 25.270 1.00 61.85 373 GLY C O 1
ATOM 10591 N N . THR C 1 396 ? 63.419 29.300 23.372 1.00 61.41 374 THR C N 1
ATOM 10592 C CA . THR C 1 396 ? 62.152 29.627 24.033 1.00 60.95 374 THR C CA 1
ATOM 10593 C C . THR C 1 396 ? 61.206 28.465 23.780 1.00 60.43 374 THR C C 1
ATOM 10594 O O . THR C 1 396 ? 61.335 27.761 22.766 1.00 60.62 374 THR C O 1
ATOM 10598 N N . THR C 1 397 ? 60.252 28.269 24.685 1.00 59.44 375 THR C N 1
ATOM 10599 C CA . THR C 1 397 ? 59.320 27.149 24.553 1.00 58.69 375 THR C CA 1
ATOM 10600 C C . THR C 1 397 ? 57.868 27.566 24.344 1.00 57.74 375 THR C C 1
ATOM 10601 O O . THR C 1 397 ? 57.093 26.800 23.773 1.00 57.97 375 THR C O 1
ATOM 10605 N N . GLY C 1 398 ? 57.496 28.754 24.820 1.00 56.47 376 GLY C N 1
ATOM 10606 C CA . GLY C 1 398 ? 56.100 29.208 24.743 1.00 54.99 376 GLY C CA 1
ATOM 10607 C C . GLY C 1 398 ? 55.621 29.356 23.315 1.00 53.76 376 GLY C C 1
ATOM 10608 O O . GLY C 1 398 ? 56.407 29.707 22.436 1.00 54.13 376 GLY C O 1
ATOM 10609 N N . TYR C 1 399 ? 54.344 29.075 23.062 1.00 52.49 377 TYR C N 1
ATOM 10610 C CA . TYR C 1 399 ? 53.808 29.243 21.702 1.00 51.00 377 TYR C CA 1
ATOM 10611 C C . TYR C 1 399 ? 53.809 30.718 21.326 1.00 50.27 377 TYR C C 1
ATOM 10612 O O . TYR C 1 399 ? 54.135 31.076 20.198 1.00 49.50 377 TYR C O 1
ATOM 10621 N N . GLU C 1 400 ? 53.428 31.544 22.301 1.00 49.91 378 GLU C N 1
ATOM 10622 C CA . GLU C 1 400 ? 53.317 32.992 22.168 1.00 50.11 378 GLU C CA 1
ATOM 10623 C C . GLU C 1 400 ? 54.682 33.657 21.901 1.00 50.01 378 GLU C C 1
ATOM 10624 O O . GLU C 1 400 ? 54.824 34.459 20.966 1.00 50.09 378 GLU C O 1
ATOM 10630 N N . GLU C 1 401 ? 55.671 33.305 22.724 1.00 49.58 379 GLU C N 1
ATOM 10631 C CA . GLU C 1 401 ? 57.059 33.730 22.553 1.00 49.40 379 GLU C CA 1
ATOM 10632 C C . GLU C 1 401 ? 57.563 33.429 21.150 1.00 49.15 379 GLU C C 1
ATOM 10633 O O . GLU C 1 401 ? 58.213 34.267 20.528 1.00 49.27 379 GLU C O 1
ATOM 10639 N N . ALA C 1 402 ? 57.256 32.228 20.668 1.00 48.83 380 ALA C N 1
ATOM 10640 C CA . ALA C 1 402 ? 57.646 31.781 19.342 1.00 48.63 380 ALA C CA 1
ATOM 10641 C C . ALA C 1 402 ? 56.964 32.605 18.252 1.00 48.79 380 ALA C C 1
ATOM 10642 O O . ALA C 1 402 ? 57.623 33.031 17.320 1.00 49.40 380 ALA C O 1
ATOM 10644 N N . ALA C 1 403 ? 55.652 32.817 18.377 1.00 48.72 381 ALA C N 1
ATOM 10645 C CA . ALA C 1 403 ? 54.862 33.638 17.445 1.00 48.55 381 ALA C CA 1
ATOM 10646 C C . ALA C 1 403 ? 55.385 35.071 17.344 1.00 48.88 381 ALA C C 1
ATOM 10647 O O . ALA C 1 403 ? 55.552 35.593 16.247 1.00 48.80 381 ALA C O 1
ATOM 10649 N N . ALA C 1 404 ? 55.628 35.698 18.495 1.00 49.20 382 ALA C N 1
ATOM 10650 C CA . ALA C 1 404 ? 56.214 37.034 18.567 1.00 49.27 382 ALA C CA 1
ATOM 10651 C C . ALA C 1 404 ? 57.496 37.131 17.730 1.00 49.53 382 ALA C C 1
ATOM 10652 O O . ALA C 1 404 ? 57.573 37.923 16.793 1.00 49.81 382 ALA C O 1
ATOM 10654 N N . GLN C 1 405 ? 58.474 36.290 18.048 1.00 49.96 383 GLN C N 1
ATOM 10655 C CA . GLN C 1 405 ? 59.724 36.184 17.294 1.00 50.15 383 GLN C CA 1
ATOM 10656 C C . GLN C 1 405 ? 59.529 35.889 15.810 1.00 50.57 383 GLN C C 1
ATOM 10657 O O . GLN C 1 405 ? 60.271 36.403 14.962 1.00 51.08 383 GLN C O 1
ATOM 10663 N N . GLY C 1 406 ? 58.545 35.055 15.499 1.00 50.39 384 GLY C N 1
ATOM 10664 C CA . GLY C 1 406 ? 58.250 34.711 14.121 1.00 50.52 384 GLY C CA 1
ATOM 10665 C C . GLY C 1 406 ? 57.823 35.932 13.337 1.00 50.87 384 GLY C C 1
ATOM 10666 O O . GLY C 1 406 ? 58.303 36.153 12.229 1.00 51.01 384 GLY C O 1
ATOM 10667 N N . LEU C 1 407 ? 56.938 36.736 13.925 1.00 51.02 385 LEU C N 1
ATOM 10668 C CA . LEU C 1 407 ? 56.466 37.964 13.290 1.00 51.37 385 LEU C CA 1
ATOM 10669 C C . LEU C 1 407 ? 57.644 38.900 12.949 1.00 51.92 385 LEU C C 1
ATOM 10670 O O . LEU C 1 407 ? 57.758 39.379 11.826 1.00 51.66 385 LEU C O 1
ATOM 10675 N N . LEU C 1 408 ? 58.530 39.115 13.915 1.00 52.80 386 LEU C N 1
ATOM 10676 C CA . LEU C 1 408 ? 59.678 39.983 13.730 1.00 53.60 386 LEU C CA 1
ATOM 10677 C C . LEU C 1 408 ? 60.674 39.439 12.702 1.00 53.91 386 LEU C C 1
ATOM 10678 O O . LEU C 1 408 ? 61.157 40.197 11.847 1.00 54.07 386 LEU C O 1
ATOM 10683 N N . ALA C 1 409 ? 60.976 38.141 12.773 1.00 53.87 387 ALA C N 1
ATOM 10684 C CA . ALA C 1 409 ? 61.948 37.550 11.855 1.00 54.00 387 ALA C CA 1
ATOM 10685 C C . ALA C 1 409 ? 61.459 37.588 10.410 1.00 54.14 387 ALA C C 1
ATOM 10686 O O . ALA C 1 409 ? 62.250 37.826 9.511 1.00 54.39 387 ALA C O 1
ATOM 10688 N N . GLY C 1 410 ? 60.161 37.366 10.197 1.00 54.20 388 GLY C N 1
ATOM 10689 C CA . GLY C 1 410 ? 59.577 37.397 8.857 1.00 54.32 388 GLY C CA 1
ATOM 10690 C C . GLY C 1 410 ? 59.495 38.809 8.298 1.00 54.79 388 GLY C C 1
ATOM 10691 O O . GLY C 1 410 ? 59.752 39.044 7.113 1.00 54.76 388 GLY C O 1
ATOM 10692 N N . LEU C 1 411 ? 59.107 39.744 9.158 1.00 55.04 389 LEU C N 1
ATOM 10693 C CA . LEU C 1 411 ? 59.155 41.161 8.837 1.00 55.69 389 LEU C CA 1
ATOM 10694 C C . LEU C 1 411 ? 60.557 41.573 8.386 1.00 55.74 389 LEU C C 1
ATOM 10695 O O . LEU C 1 411 ? 60.722 42.076 7.284 1.00 55.86 389 LEU C O 1
ATOM 10700 N N . ASN C 1 412 ? 61.557 41.328 9.232 1.00 56.04 390 ASN C N 1
ATOM 10701 C CA . ASN C 1 412 ? 62.912 41.768 8.952 1.00 55.96 390 ASN C CA 1
ATOM 10702 C C . ASN C 1 412 ? 63.569 41.005 7.830 1.00 56.44 390 ASN C C 1
ATOM 10703 O O . ASN C 1 412 ? 64.488 41.517 7.196 1.00 56.89 390 ASN C O 1
ATOM 10708 N N . ALA C 1 413 ? 63.099 39.792 7.575 1.00 56.96 391 ALA C N 1
ATOM 10709 C CA . ALA C 1 413 ? 63.566 39.040 6.415 1.00 57.83 391 ALA C CA 1
ATOM 10710 C C . ALA C 1 413 ? 62.975 39.611 5.125 1.00 58.50 391 ALA C C 1
ATOM 10711 O O . ALA C 1 413 ? 63.681 39.715 4.118 1.00 58.76 391 ALA C O 1
ATOM 10713 N N . ALA C 1 414 ? 61.693 39.990 5.164 1.00 59.21 392 ALA C N 1
ATOM 10714 C CA . ALA C 1 414 ? 61.044 40.648 4.028 1.00 60.04 392 ALA C CA 1
ATOM 10715 C C . ALA C 1 414 ? 61.656 42.034 3.755 1.00 60.85 392 ALA C C 1
ATOM 10716 O O . ALA C 1 414 ? 61.906 42.395 2.592 1.00 61.16 392 ALA C O 1
ATOM 10718 N N . ARG C 1 415 ? 61.900 42.793 4.827 1.00 61.40 393 ARG C N 1
ATOM 10719 C CA . ARG C 1 415 ? 62.611 44.069 4.741 1.00 62.19 393 ARG C CA 1
ATOM 10720 C C . ARG C 1 415 ? 63.999 43.931 4.110 1.00 62.74 393 ARG C C 1
ATOM 10721 O O . ARG C 1 415 ? 64.291 44.604 3.132 1.00 63.00 393 ARG C O 1
ATOM 10729 N N . LEU C 1 416 ? 64.833 43.042 4.641 1.00 63.71 394 LEU C N 1
ATOM 10730 C CA . LEU C 1 416 ? 66.162 42.786 4.068 1.00 64.38 394 LEU C CA 1
ATOM 10731 C C . LEU C 1 416 ? 66.104 42.316 2.609 1.00 65.16 394 LEU C C 1
ATOM 10732 O O . LEU C 1 416 ? 67.047 42.544 1.851 1.00 65.36 394 LEU C O 1
ATOM 10737 N N . SER C 1 417 ? 65.009 41.666 2.213 1.00 65.95 395 SER C N 1
ATOM 10738 C CA . SER C 1 417 ? 64.867 41.213 0.825 1.00 66.72 395 SER C CA 1
ATOM 10739 C C . SER C 1 417 ? 64.510 42.377 -0.116 1.00 67.44 395 SER C C 1
ATOM 10740 O O . SER C 1 417 ? 64.640 42.253 -1.331 1.00 67.60 395 SER C O 1
ATOM 10743 N N . ALA C 1 418 ? 64.062 43.494 0.455 1.00 68.41 396 ALA C N 1
ATOM 10744 C CA . ALA C 1 418 ? 63.744 44.713 -0.304 1.00 69.39 396 ALA C CA 1
ATOM 10745 C C . ALA C 1 418 ? 64.785 45.823 -0.072 1.00 70.08 396 ALA C C 1
ATOM 10746 O O . ALA C 1 418 ? 64.512 46.999 -0.338 1.00 69.91 396 ALA C O 1
ATOM 10748 N N . ASP C 1 419 ? 65.966 45.418 0.417 1.00 70.94 397 ASP C N 1
ATOM 10749 C CA . ASP C 1 419 ? 67.099 46.299 0.741 1.00 72.02 397 ASP C CA 1
ATOM 10750 C C . ASP C 1 419 ? 66.770 47.377 1.774 1.00 72.34 397 ASP C C 1
ATOM 10751 O O . ASP C 1 419 ? 67.253 48.503 1.673 1.00 72.49 397 ASP C O 1
ATOM 10756 N N . LYS C 1 420 ? 65.944 47.036 2.760 1.00 72.69 398 LYS C N 1
ATOM 10757 C CA . LYS C 1 420 ? 65.592 47.979 3.819 1.00 72.87 398 LYS C CA 1
ATOM 10758 C C . LYS C 1 420 ? 66.195 47.545 5.148 1.00 73.09 398 LYS C C 1
ATOM 10759 O O . LYS C 1 420 ? 66.540 46.372 5.338 1.00 73.24 398 LYS C O 1
ATOM 10765 N N . GLU C 1 421 ? 66.322 48.495 6.067 1.00 73.13 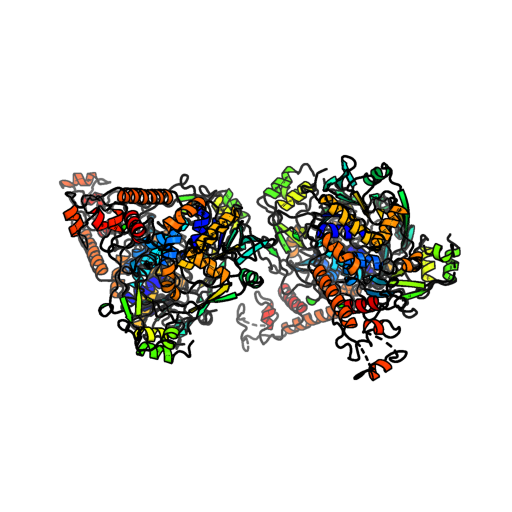399 GLU C N 1
ATOM 10766 C CA . GLU C 1 421 ? 66.886 48.204 7.380 1.00 73.19 399 GLU C CA 1
ATOM 10767 C C . GLU C 1 421 ? 65.842 47.582 8.303 1.00 72.54 399 GLU C C 1
ATOM 10768 O O . GLU C 1 421 ? 64.725 48.103 8.432 1.00 72.60 399 GLU C O 1
ATOM 10774 N N . GLY C 1 422 ? 66.214 46.470 8.939 1.00 71.61 400 GLY C N 1
ATOM 10775 C CA . GLY C 1 422 ? 65.329 45.760 9.860 1.00 70.41 400 GLY C CA 1
ATOM 10776 C C . GLY C 1 422 ? 64.813 46.630 10.996 1.00 69.67 400 GLY C C 1
ATOM 10777 O O . GLY C 1 422 ? 65.464 47.606 11.391 1.00 69.70 400 GLY C O 1
ATOM 10778 N N . TRP C 1 423 ? 63.630 46.279 11.501 1.00 68.70 401 TRP C N 1
ATOM 10779 C CA . TRP C 1 423 ? 63.042 46.912 12.679 1.00 67.89 401 TRP C CA 1
ATOM 10780 C C . TRP C 1 423 ? 63.392 46.156 13.954 1.00 67.70 401 TRP C C 1
ATOM 10781 O O . TRP C 1 423 ? 63.396 44.927 13.981 1.00 67.92 401 TRP C O 1
ATOM 10792 N N . ALA C 1 424 ? 63.678 46.901 15.013 1.00 67.49 402 ALA C N 1
ATOM 10793 C CA . ALA C 1 424 ? 63.966 46.322 16.320 1.00 67.17 402 ALA C CA 1
ATOM 10794 C C . ALA C 1 424 ? 63.190 47.108 17.385 1.00 66.82 402 ALA C C 1
ATOM 10795 O O . ALA C 1 424 ? 63.648 48.174 17.814 1.00 66.94 402 ALA C O 1
ATOM 10797 N N . PRO C 1 425 ? 62.016 46.589 17.811 1.00 66.28 403 PRO C N 1
ATOM 10798 C CA . PRO C 1 425 ? 61.098 47.338 18.692 1.00 66.07 403 PRO C CA 1
ATOM 10799 C C . PRO C 1 425 ? 61.702 47.668 20.052 1.00 65.92 403 PRO C C 1
ATOM 10800 O O . PRO C 1 425 ? 62.471 46.875 20.596 1.00 66.06 403 PRO C O 1
ATOM 10804 N N . ALA C 1 426 ? 61.355 48.834 20.586 1.00 65.71 404 ALA C N 1
ATOM 10805 C CA . ALA C 1 426 ? 61.887 49.278 21.867 1.00 65.46 404 ALA C CA 1
ATOM 10806 C C . ALA C 1 426 ? 61.183 48.592 23.026 1.00 65.18 404 ALA C C 1
ATOM 10807 O O . ALA C 1 426 ? 60.007 48.249 22.930 1.00 65.12 404 ALA C O 1
ATOM 10809 N N . ARG C 1 427 ? 61.919 48.418 24.120 1.00 64.89 405 ARG C N 1
ATOM 10810 C CA . ARG C 1 427 ? 61.402 47.866 25.364 1.00 64.64 405 ARG C CA 1
ATOM 10811 C C . ARG C 1 427 ? 60.219 48.650 25.930 1.00 64.82 405 ARG C C 1
ATOM 10812 O O . ARG C 1 427 ? 59.391 48.087 26.656 1.00 65.20 405 ARG C O 1
ATOM 10820 N N . SER C 1 428 ? 60.167 49.946 25.622 1.00 64.62 406 SER C N 1
ATOM 10821 C CA . SER C 1 428 ? 59.140 50.858 26.128 1.00 64.53 406 SER C CA 1
ATOM 10822 C C . SER C 1 428 ? 57.897 50.855 25.245 1.00 64.85 406 SER C C 1
ATOM 10823 O O . SER C 1 428 ? 56.856 51.409 25.611 1.00 64.82 406 SER C O 1
ATOM 10826 N N . GLN C 1 429 ? 58.024 50.227 24.076 1.00 65.16 407 GLN C N 1
ATOM 10827 C CA . GLN C 1 429 ? 56.975 50.174 23.065 1.00 65.53 407 GLN C CA 1
ATOM 10828 C C . GLN C 1 429 ? 56.109 48.917 23.240 1.00 64.78 407 GLN C C 1
ATOM 10829 O O . GLN C 1 429 ? 54.883 48.995 23.202 1.00 64.74 407 GLN C O 1
ATOM 10835 N N . ALA C 1 430 ? 56.755 47.769 23.446 1.00 64.10 408 ALA C N 1
ATOM 10836 C CA . ALA C 1 430 ? 56.064 46.475 23.471 1.00 63.40 408 ALA C CA 1
ATOM 10837 C C . ALA C 1 430 ? 56.827 45.385 24.236 1.00 62.89 408 ALA C C 1
ATOM 10838 O O . ALA C 1 430 ? 58.061 45.347 24.221 1.00 62.14 408 ALA C O 1
ATOM 10840 N N . TYR C 1 431 ? 56.077 44.497 24.895 1.00 62.60 409 TYR C N 1
ATOM 10841 C CA . TYR C 1 431 ? 56.651 43.304 25.526 1.00 62.29 409 TYR C CA 1
ATOM 10842 C C . TYR C 1 431 ? 57.437 42.460 24.543 1.00 62.23 409 TYR C C 1
ATOM 10843 O O . TYR C 1 431 ? 58.305 41.708 24.957 1.00 62.48 409 TYR C O 1
ATOM 10852 N N . LEU C 1 432 ? 57.114 42.566 23.253 1.00 61.92 410 LEU C N 1
ATOM 10853 C CA . LEU C 1 432 ? 57.927 41.969 22.206 1.00 61.83 410 LEU C CA 1
ATOM 10854 C C . LEU C 1 432 ? 59.292 42.660 22.129 1.00 61.59 410 LEU C C 1
ATOM 10855 O O . LEU C 1 432 ? 60.292 42.022 21.815 1.00 61.68 410 LEU C O 1
ATOM 10860 N N . GLY C 1 433 ? 59.329 43.961 22.423 1.00 61.42 411 GLY C N 1
ATOM 10861 C CA . GLY C 1 433 ? 60.586 44.684 22.574 1.00 60.92 411 GLY C CA 1
ATOM 10862 C C . GLY C 1 433 ? 61.390 44.137 23.740 1.00 60.84 411 GLY C C 1
ATOM 10863 O O . GLY C 1 433 ? 62.572 43.852 23.596 1.00 61.07 411 GLY C O 1
ATOM 10864 N N . VAL C 1 434 ? 60.740 43.977 24.889 1.00 60.56 412 VAL C N 1
ATOM 10865 C CA . VAL C 1 434 ? 61.362 43.362 26.066 1.00 60.63 412 VAL C CA 1
ATOM 10866 C C . VAL C 1 434 ? 61.910 41.943 25.801 1.00 60.81 412 VAL C C 1
ATOM 10867 O O . VAL C 1 434 ? 63.048 41.641 26.165 1.00 60.96 412 VAL C O 1
ATOM 10871 N N . LEU C 1 435 ? 61.108 41.092 25.162 1.00 60.80 413 LEU C N 1
ATOM 10872 C CA . LEU C 1 435 ? 61.486 39.698 24.883 1.00 61.30 413 LEU C CA 1
ATOM 10873 C C . LEU C 1 435 ? 62.718 39.576 23.982 1.00 62.01 413 LEU C C 1
ATOM 10874 O O . LEU C 1 435 ? 63.681 38.889 24.328 1.00 61.81 413 LEU C O 1
ATOM 10879 N N . VAL C 1 436 ? 62.666 40.238 22.827 1.00 63.10 414 VAL C N 1
ATOM 10880 C CA . VAL C 1 436 ? 63.750 40.215 21.846 1.00 64.00 414 VAL C CA 1
ATOM 10881 C C . VAL C 1 436 ? 65.016 40.862 22.422 1.00 64.70 414 VAL C C 1
ATOM 10882 O O . VAL C 1 436 ? 66.125 40.366 22.209 1.00 64.45 414 VAL C O 1
ATOM 10886 N N . ASP C 1 437 ? 64.833 41.945 23.174 1.00 65.72 415 ASP C N 1
ATOM 10887 C CA . ASP C 1 437 ? 65.936 42.620 23.834 1.00 67.00 415 ASP C CA 1
ATOM 10888 C C . ASP C 1 437 ? 66.692 41.670 24.763 1.00 67.47 415 ASP C C 1
ATOM 10889 O O . ASP C 1 437 ? 67.907 41.499 24.628 1.00 67.86 415 ASP C O 1
ATOM 10894 N N . ASP C 1 438 ? 65.965 41.058 25.697 1.00 67.83 416 ASP C N 1
ATOM 10895 C CA . ASP C 1 438 ? 66.526 40.063 26.603 1.00 68.17 416 ASP C CA 1
ATOM 10896 C C . ASP C 1 438 ? 67.257 38.937 25.873 1.00 68.34 416 ASP C C 1
ATOM 10897 O O . ASP C 1 438 ? 68.314 38.504 26.315 1.00 68.55 416 ASP C O 1
ATOM 10902 N N . LEU C 1 439 ? 66.703 38.468 24.759 1.00 68.58 417 LEU C N 1
ATOM 10903 C CA . LEU C 1 439 ? 67.291 37.339 24.031 1.00 69.02 417 LEU C CA 1
ATOM 10904 C C . LEU C 1 439 ? 68.705 37.601 23.490 1.00 69.68 417 LEU C C 1
ATOM 10905 O O . LEU C 1 439 ? 69.584 36.749 23.622 1.00 69.42 417 LEU C O 1
ATOM 10910 N N . CYS C 1 440 ? 68.925 38.766 22.883 1.00 70.59 418 CYS C N 1
ATOM 10911 C CA . CYS C 1 440 ? 70.260 39.090 22.368 1.00 71.54 418 CYS C CA 1
ATOM 10912 C C . CYS C 1 440 ? 71.179 39.718 23.412 1.00 71.76 418 CYS C C 1
ATOM 10913 O O . CYS C 1 440 ? 72.397 39.566 23.335 1.00 72.07 418 CYS C O 1
ATOM 10916 N N . THR C 1 441 ? 70.598 40.399 24.396 1.00 72.07 419 THR C N 1
ATOM 10917 C CA . THR C 1 441 ? 71.372 40.885 25.532 1.00 72.37 419 THR C CA 1
ATOM 10918 C C . THR C 1 441 ? 71.669 39.749 26.525 1.00 72.60 419 THR C C 1
ATOM 10919 O O . THR C 1 441 ? 72.787 39.237 26.562 1.00 72.81 419 THR C O 1
ATOM 10923 N N . LEU C 1 442 ? 70.663 39.340 27.297 1.00 72.78 420 LEU C N 1
ATOM 10924 C CA . LEU C 1 442 ? 70.846 38.358 28.373 1.00 72.90 420 LEU C CA 1
ATOM 10925 C C . LEU C 1 442 ? 70.905 36.900 27.902 1.00 73.08 420 LEU C C 1
ATOM 10926 O O . LEU C 1 442 ? 71.336 36.025 28.654 1.00 73.00 420 LEU C O 1
ATOM 10931 N N . GLY C 1 443 ? 70.465 36.639 26.670 1.00 73.52 421 GLY C N 1
ATOM 10932 C CA . GLY C 1 443 ? 70.483 35.284 26.093 1.00 73.86 421 GLY C CA 1
ATOM 10933 C C . GLY C 1 443 ? 69.272 34.439 26.445 1.00 74.35 421 GLY C C 1
ATOM 10934 O O . GLY C 1 443 ? 69.090 33.336 25.920 1.00 74.14 421 GLY C O 1
ATOM 10935 N N . THR C 1 444 ? 68.438 34.970 27.333 1.00 74.86 422 THR C N 1
ATOM 10936 C CA . THR C 1 444 ? 67.311 34.237 27.884 1.00 75.53 422 THR C CA 1
ATOM 10937 C C . THR C 1 444 ? 66.147 35.173 28.251 1.00 76.07 422 THR C C 1
ATOM 10938 O O . THR C 1 444 ? 66.366 36.315 28.665 1.00 76.25 422 THR C O 1
ATOM 10942 N N . LYS C 1 445 ? 64.922 34.669 28.089 1.00 76.66 423 LYS C N 1
ATOM 10943 C CA . LYS C 1 445 ? 63.677 35.378 28.415 1.00 77.12 423 LYS C CA 1
ATOM 10944 C C . LYS C 1 445 ? 63.584 35.790 29.903 1.00 77.75 423 LYS C C 1
ATOM 10945 O O . LYS C 1 445 ? 64.159 35.136 30.774 1.00 77.75 423 LYS C O 1
ATOM 10951 N N . GLU C 1 446 ? 62.870 36.885 30.173 1.00 78.52 424 GLU C N 1
ATOM 10952 C CA . GLU C 1 446 ? 62.537 37.328 31.535 1.00 79.29 424 GLU C CA 1
ATOM 10953 C C . GLU C 1 446 ? 61.430 36.425 32.122 1.00 80.20 424 GLU C C 1
ATOM 10954 O O . GLU C 1 446 ? 60.307 36.421 31.602 1.00 80.44 424 GLU C O 1
ATOM 10960 N N . PRO C 1 447 ? 61.737 35.656 33.199 1.00 80.95 425 PRO C N 1
ATOM 10961 C CA . PRO C 1 447 ? 60.763 34.720 33.807 1.00 81.47 425 PRO C CA 1
ATOM 10962 C C . PRO C 1 447 ? 59.434 35.353 34.253 1.00 82.09 425 PRO C C 1
ATOM 10963 O O . PRO C 1 447 ? 59.370 36.563 34.511 1.00 82.00 425 PRO C O 1
ATOM 10967 N N . TYR C 1 448 ? 58.389 34.525 34.343 1.00 82.87 426 TYR C N 1
ATOM 10968 C CA . TYR C 1 448 ? 57.035 34.995 34.674 1.00 83.62 426 TYR C CA 1
ATOM 10969 C C . TYR C 1 448 ? 56.860 35.413 36.138 1.00 84.12 426 TYR C C 1
ATOM 10970 O O . TYR C 1 448 ? 56.001 36.246 36.442 1.00 84.33 426 TYR C O 1
ATOM 10979 N N . ARG C 1 449 ? 57.661 34.831 37.034 1.00 84.65 427 ARG C N 1
ATOM 10980 C CA . ARG C 1 449 ? 57.675 35.225 38.448 1.00 85.15 427 ARG C CA 1
ATOM 10981 C C . ARG C 1 449 ? 57.987 36.721 38.585 1.00 85.54 427 ARG C C 1
ATOM 10982 O O . ARG C 1 449 ? 57.506 37.390 39.506 1.00 85.64 427 ARG C O 1
ATOM 10984 N N . MET C 1 450 ? 58.772 37.229 37.635 1.00 85.87 428 MET C N 1
ATOM 10985 C CA . MET C 1 450 ? 59.256 38.603 37.628 1.00 86.24 428 MET C CA 1
ATOM 10986 C C . MET C 1 450 ? 58.257 39.570 36.984 1.00 86.02 428 MET C C 1
ATOM 10987 O O . MET C 1 450 ? 58.327 40.776 37.211 1.00 86.09 428 MET C O 1
ATOM 10992 N N . PHE C 1 451 ? 57.326 39.029 36.194 1.00 85.95 429 PHE C N 1
ATOM 10993 C CA . PHE C 1 451 ? 56.345 39.825 35.438 1.00 85.58 429 PHE C CA 1
ATOM 10994 C C . PHE C 1 451 ? 55.488 40.766 36.294 1.00 85.73 429 PHE C C 1
ATOM 10995 O O . PHE C 1 451 ? 55.367 41.954 35.966 1.00 85.65 429 PHE C O 1
ATOM 11003 N N . THR C 1 452 ? 54.889 40.236 37.365 1.00 85.83 430 THR C N 1
ATOM 11004 C CA . THR C 1 452 ? 53.962 41.012 38.220 1.00 85.95 430 THR C CA 1
ATOM 11005 C C . THR C 1 452 ? 54.672 42.151 38.976 1.00 85.75 430 THR C C 1
ATOM 11006 O O . THR C 1 452 ? 54.145 43.268 39.072 1.00 85.34 430 THR C O 1
ATOM 11010 N N . SER C 1 453 ? 55.869 41.860 39.487 1.00 85.66 431 SER C N 1
ATOM 11011 C CA . SER C 1 453 ? 56.660 42.850 40.220 1.00 85.51 431 SER C CA 1
ATOM 11012 C C . SER C 1 453 ? 57.330 43.887 39.310 1.00 85.27 431 SER C C 1
ATOM 11013 O O . SER C 1 453 ? 57.797 44.915 39.798 1.00 85.53 431 SER C O 1
ATOM 11016 N N . ARG C 1 454 ? 57.370 43.640 38.001 1.00 84.79 432 ARG C N 1
ATOM 11017 C CA . ARG C 1 454 ? 57.835 44.670 37.062 1.00 84.22 432 ARG C CA 1
ATOM 11018 C C . ARG C 1 454 ? 56.713 45.420 36.346 1.00 83.68 432 ARG C C 1
ATOM 11019 O O . ARG C 1 454 ? 56.923 46.537 35.877 1.00 83.75 432 ARG C O 1
ATOM 11027 N N . ALA C 1 455 ? 55.530 44.806 36.280 1.00 83.09 433 ALA C N 1
ATOM 11028 C CA . ALA C 1 455 ? 54.342 45.399 35.648 1.00 82.42 433 ALA C CA 1
ATOM 11029 C C . ALA C 1 455 ? 53.954 46.754 36.240 1.00 82.00 433 ALA C C 1
ATOM 11030 O O . ALA C 1 455 ? 53.236 47.526 35.600 1.00 81.99 433 ALA C O 1
ATOM 11032 N N . GLU C 1 456 ? 54.427 47.027 37.460 1.00 81.45 434 GLU C N 1
ATOM 11033 C CA . GLU C 1 456 ? 54.163 48.289 38.160 1.00 80.86 434 GLU C CA 1
ATOM 11034 C C . GLU C 1 456 ? 54.921 49.467 37.526 1.00 80.28 434 GLU C C 1
ATOM 11035 O O . GLU C 1 456 ? 54.381 50.572 37.437 1.00 80.17 434 GLU C O 1
ATOM 11037 N N . TYR C 1 457 ? 56.160 49.212 37.085 1.00 79.48 435 TYR C N 1
ATOM 11038 C CA . TYR C 1 457 ? 56.984 50.184 36.336 1.00 78.40 435 TYR C CA 1
ATOM 11039 C C . TYR C 1 457 ? 56.627 50.219 34.832 1.00 77.64 435 TYR C C 1
ATOM 11040 O O . TYR C 1 457 ? 57.238 50.953 34.045 1.00 77.53 435 TYR C O 1
ATOM 11042 N N . ARG C 1 458 ? 55.643 49.407 34.448 1.00 76.50 436 ARG C N 1
ATOM 11043 C CA . ARG C 1 458 ? 55.044 49.459 33.117 1.00 75.22 436 ARG C CA 1
ATOM 11044 C C . ARG C 1 458 ? 53.647 50.111 33.243 1.00 74.56 436 ARG C C 1
ATOM 11045 O O . ARG C 1 458 ? 53.548 51.193 33.837 1.00 74.70 436 ARG C O 1
ATOM 11053 N N . LEU C 1 459 ? 52.588 49.475 32.735 1.00 73.18 437 LEU C N 1
ATOM 11054 C CA . LEU C 1 459 ? 51.233 50.094 32.663 1.00 72.09 437 LEU C CA 1
ATOM 11055 C C . LEU C 1 459 ? 50.979 50.762 31.323 1.00 70.88 437 LEU C C 1
ATOM 11056 O O . LEU C 1 459 ? 49.838 50.901 30.908 1.00 70.72 437 LEU C O 1
ATOM 11061 N N . MET C 1 460 ? 52.038 51.189 30.648 1.00 69.53 438 MET C N 1
ATOM 11062 C CA . MET C 1 460 ? 51.907 51.569 29.254 1.00 68.30 438 MET C CA 1
ATOM 11063 C C . MET C 1 460 ? 51.725 50.293 28.428 1.00 66.61 438 MET C C 1
ATOM 11064 O O . MET C 1 460 ? 50.999 50.282 27.431 1.00 66.50 438 MET C O 1
ATOM 11069 N N . LEU C 1 461 ? 52.361 49.215 28.879 1.00 64.70 439 LEU C N 1
ATOM 11070 C CA . LEU C 1 461 ? 52.376 47.944 28.157 1.00 62.65 439 LEU C CA 1
ATOM 11071 C C . LEU C 1 461 ? 51.234 46.989 28.564 1.00 61.49 439 LEU C C 1
ATOM 11072 O O . LEU C 1 461 ? 51.464 45.886 29.028 1.00 61.78 439 LEU C O 1
ATOM 11077 N N . ARG C 1 462 ? 49.998 47.422 28.373 1.00 60.05 440 ARG C N 1
ATOM 11078 C CA . ARG C 1 462 ? 48.850 46.589 28.674 1.00 58.66 440 ARG C CA 1
ATOM 11079 C C . ARG C 1 462 ? 48.433 45.749 27.456 1.00 58.18 440 ARG C C 1
ATOM 11080 O O . ARG C 1 462 ? 48.746 46.094 26.315 1.00 58.21 440 ARG C O 1
ATOM 11088 N N . GLU C 1 463 ? 47.742 44.639 27.712 1.00 57.06 441 GLU C N 1
ATOM 11089 C CA . GLU C 1 463 ? 47.067 43.891 26.667 1.00 56.07 441 GLU C CA 1
ATOM 11090 C C . GLU C 1 463 ? 46.123 44.805 25.883 1.00 55.84 441 GLU C C 1
ATOM 11091 O O . GLU C 1 463 ? 46.129 44.800 24.648 1.00 55.61 441 GLU C O 1
ATOM 11097 N N . ASP C 1 464 ? 45.316 45.583 26.606 1.00 55.28 442 ASP C N 1
ATOM 11098 C CA . ASP C 1 464 ? 44.189 46.303 25.998 1.00 55.31 442 ASP C CA 1
ATOM 11099 C C . ASP C 1 464 ? 44.564 47.477 25.082 1.00 54.44 442 ASP C C 1
ATOM 11100 O O . ASP C 1 464 ? 43.715 47.964 24.334 1.00 54.31 442 ASP C O 1
ATOM 11105 N N . ASN C 1 465 ? 45.828 47.891 25.119 1.00 53.73 443 ASN C N 1
ATOM 11106 C CA . ASN C 1 465 ? 46.327 48.975 24.282 1.00 53.57 443 ASN C CA 1
ATOM 11107 C C . ASN C 1 465 ? 47.470 48.571 23.342 1.00 53.32 443 ASN C C 1
ATOM 11108 O O . ASN C 1 465 ? 48.306 49.409 22.971 1.00 53.33 443 ASN C O 1
ATOM 11113 N N . ALA C 1 466 ? 47.511 47.295 22.960 1.00 52.64 444 ALA C N 1
ATOM 11114 C CA . ALA C 1 466 ? 48.555 46.812 22.065 1.00 52.12 444 ALA C CA 1
ATOM 11115 C C . ALA C 1 466 ? 48.416 47.454 20.687 1.00 51.98 444 ALA C C 1
ATOM 11116 O O . ALA C 1 466 ? 49.417 47.698 20.010 1.00 51.90 444 ALA C O 1
ATOM 11118 N N . ASP C 1 467 ? 47.177 47.719 20.275 1.00 51.98 445 ASP C N 1
ATOM 11119 C CA . ASP C 1 467 ? 46.907 48.344 18.980 1.00 52.34 445 ASP C CA 1
ATOM 11120 C C . ASP C 1 467 ? 47.380 49.804 18.964 1.00 52.50 445 ASP C C 1
ATOM 11121 O O . ASP C 1 467 ? 47.985 50.247 17.986 1.00 52.71 445 ASP C O 1
ATOM 11126 N N . LEU C 1 468 ? 47.137 50.520 20.070 1.00 52.70 446 LEU C N 1
ATOM 11127 C CA . LEU C 1 468 ? 47.526 51.931 20.243 1.00 52.57 446 LEU C CA 1
ATOM 11128 C C . LEU C 1 468 ? 49.031 52.125 20.328 1.00 52.71 446 LEU C C 1
ATOM 11129 O O . LEU C 1 468 ? 49.532 53.210 20.043 1.00 52.84 446 LEU C O 1
ATOM 11134 N N . ARG C 1 469 ? 49.756 51.078 20.711 1.00 52.29 447 ARG C N 1
ATOM 11135 C CA . ARG C 1 469 ? 51.212 51.132 20.677 1.00 51.72 447 ARG C CA 1
ATOM 11136 C C . ARG C 1 469 ? 51.811 50.598 19.366 1.00 51.57 447 ARG C C 1
ATOM 11137 O O . ARG C 1 469 ? 52.960 50.938 19.052 1.00 51.82 447 ARG C O 1
ATOM 11145 N N . LEU C 1 470 ? 51.057 49.792 18.595 1.00 50.64 448 LEU C N 1
ATOM 11146 C CA . LEU C 1 470 ? 51.670 49.016 17.501 1.00 50.32 448 LEU C CA 1
ATOM 11147 C C . LEU C 1 470 ? 50.986 49.015 16.129 1.00 50.37 448 LEU C C 1
ATOM 11148 O O . LEU C 1 470 ? 51.665 48.807 15.113 1.00 50.41 448 LEU C O 1
ATOM 11153 N N . THR C 1 471 ? 49.666 49.194 16.078 1.00 50.26 449 THR C N 1
ATOM 11154 C CA . THR C 1 471 ? 48.946 49.090 14.797 1.00 50.82 449 THR C CA 1
ATOM 11155 C C . THR C 1 471 ? 49.398 50.145 13.764 1.00 51.45 449 THR C C 1
ATOM 11156 O O . THR C 1 471 ? 49.432 49.860 12.561 1.00 51.56 449 THR C O 1
ATOM 11160 N N . GLU C 1 472 ? 49.769 51.337 14.242 1.00 51.95 450 GLU C N 1
ATOM 11161 C CA . GLU C 1 472 ? 50.228 52.428 13.372 1.00 52.75 450 GLU C CA 1
ATOM 11162 C C . GLU C 1 472 ? 51.570 52.149 12.706 1.00 52.62 450 GLU C C 1
ATOM 11163 O O . GLU C 1 472 ? 51.666 52.227 11.494 1.00 52.93 450 GLU C O 1
ATOM 11169 N N . ILE C 1 473 ? 52.591 51.812 13.484 1.00 53.02 451 ILE C N 1
ATOM 11170 C CA . ILE C 1 473 ? 53.871 51.368 12.927 1.00 53.90 451 ILE C CA 1
ATOM 11171 C C . ILE C 1 473 ? 53.653 50.182 11.992 1.00 54.19 451 ILE C C 1
ATOM 11172 O O . ILE C 1 473 ? 54.307 50.075 10.944 1.00 54.33 451 ILE C O 1
ATOM 11177 N N . GLY C 1 474 ? 52.733 49.294 12.381 1.00 54.19 452 GLY C N 1
ATOM 11178 C CA . GLY C 1 474 ? 52.379 48.128 11.584 1.00 54.34 452 GLY C CA 1
ATOM 11179 C C . GLY C 1 474 ? 51.882 48.499 10.209 1.00 54.45 452 GLY C C 1
ATOM 11180 O O . GLY C 1 474 ? 52.271 47.887 9.222 1.00 54.92 452 GLY C O 1
ATOM 11181 N N . ARG C 1 475 ? 51.013 49.496 10.143 1.00 54.52 453 ARG C N 1
ATOM 11182 C CA . ARG C 1 475 ? 50.629 50.091 8.871 1.00 55.04 453 ARG C CA 1
ATOM 11183 C C . ARG C 1 475 ? 51.813 50.585 8.038 1.00 55.20 453 ARG C C 1
ATOM 11184 O O . ARG C 1 475 ? 51.838 50.361 6.830 1.00 55.52 453 ARG C O 1
ATOM 11192 N N . GLU C 1 476 ? 52.773 51.269 8.666 1.00 55.35 454 GLU C N 1
ATOM 11193 C CA . GLU C 1 476 ? 53.956 51.769 7.942 1.00 55.79 454 GLU C CA 1
ATOM 11194 C C . GLU C 1 476 ? 54.874 50.628 7.516 1.00 55.74 454 GLU C C 1
ATOM 11195 O O . GLU C 1 476 ? 55.512 50.699 6.464 1.00 56.30 454 GLU C O 1
ATOM 11201 N N . LEU C 1 477 ? 54.929 49.571 8.320 1.00 55.07 455 LEU C N 1
ATOM 11202 C CA . LEU C 1 477 ? 55.799 48.441 8.029 1.00 54.24 455 LEU C CA 1
ATOM 11203 C C . LEU C 1 477 ? 55.267 47.519 6.935 1.00 54.02 455 LEU C C 1
ATOM 11204 O O . LEU C 1 477 ? 56.025 46.722 6.377 1.00 54.25 455 LEU C O 1
ATOM 11209 N N . GLY C 1 478 ? 53.975 47.637 6.625 1.00 53.72 456 GLY C N 1
ATOM 11210 C CA . GLY C 1 478 ? 53.332 46.819 5.597 1.00 53.43 456 GLY C CA 1
ATOM 11211 C C . GLY C 1 478 ? 52.601 45.610 6.155 1.00 53.51 456 GLY C C 1
ATOM 11212 O O . GLY C 1 478 ? 52.156 44.751 5.399 1.00 53.53 456 GLY C O 1
ATOM 11213 N N . LEU C 1 479 ? 52.453 45.578 7.480 1.00 53.51 457 LEU C N 1
ATOM 11214 C CA . LEU C 1 479 ? 51.961 44.427 8.236 1.00 53.26 457 LEU C CA 1
ATOM 11215 C C . LEU C 1 479 ? 50.490 44.510 8.627 1.00 53.92 457 LEU C C 1
ATOM 11216 O O . LEU C 1 479 ? 49.891 43.492 8.955 1.00 54.40 457 LEU C O 1
ATOM 11221 N N . VAL C 1 480 ? 49.916 45.714 8.639 1.00 54.30 458 VAL C N 1
ATOM 11222 C CA . VAL C 1 480 ? 48.503 45.893 9.000 1.00 54.41 458 VAL C CA 1
ATOM 11223 C C . VAL C 1 480 ? 47.678 45.959 7.722 1.00 54.83 458 VAL C C 1
ATOM 11224 O O . VAL C 1 480 ? 48.097 46.554 6.731 1.00 55.28 458 VAL C O 1
ATOM 11228 N N . ASP C 1 481 ? 46.521 45.317 7.730 1.00 55.47 459 ASP C N 1
ATOM 11229 C CA . ASP C 1 481 ? 45.680 45.288 6.540 1.00 56.02 459 ASP C CA 1
ATOM 11230 C C . ASP C 1 481 ? 44.585 46.352 6.605 1.00 56.22 459 ASP C C 1
ATOM 11231 O O . ASP C 1 481 ? 44.439 47.042 7.626 1.00 56.25 459 ASP C O 1
ATOM 11236 N N . ASP C 1 482 ? 43.830 46.474 5.513 1.00 56.36 460 ASP C N 1
ATOM 11237 C CA . ASP C 1 482 ? 42.863 47.549 5.332 1.00 56.65 460 ASP C CA 1
ATOM 11238 C C . ASP C 1 482 ? 41.740 47.521 6.358 1.00 56.67 460 ASP C C 1
ATOM 11239 O O . ASP C 1 482 ? 41.369 48.554 6.939 1.00 56.53 460 ASP C O 1
ATOM 11241 N N . GLU C 1 483 ? 41.210 46.322 6.561 1.00 56.57 461 GLU C N 1
ATOM 11242 C CA . GLU C 1 483 ? 40.119 46.060 7.476 1.00 56.54 461 GLU C CA 1
ATOM 11243 C C . GLU C 1 483 ? 40.459 46.514 8.898 1.00 55.67 461 GLU C C 1
ATOM 11244 O O . GLU C 1 483 ? 39.626 47.130 9.580 1.00 55.53 461 GLU C O 1
ATOM 11250 N N . ARG C 1 484 ? 41.692 46.225 9.318 1.00 54.62 462 ARG C N 1
ATOM 11251 C CA . ARG C 1 484 ? 42.185 46.560 10.654 1.00 53.91 462 ARG C CA 1
ATOM 11252 C C . ARG C 1 484 ? 42.539 48.051 10.751 1.00 53.90 462 ARG C C 1
ATOM 11253 O O . ARG C 1 484 ? 42.252 48.705 11.755 1.00 53.52 462 ARG C O 1
ATOM 11261 N N . TRP C 1 485 ? 43.161 48.570 9.694 1.00 53.91 463 TRP C N 1
ATOM 11262 C CA . TRP C 1 485 ? 43.491 49.987 9.588 1.00 53.89 463 TRP C CA 1
ATOM 11263 C C . TRP C 1 485 ? 42.242 50.860 9.721 1.00 53.34 463 TRP C C 1
ATOM 11264 O O . TRP C 1 485 ? 42.253 51.862 10.444 1.00 53.04 463 TRP C O 1
ATOM 11275 N N . ALA C 1 486 ? 41.164 50.444 9.055 1.00 52.84 464 ALA C N 1
ATOM 11276 C CA . ALA C 1 486 ? 39.880 51.141 9.104 1.00 52.49 464 ALA C CA 1
ATOM 11277 C C . ALA C 1 486 ? 39.254 51.077 10.482 1.00 52.30 464 ALA C C 1
ATOM 11278 O O . ALA C 1 486 ? 38.787 52.088 11.011 1.00 52.83 464 ALA C O 1
ATOM 11280 N N . ARG C 1 487 ? 39.245 49.891 11.072 1.00 52.00 465 ARG C N 1
ATOM 11281 C CA . ARG C 1 487 ? 38.717 49.737 12.419 1.00 51.81 465 ARG C CA 1
ATOM 11282 C C . ARG C 1 487 ? 39.577 50.450 13.467 1.00 51.54 465 ARG C C 1
ATOM 11283 O O . ARG C 1 487 ? 39.040 51.145 14.335 1.00 51.41 465 ARG C O 1
ATOM 11291 N N . PHE C 1 488 ? 40.895 50.290 13.381 1.00 51.46 466 PHE C N 1
ATOM 11292 C CA . PHE C 1 488 ? 41.793 50.981 14.299 1.00 51.98 466 PHE C CA 1
ATOM 11293 C C . PHE C 1 488 ? 41.586 52.504 14.325 1.00 52.58 466 PHE C C 1
ATOM 11294 O O . PHE C 1 488 ? 41.535 53.114 15.402 1.00 52.25 466 PHE C O 1
ATOM 11302 N N . ASN C 1 489 ? 41.488 53.117 13.142 1.00 53.09 467 ASN C N 1
ATOM 11303 C CA . ASN C 1 489 ? 41.299 54.561 13.069 1.00 53.61 467 ASN C CA 1
ATOM 11304 C C . ASN C 1 489 ? 39.914 54.993 13.506 1.00 54.10 467 ASN C C 1
ATOM 11305 O O . ASN C 1 489 ? 39.773 56.058 14.083 1.00 54.26 467 ASN C O 1
ATOM 11310 N N . GLU C 1 490 ? 38.908 54.154 13.268 1.00 55.16 468 GLU C N 1
ATOM 11311 C CA . GLU C 1 490 ? 37.546 54.440 13.713 1.00 56.39 468 GLU C CA 1
ATOM 11312 C C . GLU C 1 490 ? 37.495 54.484 15.241 1.00 57.01 468 GLU C C 1
ATOM 11313 O O . GLU C 1 490 ? 36.872 55.374 15.829 1.00 57.46 468 GLU C O 1
ATOM 11319 N N . LYS C 1 491 ? 38.173 53.522 15.872 1.00 57.77 469 LYS C N 1
ATOM 11320 C CA . LYS C 1 491 ? 38.291 53.424 17.333 1.00 58.08 469 LYS C CA 1
ATOM 11321 C C . LYS C 1 491 ? 39.048 54.622 17.939 1.00 58.44 469 LYS C C 1
ATOM 11322 O O . LYS C 1 491 ? 38.622 55.192 18.948 1.00 58.07 469 LYS C O 1
ATOM 11328 N N . LEU C 1 492 ? 40.175 54.966 17.316 1.00 58.89 470 LEU C N 1
ATOM 11329 C CA . LEU C 1 492 ? 41.029 56.089 17.711 1.00 59.70 470 LEU C CA 1
ATOM 11330 C C . LEU C 1 492 ? 40.261 57.425 17.699 1.00 60.38 470 LEU C C 1
ATOM 11331 O O . LEU C 1 492 ? 40.416 58.271 18.601 1.00 59.96 470 LEU C O 1
ATOM 11336 N N . GLU C 1 493 ? 39.428 57.591 16.670 1.00 61.24 471 GLU C N 1
ATOM 11337 C CA . GLU C 1 493 ? 38.584 58.770 16.522 1.00 62.11 471 GLU C CA 1
ATOM 11338 C C . GLU C 1 493 ? 37.393 58.755 17.485 1.00 62.67 471 GLU C C 1
ATOM 11339 O O . GLU C 1 493 ? 36.910 59.814 17.881 1.00 63.18 471 GLU C O 1
ATOM 11345 N N . ASN C 1 494 ? 36.933 57.563 17.864 1.00 63.10 472 ASN C N 1
ATOM 11346 C CA . ASN C 1 494 ? 35.902 57.414 18.891 1.00 63.43 472 ASN C CA 1
ATOM 11347 C C . ASN C 1 494 ? 36.409 57.806 20.282 1.00 63.95 472 ASN C C 1
ATOM 11348 O O . ASN C 1 494 ? 35.645 58.321 21.097 1.00 63.90 472 ASN C O 1
ATOM 11353 N N . ILE C 1 495 ? 37.694 57.547 20.544 1.00 64.67 473 ILE C N 1
ATOM 11354 C CA . ILE C 1 495 ? 38.340 57.883 21.822 1.00 65.55 473 ILE C CA 1
ATOM 11355 C C . ILE C 1 495 ? 38.499 59.397 21.980 1.00 66.49 473 ILE C C 1
ATOM 11356 O O . ILE C 1 495 ? 38.150 59.953 23.016 1.00 66.30 473 ILE C O 1
ATOM 11361 N N . GLU C 1 496 ? 39.029 60.043 20.941 1.00 67.91 474 GLU C N 1
ATOM 11362 C CA . GLU C 1 496 ? 39.285 61.478 20.939 1.00 69.17 474 GLU C CA 1
ATOM 11363 C C . GLU C 1 496 ? 37.982 62.267 20.937 1.00 69.83 474 GLU C C 1
ATOM 11364 O O . GLU C 1 496 ? 37.872 63.280 21.621 1.00 69.70 474 GLU C O 1
ATOM 11370 N N . ARG C 1 497 ? 37.000 61.783 20.179 1.00 71.09 475 ARG C N 1
ATOM 11371 C CA . ARG C 1 497 ? 35.671 62.387 20.139 1.00 72.55 475 ARG C CA 1
ATOM 11372 C C . ARG C 1 497 ? 35.004 62.353 21.514 1.00 73.24 475 ARG C C 1
ATOM 11373 O O . ARG C 1 497 ? 34.245 63.255 21.862 1.00 73.73 475 ARG C O 1
ATOM 11381 N N . GLU C 1 498 ? 35.315 61.324 22.295 1.00 74.22 476 GLU C N 1
ATOM 11382 C CA . GLU C 1 498 ? 34.781 61.171 23.648 1.00 75.10 476 GLU C CA 1
ATOM 11383 C C . GLU C 1 498 ? 35.568 61.926 24.726 1.00 75.98 476 GLU C C 1
ATOM 11384 O O . GLU C 1 498 ? 34.985 62.407 25.700 1.00 76.05 476 GLU C O 1
ATOM 11390 N N . ARG C 1 499 ? 36.885 62.012 24.555 1.00 77.14 477 ARG C N 1
ATOM 11391 C CA . ARG C 1 499 ? 37.743 62.776 25.459 1.00 78.26 477 ARG C CA 1
ATOM 11392 C C . ARG C 1 499 ? 37.509 64.290 25.315 1.00 79.27 477 ARG C C 1
ATOM 11393 O O . ARG C 1 499 ? 37.649 65.046 26.280 1.00 79.34 477 ARG C O 1
ATOM 11401 N N . GLN C 1 500 ? 37.154 64.724 24.108 1.00 80.41 478 GLN C N 1
ATOM 11402 C CA . GLN C 1 500 ? 36.795 66.120 23.869 1.00 81.57 478 GLN C CA 1
ATOM 11403 C C . GLN C 1 500 ? 35.386 66.439 24.368 1.00 82.20 478 GLN C C 1
ATOM 11404 O O . GLN C 1 500 ? 35.084 67.588 24.700 1.00 82.39 478 GLN C O 1
ATOM 11410 N N . ARG C 1 501 ? 34.537 65.416 24.425 1.00 82.98 479 ARG C N 1
ATOM 11411 C CA . ARG C 1 501 ? 33.166 65.560 24.900 1.00 83.74 479 ARG C CA 1
ATOM 11412 C C . ARG C 1 501 ? 33.051 65.241 26.399 1.00 84.40 479 ARG C C 1
ATOM 11413 O O . ARG C 1 501 ? 31.957 65.019 26.924 1.00 84.66 479 ARG C O 1
ATOM 11421 N N . LEU C 1 502 ? 34.187 65.211 27.085 1.00 85.02 480 LEU C N 1
ATOM 11422 C CA . LEU C 1 502 ? 34.197 65.105 28.540 1.00 85.56 480 LEU C CA 1
ATOM 11423 C C . LEU C 1 502 ? 34.928 66.298 29.123 1.00 86.17 480 LEU C C 1
ATOM 11424 O O . LEU C 1 502 ? 34.632 66.739 30.231 1.00 86.14 480 LEU C O 1
ATOM 11429 N N . LYS C 1 503 ? 35.890 66.809 28.362 1.00 87.04 481 LYS C N 1
ATOM 11430 C CA . LYS C 1 503 ? 36.597 68.031 28.714 1.00 88.00 481 LYS C CA 1
ATOM 11431 C C . LYS C 1 503 ? 35.682 69.256 28.595 1.00 88.60 481 LYS C C 1
ATOM 11432 O O . LYS C 1 503 ? 35.833 70.224 29.348 1.00 88.52 481 LYS C O 1
ATOM 11438 N N . SER C 1 504 ? 34.733 69.188 27.658 1.00 89.42 482 SER C N 1
ATOM 11439 C CA . SER C 1 504 ? 33.807 70.286 27.377 1.00 90.14 482 SER C CA 1
ATOM 11440 C C . SER C 1 504 ? 32.328 69.927 27.601 1.00 90.85 482 SER C C 1
ATOM 11441 O O . SER C 1 504 ? 31.459 70.310 26.820 1.00 90.87 482 SER C O 1
ATOM 11444 N N . THR C 1 505 ? 32.056 69.183 28.667 1.00 91.84 483 THR C N 1
ATOM 11445 C CA . THR C 1 505 ? 30.694 68.987 29.158 1.00 92.97 483 THR C CA 1
ATOM 11446 C C . THR C 1 505 ? 30.755 69.116 30.677 1.00 93.88 483 THR C C 1
ATOM 11447 O O . THR C 1 505 ? 31.301 68.250 31.366 1.00 93.90 483 THR C O 1
ATOM 11451 N N . TRP C 1 506 ? 30.194 70.211 31.185 1.00 95.11 484 TRP C N 1
ATOM 11452 C CA . TRP C 1 506 ? 30.420 70.646 32.567 1.00 96.10 484 TRP C CA 1
ATOM 11453 C C . TRP C 1 506 ? 29.241 70.394 33.516 1.00 96.94 484 TRP C C 1
ATOM 11454 O O . TRP C 1 506 ? 28.098 70.240 33.079 1.00 97.03 484 TRP C O 1
ATOM 11465 N N . VAL C 1 507 ? 29.539 70.353 34.815 1.00 97.96 485 VAL C N 1
ATOM 11466 C CA . VAL C 1 507 ? 28.513 70.273 35.855 1.00 99.05 485 VAL C CA 1
ATOM 11467 C C . VAL C 1 507 ? 28.688 71.409 36.868 1.00 99.88 485 VAL C C 1
ATOM 11468 O O . VAL C 1 507 ? 29.550 71.340 37.749 1.00 99.99 485 VAL C O 1
ATOM 11470 N N . THR C 1 508 ? 27.870 72.455 36.721 1.00 101.01 486 THR C N 1
ATOM 11471 C CA . THR C 1 508 ? 27.918 73.651 37.577 1.00 101.95 486 THR C CA 1
ATOM 11472 C C . THR C 1 508 ? 27.239 73.414 38.936 1.00 102.75 486 THR C C 1
ATOM 11473 O O . THR C 1 508 ? 26.168 72.799 38.984 1.00 102.84 486 THR C O 1
ATOM 11475 N N . PRO C 1 509 ? 27.860 73.899 40.043 1.00 103.54 487 PRO C N 1
ATOM 11476 C CA . PRO C 1 509 ? 27.343 73.728 41.418 1.00 104.08 487 PRO C CA 1
ATOM 11477 C C . PRO C 1 509 ? 25.830 73.974 41.600 1.00 104.58 487 PRO C C 1
ATOM 11478 O O . PRO C 1 509 ? 25.192 73.257 42.384 1.00 104.68 487 PRO C O 1
ATOM 11482 N N . SER C 1 510 ? 25.276 74.965 40.890 1.00 104.92 488 SER C N 1
ATOM 11483 C CA . SER C 1 510 ? 23.824 75.201 40.838 1.00 105.24 488 SER C CA 1
ATOM 11484 C C . SER C 1 510 ? 23.109 74.156 39.942 1.00 105.55 488 SER C C 1
ATOM 11485 O O . SER C 1 510 ? 23.223 72.946 40.188 1.00 105.57 488 SER C O 1
ATOM 11487 N N . ALA C 1 511 ? 22.381 74.623 38.920 1.00 105.72 489 ALA C N 1
ATOM 11488 C CA . ALA C 1 511 ? 21.698 73.758 37.930 1.00 105.72 489 ALA C CA 1
ATOM 11489 C C . ALA C 1 511 ? 21.006 72.529 38.539 1.00 105.68 489 ALA C C 1
ATOM 11490 O O . ALA C 1 511 ? 20.506 71.655 37.826 1.00 105.62 489 ALA C O 1
ATOM 11492 N N . ALA C 1 514 ? 23.506 70.491 39.017 1.00 130.20 492 ALA C N 1
ATOM 11493 C CA . ALA C 1 514 ? 24.060 69.478 39.903 1.00 130.21 492 ALA C CA 1
ATOM 11494 C C . ALA C 1 514 ? 22.950 68.602 40.483 1.00 130.24 492 ALA C C 1
ATOM 11495 O O . ALA C 1 514 ? 22.764 68.537 41.700 1.00 130.18 492 ALA C O 1
ATOM 11497 N N . ALA C 1 515 ? 22.227 67.924 39.592 1.00 130.31 493 ALA C N 1
ATOM 11498 C CA . ALA C 1 515 ? 21.073 67.101 39.959 1.00 130.36 493 ALA C CA 1
ATOM 11499 C C . ALA C 1 515 ? 21.443 65.819 40.726 1.00 130.44 493 ALA C C 1
ATOM 11500 O O . ALA C 1 515 ? 21.905 65.887 41.870 1.00 130.40 493 ALA C O 1
ATOM 11502 N N . GLU C 1 516 ? 21.247 64.661 40.093 1.00 130.50 494 GLU C N 1
ATOM 11503 C CA . GLU C 1 516 ? 21.427 63.358 40.746 1.00 130.52 494 GLU C CA 1
ATOM 11504 C C . GLU C 1 516 ? 22.887 62.890 40.785 1.00 130.53 494 GLU C C 1
ATOM 11505 O O . GLU C 1 516 ? 23.169 61.695 40.646 1.00 130.55 494 GLU C O 1
ATOM 11507 N N . VAL C 1 517 ? 23.805 63.830 41.004 1.00 130.51 495 VAL C N 1
ATOM 11508 C CA . VAL C 1 517 ? 25.241 63.558 40.912 1.00 130.48 495 VAL C CA 1
ATOM 11509 C C . VAL C 1 517 ? 25.979 63.593 42.254 1.00 130.48 495 VAL C C 1
ATOM 11510 O O . VAL C 1 517 ? 27.200 63.425 42.296 1.00 130.44 495 VAL C O 1
ATOM 11512 N N . ASN C 1 518 ? 25.242 63.805 43.343 1.00 130.47 496 ASN C N 1
ATOM 11513 C CA . ASN C 1 518 ? 25.847 63.899 44.668 1.00 130.40 496 ASN C CA 1
ATOM 11514 C C . ASN C 1 518 ? 25.463 62.728 45.556 1.00 130.37 496 ASN C C 1
ATOM 11515 O O . ASN C 1 518 ? 26.318 62.138 46.212 1.00 130.38 496 ASN C O 1
ATOM 11520 N N . HIS C 1 520 ? 25.839 59.550 45.799 1.00 144.33 498 HIS C N 1
ATOM 11521 C CA . HIS C 1 520 ? 26.201 59.050 44.478 1.00 144.38 498 HIS C CA 1
ATOM 11522 C C . HIS C 1 520 ? 27.600 59.502 44.030 1.00 144.43 498 HIS C C 1
ATOM 11523 O O . HIS C 1 520 ? 28.166 58.941 43.086 1.00 144.39 498 HIS C O 1
ATOM 11530 N N . LEU C 1 521 ? 28.148 60.512 44.706 1.00 144.46 499 LEU C N 1
ATOM 11531 C CA . LEU C 1 521 ? 29.480 61.038 44.388 1.00 144.45 499 LEU C CA 1
ATOM 11532 C C . LEU C 1 521 ? 30.485 60.849 45.528 1.00 144.46 499 LEU C C 1
ATOM 11533 O O . LEU C 1 521 ? 30.231 60.106 46.483 1.00 144.41 499 LEU C O 1
ATOM 11535 N N . THR C 1 522 ? 31.626 61.527 45.414 1.00 144.45 500 THR C N 1
ATOM 11536 C CA . THR C 1 522 ? 32.689 61.454 46.413 1.00 144.42 500 THR C CA 1
ATOM 11537 C C . THR C 1 522 ? 33.182 62.845 46.811 1.00 144.32 500 THR C C 1
ATOM 11538 O O . THR C 1 522 ? 33.043 63.256 47.963 1.00 144.16 500 THR C O 1
ATOM 11542 N N . ALA C 1 523 ? 32.123 63.372 46.901 0.01 147.06 501 ALA C N 1
ATOM 11543 C CA . ALA C 1 523 ? 31.941 64.629 47.668 0.01 147.33 501 ALA C CA 1
ATOM 11544 C C . ALA C 1 523 ? 31.377 65.806 46.819 0.01 147.48 501 ALA C C 1
ATOM 11545 O O . ALA C 1 523 ? 32.160 66.505 46.166 0.01 147.56 501 ALA C O 1
ATOM 11547 N N . PRO C 1 524 ? 30.027 66.025 46.819 0.01 147.50 502 PRO C N 1
ATOM 11548 C CA . PRO C 1 524 ? 29.385 67.151 46.095 0.01 147.39 502 PRO C CA 1
ATOM 11549 C C . PRO C 1 524 ? 30.236 68.437 46.109 0.01 147.44 502 PRO C C 1
ATOM 11550 O O . PRO C 1 524 ? 30.323 69.090 47.144 0.01 147.39 502 PRO C O 1
ATOM 11554 N N . LEU C 1 525 ? 30.833 68.802 44.969 0.01 147.53 503 LEU C N 1
ATOM 11555 C CA . LEU C 1 525 ? 32.047 69.666 44.939 0.01 147.61 503 LEU C CA 1
ATOM 11556 C C . LEU C 1 525 ? 31.896 71.202 44.818 0.01 147.70 503 LEU C C 1
ATOM 11557 O O . LEU C 1 525 ? 30.804 71.724 44.557 0.01 147.48 503 LEU C O 1
ATOM 11559 N N . SER C 1 526 ? 33.025 71.900 45.014 0.01 147.74 504 SER C N 1
ATOM 11560 C CA . SER C 1 526 ? 33.119 73.358 44.871 0.01 147.70 504 SER C CA 1
ATOM 11561 C C . SER C 1 526 ? 33.389 73.756 43.416 0.01 147.71 504 SER C C 1
ATOM 11562 O O . SER C 1 526 ? 32.470 73.819 42.589 0.01 147.62 504 SER C O 1
ATOM 11564 N N . SER C 1 530 ? 34.177 69.528 34.894 1.00 105.40 508 SER C N 1
ATOM 11565 C CA . SER C 1 530 ? 33.735 68.747 33.736 1.00 105.41 508 SER C CA 1
ATOM 11566 C C . SER C 1 530 ? 33.645 67.246 34.026 1.00 105.38 508 SER C C 1
ATOM 11567 O O . SER C 1 530 ? 33.966 66.795 35.125 1.00 105.35 508 SER C O 1
ATOM 11570 N N . GLY C 1 531 ? 33.200 66.485 33.028 1.00 105.45 509 GLY C N 1
ATOM 11571 C CA . GLY C 1 531 ? 33.035 65.037 33.145 1.00 105.50 509 GLY C CA 1
ATOM 11572 C C . GLY C 1 531 ? 34.321 64.240 33.213 1.00 105.57 509 GLY C C 1
ATOM 11573 O O . GLY C 1 531 ? 34.301 63.083 33.626 1.00 105.42 509 GLY C O 1
ATOM 11574 N N . GLU C 1 532 ? 35.428 64.849 32.785 1.00 105.77 510 GLU C N 1
ATOM 11575 C CA . GLU C 1 532 ? 36.758 64.257 32.935 1.00 106.06 510 GLU C CA 1
ATOM 11576 C C . GLU C 1 532 ? 37.269 64.480 34.348 1.00 106.14 510 GLU C C 1
ATOM 11577 O O . GLU C 1 532 ? 37.837 63.574 34.954 1.00 106.21 510 GLU C O 1
ATOM 11583 N N . ASP C 1 533 ? 37.076 65.696 34.856 1.00 106.38 511 ASP C N 1
ATOM 11584 C CA . ASP C 1 533 ? 37.389 66.022 36.249 1.00 106.51 511 ASP C CA 1
ATOM 11585 C C . ASP C 1 533 ? 36.521 65.195 37.194 1.00 106.51 511 ASP C C 1
ATOM 11586 O O . ASP C 1 533 ? 37.022 64.609 38.152 1.00 106.35 511 ASP C O 1
ATOM 11591 N N . LEU C 1 534 ? 35.225 65.132 36.894 1.00 106.67 512 LEU C N 1
ATOM 11592 C CA . LEU C 1 534 ? 34.282 64.310 37.646 1.00 106.87 512 LEU C CA 1
ATOM 11593 C C . LEU C 1 534 ? 34.506 62.806 37.426 1.00 107.04 512 LEU C C 1
ATOM 11594 O O . LEU C 1 534 ? 33.700 61.992 37.871 1.00 107.14 512 LEU C O 1
ATOM 11596 N N . LEU C 1 535 ? 35.602 62.450 36.747 1.00 107.30 513 LEU C N 1
ATOM 11597 C CA . LEU C 1 535 ? 35.977 61.046 36.473 1.00 107.45 513 LEU C CA 1
ATOM 11598 C C . LEU C 1 535 ? 37.430 60.730 36.867 1.00 107.55 513 LEU C C 1
ATOM 11599 O O . LEU C 1 535 ? 37.797 59.560 37.021 1.00 107.46 513 LEU C O 1
ATOM 11604 N N . ARG C 1 536 ? 38.244 61.776 37.019 1.00 107.70 514 ARG C N 1
ATOM 11605 C CA . ARG C 1 536 ? 39.646 61.650 37.426 1.00 107.81 514 ARG C CA 1
ATOM 11606 C C . ARG C 1 536 ? 39.793 61.037 38.812 1.00 107.95 514 ARG C C 1
ATOM 11607 O O . ARG C 1 536 ? 40.754 60.312 39.083 1.00 107.88 514 ARG C O 1
ATOM 11615 N N . ARG C 1 537 ? 38.827 61.333 39.677 1.00 108.17 515 ARG C N 1
ATOM 11616 C CA . ARG C 1 537 ? 38.866 60.937 41.081 1.00 108.44 515 ARG C CA 1
ATOM 11617 C C . ARG C 1 537 ? 38.328 59.517 41.325 1.00 108.58 515 ARG C C 1
ATOM 11618 O O . ARG C 1 537 ? 37.463 59.043 40.575 1.00 108.40 515 ARG C O 1
ATOM 11620 N N . PRO C 1 538 ? 38.858 58.834 42.370 1.00 108.79 516 PRO C N 1
ATOM 11621 C CA . PRO C 1 538 ? 38.421 57.526 42.879 1.00 108.90 516 PRO C CA 1
ATOM 11622 C C . PRO C 1 538 ? 36.908 57.267 42.852 1.00 108.96 516 PRO C C 1
ATOM 11623 O O . PRO C 1 538 ? 36.111 58.175 43.121 1.00 108.92 516 PRO C O 1
ATOM 11627 N N . GLU C 1 539 ? 36.547 56.024 42.526 1.00 109.03 517 GLU C N 1
ATOM 11628 C CA . GLU C 1 539 ? 35.169 55.504 42.597 1.00 109.08 517 GLU C CA 1
ATOM 11629 C C . GLU C 1 539 ? 34.318 55.757 41.345 1.00 108.90 517 GLU C C 1
ATOM 11630 O O . GLU C 1 539 ? 33.585 54.859 40.908 1.00 108.91 517 GLU C O 1
ATOM 11636 N N . MET C 1 540 ? 34.410 56.960 40.776 1.00 108.56 518 MET C N 1
ATOM 11637 C CA . MET C 1 540 ? 33.654 57.285 39.564 1.00 108.20 518 MET C CA 1
ATOM 11638 C C . MET C 1 540 ? 34.124 56.427 38.381 1.00 107.98 518 MET C C 1
ATOM 11639 O O . MET C 1 540 ? 35.155 56.702 37.762 1.00 108.04 518 MET C O 1
ATOM 11644 N N . THR C 1 541 ? 33.357 55.374 38.103 1.00 107.55 519 THR C N 1
ATOM 11645 C CA . THR C 1 541 ? 33.648 54.445 37.021 1.00 107.05 519 THR C CA 1
ATOM 11646 C C . THR C 1 541 ? 32.738 54.717 35.823 1.00 106.73 519 THR C C 1
ATOM 11647 O O . THR C 1 541 ? 31.535 54.455 35.878 1.00 106.71 519 THR C O 1
ATOM 11649 N N . TYR C 1 542 ? 33.342 55.245 34.755 1.00 106.22 520 TYR C N 1
ATOM 11650 C CA . TYR C 1 542 ? 32.681 55.617 33.486 1.00 105.69 520 TYR C CA 1
ATOM 11651 C C . TYR C 1 542 ? 31.309 55.003 33.187 1.00 105.46 520 TYR C C 1
ATOM 11652 O O . TYR C 1 542 ? 30.369 55.727 32.851 1.00 105.47 520 TYR C O 1
ATOM 11661 N N . GLU C 1 543 ? 31.214 53.675 33.279 1.00 105.19 521 GLU C N 1
ATOM 11662 C CA . GLU C 1 543 ? 29.997 52.932 32.925 1.00 104.81 521 GLU C CA 1
ATOM 11663 C C . GLU C 1 543 ? 28.719 53.621 33.421 1.00 104.46 521 GLU C C 1
ATOM 11664 O O . GLU C 1 543 ? 27.824 53.919 32.628 1.00 104.34 521 GLU C O 1
ATOM 11666 N N . LYS C 1 544 ? 28.668 53.894 34.726 1.00 104.12 522 LYS C N 1
ATOM 11667 C CA . LYS C 1 544 ? 27.519 54.540 35.371 1.00 103.68 522 LYS C CA 1
ATOM 11668 C C . LYS C 1 544 ? 27.519 56.073 35.248 1.00 103.29 522 LYS C C 1
ATOM 11669 O O . LYS C 1 544 ? 26.459 56.696 35.334 1.00 103.22 522 LYS C O 1
ATOM 11671 N N . LEU C 1 545 ? 28.699 56.668 35.056 1.00 102.77 523 LEU C N 1
ATOM 11672 C CA . LEU C 1 545 ? 28.832 58.120 34.863 1.00 102.30 523 LEU C CA 1
ATOM 11673 C C . LEU C 1 545 ? 28.128 58.599 33.596 1.00 101.92 523 LEU C C 1
ATOM 11674 O O . LEU C 1 545 ? 27.459 59.629 33.599 1.00 101.79 523 LEU C O 1
ATOM 11679 N N . THR C 1 546 ? 28.294 57.844 32.515 1.00 101.64 524 THR C N 1
ATOM 11680 C CA . THR C 1 546 ? 27.615 58.122 31.254 1.00 101.32 524 THR C CA 1
ATOM 11681 C C . THR C 1 546 ? 26.119 57.764 31.315 1.00 101.08 524 THR C C 1
ATOM 11682 O O . THR C 1 546 ? 25.401 57.873 30.313 1.00 101.02 524 THR C O 1
ATOM 11684 N N . THR C 1 547 ? 25.665 57.340 32.498 1.00 100.81 525 THR C N 1
ATOM 11685 C CA . THR C 1 547 ? 24.259 56.998 32.748 1.00 100.36 525 THR C CA 1
ATOM 11686 C C . THR C 1 547 ? 23.487 58.160 33.389 1.00 99.97 525 THR C C 1
ATOM 11687 O O . THR C 1 547 ? 22.260 58.109 33.514 1.00 100.05 525 THR C O 1
ATOM 11689 N N . LEU C 1 548 ? 24.214 59.199 33.797 1.00 99.38 526 LEU C N 1
ATOM 11690 C CA . LEU C 1 548 ? 23.603 60.451 34.237 1.00 98.75 526 LEU C CA 1
ATOM 11691 C C . LEU C 1 548 ? 23.189 61.241 32.997 1.00 98.42 526 LEU C C 1
ATOM 11692 O O . LEU C 1 548 ? 23.811 61.103 31.938 1.00 98.47 526 LEU C O 1
ATOM 11697 N N . THR C 1 549 ? 22.147 62.063 33.130 1.00 97.85 527 THR C N 1
ATOM 11698 C CA . THR C 1 549 ? 21.562 62.799 31.991 1.00 97.14 527 THR C CA 1
ATOM 11699 C C . THR C 1 549 ? 22.422 63.927 31.368 1.00 96.69 527 THR C C 1
ATOM 11700 O O . THR C 1 549 ? 22.331 64.151 30.151 1.00 96.58 527 THR C O 1
ATOM 11704 N N . PRO C 1 550 ? 23.241 64.650 32.182 1.00 96.10 528 PRO C N 1
ATOM 11705 C CA . PRO C 1 550 ? 24.151 65.650 31.582 1.00 95.58 528 PRO C CA 1
ATOM 11706 C C . PRO C 1 550 ? 25.328 65.062 30.785 1.00 95.02 528 PRO C C 1
ATOM 11707 O O . PRO C 1 550 ? 25.922 65.767 29.960 1.00 94.84 528 PRO C O 1
ATOM 11711 N N . PHE C 1 551 ? 25.650 63.788 31.036 1.00 94.38 529 PHE C N 1
ATOM 11712 C CA . PHE C 1 551 ? 26.793 63.115 30.402 1.00 93.60 529 PHE C CA 1
ATOM 11713 C C . PHE C 1 551 ? 26.429 62.036 29.378 1.00 93.01 529 PHE C C 1
ATOM 11714 O O . PHE C 1 551 ? 27.270 61.652 28.568 1.00 93.02 529 PHE C O 1
ATOM 11722 N N . ALA C 1 552 ? 25.187 61.555 29.413 1.00 92.27 530 ALA C N 1
ATOM 11723 C CA . ALA C 1 552 ? 24.662 60.667 28.366 1.00 91.65 530 ALA C CA 1
ATOM 11724 C C . ALA C 1 552 ? 24.617 61.388 26.999 1.00 91.16 530 ALA C C 1
ATOM 11725 O O . ALA C 1 552 ? 24.502 62.620 26.956 1.00 91.26 530 ALA C O 1
ATOM 11727 N N . PRO C 1 553 ? 24.687 60.633 25.877 1.00 90.53 531 PRO C N 1
ATOM 11728 C CA . PRO C 1 553 ? 24.699 59.167 25.727 1.00 89.87 531 PRO C CA 1
ATOM 11729 C C . PRO C 1 553 ? 26.037 58.485 26.063 1.00 89.09 531 PRO C C 1
ATOM 11730 O O . PRO C 1 553 ? 27.093 59.115 25.979 1.00 89.00 531 PRO C O 1
ATOM 11734 N N . ALA C 1 554 ? 25.973 57.209 26.445 1.00 88.05 532 ALA C N 1
ATOM 11735 C CA . ALA C 1 554 ? 27.169 56.378 26.634 1.00 86.99 532 ALA C CA 1
ATOM 11736 C C . ALA C 1 554 ? 27.741 55.927 25.286 1.00 86.15 532 ALA C C 1
ATOM 11737 O O . ALA C 1 554 ? 26.991 55.672 24.335 1.00 86.15 532 ALA C O 1
ATOM 11739 N N . LEU C 1 555 ? 29.067 55.829 25.210 1.00 85.04 533 LEU C N 1
ATOM 11740 C CA . LEU C 1 555 ? 29.763 55.426 23.979 1.00 83.95 533 LEU C CA 1
ATOM 11741 C C . LEU C 1 555 ? 29.526 53.947 23.645 1.00 83.31 533 LEU C C 1
ATOM 11742 O O . LEU C 1 555 ? 29.729 53.079 24.497 1.00 83.29 533 LEU C O 1
ATOM 11747 N N . THR C 1 556 ? 29.098 53.667 22.414 1.00 82.29 534 THR C N 1
ATOM 11748 C CA . THR C 1 556 ? 28.800 52.285 21.989 1.00 81.49 534 THR C CA 1
ATOM 11749 C C . THR C 1 556 ? 30.047 51.447 21.667 1.00 80.54 534 THR C C 1
ATOM 11750 O O . THR C 1 556 ? 29.990 50.217 21.666 1.00 80.66 534 THR C O 1
ATOM 11754 N N . ASP C 1 557 ? 31.159 52.117 21.377 1.00 79.44 535 ASP C N 1
ATOM 11755 C CA . ASP C 1 557 ? 32.439 51.453 21.138 1.00 78.17 535 ASP C CA 1
ATOM 11756 C C . ASP C 1 557 ? 33.048 51.119 22.495 1.00 77.60 535 ASP C C 1
ATOM 11757 O O . ASP C 1 557 ? 33.749 51.941 23.098 1.00 77.22 535 ASP C O 1
ATOM 11762 N N . GLU C 1 558 ? 32.755 49.901 22.955 1.00 76.90 536 GLU C N 1
ATOM 11763 C CA . GLU C 1 558 ? 33.142 49.392 24.274 1.00 76.03 536 GLU C CA 1
ATOM 11764 C C . GLU C 1 558 ? 34.660 49.392 24.481 1.00 74.89 536 GLU C C 1
ATOM 11765 O O . GLU C 1 558 ? 35.140 49.684 25.582 1.00 74.76 536 GLU C O 1
ATOM 11771 N N . GLN C 1 559 ? 35.403 49.063 23.422 1.00 73.51 537 GLN C N 1
ATOM 11772 C CA . GLN C 1 559 ? 36.864 49.117 23.450 1.00 72.23 537 GLN C CA 1
ATOM 11773 C C . GLN C 1 559 ? 37.354 50.544 23.704 1.00 71.70 537 GLN C C 1
ATOM 11774 O O . GLN C 1 559 ? 38.196 50.773 24.582 1.00 71.22 537 GLN C O 1
ATOM 11780 N N . ALA C 1 560 ? 36.799 51.490 22.941 1.00 71.13 538 ALA C N 1
ATOM 11781 C CA . ALA C 1 560 ? 37.071 52.921 23.097 1.00 70.46 538 ALA C CA 1
ATOM 11782 C C . ALA C 1 560 ? 36.617 53.414 24.467 1.00 70.14 538 ALA C C 1
ATOM 11783 O O . ALA C 1 560 ? 37.347 54.144 25.144 1.00 69.56 538 ALA C O 1
ATOM 11785 N N . ALA C 1 561 ? 35.416 52.991 24.864 1.00 70.08 539 ALA C N 1
ATOM 11786 C CA . ALA C 1 561 ? 34.838 53.309 26.172 1.00 70.24 539 ALA C CA 1
ATOM 11787 C C . ALA C 1 561 ? 35.786 52.999 27.339 1.00 70.55 539 ALA C C 1
ATOM 11788 O O . ALA C 1 561 ? 36.000 53.864 28.205 1.00 70.55 539 ALA C O 1
ATOM 11790 N N . GLU C 1 562 ? 36.354 51.784 27.351 1.00 70.39 540 GLU C N 1
ATOM 11791 C CA . GLU C 1 562 ? 37.293 51.373 28.401 1.00 70.53 540 GLU C CA 1
ATOM 11792 C C . GLU C 1 562 ? 38.627 52.089 28.270 1.00 70.54 540 GLU C C 1
ATOM 11793 O O . GLU C 1 562 ? 39.304 52.356 29.271 1.00 70.59 540 GLU C O 1
ATOM 11795 N N . GLN C 1 563 ? 38.993 52.403 27.036 1.00 70.60 541 GLN C N 1
ATOM 11796 C CA . GLN C 1 563 ? 40.243 53.093 26.757 1.00 71.18 541 GLN C CA 1
ATOM 11797 C C . GLN C 1 563 ? 40.215 54.558 27.220 1.00 71.79 541 GLN C C 1
ATOM 11798 O O . GLN C 1 563 ? 41.230 55.088 27.695 1.00 71.76 541 GLN C O 1
ATOM 11804 N N . VAL C 1 564 ? 39.052 55.198 27.091 1.00 72.33 542 VAL C N 1
ATOM 11805 C CA . VAL C 1 564 ? 38.835 56.536 27.642 1.00 72.90 542 VAL C CA 1
ATOM 11806 C C . VAL C 1 564 ? 39.041 56.519 29.166 1.00 73.50 542 VAL C C 1
ATOM 11807 O O . VAL C 1 564 ? 39.863 57.267 29.691 1.00 73.34 542 VAL C O 1
ATOM 11811 N N . GLU C 1 565 ? 38.310 55.641 29.851 1.00 74.44 543 GLU C N 1
ATOM 11812 C CA . GLU C 1 565 ? 38.441 55.425 31.296 1.00 75.76 543 GLU C CA 1
ATOM 11813 C C . GLU C 1 565 ? 39.889 55.278 31.797 1.00 76.31 543 GLU C C 1
ATOM 11814 O O . GLU C 1 565 ? 40.270 55.890 32.790 1.00 76.44 543 GLU C O 1
ATOM 11820 N N . ILE C 1 566 ? 40.691 54.475 31.107 1.00 77.36 544 ILE C N 1
ATOM 11821 C CA . ILE C 1 566 ? 42.070 54.226 31.532 1.00 78.30 544 ILE C CA 1
ATOM 11822 C C . ILE C 1 566 ? 42.962 55.483 31.494 1.00 79.15 544 ILE C C 1
ATOM 11823 O O . ILE C 1 566 ? 43.486 55.885 32.529 1.00 79.24 544 ILE C O 1
ATOM 11828 N N . GLN C 1 567 ? 43.101 56.111 30.326 1.00 80.33 545 GLN C N 1
ATOM 11829 C CA . GLN C 1 567 ? 43.989 57.277 30.159 1.00 81.36 545 GLN C CA 1
ATOM 11830 C C . GLN C 1 567 ? 43.542 58.544 30.889 1.00 82.17 545 GLN C C 1
ATOM 11831 O O . GLN C 1 567 ? 44.355 59.444 31.114 1.00 82.31 545 GLN C O 1
ATOM 11837 N N . VAL C 1 568 ? 42.258 58.613 31.244 1.00 83.22 546 VAL C N 1
ATOM 11838 C CA . VAL C 1 568 ? 41.726 59.703 32.071 1.00 84.17 546 VAL C CA 1
ATOM 11839 C C . VAL C 1 568 ? 42.270 59.592 33.499 1.00 85.09 546 VAL C C 1
ATOM 11840 O O . VAL C 1 568 ? 42.813 60.570 34.033 1.00 85.21 546 VAL C O 1
ATOM 11844 N N . LYS C 1 569 ? 42.132 58.398 34.090 1.00 86.08 547 LYS C N 1
ATOM 11845 C CA . LYS C 1 569 ? 42.648 58.089 35.431 1.00 86.95 547 LYS C CA 1
ATOM 11846 C C . LYS C 1 569 ? 44.172 58.218 35.486 1.00 87.80 547 LYS C C 1
ATOM 11847 O O . LYS C 1 569 ? 44.716 58.956 36.316 1.00 87.94 547 LYS C O 1
ATOM 11853 N N . TYR C 1 570 ? 44.850 57.503 34.586 1.00 88.73 548 TYR C N 1
ATOM 11854 C CA . TYR C 1 570 ? 46.302 57.331 34.662 1.00 89.63 548 TYR C CA 1
ATOM 11855 C C . TYR C 1 570 ? 47.105 58.299 33.786 1.00 90.14 548 TYR C C 1
ATOM 11856 O O . TYR C 1 570 ? 48.141 57.949 33.214 1.00 90.11 548 TYR C O 1
ATOM 11865 N N . GLU C 1 571 ? 46.587 59.520 33.690 1.00 90.89 549 GLU C N 1
ATOM 11866 C CA . GLU C 1 571 ? 47.415 60.702 33.478 1.00 91.57 549 GLU C CA 1
ATOM 11867 C C . GLU C 1 571 ? 48.203 60.934 34.780 1.00 91.75 549 GLU C C 1
ATOM 11868 O O . GLU C 1 571 ? 49.330 61.435 34.755 1.00 91.77 549 GLU C O 1
ATOM 11874 N N . GLY C 1 572 ? 47.598 60.547 35.908 1.00 92.01 550 GLY C N 1
ATOM 11875 C CA . GLY C 1 572 ? 48.264 60.545 37.212 1.00 92.12 550 GLY C CA 1
ATOM 11876 C C . GLY C 1 572 ? 47.856 61.734 38.070 1.00 92.22 550 GLY C C 1
ATOM 11877 O O . GLY C 1 572 ? 48.675 62.278 38.811 1.00 92.23 550 GLY C O 1
ATOM 11878 N N . HIS D 1 22 ? 60.983 -2.675 31.132 1.00 74.53 0 HIS D N 1
ATOM 11879 C CA . HIS D 1 22 ? 60.093 -3.834 30.820 1.00 74.44 0 HIS D CA 1
ATOM 11880 C C . HIS D 1 22 ? 59.100 -4.131 31.931 1.00 73.74 0 HIS D C 1
ATOM 11881 O O . HIS D 1 22 ? 59.489 -4.598 33.013 1.00 74.10 0 HIS D O 1
ATOM 11888 N N . MET D 1 23 ? 57.823 -3.870 31.659 1.00 72.39 1 MET D N 1
ATOM 11889 C CA . MET D 1 23 ? 56.749 -4.213 32.599 1.00 71.19 1 MET D CA 1
ATOM 11890 C C . MET D 1 23 ? 55.480 -4.642 31.864 1.00 69.13 1 MET D C 1
ATOM 11891 O O . MET D 1 23 ? 55.275 -4.287 30.711 1.00 68.76 1 MET D O 1
ATOM 11896 N N . PHE D 1 24 ? 54.651 -5.424 32.544 1.00 67.22 2 PHE D N 1
ATOM 11897 C CA . PHE D 1 24 ? 53.374 -5.855 32.010 1.00 65.35 2 PHE D CA 1
ATOM 11898 C C . PHE D 1 24 ? 52.274 -4.875 32.379 1.00 63.53 2 PHE D C 1
ATOM 11899 O O . PHE D 1 24 ? 52.214 -4.392 33.508 1.00 63.20 2 PHE D O 1
ATOM 11907 N N . TYR D 1 25 ? 51.405 -4.584 31.415 1.00 61.21 3 TYR D N 1
ATOM 11908 C CA . TYR D 1 25 ? 50.183 -3.843 31.687 1.00 59.03 3 TYR D CA 1
ATOM 11909 C C . TYR D 1 25 ? 49.297 -4.663 32.658 1.00 58.77 3 TYR D C 1
ATOM 11910 O O . TYR D 1 25 ? 49.101 -5.866 32.458 1.00 58.82 3 TYR D O 1
ATOM 11919 N N . PRO D 1 26 ? 48.782 -4.015 33.725 1.00 58.58 4 PRO D N 1
ATOM 11920 C CA . PRO D 1 26 ? 48.006 -4.662 34.796 1.00 58.26 4 PRO D CA 1
ATOM 11921 C C . PRO D 1 26 ? 46.753 -5.438 34.362 1.00 58.10 4 PRO D C 1
ATOM 11922 O O . PRO D 1 26 ? 46.373 -6.394 35.043 1.00 58.22 4 PRO D O 1
ATOM 11926 N N . ASP D 1 27 ? 46.126 -5.039 33.255 1.00 57.58 5 ASP D N 1
ATOM 11927 C CA . ASP D 1 27 ? 44.892 -5.679 32.774 1.00 56.99 5 ASP D CA 1
ATOM 11928 C C . ASP D 1 27 ? 45.070 -6.492 31.492 1.00 56.11 5 ASP D C 1
ATOM 11929 O O . ASP D 1 27 ? 45.757 -6.052 30.577 1.00 56.09 5 ASP D O 1
ATOM 11934 N N . PRO D 1 28 ? 44.452 -7.688 31.427 1.00 55.09 6 PRO D N 1
ATOM 11935 C CA . PRO D 1 28 ? 44.604 -8.484 30.226 1.00 54.14 6 PRO D CA 1
ATOM 11936 C C . PRO D 1 28 ? 43.557 -8.091 29.204 1.00 53.06 6 PRO D C 1
ATOM 11937 O O . PRO D 1 28 ? 42.545 -7.481 29.545 1.00 53.39 6 PRO D O 1
ATOM 11941 N N . PHE D 1 29 ? 43.798 -8.423 27.952 1.00 51.85 7 PHE D N 1
ATOM 11942 C CA . PHE D 1 29 ? 42.820 -8.148 26.914 1.00 50.79 7 PHE D CA 1
ATOM 11943 C C . PHE D 1 29 ? 42.399 -9.461 26.264 1.00 50.66 7 PHE D C 1
ATOM 11944 O O . PHE D 1 29 ? 43.129 -10.444 26.301 1.00 51.16 7 PHE D O 1
ATOM 11952 N N . ASP D 1 30 ? 41.205 -9.484 25.699 1.00 50.33 8 ASP D N 1
ATOM 11953 C CA . ASP D 1 30 ? 40.806 -10.589 24.858 1.00 49.56 8 ASP D CA 1
ATOM 11954 C C . ASP D 1 30 ? 41.471 -10.462 23.507 1.00 49.24 8 ASP D C 1
ATOM 11955 O O . ASP D 1 30 ? 41.955 -11.458 22.979 1.00 49.81 8 ASP D O 1
ATOM 11960 N N . VAL D 1 31 ? 41.502 -9.240 22.952 1.00 48.29 9 VAL D N 1
ATOM 11961 C CA . VAL D 1 31 ? 42.032 -8.989 21.601 1.00 47.09 9 VAL D CA 1
ATOM 11962 C C . VAL D 1 31 ? 42.946 -7.756 21.544 1.00 46.60 9 VAL D C 1
ATOM 11963 O O . VAL D 1 31 ? 42.636 -6.708 22.128 1.00 46.66 9 VAL D O 1
ATOM 11967 N N . ILE D 1 32 ? 44.070 -7.888 20.844 1.00 45.51 10 ILE D N 1
ATOM 11968 C CA . ILE D 1 32 ? 44.924 -6.758 20.541 1.00 44.38 10 ILE D CA 1
ATOM 11969 C C . ILE D 1 32 ? 45.025 -6.552 19.045 1.00 44.47 10 ILE D C 1
ATOM 11970 O O . ILE D 1 32 ? 45.443 -7.460 18.330 1.00 44.26 10 ILE D O 1
ATOM 11975 N N . ILE D 1 33 ? 44.645 -5.352 18.581 1.00 44.22 11 ILE D N 1
ATOM 11976 C CA . ILE D 1 33 ? 44.855 -4.935 17.197 1.00 43.58 11 ILE D CA 1
ATOM 11977 C C . ILE D 1 33 ? 46.095 -4.068 17.131 1.00 43.53 11 ILE D C 1
ATOM 11978 O O . ILE D 1 33 ? 46.269 -3.150 17.930 1.00 43.54 11 ILE D O 1
ATOM 11983 N N . ILE D 1 34 ? 46.968 -4.389 16.189 1.00 43.66 12 ILE D N 1
ATOM 11984 C CA . ILE D 1 34 ? 48.222 -3.672 15.983 1.00 43.70 12 ILE D CA 1
ATOM 11985 C C . ILE D 1 34 ? 48.166 -2.980 14.621 1.00 44.11 12 ILE D C 1
ATOM 11986 O O . ILE D 1 34 ? 48.132 -3.649 13.574 1.00 44.05 12 ILE D O 1
ATOM 11991 N N . GLY D 1 35 ? 48.153 -1.647 14.640 1.00 44.02 13 GLY D N 1
ATOM 11992 C CA . GLY D 1 35 ? 47.986 -0.855 13.423 1.00 43.96 13 GLY D CA 1
ATOM 11993 C C . GLY D 1 35 ? 46.570 -0.324 13.302 1.00 44.31 13 GLY D C 1
ATOM 11994 O O . GLY D 1 35 ? 45.600 -1.082 13.436 1.00 43.99 13 GLY D O 1
ATOM 11995 N N . GLY D 1 36 ? 46.463 0.985 13.055 1.00 44.72 14 GLY D N 1
ATOM 11996 C CA . GLY D 1 36 ? 45.183 1.689 13.007 1.00 44.98 14 GLY D CA 1
ATOM 11997 C C . GLY D 1 36 ? 44.727 2.126 11.614 1.00 45.61 14 GLY D C 1
ATOM 11998 O O . GLY D 1 36 ? 43.928 3.063 11.498 1.00 46.73 14 GLY D O 1
ATOM 11999 N N . GLY D 1 37 ? 45.222 1.468 10.559 1.00 44.66 15 GLY D N 1
ATOM 12000 C CA . GLY D 1 37 ? 44.732 1.682 9.202 1.00 43.15 15 GLY D CA 1
ATOM 12001 C C . GLY D 1 37 ? 43.305 1.194 9.059 1.00 42.76 15 GLY D C 1
ATOM 12002 O O . GLY D 1 37 ? 42.624 0.960 10.049 1.00 42.47 15 GLY D O 1
ATOM 12003 N N . HIS D 1 38 ? 42.854 1.025 7.820 1.00 43.33 16 HIS D N 1
ATOM 12004 C CA . HIS D 1 38 ? 41.468 0.623 7.518 1.00 43.54 16 HIS D CA 1
ATOM 12005 C C . HIS D 1 38 ? 41.116 -0.782 7.992 1.00 43.71 16 HIS D C 1
ATOM 12006 O O . HIS D 1 38 ? 39.953 -1.065 8.331 1.00 44.25 16 HIS D O 1
ATOM 12013 N N . ALA D 1 39 ? 42.120 -1.660 8.034 1.00 43.23 17 ALA D N 1
ATOM 12014 C CA . ALA D 1 39 ? 41.922 -3.007 8.543 1.00 42.74 17 ALA D CA 1
ATOM 12015 C C . ALA D 1 39 ? 41.790 -2.977 10.059 1.00 42.87 17 ALA D C 1
ATOM 12016 O O . ALA D 1 39 ? 40.820 -3.533 10.611 1.00 42.88 17 ALA D O 1
ATOM 12018 N N . GLY D 1 40 ? 42.749 -2.309 10.721 1.00 42.38 18 GLY D N 1
ATOM 12019 C CA . GLY D 1 40 ? 42.760 -2.154 12.183 1.00 41.56 18 GLY D CA 1
ATOM 12020 C C . GLY D 1 40 ? 41.520 -1.493 12.751 1.00 41.21 18 GLY D C 1
ATOM 12021 O O . GLY D 1 40 ? 40.974 -1.915 13.768 1.00 41.39 18 GLY D O 1
ATOM 12022 N N . THR D 1 41 ? 41.090 -0.435 12.091 1.00 40.73 19 THR D N 1
ATOM 12023 C CA . THR D 1 41 ? 39.854 0.249 12.413 1.00 40.74 19 THR D CA 1
ATOM 12024 C C . THR D 1 41 ? 38.663 -0.709 12.478 1.00 41.32 19 THR D C 1
ATOM 12025 O O . THR D 1 41 ? 37.904 -0.694 13.443 1.00 41.51 19 THR D O 1
ATOM 12029 N N . GLU D 1 42 ? 38.491 -1.529 11.444 1.00 42.54 20 GLU D N 1
ATOM 12030 C CA . GLU D 1 42 ? 37.365 -2.477 11.406 1.00 43.10 20 GLU D CA 1
ATOM 12031 C C . GLU D 1 42 ? 37.548 -3.641 12.382 1.00 42.41 20 GLU D C 1
ATOM 12032 O O . GLU D 1 42 ? 36.583 -4.072 13.013 1.00 42.55 20 GLU D O 1
ATOM 12038 N N . ALA D 1 43 ? 38.780 -4.124 12.512 1.00 42.12 21 ALA D N 1
ATOM 12039 C CA . ALA D 1 43 ? 39.116 -5.135 13.518 1.00 42.25 21 ALA D CA 1
ATOM 12040 C C . ALA D 1 43 ? 38.792 -4.652 14.930 1.00 42.87 21 ALA D C 1
ATOM 12041 O O . ALA D 1 43 ? 38.167 -5.370 15.711 1.00 43.59 21 ALA D O 1
ATOM 12043 N N . ALA D 1 44 ? 39.202 -3.426 15.247 1.00 43.20 22 ALA D N 1
ATOM 12044 C CA . ALA D 1 44 ? 39.004 -2.878 16.579 1.00 43.26 22 ALA D CA 1
ATOM 12045 C C . ALA D 1 44 ? 37.532 -2.712 16.889 1.00 42.98 22 ALA D C 1
ATOM 12046 O O . ALA D 1 44 ? 37.076 -3.151 17.934 1.00 43.00 22 ALA D O 1
ATOM 12048 N N . MET D 1 45 ? 36.789 -2.109 15.965 1.00 43.19 23 MET D N 1
ATOM 12049 C CA . MET D 1 45 ? 35.355 -1.924 16.142 1.00 42.99 23 MET D CA 1
ATOM 12050 C C . MET D 1 45 ? 34.601 -3.258 16.253 1.00 43.77 23 MET D C 1
ATOM 12051 O O . MET D 1 45 ? 33.655 -3.360 17.039 1.00 44.63 23 MET D O 1
ATOM 12056 N N . ALA D 1 46 ? 35.029 -4.275 15.497 1.00 43.94 24 ALA D N 1
ATOM 12057 C CA . ALA D 1 46 ? 34.353 -5.591 15.461 1.00 44.59 24 ALA D CA 1
ATOM 12058 C C . ALA D 1 46 ? 34.432 -6.336 16.790 1.00 45.16 24 ALA D C 1
ATOM 12059 O O . ALA D 1 46 ? 33.410 -6.725 17.351 1.00 45.39 24 ALA D O 1
ATOM 12061 N N . ALA D 1 47 ? 35.655 -6.513 17.291 1.00 45.94 25 ALA D N 1
ATOM 12062 C CA . ALA D 1 47 ? 35.910 -7.246 18.526 1.00 46.05 25 ALA D CA 1
ATOM 12063 C C . ALA D 1 47 ? 35.263 -6.545 19.720 1.00 46.45 25 ALA D C 1
ATOM 12064 O O . ALA D 1 47 ? 34.717 -7.199 20.619 1.00 47.09 25 ALA D O 1
ATOM 12066 N N . ALA D 1 48 ? 35.333 -5.215 19.727 1.00 46.19 26 ALA D N 1
ATOM 12067 C CA . ALA D 1 48 ? 34.794 -4.420 20.820 1.00 45.63 26 ALA D CA 1
ATOM 12068 C C . ALA D 1 48 ? 33.253 -4.444 20.835 1.00 46.00 26 ALA D C 1
ATOM 12069 O O . ALA D 1 48 ? 32.651 -4.596 21.895 1.00 45.96 26 ALA D O 1
ATOM 12071 N N . ARG D 1 49 ? 32.609 -4.312 19.672 1.00 46.26 27 ARG D N 1
ATOM 12072 C CA . ARG D 1 49 ? 31.149 -4.353 19.641 1.00 46.69 27 ARG D CA 1
ATOM 12073 C C . ARG D 1 49 ? 30.576 -5.763 19.943 1.00 47.89 27 ARG D C 1
ATOM 12074 O O . ARG D 1 49 ? 29.475 -5.883 20.494 1.00 47.76 27 ARG D O 1
ATOM 12082 N N . MET D 1 50 ? 31.327 -6.814 19.604 1.00 48.47 28 MET D N 1
ATOM 12083 C CA . MET D 1 50 ? 30.992 -8.171 20.039 1.00 49.49 28 MET D CA 1
ATOM 12084 C C . MET D 1 50 ? 31.095 -8.392 21.560 1.00 49.82 28 MET D C 1
ATOM 12085 O O . MET D 1 50 ? 30.697 -9.451 22.061 1.00 50.37 28 MET D O 1
ATOM 12090 N N . GLY D 1 51 ? 31.650 -7.413 22.282 1.00 49.97 29 GLY D N 1
ATOM 12091 C CA . GLY D 1 51 ? 31.661 -7.424 23.742 1.00 49.31 29 GLY D CA 1
ATOM 12092 C C . GLY D 1 51 ? 32.988 -7.800 24.371 1.00 49.61 29 GLY D C 1
ATOM 12093 O O . GLY D 1 51 ? 33.087 -7.867 25.610 1.00 50.34 29 GLY D O 1
ATOM 12094 N N . GLN D 1 52 ? 34.011 -8.034 23.546 1.00 48.94 30 GLN D N 1
ATOM 12095 C CA . GLN D 1 52 ? 35.329 -8.459 24.038 1.00 48.62 30 GLN D CA 1
ATOM 12096 C C . GLN D 1 52 ? 36.225 -7.275 24.351 1.00 48.67 30 GLN D C 1
ATOM 12097 O O . GLN D 1 52 ? 36.181 -6.274 23.650 1.00 49.02 30 GLN D O 1
ATOM 12103 N N . GLN D 1 53 ? 37.036 -7.391 25.403 1.00 48.70 31 GLN D N 1
ATOM 12104 C CA . GLN D 1 53 ? 37.983 -6.331 25.775 1.00 48.40 31 GLN D CA 1
ATOM 12105 C C . GLN D 1 53 ? 39.067 -6.231 24.716 1.00 47.82 31 GLN D C 1
ATOM 12106 O O . GLN D 1 53 ? 39.874 -7.159 24.547 1.00 48.33 31 GLN D O 1
ATOM 12112 N N . THR D 1 54 ? 39.064 -5.103 24.011 1.00 46.33 32 THR D N 1
ATOM 12113 C CA . THR D 1 54 ? 39.935 -4.883 22.872 1.00 45.19 32 THR D CA 1
ATOM 12114 C C . THR D 1 54 ? 40.862 -3.680 23.104 1.00 44.68 32 THR D C 1
ATOM 12115 O O . THR D 1 54 ? 40.464 -2.659 23.682 1.00 43.91 32 THR D O 1
ATOM 12119 N N . LEU D 1 55 ? 42.106 -3.849 22.657 1.00 44.45 33 LEU D N 1
ATOM 12120 C CA . LEU D 1 55 ? 43.124 -2.810 22.647 1.00 43.87 33 LEU D CA 1
ATOM 12121 C C . LEU D 1 55 ? 43.578 -2.561 21.221 1.00 44.00 33 LEU D C 1
ATOM 12122 O O . LEU D 1 55 ? 43.943 -3.510 20.517 1.00 43.48 33 LEU D O 1
ATOM 12127 N N . LEU D 1 56 ? 43.543 -1.286 20.808 1.00 43.61 34 LEU D N 1
ATOM 12128 C CA . LEU D 1 56 ? 44.117 -0.863 19.548 1.00 43.12 34 LEU D CA 1
ATOM 12129 C C . LEU D 1 56 ? 45.423 -0.121 19.813 1.00 43.32 34 LEU D C 1
ATOM 12130 O O . LEU D 1 56 ? 45.433 0.901 20.499 1.00 43.62 34 LEU D O 1
ATOM 12135 N N . LEU D 1 57 ? 46.522 -0.656 19.283 1.00 43.63 35 LEU D N 1
ATOM 12136 C CA . LEU D 1 57 ? 47.833 -0.015 19.354 1.00 43.51 35 LEU D CA 1
ATOM 12137 C C . LEU D 1 57 ? 48.143 0.624 18.026 1.00 43.94 35 LEU D C 1
ATOM 12138 O O . LEU D 1 57 ? 48.330 -0.048 17.027 1.00 43.62 35 LEU D O 1
ATOM 12143 N N . THR D 1 58 ? 48.164 1.948 18.020 1.00 45.04 36 THR D N 1
ATOM 12144 C CA . THR D 1 58 ? 48.499 2.708 16.830 1.00 45.76 36 THR D CA 1
ATOM 12145 C C . THR D 1 58 ? 49.696 3.597 17.161 1.00 46.22 36 THR D C 1
ATOM 12146 O O . THR D 1 58 ? 49.835 4.054 18.279 1.00 45.90 36 THR D O 1
ATOM 12150 N N . HIS D 1 59 ? 50.587 3.819 16.208 1.00 47.77 37 HIS D N 1
ATOM 12151 C CA . HIS D 1 59 ? 51.750 4.649 16.502 1.00 49.61 37 HIS D CA 1
ATOM 12152 C C . HIS D 1 59 ? 51.393 6.145 16.439 1.00 49.52 37 HIS D C 1
ATOM 12153 O O . HIS D 1 59 ? 52.126 6.978 16.962 1.00 50.38 37 HIS D O 1
ATOM 12160 N N . ASN D 1 60 ? 50.260 6.484 15.825 1.00 49.38 38 ASN D N 1
ATOM 12161 C CA . ASN D 1 60 ? 49.831 7.883 15.729 1.00 49.17 38 ASN D CA 1
ATOM 12162 C C . ASN D 1 60 ? 48.321 8.036 15.629 1.00 49.05 38 ASN D C 1
ATOM 12163 O O . ASN D 1 60 ? 47.731 7.840 14.561 1.00 48.51 38 ASN D O 1
ATOM 12168 N N . ILE D 1 61 ? 47.716 8.409 16.755 1.00 49.03 39 ILE D N 1
ATOM 12169 C CA . ILE D 1 61 ? 46.271 8.531 16.884 1.00 49.19 39 ILE D CA 1
ATOM 12170 C C . ILE D 1 61 ? 45.703 9.562 15.893 1.00 49.95 39 ILE D C 1
ATOM 12171 O O . ILE D 1 61 ? 44.624 9.381 15.336 1.00 50.00 39 ILE D O 1
ATOM 12176 N N . ASP D 1 62 ? 46.463 10.620 15.652 1.00 50.58 40 ASP D N 1
ATOM 12177 C CA . ASP D 1 62 ? 46.040 11.702 14.774 1.00 51.20 40 ASP D CA 1
ATOM 12178 C C . ASP D 1 62 ? 46.050 11.307 13.305 1.00 51.08 40 ASP D C 1
ATOM 12179 O O . ASP D 1 62 ? 45.649 12.094 12.457 1.00 51.58 40 ASP D O 1
ATOM 12184 N N . THR D 1 63 ? 46.508 10.099 12.986 1.00 50.81 41 THR D N 1
ATOM 12185 C CA . THR D 1 63 ? 46.374 9.628 11.600 1.00 50.39 41 THR D CA 1
ATOM 12186 C C . THR D 1 63 ? 45.359 8.517 11.414 1.00 50.12 41 THR D C 1
ATOM 12187 O O . THR D 1 63 ? 45.266 7.958 10.336 1.00 50.67 41 THR D O 1
ATOM 12191 N N . LEU D 1 64 ? 44.591 8.193 12.450 1.00 49.91 42 LEU D N 1
ATOM 12192 C CA . LEU D 1 64 ? 43.478 7.257 12.294 1.00 49.84 42 LEU D CA 1
ATOM 12193 C C . LEU D 1 64 ? 42.526 7.819 11.237 1.00 50.38 42 LEU D C 1
ATOM 12194 O O . LEU D 1 64 ? 42.170 8.996 11.292 1.00 50.08 42 LEU D O 1
ATOM 12199 N N . GLY D 1 65 ? 42.160 7.001 10.250 1.00 50.80 43 GLY D N 1
ATOM 12200 C CA . GLY D 1 65 ? 41.331 7.468 9.134 1.00 51.21 43 GLY D CA 1
ATOM 12201 C C . GLY D 1 65 ? 42.099 7.949 7.912 1.00 51.89 43 GLY D C 1
ATOM 12202 O O . GLY D 1 65 ? 41.502 8.401 6.943 1.00 52.60 43 GLY D O 1
ATOM 12203 N N . GLN D 1 66 ? 43.418 7.833 7.941 1.00 52.64 44 GLN D N 1
ATOM 12204 C CA . GLN D 1 66 ? 44.289 8.246 6.836 1.00 54.03 44 GLN D CA 1
ATOM 12205 C C . GLN D 1 66 ? 43.971 7.477 5.554 1.00 54.43 44 GLN D C 1
ATOM 12206 O O . GLN D 1 66 ? 43.719 6.267 5.594 1.00 55.02 44 GLN D O 1
ATOM 12212 N N . MET D 1 67 ? 43.991 8.177 4.419 1.00 54.80 45 MET D N 1
ATOM 12213 C CA . MET D 1 67 ? 43.835 7.558 3.105 1.00 54.15 45 MET D CA 1
ATOM 12214 C C . MET D 1 67 ? 45.141 7.694 2.345 1.00 55.83 45 MET D C 1
ATOM 12215 O O . MET D 1 67 ? 45.613 8.796 2.074 1.00 55.34 45 MET D O 1
ATOM 12220 N N . SER D 1 68 ? 45.722 6.549 2.012 1.00 57.71 46 SER D N 1
ATOM 12221 C CA . SER D 1 68 ? 47.059 6.491 1.429 1.00 59.44 46 SER D CA 1
ATOM 12222 C C . SER D 1 68 ? 47.194 7.065 0.030 1.00 59.93 46 SER D C 1
ATOM 12223 O O . SER D 1 68 ? 48.136 7.804 -0.235 1.00 60.48 46 SER D O 1
ATOM 12226 N N . CYS D 1 69 ? 46.287 6.694 -0.867 1.00 60.40 47 CYS D N 1
ATOM 12227 C CA . CYS D 1 69 ? 46.349 7.199 -2.223 1.00 61.31 47 CYS D CA 1
ATOM 12228 C C . CYS D 1 69 ? 45.291 8.277 -2.417 1.00 60.35 47 CYS D C 1
ATOM 12229 O O . CYS D 1 69 ? 45.317 9.282 -1.709 1.00 60.10 47 CYS D O 1
ATOM 12232 N N . ASN D 1 70 ? 44.368 8.067 -3.353 1.00 59.72 48 ASN D N 1
ATOM 12233 C CA . ASN D 1 70 ? 43.358 9.070 -3.662 1.00 59.15 48 ASN D CA 1
ATOM 12234 C C . ASN D 1 70 ? 42.241 9.109 -2.617 1.00 58.23 48 ASN D C 1
ATOM 12235 O O . ASN D 1 70 ? 41.903 8.077 -2.040 1.00 58.39 48 ASN D O 1
ATOM 12240 N N . PRO D 1 71 ? 41.671 10.304 -2.376 1.00 57.31 49 PRO D N 1
ATOM 12241 C CA . PRO D 1 71 ? 40.609 10.511 -1.394 1.00 56.48 49 PRO D CA 1
ATOM 12242 C C . PRO D 1 71 ? 39.231 10.054 -1.884 1.00 55.44 49 PRO D C 1
ATOM 12243 O O . PRO D 1 71 ? 38.323 10.882 -2.065 1.00 55.70 49 PRO D O 1
ATOM 12247 N N . ALA D 1 72 ? 39.078 8.753 -2.096 1.00 54.23 50 ALA D N 1
ATOM 12248 C CA . ALA D 1 72 ? 37.795 8.186 -2.527 1.00 53.63 50 ALA D CA 1
ATOM 12249 C C . ALA D 1 72 ? 37.555 6.800 -1.939 1.00 53.16 50 ALA D C 1
ATOM 12250 O O . ALA D 1 72 ? 38.492 6.092 -1.600 1.00 53.01 50 ALA D O 1
ATOM 12252 N N . ILE D 1 73 ? 36.282 6.446 -1.810 1.00 52.90 51 ILE D N 1
ATOM 12253 C CA . ILE D 1 73 ? 35.848 5.149 -1.324 1.00 52.70 51 ILE D CA 1
ATOM 12254 C C . ILE D 1 73 ? 34.753 4.628 -2.247 1.00 52.95 51 ILE D C 1
ATOM 12255 O O . ILE D 1 73 ? 33.780 5.335 -2.534 1.00 52.94 51 ILE D O 1
ATOM 12260 N N . GLY D 1 74 ? 34.938 3.401 -2.732 1.00 53.09 52 GLY D N 1
ATOM 12261 C CA . GLY D 1 74 ? 33.936 2.727 -3.536 1.00 52.98 52 GLY D CA 1
ATOM 12262 C C . GLY D 1 74 ? 34.342 2.590 -4.981 1.00 53.59 52 GLY D C 1
ATOM 12263 O O . GLY D 1 74 ? 35.519 2.733 -5.335 1.00 53.30 52 GLY D O 1
ATOM 12264 N N . GLY D 1 75 ? 33.351 2.325 -5.822 1.00 53.95 53 GLY D N 1
ATOM 12265 C CA . GLY D 1 75 ? 33.602 1.977 -7.201 1.00 55.23 53 GLY D CA 1
ATOM 12266 C C . GLY D 1 75 ? 33.403 0.489 -7.428 1.00 56.17 53 GLY D C 1
ATOM 12267 O O . GLY D 1 75 ? 32.973 -0.241 -6.527 1.00 56.70 53 GLY D O 1
ATOM 12268 N N . ILE D 1 76 ? 33.709 0.048 -8.641 1.00 56.47 54 ILE D N 1
ATOM 12269 C CA . ILE D 1 76 ? 33.561 -1.346 -9.044 1.00 56.99 54 ILE D CA 1
ATOM 12270 C C . ILE D 1 76 ? 34.341 -2.277 -8.087 1.00 56.39 54 ILE D C 1
ATOM 12271 O O . ILE D 1 76 ? 35.543 -2.081 -7.846 1.00 56.62 54 ILE D O 1
ATOM 12276 N N . GLY D 1 77 ? 33.631 -3.251 -7.512 1.00 55.48 55 GLY D N 1
ATOM 12277 C CA . GLY D 1 77 ? 34.211 -4.221 -6.582 1.00 53.75 55 GLY D CA 1
ATOM 12278 C C . GLY D 1 77 ? 34.369 -3.687 -5.170 1.00 52.93 55 GLY D C 1
ATOM 12279 O O . GLY D 1 77 ? 33.899 -4.301 -4.200 1.00 52.75 55 GLY D O 1
ATOM 12280 N N . LYS D 1 78 ? 35.035 -2.537 -5.067 1.00 51.93 56 LYS D N 1
ATOM 12281 C CA . LYS D 1 78 ? 35.288 -1.840 -3.797 1.00 50.20 56 LYS D CA 1
ATOM 12282 C C . LYS D 1 78 ? 34.006 -1.460 -3.048 1.00 49.96 56 LYS D C 1
ATOM 12283 O O . LYS D 1 78 ? 33.915 -1.642 -1.826 1.00 50.28 56 LYS D O 1
ATOM 12289 N N . GLY D 1 79 ? 33.021 -0.945 -3.774 1.00 49.32 57 GLY D N 1
ATOM 12290 C CA . GLY D 1 79 ? 31.736 -0.577 -3.188 1.00 49.08 57 GLY D CA 1
ATOM 12291 C C . GLY D 1 79 ? 30.955 -1.735 -2.596 1.00 49.16 57 GLY D C 1
ATOM 12292 O O . GLY D 1 79 ? 30.324 -1.571 -1.544 1.00 49.30 57 GLY D O 1
ATOM 12293 N N . HIS D 1 80 ? 30.991 -2.893 -3.272 1.00 49.01 58 HIS D N 1
ATOM 12294 C CA . HIS D 1 80 ? 30.409 -4.149 -2.776 1.00 49.33 58 HIS D CA 1
ATOM 12295 C C . HIS D 1 80 ? 30.963 -4.513 -1.398 1.00 49.02 58 HIS D C 1
ATOM 12296 O O . HIS D 1 80 ? 30.221 -4.894 -0.497 1.00 49.35 58 HIS D O 1
ATOM 12303 N N . LEU D 1 81 ? 32.278 -4.402 -1.258 1.00 48.60 59 LEU D N 1
ATOM 12304 C CA . LEU D 1 81 ? 32.972 -4.625 -0.004 1.00 48.37 59 LEU D CA 1
ATOM 12305 C C . LEU D 1 81 ? 32.524 -3.655 1.099 1.00 48.63 59 LEU D C 1
ATOM 12306 O O . LEU D 1 81 ? 32.265 -4.077 2.233 1.00 49.09 59 LEU D O 1
ATOM 12311 N N . VAL D 1 82 ? 32.430 -2.367 0.769 1.00 48.53 60 VAL D N 1
ATOM 12312 C CA . VAL D 1 82 ? 31.980 -1.353 1.732 1.00 48.47 60 VAL D CA 1
ATOM 12313 C C . VAL D 1 82 ? 30.561 -1.666 2.238 1.00 49.09 60 VAL D C 1
ATOM 12314 O O . VAL D 1 82 ? 30.284 -1.497 3.428 1.00 49.33 60 VAL D O 1
ATOM 12318 N N . LYS D 1 83 ? 29.678 -2.134 1.347 1.00 49.62 61 LYS D N 1
ATOM 12319 C CA . LYS D 1 83 ? 28.311 -2.523 1.745 1.00 50.11 61 LYS D CA 1
ATOM 12320 C C . LYS D 1 83 ? 28.252 -3.802 2.578 1.00 50.26 61 LYS D C 1
ATOM 12321 O O . LYS D 1 83 ? 27.326 -3.962 3.378 1.00 50.89 61 LYS D O 1
ATOM 12327 N N . GLU D 1 84 ? 29.214 -4.708 2.394 1.00 50.12 62 GLU D N 1
ATOM 12328 C CA . GLU D 1 84 ? 29.279 -5.924 3.215 1.00 50.98 62 GLU D CA 1
ATOM 12329 C C . GLU D 1 84 ? 29.790 -5.616 4.622 1.00 50.58 62 GLU D C 1
ATOM 12330 O O . GLU D 1 84 ? 29.295 -6.178 5.613 1.00 50.59 62 GLU D O 1
ATOM 12336 N N . VAL D 1 85 ? 30.788 -4.728 4.689 1.00 50.14 63 VAL D N 1
ATOM 12337 C CA . VAL D 1 85 ? 31.291 -4.180 5.940 1.00 49.65 63 VAL D CA 1
ATOM 12338 C C . VAL D 1 85 ? 30.156 -3.523 6.721 1.00 49.56 63 VAL D C 1
ATOM 12339 O O . VAL D 1 85 ? 30.040 -3.725 7.916 1.00 49.75 63 VAL D O 1
ATOM 12343 N N . ASP D 1 86 ? 29.315 -2.746 6.039 1.00 49.64 64 ASP D N 1
ATOM 12344 C CA . ASP D 1 86 ? 28.163 -2.113 6.678 1.00 49.48 64 ASP D CA 1
ATOM 12345 C C . ASP D 1 86 ? 27.118 -3.115 7.149 1.00 49.21 64 ASP D C 1
ATOM 12346 O O . ASP D 1 86 ? 26.605 -3.003 8.263 1.00 48.96 64 ASP D O 1
ATOM 12351 N N . ALA D 1 87 ? 26.814 -4.108 6.315 1.00 49.35 65 ALA D N 1
ATOM 12352 C CA . ALA D 1 87 ? 25.803 -5.123 6.675 1.00 49.29 65 ALA D CA 1
ATOM 12353 C C . ALA D 1 87 ? 26.192 -5.970 7.895 1.00 49.29 65 ALA D C 1
ATOM 12354 O O . ALA D 1 87 ? 25.328 -6.508 8.588 1.00 49.19 65 ALA D O 1
ATOM 12356 N N . LEU D 1 88 ? 27.495 -6.070 8.153 1.00 49.55 66 LEU D N 1
ATOM 12357 C CA . LEU D 1 88 ? 28.015 -6.773 9.322 1.00 49.74 66 LEU D CA 1
ATOM 12358 C C . LEU D 1 88 ? 28.327 -5.800 10.470 1.00 50.03 66 LEU D C 1
ATOM 12359 O O . LEU D 1 88 ? 29.104 -6.124 11.376 1.00 50.84 66 LEU D O 1
ATOM 12364 N N . GLY D 1 89 ? 27.722 -4.615 10.429 1.00 49.50 67 GLY D N 1
ATOM 12365 C CA . GLY D 1 89 ? 27.868 -3.632 11.495 1.00 48.99 67 GLY D CA 1
ATOM 12366 C C . GLY D 1 89 ? 29.165 -2.836 11.515 1.00 48.57 67 GLY D C 1
ATOM 12367 O O . GLY D 1 89 ? 29.574 -2.362 12.567 1.00 48.01 67 GLY D O 1
ATOM 12368 N N . GLY D 1 90 ? 29.803 -2.682 10.358 1.00 48.36 68 GLY D N 1
ATOM 12369 C CA . GLY D 1 90 ? 31.056 -1.921 10.248 1.00 48.27 68 GLY D CA 1
ATOM 12370 C C . GLY D 1 90 ? 30.924 -0.403 10.240 1.00 48.38 68 GLY D C 1
ATOM 12371 O O . GLY D 1 90 ? 29.820 0.149 10.377 1.00 48.44 68 GLY D O 1
ATOM 12372 N N . LEU D 1 91 ? 32.066 0.261 10.059 1.00 48.03 69 LEU D N 1
ATOM 12373 C CA . LEU D 1 91 ? 32.199 1.714 10.203 1.00 47.70 69 LEU D CA 1
ATOM 12374 C C . LEU D 1 91 ? 32.354 2.428 8.858 1.00 47.29 69 LEU D C 1
ATOM 12375 O O . LEU D 1 91 ? 31.780 3.502 8.654 1.00 47.60 69 LEU D O 1
ATOM 12380 N N . MET D 1 92 ? 33.137 1.828 7.955 1.00 46.62 70 MET D N 1
ATOM 12381 C CA . MET D 1 92 ? 33.526 2.458 6.695 1.00 45.14 70 MET D CA 1
ATOM 12382 C C . MET D 1 92 ? 32.381 3.172 5.961 1.00 46.71 70 MET D C 1
ATOM 12383 O O . MET D 1 92 ? 32.575 4.297 5.493 1.00 47.13 70 MET D O 1
ATOM 12388 N N . ALA D 1 93 ? 31.208 2.527 5.859 1.00 47.18 71 ALA D N 1
ATOM 12389 C CA . ALA D 1 93 ? 30.055 3.107 5.128 1.00 47.29 71 ALA D CA 1
ATOM 12390 C C . ALA D 1 93 ? 29.486 4.346 5.827 1.00 47.80 71 ALA D C 1
ATOM 12391 O O . ALA D 1 93 ? 29.192 5.362 5.179 1.00 47.68 71 ALA D O 1
ATOM 12393 N N . LYS D 1 94 ? 29.331 4.239 7.150 1.00 48.01 72 LYS D N 1
ATOM 12394 C CA . LYS D 1 94 ? 28.971 5.361 8.013 1.00 48.43 72 LYS D CA 1
ATOM 12395 C C . LYS D 1 94 ? 29.979 6.512 7.919 1.00 48.44 72 LYS D C 1
ATOM 12396 O O . LYS D 1 94 ? 29.576 7.648 7.709 1.00 49.33 72 LYS D O 1
ATOM 12402 N N . ALA D 1 95 ? 31.274 6.225 8.047 1.00 48.15 73 ALA D N 1
ATOM 12403 C CA . ALA D 1 95 ? 32.305 7.263 7.903 1.00 48.31 73 ALA D CA 1
ATOM 12404 C C . ALA D 1 95 ? 32.282 8.004 6.543 1.00 48.50 73 ALA D C 1
ATOM 12405 O O . ALA D 1 95 ? 32.449 9.231 6.503 1.00 49.01 73 ALA D O 1
ATOM 12407 N N . ILE D 1 96 ? 32.061 7.285 5.441 1.00 48.27 74 ILE D N 1
ATOM 12408 C CA . ILE D 1 96 ? 31.959 7.949 4.126 1.00 48.45 74 ILE D CA 1
ATOM 12409 C C . ILE D 1 96 ? 30.632 8.692 3.915 1.00 48.64 74 ILE D C 1
ATOM 12410 O O . ILE D 1 96 ? 30.594 9.693 3.211 1.00 48.60 74 ILE D O 1
ATOM 12415 N N . ASP D 1 97 ? 29.556 8.213 4.540 1.00 49.22 75 ASP D N 1
ATOM 12416 C CA . ASP D 1 97 ? 28.308 8.984 4.611 1.00 49.56 75 ASP D CA 1
ATOM 12417 C C . ASP D 1 97 ? 28.528 10.334 5.288 1.00 49.67 75 ASP D C 1
ATOM 12418 O O . ASP D 1 97 ? 27.872 11.301 4.937 1.00 49.95 75 ASP D O 1
ATOM 12423 N N . GLN D 1 98 ? 29.436 10.396 6.261 1.00 50.03 76 GLN D N 1
ATOM 12424 C CA . GLN D 1 98 ? 29.734 11.663 6.942 1.00 50.21 76 GLN D CA 1
ATOM 12425 C C . GLN D 1 98 ? 30.731 12.506 6.154 1.00 49.70 76 GLN D C 1
ATOM 12426 O O . GLN D 1 98 ? 30.703 13.726 6.235 1.00 49.75 76 GLN D O 1
ATOM 12432 N N . ALA D 1 99 ? 31.601 11.860 5.383 1.00 49.52 77 ALA D N 1
ATOM 12433 C CA . ALA D 1 99 ? 32.749 12.559 4.788 1.00 49.22 77 ALA D CA 1
ATOM 12434 C C . ALA D 1 99 ? 32.655 12.809 3.287 1.00 48.97 77 ALA D C 1
ATOM 12435 O O . ALA D 1 99 ? 33.523 13.472 2.718 1.00 48.48 77 ALA D O 1
ATOM 12437 N N . GLY D 1 100 ? 31.611 12.280 2.658 1.00 49.18 78 GLY D N 1
ATOM 12438 C CA . GLY D 1 100 ? 31.532 12.224 1.192 1.00 50.13 78 GLY D CA 1
ATOM 12439 C C . GLY D 1 100 ? 31.075 13.522 0.546 1.00 50.78 78 GLY D C 1
ATOM 12440 O O . GLY D 1 100 ? 30.003 14.039 0.861 1.00 50.34 78 GLY D O 1
ATOM 12441 N N . ILE D 1 101 ? 31.891 14.034 -0.372 1.00 51.34 79 ILE D N 1
ATOM 12442 C CA . ILE D 1 101 ? 31.655 15.335 -0.974 1.00 52.11 79 ILE D CA 1
ATOM 12443 C C . ILE D 1 101 ? 31.176 15.240 -2.444 1.00 53.48 79 ILE D C 1
ATOM 12444 O O . ILE D 1 101 ? 30.791 16.241 -3.050 1.00 53.40 79 ILE D O 1
ATOM 12449 N N . GLN D 1 102 ? 31.205 14.026 -2.993 1.00 54.40 80 GLN D N 1
ATOM 12450 C CA . GLN D 1 102 ? 30.570 13.685 -4.261 1.00 55.63 80 GLN D CA 1
ATOM 12451 C C . GLN D 1 102 ? 30.162 12.203 -4.207 1.00 55.93 80 GLN D C 1
ATOM 12452 O O . GLN D 1 102 ? 30.974 11.346 -3.879 1.00 55.97 80 GLN D O 1
ATOM 12458 N N . PHE D 1 103 ? 28.905 11.912 -4.525 1.00 56.54 81 PHE D N 1
ATOM 12459 C CA . PHE D 1 103 ? 28.416 10.537 -4.567 1.00 56.80 81 PHE D CA 1
ATOM 12460 C C . PHE D 1 103 ? 27.909 10.178 -5.957 1.00 57.39 81 PHE D C 1
ATOM 12461 O O . PHE D 1 103 ? 27.051 10.861 -6.511 1.00 57.54 81 PHE D O 1
ATOM 12469 N N . ARG D 1 104 ? 28.439 9.089 -6.506 1.00 58.07 82 ARG D N 1
ATOM 12470 C CA . ARG D 1 104 ? 28.058 8.612 -7.824 1.00 58.38 82 ARG D CA 1
ATOM 12471 C C . ARG D 1 104 ? 27.805 7.113 -7.808 1.00 58.51 82 ARG D C 1
ATOM 12472 O O . ARG D 1 104 ? 28.545 6.358 -7.183 1.00 58.32 82 ARG D O 1
ATOM 12480 N N . ILE D 1 105 ? 26.752 6.695 -8.502 1.00 58.92 83 ILE D N 1
ATOM 12481 C CA . ILE D 1 105 ? 26.501 5.279 -8.761 1.00 59.12 83 ILE D CA 1
ATOM 12482 C C . ILE D 1 105 ? 27.010 4.942 -10.159 1.00 59.19 83 ILE D C 1
ATOM 12483 O O . ILE D 1 105 ? 26.630 5.582 -11.134 1.00 58.89 83 ILE D O 1
ATOM 12488 N N . LEU D 1 106 ? 27.902 3.956 -10.230 1.00 59.52 84 LEU D N 1
ATOM 12489 C CA . LEU D 1 106 ? 28.510 3.535 -11.486 1.00 60.09 84 LEU D CA 1
ATOM 12490 C C . LEU D 1 106 ? 27.725 2.391 -12.135 1.00 60.70 84 LEU D C 1
ATOM 12491 O O . LEU D 1 106 ? 26.967 1.698 -11.449 1.00 60.83 84 LEU D O 1
ATOM 12496 N N . ASN D 1 107 ? 27.910 2.212 -13.451 1.00 61.40 85 ASN D N 1
ATOM 12497 C CA . ASN D 1 107 ? 27.149 1.247 -14.281 1.00 61.96 85 ASN D CA 1
ATOM 12498 C C . ASN D 1 107 ? 25.652 1.310 -14.001 1.00 62.56 85 ASN D C 1
ATOM 12499 O O . ASN D 1 107 ? 24.983 0.274 -13.919 1.00 62.61 85 ASN D O 1
ATOM 12504 N N . ALA D 1 108 ? 25.142 2.532 -13.854 1.00 63.26 86 ALA D N 1
ATOM 12505 C CA . ALA D 1 108 ? 23.775 2.776 -13.406 1.00 64.11 86 ALA D CA 1
ATOM 12506 C C . ALA D 1 108 ? 22.759 2.161 -14.367 1.00 64.88 86 ALA D C 1
ATOM 12507 O O . ALA D 1 108 ? 21.647 1.804 -13.968 1.00 65.37 86 ALA D O 1
ATOM 12509 N N . SER D 1 109 ? 23.167 2.020 -15.625 1.00 65.22 87 SER D N 1
ATOM 12510 C CA . SER D 1 109 ? 22.304 1.509 -16.683 1.00 65.59 87 SER D CA 1
ATOM 12511 C C . SER D 1 109 ? 22.442 -0.002 -16.924 1.00 65.54 87 SER D C 1
ATOM 12512 O O . SER D 1 109 ? 21.855 -0.525 -17.870 1.00 65.52 87 SER D O 1
ATOM 12515 N N . LYS D 1 110 ? 23.198 -0.702 -16.080 1.00 65.59 88 LYS D N 1
ATOM 12516 C CA . LYS D 1 110 ? 23.662 -2.048 -16.430 1.00 65.48 88 LYS D CA 1
ATOM 12517 C C . LYS D 1 110 ? 23.189 -3.226 -15.569 1.00 65.34 88 LYS D C 1
ATOM 12518 O O . LYS D 1 110 ? 23.711 -4.346 -15.706 1.00 65.64 88 LYS D O 1
ATOM 12524 N N . GLY D 1 111 ? 22.198 -3.026 -14.709 1.00 64.78 89 GLY D N 1
ATOM 12525 C CA . GLY D 1 111 ? 21.715 -4.182 -13.938 1.00 64.38 89 GLY D CA 1
ATOM 12526 C C . GLY D 1 111 ? 22.521 -4.431 -12.668 1.00 63.91 89 GLY D C 1
ATOM 12527 O O . GLY D 1 111 ? 23.743 -4.236 -12.654 1.00 63.45 89 GLY D O 1
ATOM 12528 N N . PRO D 1 112 ? 21.844 -4.936 -11.619 1.00 63.57 90 PRO D N 1
ATOM 12529 C CA . PRO D 1 112 ? 22.149 -4.652 -10.213 1.00 63.40 90 PRO D CA 1
ATOM 12530 C C . PRO D 1 112 ? 23.484 -5.183 -9.686 1.00 63.24 90 PRO D C 1
ATOM 12531 O O . PRO D 1 112 ? 24.107 -4.531 -8.830 1.00 63.28 90 PRO D O 1
ATOM 12535 N N . ALA D 1 113 ? 23.909 -6.338 -10.202 1.00 62.78 91 ALA D N 1
ATOM 12536 C CA . ALA D 1 113 ? 25.117 -7.037 -9.735 1.00 62.26 91 ALA D CA 1
ATOM 12537 C C . ALA D 1 113 ? 26.407 -6.277 -10.048 1.00 61.82 91 ALA D C 1
ATOM 12538 O O . ALA D 1 113 ? 27.391 -6.371 -9.313 1.00 61.75 91 ALA D O 1
ATOM 12540 N N . VAL D 1 114 ? 26.374 -5.514 -11.133 1.00 61.29 92 VAL D N 1
ATOM 12541 C CA . VAL D 1 114 ? 27.547 -4.847 -11.675 1.00 60.87 92 VAL D CA 1
ATOM 12542 C C . VAL D 1 114 ? 27.533 -3.324 -11.346 1.00 60.66 92 VAL D C 1
ATOM 12543 O O . VAL D 1 114 ? 28.441 -2.568 -11.733 1.00 60.41 92 VAL D O 1
ATOM 12547 N N . ARG D 1 115 ? 26.497 -2.892 -10.624 1.00 60.13 93 ARG D N 1
ATOM 12548 C CA . ARG D 1 115 ? 26.366 -1.502 -10.191 1.00 60.20 93 ARG D CA 1
ATOM 12549 C C . ARG D 1 115 ? 27.202 -1.257 -8.931 1.00 59.50 93 ARG D C 1
ATOM 12550 O O . ARG D 1 115 ? 27.378 -2.169 -8.113 1.00 59.60 93 ARG D O 1
ATOM 12558 N N . ALA D 1 116 ? 27.724 -0.037 -8.782 1.00 58.68 94 ALA D N 1
ATOM 12559 C CA . ALA D 1 116 ? 28.643 0.288 -7.679 1.00 57.65 94 ALA D CA 1
ATOM 12560 C C . ALA D 1 116 ? 28.579 1.745 -7.232 1.00 56.97 94 ALA D C 1
ATOM 12561 O O . ALA D 1 116 ? 28.549 2.658 -8.059 1.00 57.02 94 ALA D O 1
ATOM 12563 N N . THR D 1 117 ? 28.568 1.954 -5.917 1.00 56.16 95 THR D N 1
ATOM 12564 C CA . THR D 1 117 ? 28.583 3.301 -5.332 1.00 55.00 95 THR D CA 1
ATOM 12565 C C . THR D 1 117 ? 30.028 3.772 -5.175 1.00 54.46 95 THR D C 1
ATOM 12566 O O . THR D 1 117 ? 30.884 3.016 -4.709 1.00 54.49 95 THR D O 1
ATOM 12570 N N . ARG D 1 118 ? 30.297 5.015 -5.568 1.00 53.56 96 ARG D N 1
ATOM 12571 C CA . ARG D 1 118 ? 31.607 5.631 -5.348 1.00 52.74 96 ARG D CA 1
ATOM 12572 C C . ARG D 1 118 ? 31.498 7.062 -4.820 1.00 52.35 96 ARG D C 1
ATOM 12573 O O . ARG D 1 118 ? 30.741 7.879 -5.358 1.00 52.21 96 ARG D O 1
ATOM 12581 N N . ALA D 1 119 ? 32.264 7.367 -3.777 1.00 51.92 97 ALA D N 1
ATOM 12582 C CA . ALA D 1 119 ? 32.276 8.712 -3.216 1.00 51.44 97 ALA D CA 1
ATOM 12583 C C . ALA D 1 119 ? 33.657 9.340 -3.130 1.00 51.33 97 ALA D C 1
ATOM 12584 O O . ALA D 1 119 ? 34.639 8.676 -2.829 1.00 50.95 97 ALA D O 1
ATOM 12586 N N . GLN D 1 120 ? 33.714 10.637 -3.415 1.00 51.78 98 GLN D N 1
ATOM 12587 C CA . GLN D 1 120 ? 34.866 11.462 -3.050 1.00 52.05 98 GLN D CA 1
ATOM 12588 C C . GLN D 1 120 ? 34.783 11.769 -1.565 1.00 51.79 98 GLN D C 1
ATOM 12589 O O . GLN D 1 120 ? 33.691 11.968 -1.020 1.00 51.56 98 GLN D O 1
ATOM 12595 N N . ALA D 1 121 ? 35.939 11.789 -0.912 1.00 51.77 99 ALA D N 1
ATOM 12596 C CA . ALA D 1 121 ? 35.994 11.996 0.528 1.00 51.86 99 ALA D CA 1
ATOM 12597 C C . ALA D 1 121 ? 36.792 13.241 0.907 1.00 51.94 99 ALA D C 1
ATOM 12598 O O . ALA D 1 121 ? 37.858 13.517 0.338 1.00 51.84 99 ALA D O 1
ATOM 12600 N N . ASP D 1 122 ? 36.261 13.987 1.872 1.00 51.47 100 ASP D N 1
ATOM 12601 C CA . ASP D 1 122 ? 36.998 15.054 2.495 1.00 51.55 100 ASP D CA 1
ATOM 12602 C C . ASP D 1 122 ? 37.921 14.357 3.503 1.00 51.41 100 ASP D C 1
ATOM 12603 O O . ASP D 1 122 ? 37.443 13.690 4.433 1.00 51.54 100 ASP D O 1
ATOM 12608 N N . ARG D 1 123 ? 39.234 14.502 3.299 1.00 50.81 101 ARG D N 1
ATOM 12609 C CA . ARG D 1 123 ? 40.239 13.823 4.108 1.00 50.59 101 ARG D CA 1
ATOM 12610 C C . ARG D 1 123 ? 40.109 14.189 5.589 1.00 50.62 101 ARG D C 1
ATOM 12611 O O . ARG D 1 123 ? 40.172 13.311 6.458 1.00 51.07 101 ARG D O 1
ATOM 12619 N N . VAL D 1 124 ? 39.899 15.471 5.879 1.00 50.56 102 VAL D N 1
ATOM 12620 C CA . VAL D 1 124 ? 39.765 15.932 7.264 1.00 50.13 102 VAL D CA 1
ATOM 12621 C C . VAL D 1 124 ? 38.522 15.320 7.923 1.00 50.03 102 VAL D C 1
ATOM 12622 O O . VAL D 1 124 ? 38.605 14.769 9.023 1.00 50.02 102 VAL D O 1
ATOM 12626 N N . LEU D 1 125 ? 37.384 15.411 7.239 1.00 49.92 103 LEU D N 1
ATOM 12627 C CA . LEU D 1 125 ? 36.109 14.866 7.733 1.00 49.84 103 LEU D CA 1
ATOM 12628 C C . LEU D 1 125 ? 36.149 13.346 7.897 1.00 49.71 103 LEU D C 1
ATOM 12629 O O . LEU D 1 125 ? 35.503 12.803 8.795 1.00 49.89 103 LEU D O 1
ATOM 12634 N N . TYR D 1 126 ? 36.912 12.665 7.035 1.00 49.33 104 TYR D N 1
ATOM 12635 C CA . TYR D 1 126 ? 37.081 11.219 7.146 1.00 48.78 104 TYR D CA 1
ATOM 12636 C C . TYR D 1 126 ? 37.866 10.822 8.401 1.00 48.71 104 TYR D C 1
ATOM 12637 O O . TYR D 1 126 ? 37.482 9.887 9.116 1.00 48.89 104 TYR D O 1
ATOM 12646 N N . ARG D 1 127 ? 38.954 11.540 8.673 1.00 48.36 105 ARG D N 1
ATOM 12647 C CA . ARG D 1 127 ? 39.727 11.341 9.906 1.00 47.87 105 ARG D CA 1
ATOM 12648 C C . ARG D 1 127 ? 38.869 11.520 11.161 1.00 47.14 105 ARG D C 1
ATOM 12649 O O . ARG D 1 127 ? 38.924 10.685 12.053 1.00 47.09 105 ARG D O 1
ATOM 12657 N N . GLN D 1 128 ? 38.061 12.580 11.194 1.00 46.43 106 GLN D N 1
ATOM 12658 C CA . GLN D 1 128 ? 37.210 12.915 12.343 1.00 46.35 106 GLN D CA 1
ATOM 12659 C C . GLN D 1 128 ? 36.176 11.851 12.628 1.00 45.44 106 GLN D C 1
ATOM 12660 O O . GLN D 1 128 ? 35.993 11.426 13.780 1.00 44.94 106 GLN D O 1
ATOM 12666 N N . ALA D 1 129 ? 35.476 11.467 11.562 1.00 44.71 107 ALA D N 1
ATOM 12667 C CA . ALA D 1 129 ? 34.468 10.423 11.572 1.00 44.40 107 ALA D CA 1
ATOM 12668 C C . ALA D 1 129 ? 35.040 9.126 12.139 1.00 44.19 107 ALA D C 1
ATOM 12669 O O . ALA D 1 129 ? 34.432 8.520 13.018 1.00 44.23 107 ALA D O 1
ATOM 12671 N N . VAL D 1 130 ? 36.212 8.717 11.656 1.00 44.19 108 VAL D N 1
ATOM 12672 C CA . VAL D 1 130 ? 36.859 7.477 12.137 1.00 44.70 108 VAL D CA 1
ATOM 12673 C C . VAL D 1 130 ? 37.328 7.568 13.602 1.00 44.86 108 VAL D C 1
ATOM 12674 O O . VAL D 1 130 ? 37.001 6.690 14.434 1.00 45.64 108 VAL D O 1
ATOM 12678 N N . ARG D 1 131 ? 38.069 8.630 13.920 1.00 44.10 109 ARG D N 1
ATOM 12679 C CA . ARG D 1 131 ? 38.642 8.794 15.249 1.00 43.84 109 ARG D CA 1
ATOM 12680 C C . ARG D 1 131 ? 37.565 8.854 16.321 1.00 44.08 109 ARG D C 1
ATOM 12681 O O . ARG D 1 131 ? 37.664 8.188 17.359 1.00 43.96 109 ARG D O 1
ATOM 12689 N N . THR D 1 132 ? 36.543 9.657 16.049 1.00 44.13 110 THR D N 1
ATOM 12690 C CA . THR D 1 132 ? 35.391 9.823 16.905 1.00 44.88 110 THR D CA 1
ATOM 12691 C C . THR D 1 132 ? 34.662 8.509 17.183 1.00 44.59 110 THR D C 1
ATOM 12692 O O . THR D 1 132 ? 34.285 8.234 18.328 1.00 45.07 110 THR D O 1
ATOM 12696 N N . ALA D 1 133 ? 34.464 7.699 16.144 1.00 43.96 111 ALA D N 1
ATOM 12697 C CA . ALA D 1 133 ? 33.797 6.413 16.312 1.00 43.77 111 ALA D CA 1
ATOM 12698 C C . ALA D 1 133 ? 34.630 5.466 17.189 1.00 43.52 111 ALA D C 1
ATOM 12699 O O . ALA D 1 133 ? 34.079 4.832 18.100 1.00 44.03 111 ALA D O 1
ATOM 12701 N N . LEU D 1 134 ? 35.944 5.409 16.935 1.00 42.74 112 LEU D N 1
ATOM 12702 C CA . LEU D 1 134 ? 36.850 4.564 17.710 1.00 42.44 112 LEU D CA 1
ATOM 12703 C C . LEU D 1 134 ? 36.947 5.001 19.160 1.00 42.86 112 LEU D C 1
ATOM 12704 O O . LEU D 1 134 ? 36.986 4.150 20.048 1.00 42.88 112 LEU D O 1
ATOM 12709 N N . GLU D 1 135 ? 36.972 6.314 19.403 1.00 42.95 113 GLU D N 1
ATOM 12710 C CA . GLU D 1 135 ? 37.092 6.851 20.772 1.00 43.81 113 GLU D CA 1
ATOM 12711 C C . GLU D 1 135 ? 35.849 6.633 21.616 1.00 43.30 113 GLU D C 1
ATOM 12712 O O . GLU D 1 135 ? 35.933 6.585 22.845 1.00 43.70 113 GLU D O 1
ATOM 12718 N N . ASN D 1 136 ? 34.703 6.495 20.957 1.00 43.46 114 ASN D N 1
ATOM 12719 C CA . ASN D 1 136 ? 33.429 6.250 21.634 1.00 43.05 114 ASN D CA 1
ATOM 12720 C C . ASN D 1 136 ? 32.906 4.821 21.555 1.00 43.30 114 ASN D C 1
ATOM 12721 O O . ASN D 1 136 ? 31.760 4.561 21.928 1.00 43.02 114 ASN D O 1
ATOM 12726 N N . GLN D 1 137 ? 33.744 3.903 21.074 1.00 43.65 115 GLN D N 1
ATOM 12727 C CA . GLN D 1 137 ? 33.416 2.475 21.086 1.00 44.30 115 GLN D CA 1
ATOM 12728 C C . GLN D 1 137 ? 33.582 1.861 22.488 1.00 44.30 115 GLN D C 1
ATOM 12729 O O . GLN D 1 137 ? 34.704 1.739 22.992 1.00 43.94 115 GLN D O 1
ATOM 12735 N N . PRO D 1 138 ? 32.466 1.432 23.108 1.00 44.63 116 PRO D N 1
ATOM 12736 C CA . PRO D 1 138 ? 32.582 0.659 24.348 1.00 44.78 116 PRO D CA 1
ATOM 12737 C C . PRO D 1 138 ? 33.482 -0.560 24.136 1.00 44.75 116 PRO D C 1
ATOM 12738 O O . PRO D 1 138 ? 33.490 -1.143 23.033 1.00 44.54 116 PRO D O 1
ATOM 12742 N N . ASN D 1 139 ? 34.217 -0.921 25.190 1.00 44.83 117 ASN D N 1
ATOM 12743 C CA . ASN D 1 139 ? 35.176 -2.047 25.227 1.00 45.06 117 ASN D CA 1
ATOM 12744 C C . ASN D 1 139 ? 36.459 -1.840 24.419 1.00 44.97 117 ASN D C 1
ATOM 12745 O O . ASN D 1 139 ? 37.296 -2.738 24.374 1.00 45.68 117 ASN D O 1
ATOM 12750 N N . LEU D 1 140 ? 36.616 -0.680 23.782 1.00 44.52 118 LEU D N 1
ATOM 12751 C CA . LEU D 1 140 ? 37.851 -0.375 23.063 1.00 43.72 118 LEU D CA 1
ATOM 12752 C C . LEU D 1 140 ? 38.761 0.605 23.818 1.00 44.17 118 LEU D C 1
ATOM 12753 O O . LEU D 1 140 ? 38.354 1.718 24.180 1.00 44.27 118 LEU D O 1
ATOM 12758 N N . MET D 1 141 ? 39.999 0.176 24.056 1.00 44.14 119 MET D N 1
ATOM 12759 C CA . MET D 1 141 ? 41.028 1.071 24.570 1.00 43.44 119 MET D CA 1
ATOM 12760 C C . MET D 1 141 ? 41.969 1.337 23.404 1.00 44.04 119 MET D C 1
ATOM 12761 O O . MET D 1 141 ? 42.348 0.397 22.694 1.00 44.57 119 MET D O 1
ATOM 12766 N N . ILE D 1 142 ? 42.281 2.607 23.158 1.00 44.06 120 ILE D N 1
ATOM 12767 C CA . ILE D 1 142 ? 43.286 2.974 22.161 1.00 44.46 120 ILE D CA 1
ATOM 12768 C C . ILE D 1 142 ? 44.564 3.379 22.891 1.00 44.47 120 ILE D C 1
ATOM 12769 O O . ILE D 1 142 ? 44.522 4.118 23.864 1.00 44.64 120 ILE D O 1
ATOM 12774 N N . PHE D 1 143 ? 45.706 2.899 22.427 1.00 44.44 121 PHE D N 1
ATOM 12775 C CA . PHE D 1 143 ? 46.961 3.264 23.071 1.00 45.00 121 PHE D CA 1
ATOM 12776 C C . PHE D 1 143 ? 47.980 3.598 22.002 1.00 45.77 121 PHE D C 1
ATOM 12777 O O . PHE D 1 143 ? 48.185 2.814 21.074 1.00 46.32 121 PHE D O 1
ATOM 12785 N N . GLN D 1 144 ? 48.589 4.775 22.107 1.00 46.68 122 GLN D N 1
ATOM 12786 C CA . GLN D 1 144 ? 49.500 5.238 21.078 1.00 47.80 122 GLN D CA 1
ATOM 12787 C C . GLN D 1 144 ? 50.923 4.775 21.354 1.00 49.23 122 GLN D C 1
ATOM 12788 O O . GLN D 1 144 ? 51.651 5.395 22.127 1.00 49.73 122 GLN D O 1
ATOM 12794 N N . GLN D 1 145 ? 51.300 3.678 20.701 1.00 50.68 123 GLN D N 1
ATOM 12795 C CA . GLN D 1 145 ? 52.626 3.095 20.796 1.00 51.98 123 GLN D CA 1
ATOM 12796 C C . GLN D 1 145 ? 52.878 2.245 19.585 1.00 52.60 123 GLN D C 1
ATOM 12797 O O . GLN D 1 145 ? 51.996 1.508 19.151 1.00 52.22 123 GLN D O 1
ATOM 12803 N N . ALA D 1 146 ? 54.088 2.341 19.034 1.00 53.91 124 ALA D N 1
ATOM 12804 C CA . ALA D 1 146 ? 54.520 1.384 17.995 1.00 54.65 124 ALA D CA 1
ATOM 12805 C C . ALA D 1 146 ? 54.852 0.056 18.675 1.00 55.19 124 ALA D C 1
ATOM 12806 O O . ALA D 1 146 ? 55.322 0.028 19.816 1.00 55.52 124 ALA D O 1
ATOM 12808 N N . VAL D 1 147 ? 54.591 -1.042 17.988 1.00 55.98 125 VAL D N 1
ATOM 12809 C CA . VAL D 1 147 ? 54.867 -2.345 18.553 1.00 56.79 125 VAL D CA 1
ATOM 12810 C C . VAL D 1 147 ? 56.339 -2.759 18.290 1.00 57.49 125 VAL D C 1
ATOM 12811 O O . VAL D 1 147 ? 56.941 -2.370 17.283 1.00 57.96 125 VAL D O 1
ATOM 12815 N N . GLU D 1 148 ? 56.910 -3.522 19.222 1.00 58.06 126 GLU D N 1
ATOM 12816 C CA . GLU D 1 148 ? 58.289 -3.998 19.146 1.00 58.31 126 GLU D CA 1
ATOM 12817 C C . GLU D 1 148 ? 58.344 -5.487 18.730 1.00 58.01 126 GLU D C 1
ATOM 12818 O O . GLU D 1 148 ? 59.207 -5.888 17.948 1.00 57.90 126 GLU D O 1
ATOM 12824 N N . ASP D 1 149 ? 57.425 -6.294 19.262 1.00 57.46 127 ASP D N 1
ATOM 12825 C CA . ASP D 1 149 ? 57.378 -7.732 18.998 1.00 56.94 127 ASP D CA 1
ATOM 12826 C C . ASP D 1 149 ? 56.090 -8.325 19.567 1.00 56.50 127 ASP D C 1
ATOM 12827 O O . ASP D 1 149 ? 55.379 -7.653 20.310 1.00 56.24 127 ASP D O 1
ATOM 12832 N N . LEU D 1 150 ? 55.793 -9.575 19.208 1.00 56.28 128 LEU D N 1
ATOM 12833 C CA . LEU D 1 150 ? 54.710 -10.332 19.834 1.00 56.51 128 LEU D CA 1
ATOM 12834 C C . LEU D 1 150 ? 55.264 -11.165 20.970 1.00 56.90 128 LEU D C 1
ATOM 12835 O O . LEU D 1 150 ? 56.464 -11.423 21.023 1.00 56.86 128 LEU D O 1
ATOM 12840 N N . ILE D 1 151 ? 54.386 -11.590 21.874 1.00 57.51 129 ILE D N 1
ATOM 12841 C CA . ILE D 1 151 ? 54.747 -12.583 22.879 1.00 58.12 129 ILE D CA 1
ATOM 12842 C C . ILE D 1 151 ? 54.149 -13.921 22.421 1.00 58.95 129 ILE D C 1
ATOM 12843 O O . ILE D 1 151 ? 52.947 -14.006 22.142 1.00 58.72 129 ILE D O 1
ATOM 12848 N N . VAL D 1 152 ? 55.000 -14.942 22.296 1.00 59.93 130 VAL D N 1
ATOM 12849 C CA . VAL D 1 152 ? 54.580 -16.260 21.789 1.00 61.20 130 VAL D CA 1
ATOM 12850 C C . VAL D 1 152 ? 55.091 -17.404 22.687 1.00 62.22 130 VAL D C 1
ATOM 12851 O O . VAL D 1 152 ? 56.295 -17.556 22.906 1.00 62.23 130 VAL D O 1
ATOM 12855 N N . GLU D 1 153 ? 54.154 -18.187 23.216 1.00 63.44 131 GLU D N 1
ATOM 12856 C CA . GLU D 1 153 ? 54.463 -19.405 23.961 1.00 64.86 131 GLU D CA 1
ATOM 12857 C C . GLU D 1 153 ? 53.777 -20.577 23.268 1.00 65.00 131 GLU D C 1
ATOM 12858 O O . GLU D 1 153 ? 52.553 -20.542 23.062 1.00 65.01 131 GLU D O 1
ATOM 12864 N N . ASN D 1 154 ? 54.561 -21.600 22.914 1.00 65.51 132 ASN D N 1
ATOM 12865 C CA . ASN D 1 154 ? 54.050 -22.826 22.276 1.00 66.18 132 ASN D CA 1
ATOM 12866 C C . ASN D 1 154 ? 53.473 -22.637 20.872 1.00 65.94 132 ASN D C 1
ATOM 12867 O O . ASN D 1 154 ? 52.476 -23.291 20.537 1.00 66.21 132 ASN D O 1
ATOM 12872 N N . ASP D 1 155 ? 54.078 -21.772 20.053 1.00 65.59 133 ASP D N 1
ATOM 12873 C CA . ASP D 1 155 ? 53.499 -21.407 18.729 1.00 65.40 133 ASP D CA 1
ATOM 12874 C C . ASP D 1 155 ? 52.105 -20.760 18.841 1.00 64.51 133 ASP D C 1
ATOM 12875 O O . ASP D 1 155 ? 51.271 -20.901 17.947 1.00 64.38 133 ASP D O 1
ATOM 12880 N N . ARG D 1 156 ? 51.853 -20.082 19.955 1.00 63.68 134 ARG D N 1
ATOM 12881 C CA . ARG D 1 156 ? 50.588 -19.385 20.179 1.00 62.97 134 ARG D CA 1
ATOM 12882 C C . ARG D 1 156 ? 50.870 -17.952 20.665 1.00 61.80 134 ARG D C 1
ATOM 12883 O O . ARG D 1 156 ? 51.629 -17.762 21.622 1.00 61.72 134 ARG D O 1
ATOM 12891 N N . VAL D 1 157 ? 50.306 -16.947 19.986 1.00 60.44 135 VAL D N 1
ATOM 12892 C CA . VAL D 1 157 ? 50.432 -15.563 20.469 1.00 59.04 135 VAL D CA 1
ATOM 12893 C C . VAL D 1 157 ? 49.709 -15.407 21.776 1.00 58.07 135 VAL D C 1
ATOM 12894 O O . VAL D 1 157 ? 48.579 -15.887 21.951 1.00 57.64 135 VAL D O 1
ATOM 12898 N N . VAL D 1 158 ? 50.367 -14.691 22.677 1.00 57.13 136 VAL D N 1
ATOM 12899 C CA . VAL D 1 158 ? 49.877 -14.535 24.026 1.00 56.33 136 VAL D CA 1
ATOM 12900 C C . VAL D 1 158 ? 49.983 -13.049 24.463 1.00 55.62 136 VAL D C 1
ATOM 12901 O O . VAL D 1 158 ? 49.583 -12.684 25.573 1.00 55.86 136 VAL D O 1
ATOM 12905 N N . GLY D 1 159 ? 50.489 -12.199 23.561 1.00 54.37 137 GLY D N 1
ATOM 12906 C CA . GLY D 1 159 ? 50.555 -10.758 23.795 1.00 53.34 137 GLY D CA 1
ATOM 12907 C C . GLY D 1 159 ? 51.422 -9.953 22.833 1.00 52.91 137 GLY D C 1
ATOM 12908 O O . GLY D 1 159 ? 51.813 -10.443 21.775 1.00 52.20 137 GLY D O 1
ATOM 12909 N N . ALA D 1 160 ? 51.726 -8.708 23.214 1.00 52.67 138 ALA D N 1
ATOM 12910 C CA . ALA D 1 160 ? 52.543 -7.795 22.388 1.00 52.72 138 ALA D CA 1
ATOM 12911 C C . ALA D 1 160 ? 53.444 -6.897 23.222 1.00 52.39 138 ALA D C 1
ATOM 12912 O O . ALA D 1 160 ? 53.048 -6.442 24.280 1.00 52.55 138 ALA D O 1
ATOM 12914 N N . VAL D 1 161 ? 54.654 -6.647 22.737 1.00 52.58 139 VAL D N 1
ATOM 12915 C CA . VAL D 1 161 ? 55.596 -5.744 23.408 1.00 53.01 139 VAL D CA 1
ATOM 12916 C C . VAL D 1 161 ? 55.665 -4.436 22.619 1.00 53.60 139 VAL D C 1
ATOM 12917 O O . VAL D 1 161 ? 55.889 -4.459 21.402 1.00 53.63 139 VAL D O 1
ATOM 12921 N N . THR D 1 162 ? 55.475 -3.305 23.296 1.00 53.92 140 THR D N 1
ATOM 12922 C CA . THR D 1 162 ? 55.588 -2.003 22.633 1.00 54.59 140 THR D CA 1
ATOM 12923 C C . THR D 1 162 ? 57.043 -1.516 22.660 1.00 55.17 140 THR D C 1
ATOM 12924 O O . THR D 1 162 ? 57.853 -2.001 23.441 1.00 55.17 140 THR D O 1
ATOM 12928 N N . GLN D 1 163 ? 57.361 -0.561 21.798 1.00 56.07 141 GLN D N 1
ATOM 12929 C CA . GLN D 1 163 ? 58.693 0.019 21.712 1.00 57.30 141 GLN D CA 1
ATOM 12930 C C . GLN D 1 163 ? 59.203 0.573 23.067 1.00 57.07 141 GLN D C 1
ATOM 12931 O O . GLN D 1 163 ? 60.390 0.455 23.379 1.00 56.92 141 GLN D O 1
ATOM 12937 N N . MET D 1 164 ? 58.291 1.175 23.841 1.00 56.81 142 MET D N 1
ATOM 12938 C CA . MET D 1 164 ? 58.499 1.620 25.229 1.00 56.28 142 MET D CA 1
ATOM 12939 C C . MET D 1 164 ? 58.980 0.476 26.102 1.00 55.54 142 MET D C 1
ATOM 12940 O O . MET D 1 164 ? 59.623 0.705 27.115 1.00 55.86 142 MET D O 1
ATOM 12945 N N . GLY D 1 165 ? 58.584 -0.748 25.754 1.00 54.49 143 GLY D N 1
ATOM 12946 C CA . GLY D 1 165 ? 58.869 -1.913 26.575 1.00 52.79 143 GLY D CA 1
ATOM 12947 C C . GLY D 1 165 ? 57.677 -2.327 27.403 1.00 52.04 143 GLY D C 1
ATOM 12948 O O . GLY D 1 165 ? 57.791 -3.181 28.270 1.00 52.30 143 GLY D O 1
ATOM 12949 N N . LEU D 1 166 ? 56.519 -1.719 27.151 1.00 51.28 144 LEU D N 1
ATOM 12950 C CA . LEU D 1 166 ? 55.304 -2.108 27.865 1.00 50.26 144 LEU D CA 1
ATOM 12951 C C . LEU D 1 166 ? 54.727 -3.347 27.184 1.00 49.96 144 LEU D C 1
ATOM 12952 O O . LEU D 1 166 ? 54.684 -3.421 25.952 1.00 50.09 144 LEU D O 1
ATOM 12957 N N . LYS D 1 167 ? 54.305 -4.315 27.994 1.00 49.73 145 LYS D N 1
ATOM 12958 C CA . LYS D 1 167 ? 53.811 -5.599 27.507 1.00 49.62 145 LYS D CA 1
ATOM 12959 C C . LYS D 1 167 ? 52.339 -5.741 27.823 1.00 49.30 145 LYS D C 1
ATOM 12960 O O . LYS D 1 167 ? 51.909 -5.408 28.926 1.00 49.14 145 LYS D O 1
ATOM 12966 N N . PHE D 1 168 ? 51.585 -6.236 26.844 1.00 49.25 146 PHE D N 1
ATOM 12967 C CA . PHE D 1 168 ? 50.134 -6.438 26.941 1.00 49.31 146 PHE D CA 1
ATOM 12968 C C . PHE D 1 168 ? 49.800 -7.924 26.753 1.00 49.59 146 PHE D C 1
ATOM 12969 O O . PHE D 1 168 ? 50.380 -8.580 25.895 1.00 49.69 146 PHE D O 1
ATOM 12977 N N . ARG D 1 169 ? 48.878 -8.447 27.560 1.00 50.13 147 ARG D N 1
ATOM 12978 C CA . ARG D 1 169 ? 48.443 -9.847 27.453 1.00 50.76 147 ARG D CA 1
ATOM 12979 C C . ARG D 1 169 ? 47.154 -9.882 26.660 1.00 50.60 147 ARG D C 1
ATOM 12980 O O . ARG D 1 169 ? 46.278 -9.043 26.879 1.00 50.33 147 ARG D O 1
ATOM 12983 N N . ALA D 1 170 ? 47.053 -10.849 25.745 1.00 50.77 148 ALA D N 1
ATOM 12984 C CA . ALA D 1 170 ? 45.818 -11.106 24.992 1.00 51.37 148 ALA D CA 1
ATOM 12985 C C . ALA D 1 170 ? 45.676 -12.566 24.523 1.00 51.68 148 ALA D C 1
ATOM 12986 O O . ALA D 1 170 ? 46.661 -13.294 24.425 1.00 51.32 148 ALA D O 1
ATOM 12988 N N . LYS D 1 171 ? 44.435 -12.962 24.233 1.00 52.36 149 LYS D N 1
ATOM 12989 C CA . LYS D 1 171 ? 44.103 -14.305 23.740 1.00 53.45 149 LYS D CA 1
ATOM 12990 C C . LYS D 1 171 ? 44.234 -14.428 22.209 1.00 53.22 149 LYS D C 1
ATOM 12991 O O . LYS D 1 171 ? 44.361 -15.538 21.667 1.00 53.74 149 LYS D O 1
ATOM 12997 N N . ALA D 1 172 ? 44.184 -13.286 21.527 1.00 52.80 150 ALA D N 1
ATOM 12998 C CA . ALA D 1 172 ? 44.307 -13.215 20.080 1.00 52.40 150 ALA D CA 1
ATOM 12999 C C . ALA D 1 172 ? 44.870 -11.846 19.684 1.00 52.39 150 ALA D C 1
ATOM 13000 O O . ALA D 1 172 ? 44.650 -10.853 20.379 1.00 52.87 150 ALA D O 1
ATOM 13002 N N . VAL D 1 173 ? 45.622 -11.813 18.591 1.00 51.82 151 VAL D N 1
ATOM 13003 C CA . VAL D 1 173 ? 46.273 -10.614 18.103 1.00 51.38 151 VAL D CA 1
ATOM 13004 C C . VAL D 1 173 ? 46.063 -10.516 16.593 1.00 52.18 151 VAL D C 1
ATOM 13005 O O . VAL D 1 173 ? 46.268 -11.502 15.865 1.00 51.82 151 VAL D O 1
ATOM 13009 N N . VAL D 1 174 ? 45.628 -9.339 16.132 1.00 52.90 152 VAL D N 1
ATOM 13010 C CA . VAL D 1 174 ? 45.505 -9.050 14.703 1.00 53.46 152 VAL D CA 1
ATOM 13011 C C . VAL D 1 174 ? 46.647 -8.124 14.280 1.00 54.71 152 VAL D C 1
ATOM 13012 O O . VAL D 1 174 ? 46.786 -7.039 14.818 1.00 54.82 152 VAL D O 1
ATOM 13016 N N . LEU D 1 175 ? 47.476 -8.577 13.342 1.00 56.71 153 LEU D N 1
ATOM 13017 C CA . LEU D 1 175 ? 48.594 -7.788 12.811 1.00 58.89 153 LEU D CA 1
ATOM 13018 C C . LEU D 1 175 ? 48.132 -7.150 11.517 1.00 60.51 153 LEU D C 1
ATOM 13019 O O . LEU D 1 175 ? 47.534 -7.822 10.678 1.00 60.72 153 LEU D O 1
ATOM 13024 N N . THR D 1 176 ? 48.446 -5.873 11.335 1.00 62.58 154 THR D N 1
ATOM 13025 C CA . THR D 1 176 ? 47.842 -5.085 10.271 1.00 64.93 154 THR D CA 1
ATOM 13026 C C . THR D 1 176 ? 48.890 -4.315 9.458 1.00 66.87 154 THR D C 1
ATOM 13027 O O . THR D 1 176 ? 48.977 -4.472 8.240 1.00 66.80 154 THR D O 1
ATOM 13031 N N . VAL D 1 177 ? 49.689 -3.501 10.144 1.00 69.94 155 VAL D N 1
ATOM 13032 C CA . VAL D 1 177 ? 50.600 -2.532 9.510 1.00 72.78 155 VAL D CA 1
ATOM 13033 C C . VAL D 1 177 ? 51.483 -1.851 10.572 1.00 74.84 155 VAL D C 1
ATOM 13034 O O . VAL D 1 177 ? 51.110 -1.792 11.759 1.00 74.92 155 VAL D O 1
ATOM 13038 N N . GLY D 1 178 ? 52.655 -1.360 10.149 1.00 77.14 156 GLY D N 1
ATOM 13039 C CA . GLY D 1 178 ? 53.562 -0.629 11.044 1.00 79.80 156 GLY D CA 1
ATOM 13040 C C . GLY D 1 178 ? 55.017 -0.547 10.614 1.00 81.67 156 GLY D C 1
ATOM 13041 O O . GLY D 1 178 ? 55.362 -0.827 9.459 1.00 81.63 156 GLY D O 1
ATOM 13042 N N . THR D 1 179 ? 55.866 -0.157 11.566 1.00 83.74 157 THR D N 1
ATOM 13043 C CA . THR D 1 179 ? 57.312 -0.016 11.357 1.00 85.72 157 THR D CA 1
ATOM 13044 C C . THR D 1 179 ? 57.980 -1.338 10.957 1.00 87.01 157 THR D C 1
ATOM 13045 O O . THR D 1 179 ? 59.026 -1.331 10.294 1.00 87.42 157 THR D O 1
ATOM 13047 N N . PHE D 1 180 ? 57.366 -2.458 11.349 1.00 88.48 158 PHE D N 1
ATOM 13048 C CA . PHE D 1 180 ? 57.899 -3.800 11.064 1.00 89.94 158 PHE D CA 1
ATOM 13049 C C . PHE D 1 180 ? 57.935 -4.142 9.573 1.00 90.94 158 PHE D C 1
ATOM 13050 O O . PHE D 1 180 ? 58.600 -5.099 9.174 1.00 91.09 158 PHE D O 1
ATOM 13058 N N . LEU D 1 181 ? 57.229 -3.347 8.763 1.00 92.26 159 LEU D N 1
ATOM 13059 C CA . LEU D 1 181 ? 57.061 -3.613 7.325 1.00 93.32 159 LEU D CA 1
ATOM 13060 C C . LEU D 1 181 ? 58.167 -3.058 6.412 1.00 94.13 159 LEU D C 1
ATOM 1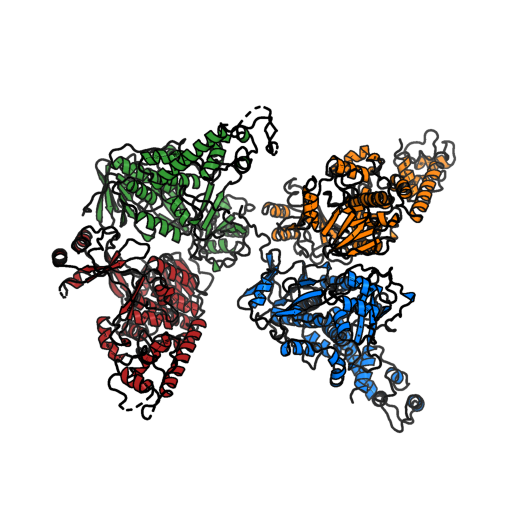3061 O O . LEU D 1 181 ? 58.095 -3.230 5.189 1.00 94.17 159 LEU D O 1
ATOM 13066 N N . ASP D 1 182 ? 59.174 -2.405 7.005 1.00 95.13 160 ASP D N 1
ATOM 13067 C CA . ASP D 1 182 ? 60.343 -1.869 6.273 1.00 96.05 160 ASP D CA 1
ATOM 13068 C C . ASP D 1 182 ? 60.067 -0.482 5.647 1.00 96.66 160 ASP D C 1
ATOM 13069 O O . ASP D 1 182 ? 60.634 0.518 6.093 1.00 96.81 160 ASP D O 1
ATOM 13074 N N . GLY D 1 183 ? 59.201 -0.439 4.628 1.00 97.35 161 GLY D N 1
ATOM 13075 C CA . GLY D 1 183 ? 58.685 0.807 4.015 1.00 97.96 161 GLY D CA 1
ATOM 13076 C C . GLY D 1 183 ? 59.584 2.031 3.873 1.00 98.39 161 GLY D C 1
ATOM 13077 O O . GLY D 1 183 ? 59.363 3.046 4.541 1.00 98.45 161 GLY D O 1
ATOM 13078 N N . LYS D 1 184 ? 60.584 1.943 2.996 1.00 98.72 162 LYS D N 1
ATOM 13079 C CA . LYS D 1 184 ? 61.485 3.067 2.714 1.00 98.98 162 LYS D CA 1
ATOM 13080 C C . LYS D 1 184 ? 61.034 3.835 1.459 1.00 99.12 162 LYS D C 1
ATOM 13081 O O . LYS D 1 184 ? 60.822 3.231 0.400 1.00 99.13 162 LYS D O 1
ATOM 13083 N N . ILE D 1 185 ? 60.885 5.159 1.593 1.00 99.10 163 ILE D N 1
ATOM 13084 C CA . ILE D 1 185 ? 60.441 6.039 0.496 1.00 98.95 163 ILE D CA 1
ATOM 13085 C C . ILE D 1 185 ? 61.580 6.402 -0.461 1.00 98.87 163 ILE D C 1
ATOM 13086 O O . ILE D 1 185 ? 61.557 6.049 -1.643 1.00 98.71 163 ILE D O 1
ATOM 13088 N N . SER D 1 202 ? 66.686 -2.799 13.507 1.00 86.21 180 SER D N 1
ATOM 13089 C CA . SER D 1 202 ? 65.282 -2.883 13.106 1.00 86.05 180 SER D CA 1
ATOM 13090 C C . SER D 1 202 ? 64.460 -3.823 14.002 1.00 85.83 180 SER D C 1
ATOM 13091 O O . SER D 1 202 ? 65.007 -4.669 14.721 1.00 85.66 180 SER D O 1
ATOM 13094 N N . ILE D 1 203 ? 63.140 -3.657 13.923 1.00 85.51 181 ILE D N 1
ATOM 13095 C CA . ILE D 1 203 ? 62.166 -4.286 14.822 1.00 85.05 181 ILE D CA 1
ATOM 13096 C C . ILE D 1 203 ? 62.350 -5.811 14.933 1.00 84.49 181 ILE D C 1
ATOM 13097 O O . ILE D 1 203 ? 62.483 -6.495 13.910 1.00 84.55 181 ILE D O 1
ATOM 13102 N N . PRO D 1 204 ? 62.409 -6.333 16.182 1.00 83.78 182 PRO D N 1
ATOM 13103 C CA . PRO D 1 204 ? 62.380 -7.759 16.528 1.00 83.37 182 PRO D CA 1
ATOM 13104 C C . PRO D 1 204 ? 61.216 -8.542 15.910 1.00 83.10 182 PRO D C 1
ATOM 13105 O O . PRO D 1 204 ? 61.280 -9.773 15.823 1.00 83.12 182 PRO D O 1
ATOM 13109 N N . LEU D 1 205 ? 60.162 -7.837 15.507 1.00 82.67 183 LEU D N 1
ATOM 13110 C CA . LEU D 1 205 ? 58.974 -8.467 14.949 1.00 82.26 183 LEU D CA 1
ATOM 13111 C C . LEU D 1 205 ? 59.181 -8.886 13.496 1.00 82.46 183 LEU D C 1
ATOM 13112 O O . LEU D 1 205 ? 58.769 -9.981 13.106 1.00 82.57 183 LEU D O 1
ATOM 13117 N N . SER D 1 206 ? 59.808 -8.016 12.702 1.00 82.49 184 SER D N 1
ATOM 13118 C CA . SER D 1 206 ? 60.155 -8.335 11.313 1.00 82.48 184 SER D CA 1
ATOM 13119 C C . SER D 1 206 ? 61.169 -9.477 11.259 1.00 82.44 184 SER D C 1
ATOM 13120 O O . SER D 1 206 ? 61.065 -10.376 10.415 1.00 82.54 184 SER D O 1
ATOM 13123 N N . ARG D 1 207 ? 62.122 -9.433 12.189 1.00 82.27 185 ARG D N 1
ATOM 13124 C CA . ARG D 1 207 ? 63.164 -10.445 12.352 1.00 82.23 185 ARG D CA 1
ATOM 13125 C C . ARG D 1 207 ? 62.628 -11.792 12.881 1.00 81.64 185 ARG D C 1
ATOM 13126 O O . ARG D 1 207 ? 63.286 -12.820 12.715 1.00 81.96 185 ARG D O 1
ATOM 13134 N N . ARG D 1 208 ? 61.449 -11.795 13.507 1.00 80.97 186 ARG D N 1
ATOM 13135 C CA . ARG D 1 208 ? 60.821 -13.048 13.957 1.00 80.29 186 ARG D CA 1
ATOM 13136 C C . ARG D 1 208 ? 60.042 -13.732 12.836 1.00 80.48 186 ARG D C 1
ATOM 13137 O O . ARG D 1 208 ? 60.181 -14.934 12.615 1.00 80.38 186 ARG D O 1
ATOM 13145 N N . LEU D 1 209 ? 59.212 -12.951 12.150 1.00 80.78 187 LEU D N 1
ATOM 13146 C CA . LEU D 1 209 ? 58.328 -13.435 11.092 1.00 80.92 187 LEU D CA 1
ATOM 13147 C C . LEU D 1 209 ? 59.101 -13.965 9.886 1.00 81.21 187 LEU D C 1
ATOM 13148 O O . LEU D 1 209 ? 58.619 -14.838 9.160 1.00 81.14 187 LEU D O 1
ATOM 13153 N N . ARG D 1 210 ? 60.300 -13.433 9.682 1.00 81.57 188 ARG D N 1
ATOM 13154 C CA . ARG D 1 210 ? 61.220 -13.971 8.689 1.00 82.05 188 ARG D CA 1
ATOM 13155 C C . ARG D 1 210 ? 61.864 -15.305 9.109 1.00 82.09 188 ARG D C 1
ATOM 13156 O O . ARG D 1 210 ? 62.113 -16.166 8.259 1.00 82.17 188 ARG D O 1
ATOM 13164 N N . GLU D 1 211 ? 62.132 -15.469 10.407 1.00 81.99 189 GLU D N 1
ATOM 13165 C CA . GLU D 1 211 ? 62.646 -16.733 10.949 1.00 82.05 189 GLU D CA 1
ATOM 13166 C C . GLU D 1 211 ? 61.583 -17.826 10.876 1.00 81.71 189 GLU D C 1
ATOM 13167 O O . GLU D 1 211 ? 61.896 -19.022 10.926 1.00 81.87 189 GLU D O 1
ATOM 13173 N N . LEU D 1 212 ? 60.327 -17.402 10.775 1.00 81.35 190 LEU D N 1
ATOM 13174 C CA . LEU D 1 212 ? 59.226 -18.298 10.462 1.00 81.10 190 LEU D CA 1
ATOM 13175 C C . LEU D 1 212 ? 59.218 -18.586 8.960 1.00 80.93 190 LEU D C 1
ATOM 13176 O O . LEU D 1 212 ? 59.644 -17.743 8.163 1.00 81.02 190 LEU D O 1
ATOM 13181 N N . PRO D 1 213 ? 58.732 -19.777 8.568 1.00 80.62 191 PRO D N 1
ATOM 13182 C CA . PRO D 1 213 ? 58.511 -20.191 7.168 1.00 80.28 191 PRO D CA 1
ATOM 13183 C C . PRO D 1 213 ? 57.542 -19.314 6.330 1.00 79.82 191 PRO D C 1
ATOM 13184 O O . PRO D 1 213 ? 57.005 -19.793 5.319 1.00 79.58 191 PRO D O 1
ATOM 13188 N N . LEU D 1 214 ? 57.339 -18.055 6.736 1.00 79.25 192 LEU D N 1
ATOM 13189 C CA . LEU D 1 214 ? 56.491 -17.098 5.997 1.00 78.73 192 LEU D CA 1
ATOM 13190 C C . LEU D 1 214 ? 57.182 -16.556 4.745 1.00 78.36 192 LEU D C 1
ATOM 13191 O O . LEU D 1 214 ? 58.377 -16.254 4.771 1.00 78.35 192 LEU D O 1
ATOM 13196 N N . ARG D 1 215 ? 56.416 -16.414 3.664 1.00 77.88 193 ARG D N 1
ATOM 13197 C CA . ARG D 1 215 ? 56.950 -15.977 2.376 1.00 77.45 193 ARG D CA 1
ATOM 13198 C C . ARG D 1 215 ? 56.800 -14.471 2.180 1.00 77.64 193 ARG D C 1
ATOM 13199 O O . ARG D 1 215 ? 55.685 -13.950 2.147 1.00 77.53 193 ARG D O 1
ATOM 13207 N N . VAL D 1 216 ? 57.929 -13.784 2.032 1.00 77.85 194 VAL D N 1
ATOM 13208 C CA . VAL D 1 216 ? 57.945 -12.326 1.920 1.00 78.16 194 VAL D CA 1
ATOM 13209 C C . VAL D 1 216 ? 57.893 -11.846 0.467 1.00 78.34 194 VAL D C 1
ATOM 13210 O O . VAL D 1 216 ? 58.678 -12.289 -0.359 1.00 78.33 194 VAL D O 1
ATOM 13214 N N . GLY D 1 217 ? 56.957 -10.942 0.173 1.00 78.71 195 GLY D N 1
ATOM 13215 C CA . GLY D 1 217 ? 56.881 -10.256 -1.120 1.00 79.09 195 GLY D CA 1
ATOM 13216 C C . GLY D 1 217 ? 57.276 -8.790 -1.016 1.00 79.37 195 GLY D C 1
ATOM 13217 O O . GLY D 1 217 ? 57.635 -8.305 0.062 1.00 79.30 195 GLY D O 1
ATOM 13218 N N . ARG D 1 218 ? 57.224 -8.088 -2.145 1.00 79.63 196 ARG D N 1
ATOM 13219 C CA . ARG D 1 218 ? 57.541 -6.658 -2.199 1.00 79.93 196 ARG D CA 1
ATOM 13220 C C . ARG D 1 218 ? 56.471 -5.911 -2.979 1.00 79.99 196 ARG D C 1
ATOM 13221 O O . ARG D 1 218 ? 55.977 -6.409 -3.992 1.00 80.03 196 ARG D O 1
ATOM 13229 N N . LEU D 1 219 ? 56.112 -4.724 -2.491 1.00 80.01 197 LEU D N 1
ATOM 13230 C CA . LEU D 1 219 ? 55.120 -3.859 -3.140 1.00 79.94 197 LEU D CA 1
ATOM 13231 C C . LEU D 1 219 ? 55.652 -2.447 -3.329 1.00 79.76 197 LEU D C 1
ATOM 13232 O O . LEU D 1 219 ? 56.290 -1.908 -2.430 1.00 79.55 197 LEU D O 1
ATOM 13237 N N . LYS D 1 220 ? 55.371 -1.851 -4.485 1.00 79.88 198 LYS D N 1
ATOM 13238 C CA . LYS D 1 220 ? 55.689 -0.439 -4.722 1.00 80.19 198 LYS D CA 1
ATOM 13239 C C . LYS D 1 220 ? 54.432 0.402 -5.003 1.00 80.29 198 LYS D C 1
ATOM 13240 O O . LYS D 1 220 ? 53.891 0.371 -6.115 1.00 80.42 198 LYS D O 1
ATOM 13242 N N . THR D 1 221 ? 53.973 1.137 -3.984 1.00 80.03 199 THR D N 1
ATOM 13243 C CA . THR D 1 221 ? 52.847 2.073 -4.112 1.00 79.83 199 THR D CA 1
ATOM 13244 C C . THR D 1 221 ? 53.367 3.444 -4.524 1.00 79.22 199 THR D C 1
ATOM 13245 O O . THR D 1 221 ? 54.488 3.816 -4.182 1.00 79.42 199 THR D O 1
ATOM 13249 N N . GLY D 1 222 ? 52.542 4.200 -5.242 1.00 78.58 200 GLY D N 1
ATOM 13250 C CA . GLY D 1 222 ? 52.943 5.510 -5.748 1.00 77.48 200 GLY D CA 1
ATOM 13251 C C . GLY D 1 222 ? 51.867 6.571 -5.627 1.00 76.45 200 GLY D C 1
ATOM 13252 O O . GLY D 1 222 ? 50.702 6.333 -5.964 1.00 76.76 200 GLY D O 1
ATOM 13253 N N . THR D 1 223 ? 52.276 7.748 -5.161 1.00 75.16 201 THR D N 1
ATOM 13254 C CA . THR D 1 223 ? 51.378 8.881 -4.969 1.00 73.77 201 THR D CA 1
ATOM 13255 C C . THR D 1 223 ? 51.746 10.039 -5.942 1.00 72.60 201 THR D C 1
ATOM 13256 O O . THR D 1 223 ? 52.932 10.324 -6.151 1.00 72.47 201 THR D O 1
ATOM 13260 N N . PRO D 1 224 ? 50.736 10.666 -6.586 1.00 71.44 202 PRO D N 1
ATOM 13261 C CA . PRO D 1 224 ? 51.003 11.805 -7.470 1.00 70.66 202 PRO D CA 1
ATOM 13262 C C . PRO D 1 224 ? 51.292 13.089 -6.690 1.00 70.14 202 PRO D C 1
ATOM 13263 O O . PRO D 1 224 ? 50.926 13.182 -5.510 1.00 70.14 202 PRO D O 1
ATOM 13267 N N . PRO D 1 225 ? 51.937 14.085 -7.341 1.00 69.58 203 PRO D N 1
ATOM 13268 C CA . PRO D 1 225 ? 52.194 15.353 -6.639 1.00 68.77 203 PRO D CA 1
ATOM 13269 C C . PRO D 1 225 ? 50.875 16.057 -6.375 1.00 67.95 203 PRO D C 1
ATOM 13270 O O . PRO D 1 225 ? 49.997 16.042 -7.238 1.00 68.00 203 PRO D O 1
ATOM 13274 N N . ARG D 1 226 ? 50.723 16.649 -5.194 1.00 66.84 204 ARG D N 1
ATOM 13275 C CA . ARG D 1 226 ? 49.500 17.378 -4.870 1.00 65.83 204 ARG D CA 1
ATOM 13276 C C . ARG D 1 226 ? 49.595 18.834 -5.327 1.00 64.84 204 ARG D C 1
ATOM 13277 O O . ARG D 1 226 ? 50.583 19.521 -5.051 1.00 64.06 204 ARG D O 1
ATOM 13285 N N . ILE D 1 227 ? 48.555 19.284 -6.030 1.00 63.93 205 ILE D N 1
ATOM 13286 C CA . ILE D 1 227 ? 48.519 20.627 -6.624 1.00 63.01 205 ILE D CA 1
ATOM 13287 C C . ILE D 1 227 ? 47.693 21.651 -5.816 1.00 62.50 205 ILE D C 1
ATOM 13288 O O . ILE D 1 227 ? 46.684 21.308 -5.197 1.00 62.33 205 ILE D O 1
ATOM 13293 N N . ASP D 1 228 ? 48.164 22.902 -5.845 1.00 61.83 206 ASP D N 1
ATOM 13294 C CA . ASP D 1 228 ? 47.518 24.088 -5.275 1.00 60.80 206 ASP D CA 1
ATOM 13295 C C . ASP D 1 228 ? 46.359 24.562 -6.182 1.00 60.61 206 ASP D C 1
ATOM 13296 O O . ASP D 1 228 ? 46.583 24.981 -7.322 1.00 60.38 206 ASP D O 1
ATOM 13301 N N . ALA D 1 229 ? 45.126 24.494 -5.675 1.00 60.26 207 ALA D N 1
ATOM 13302 C CA . ALA D 1 229 ? 43.935 24.884 -6.449 1.00 60.08 207 ALA D CA 1
ATOM 13303 C C . ALA D 1 229 ? 43.962 26.338 -6.943 1.00 60.07 207 ALA D C 1
ATOM 13304 O O . ALA D 1 229 ? 43.399 26.645 -7.990 1.00 59.98 207 ALA D O 1
ATOM 13306 N N . ARG D 1 230 ? 44.609 27.221 -6.180 1.00 60.37 208 ARG D N 1
ATOM 13307 C CA . ARG D 1 230 ? 44.810 28.629 -6.572 1.00 60.49 208 ARG D CA 1
ATOM 13308 C C . ARG D 1 230 ? 45.501 28.795 -7.939 1.00 60.86 208 ARG D C 1
ATOM 13309 O O . ARG D 1 230 ? 45.218 29.742 -8.667 1.00 60.87 208 ARG D O 1
ATOM 13317 N N . THR D 1 231 ? 46.383 27.855 -8.279 1.00 61.28 209 THR D N 1
ATOM 13318 C CA . THR D 1 231 ? 47.264 27.969 -9.440 1.00 61.41 209 THR D CA 1
ATOM 13319 C C . THR D 1 231 ? 46.764 27.149 -10.654 1.00 62.08 209 THR D C 1
ATOM 13320 O O . THR D 1 231 ? 47.521 26.850 -11.587 1.00 62.04 209 THR D O 1
ATOM 13324 N N . ILE D 1 232 ? 45.483 26.793 -10.634 1.00 62.70 210 ILE D N 1
ATOM 13325 C CA . ILE D 1 232 ? 44.868 26.031 -11.711 1.00 63.40 210 ILE D CA 1
ATOM 13326 C C . ILE D 1 232 ? 43.736 26.858 -12.306 1.00 64.37 210 ILE D C 1
ATOM 13327 O O . ILE D 1 232 ? 43.017 27.527 -11.573 1.00 64.45 210 ILE D O 1
ATOM 13332 N N . ASP D 1 233 ? 43.595 26.824 -13.632 1.00 65.58 211 ASP D N 1
ATOM 13333 C CA . ASP D 1 233 ? 42.453 27.449 -14.307 1.00 66.68 211 ASP D CA 1
ATOM 13334 C C . ASP D 1 233 ? 41.315 26.446 -14.518 1.00 67.04 211 ASP D C 1
ATOM 13335 O O . ASP D 1 233 ? 41.341 25.649 -15.460 1.00 67.15 211 ASP D O 1
ATOM 13340 N N . PHE D 1 234 ? 40.319 26.491 -13.634 1.00 67.61 212 PHE D N 1
ATOM 13341 C CA . PHE D 1 234 ? 39.201 25.543 -13.682 1.00 68.18 212 PHE D CA 1
ATOM 13342 C C . PHE D 1 234 ? 38.174 25.900 -14.756 1.00 68.70 212 PHE D C 1
ATOM 13343 O O . PHE D 1 234 ? 37.491 25.016 -15.286 1.00 68.87 212 PHE D O 1
ATOM 13351 N N . SER D 1 235 ? 38.071 27.191 -15.073 1.00 69.11 213 SER D N 1
ATOM 13352 C CA . SER D 1 235 ? 37.069 27.682 -16.020 1.00 69.66 213 SER D CA 1
ATOM 13353 C C . SER D 1 235 ? 37.257 27.125 -17.439 1.00 69.77 213 SER D C 1
ATOM 13354 O O . SER D 1 235 ? 36.305 27.101 -18.224 1.00 69.90 213 SER D O 1
ATOM 13357 N N . VAL D 1 236 ? 38.470 26.667 -17.753 1.00 69.80 214 VAL D N 1
ATOM 13358 C CA . VAL D 1 236 ? 38.739 26.017 -19.042 1.00 69.74 214 VAL D CA 1
ATOM 13359 C C . VAL D 1 236 ? 38.545 24.504 -18.989 1.00 69.56 214 VAL D C 1
ATOM 13360 O O . VAL D 1 236 ? 38.943 23.797 -19.919 1.00 69.82 214 VAL D O 1
ATOM 13364 N N . LEU D 1 237 ? 37.928 24.011 -17.913 1.00 69.37 215 LEU D N 1
ATOM 13365 C CA . LEU D 1 237 ? 37.848 22.565 -17.653 1.00 68.95 215 LEU D CA 1
ATOM 13366 C C . LEU D 1 237 ? 36.457 22.051 -17.314 1.00 68.74 215 LEU D C 1
ATOM 13367 O O . LEU D 1 237 ? 35.662 22.732 -16.659 1.00 68.64 215 LEU D O 1
ATOM 13372 N N . ALA D 1 238 ? 36.195 20.823 -17.750 1.00 68.59 216 ALA D N 1
ATOM 13373 C CA . ALA D 1 238 ? 34.920 20.156 -17.520 1.00 68.44 216 ALA D CA 1
ATOM 13374 C C . ALA D 1 238 ? 34.730 19.717 -16.058 1.00 68.31 216 ALA D C 1
ATOM 13375 O O . ALA D 1 238 ? 35.648 19.190 -15.420 1.00 67.97 216 ALA D O 1
ATOM 13377 N N . GLN D 1 239 ? 33.522 19.951 -15.554 1.00 68.18 217 GLN D N 1
ATOM 13378 C CA . GLN D 1 239 ? 33.123 19.579 -14.208 1.00 68.24 217 GLN D CA 1
ATOM 13379 C C . GLN D 1 239 ? 32.479 18.206 -14.196 1.00 68.24 217 GLN D C 1
ATOM 13380 O O . GLN D 1 239 ? 31.811 17.804 -15.160 1.00 68.09 217 GLN D O 1
ATOM 13386 N N . GLN D 1 240 ? 32.691 17.486 -13.096 1.00 68.10 218 GLN D N 1
ATOM 13387 C CA . GLN D 1 240 ? 32.014 16.224 -12.875 1.00 67.68 218 GLN D CA 1
ATOM 13388 C C . GLN D 1 240 ? 31.306 16.302 -11.536 1.00 67.37 218 GLN D C 1
ATOM 13389 O O . GLN D 1 240 ? 31.947 16.441 -10.494 1.00 67.32 218 GLN D O 1
ATOM 13395 N N . HIS D 1 241 ? 29.979 16.240 -11.584 1.00 67.00 219 HIS D N 1
ATOM 13396 C CA . HIS D 1 241 ? 29.143 16.346 -10.397 1.00 66.82 219 HIS D CA 1
ATOM 13397 C C . HIS D 1 241 ? 28.588 14.987 -10.010 1.00 66.52 219 HIS D C 1
ATOM 13398 O O . HIS D 1 241 ? 28.509 14.070 -10.838 1.00 66.65 219 HIS D O 1
ATOM 13405 N N . GLY D 1 242 ? 28.197 14.874 -8.743 1.00 66.09 220 GLY D N 1
ATOM 13406 C CA . GLY D 1 242 ? 27.575 13.665 -8.221 1.00 65.31 220 GLY D CA 1
ATOM 13407 C C . GLY D 1 242 ? 26.146 13.523 -8.700 1.00 64.62 220 GLY D C 1
ATOM 13408 O O . GLY D 1 242 ? 25.635 14.396 -9.379 1.00 64.62 220 GLY D O 1
ATOM 13409 N N . ASP D 1 243 ? 25.508 12.418 -8.329 1.00 64.11 221 ASP D N 1
ATOM 13410 C CA . ASP D 1 243 ? 24.154 12.103 -8.765 1.00 63.35 221 ASP D CA 1
ATOM 13411 C C . ASP D 1 243 ? 23.094 12.781 -7.924 1.00 63.33 221 ASP D C 1
ATOM 13412 O O . ASP D 1 243 ? 23.302 13.051 -6.740 1.00 63.36 221 ASP D O 1
ATOM 13417 N N . ASN D 1 244 ? 21.947 13.023 -8.553 1.00 63.33 222 ASN D N 1
ATOM 13418 C CA . ASN D 1 244 ? 20.786 13.593 -7.889 1.00 63.25 222 ASN D CA 1
ATOM 13419 C C . ASN D 1 244 ? 19.564 12.698 -8.092 1.00 62.46 222 ASN D C 1
ATOM 13420 O O . ASN D 1 244 ? 19.243 12.370 -9.228 1.00 62.72 222 ASN D O 1
ATOM 13425 N N . PRO D 1 245 ? 18.911 12.252 -6.995 1.00 61.69 223 PRO D N 1
ATOM 13426 C CA . PRO D 1 245 ? 19.284 12.452 -5.588 1.00 60.73 223 PRO D CA 1
ATOM 13427 C C . PRO D 1 245 ? 20.579 11.729 -5.230 1.00 59.58 223 PRO D C 1
ATOM 13428 O O . PRO D 1 245 ? 21.045 10.874 -5.994 1.00 59.33 223 PRO D O 1
ATOM 13432 N N . MET D 1 246 ? 21.147 12.083 -4.077 1.00 58.44 224 MET D N 1
ATOM 13433 C CA . MET D 1 246 ? 22.429 11.535 -3.636 1.00 56.78 224 MET D CA 1
ATOM 13434 C C . MET D 1 246 ? 22.328 10.072 -3.161 1.00 57.21 224 MET D C 1
ATOM 13435 O O . MET D 1 246 ? 21.452 9.737 -2.356 1.00 57.36 224 MET D O 1
ATOM 13440 N N . PRO D 1 247 ? 23.217 9.194 -3.670 1.00 56.77 225 PRO D N 1
ATOM 13441 C CA . PRO D 1 247 ? 23.379 7.846 -3.111 1.00 56.61 225 PRO D CA 1
ATOM 13442 C C . PRO D 1 247 ? 23.810 7.862 -1.631 1.00 56.38 225 PRO D C 1
ATOM 13443 O O . PRO D 1 247 ? 24.407 8.843 -1.163 1.00 56.43 225 PRO D O 1
ATOM 13447 N N . VAL D 1 248 ? 23.500 6.776 -0.920 1.00 55.74 226 VAL D N 1
ATOM 13448 C CA . VAL D 1 248 ? 23.860 6.579 0.491 1.00 55.34 226 VAL D CA 1
ATOM 13449 C C . VAL D 1 248 ? 24.596 5.229 0.643 1.00 55.03 226 VAL D C 1
ATOM 13450 O O . VAL D 1 248 ? 24.096 4.204 0.171 1.00 55.39 226 VAL D O 1
ATOM 13454 N N . PHE D 1 249 ? 25.765 5.223 1.290 1.00 54.42 227 PHE D N 1
ATOM 13455 C CA . PHE D 1 249 ? 26.574 3.990 1.411 1.00 53.87 227 PHE D CA 1
ATOM 13456 C C . PHE D 1 249 ? 26.034 3.017 2.444 1.00 54.14 227 PHE D C 1
ATOM 13457 O O . PHE D 1 249 ? 25.924 1.819 2.195 1.00 54.42 227 PHE D O 1
ATOM 13465 N N . SER D 1 250 ? 25.706 3.539 3.614 1.00 54.49 228 SER D N 1
ATOM 13466 C CA . SER D 1 250 ? 25.215 2.713 4.696 1.00 54.59 228 SER D CA 1
ATOM 13467 C C . SER D 1 250 ? 23.742 2.373 4.460 1.00 55.12 228 SER D C 1
ATOM 13468 O O . SER D 1 250 ? 22.984 3.191 3.928 1.00 55.36 228 SER D O 1
ATOM 13471 N N . PHE D 1 251 ? 23.352 1.156 4.842 1.00 55.66 229 PHE D N 1
ATOM 13472 C CA . PHE D 1 251 ? 21.949 0.738 4.810 1.00 55.74 229 PHE D CA 1
ATOM 13473 C C . PHE D 1 251 ? 21.180 1.476 5.897 1.00 55.88 229 PHE D C 1
ATOM 13474 O O . PHE D 1 251 ? 19.962 1.639 5.813 1.00 55.78 229 PHE D O 1
ATOM 13482 N N . MET D 1 252 ? 21.903 1.921 6.918 1.00 56.22 230 MET D N 1
ATOM 13483 C CA . MET D 1 252 ? 21.291 2.645 8.028 1.00 56.85 230 MET D CA 1
ATOM 13484 C C . MET D 1 252 ? 21.360 4.164 7.868 1.00 57.47 230 MET D C 1
ATOM 13485 O O . MET D 1 252 ? 20.881 4.891 8.732 1.00 57.76 230 MET D O 1
ATOM 13490 N N . GLY D 1 253 ? 21.940 4.637 6.765 1.00 58.12 231 GLY D N 1
ATOM 13491 C CA . GLY D 1 253 ? 22.160 6.066 6.568 1.00 58.78 231 GLY D CA 1
ATOM 13492 C C . GLY D 1 253 ? 21.081 6.759 5.765 1.00 59.40 231 GLY D C 1
ATOM 13493 O O . GLY D 1 253 ? 20.188 6.110 5.217 1.00 59.66 231 GLY D O 1
ATOM 13494 N N . ASN D 1 254 ? 21.156 8.088 5.709 1.00 59.61 232 ASN D N 1
ATOM 13495 C CA . ASN D 1 254 ? 20.345 8.875 4.780 1.00 59.68 232 ASN D CA 1
ATOM 13496 C C . ASN D 1 254 ? 21.144 10.048 4.212 1.00 59.05 232 ASN D C 1
ATOM 13497 O O . ASN D 1 254 ? 22.209 10.370 4.720 1.00 58.66 232 ASN D O 1
ATOM 13502 N N . ALA D 1 255 ? 20.628 10.677 3.160 1.00 58.85 233 ALA D N 1
ATOM 13503 C CA . ALA D 1 255 ? 21.389 11.677 2.401 1.00 58.82 233 ALA D CA 1
ATOM 13504 C C . ALA D 1 255 ? 21.638 13.002 3.135 1.00 58.74 233 ALA D C 1
ATOM 13505 O O . ALA D 1 255 ? 22.557 13.740 2.783 1.00 58.83 233 ALA D O 1
ATOM 13507 N N . SER D 1 256 ? 20.844 13.300 4.159 1.00 58.64 234 SER D N 1
ATOM 13508 C CA . SER D 1 256 ? 21.019 14.542 4.908 1.00 58.87 234 SER D CA 1
ATOM 13509 C C . SER D 1 256 ? 22.267 14.469 5.794 1.00 58.56 234 SER D C 1
ATOM 13510 O O . SER D 1 256 ? 22.758 15.486 6.290 1.00 58.62 234 SER D O 1
ATOM 13513 N N . GLN D 1 257 ? 22.771 13.255 5.994 1.00 58.04 235 GLN D N 1
ATOM 13514 C CA . GLN D 1 257 ? 24.014 13.046 6.719 1.00 57.13 235 GLN D CA 1
ATOM 13515 C C . GLN D 1 257 ? 25.223 13.585 5.965 1.00 57.20 235 GLN D C 1
ATOM 13516 O O . GLN D 1 257 ? 26.239 13.859 6.581 1.00 57.34 235 GLN D O 1
ATOM 13522 N N . HIS D 1 258 ? 25.108 13.733 4.645 1.00 57.40 236 HIS D N 1
ATOM 13523 C CA . HIS D 1 258 ? 26.242 14.112 3.790 1.00 57.86 236 HIS D CA 1
ATOM 13524 C C . HIS D 1 258 ? 26.612 15.591 3.914 1.00 58.08 236 HIS D C 1
ATOM 13525 O O . HIS D 1 258 ? 25.735 16.437 4.102 1.00 57.87 236 HIS D O 1
ATOM 13532 N N . PRO D 1 259 ? 27.919 15.905 3.802 1.00 58.37 237 PRO D N 1
ATOM 13533 C CA . PRO D 1 259 ? 28.343 17.296 3.811 1.00 58.82 237 PRO D CA 1
ATOM 13534 C C . PRO D 1 259 ? 28.111 17.961 2.451 1.00 58.97 237 PRO D C 1
ATOM 13535 O O . PRO D 1 259 ? 27.524 17.350 1.556 1.00 59.23 237 PRO D O 1
ATOM 13539 N N . GLN D 1 260 ? 28.576 19.198 2.317 1.00 59.38 238 GLN D N 1
ATOM 13540 C CA . GLN D 1 260 ? 28.493 19.942 1.070 1.00 60.10 238 GLN D CA 1
ATOM 13541 C C . GLN D 1 260 ? 29.105 19.135 -0.067 1.00 60.25 238 GLN D C 1
ATOM 13542 O O . GLN D 1 260 ? 30.176 18.539 0.081 1.00 60.15 238 GLN D O 1
ATOM 13548 N N . GLN D 1 261 ? 28.398 19.123 -1.193 1.00 60.75 239 GLN D N 1
ATOM 13549 C CA . GLN D 1 261 ? 28.822 18.415 -2.392 1.00 60.88 239 GLN D CA 1
ATOM 13550 C C . GLN D 1 261 ? 29.525 19.357 -3.351 1.00 61.72 239 GLN D C 1
ATOM 13551 O O . GLN D 1 261 ? 29.094 20.492 -3.549 1.00 61.87 239 GLN D O 1
ATOM 13557 N N . VAL D 1 262 ? 30.619 18.879 -3.926 1.00 62.91 240 VAL D N 1
ATOM 13558 C CA . VAL D 1 262 ? 31.430 19.650 -4.860 1.00 64.20 240 VAL D CA 1
ATOM 13559 C C . VAL D 1 262 ? 31.703 18.820 -6.122 1.00 65.50 240 VAL D C 1
ATOM 13560 O O . VAL D 1 262 ? 31.466 17.609 -6.118 1.00 65.84 240 VAL D O 1
ATOM 13564 N N . PRO D 1 263 ? 32.140 19.471 -7.226 1.00 66.76 241 PRO D N 1
ATOM 13565 C CA . PRO D 1 263 ? 32.566 18.731 -8.415 1.00 67.70 241 PRO D CA 1
ATOM 13566 C C . PRO D 1 263 ? 34.053 18.349 -8.456 1.00 68.79 241 PRO D C 1
ATOM 13567 O O . PRO D 1 263 ? 34.873 18.942 -7.740 1.00 68.79 241 PRO D O 1
ATOM 13571 N N . CYS D 1 264 ? 34.379 17.360 -9.291 1.00 69.98 242 CYS D N 1
ATOM 13572 C CA . CYS D 1 264 ? 35.757 17.101 -9.698 1.00 71.46 242 CYS D CA 1
ATOM 13573 C C . CYS D 1 264 ? 35.945 17.702 -11.069 1.00 72.18 242 CYS D C 1
ATOM 13574 O O . CYS D 1 264 ? 34.991 17.800 -11.842 1.00 72.32 242 CYS D O 1
ATOM 13577 N N . TYR D 1 265 ? 37.182 18.071 -11.382 1.00 73.27 243 TYR D N 1
ATOM 13578 C CA . TYR D 1 265 ? 37.500 18.626 -12.685 1.00 74.47 243 TYR D CA 1
ATOM 13579 C C . TYR D 1 265 ? 38.319 17.662 -13.548 1.00 75.56 243 TYR D C 1
ATOM 13580 O O . TYR D 1 265 ? 39.370 17.177 -13.139 1.00 75.81 243 TYR D O 1
ATOM 13589 N N . ILE D 1 266 ? 37.809 17.376 -14.740 1.00 76.96 244 ILE D N 1
ATOM 13590 C CA . ILE D 1 266 ? 38.503 16.515 -15.689 1.00 78.19 244 ILE D CA 1
ATOM 13591 C C . ILE D 1 266 ? 39.415 17.360 -16.573 1.00 79.31 244 ILE D C 1
ATOM 13592 O O . ILE D 1 266 ? 38.955 18.274 -17.263 1.00 79.68 244 ILE D O 1
ATOM 13597 N N . THR D 1 267 ? 40.710 17.076 -16.509 1.00 80.63 245 THR D N 1
ATOM 13598 C CA . THR D 1 267 ? 41.650 17.549 -17.512 1.00 81.93 245 THR D CA 1
ATOM 13599 C C . THR D 1 267 ? 42.232 16.347 -18.254 1.00 83.25 245 THR D C 1
ATOM 13600 O O . THR D 1 267 ? 41.861 15.201 -17.986 1.00 83.12 245 THR D O 1
ATOM 13604 N N . HIS D 1 268 ? 43.132 16.614 -19.193 1.00 85.15 246 HIS D N 1
ATOM 13605 C CA . HIS D 1 268 ? 43.628 15.579 -20.092 1.00 86.96 246 HIS D CA 1
ATOM 13606 C C . HIS D 1 268 ? 45.114 15.718 -20.357 1.00 88.50 246 HIS D C 1
ATOM 13607 O O . HIS D 1 268 ? 45.662 16.828 -20.389 1.00 88.58 246 HIS D O 1
ATOM 13614 N N . THR D 1 269 ? 45.754 14.572 -20.550 1.00 90.45 247 THR D N 1
ATOM 13615 C CA . THR D 1 269 ? 47.119 14.535 -21.036 1.00 92.54 247 THR D CA 1
ATOM 13616 C C . THR D 1 269 ? 47.114 14.611 -22.579 1.00 94.05 247 THR D C 1
ATOM 13617 O O . THR D 1 269 ? 46.092 14.331 -23.220 1.00 94.28 247 THR D O 1
ATOM 13621 N N . ASN D 1 270 ? 48.239 15.018 -23.163 1.00 95.87 248 ASN D N 1
ATOM 13622 C CA . ASN D 1 270 ? 48.345 15.191 -24.616 1.00 97.57 248 ASN D CA 1
ATOM 13623 C C . ASN D 1 270 ? 49.675 14.676 -25.194 1.00 98.83 248 ASN D C 1
ATOM 13624 O O . ASN D 1 270 ? 50.424 13.973 -24.504 1.00 98.91 248 ASN D O 1
ATOM 13629 N N . GLU D 1 271 ? 49.954 15.023 -26.455 1.00 100.41 249 GLU D N 1
ATOM 13630 C CA . GLU D 1 271 ? 51.214 14.656 -27.123 1.00 101.90 249 GLU D CA 1
ATOM 13631 C C . GLU D 1 271 ? 52.449 15.332 -26.492 1.00 102.95 249 GLU D C 1
ATOM 13632 O O . GLU D 1 271 ? 53.535 14.736 -26.450 1.00 103.16 249 GLU D O 1
ATOM 13634 N N . LYS D 1 272 ? 52.270 16.562 -26.000 1.00 104.17 250 LYS D N 1
ATOM 13635 C CA . LYS D 1 272 ? 53.332 17.319 -25.322 1.00 105.26 250 LYS D CA 1
ATOM 13636 C C . LYS D 1 272 ? 53.812 16.633 -24.040 1.00 106.16 250 LYS D C 1
ATOM 13637 O O . LYS D 1 272 ? 55.005 16.673 -23.720 1.00 106.29 250 LYS D O 1
ATOM 13639 N N . THR D 1 273 ? 52.881 16.003 -23.322 1.00 107.24 251 THR D N 1
ATOM 13640 C CA . THR D 1 273 ? 53.183 15.310 -22.063 1.00 108.29 251 THR D CA 1
ATOM 13641 C C . THR D 1 273 ? 53.967 14.020 -22.296 1.00 109.03 251 THR D C 1
ATOM 13642 O O . THR D 1 273 ? 54.913 13.721 -21.562 1.00 109.11 251 THR D O 1
ATOM 13646 N N . HIS D 1 274 ? 53.563 13.262 -23.313 1.00 109.99 252 HIS D N 1
ATOM 13647 C CA . HIS D 1 274 ? 54.230 12.011 -23.669 1.00 110.91 252 HIS D CA 1
ATOM 13648 C C . HIS D 1 274 ? 55.610 12.252 -24.296 1.00 111.35 252 HIS D C 1
ATOM 13649 O O . HIS D 1 274 ? 56.505 11.411 -24.180 1.00 111.39 252 HIS D O 1
ATOM 13656 N N . ASP D 1 275 ? 55.775 13.400 -24.952 1.00 111.92 253 ASP D N 1
ATOM 13657 C CA . ASP D 1 275 ? 57.082 13.832 -25.451 1.00 112.56 253 ASP D CA 1
ATOM 13658 C C . ASP D 1 275 ? 58.029 14.232 -24.308 1.00 112.98 253 ASP D C 1
ATOM 13659 O O . ASP D 1 275 ? 59.245 14.281 -24.495 1.00 113.05 253 ASP D O 1
ATOM 13661 N N . VAL D 1 276 ? 57.462 14.512 -23.132 1.00 113.52 254 VAL D N 1
ATOM 13662 C CA . VAL D 1 276 ? 58.239 14.839 -21.928 1.00 114.05 254 VAL D CA 1
ATOM 13663 C C . VAL D 1 276 ? 58.616 13.600 -21.098 1.00 114.42 254 VAL D C 1
ATOM 13664 O O . VAL D 1 276 ? 59.669 13.581 -20.455 1.00 114.51 254 VAL D O 1
ATOM 13666 N N . ILE D 1 277 ? 57.753 12.581 -21.110 1.00 114.84 255 ILE D N 1
ATOM 13667 C CA . ILE D 1 277 ? 58.029 11.286 -20.461 1.00 115.17 255 ILE D CA 1
ATOM 13668 C C . ILE D 1 277 ? 59.026 10.465 -21.290 1.00 115.52 255 ILE D C 1
ATOM 13669 O O . ILE D 1 277 ? 59.711 9.582 -20.761 1.00 115.60 255 ILE D O 1
ATOM 13674 N N . ARG D 1 278 ? 59.096 10.767 -22.588 1.00 115.83 256 ARG D N 1
ATOM 13675 C CA . ARG D 1 278 ? 59.967 10.064 -23.533 1.00 116.11 256 ARG D CA 1
ATOM 13676 C C . ARG D 1 278 ? 61.429 10.037 -23.084 1.00 116.31 256 ARG D C 1
ATOM 13677 O O . ARG D 1 278 ? 62.102 9.011 -23.210 1.00 116.30 256 ARG D O 1
ATOM 13679 N N . SER D 1 279 ? 61.900 11.164 -22.548 1.00 116.52 257 SER D N 1
ATOM 13680 C CA . SER D 1 279 ? 63.297 11.325 -22.131 1.00 116.75 257 SER D CA 1
ATOM 13681 C C . SER D 1 279 ? 63.693 10.478 -20.917 1.00 116.95 257 SER D C 1
ATOM 13682 O O . SER D 1 279 ? 64.790 9.912 -20.878 1.00 116.98 257 SER D O 1
ATOM 13685 N N . ASN D 1 280 ? 62.792 10.384 -19.941 1.00 117.14 258 ASN D N 1
ATOM 13686 C CA . ASN D 1 280 ? 63.161 9.959 -18.589 1.00 117.33 258 ASN D CA 1
ATOM 13687 C C . ASN D 1 280 ? 62.739 8.541 -18.186 1.00 117.53 258 ASN D C 1
ATOM 13688 O O . ASN D 1 280 ? 62.001 8.351 -17.215 1.00 117.54 258 ASN D O 1
ATOM 13693 N N . LEU D 1 281 ? 63.222 7.553 -18.936 1.00 117.74 259 LEU D N 1
ATOM 13694 C CA . LEU D 1 281 ? 63.064 6.141 -18.579 1.00 117.94 259 LEU D CA 1
ATOM 13695 C C . LEU D 1 281 ? 64.229 5.305 -19.101 1.00 118.03 259 LEU D C 1
ATOM 13696 O O . LEU D 1 281 ? 65.023 4.772 -18.323 1.00 118.10 259 LEU D O 1
ATOM 13701 N N . SER D 1 301 ? 51.741 3.170 -12.062 1.00 134.67 279 SER D N 1
ATOM 13702 C CA . SER D 1 301 ? 52.446 4.411 -12.365 1.00 134.78 279 SER D CA 1
ATOM 13703 C C . SER D 1 301 ? 51.881 5.114 -13.607 1.00 134.86 279 SER D C 1
ATOM 13704 O O . SER D 1 301 ? 51.136 4.513 -14.388 1.00 134.86 279 SER D O 1
ATOM 13706 N N . ILE D 1 302 ? 52.230 6.391 -13.772 1.00 134.95 280 ILE D N 1
ATOM 13707 C CA . ILE D 1 302 ? 51.804 7.180 -14.932 1.00 134.99 280 ILE D CA 1
ATOM 13708 C C . ILE D 1 302 ? 52.640 6.860 -16.167 1.00 135.04 280 ILE D C 1
ATOM 13709 O O . ILE D 1 302 ? 52.164 7.007 -17.291 1.00 135.06 280 ILE D O 1
ATOM 13711 N N . GLU D 1 303 ? 53.884 6.430 -15.948 1.00 135.15 281 GLU D N 1
ATOM 13712 C CA . GLU D 1 303 ? 54.789 6.031 -17.035 1.00 135.23 281 GLU D CA 1
ATOM 13713 C C . GLU D 1 303 ? 54.438 4.656 -17.621 1.00 135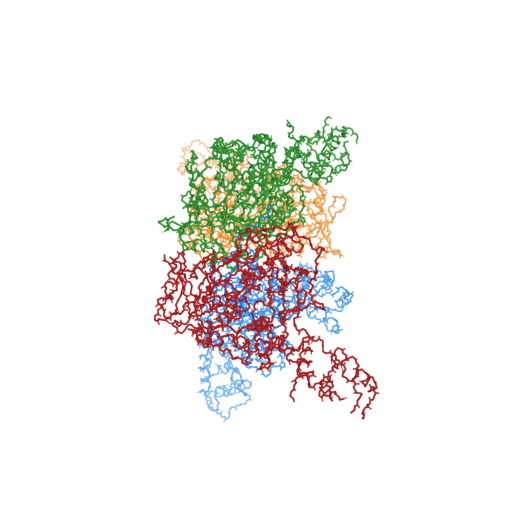.37 281 GLU D C 1
ATOM 13714 O O . GLU D 1 303 ? 54.757 4.363 -18.780 1.00 135.28 281 GLU D O 1
ATOM 13720 N N . ASP D 1 304 ? 53.778 3.828 -16.809 1.00 135.57 282 ASP D N 1
ATOM 13721 C CA . ASP D 1 304 ? 53.331 2.491 -17.212 1.00 135.72 282 ASP D CA 1
ATOM 13722 C C . ASP D 1 304 ? 51.976 2.510 -17.932 1.00 135.87 282 ASP D C 1
ATOM 13723 O O . ASP D 1 304 ? 51.680 1.612 -18.725 1.00 135.90 282 ASP D O 1
ATOM 13728 N N . LYS D 1 305 ? 51.160 3.527 -17.642 1.00 136.05 283 LYS D N 1
ATOM 13729 C CA . LYS D 1 305 ? 49.870 3.723 -18.314 1.00 136.18 283 LYS D CA 1
ATOM 13730 C C . LYS D 1 305 ? 50.054 4.281 -19.731 1.00 136.31 283 LYS D C 1
ATOM 13731 O O . LYS D 1 305 ? 49.209 4.066 -20.606 1.00 136.30 283 LYS D O 1
ATOM 13733 N N . VAL D 1 306 ? 51.166 4.987 -19.943 1.00 136.43 284 VAL D N 1
ATOM 13734 C CA . VAL D 1 306 ? 51.492 5.591 -21.234 1.00 136.57 284 VAL D CA 1
ATOM 13735 C C . VAL D 1 306 ? 52.161 4.605 -22.194 1.00 136.71 284 VAL D C 1
ATOM 13736 O O . VAL D 1 306 ? 51.697 4.418 -23.324 1.00 136.85 284 VAL D O 1
ATOM 13738 N N . MET D 1 307 ? 53.241 3.972 -21.738 1.00 136.81 285 MET D N 1
ATOM 13739 C CA . MET D 1 307 ? 54.071 3.129 -22.604 1.00 136.88 285 MET D CA 1
ATOM 13740 C C . MET D 1 307 ? 53.723 1.634 -22.534 1.00 136.92 285 MET D C 1
ATOM 13741 O O . MET D 1 307 ? 52.992 1.122 -23.390 1.00 136.88 285 MET D O 1
ATOM 13746 N N . ARG D 1 308 ? 54.250 0.950 -21.515 1.00 136.91 286 ARG D N 1
ATOM 13747 C CA . ARG D 1 308 ? 54.109 -0.502 -21.368 1.00 136.84 286 ARG D CA 1
ATOM 13748 C C . ARG D 1 308 ? 52.720 -0.894 -20.875 1.00 136.82 286 ARG D C 1
ATOM 13749 O O . ARG D 1 308 ? 51.848 -1.244 -21.670 1.00 136.80 286 ARG D O 1
ATOM 13751 N N . ASN D 1 313 ? 46.396 8.025 -28.139 1.00 89.94 291 ASN D N 1
ATOM 13752 C CA . ASN D 1 313 ? 46.625 7.284 -26.900 1.00 90.02 291 ASN D CA 1
ATOM 13753 C C . ASN D 1 313 ? 46.836 8.214 -25.690 1.00 89.85 291 ASN D C 1
ATOM 13754 O O . ASN D 1 313 ? 47.784 8.032 -24.906 1.00 90.03 291 ASN D O 1
ATOM 13756 N N . GLN D 1 314 ? 45.933 9.198 -25.555 1.00 89.38 292 GLN D N 1
ATOM 13757 C CA . GLN D 1 314 ? 45.952 10.217 -24.483 1.00 88.71 292 GLN D CA 1
ATOM 13758 C C . GLN D 1 314 ? 44.797 10.038 -23.466 1.00 88.24 292 GLN D C 1
ATOM 13759 O O . GLN D 1 314 ? 43.674 9.701 -23.851 1.00 88.18 292 GLN D O 1
ATOM 13761 N N . HIS D 1 315 ? 45.077 10.294 -22.182 1.00 87.50 293 HIS D N 1
ATOM 13762 C CA . HIS D 1 315 ? 44.225 9.829 -21.062 1.00 86.79 293 HIS D CA 1
ATOM 13763 C C . HIS D 1 315 ? 43.556 10.908 -20.187 1.00 85.71 293 HIS D C 1
ATOM 13764 O O . HIS D 1 315 ? 44.103 12.004 -19.997 1.00 85.74 293 HIS D O 1
ATOM 13771 N N . GLN D 1 316 ? 42.383 10.566 -19.640 1.00 84.14 294 GLN D N 1
ATOM 13772 C CA . GLN D 1 316 ? 41.653 11.405 -18.678 1.00 82.50 294 GLN D CA 1
ATOM 13773 C C . GLN D 1 316 ? 42.402 11.500 -17.355 1.00 81.37 294 GLN D C 1
ATOM 13774 O O . GLN D 1 316 ? 42.883 10.486 -16.844 1.00 81.40 294 GLN D O 1
ATOM 13780 N N . ILE D 1 317 ? 42.498 12.712 -16.808 1.00 79.64 295 ILE D N 1
ATOM 13781 C CA . ILE D 1 317 ? 43.071 12.938 -15.470 1.00 77.90 295 ILE D CA 1
ATOM 13782 C C . ILE D 1 317 ? 42.029 13.615 -14.579 1.00 76.63 295 ILE D C 1
ATOM 13783 O O . ILE D 1 317 ? 41.551 14.703 -14.895 1.00 76.28 295 ILE D O 1
ATOM 13788 N N . PHE D 1 318 ? 41.668 12.968 -13.476 1.00 75.13 296 PHE D N 1
ATOM 13789 C CA . PHE D 1 318 ? 40.671 13.542 -12.571 1.00 73.66 296 PHE D CA 1
ATOM 13790 C C . PHE D 1 318 ? 41.281 14.362 -11.447 1.00 72.44 296 PHE D C 1
ATOM 13791 O O . PHE D 1 318 ? 42.101 13.871 -10.667 1.00 72.37 296 PHE D O 1
ATOM 13799 N N . LEU D 1 319 ? 40.877 15.625 -11.386 1.00 70.72 297 LEU D N 1
ATOM 13800 C CA . LEU D 1 319 ? 41.344 16.519 -10.348 1.00 69.03 297 LEU D CA 1
ATOM 13801 C C . LEU D 1 319 ? 40.405 16.413 -9.166 1.00 67.70 297 LEU D C 1
ATOM 13802 O O . LEU D 1 319 ? 39.326 17.015 -9.144 1.00 67.59 297 LEU D O 1
ATOM 13807 N N . GLU D 1 320 ? 40.830 15.615 -8.195 1.00 66.00 298 GLU D N 1
ATOM 13808 C CA . GLU D 1 320 ? 40.022 15.304 -7.030 1.00 64.33 298 GLU D CA 1
ATOM 13809 C C . GLU D 1 320 ? 40.380 16.242 -5.885 1.00 62.67 298 GLU D C 1
ATOM 13810 O O . GLU D 1 320 ? 41.559 16.380 -5.539 1.00 62.18 298 GLU D O 1
ATOM 13816 N N . PRO D 1 321 ? 39.362 16.884 -5.286 1.00 61.35 299 PRO D N 1
ATOM 13817 C CA . PRO D 1 321 ? 39.602 17.802 -4.171 1.00 60.22 299 PRO D CA 1
ATOM 13818 C C . PRO D 1 321 ? 39.914 17.043 -2.873 1.00 59.25 299 PRO D C 1
ATOM 13819 O O . PRO D 1 321 ? 39.213 16.087 -2.526 1.00 59.16 299 PRO D O 1
ATOM 13823 N N . GLU D 1 322 ? 40.967 17.467 -2.175 1.00 57.93 300 GLU D N 1
ATOM 13824 C CA . GLU D 1 322 ? 41.385 16.846 -0.923 1.00 56.81 300 GLU D CA 1
ATOM 13825 C C . GLU D 1 322 ? 40.387 17.095 0.205 1.00 55.93 300 GLU D C 1
ATOM 13826 O O . GLU D 1 322 ? 40.357 16.346 1.180 1.00 55.87 300 GLU D O 1
ATOM 13832 N N . GLY D 1 323 ? 39.574 18.135 0.062 1.00 54.62 301 GLY D N 1
ATOM 13833 C CA . GLY D 1 323 ? 38.484 18.386 0.987 1.00 54.13 301 GLY D CA 1
ATOM 13834 C C . GLY D 1 323 ? 37.833 19.744 0.801 1.00 53.79 301 GLY D C 1
ATOM 13835 O O . GLY D 1 323 ? 38.241 20.526 -0.065 1.00 54.18 301 GLY D O 1
ATOM 13836 N N . LEU D 1 324 ? 36.822 20.025 1.621 1.00 53.01 302 LEU D N 1
ATOM 13837 C CA . LEU D 1 324 ? 36.119 21.307 1.589 1.00 52.32 302 LEU D CA 1
ATOM 13838 C C . LEU D 1 324 ? 36.926 22.429 2.226 1.00 52.20 302 LEU D C 1
ATOM 13839 O O . LEU D 1 324 ? 36.585 23.598 2.065 1.00 52.82 302 LEU D O 1
ATOM 13844 N N . THR D 1 325 ? 37.980 22.088 2.964 1.00 51.85 303 THR D N 1
ATOM 13845 C CA . THR D 1 325 ? 38.781 23.100 3.649 1.00 51.30 303 THR D CA 1
ATOM 13846 C C . THR D 1 325 ? 40.256 23.006 3.258 1.00 50.89 303 THR D C 1
ATOM 13847 O O . THR D 1 325 ? 41.154 23.386 4.016 1.00 51.16 303 THR D O 1
ATOM 13851 N N . SER D 1 326 ? 40.492 22.517 2.057 1.00 50.29 304 SER D N 1
ATOM 13852 C CA . SER D 1 326 ? 41.826 22.332 1.553 1.00 50.39 304 SER D CA 1
ATOM 13853 C C . SER D 1 326 ? 41.878 22.896 0.142 1.00 50.69 304 SER D C 1
ATOM 13854 O O . SER D 1 326 ? 40.962 22.677 -0.648 1.00 50.54 304 SER D O 1
ATOM 13857 N N . ASN D 1 327 ? 42.943 23.631 -0.162 1.00 51.29 305 ASN D N 1
ATOM 13858 C CA . ASN D 1 327 ? 43.211 24.049 -1.539 1.00 52.17 305 ASN D CA 1
ATOM 13859 C C . ASN D 1 327 ? 43.939 22.991 -2.353 1.00 52.60 305 ASN D C 1
ATOM 13860 O O . ASN D 1 327 ? 44.157 23.174 -3.540 1.00 52.80 305 ASN D O 1
ATOM 13865 N N . GLU D 1 328 ? 44.326 21.892 -1.722 1.00 53.52 306 GLU D N 1
ATOM 13866 C CA . GLU D 1 328 ? 45.043 20.844 -2.435 1.00 54.13 306 GLU D CA 1
ATOM 13867 C C . GLU D 1 328 ? 44.155 20.001 -3.344 1.00 54.21 306 GLU D C 1
ATOM 13868 O O . GLU D 1 328 ? 42.961 19.800 -3.079 1.00 53.42 306 GLU D O 1
ATOM 13874 N N . ILE D 1 329 ? 44.767 19.543 -4.435 1.00 55.05 307 ILE D N 1
ATOM 13875 C CA . ILE D 1 329 ? 44.093 18.793 -5.494 1.00 56.13 307 ILE D CA 1
ATOM 13876 C C . ILE D 1 329 ? 44.887 17.534 -5.812 1.00 57.12 307 ILE D C 1
ATOM 13877 O O . ILE D 1 329 ? 46.104 17.585 -6.020 1.00 56.77 307 ILE D O 1
ATOM 13882 N N . TYR D 1 330 ? 44.180 16.407 -5.834 1.00 58.69 308 TYR D N 1
ATOM 13883 C CA . TYR D 1 330 ? 44.762 15.112 -6.157 1.00 60.46 308 TYR D CA 1
ATOM 13884 C C . TYR D 1 330 ? 44.580 14.818 -7.657 1.00 61.37 308 TYR D C 1
ATOM 13885 O O . TYR D 1 330 ? 43.455 14.580 -8.111 1.00 60.88 308 TYR D O 1
ATOM 13894 N N . PRO D 1 331 ? 45.684 14.854 -8.431 1.00 62.51 309 PRO D N 1
ATOM 13895 C CA . PRO D 1 331 ? 45.591 14.544 -9.855 1.00 63.93 309 PRO D CA 1
ATOM 13896 C C . PRO D 1 331 ? 45.562 13.026 -10.066 1.00 65.53 309 PRO D C 1
ATOM 13897 O O . PRO D 1 331 ? 46.611 12.392 -10.257 1.00 65.46 309 PRO D O 1
ATOM 13901 N N . ASN D 1 332 ? 44.362 12.451 -9.991 1.00 67.36 310 ASN D N 1
ATOM 13902 C CA . ASN D 1 332 ? 44.215 11.015 -10.106 1.00 69.59 310 ASN D CA 1
ATOM 13903 C C . ASN D 1 332 ? 44.460 10.608 -11.547 1.00 71.27 310 ASN D C 1
ATOM 13904 O O . ASN D 1 332 ? 43.657 10.912 -12.444 1.00 71.41 310 ASN D O 1
ATOM 13909 N N . GLY D 1 333 ? 45.601 9.950 -11.751 1.00 73.24 311 GLY D N 1
ATOM 13910 C CA . GLY D 1 333 ? 46.049 9.528 -13.074 1.00 75.67 311 GLY D CA 1
ATOM 13911 C C . GLY D 1 333 ? 47.546 9.674 -13.290 1.00 77.36 311 GLY D C 1
ATOM 13912 O O . GLY D 1 333 ? 48.107 9.013 -14.163 1.00 77.60 311 GLY D O 1
ATOM 13913 N N . ILE D 1 334 ? 48.205 10.526 -12.505 1.00 78.97 312 ILE D N 1
ATOM 13914 C CA . ILE D 1 334 ? 49.642 10.764 -12.712 1.00 80.79 312 ILE D CA 1
ATOM 13915 C C . ILE D 1 334 ? 50.576 10.419 -11.530 1.00 81.93 312 ILE D C 1
ATOM 13916 O O . ILE D 1 334 ? 51.501 11.179 -11.213 1.00 82.11 312 ILE D O 1
ATOM 13921 N N . SER D 1 335 ? 50.355 9.270 -10.895 1.00 83.33 313 SER D N 1
ATOM 13922 C CA . SER D 1 335 ? 51.306 8.779 -9.893 1.00 84.75 313 SER D CA 1
ATOM 13923 C C . SER D 1 335 ? 52.594 8.381 -10.604 1.00 85.86 313 SER D C 1
ATOM 13924 O O . SER D 1 335 ? 52.577 7.533 -11.501 1.00 86.11 313 SER D O 1
ATOM 13926 N N . THR D 1 336 ? 53.702 9.022 -10.239 1.00 87.16 314 THR D N 1
ATOM 13927 C CA . THR D 1 336 ? 54.992 8.708 -10.859 1.00 88.47 314 THR D CA 1
ATOM 13928 C C . THR D 1 336 ? 56.045 8.302 -9.831 1.00 89.09 314 THR D C 1
ATOM 13929 O O . THR D 1 336 ? 55.926 8.604 -8.638 1.00 89.06 314 THR D O 1
ATOM 13933 N N . SER D 1 337 ? 57.062 7.597 -10.323 1.00 89.96 315 SER D N 1
ATOM 13934 C CA . SER D 1 337 ? 58.316 7.399 -9.602 1.00 90.67 315 SER D CA 1
ATOM 13935 C C . SER D 1 337 ? 59.301 8.508 -10.020 1.00 90.98 315 SER D C 1
ATOM 13936 O O . SER D 1 337 ? 60.301 8.758 -9.336 1.00 91.12 315 SER D O 1
ATOM 13938 N N . LEU D 1 338 ? 58.977 9.173 -11.134 1.00 91.24 316 LEU D N 1
ATOM 13939 C CA . LEU D 1 338 ? 59.818 10.186 -11.794 1.00 91.42 316 LEU D CA 1
ATOM 13940 C C . LEU D 1 338 ? 60.209 11.374 -10.904 1.00 91.44 316 LEU D C 1
ATOM 13941 O O . LEU D 1 338 ? 59.460 11.719 -9.987 1.00 91.54 316 LEU D O 1
ATOM 13946 N N . PRO D 1 339 ? 61.378 12.008 -11.181 1.00 91.36 317 PRO D N 1
ATOM 13947 C CA . PRO D 1 339 ? 61.883 13.134 -10.373 1.00 91.15 317 PRO D CA 1
ATOM 13948 C C . PRO D 1 339 ? 61.064 14.431 -10.497 1.00 90.97 317 PRO D C 1
ATOM 13949 O O . PRO D 1 339 ? 60.171 14.529 -11.348 1.00 90.96 317 PRO D O 1
ATOM 13953 N N . PHE D 1 340 ? 61.395 15.415 -9.657 1.00 90.72 318 PHE D N 1
ATOM 13954 C CA . PHE D 1 340 ? 60.570 16.617 -9.448 1.00 90.32 318 PHE D CA 1
ATOM 13955 C C . PHE D 1 340 ? 60.377 17.508 -10.677 1.00 89.92 318 PHE D C 1
ATOM 13956 O O . PHE D 1 340 ? 59.248 17.898 -10.993 1.00 89.73 318 PHE D O 1
ATOM 13964 N N . ASP D 1 341 ? 61.484 17.843 -11.340 1.00 89.52 319 ASP D N 1
ATOM 13965 C CA . ASP D 1 341 ? 61.469 18.654 -12.565 1.00 89.19 319 ASP D CA 1
ATOM 13966 C C . ASP D 1 341 ? 60.642 18.009 -13.683 1.00 88.61 319 ASP D C 1
ATOM 13967 O O . ASP D 1 341 ? 59.992 18.705 -14.469 1.00 88.52 319 ASP D O 1
ATOM 13972 N N . VAL D 1 342 ? 60.666 16.678 -13.730 1.00 87.94 320 VAL D N 1
ATOM 13973 C CA . VAL D 1 342 ? 59.857 15.904 -14.670 1.00 87.24 320 VAL D CA 1
ATOM 13974 C C . VAL D 1 342 ? 58.384 15.885 -14.245 1.00 86.84 320 VAL D C 1
ATOM 13975 O O . VAL D 1 342 ? 57.493 15.902 -15.094 1.00 86.72 320 VAL D O 1
ATOM 13979 N N . GLN D 1 343 ? 58.138 15.854 -12.934 1.00 86.37 321 GLN D N 1
ATOM 13980 C CA . GLN D 1 343 ? 56.774 15.948 -12.391 1.00 85.77 321 GLN D CA 1
ATOM 13981 C C . GLN D 1 343 ? 56.120 17.278 -12.772 1.00 85.48 321 GLN D C 1
ATOM 13982 O O . GLN D 1 343 ? 54.981 17.307 -13.249 1.00 85.21 321 GLN D O 1
ATOM 13988 N N . MET D 1 344 ? 56.857 18.367 -12.566 1.00 85.05 322 MET D N 1
ATOM 13989 C CA . MET D 1 344 ? 56.412 19.701 -12.957 1.00 84.87 322 MET D CA 1
ATOM 13990 C C . MET D 1 344 ? 56.212 19.823 -14.481 1.00 84.57 322 MET D C 1
ATOM 13991 O O . MET D 1 344 ? 55.264 20.471 -14.929 1.00 84.62 322 MET D O 1
ATOM 13996 N N . GLN D 1 345 ? 57.088 19.189 -15.266 1.00 84.10 323 GLN D N 1
ATOM 13997 C CA . GLN D 1 345 ? 56.950 19.165 -16.726 1.00 83.58 323 GLN D CA 1
ATOM 13998 C C . GLN D 1 345 ? 55.696 18.405 -17.171 1.00 83.23 323 GLN D C 1
ATOM 13999 O O . GLN D 1 345 ? 54.988 18.847 -18.079 1.00 83.30 323 GLN D O 1
ATOM 14001 N N . ILE D 1 346 ? 55.429 17.270 -16.525 1.00 82.72 324 ILE D N 1
ATOM 14002 C CA . ILE D 1 346 ? 54.223 16.468 -16.782 1.00 82.32 324 ILE D CA 1
ATOM 14003 C C . ILE D 1 346 ? 52.944 17.269 -16.520 1.00 82.23 324 ILE D C 1
ATOM 14004 O O . ILE D 1 346 ? 52.049 17.321 -17.375 1.00 82.15 324 ILE D O 1
ATOM 14009 N N . VAL D 1 347 ? 52.884 17.893 -15.338 1.00 81.97 325 VAL D N 1
ATOM 14010 C CA . VAL D 1 347 ? 51.707 18.627 -14.857 1.00 81.47 325 VAL D CA 1
ATOM 14011 C C . VAL D 1 347 ? 51.421 19.874 -15.689 1.00 81.18 325 VAL D C 1
ATOM 14012 O O . VAL D 1 347 ? 50.309 20.046 -16.187 1.00 81.06 325 VAL D O 1
ATOM 14016 N N . ARG D 1 348 ? 52.436 20.725 -15.834 1.00 80.92 326 ARG D N 1
ATOM 14017 C CA . ARG D 1 348 ? 52.318 22.005 -16.537 1.00 80.71 326 ARG D CA 1
ATOM 14018 C C . ARG D 1 348 ? 52.046 21.853 -18.040 1.00 80.65 326 ARG D C 1
ATOM 14019 O O . ARG D 1 348 ? 51.447 22.739 -18.664 1.00 80.86 326 ARG D O 1
ATOM 14027 N N . SER D 1 349 ? 52.479 20.729 -18.609 1.00 80.21 327 SER D N 1
ATOM 14028 C CA . SER D 1 349 ? 52.176 20.388 -19.990 1.00 79.99 327 SER D CA 1
ATOM 14029 C C . SER D 1 349 ? 50.673 20.172 -20.195 1.00 79.74 327 SER D C 1
ATOM 14030 O O . SER D 1 349 ? 50.173 20.266 -21.316 1.00 79.98 327 SER D O 1
ATOM 14033 N N . MET D 1 350 ? 49.966 19.875 -19.109 1.00 79.22 328 MET D N 1
ATOM 14034 C CA . MET D 1 350 ? 48.530 19.610 -19.159 1.00 78.70 328 MET D CA 1
ATOM 14035 C C . MET D 1 350 ? 47.687 20.889 -19.213 1.00 78.26 328 MET D C 1
ATOM 14036 O O . MET D 1 350 ? 48.127 21.955 -18.785 1.00 78.09 328 MET D O 1
ATOM 14041 N N . GLN D 1 351 ? 46.472 20.759 -19.744 1.00 77.67 329 GLN D N 1
ATOM 14042 C CA . GLN D 1 351 ? 45.533 21.871 -19.870 1.00 77.14 329 GLN D CA 1
ATOM 14043 C C . GLN D 1 351 ? 45.012 22.334 -18.513 1.00 76.73 329 GLN D C 1
ATOM 14044 O O . GLN D 1 351 ? 44.705 21.516 -17.647 1.00 76.68 329 GLN D O 1
ATOM 14050 N N . GLY D 1 352 ? 44.902 23.651 -18.348 1.00 76.30 330 GLY D N 1
ATOM 14051 C CA . GLY D 1 352 ? 44.464 24.260 -17.094 1.00 75.52 330 GLY D CA 1
ATOM 14052 C C . GLY D 1 352 ? 45.591 24.418 -16.082 1.00 75.16 330 GLY D C 1
ATOM 14053 O O . GLY D 1 352 ? 45.470 25.195 -15.125 1.00 75.05 330 GLY D O 1
ATOM 14054 N N . MET D 1 353 ? 46.693 23.701 -16.316 1.00 74.77 331 MET D N 1
ATOM 14055 C CA . MET D 1 353 ? 47.780 23.543 -15.343 1.00 74.42 331 MET D CA 1
ATOM 14056 C C . MET D 1 353 ? 49.092 24.192 -15.779 1.00 74.46 331 MET D C 1
ATOM 14057 O O . MET D 1 353 ? 50.145 23.883 -15.220 1.00 74.61 331 MET D O 1
ATOM 14063 N N . GLU D 1 354 ? 49.036 25.081 -16.768 1.00 74.39 332 GLU D N 1
ATOM 14064 C CA . GLU D 1 354 ? 50.242 25.729 -17.296 1.00 74.35 332 GLU D CA 1
ATOM 14065 C C . GLU D 1 354 ? 51.034 26.475 -16.218 1.00 73.95 332 GLU D C 1
ATOM 14066 O O . GLU D 1 354 ? 52.270 26.470 -16.230 1.00 73.87 332 GLU D O 1
ATOM 14072 N N . ASN D 1 355 ? 50.308 27.099 -15.290 1.00 73.38 333 ASN D N 1
ATOM 14073 C CA . ASN D 1 355 ? 50.910 27.875 -14.211 1.00 72.88 333 ASN D CA 1
ATOM 14074 C C . ASN D 1 355 ? 50.817 27.184 -12.840 1.00 72.26 333 ASN D C 1
ATOM 14075 O O . ASN D 1 355 ? 51.071 27.806 -11.803 1.00 71.88 333 ASN D O 1
ATOM 14080 N N . ALA D 1 356 ? 50.479 25.893 -12.866 1.00 71.62 334 ALA D N 1
ATOM 14081 C CA . ALA D 1 356 ? 50.232 25.086 -11.668 1.00 70.99 334 ALA D CA 1
ATOM 14082 C C . ALA D 1 356 ? 51.472 24.763 -10.824 1.00 70.65 334 ALA D C 1
ATOM 14083 O O . ALA D 1 356 ? 52.544 24.455 -11.344 1.00 70.36 334 ALA D O 1
ATOM 14085 N N . LYS D 1 357 ? 51.291 24.828 -9.508 1.00 70.49 335 LYS D N 1
ATOM 14086 C CA . LYS D 1 357 ? 52.374 24.635 -8.543 1.00 70.16 335 LYS D CA 1
ATOM 14087 C C . LYS D 1 357 ? 52.153 23.388 -7.665 1.00 69.73 335 LYS D C 1
ATOM 14088 O O . LYS D 1 357 ? 51.014 23.004 -7.383 1.00 69.46 335 LYS D O 1
ATOM 14094 N N . ILE D 1 358 ? 53.250 22.756 -7.250 1.00 69.14 336 ILE D N 1
ATOM 14095 C CA . ILE D 1 358 ? 53.175 21.576 -6.397 1.00 68.60 336 ILE D CA 1
ATOM 14096 C C . ILE D 1 358 ? 53.299 21.937 -4.914 1.00 68.48 336 ILE D C 1
ATOM 14097 O O . ILE D 1 358 ? 54.286 22.540 -4.492 1.00 68.42 336 ILE D O 1
ATOM 14102 N N . VAL D 1 359 ? 52.284 21.570 -4.136 1.00 68.19 337 VAL D N 1
ATOM 14103 C CA . VAL D 1 359 ? 52.316 21.703 -2.681 1.00 68.06 337 VAL D CA 1
ATOM 14104 C C . VAL D 1 359 ? 53.103 20.544 -2.058 1.00 68.15 337 VAL D C 1
ATOM 14105 O O . VAL D 1 359 ? 53.990 20.760 -1.233 1.00 68.06 337 VAL D O 1
ATOM 14109 N N . ARG D 1 360 ? 52.767 19.321 -2.469 1.00 68.55 338 ARG D N 1
ATOM 14110 C CA . ARG D 1 360 ? 53.419 18.096 -2.007 1.00 68.88 338 ARG D CA 1
ATOM 14111 C C . ARG D 1 360 ? 53.856 17.226 -3.194 1.00 69.47 338 ARG D C 1
ATOM 14112 O O . ARG D 1 360 ? 53.022 16.818 -4.008 1.00 69.01 338 ARG D O 1
ATOM 14120 N N . PRO D 1 361 ? 55.163 16.923 -3.287 1.00 70.16 339 PRO D N 1
ATOM 14121 C CA . PRO D 1 361 ? 55.661 16.150 -4.414 1.00 70.83 339 PRO D CA 1
ATOM 14122 C C . PRO D 1 361 ? 55.175 14.704 -4.415 1.00 71.66 339 PRO D C 1
ATOM 14123 O O . PRO D 1 361 ? 54.910 14.129 -3.361 1.00 71.45 339 PRO D O 1
ATOM 14127 N N . GLY D 1 362 ? 55.037 14.143 -5.610 1.00 72.87 340 GLY D N 1
ATOM 14128 C CA . GLY D 1 362 ? 54.737 12.731 -5.773 1.00 74.47 340 GLY D CA 1
ATOM 14129 C C . GLY D 1 362 ? 55.961 11.900 -5.442 1.00 75.75 340 GLY D C 1
ATOM 14130 O O . GLY D 1 362 ? 57.094 12.391 -5.476 1.00 75.80 340 GLY D O 1
ATOM 14131 N N . TYR D 1 363 ? 55.732 10.639 -5.104 1.00 76.96 341 TYR D N 1
ATOM 14132 C CA . TYR D 1 363 ? 56.814 9.724 -4.771 1.00 78.13 341 TYR D CA 1
ATOM 14133 C C . TYR D 1 363 ? 56.309 8.308 -4.924 1.00 78.67 341 TYR D C 1
ATOM 14134 O O . TYR D 1 363 ? 55.120 8.091 -5.177 1.00 78.62 341 TYR D O 1
ATOM 14143 N N . ALA D 1 364 ? 57.221 7.351 -4.772 1.00 79.58 342 ALA D N 1
ATOM 14144 C CA . ALA D 1 364 ? 56.857 5.949 -4.612 1.00 80.31 342 ALA D CA 1
ATOM 14145 C C . ALA D 1 364 ? 57.436 5.430 -3.300 1.00 80.88 342 ALA D C 1
ATOM 14146 O O . ALA D 1 364 ? 58.492 5.904 -2.846 1.00 80.94 342 ALA D O 1
ATOM 14148 N N . ILE D 1 365 ? 56.713 4.499 -2.675 1.00 81.48 343 ILE D N 1
ATOM 14149 C CA . ILE D 1 365 ? 57.248 3.709 -1.566 1.00 82.05 343 ILE D CA 1
ATOM 14150 C C . ILE D 1 365 ? 57.413 2.262 -2.034 1.00 82.25 343 ILE D C 1
ATOM 14151 O O . ILE D 1 365 ? 56.890 1.872 -3.084 1.00 82.46 343 ILE D O 1
ATOM 14156 N N . GLU D 1 366 ? 58.179 1.488 -1.271 1.00 82.43 344 GLU D N 1
ATOM 14157 C CA . GLU D 1 366 ? 58.340 0.063 -1.502 1.00 82.37 344 GLU D CA 1
ATOM 14158 C C . GLU D 1 366 ? 58.542 -0.600 -0.150 1.00 81.87 344 GLU D C 1
ATOM 14159 O O . GLU D 1 366 ? 59.459 -0.239 0.591 1.00 81.98 344 GLU D O 1
ATOM 14165 N N . TYR D 1 367 ? 57.668 -1.553 0.169 1.00 81.27 345 TYR D N 1
ATOM 14166 C CA . TYR D 1 367 ? 57.669 -2.225 1.477 1.00 80.34 345 TYR D CA 1
ATOM 14167 C C . TYR D 1 367 ? 57.343 -3.728 1.353 1.00 78.80 345 TYR D C 1
ATOM 14168 O O . TYR D 1 367 ? 57.230 -4.256 0.247 1.00 78.62 345 TYR D O 1
ATOM 14177 N N . ASP D 1 368 ? 57.171 -4.397 2.490 1.00 77.04 346 ASP D N 1
ATOM 14178 C CA . ASP D 1 368 ? 56.984 -5.846 2.515 1.00 75.40 346 ASP D CA 1
ATOM 14179 C C . ASP D 1 368 ? 55.608 -6.319 3.014 1.00 73.84 346 ASP D C 1
ATOM 14180 O O . ASP D 1 368 ? 54.960 -5.647 3.827 1.00 73.97 346 ASP D O 1
ATOM 14185 N N . PHE D 1 369 ? 55.180 -7.461 2.461 1.00 71.48 347 PHE D N 1
ATOM 14186 C CA . PHE D 1 369 ? 54.194 -8.425 3.008 1.00 69.14 347 PHE D CA 1
ATOM 14187 C C . PHE D 1 369 ? 55.005 -9.693 2.705 1.00 67.49 347 PHE D C 1
ATOM 14188 O O . PHE D 1 369 ? 55.981 -9.528 1.988 1.00 67.84 347 PHE D O 1
ATOM 14196 N N . PHE D 1 370 ? 54.763 -10.935 3.147 1.00 65.52 348 PHE D N 1
ATOM 14197 C CA . PHE D 1 370 ? 53.632 -11.650 3.788 1.00 63.40 348 PHE D CA 1
ATOM 14198 C C . PHE D 1 370 ? 52.483 -12.156 2.920 1.00 61.70 348 PHE D C 1
ATOM 14199 O O . PHE D 1 370 ? 51.324 -11.793 3.091 1.00 61.11 348 PHE D O 1
ATOM 14207 N N . ASP D 1 371 ? 52.896 -13.045 2.009 1.00 59.47 349 ASP D N 1
ATOM 14208 C CA . ASP D 1 371 ? 52.072 -13.821 1.090 1.00 57.71 349 ASP D CA 1
ATOM 14209 C C . ASP D 1 371 ? 50.964 -14.518 1.847 1.00 56.28 349 ASP D C 1
ATOM 14210 O O . ASP D 1 371 ? 51.237 -15.353 2.701 1.00 56.62 349 ASP D O 1
ATOM 14215 N N . PRO D 1 372 ? 49.708 -14.167 1.553 1.00 54.94 350 PRO D N 1
ATOM 14216 C CA . PRO D 1 372 ? 48.578 -14.686 2.323 1.00 54.12 350 PRO D CA 1
ATOM 14217 C C . PRO D 1 372 ? 48.217 -16.158 2.120 1.00 53.60 350 PRO D C 1
ATOM 14218 O O . PRO D 1 372 ? 47.303 -16.649 2.792 1.00 53.70 350 PRO D O 1
ATOM 14222 N N . ARG D 1 373 ? 48.916 -16.872 1.235 1.00 52.79 351 ARG D N 1
ATOM 14223 C CA . ARG D 1 373 ? 48.698 -18.322 1.134 1.00 52.00 351 ARG D CA 1
ATOM 14224 C C . ARG D 1 373 ? 49.070 -19.047 2.426 1.00 51.56 351 ARG D C 1
ATOM 14225 O O . ARG D 1 373 ? 48.679 -20.188 2.625 1.00 51.70 351 ARG D O 1
ATOM 14233 N N . ASP D 1 374 ? 49.812 -18.372 3.302 1.00 51.05 352 ASP D N 1
ATOM 14234 C CA . ASP D 1 374 ? 50.188 -18.927 4.597 1.00 50.56 352 ASP D CA 1
ATOM 14235 C C . ASP D 1 374 ? 49.147 -18.652 5.687 1.00 50.04 352 ASP D C 1
ATOM 14236 O O . ASP D 1 374 ? 49.421 -18.823 6.867 1.00 49.96 352 ASP D O 1
ATOM 14241 N N . LEU D 1 375 ? 47.939 -18.279 5.275 1.00 50.05 353 LEU D N 1
ATOM 14242 C CA . LEU D 1 375 ? 46.821 -18.049 6.198 1.00 50.14 353 LEU D CA 1
ATOM 14243 C C . LEU D 1 375 ? 45.663 -18.993 5.944 1.00 50.10 353 LEU D C 1
ATOM 14244 O O . LEU D 1 375 ? 45.436 -19.407 4.816 1.00 49.88 353 LEU D O 1
ATOM 14249 N N . LYS D 1 376 ? 44.905 -19.285 6.992 1.00 50.58 354 LYS D N 1
ATOM 14250 C CA . LYS D 1 376 ? 43.642 -19.994 6.852 1.00 51.34 354 LYS D CA 1
ATOM 14251 C C . LYS D 1 376 ? 42.553 -19.062 6.276 1.00 52.13 354 LYS D C 1
ATOM 14252 O O . LYS D 1 376 ? 42.719 -17.826 6.267 1.00 51.93 354 LYS D O 1
ATOM 14258 N N . PRO D 1 377 ? 41.442 -19.651 5.770 1.00 52.78 355 PRO D N 1
ATOM 14259 C CA . PRO D 1 377 ? 40.277 -18.870 5.308 1.00 52.90 355 PRO D CA 1
ATOM 14260 C C . PRO D 1 377 ? 39.641 -17.981 6.381 1.00 53.00 355 PRO D C 1
ATOM 14261 O O . PRO D 1 377 ? 38.753 -17.182 6.073 1.00 53.43 355 PRO D O 1
ATOM 14265 N N . THR D 1 378 ? 40.086 -18.124 7.625 1.00 53.03 356 THR D N 1
ATOM 14266 C CA . THR D 1 378 ? 39.639 -17.249 8.710 1.00 52.92 356 THR D CA 1
ATOM 14267 C C . THR D 1 378 ? 40.611 -16.060 8.907 1.00 52.93 356 THR D C 1
ATOM 14268 O O . THR D 1 378 ? 40.359 -15.156 9.721 1.00 53.00 356 THR D O 1
ATOM 14272 N N . LEU D 1 379 ? 41.706 -16.077 8.142 1.00 52.55 357 LEU D N 1
ATOM 14273 C CA . LEU D 1 379 ? 42.817 -15.110 8.235 1.00 52.29 357 LEU D CA 1
ATOM 14274 C C . LEU D 1 379 ? 43.807 -15.377 9.377 1.00 52.38 357 LEU D C 1
ATOM 14275 O O . LEU D 1 379 ? 44.760 -14.618 9.569 1.00 52.16 357 LEU D O 1
ATOM 14280 N N . GLU D 1 380 ? 43.607 -16.482 10.094 1.00 52.56 358 GLU D N 1
ATOM 14281 C CA . GLU D 1 380 ? 44.565 -16.924 11.101 1.00 53.29 358 GLU D CA 1
ATOM 14282 C C . GLU D 1 380 ? 45.855 -17.383 10.432 1.00 53.40 358 GLU D C 1
ATOM 14283 O O . GLU D 1 380 ? 45.819 -17.954 9.341 1.00 53.64 358 GLU D O 1
ATOM 14289 N N . SER D 1 381 ? 46.989 -17.125 11.073 1.00 53.24 359 SER D N 1
ATOM 14290 C CA . SER D 1 381 ? 48.246 -17.648 10.586 1.00 53.72 359 SER D CA 1
ATOM 14291 C C . SER D 1 381 ? 48.238 -19.170 10.707 1.00 54.21 359 SER D C 1
ATOM 14292 O O . SER D 1 381 ? 47.824 -19.713 11.739 1.00 54.19 359 SER D O 1
ATOM 14295 N N . LYS D 1 382 ? 48.686 -19.844 9.644 1.00 54.67 360 LYS D N 1
ATOM 14296 C CA . LYS D 1 382 ? 48.942 -21.294 9.653 1.00 54.94 360 LYS D CA 1
ATOM 14297 C C . LYS D 1 382 ? 50.103 -21.672 10.584 1.00 55.10 360 LYS D C 1
ATOM 14298 O O . LYS D 1 382 ? 50.307 -22.856 10.857 1.00 55.29 360 LYS D O 1
ATOM 14304 N N . PHE D 1 383 ? 50.841 -20.666 11.067 1.00 55.22 361 PHE D N 1
ATOM 14305 C CA . PHE D 1 383 ? 52.100 -20.870 11.798 1.00 55.30 361 PHE D CA 1
ATOM 14306 C C . PHE D 1 383 ? 52.126 -20.434 13.270 1.00 55.17 361 PHE D C 1
ATOM 14307 O O . PHE D 1 383 ? 52.911 -20.984 14.064 1.00 55.64 361 PHE D O 1
ATOM 14315 N N . ILE D 1 384 ? 51.305 -19.445 13.631 1.00 54.45 362 ILE D N 1
ATOM 14316 C CA . ILE D 1 384 ? 51.101 -19.079 15.036 1.00 53.65 362 ILE D CA 1
ATOM 14317 C C . ILE D 1 384 ? 49.614 -19.062 15.339 1.00 53.71 362 ILE D C 1
ATOM 14318 O O . ILE D 1 384 ? 48.846 -18.338 14.699 1.00 54.29 362 ILE D O 1
ATOM 14323 N N . GLN D 1 385 ? 49.196 -19.865 16.306 1.00 53.33 363 GLN D N 1
ATOM 14324 C CA . GLN D 1 385 ? 47.795 -19.888 16.685 1.00 53.57 363 GLN D CA 1
ATOM 14325 C C . GLN D 1 385 ? 47.357 -18.551 17.280 1.00 52.95 363 GLN D C 1
ATOM 14326 O O . GLN D 1 385 ? 48.142 -17.878 17.959 1.00 52.90 363 GLN D O 1
ATOM 14332 N N . GLY D 1 386 ? 46.100 -18.181 17.033 1.00 52.22 364 GLY D N 1
ATOM 14333 C CA . GLY D 1 386 ? 45.537 -16.926 17.540 1.00 51.35 364 GLY D CA 1
ATOM 14334 C C . GLY D 1 386 ? 46.045 -15.623 16.917 1.00 50.73 364 GLY D C 1
ATOM 14335 O O . GLY D 1 386 ? 45.679 -14.556 17.381 1.00 50.87 364 GLY D O 1
ATOM 14336 N N . LEU D 1 387 ? 46.880 -15.704 15.877 1.00 50.13 365 LEU D N 1
ATOM 14337 C CA . LEU D 1 387 ? 47.435 -14.536 15.204 1.00 49.28 365 LEU D CA 1
ATOM 14338 C C . LEU D 1 387 ? 46.799 -14.330 13.828 1.00 49.84 365 LEU D C 1
ATOM 14339 O O . LEU D 1 387 ? 46.918 -15.185 12.947 1.00 50.83 365 LEU D O 1
ATOM 14344 N N . PHE D 1 388 ? 46.123 -13.195 13.638 1.00 49.60 366 PHE D N 1
ATOM 14345 C CA . PHE D 1 388 ? 45.375 -12.929 12.402 1.00 49.04 366 PHE D CA 1
ATOM 14346 C C . PHE D 1 388 ? 46.045 -11.817 11.606 1.00 49.57 366 PHE D C 1
ATOM 14347 O O . PHE D 1 388 ? 46.675 -10.941 12.174 1.00 49.57 366 PHE D O 1
ATOM 14355 N N . PHE D 1 389 ? 45.931 -11.877 10.283 1.00 50.17 367 PHE D N 1
ATOM 14356 C CA . PHE D 1 389 ? 46.603 -10.937 9.390 1.00 50.53 367 PHE D CA 1
ATOM 14357 C C . PHE D 1 389 ? 45.574 -10.260 8.505 1.00 50.40 367 PHE D C 1
ATOM 14358 O O . PHE D 1 389 ? 44.732 -10.939 7.898 1.00 50.25 367 PHE D O 1
ATOM 14366 N N . ALA D 1 390 ? 45.660 -8.938 8.390 1.00 49.92 368 ALA D N 1
ATOM 14367 C CA . ALA D 1 390 ? 44.664 -8.197 7.612 1.00 50.36 368 ALA D CA 1
ATOM 14368 C C . ALA D 1 390 ? 45.177 -6.886 7.033 1.00 50.56 368 ALA D C 1
ATOM 14369 O O . ALA D 1 390 ? 45.885 -6.134 7.693 1.00 50.66 368 ALA D O 1
ATOM 14371 N N . GLY D 1 391 ? 44.821 -6.632 5.783 1.00 50.83 369 GLY D N 1
ATOM 14372 C CA . GLY D 1 391 ? 45.179 -5.398 5.130 1.00 51.59 369 GLY D CA 1
ATOM 14373 C C . GLY D 1 391 ? 46.531 -5.431 4.455 1.00 52.37 369 GLY D C 1
ATOM 14374 O O . GLY D 1 391 ? 46.891 -6.413 3.795 1.00 52.71 369 GLY D O 1
ATOM 14375 N N . GLN D 1 392 ? 47.276 -4.344 4.636 1.00 52.69 370 GLN D N 1
ATOM 14376 C CA . GLN D 1 392 ? 48.542 -4.095 3.953 1.00 53.28 370 GLN D CA 1
ATOM 14377 C C . GLN D 1 392 ? 49.530 -5.244 4.126 1.00 52.04 370 GLN D C 1
ATOM 14378 O O . GLN D 1 392 ? 50.184 -5.659 3.153 1.00 51.71 370 GLN D O 1
ATOM 14384 N N . ILE D 1 393 ? 49.619 -5.759 5.356 1.00 50.93 371 ILE D N 1
ATOM 14385 C CA . ILE D 1 393 ? 50.442 -6.930 5.637 1.00 50.10 371 ILE D CA 1
ATOM 14386 C C . ILE D 1 393 ? 50.220 -8.084 4.629 1.00 50.20 371 ILE D C 1
ATOM 14387 O O . ILE D 1 393 ? 51.153 -8.818 4.311 1.00 50.42 371 ILE D O 1
ATOM 14392 N N . ASN D 1 394 ? 48.997 -8.218 4.117 1.00 50.14 372 ASN D N 1
ATOM 14393 C CA . ASN D 1 394 ? 48.645 -9.278 3.163 1.00 50.01 372 ASN D CA 1
ATOM 14394 C C . ASN D 1 394 ? 48.877 -8.922 1.697 1.00 50.64 372 ASN D C 1
ATOM 14395 O O . ASN D 1 394 ? 48.590 -9.724 0.821 1.00 50.68 372 ASN D O 1
ATOM 14400 N N . GLY D 1 395 ? 49.376 -7.712 1.448 1.00 51.83 373 GLY D N 1
ATOM 14401 C CA . GLY D 1 395 ? 49.669 -7.234 0.108 1.00 52.58 373 GLY D CA 1
ATOM 14402 C C . GLY D 1 395 ? 48.554 -6.453 -0.568 1.00 53.85 373 GLY D C 1
ATOM 14403 O O . GLY D 1 395 ? 48.652 -6.174 -1.763 1.00 53.90 373 GLY D O 1
ATOM 14404 N N . THR D 1 396 ? 47.497 -6.102 0.172 1.00 54.85 374 THR D N 1
ATOM 14405 C CA . THR D 1 396 ? 46.379 -5.322 -0.399 1.00 55.79 374 THR D CA 1
ATOM 14406 C C . THR D 1 396 ? 46.401 -3.836 -0.026 1.00 56.10 374 THR D C 1
ATOM 14407 O O . THR D 1 396 ? 46.278 -3.463 1.159 1.00 56.43 374 THR D O 1
ATOM 14411 N N . THR D 1 397 ? 46.493 -3.001 -1.062 1.00 55.94 375 THR D N 1
ATOM 14412 C CA . THR D 1 397 ? 46.580 -1.532 -0.919 1.00 55.59 375 THR D CA 1
ATOM 14413 C C . THR D 1 397 ? 45.209 -0.798 -0.855 1.00 54.72 375 THR D C 1
ATOM 14414 O O . THR D 1 397 ? 45.131 0.367 -0.435 1.00 55.48 375 THR D O 1
ATOM 14418 N N . GLY D 1 398 ? 44.140 -1.469 -1.263 1.00 52.92 376 GLY D N 1
ATOM 14419 C CA . GLY D 1 398 ? 42.828 -0.854 -1.276 1.00 51.24 376 GLY D CA 1
ATOM 14420 C C . GLY D 1 398 ? 42.288 -0.683 0.117 1.00 50.28 376 GLY D C 1
ATOM 14421 O O . GLY D 1 398 ? 42.500 -1.540 0.965 1.00 50.75 376 GLY D O 1
ATOM 14422 N N . TYR D 1 399 ? 41.594 0.431 0.351 1.00 49.15 377 TYR D N 1
ATOM 14423 C CA . TYR D 1 399 ? 40.986 0.726 1.647 1.00 47.60 377 TYR D CA 1
ATOM 14424 C C . TYR D 1 399 ? 39.839 -0.227 1.956 1.00 46.87 377 TYR D C 1
ATOM 14425 O O . TYR D 1 399 ? 39.661 -0.664 3.081 1.00 46.79 377 TYR D O 1
ATOM 14434 N N . GLU D 1 400 ? 39.055 -0.530 0.936 1.00 46.90 378 GLU D N 1
ATOM 14435 C CA . GLU D 1 400 ? 37.867 -1.366 1.064 1.00 46.63 378 GLU D CA 1
ATOM 14436 C C . GLU D 1 400 ? 38.283 -2.827 1.290 1.00 46.90 378 GLU D C 1
ATOM 14437 O O . GLU D 1 400 ? 37.733 -3.532 2.162 1.00 47.18 378 GLU D O 1
ATOM 14443 N N . GLU D 1 401 ? 39.284 -3.260 0.528 1.00 46.73 379 GLU D N 1
ATOM 14444 C CA . GLU D 1 401 ? 39.888 -4.578 0.712 1.00 46.60 379 GLU D CA 1
ATOM 14445 C C . GLU D 1 401 ? 40.411 -4.763 2.136 1.00 46.46 379 GLU D C 1
ATOM 14446 O O . GLU D 1 401 ? 40.226 -5.834 2.733 1.00 46.88 379 GLU D O 1
ATOM 14452 N N . ALA D 1 402 ? 41.053 -3.720 2.677 1.00 45.66 380 ALA D N 1
ATOM 14453 C CA . ALA D 1 402 ? 41.660 -3.777 4.004 1.00 44.50 380 ALA D CA 1
ATOM 14454 C C . ALA D 1 402 ? 40.586 -3.790 5.065 1.00 44.50 380 ALA D C 1
ATOM 14455 O O . ALA D 1 402 ? 40.676 -4.530 6.042 1.00 44.68 380 ALA D O 1
ATOM 14457 N N . ALA D 1 403 ? 39.546 -2.994 4.848 1.00 44.64 381 ALA D N 1
ATOM 14458 C CA . ALA D 1 403 ? 38.450 -2.876 5.802 1.00 44.79 381 ALA D CA 1
ATOM 14459 C C . ALA D 1 403 ? 37.703 -4.210 5.954 1.00 44.76 381 ALA D C 1
ATOM 14460 O O . ALA D 1 403 ? 37.511 -4.698 7.073 1.00 45.29 381 ALA D O 1
ATOM 14462 N N . ALA D 1 404 ? 37.289 -4.792 4.834 1.00 44.77 382 ALA D N 1
ATOM 14463 C CA . ALA D 1 404 ? 36.660 -6.117 4.842 1.00 44.98 382 ALA D CA 1
ATOM 14464 C C . ALA D 1 404 ? 37.521 -7.207 5.515 1.00 44.53 382 ALA D C 1
ATOM 14465 O O . ALA D 1 404 ? 37.025 -7.976 6.339 1.00 44.46 382 ALA D O 1
ATOM 14467 N N . GLN D 1 405 ? 38.808 -7.247 5.202 1.00 44.44 383 GLN D N 1
ATOM 14468 C CA . GLN D 1 405 ? 39.700 -8.194 5.866 1.00 44.90 383 GLN D CA 1
ATOM 14469 C C . GLN D 1 405 ? 39.789 -7.909 7.351 1.00 45.11 383 GLN D C 1
ATOM 14470 O O . GLN D 1 405 ? 39.842 -8.829 8.175 1.00 45.97 383 GLN D O 1
ATOM 14476 N N . GLY D 1 406 ? 39.817 -6.626 7.689 1.00 44.86 384 GLY D N 1
ATOM 14477 C CA . GLY D 1 406 ? 39.920 -6.216 9.056 1.00 43.74 384 GLY D CA 1
ATOM 14478 C C . GLY D 1 406 ? 38.752 -6.697 9.870 1.00 43.58 384 GLY D C 1
ATOM 14479 O O . GLY D 1 406 ? 38.938 -7.201 10.975 1.00 43.19 384 GLY D O 1
ATOM 14480 N N . LEU D 1 407 ? 37.542 -6.520 9.354 1.00 43.70 385 LEU D N 1
ATOM 14481 C CA . LEU D 1 407 ? 36.363 -6.943 10.112 1.00 43.95 385 LEU D CA 1
ATOM 14482 C C . LEU D 1 407 ? 36.379 -8.473 10.339 1.00 44.23 385 LEU D C 1
ATOM 14483 O O . LEU D 1 407 ? 36.081 -8.947 11.453 1.00 44.09 385 LEU D O 1
ATOM 14488 N N . LEU D 1 408 ? 36.735 -9.239 9.301 1.00 43.93 386 LEU D N 1
ATOM 14489 C CA . LEU D 1 408 ? 36.860 -10.698 9.448 1.00 43.55 386 LEU D CA 1
ATOM 14490 C C . LEU D 1 408 ? 37.933 -11.079 10.467 1.00 43.77 386 LEU D C 1
ATOM 14491 O O . LEU D 1 408 ? 37.654 -11.840 11.394 1.00 43.85 386 LEU D O 1
ATOM 14496 N N . ALA D 1 409 ? 39.151 -10.553 10.307 1.00 44.20 387 ALA D N 1
ATOM 14497 C CA . ALA D 1 409 ? 40.237 -10.831 11.259 1.00 44.40 387 ALA D CA 1
ATOM 14498 C C . ALA D 1 409 ? 39.802 -10.518 12.696 1.00 45.28 387 ALA D C 1
ATOM 14499 O O . ALA D 1 409 ? 40.014 -11.340 13.612 1.00 45.56 387 ALA D O 1
ATOM 14501 N N . GLY D 1 410 ? 39.175 -9.351 12.882 1.00 45.43 388 GLY D N 1
ATOM 14502 C CA . GLY D 1 410 ? 38.676 -8.915 14.185 1.00 46.55 388 GLY D CA 1
ATOM 14503 C C . GLY D 1 410 ? 37.570 -9.776 14.775 1.00 47.61 388 GLY D C 1
ATOM 14504 O O . GLY D 1 410 ? 37.550 -10.050 15.978 1.00 48.10 388 GLY D O 1
ATOM 14505 N N . LEU D 1 411 ? 36.631 -10.193 13.940 1.00 48.26 389 LEU D N 1
ATOM 14506 C CA . LEU D 1 411 ? 35.574 -11.105 14.367 1.00 49.27 389 LEU D CA 1
ATOM 14507 C C . LEU D 1 411 ? 36.184 -12.439 14.853 1.00 49.21 389 LEU D C 1
ATOM 14508 O O . LEU D 1 411 ? 35.899 -12.929 15.950 1.00 48.57 389 LEU D O 1
ATOM 14513 N N . ASN D 1 412 ? 37.058 -12.997 14.026 1.00 49.76 390 ASN D N 1
ATOM 14514 C CA . ASN D 1 412 ? 37.677 -14.292 14.299 1.00 49.70 390 ASN D CA 1
ATOM 14515 C C . ASN D 1 412 ? 38.641 -14.296 15.484 1.00 49.86 390 ASN D C 1
ATOM 14516 O O . ASN D 1 412 ? 38.663 -15.251 16.254 1.00 50.21 390 ASN D O 1
ATOM 14521 N N . ALA D 1 413 ? 39.402 -13.216 15.654 1.00 50.29 391 ALA D N 1
ATOM 14522 C CA . ALA D 1 413 ? 40.168 -13.001 16.890 1.00 50.53 391 ALA D CA 1
ATOM 14523 C C . ALA D 1 413 ? 39.265 -12.956 18.132 1.00 50.73 391 ALA D C 1
ATOM 14524 O O . ALA D 1 413 ? 39.626 -13.491 19.178 1.00 51.25 391 ALA D O 1
ATOM 14526 N N . ALA D 1 414 ? 38.096 -12.327 18.012 1.00 50.95 392 ALA D N 1
ATOM 14527 C CA . ALA D 1 414 ? 37.145 -12.234 19.129 1.00 51.25 392 ALA D CA 1
ATOM 14528 C C . ALA D 1 414 ? 36.448 -13.571 19.424 1.00 51.65 392 ALA D C 1
ATOM 14529 O O . ALA D 1 414 ? 36.119 -13.878 20.577 1.00 51.37 392 ALA D O 1
ATOM 14531 N N . ARG D 1 415 ? 36.206 -14.344 18.369 1.00 52.40 393 ARG D N 1
ATOM 14532 C CA . ARG D 1 415 ? 35.620 -15.675 18.492 1.00 53.02 393 ARG D CA 1
ATOM 14533 C C . ARG D 1 415 ? 36.600 -16.577 19.231 1.00 52.99 393 ARG D C 1
ATOM 14534 O O . ARG D 1 415 ? 36.240 -17.191 20.244 1.00 52.61 393 ARG D O 1
ATOM 14542 N N . LEU D 1 416 ? 37.846 -16.596 18.742 1.00 53.20 394 LEU D N 1
ATOM 14543 C CA . LEU D 1 416 ? 38.949 -17.352 19.343 1.00 53.24 394 LEU D CA 1
ATOM 14544 C C . LEU D 1 416 ? 39.157 -17.061 20.814 1.00 53.52 394 LEU D C 1
ATOM 14545 O O . LEU D 1 416 ? 39.402 -17.980 21.579 1.00 54.17 394 LEU D O 1
ATOM 14550 N N . SER D 1 417 ? 39.072 -15.786 21.195 1.00 54.16 395 SER D N 1
ATOM 14551 C CA . SER D 1 417 ? 39.234 -15.336 22.586 1.00 54.35 395 SER D CA 1
ATOM 14552 C C . SER D 1 417 ? 38.055 -15.753 23.477 1.00 55.08 395 SER D C 1
ATOM 14553 O O . SER D 1 417 ? 38.189 -15.809 24.695 1.00 54.75 395 SER D O 1
ATOM 14556 N N . ALA D 1 418 ? 36.901 -16.025 22.864 1.00 56.26 396 ALA D N 1
ATOM 14557 C CA . ALA D 1 418 ? 35.728 -16.513 23.594 1.00 57.57 396 ALA D CA 1
ATOM 14558 C C . ALA D 1 418 ? 35.616 -18.047 23.505 1.00 58.71 396 ALA D C 1
ATOM 14559 O O . ALA D 1 418 ? 34.595 -18.629 23.898 1.00 58.89 396 ALA D O 1
ATOM 14561 N N . ASP D 1 419 ? 36.684 -18.681 23.006 1.00 59.74 397 ASP D N 1
ATOM 14562 C CA . ASP D 1 419 ? 36.756 -20.133 22.792 1.00 61.01 397 ASP D CA 1
ATOM 14563 C C . ASP D 1 419 ? 35.622 -20.624 21.880 1.00 61.81 397 ASP D C 1
ATOM 14564 O O . ASP D 1 419 ? 34.935 -21.611 22.179 1.00 62.55 397 ASP D O 1
ATOM 14566 N N . LYS D 1 420 ? 35.425 -19.902 20.779 1.00 62.16 398 LYS D N 1
ATOM 14567 C CA . LYS D 1 420 ? 34.487 -20.269 19.725 1.00 62.36 398 LYS D CA 1
ATOM 14568 C C . LYS D 1 420 ? 35.321 -20.322 18.463 1.00 62.96 398 LYS D C 1
ATOM 14569 O O . LYS D 1 420 ? 36.463 -19.825 18.451 1.00 63.11 398 LYS D O 1
ATOM 14575 N N . GLU D 1 421 ? 34.795 -20.928 17.401 1.00 63.37 399 GLU D N 1
ATOM 14576 C CA . GLU D 1 421 ? 35.596 -20.996 16.176 1.00 63.78 399 GLU D CA 1
ATOM 14577 C C . GLU D 1 421 ? 35.160 -20.008 15.111 1.00 63.36 399 GLU D C 1
ATOM 14578 O O . GLU D 1 421 ? 34.040 -19.486 15.130 1.00 63.10 399 GLU D O 1
ATOM 14584 N N . GLY D 1 422 ? 36.087 -19.770 14.195 1.00 63.20 400 GLY D N 1
ATOM 14585 C CA . GLY D 1 422 ? 35.976 -18.712 13.226 1.00 63.42 400 GLY D CA 1
ATOM 14586 C C . GLY D 1 422 ? 34.905 -18.900 12.181 1.00 63.54 400 GLY D C 1
ATOM 14587 O O . GLY D 1 422 ? 34.425 -20.008 11.935 1.00 63.93 400 GLY D O 1
ATOM 14588 N N . TRP D 1 423 ? 34.532 -17.788 11.569 1.00 63.38 401 TRP D N 1
ATOM 14589 C CA . TRP D 1 423 ? 33.696 -17.806 10.403 1.00 63.12 401 TRP D CA 1
ATOM 14590 C C . TRP D 1 423 ? 34.576 -17.657 9.169 1.00 62.80 401 TRP D C 1
ATOM 14591 O O . TRP D 1 423 ? 35.409 -16.763 9.092 1.00 62.62 401 TRP D O 1
ATOM 14602 N N . ALA D 1 424 ? 34.403 -18.578 8.225 1.00 62.74 402 ALA D N 1
ATOM 14603 C CA . ALA D 1 424 ? 35.089 -18.538 6.946 1.00 62.19 402 ALA D CA 1
ATOM 14604 C C . ALA D 1 424 ? 34.021 -18.335 5.868 1.00 61.87 402 ALA D C 1
ATOM 14605 O O . ALA D 1 424 ? 33.397 -19.294 5.410 1.00 62.40 402 ALA D O 1
ATOM 14607 N N . PRO D 1 425 ? 33.776 -17.068 5.489 1.00 61.42 403 PRO D N 1
ATOM 14608 C CA . PRO D 1 425 ? 32.771 -16.717 4.479 1.00 60.82 403 PRO D CA 1
ATOM 14609 C C . PRO D 1 425 ? 33.017 -17.418 3.149 1.00 60.26 403 PRO D C 1
ATOM 14610 O O . PRO D 1 425 ? 34.145 -17.433 2.642 1.00 60.18 403 PRO D O 1
ATOM 14614 N N . ALA D 1 426 ? 31.955 -17.992 2.597 1.00 59.57 404 ALA D N 1
ATOM 14615 C CA . ALA D 1 426 ? 32.041 -18.729 1.347 1.00 58.89 404 ALA D CA 1
ATOM 14616 C C . ALA D 1 426 ? 31.952 -17.770 0.174 1.00 58.32 404 ALA D C 1
ATOM 14617 O O . ALA D 1 426 ? 31.378 -16.682 0.292 1.00 58.24 404 ALA D O 1
ATOM 14619 N N . ARG D 1 427 ? 32.533 -18.174 -0.951 1.00 57.54 405 ARG D N 1
ATOM 14620 C CA . ARG D 1 427 ? 32.533 -17.358 -2.161 1.00 56.76 405 ARG D CA 1
ATOM 14621 C C . ARG D 1 427 ? 31.112 -16.980 -2.573 1.00 57.19 405 ARG D C 1
ATOM 14622 O O . ARG D 1 427 ? 30.884 -15.905 -3.137 1.00 57.45 405 ARG D O 1
ATOM 14630 N N . SER D 1 428 ? 30.163 -17.870 -2.289 1.00 57.33 406 SER D N 1
ATOM 14631 C CA . SER D 1 428 ? 28.761 -17.701 -2.695 1.00 57.43 406 SER D CA 1
ATOM 14632 C C . SER D 1 428 ? 27.987 -16.779 -1.753 1.00 57.20 406 SER D C 1
ATOM 14633 O O . SER D 1 428 ? 26.930 -16.260 -2.118 1.00 57.52 406 SER D O 1
ATOM 14636 N N . GLN D 1 429 ? 28.519 -16.592 -0.542 1.00 57.09 407 GLN D N 1
ATOM 14637 C CA . GLN D 1 429 ? 27.899 -15.741 0.480 1.00 56.54 407 GLN D CA 1
ATOM 14638 C C . GLN D 1 429 ? 28.200 -14.258 0.271 1.00 56.30 407 GLN D C 1
ATOM 14639 O O . GLN D 1 429 ? 27.315 -13.418 0.465 1.00 56.61 407 GLN D O 1
ATOM 14645 N N . ALA D 1 430 ? 29.436 -13.938 -0.126 1.00 55.58 408 ALA D N 1
ATOM 14646 C CA . ALA D 1 430 ? 29.927 -12.556 -0.085 1.00 54.88 408 ALA D CA 1
ATOM 14647 C C . ALA D 1 430 ? 31.181 -12.320 -0.915 1.00 54.24 408 ALA D C 1
ATOM 14648 O O . ALA D 1 430 ? 31.966 -13.240 -1.112 1.00 53.92 408 ALA D O 1
ATOM 14650 N N . TYR D 1 431 ? 31.373 -11.076 -1.368 1.00 53.94 409 TYR D N 1
ATOM 14651 C CA . TYR D 1 431 ? 32.645 -10.646 -1.974 1.00 53.84 409 TYR D CA 1
ATOM 14652 C C . TYR D 1 431 ? 33.831 -10.758 -1.037 1.00 53.14 409 TYR D C 1
ATOM 14653 O O . TYR D 1 431 ? 34.964 -10.953 -1.483 1.00 53.16 409 TYR D O 1
ATOM 14662 N N . LEU D 1 432 ? 33.562 -10.616 0.259 1.00 52.22 410 LEU D N 1
ATOM 14663 C CA . LEU D 1 432 ? 34.540 -10.867 1.291 1.00 51.52 410 LEU D CA 1
ATOM 14664 C C . LEU D 1 432 ? 35.046 -12.310 1.178 1.00 51.41 410 LEU D C 1
ATOM 14665 O O . LEU D 1 432 ? 36.245 -12.563 1.308 1.00 51.60 410 LEU D O 1
ATOM 14670 N N . GLY D 1 433 ? 34.121 -13.238 0.918 1.00 50.92 411 GLY D N 1
ATOM 14671 C CA . GLY D 1 433 ? 34.436 -14.646 0.644 1.00 50.15 411 GLY D CA 1
ATOM 14672 C C . GLY D 1 433 ? 35.337 -14.840 -0.555 1.00 49.29 411 GLY D C 1
ATOM 14673 O O . GLY D 1 433 ? 36.327 -15.549 -0.472 1.00 49.22 411 GLY D O 1
ATOM 14674 N N . VAL D 1 434 ? 35.007 -14.192 -1.664 1.00 48.95 412 VAL D N 1
ATOM 14675 C CA . VAL D 1 434 ? 35.850 -14.227 -2.865 1.00 48.80 412 VAL D CA 1
ATOM 14676 C C . VAL D 1 434 ? 37.276 -13.740 -2.564 1.00 49.28 412 VAL D C 1
ATOM 14677 O O . VAL D 1 434 ? 38.259 -14.357 -2.991 1.00 49.40 412 VAL D O 1
ATOM 14681 N N . LEU D 1 435 ? 37.365 -12.635 -1.819 1.00 49.57 413 LEU D N 1
ATOM 14682 C CA . LEU D 1 435 ? 38.617 -11.937 -1.546 1.00 49.55 413 LEU D CA 1
ATOM 14683 C C . LEU D 1 435 ? 39.536 -12.764 -0.645 1.00 49.86 413 LEU D C 1
ATOM 14684 O O . LEU D 1 435 ? 40.690 -12.995 -0.978 1.00 49.94 413 LEU D O 1
ATOM 14689 N N . VAL D 1 436 ? 39.015 -13.218 0.487 1.00 50.13 414 VAL D N 1
ATOM 14690 C CA . VAL D 1 436 ? 39.755 -14.122 1.353 1.00 51.04 414 VAL D CA 1
ATOM 14691 C C . VAL D 1 436 ? 40.205 -15.387 0.590 1.00 51.88 414 VAL D C 1
ATOM 14692 O O . VAL D 1 436 ? 41.390 -15.748 0.621 1.00 51.92 414 VAL D O 1
ATOM 14696 N N . ASP D 1 437 ? 39.259 -16.037 -0.101 1.00 52.53 415 ASP D N 1
ATOM 14697 C CA . ASP D 1 437 ? 39.543 -17.207 -0.927 1.00 52.65 415 ASP D CA 1
ATOM 14698 C C . ASP D 1 437 ? 40.702 -16.951 -1.894 1.00 52.79 415 ASP D C 1
ATOM 14699 O O . ASP D 1 437 ? 41.650 -17.740 -1.955 1.00 52.66 415 ASP D O 1
ATOM 14704 N N . ASP D 1 438 ? 40.636 -15.845 -2.632 1.00 52.76 416 ASP D N 1
ATOM 14705 C CA . ASP D 1 438 ? 41.695 -15.527 -3.583 1.00 52.90 416 ASP D CA 1
ATOM 14706 C C . ASP D 1 438 ? 43.020 -15.247 -2.889 1.00 52.61 416 ASP D C 1
ATOM 14707 O O . ASP D 1 438 ? 44.056 -15.690 -3.359 1.00 52.80 416 ASP D O 1
ATOM 14712 N N . LEU D 1 439 ? 42.994 -14.536 -1.763 1.00 52.41 417 LEU D N 1
ATOM 14713 C CA . LEU D 1 439 ? 44.226 -14.283 -1.001 1.00 51.96 417 LEU D CA 1
ATOM 14714 C C . LEU D 1 439 ? 44.865 -15.591 -0.506 1.00 52.13 417 LEU D C 1
ATOM 14715 O O . LEU D 1 439 ? 46.043 -15.856 -0.761 1.00 51.71 417 LEU D O 1
ATOM 14720 N N . CYS D 1 440 ? 44.069 -16.402 0.182 1.00 52.30 418 CYS D N 1
ATOM 14721 C CA . CYS D 1 440 ? 44.493 -17.714 0.663 1.00 53.34 418 CYS D CA 1
ATOM 14722 C C . CYS D 1 440 ? 44.991 -18.665 -0.424 1.00 53.24 418 CYS D C 1
ATOM 14723 O O . CYS D 1 440 ? 45.921 -19.433 -0.191 1.00 52.98 418 CYS D O 1
ATOM 14726 N N . THR D 1 441 ? 44.359 -18.615 -1.593 1.00 53.50 419 THR D N 1
ATOM 14727 C CA . THR D 1 441 ? 44.607 -19.595 -2.642 1.00 53.56 419 THR D CA 1
ATOM 14728 C C . THR D 1 441 ? 45.635 -19.104 -3.653 1.00 53.87 419 THR D C 1
ATOM 14729 O O . THR D 1 441 ? 46.621 -19.784 -3.906 1.00 53.58 419 THR D O 1
ATOM 14733 N N . LEU D 1 442 ? 45.390 -17.926 -4.224 1.00 54.34 420 LEU D N 1
ATOM 14734 C CA . LEU D 1 442 ? 46.258 -17.340 -5.245 1.00 55.01 420 LEU D CA 1
ATOM 14735 C C . LEU D 1 442 ? 47.345 -16.450 -4.642 1.00 55.74 420 LEU D C 1
ATOM 14736 O O . LEU D 1 442 ? 48.316 -16.120 -5.329 1.00 56.34 420 LEU D O 1
ATOM 14741 N N . GLY D 1 443 ? 47.168 -16.055 -3.374 1.00 56.21 421 GLY D N 1
ATOM 14742 C CA . GLY D 1 443 ? 48.085 -15.153 -2.668 1.00 56.33 421 GLY D CA 1
ATOM 14743 C C . GLY D 1 443 ? 47.851 -13.703 -3.037 1.00 56.99 421 GLY D C 1
ATOM 14744 O O . GLY D 1 443 ? 48.644 -12.825 -2.685 1.00 56.86 421 GLY D O 1
ATOM 14745 N N . THR D 1 444 ? 46.739 -13.458 -3.727 1.00 57.26 422 THR D N 1
ATOM 14746 C CA . THR D 1 444 ? 46.482 -12.193 -4.392 1.00 57.57 422 THR D CA 1
ATOM 14747 C C . THR D 1 444 ? 44.997 -12.055 -4.722 1.00 57.70 422 THR D C 1
ATOM 14748 O O . THR D 1 444 ? 44.307 -13.056 -4.906 1.00 57.98 422 THR D O 1
ATOM 14752 N N . LYS D 1 445 ? 44.513 -10.818 -4.800 1.00 57.93 423 LYS D N 1
ATOM 14753 C CA . LYS D 1 445 ? 43.098 -10.548 -5.066 1.00 58.25 423 LYS D CA 1
ATOM 14754 C C . LYS D 1 445 ? 42.743 -10.701 -6.550 1.00 58.65 423 LYS D C 1
ATOM 14755 O O . LYS D 1 445 ? 43.607 -10.601 -7.428 1.00 58.82 423 LYS D O 1
ATOM 14761 N N . GLU D 1 446 ? 41.464 -10.929 -6.819 1.00 59.12 424 GLU D N 1
ATOM 14762 C CA . GLU D 1 446 ? 40.942 -10.918 -8.182 1.00 59.88 424 GLU D CA 1
ATOM 14763 C C . GLU D 1 446 ? 41.139 -9.523 -8.784 1.00 60.25 424 GLU D C 1
ATOM 14764 O O . GLU D 1 446 ? 40.737 -8.531 -8.177 1.00 60.36 424 GLU D O 1
ATOM 14770 N N . PRO D 1 447 ? 41.762 -9.438 -9.976 1.00 60.78 425 PRO D N 1
ATOM 14771 C CA . PRO D 1 447 ? 41.944 -8.117 -10.598 1.00 61.04 425 PRO D CA 1
ATOM 14772 C C . PRO D 1 447 ? 40.598 -7.490 -10.986 1.00 61.53 425 PRO D C 1
ATOM 14773 O O . PRO D 1 447 ? 39.654 -8.221 -11.327 1.00 61.34 425 PRO D O 1
ATOM 14777 N N . TYR D 1 448 ? 40.503 -6.156 -10.915 1.00 61.81 426 TYR D N 1
ATOM 14778 C CA . TYR D 1 448 ? 39.219 -5.474 -11.122 1.00 62.21 426 TYR D CA 1
ATOM 14779 C C . TYR D 1 448 ? 38.638 -5.700 -12.511 1.00 62.41 426 TYR D C 1
ATOM 14780 O O . TYR D 1 448 ? 37.424 -5.834 -12.654 1.00 62.42 426 TYR D O 1
ATOM 14789 N N . ARG D 1 449 ? 39.497 -5.762 -13.528 1.00 62.77 427 ARG D N 1
ATOM 14790 C CA . ARG D 1 449 ? 39.042 -6.018 -14.900 1.00 63.22 427 ARG D CA 1
ATOM 14791 C C . ARG D 1 449 ? 38.268 -7.335 -15.059 1.00 62.97 427 ARG D C 1
ATOM 14792 O O . ARG D 1 449 ? 37.573 -7.522 -16.058 1.00 62.98 427 ARG D O 1
ATOM 14800 N N . MET D 1 450 ? 38.400 -8.237 -14.082 1.00 62.74 428 MET D N 1
ATOM 14801 C CA . MET D 1 450 ? 37.708 -9.531 -14.088 1.00 62.46 428 MET D CA 1
ATOM 14802 C C . MET D 1 450 ? 36.344 -9.471 -13.419 1.00 62.54 428 MET D C 1
ATOM 14803 O O . MET D 1 450 ? 35.655 -10.482 -13.323 1.00 62.56 428 MET D O 1
ATOM 14808 N N . PHE D 1 451 ? 35.955 -8.285 -12.956 1.00 62.51 429 PHE D N 1
ATOM 14809 C CA . PHE D 1 451 ? 34.775 -8.151 -12.112 1.00 62.51 429 PHE D CA 1
ATOM 14810 C C . PHE D 1 451 ? 33.499 -8.258 -12.930 1.00 62.90 429 PHE D C 1
ATOM 14811 O O . PHE D 1 451 ? 32.531 -8.900 -12.507 1.00 63.42 429 PHE D O 1
ATOM 14819 N N . THR D 1 452 ? 33.524 -7.621 -14.098 1.00 62.98 430 THR D N 1
ATOM 14820 C CA . THR D 1 452 ? 32.424 -7.628 -15.054 1.00 62.92 430 THR D CA 1
ATOM 14821 C C . THR D 1 452 ? 32.188 -9.016 -15.642 1.00 62.69 430 THR D C 1
ATOM 14822 O O . THR D 1 452 ? 31.043 -9.476 -15.686 1.00 63.01 430 THR D O 1
ATOM 14826 N N . SER D 1 453 ? 33.263 -9.667 -16.097 1.00 62.31 431 SER D N 1
ATOM 14827 C CA . SER D 1 453 ? 33.204 -11.057 -16.594 1.00 61.60 431 SER D CA 1
ATOM 14828 C C . SER D 1 453 ? 32.512 -11.982 -15.595 1.00 61.19 431 SER D C 1
ATOM 14829 O O . SER D 1 453 ? 31.513 -12.619 -15.914 1.00 61.21 431 SER D O 1
ATOM 14832 N N . ARG D 1 454 ? 33.053 -12.020 -14.378 1.00 60.67 432 ARG D N 1
ATOM 14833 C CA . ARG D 1 454 ? 32.655 -12.986 -13.357 1.00 60.33 432 ARG D CA 1
ATOM 14834 C C . ARG D 1 454 ? 31.366 -12.642 -12.617 1.00 60.76 432 ARG D C 1
ATOM 14835 O O . ARG D 1 454 ? 30.822 -13.477 -11.903 1.00 60.83 432 ARG D O 1
ATOM 14843 N N . ALA D 1 455 ? 30.880 -11.417 -12.803 1.00 61.42 433 ALA D N 1
ATOM 14844 C CA . ALA D 1 455 ? 29.578 -10.995 -12.279 1.00 62.14 433 ALA D CA 1
ATOM 14845 C C . ALA D 1 455 ? 28.431 -11.917 -12.730 1.00 62.81 433 ALA D C 1
ATOM 14846 O O . ALA D 1 455 ? 27.515 -12.198 -11.949 1.00 63.18 433 ALA D O 1
ATOM 14848 N N . GLU D 1 456 ? 28.493 -12.382 -13.983 1.00 63.12 434 GLU D N 1
ATOM 14849 C CA . GLU D 1 456 ? 27.550 -13.362 -14.530 1.00 63.74 434 GLU D CA 1
ATOM 14850 C C . GLU D 1 456 ? 27.408 -14.628 -13.652 1.00 63.09 434 GLU D C 1
ATOM 14851 O O . GLU D 1 456 ? 26.332 -15.225 -13.572 1.00 62.90 434 GLU D O 1
ATOM 14857 N N . TYR D 1 457 ? 28.491 -15.014 -12.974 1.00 62.77 435 TYR D N 1
ATOM 14858 C CA . TYR D 1 457 ? 28.524 -16.252 -12.172 1.00 62.25 435 TYR D CA 1
ATOM 14859 C C . TYR D 1 457 ? 28.137 -16.036 -10.707 1.00 62.49 435 TYR D C 1
ATOM 14860 O O . TYR D 1 457 ? 28.017 -16.990 -9.936 1.00 62.29 435 TYR D O 1
ATOM 14869 N N . ARG D 1 458 ? 27.941 -14.775 -10.334 1.00 62.99 436 ARG D N 1
ATOM 14870 C CA . ARG D 1 458 ? 27.668 -14.401 -8.946 1.00 63.30 436 ARG D CA 1
ATOM 14871 C C . ARG D 1 458 ? 26.207 -13.983 -8.755 1.00 64.12 436 ARG D C 1
ATOM 14872 O O . ARG D 1 458 ? 25.441 -14.688 -8.065 1.00 64.68 436 ARG D O 1
ATOM 14880 N N . LEU D 1 459 ? 25.844 -12.849 -9.367 1.00 64.25 437 LEU D N 1
ATOM 14881 C CA . LEU D 1 459 ? 24.445 -12.387 -9.538 1.00 64.28 437 LEU D CA 1
ATOM 14882 C C . LEU D 1 459 ? 23.649 -12.163 -8.256 1.00 64.09 437 LEU D C 1
ATOM 14883 O O . LEU D 1 459 ? 22.833 -11.236 -8.170 1.00 64.02 437 LEU D O 1
ATOM 14888 N N . MET D 1 460 ? 23.879 -13.020 -7.271 1.00 63.82 438 MET D N 1
ATOM 14889 C CA . MET D 1 460 ? 23.240 -12.861 -5.986 1.00 63.69 438 MET D CA 1
ATOM 14890 C C . MET D 1 460 ? 24.060 -11.900 -5.135 1.00 62.60 438 MET D C 1
ATOM 14891 O O . MET D 1 460 ? 23.557 -11.351 -4.169 1.00 62.73 438 MET D O 1
ATOM 14896 N N . LEU D 1 461 ? 25.302 -11.661 -5.549 1.00 61.48 439 LEU D N 1
ATOM 14897 C CA . LEU D 1 461 ? 26.200 -10.730 -4.869 1.00 60.50 439 LEU D CA 1
ATOM 14898 C C . LEU D 1 461 ? 26.121 -9.296 -5.419 1.00 60.58 439 LEU D C 1
ATOM 14899 O O . LEU D 1 461 ? 26.940 -8.886 -6.253 1.00 60.69 439 LEU D O 1
ATOM 14904 N N . ARG D 1 462 ? 25.137 -8.538 -4.941 1.00 60.40 440 ARG D N 1
ATOM 14905 C CA . ARG D 1 462 ? 24.981 -7.136 -5.330 1.00 60.25 440 ARG D CA 1
ATOM 14906 C C . ARG D 1 462 ? 25.236 -6.189 -4.157 1.00 59.90 440 ARG D C 1
ATOM 14907 O O . ARG D 1 462 ? 25.196 -6.594 -2.982 1.00 60.01 440 ARG D O 1
ATOM 14915 N N . GLU D 1 463 ? 25.501 -4.925 -4.474 1.00 59.17 441 GLU D N 1
ATOM 14916 C CA . GLU D 1 463 ? 25.629 -3.902 -3.443 1.00 58.29 441 GLU D CA 1
ATOM 14917 C C . GLU D 1 463 ? 24.356 -3.856 -2.611 1.00 57.82 441 GLU D C 1
ATOM 14918 O O . GLU D 1 463 ? 24.406 -3.800 -1.387 1.00 57.85 441 GLU D O 1
ATOM 14924 N N . ASP D 1 464 ? 23.220 -3.920 -3.298 1.00 57.42 442 ASP D N 1
ATOM 14925 C CA . ASP D 1 464 ? 21.901 -3.653 -2.722 1.00 57.13 442 ASP D CA 1
ATOM 14926 C C . ASP D 1 464 ? 21.349 -4.722 -1.780 1.00 56.82 442 ASP D C 1
ATOM 14927 O O . ASP D 1 464 ? 20.411 -4.450 -1.027 1.00 57.03 442 ASP D O 1
ATOM 14932 N N . ASN D 1 465 ? 21.898 -5.930 -1.809 1.00 56.32 443 ASN D N 1
ATOM 14933 C CA . ASN D 1 465 ? 21.345 -6.968 -0.945 1.00 56.06 443 ASN D CA 1
ATOM 14934 C C . ASN D 1 465 ? 22.333 -7.550 0.055 1.00 55.78 443 ASN D C 1
ATOM 14935 O O . ASN D 1 465 ? 22.100 -8.638 0.609 1.00 55.65 443 ASN D O 1
ATOM 14940 N N . ALA D 1 466 ? 23.414 -6.801 0.302 1.00 55.40 444 ALA D N 1
ATOM 14941 C CA . ALA D 1 466 ? 24.469 -7.207 1.234 1.00 54.72 444 ALA D CA 1
ATOM 14942 C C . ALA D 1 466 ? 23.892 -7.490 2.609 1.00 54.55 444 ALA D C 1
ATOM 14943 O O . ALA D 1 466 ? 24.344 -8.395 3.303 1.00 54.08 444 ALA D O 1
ATOM 14945 N N . ASP D 1 467 ? 22.864 -6.739 2.981 1.00 55.17 445 ASP D N 1
ATOM 14946 C CA . ASP D 1 467 ? 22.211 -6.931 4.277 1.00 56.07 445 ASP D CA 1
ATOM 14947 C C . ASP D 1 467 ? 21.365 -8.198 4.296 1.00 56.15 445 ASP D C 1
ATOM 14948 O O . ASP D 1 467 ? 21.420 -8.968 5.257 1.00 56.46 445 ASP D O 1
ATOM 14953 N N . LEU D 1 468 ? 20.621 -8.434 3.219 1.00 56.38 446 LEU D N 1
ATOM 14954 C CA . LEU D 1 468 ? 19.820 -9.656 3.090 1.00 56.51 446 LEU D CA 1
ATOM 14955 C C . LEU D 1 468 ? 20.699 -10.909 3.140 1.00 56.46 446 LEU D C 1
ATOM 14956 O O . LEU D 1 468 ? 20.281 -11.948 3.651 1.00 56.69 446 LEU D O 1
ATOM 14961 N N . ARG D 1 469 ? 21.918 -10.793 2.621 1.00 56.11 447 ARG D N 1
ATOM 14962 C CA . ARG D 1 469 ? 22.889 -11.880 2.638 1.00 55.68 447 ARG D CA 1
ATOM 14963 C C . ARG D 1 469 ? 23.635 -12.033 3.979 1.00 55.83 447 ARG D C 1
ATOM 14964 O O . ARG D 1 469 ? 23.917 -13.158 4.406 1.00 55.75 447 ARG D O 1
ATOM 14972 N N . LEU D 1 470 ? 23.934 -10.920 4.661 1.00 55.88 448 LEU D N 1
ATOM 14973 C CA . LEU D 1 470 ? 24.900 -10.968 5.773 1.00 55.58 448 LEU D CA 1
ATOM 14974 C C . LEU D 1 470 ? 24.477 -10.479 7.169 1.00 55.75 448 LEU D C 1
ATOM 14975 O O . LEU D 1 470 ? 25.129 -10.810 8.154 1.00 55.57 448 LEU D O 1
ATOM 14980 N N . THR D 1 471 ? 23.405 -9.705 7.271 1.00 56.27 449 THR D N 1
ATOM 14981 C CA . THR D 1 471 ? 23.059 -9.086 8.553 1.00 57.11 449 THR D CA 1
ATOM 14982 C C . THR D 1 471 ? 22.618 -10.085 9.626 1.00 58.05 449 THR D C 1
ATOM 14983 O O . THR D 1 471 ? 23.016 -9.959 10.791 1.00 58.21 449 THR D O 1
ATOM 14987 N N . GLU D 1 472 ? 21.829 -11.088 9.227 1.00 59.25 450 GLU D N 1
ATOM 14988 C CA . GLU D 1 472 ? 21.426 -12.180 10.126 1.00 60.22 450 GLU D CA 1
ATOM 14989 C C . GLU D 1 472 ? 22.622 -12.995 10.634 1.00 60.10 450 GLU D C 1
ATOM 14990 O O . GLU D 1 472 ? 22.676 -13.311 11.826 1.00 60.39 450 GLU D O 1
ATOM 14996 N N . ILE D 1 473 ? 23.560 -13.336 9.740 1.00 60.12 451 ILE D N 1
ATOM 14997 C CA . ILE D 1 473 ? 24.841 -13.961 10.126 1.00 59.92 451 ILE D CA 1
ATOM 14998 C C . ILE D 1 473 ? 25.584 -13.091 11.165 1.00 60.24 451 ILE D C 1
ATOM 14999 O O . ILE D 1 473 ? 26.022 -13.585 12.217 1.00 60.19 451 ILE D O 1
ATOM 15004 N N . GLY D 1 474 ? 25.689 -11.794 10.864 1.00 60.40 452 GLY D N 1
ATOM 15005 C CA . GLY D 1 474 ? 26.288 -10.807 11.763 1.00 60.52 452 GLY D CA 1
ATOM 15006 C C . GLY D 1 474 ? 25.575 -10.718 13.098 1.00 60.57 452 GLY D C 1
ATOM 15007 O O . GLY D 1 474 ? 26.214 -10.541 14.134 1.00 60.53 452 GLY D O 1
ATOM 15008 N N . ARG D 1 475 ? 24.247 -10.838 13.075 1.00 60.46 453 ARG D N 1
ATOM 15009 C CA . ARG D 1 475 ? 23.457 -10.854 14.303 1.00 60.38 453 ARG D CA 1
ATOM 15010 C C . ARG D 1 475 ? 23.832 -12.048 15.165 1.00 60.02 453 ARG D C 1
ATOM 15011 O O . ARG D 1 475 ? 24.056 -11.910 16.363 1.00 59.97 453 ARG D O 1
ATOM 15019 N N . GLU D 1 476 ? 23.905 -13.220 14.535 1.00 59.93 454 GLU D N 1
ATOM 15020 C CA . GLU D 1 476 ? 24.316 -14.457 15.191 1.00 59.55 454 GLU D CA 1
ATOM 15021 C C . GLU D 1 476 ? 25.742 -14.359 15.751 1.00 59.45 454 GLU D C 1
ATOM 15022 O O . GLU D 1 476 ? 26.028 -14.915 16.807 1.00 59.50 454 GLU D O 1
ATOM 15024 N N . LEU D 1 477 ? 26.625 -13.640 15.057 1.00 59.21 455 LEU D N 1
ATOM 15025 C CA . LEU D 1 477 ? 28.017 -13.506 15.497 1.00 59.07 455 LEU D CA 1
ATOM 15026 C C . LEU D 1 477 ? 28.214 -12.434 16.566 1.00 59.17 455 LEU D C 1
ATOM 15027 O O . LEU D 1 477 ? 29.268 -12.382 17.202 1.00 59.55 455 LEU D O 1
ATOM 15032 N N . GLY D 1 478 ? 27.206 -11.583 16.759 1.00 58.99 456 GLY D N 1
ATOM 15033 C CA . GLY D 1 478 ? 27.243 -10.530 17.777 1.00 58.42 456 GLY D CA 1
ATOM 15034 C C . GLY D 1 478 ? 27.698 -9.180 17.245 1.00 58.32 456 GLY D C 1
ATOM 15035 O O . GLY D 1 478 ? 27.999 -8.268 18.025 1.00 58.55 456 GLY D O 1
ATOM 15036 N N . LEU D 1 479 ? 27.727 -9.054 15.920 1.00 57.98 457 LEU D N 1
ATOM 15037 C CA . LEU D 1 479 ? 28.277 -7.890 15.222 1.00 57.80 457 LEU D CA 1
ATOM 15038 C C . LEU D 1 479 ? 27.241 -6.845 14.846 1.00 58.31 457 LEU D C 1
ATOM 15039 O O . LEU D 1 479 ? 27.582 -5.794 14.306 1.00 58.28 457 LEU D O 1
ATOM 15044 N N . VAL D 1 480 ? 25.979 -7.153 15.105 1.00 59.23 458 VAL D N 1
ATOM 15045 C CA . VAL D 1 480 ? 24.863 -6.343 14.641 1.00 60.27 458 VAL D CA 1
ATOM 15046 C C . VAL D 1 480 ? 24.038 -5.970 15.861 1.00 61.47 458 VAL D C 1
ATOM 15047 O O . VAL D 1 480 ? 23.705 -6.826 16.690 1.00 61.46 458 VAL D O 1
ATOM 15051 N N . ASP D 1 481 ? 23.732 -4.684 15.976 1.00 62.94 459 ASP D N 1
ATOM 15052 C CA . ASP D 1 481 ? 23.076 -4.157 17.164 1.00 64.78 459 ASP D CA 1
ATOM 15053 C C . ASP D 1 481 ? 21.561 -4.101 17.005 1.00 65.37 459 ASP D C 1
ATOM 15054 O O . ASP D 1 481 ? 21.032 -4.215 15.892 1.00 65.60 459 ASP D O 1
ATOM 15059 N N . ASP D 1 482 ? 20.881 -3.912 18.134 1.00 66.18 460 ASP D N 1
ATOM 15060 C CA . ASP D 1 482 ? 19.422 -3.915 18.216 1.00 66.81 460 ASP D CA 1
ATOM 15061 C C . ASP D 1 482 ? 18.763 -3.032 17.164 1.00 67.17 460 ASP D C 1
ATOM 15062 O O . ASP D 1 482 ? 17.762 -3.410 16.552 1.00 67.30 460 ASP D O 1
ATOM 15064 N N . GLU D 1 483 ? 19.350 -1.858 16.964 1.00 67.55 461 GLU D N 1
ATOM 15065 C CA . GLU D 1 483 ? 18.834 -0.841 16.062 1.00 68.14 461 GLU D CA 1
ATOM 15066 C C . GLU D 1 483 ? 18.918 -1.267 14.593 1.00 67.67 461 GLU D C 1
ATOM 15067 O O . GLU D 1 483 ? 17.936 -1.146 13.864 1.00 67.72 461 GLU D O 1
ATOM 15073 N N . ARG D 1 484 ? 20.088 -1.756 14.168 1.00 67.52 462 ARG D N 1
ATOM 15074 C CA . ARG D 1 484 ? 20.290 -2.270 12.804 1.00 66.90 462 ARG D CA 1
ATOM 15075 C C . ARG D 1 484 ? 19.485 -3.542 12.571 1.00 67.41 462 ARG D C 1
ATOM 15076 O O . ARG D 1 484 ? 18.972 -3.758 11.473 1.00 67.27 462 ARG D O 1
ATOM 15084 N N . TRP D 1 485 ? 19.398 -4.381 13.603 1.00 67.70 463 TRP D N 1
ATOM 15085 C CA . TRP D 1 485 ? 18.605 -5.606 13.551 1.00 68.10 463 TRP D CA 1
ATOM 15086 C C . TRP D 1 485 ? 17.109 -5.313 13.413 1.00 68.61 463 TRP D C 1
ATOM 15087 O O . TRP D 1 485 ? 16.400 -6.009 12.681 1.00 68.56 463 TRP D O 1
ATOM 15098 N N . ALA D 1 486 ? 16.648 -4.272 14.108 1.00 69.19 464 ALA D N 1
ATOM 15099 C CA . ALA D 1 486 ? 15.247 -3.891 14.104 1.00 69.72 464 ALA D CA 1
ATOM 15100 C C . ALA D 1 486 ? 14.846 -3.365 12.735 1.00 70.27 464 ALA D C 1
ATOM 15101 O O . ALA D 1 486 ? 13.837 -3.795 12.170 1.00 70.52 464 ALA D O 1
ATOM 15103 N N . ARG D 1 487 ? 15.651 -2.457 12.191 1.00 70.94 465 ARG D N 1
ATOM 15104 C CA . ARG D 1 487 ? 15.378 -1.881 10.875 1.00 71.61 465 ARG D CA 1
ATOM 15105 C C . ARG D 1 487 ? 15.569 -2.918 9.757 1.00 72.19 465 ARG D C 1
ATOM 15106 O O . ARG D 1 487 ? 15.003 -2.789 8.669 1.00 72.04 465 ARG D O 1
ATOM 15114 N N . PHE D 1 488 ? 16.350 -3.956 10.041 1.00 73.11 466 PHE D N 1
ATOM 15115 C CA . PHE D 1 488 ? 16.517 -5.050 9.099 1.00 73.92 466 PHE D CA 1
ATOM 15116 C C . PHE D 1 488 ? 15.286 -5.954 9.055 1.00 74.85 466 PHE D C 1
ATOM 15117 O O . PHE D 1 488 ? 14.850 -6.344 7.969 1.00 74.93 466 PHE D O 1
ATOM 15125 N N . ASN D 1 489 ? 14.741 -6.291 10.228 1.00 76.00 467 ASN D N 1
ATOM 15126 C CA . ASN D 1 489 ? 13.501 -7.073 10.337 1.00 77.03 467 ASN D CA 1
ATOM 15127 C C . ASN D 1 489 ? 12.327 -6.398 9.644 1.00 77.80 467 ASN D C 1
ATOM 15128 O O . ASN D 1 489 ? 11.531 -7.059 8.977 1.00 77.72 467 ASN D O 1
ATOM 15133 N N . GLU D 1 490 ? 12.243 -5.077 9.817 1.00 78.82 468 GLU D N 1
ATOM 15134 C CA . GLU D 1 490 ? 11.217 -4.236 9.209 1.00 79.69 468 GLU D CA 1
ATOM 15135 C C . GLU D 1 490 ? 11.341 -4.182 7.684 1.00 80.36 468 GLU D C 1
ATOM 15136 O O . GLU D 1 490 ? 10.335 -4.219 6.980 1.00 80.47 468 GLU D O 1
ATOM 15142 N N . LYS D 1 491 ? 12.571 -4.087 7.183 1.00 81.28 469 LYS D N 1
ATOM 15143 C CA . LYS D 1 491 ? 12.833 -4.143 5.742 1.00 82.08 469 LYS D CA 1
ATOM 15144 C C . LYS D 1 491 ? 12.373 -5.492 5.175 1.00 83.14 469 LYS D C 1
ATOM 15145 O O . LYS D 1 491 ? 11.607 -5.532 4.212 1.00 83.13 469 LYS D O 1
ATOM 15151 N N . LEU D 1 492 ? 12.831 -6.580 5.794 1.00 84.67 470 LEU D N 1
ATOM 15152 C CA . LEU D 1 492 ? 12.448 -7.947 5.413 1.00 85.88 470 LEU D CA 1
ATOM 15153 C C . LEU D 1 492 ? 10.925 -8.178 5.544 1.00 86.85 470 LEU D C 1
ATOM 15154 O O . LEU D 1 492 ? 10.322 -8.895 4.732 1.00 86.75 470 LEU D O 1
ATOM 15159 N N . GLU D 1 493 ? 10.324 -7.541 6.553 1.00 88.17 471 GLU D N 1
ATOM 15160 C CA . GLU D 1 493 ? 8.871 -7.555 6.788 1.00 89.33 471 GLU D CA 1
ATOM 15161 C C . GLU D 1 493 ? 8.107 -6.911 5.631 1.00 89.94 471 GLU D C 1
ATOM 15162 O O . GLU D 1 493 ? 7.086 -7.437 5.188 1.00 90.02 471 GLU D O 1
ATOM 15168 N N . ASN D 1 494 ? 8.607 -5.766 5.161 1.00 90.79 472 ASN D N 1
ATOM 15169 C CA . ASN D 1 494 ? 7.997 -5.029 4.052 1.00 91.74 472 ASN D CA 1
ATOM 15170 C C . ASN D 1 494 ? 8.253 -5.681 2.694 1.00 92.48 472 ASN D C 1
ATOM 15171 O O . ASN D 1 494 ? 7.601 -5.342 1.705 1.00 92.46 472 ASN D O 1
ATOM 15176 N N . ILE D 1 495 ? 9.203 -6.614 2.656 1.00 93.54 473 ILE D N 1
ATOM 15177 C CA . ILE D 1 495 ? 9.537 -7.338 1.428 1.00 94.52 473 ILE D CA 1
ATOM 15178 C C . ILE D 1 495 ? 8.508 -8.434 1.129 1.00 95.20 473 ILE D C 1
ATOM 15179 O O . ILE D 1 495 ? 8.020 -8.533 0.002 1.00 95.33 473 ILE D O 1
ATOM 15184 N N . GLU D 1 496 ? 8.177 -9.239 2.139 1.00 96.09 474 GLU D N 1
ATOM 15185 C CA . GLU D 1 496 ? 7.185 -10.310 1.997 1.00 97.02 474 GLU D CA 1
ATOM 15186 C C . GLU D 1 496 ? 5.740 -9.788 1.874 1.00 97.70 474 GLU D C 1
ATOM 15187 O O . GLU D 1 496 ? 4.901 -10.432 1.240 1.00 97.75 474 GLU D O 1
ATOM 15189 N N . ARG D 1 497 ? 5.465 -8.625 2.472 1.00 98.55 475 ARG D N 1
ATOM 15190 C CA . ARG D 1 497 ? 4.130 -7.997 2.451 1.00 99.26 475 ARG D CA 1
ATOM 15191 C C . ARG D 1 497 ? 3.942 -7.006 1.291 1.00 99.83 475 ARG D C 1
ATOM 15192 O O . ARG D 1 497 ? 3.182 -6.039 1.401 1.00 99.79 475 ARG D O 1
ATOM 15194 N N . GLU D 1 498 ? 4.653 -7.254 0.193 1.00 100.65 476 GLU D N 1
ATOM 15195 C CA . GLU D 1 498 ? 4.468 -6.537 -1.069 1.00 101.41 476 GLU D CA 1
ATOM 15196 C C . GLU D 1 498 ? 4.546 -7.539 -2.209 1.00 102.11 476 GLU D C 1
ATOM 15197 O O . GLU D 1 498 ? 3.800 -7.437 -3.179 1.00 102.30 476 GLU D O 1
ATOM 15203 N N . ARG D 1 499 ? 5.458 -8.501 -2.083 1.00 102.96 477 ARG D N 1
ATOM 15204 C CA . ARG D 1 499 ? 5.587 -9.579 -3.062 1.00 103.80 477 ARG D CA 1
ATOM 15205 C C . ARG D 1 499 ? 4.406 -10.560 -3.012 1.00 104.38 477 ARG D C 1
ATOM 15206 O O . ARG D 1 499 ? 3.955 -11.041 -4.055 1.00 104.46 477 ARG D O 1
ATOM 15214 N N . GLN D 1 500 ? 3.912 -10.849 -1.804 1.00 105.07 478 GLN D N 1
ATOM 15215 C CA . GLN D 1 500 ? 2.665 -11.604 -1.627 1.00 105.68 478 GLN D CA 1
ATOM 15216 C C . GLN D 1 500 ? 1.462 -10.730 -1.996 1.00 106.13 478 GLN D C 1
ATOM 15217 O O . GLN D 1 500 ? 0.409 -11.240 -2.385 1.00 106.27 478 GLN D O 1
ATOM 15219 N N . ARG D 1 501 ? 1.642 -9.415 -1.873 1.00 106.61 479 ARG D N 1
ATOM 15220 C CA . ARG D 1 501 ? 0.638 -8.419 -2.256 1.00 107.06 479 ARG D CA 1
ATOM 15221 C C . ARG D 1 501 ? 0.588 -8.143 -3.764 1.00 107.51 479 ARG D C 1
ATOM 15222 O O . ARG D 1 501 ? -0.340 -7.489 -4.246 1.00 107.56 479 ARG D O 1
ATOM 15230 N N . LEU D 1 502 ? 1.585 -8.632 -4.498 1.00 108.04 480 LEU D N 1
ATOM 15231 C CA . LEU D 1 502 ? 1.604 -8.515 -5.961 1.00 108.49 480 LEU D CA 1
ATOM 15232 C C . LEU D 1 502 ? 1.369 -9.870 -6.652 1.00 108.80 480 LEU D C 1
ATOM 15233 O O . LEU D 1 502 ? 1.546 -10.011 -7.867 1.00 108.78 480 LEU D O 1
ATOM 15238 N N . LYS D 1 503 ? 0.985 -10.861 -5.848 1.00 109.20 481 LYS D N 1
ATOM 15239 C CA . LYS D 1 503 ? 0.371 -12.094 -6.331 1.00 109.55 481 LYS D CA 1
ATOM 15240 C C . LYS D 1 503 ? -1.107 -12.057 -5.933 1.00 109.76 481 LYS D C 1
ATOM 15241 O O . LYS D 1 503 ? -1.890 -12.925 -6.323 1.00 109.76 481 LYS D O 1
ATOM 15243 N N . SER D 1 504 ? -1.463 -11.031 -5.155 1.00 110.07 482 SER D N 1
ATOM 15244 C CA . SER D 1 504 ? -2.835 -10.765 -4.713 1.00 110.28 482 SER D CA 1
ATOM 15245 C C . SER D 1 504 ? -3.598 -9.888 -5.712 1.00 110.46 482 SER D C 1
ATOM 15246 O O . SER D 1 504 ? -4.676 -10.272 -6.173 1.00 110.53 482 SER D O 1
ATOM 15249 N N . THR D 1 505 ? -3.043 -8.714 -6.030 1.00 110.60 483 THR D N 1
ATOM 15250 C CA . THR D 1 505 ? -3.613 -7.817 -7.045 1.00 110.69 483 THR D CA 1
ATOM 15251 C C . THR D 1 505 ? -3.511 -8.446 -8.439 1.00 110.80 483 THR D C 1
ATOM 15252 O O . THR D 1 505 ? -2.412 -8.763 -8.914 1.00 110.76 483 THR D O 1
ATOM 15256 N N . TRP D 1 506 ? -4.669 -8.634 -9.072 1.00 110.83 484 TRP D N 1
ATOM 15257 C CA . TRP D 1 506 ? -4.754 -9.270 -10.382 1.00 110.81 484 TRP D CA 1
ATOM 15258 C C . TRP D 1 506 ? -5.082 -8.270 -11.476 1.00 110.65 484 TRP D C 1
ATOM 15259 O O . TRP D 1 506 ? -5.859 -7.346 -11.262 1.00 110.53 484 TRP D O 1
ATOM 15270 N N . PRO D 1 509 ? -12.038 -10.029 -17.124 0.01 160.10 487 PRO D N 1
ATOM 15271 C CA . PRO D 1 509 ? -11.516 -10.031 -18.498 0.01 160.08 487 PRO D CA 1
ATOM 15272 C C . PRO D 1 509 ? -10.630 -8.809 -18.816 0.01 159.97 487 PRO D C 1
ATOM 15273 O O . PRO D 1 509 ? -9.506 -8.963 -19.296 0.01 159.74 487 PRO D O 1
ATOM 15277 N N . SER D 1 510 ? -9.735 -7.842 -18.433 1.00 151.47 488 SER D N 1
ATOM 15278 C CA . SER D 1 510 ? -9.736 -6.386 -18.381 1.00 151.50 488 SER D CA 1
ATOM 15279 C C . SER D 1 510 ? -11.034 -5.852 -17.776 1.00 151.54 488 SER D C 1
ATOM 15280 O O . SER D 1 510 ? -12.084 -5.862 -18.424 1.00 151.50 488 SER D O 1
ATOM 15282 N N . ALA D 1 511 ? -10.948 -5.393 -16.529 1.00 151.58 489 ALA D N 1
ATOM 15283 C CA . ALA D 1 511 ? -12.101 -4.857 -15.806 1.00 151.64 489 ALA D CA 1
ATOM 15284 C C . ALA D 1 511 ? -11.830 -3.444 -15.281 1.00 151.72 489 ALA D C 1
ATOM 15285 O O . ALA D 1 511 ? -10.686 -2.985 -15.282 1.00 151.72 489 ALA D O 1
ATOM 15287 N N . GLU D 1 512 ? -12.895 -2.767 -14.844 1.00 151.81 490 GLU D N 1
ATOM 15288 C CA . GLU D 1 512 ? -12.837 -1.410 -14.276 1.00 151.88 490 GLU D CA 1
ATOM 15289 C C . GLU D 1 512 ? -12.020 -0.413 -15.112 1.00 151.95 490 GLU D C 1
ATOM 15290 O O . GLU D 1 512 ? -12.495 0.068 -16.142 1.00 151.92 490 GLU D O 1
ATOM 15292 N N . ALA D 1 513 ? -10.800 -0.114 -14.668 1.00 152.04 491 ALA D N 1
ATOM 15293 C CA . ALA D 1 513 ? -9.935 0.850 -15.350 1.00 152.12 491 ALA D CA 1
ATOM 15294 C C . ALA D 1 513 ? -8.681 0.194 -15.939 1.00 152.19 491 ALA D C 1
ATOM 15295 O O . ALA D 1 513 ? -7.559 0.665 -15.724 1.00 152.19 491 ALA D O 1
ATOM 15297 N N . ALA D 1 514 ? -8.886 -0.888 -16.691 1.00 152.27 492 ALA D N 1
ATOM 15298 C CA . ALA D 1 514 ? -7.797 -1.603 -17.362 1.00 152.33 492 ALA D CA 1
ATOM 15299 C C . ALA D 1 514 ? -7.366 -0.918 -18.665 1.00 152.39 492 ALA D C 1
ATOM 15300 O O . ALA D 1 514 ? -6.404 -1.346 -19.312 1.00 152.39 492 ALA D O 1
ATOM 15302 N N . ALA D 1 515 ? -8.091 0.139 -19.037 1.00 152.44 493 ALA D N 1
ATOM 15303 C CA . ALA D 1 515 ? -7.772 0.961 -20.207 1.00 152.43 493 ALA D CA 1
ATOM 15304 C C . ALA D 1 515 ? -6.626 1.936 -19.920 1.00 152.43 493 ALA D C 1
ATOM 15305 O O . ALA D 1 515 ? -5.898 2.334 -20.834 1.00 152.44 493 ALA D O 1
ATOM 15307 N N . GLU D 1 516 ? -6.485 2.320 -18.652 1.00 152.37 494 GLU D N 1
ATOM 15308 C CA . GLU D 1 516 ? -5.363 3.139 -18.195 1.00 152.23 494 GLU D CA 1
ATOM 15309 C C . GLU D 1 516 ? -4.110 2.278 -18.006 1.00 152.14 494 GLU D C 1
ATOM 15310 O O . GLU D 1 516 ? -2.986 2.785 -18.042 1.00 152.14 494 GLU D O 1
ATOM 15312 N N . VAL D 1 517 ? -4.323 0.975 -17.818 1.00 151.99 495 VAL D N 1
ATOM 15313 C CA . VAL D 1 517 ? -3.245 -0.001 -17.648 1.00 151.85 495 VAL D CA 1
ATOM 15314 C C . VAL D 1 517 ? -2.609 -0.420 -18.976 1.00 151.78 495 VAL D C 1
ATOM 15315 O O . VAL D 1 517 ? -1.386 -0.557 -19.065 1.00 151.74 495 VAL D O 1
ATOM 15317 N N . ASN D 1 518 ? -3.441 -0.624 -19.997 1.00 151.68 496 ASN D N 1
ATOM 15318 C CA . ASN D 1 518 ? -2.972 -1.020 -21.329 1.00 151.56 496 ASN D CA 1
ATOM 15319 C C . ASN D 1 518 ? -2.329 0.127 -22.115 1.00 151.48 496 ASN D C 1
ATOM 15320 O O . ASN D 1 518 ? -1.695 -0.100 -23.150 1.00 151.43 496 ASN D O 1
ATOM 15322 N N . ALA D 1 519 ? -2.495 1.350 -21.611 1.00 151.38 497 ALA D N 1
ATOM 15323 C CA . ALA D 1 519 ? -1.931 2.551 -22.229 1.00 151.28 497 ALA D CA 1
ATOM 15324 C C . ALA D 1 519 ? -0.478 2.783 -21.814 1.00 151.19 497 ALA D C 1
ATOM 15325 O O . ALA D 1 519 ? 0.397 2.945 -22.668 1.00 151.19 497 ALA D O 1
ATOM 15327 N N . HIS D 1 520 ? -0.228 2.789 -20.504 1.00 151.03 498 HIS D N 1
ATOM 15328 C CA . HIS D 1 520 ? 1.112 3.016 -19.957 1.00 150.88 498 HIS D CA 1
ATOM 15329 C C . HIS D 1 520 ? 2.063 1.830 -20.176 1.00 150.80 498 HIS D C 1
ATOM 15330 O O . HIS D 1 520 ? 3.254 1.925 -19.868 1.00 150.75 498 HIS D O 1
ATOM 15332 N N . LEU D 1 521 ? 1.531 0.731 -20.714 1.00 150.69 499 LEU D N 1
ATOM 15333 C CA . LEU D 1 521 ? 2.299 -0.492 -20.975 1.00 150.59 499 LEU D CA 1
ATOM 15334 C C . LEU D 1 521 ? 2.868 -0.538 -22.397 1.00 150.56 499 LEU D C 1
ATOM 15335 O O . LEU D 1 521 ? 2.591 0.346 -23.211 1.00 150.53 499 LEU D O 1
ATOM 15337 N N . THR D 1 522 ? 3.668 -1.568 -22.680 1.00 150.57 500 THR D N 1
ATOM 15338 C CA . THR D 1 522 ? 4.232 -1.790 -24.014 1.00 150.55 500 THR D CA 1
ATOM 15339 C C . THR D 1 522 ? 3.161 -2.355 -24.953 1.00 150.52 500 THR D C 1
ATOM 15340 O O . THR D 1 522 ? 2.342 -1.601 -25.481 1.00 150.53 500 THR D O 1
ATOM 15342 N N . ALA D 1 523 ? 3.166 -3.671 -25.159 1.00 150.48 501 ALA D N 1
ATOM 15343 C CA . ALA D 1 523 ? 2.095 -4.336 -25.897 1.00 150.45 501 ALA D CA 1
ATOM 15344 C C . ALA D 1 523 ? 0.894 -4.510 -24.963 1.00 150.43 501 ALA D C 1
ATOM 15345 O O . ALA D 1 523 ? 1.026 -5.149 -23.916 1.00 150.47 501 ALA D O 1
ATOM 15347 N N . PRO D 1 524 ? -0.275 -3.933 -25.330 1.00 150.34 502 PRO D N 1
ATOM 15348 C CA . PRO D 1 524 ? -1.466 -3.862 -24.462 1.00 150.23 502 PRO D CA 1
ATOM 15349 C C . PRO D 1 524 ? -1.949 -5.216 -23.922 1.00 150.13 502 PRO D C 1
ATOM 15350 O O . PRO D 1 524 ? -1.627 -6.260 -24.496 1.00 150.12 502 PRO D O 1
ATOM 15354 N N . LEU D 1 525 ? -2.727 -5.171 -22.837 1.00 149.97 503 LEU D N 1
ATOM 15355 C CA . LEU D 1 525 ? -3.111 -6.351 -22.034 1.00 149.80 503 LEU D CA 1
ATOM 15356 C C . LEU D 1 525 ? -3.569 -7.595 -22.815 1.00 149.67 503 LEU D C 1
ATOM 15357 O O . LEU D 1 525 ? -4.764 -7.882 -22.899 1.00 149.65 503 LEU D O 1
ATOM 15359 N N . SER D 1 526 ? -2.605 -8.338 -23.358 1.00 149.52 504 SER D N 1
ATOM 15360 C CA . SER D 1 526 ? -2.883 -9.541 -24.145 1.00 149.41 504 SER D CA 1
ATOM 15361 C C . SER D 1 526 ? -2.905 -10.789 -23.272 1.00 149.35 504 SER D C 1
ATOM 15362 O O . SER D 1 526 ? -3.772 -10.940 -22.412 1.00 149.28 504 SER D O 1
ATOM 15364 N N . SER D 1 530 ? -1.118 -11.063 -12.370 1.00 127.26 508 SER D N 1
ATOM 15365 C CA . SER D 1 530 ? -0.504 -10.648 -11.116 1.00 127.24 508 SER D CA 1
ATOM 15366 C C . SER D 1 530 ? 0.461 -9.499 -11.360 1.00 127.26 508 SER D C 1
ATOM 15367 O O . SER D 1 530 ? 1.023 -9.375 -12.452 1.00 127.22 508 SER D O 1
ATOM 15369 N N . GLY D 1 531 ? 0.647 -8.665 -10.336 1.00 127.30 509 GLY D N 1
ATOM 15370 C CA . GLY D 1 531 ? 1.593 -7.548 -10.383 1.00 127.28 509 GLY D CA 1
ATOM 15371 C C . GLY D 1 531 ? 3.024 -7.983 -10.652 1.00 127.31 509 GLY D C 1
ATOM 15372 O O . GLY D 1 531 ? 3.805 -7.231 -11.237 1.00 127.27 509 GLY D O 1
ATOM 15373 N N . GLU D 1 532 ? 3.359 -9.200 -10.224 1.00 127.36 510 GLU D N 1
ATOM 15374 C CA . GLU D 1 532 ? 4.671 -9.802 -10.468 1.00 127.45 510 GLU D CA 1
ATOM 15375 C C . GLU D 1 532 ? 4.932 -10.022 -11.958 1.00 127.45 510 GLU D C 1
ATOM 15376 O O . GLU D 1 532 ? 6.058 -9.842 -12.433 1.00 127.42 510 GLU D O 1
ATOM 15382 N N . ASP D 1 533 ? 3.885 -10.417 -12.681 1.00 127.45 511 ASP D N 1
ATOM 15383 C CA . ASP D 1 533 ? 3.961 -10.632 -14.123 1.00 127.41 511 ASP D CA 1
ATOM 15384 C C . ASP D 1 533 ? 4.106 -9.314 -14.893 1.00 127.40 511 ASP D C 1
ATOM 15385 O O . ASP D 1 533 ? 4.800 -9.261 -15.910 1.00 127.39 511 ASP D O 1
ATOM 15387 N N . LEU D 1 534 ? 3.461 -8.260 -14.391 1.00 127.36 512 LEU D N 1
ATOM 15388 C CA . LEU D 1 534 ? 3.473 -6.938 -15.030 1.00 127.32 512 LEU D CA 1
ATOM 15389 C C . LEU D 1 534 ? 4.801 -6.189 -14.872 1.00 127.35 512 LEU D C 1
ATOM 15390 O O . LEU D 1 534 ? 5.287 -5.567 -15.822 1.00 127.27 512 LEU D O 1
ATOM 15392 N N . LEU D 1 535 ? 5.377 -6.252 -13.671 1.00 127.43 513 LEU D N 1
ATOM 15393 C CA . LEU D 1 535 ? 6.646 -5.586 -13.368 1.00 127.47 513 LEU D CA 1
ATOM 15394 C C . LEU D 1 535 ? 7.828 -6.211 -14.112 1.00 127.47 513 LEU D C 1
ATOM 15395 O O . LEU D 1 535 ? 8.866 -5.569 -14.278 1.00 127.54 513 LEU D O 1
ATOM 15397 N N . ARG D 1 536 ? 7.659 -7.459 -14.552 1.00 127.44 514 ARG D N 1
ATOM 15398 C CA . ARG D 1 536 ? 8.677 -8.175 -15.329 1.00 127.33 514 ARG D CA 1
ATOM 15399 C C . ARG D 1 536 ? 8.914 -7.577 -16.715 1.00 127.32 514 ARG D C 1
ATOM 15400 O O . ARG D 1 536 ? 10.050 -7.554 -17.196 1.00 127.27 514 ARG D O 1
ATOM 15408 N N . ARG D 1 537 ? 7.839 -7.110 -17.351 1.00 127.29 515 ARG D N 1
ATOM 15409 C CA . ARG D 1 537 ? 7.908 -6.536 -18.693 1.00 127.25 515 ARG D CA 1
ATOM 15410 C C . ARG D 1 537 ? 8.798 -5.292 -18.699 1.00 127.21 515 ARG D C 1
ATOM 15411 O O . ARG D 1 537 ? 8.486 -4.312 -18.015 1.00 127.11 515 ARG D O 1
ATOM 15413 N N . PRO D 1 538 ? 9.917 -5.340 -19.459 1.00 127.17 516 PRO D N 1
ATOM 15414 C CA . PRO D 1 538 ? 10.881 -4.235 -19.547 1.00 127.12 516 PRO D CA 1
ATOM 15415 C C . PRO D 1 538 ? 10.232 -2.930 -20.012 1.00 127.05 516 PRO D C 1
ATOM 15416 O O . PRO D 1 538 ? 9.291 -2.959 -20.813 1.00 127.10 516 PRO D O 1
ATOM 15420 N N . GLU D 1 539 ? 10.747 -1.807 -19.503 1.00 126.88 517 GLU D N 1
ATOM 15421 C CA . GLU D 1 539 ? 10.128 -0.470 -19.622 1.00 126.65 517 GLU D CA 1
ATOM 15422 C C . GLU D 1 539 ? 8.968 -0.283 -18.635 1.00 126.47 517 GLU D C 1
ATOM 15423 O O . GLU D 1 539 ? 8.655 0.846 -18.245 1.00 126.40 517 GLU D O 1
ATOM 15425 N N . MET D 1 540 ? 8.344 -1.394 -18.240 1.00 126.25 518 MET D N 1
ATOM 15426 C CA . MET D 1 540 ? 7.306 -1.398 -17.211 1.00 125.98 518 MET D CA 1
ATOM 15427 C C . MET D 1 540 ? 7.949 -1.382 -15.827 1.00 125.80 518 MET D C 1
ATOM 15428 O O . MET D 1 540 ? 8.129 -2.437 -15.210 1.00 125.82 518 MET D O 1
ATOM 15429 N N . THR D 1 541 ? 8.272 -0.177 -15.348 1.00 125.53 519 THR D N 1
ATOM 15430 C CA . THR D 1 541 ? 9.103 0.025 -14.147 1.00 125.11 519 THR D CA 1
ATOM 15431 C C . THR D 1 541 ? 8.330 -0.091 -12.818 1.00 124.81 519 THR D C 1
ATOM 15432 O O . THR D 1 541 ? 7.597 -1.059 -12.613 1.00 124.82 519 THR D O 1
ATOM 15436 N N . TYR D 1 542 ? 8.511 0.876 -11.918 1.00 124.36 520 TYR D N 1
ATOM 15437 C CA . TYR D 1 542 ? 7.848 0.857 -10.611 1.00 123.99 520 TYR D CA 1
ATOM 15438 C C . TYR D 1 542 ? 7.304 2.226 -10.209 1.00 123.95 520 TYR D C 1
ATOM 15439 O O . TYR D 1 542 ? 6.298 2.309 -9.498 1.00 123.94 520 TYR D O 1
ATOM 15448 N N . GLU D 1 543 ? 7.974 3.292 -10.653 1.00 123.86 521 GLU D N 1
ATOM 15449 C CA . GLU D 1 543 ? 7.492 4.663 -10.448 1.00 123.72 521 GLU D CA 1
ATOM 15450 C C . GLU D 1 543 ? 6.211 4.888 -11.256 1.00 123.72 521 GLU D C 1
ATOM 15451 O O . GLU D 1 543 ? 5.405 5.761 -10.931 1.00 123.76 521 GLU D O 1
ATOM 15454 N N . LYS D 1 544 ? 6.035 4.081 -12.302 1.00 123.61 522 LYS D N 1
ATOM 15455 C CA . LYS D 1 544 ? 4.819 4.096 -13.109 1.00 123.47 522 LYS D CA 1
ATOM 15456 C C . LYS D 1 544 ? 3.844 2.966 -12.739 1.00 123.44 522 LYS D C 1
ATOM 15457 O O . LYS D 1 544 ? 2.632 3.160 -12.803 1.00 123.46 522 LYS D O 1
ATOM 15463 N N . LEU D 1 545 ? 4.371 1.806 -12.340 1.00 123.35 523 LEU D N 1
ATOM 15464 C CA . LEU D 1 545 ? 3.550 0.613 -12.071 1.00 123.27 523 LEU D CA 1
ATOM 15465 C C . LEU D 1 545 ? 2.718 0.663 -10.780 1.00 123.28 523 LEU D C 1
ATOM 15466 O O . LEU D 1 545 ? 1.877 -0.210 -10.548 1.00 123.25 523 LEU D O 1
ATOM 15468 N N . THR D 1 546 ? 2.957 1.673 -9.946 1.00 123.29 524 THR D N 1
ATOM 15469 C CA . THR D 1 546 ? 2.140 1.904 -8.750 1.00 123.24 524 THR D CA 1
ATOM 15470 C C . THR D 1 546 ? 1.236 3.136 -8.885 1.00 123.28 524 THR D C 1
ATOM 15471 O O . THR D 1 546 ? 0.337 3.339 -8.065 1.00 123.28 524 THR D O 1
ATOM 15475 N N . THR D 1 547 ? 1.475 3.940 -9.926 1.00 123.30 525 THR D N 1
ATOM 15476 C CA . THR D 1 547 ? 0.727 5.186 -10.182 1.00 123.28 525 THR D CA 1
ATOM 15477 C C . THR D 1 547 ? -0.786 4.963 -10.360 1.00 123.23 525 THR D C 1
ATOM 15478 O O . THR D 1 547 ? -1.586 5.489 -9.578 1.00 123.24 525 THR D O 1
ATOM 15482 N N . LEU D 1 548 ? -1.171 4.196 -11.382 1.00 123.08 526 LEU D N 1
ATOM 15483 C CA . LEU D 1 548 ? -2.582 3.846 -11.593 1.00 122.87 526 LEU D CA 1
ATOM 15484 C C . LEU D 1 548 ? -3.015 2.713 -10.654 1.00 122.63 526 LEU D C 1
ATOM 15485 O O . LEU D 1 548 ? -2.215 1.833 -10.316 1.00 122.56 526 LEU D O 1
ATOM 15490 N N . THR D 1 549 ? -4.289 2.734 -10.262 1.00 122.31 527 THR D N 1
ATOM 15491 C CA . THR D 1 549 ? -4.719 2.164 -8.974 1.00 121.93 527 THR D CA 1
ATOM 15492 C C . THR D 1 549 ? -5.487 0.819 -8.903 1.00 121.63 527 THR D C 1
ATOM 15493 O O . THR D 1 549 ? -6.416 0.696 -8.098 1.00 121.71 527 THR D O 1
ATOM 15497 N N . PRO D 1 550 ? -5.121 -0.193 -9.727 1.00 121.21 528 PRO D N 1
ATOM 15498 C CA . PRO D 1 550 ? -5.536 -1.546 -9.315 1.00 120.83 528 PRO D CA 1
ATOM 15499 C C . PRO D 1 550 ? -4.570 -2.208 -8.312 1.00 120.46 528 PRO D C 1
ATOM 15500 O O . PRO D 1 550 ? -4.986 -3.082 -7.547 1.00 120.45 528 PRO D O 1
ATOM 15504 N N . PHE D 1 551 ? -3.297 -1.804 -8.336 1.00 119.92 529 PHE D N 1
ATOM 15505 C CA . PHE D 1 551 ? -2.326 -2.148 -7.292 1.00 119.35 529 PHE D CA 1
ATOM 15506 C C . PHE D 1 551 ? -2.112 -0.900 -6.431 1.00 118.91 529 PHE D C 1
ATOM 15507 O O . PHE D 1 551 ? -1.170 -0.132 -6.652 1.00 118.78 529 PHE D O 1
ATOM 15509 N N . ALA D 1 552 ? -2.991 -0.728 -5.442 1.00 118.38 530 ALA D N 1
ATOM 15510 C CA . ALA D 1 552 ? -3.271 0.583 -4.827 1.00 117.84 530 ALA D CA 1
ATOM 15511 C C . ALA D 1 552 ? -2.090 1.353 -4.205 1.00 117.36 530 ALA D C 1
ATOM 15512 O O . ALA D 1 552 ? -1.622 2.326 -4.803 1.00 117.33 530 ALA D O 1
ATOM 15514 N N . PRO D 1 553 ? -1.607 0.937 -3.013 1.00 116.83 531 PRO D N 1
ATOM 15515 C CA . PRO D 1 553 ? -0.560 1.745 -2.384 1.00 116.32 531 PRO D CA 1
ATOM 15516 C C . PRO D 1 553 ? 0.873 1.363 -2.781 1.00 115.75 531 PRO D C 1
ATOM 15517 O O . PRO D 1 553 ? 1.182 0.182 -2.962 1.00 115.67 531 PRO D O 1
ATOM 15521 N N . ALA D 1 554 ? 1.726 2.375 -2.923 1.00 115.08 532 ALA D N 1
ATOM 15522 C CA . ALA D 1 554 ? 3.163 2.173 -3.083 1.00 114.36 532 ALA D CA 1
ATOM 15523 C C . ALA D 1 554 ? 3.818 2.216 -1.699 1.00 113.81 532 ALA D C 1
ATOM 15524 O O . ALA D 1 554 ? 3.546 3.131 -0.913 1.00 113.83 532 ALA D O 1
ATOM 15526 N N . LEU D 1 555 ? 4.661 1.223 -1.403 1.00 112.97 533 LEU D N 1
ATOM 15527 C CA . LEU D 1 555 ? 5.340 1.119 -0.103 1.00 112.06 533 LEU D CA 1
ATOM 15528 C C . LEU D 1 555 ? 6.153 2.375 0.227 1.00 111.47 533 LEU D C 1
ATOM 15529 O O . LEU D 1 555 ? 6.971 2.819 -0.583 1.00 111.33 533 LEU D O 1
ATOM 15531 N N . THR D 1 556 ? 5.903 2.945 1.409 1.00 110.73 534 THR D N 1
ATOM 15532 C CA . THR D 1 556 ? 6.613 4.142 1.894 1.00 110.00 534 THR D CA 1
ATOM 15533 C C . THR D 1 556 ? 8.122 3.895 2.061 1.00 109.48 534 THR D C 1
ATOM 15534 O O . THR D 1 556 ? 8.941 4.767 1.748 1.00 109.42 534 THR D O 1
ATOM 15538 N N . ASP D 1 557 ? 8.463 2.702 2.557 1.00 108.69 535 ASP D N 1
ATOM 15539 C CA . ASP D 1 557 ? 9.842 2.204 2.674 1.00 107.78 535 ASP D CA 1
ATOM 15540 C C . ASP D 1 557 ? 10.553 2.188 1.311 1.00 107.32 535 ASP D C 1
ATOM 15541 O O . ASP D 1 557 ? 10.507 1.185 0.592 1.00 107.24 535 ASP D O 1
ATOM 15546 N N . GLU D 1 558 ? 11.218 3.295 0.973 1.00 106.73 536 GLU D N 1
ATOM 15547 C CA . GLU D 1 558 ? 11.864 3.470 -0.339 1.00 106.20 536 GLU D CA 1
ATOM 15548 C C . GLU D 1 558 ? 12.900 2.388 -0.700 1.00 105.92 536 GLU D C 1
ATOM 15549 O O . GLU D 1 558 ? 13.026 2.021 -1.870 1.00 105.84 536 GLU D O 1
ATOM 15552 N N . GLN D 1 559 ? 13.625 1.886 0.304 1.00 105.50 537 GLN D N 1
ATOM 15553 C CA . GLN D 1 559 ? 14.676 0.870 0.108 1.00 105.01 537 GLN D CA 1
ATOM 15554 C C . GLN D 1 559 ? 14.156 -0.549 -0.166 1.00 104.55 537 GLN D C 1
ATOM 15555 O O . GLN D 1 559 ? 14.775 -1.303 -0.922 1.00 104.40 537 GLN D O 1
ATOM 15561 N N . ALA D 1 560 ? 13.039 -0.912 0.462 1.00 103.95 538 ALA D N 1
ATOM 15562 C CA . ALA D 1 560 ? 12.423 -2.220 0.244 1.00 103.42 538 ALA D CA 1
ATOM 15563 C C . ALA D 1 560 ? 11.727 -2.301 -1.115 1.00 103.09 538 ALA D C 1
ATOM 15564 O O . ALA D 1 560 ? 11.559 -3.388 -1.666 1.00 103.02 538 ALA D O 1
ATOM 15566 N N . ALA D 1 561 ? 11.325 -1.147 -1.646 1.00 102.69 539 ALA D N 1
ATOM 15567 C CA . ALA D 1 561 ? 10.714 -1.070 -2.973 1.00 102.26 539 ALA D CA 1
ATOM 15568 C C . ALA D 1 561 ? 11.758 -1.306 -4.060 1.00 101.94 539 ALA D C 1
ATOM 15569 O O . ALA D 1 561 ? 11.510 -2.054 -5.007 1.00 101.85 539 ALA D O 1
ATOM 15571 N N . GLU D 1 562 ? 12.923 -0.671 -3.907 1.00 101.58 540 GLU D N 1
ATOM 15572 C CA . GLU D 1 562 ? 14.064 -0.870 -4.806 1.00 101.24 540 GLU D CA 1
ATOM 15573 C C . GLU D 1 562 ? 14.475 -2.337 -4.822 1.00 100.93 540 GLU D C 1
ATOM 15574 O O . GLU D 1 562 ? 15.017 -2.831 -5.809 1.00 100.92 540 GLU D O 1
ATOM 15576 N N . GLN D 1 563 ? 14.195 -3.019 -3.716 1.00 100.58 541 GLN D N 1
ATOM 15577 C CA . GLN D 1 563 ? 14.455 -4.446 -3.571 1.00 100.18 541 GLN D CA 1
ATOM 15578 C C . GLN D 1 563 ? 13.337 -5.277 -4.210 1.00 100.28 541 GLN D C 1
ATOM 15579 O O . GLN D 1 563 ? 13.602 -6.288 -4.864 1.00 100.19 541 GLN D O 1
ATOM 15585 N N . VAL D 1 564 ? 12.094 -4.834 -4.022 1.00 100.40 542 VAL D N 1
ATOM 15586 C CA . VAL D 1 564 ? 10.925 -5.476 -4.627 1.00 100.54 542 VAL D CA 1
ATOM 15587 C C . VAL D 1 564 ? 11.033 -5.501 -6.162 1.00 100.64 542 VAL D C 1
ATOM 15588 O O . VAL D 1 564 ? 10.757 -6.523 -6.791 1.00 100.57 542 VAL D O 1
ATOM 15592 N N . GLU D 1 565 ? 11.469 -4.382 -6.740 1.00 100.87 543 GLU D N 1
ATOM 15593 C CA . GLU D 1 565 ? 11.664 -4.229 -8.188 1.00 101.20 543 GLU D CA 1
ATOM 15594 C C . GLU D 1 565 ? 12.794 -5.110 -8.746 1.00 101.43 543 GLU D C 1
ATOM 15595 O O . GLU D 1 565 ? 12.605 -5.822 -9.742 1.00 101.32 543 GLU D O 1
ATOM 15601 N N . ILE D 1 566 ? 13.961 -5.044 -8.099 1.00 101.87 544 ILE D N 1
ATOM 15602 C CA . ILE D 1 566 ? 15.151 -5.821 -8.484 1.00 102.13 544 ILE D CA 1
ATOM 15603 C C . ILE D 1 566 ? 14.913 -7.336 -8.367 1.00 102.42 544 ILE D C 1
ATOM 15604 O O . ILE D 1 566 ? 15.355 -8.103 -9.224 1.00 102.48 544 ILE D O 1
ATOM 15609 N N . GLN D 1 567 ? 14.202 -7.755 -7.321 1.00 102.73 545 GLN D N 1
ATOM 15610 C CA . GLN D 1 567 ? 13.822 -9.158 -7.158 1.00 103.06 545 GLN D CA 1
ATOM 15611 C C . GLN D 1 567 ? 12.863 -9.642 -8.243 1.00 103.42 545 GLN D C 1
ATOM 15612 O O . GLN D 1 567 ? 12.960 -10.792 -8.685 1.00 103.52 545 GLN D O 1
ATOM 15618 N N . VAL D 1 568 ? 11.944 -8.763 -8.658 1.00 103.72 546 VAL D N 1
ATOM 15619 C CA . VAL D 1 568 ? 10.900 -9.095 -9.640 1.00 103.86 546 VAL D CA 1
ATOM 15620 C C . VAL D 1 568 ? 11.446 -9.314 -11.051 1.00 103.99 546 VAL D C 1
ATOM 15621 O O . VAL D 1 568 ? 11.082 -10.284 -11.719 1.00 103.95 546 VAL D O 1
ATOM 15623 N N . LYS D 1 569 ? 12.332 -8.420 -11.485 1.00 104.16 547 LYS D N 1
ATOM 15624 C CA . LYS D 1 569 ? 12.909 -8.473 -12.827 1.00 104.49 547 LYS D CA 1
ATOM 15625 C C . LYS D 1 569 ? 13.948 -9.596 -13.054 1.00 104.80 547 LYS D C 1
ATOM 15626 O O . LYS D 1 569 ? 14.544 -9.672 -14.136 1.00 104.84 547 LYS D O 1
ATOM 15628 N N . TYR D 1 570 ? 14.161 -10.458 -12.050 1.00 105.14 548 TYR D N 1
ATOM 15629 C CA . TYR D 1 570 ? 15.223 -11.491 -12.093 1.00 105.21 548 TYR D CA 1
ATOM 15630 C C . TYR D 1 570 ? 14.875 -12.823 -11.403 1.00 105.38 548 TYR D C 1
ATOM 15631 O O . TYR D 1 570 ? 15.702 -13.739 -11.368 1.00 105.35 548 TYR D O 1
ATOM 15640 N N . GLU D 1 571 ? 13.655 -12.931 -10.873 1.00 105.67 549 GLU D N 1
ATOM 15641 C CA . GLU D 1 571 ? 13.232 -14.109 -10.097 1.00 105.85 549 GLU D CA 1
ATOM 15642 C C . GLU D 1 571 ? 12.973 -15.362 -10.950 1.00 105.91 549 GLU D C 1
ATOM 15643 O O . GLU D 1 571 ? 12.906 -15.289 -12.184 1.00 105.76 549 GLU D O 1
ATOM 15645 N N . GLY D 1 572 ? 12.826 -16.501 -10.268 1.00 105.96 550 GLY D N 1
ATOM 15646 C CA . GLY D 1 572 ? 12.660 -17.805 -10.910 1.00 105.95 550 GLY D CA 1
ATOM 15647 C C . GLY D 1 572 ? 11.317 -17.986 -11.591 1.00 105.97 550 GLY D C 1
ATOM 15648 O O . GLY D 1 572 ? 11.208 -18.713 -12.581 1.00 105.90 550 GLY D O 1
#